Protein 1FAD (pdb70)

CATH classification: 1.10.533.10

InterPro domains:
  IPR000488 Death domain [PF00531] (101-179)
  IPR000488 Death domain [PS50017] (97-181)
  IPR000488 Death domain [SM00005] (87-181)
  IPR001875 Death effector domain [PF01335] (4-83)
  IPR001875 Death effector domain [PS50168] (3-81)
  IPR001875 Death effector domain [SM00031] (2-81)
  IPR011029 Death-like domain superfamily [G3DSA:1.10.533.10] (1-85)
  IPR011029 Death-like domain superfamily [G3DSA:1.10.533.10] (86-183)
  IPR011029 Death-like domain superfamily [SSF47986] (1-134)
  IPR016729 FAS-associated death domain protein [PTHR15077] (2-189)
  IPR049634 FADD, vertebrates [PIRSF018586] (1-183)

B-factor: mean 0.95, std 0.81, range [0.12, 4.77]

Organism: Mus musculus (NCBI:txid10090)

Secondary structure (DSSP, 8-state):
---TTHHHHHHHHHHHHHHHHHHHHHHHHHTT--HHHHHHHHHH-SS-HHHHHHHHHHHHHHHHGGGGSHHHHHHHHHHHT-HHHHHHHHHHH--

Solvent-accessible surface area: 6347 Å² total; per-residue (Å²): 147,34,6,140,47,66,77,124,2,106,106,8,20,85,71,1,11,105,72,12,1,140,42,3,10,126,27,4,179,116,90,185,14,52,154,77,93,18,76,35,16,60,128,145,47,108,210,42,50,51,51,11,0,146,36,1,15,132,39,20,14,63,74,17,136,187,73,7,55,20,65,13,13,31,136,53,0,118,96,96,194,5,70,109,0,3,60,22,5,89,113,60,61,147,152

Foldseek 3Di:
DFAPVVVQLVVLLVVLLVVPLCVLVVVLVVLVPPVVLQVVQCVVCVPDSCSNNVSSLRRSRRVDHVLVHVCNVLVVCVVVPNVPSNVVSCVVVVD

Nearest PDB structures (foldseek):
  1fad-assembly1_A  TM=9.837E-01  e=1.411E-12  Mus musculus
  3ezq-assembly1_B  TM=7.945E-01  e=1.497E-05  Homo sapiens
  1fad-assembly1_A  TM=9.925E-01  e=6.132E-12  Mus musculus
  6aci-assembly1_H  TM=7.762E-01  e=4.203E-06  Homo sapiens
  3ezq-assembly1_B  TM=7.729E-01  e=1.487E-05  Homo sapiens

Sequence (95 aa):
AAPPGEAYLQVAFDIVCDNVGRDWKRLARELKVSEAKMDGIEEKYPRSLSERVRESLKVWKNAEKKNASVAGLVKALRTCRLNLVADLVEEAQESAAPPGEAYLQVAFDIVCDNVGRDWKRLARELKVSEAKMDGIEEKYPRSLSERVRESLKVWKNAEKKNASVAGLVKALRTCRLNLVADLVEEAQESAAPPGEAYLQVAFDIVCDNVGRDWKRLARELKVSEAKMDGIEEKYPRSLSERVRESLKVWKNAEKKNASVAGLVKALRTCRLNLVADLVEEAQESAAPPGEAYLQVAFDIVCDNVGRDWKRLARELKVSEAKMDGIEEKYPRSLSERVRESLKVWKNAEKKNASVAGLVKALRTCRLNLVADLVEEAQESAAPPGEAYLQVAFDIVCDNVGRDWKRLARELKVSEAKMDGIEEKYPRSLSERVRESLKVWKNAEKKNASVAGLVKALRTCRLNLVADLVEEAQESAAPPGEAYLQVAFDIVCDNVGRDWKRLARELKVSEAKMDGIEEKYPRSLSERVRESLKVWKNAEKKNASVAGLVKALRTCRLNLVADLVEEAQESAAPPGEAYLQVAFDIVCDNVGRDWKRLARELKVSEAKMDGIEEKYPRSLSERVRESLKVWKNAEKKNASVAGLVKALRTCRLNLVADLVEEAQESAAPPGEAYLQVAFDIVCDNVGRDWKRLARELKVSEAKMDGIEEKYPRSLSERVRESLKVWKNAEKKNASVAGLVKALRTCRLNLVADLVEEAQESAAPPGEAYLQVAFDIVCDNVGRDWKRLARELKVSEAKMDGIEEKYPRSLSERVRESLKVWKNAEKKNASVAGLVKALRTCRLNLVADLVEEAQESAAPPGEAYLQVAFDIVCDNVGRDWKRLARELKVSEAKMDGIEEKYPRSLSERVRESLKVWKNAEKKNASVAGLVKALRTCRLNLVADLVEEAQESAAPPGEAYLQVAFDIVCDNVGRDWKRLARELKVSEAKMDGIEEKYPRSLSERVRESLKVWKNAEKKNASVAGLVKALRTCRLNLVADLVEEAQESAAPPGEAYLQVAFDIVCDNVGRDWKRLARELKVSEAKMDGIEEKYPRSLSERVRESLKVWKNAEKKNASVAGLVKALRTCRLNLVADLVEEAQESAAPPGEAYLQVAFDIVCDNVGRDWKRLARELKVSEAKMDGIEEKYPRSLSERVRESLKVWKNAEKKNASVAGLVKALRTCRLNLVADLVEEAQESAAPPGEAYLQVAFDIVCDNVGRDWKRLARELKVSEAKMDGIEEKYPRSLSERVRESLKVWKNAEKKNASVAGLVKALRTCRLNLVADLVEEAQESAAPPGEAYLQVAFDIVCDNVGRDWKRLARELKVSEAKMDGIEEKYPRSLSERVRESLKVWKNAEKKNASVAGLVKALRTCRLNLVADLVEEAQESAAPPGEAYLQVAFDIVCDNVGRDWKRLARELKVSEAKMDGIEEKYPRSLSERVRESLKVWKNAEKKNASVAGLVKALRTCRLNLVADLVEEAQESAAPPGEAYLQVAFDIVCDNVGRDWKRLARELKVSEAKMDGIEEKYPRSLSERVRESLKVWKNAEKKNASVAGLVKALRTCRLNLVADLVEEAQESAAPPGEAYLQVAFDIVCDNVGRDWKRLARELKVSEAKMDGIEEKYPRSLSERVRESLKVWKNAEKKNASVAGLVKALRTCRLNLVADLVEEAQESAAPPGEAYLQVAFDIVCDNVGRDWKRLARELKVSEAKMDGIEEKYPRSLSERVRESLKVWKNAEKKNASVAGLVKALRTCRLNLVADLVEEAQESAAPPGEAYLQVAFDIVCDNVGRDWKRLARELKVSEAKMDGIEEKYPRSLSERVRESLKVWKNAEKKNASVAGLVKALRTCRLNLVADLVEEAQESAAPPGEAYLQVAFDIVCDNVGRDWKRLARELKVSEAKMDGIEEKYPRSLSERVRESLKVWKNAEKKNASVAGLVKALRTCRLNLVADLVEEAQES

Structure (mmCIF, N/CA/C/O backbone):
data_1FAD
#
_entry.id   1FAD
#
_cell.length_a   1.000
_cell.length_b   1.000
_cell.length_c   1.000
_cell.angle_alpha   90.00
_cell.angle_beta   90.00
_cell.angle_gamma   90.00
#
_symmetry.space_group_name_H-M   'P 1'
#
loop_
_atom_site.group_PDB
_atom_site.id
_atom_site.type_symbol
_atom_site.label_atom_id
_atom_site.label_alt_id
_atom_site.label_comp_id
_atom_site.label_asym_id
_atom_site.label_entity_id
_atom_site.label_seq_id
_atom_site.pdbx_PDB_ins_code
_atom_site.Cartn_x
_atom_site.Cartn_y
_atom_site.Cartn_z
_atom_site.occupancy
_atom_site.B_iso_or_equiv
_atom_site.auth_seq_id
_atom_site.auth_comp_id
_atom_site.auth_asym_id
_atom_site.auth_atom_id
_atom_site.pdbx_PDB_model_num
ATOM 1 N N . ALA A 1 5 ? 10.119 9.876 12.704 1.00 1.92 89 ALA A N 1
ATOM 2 C CA . ALA A 1 5 ? 9.720 10.804 11.599 1.00 1.43 89 ALA A CA 1
ATOM 3 C C . ALA A 1 5 ? 8.515 10.232 10.861 1.00 1.08 89 ALA A C 1
ATOM 4 O O . ALA A 1 5 ? 7.495 10.879 10.717 1.00 1.13 89 ALA A O 1
ATOM 11 N N . ALA A 1 6 ? 8.626 9.013 10.412 1.00 0.96 90 ALA A N 1
ATOM 12 C CA . ALA A 1 6 ? 7.488 8.366 9.697 1.00 0.72 90 ALA A CA 1
ATOM 13 C C . ALA A 1 6 ? 6.345 8.168 10.689 1.00 0.58 90 ALA A C 1
ATOM 14 O O . ALA A 1 6 ? 6.469 8.568 11.832 1.00 1.23 90 ALA A O 1
ATOM 21 N N . PRO A 1 7 ? 5.258 7.571 10.250 1.00 0.79 91 PRO A N 1
ATOM 22 C CA . PRO A 1 7 ? 4.124 7.367 11.176 1.00 1.10 91 PRO A CA 1
ATOM 23 C C . PRO A 1 7 ? 4.554 6.415 12.299 1.00 0.60 91 PRO A C 1
ATOM 24 O O . PRO A 1 7 ? 4.811 5.254 12.051 1.00 0.91 91 PRO A O 1
ATOM 35 N N . PRO A 1 8 ? 4.641 6.935 13.507 1.00 0.59 92 PRO A N 1
ATOM 36 C CA . PRO A 1 8 ? 5.073 6.098 14.651 1.00 0.84 92 PRO A CA 1
ATOM 37 C C . PRO A 1 8 ? 4.134 4.901 14.836 1.00 0.71 92 PRO A C 1
ATOM 38 O O . PRO A 1 8 ? 4.530 3.879 15.363 1.00 0.83 92 PRO A O 1
ATOM 49 N N . GLY A 1 9 ? 2.906 5.002 14.374 1.00 0.65 93 GLY A N 1
ATOM 50 C CA . GLY A 1 9 ? 1.962 3.842 14.492 1.00 0.71 93 GLY A CA 1
ATOM 51 C C . GLY A 1 9 ? 2.099 2.891 13.287 1.00 0.58 93 GLY A C 1
ATOM 52 O O . GLY A 1 9 ? 1.125 2.322 12.829 1.00 0.58 93 GLY A O 1
ATOM 56 N N . GLU A 1 10 ? 3.291 2.716 12.770 1.00 0.56 94 GLU A N 1
ATOM 57 C CA . GLU A 1 10 ? 3.490 1.806 11.594 1.00 0.55 94 GLU A CA 1
ATOM 58 C C . GLU A 1 10 ? 3.123 0.362 11.949 1.00 0.49 94 GLU A C 1
ATOM 59 O O . GLU A 1 10 ? 2.815 -0.428 11.080 1.00 0.53 94 GLU A O 1
ATOM 71 N N . ALA A 1 11 ? 3.187 0.000 13.204 1.00 0.49 95 ALA A N 1
ATOM 72 C CA . ALA A 1 11 ? 2.871 -1.411 13.586 1.00 0.50 95 ALA A CA 1
ATOM 73 C C . ALA A 1 11 ? 1.459 -1.796 13.147 1.00 0.38 95 ALA A C 1
ATOM 74 O O . ALA A 1 11 ? 1.270 -2.789 12.468 1.00 0.36 95 ALA A O 1
ATOM 81 N N . TYR A 1 12 ? 0.469 -1.020 13.510 1.00 0.38 96 TYR A N 1
ATOM 82 C CA . TYR A 1 12 ? -0.925 -1.355 13.089 1.00 0.35 96 TYR A CA 1
ATOM 83 C C . TYR A 1 12 ? -1.023 -1.297 11.567 1.00 0.28 96 TYR A C 1
ATOM 84 O O . TYR A 1 12 ? -1.543 -2.191 10.923 1.00 0.29 96 TYR A O 1
ATOM 102 N N . LEU A 1 13 ? -0.519 -0.235 10.996 1.00 0.42 97 LEU A N 1
ATOM 103 C CA . LEU A 1 13 ? -0.564 -0.073 9.516 1.00 0.55 97 LEU A CA 1
ATOM 104 C C . LEU A 1 13 ? 0.184 -1.223 8.840 1.00 0.43 97 LEU A C 1
ATOM 105 O O . LEU A 1 13 ? -0.236 -1.726 7.816 1.00 0.35 97 LEU A O 1
ATOM 121 N N . GLN A 1 14 ? 1.295 -1.642 9.402 1.00 0.47 98 GLN A N 1
ATOM 122 C CA . GLN A 1 14 ? 2.068 -2.762 8.780 1.00 0.49 98 GLN A CA 1
ATOM 123 C C . GLN A 1 14 ? 1.199 -4.023 8.710 1.00 0.38 98 GLN A C 1
ATOM 124 O O . GLN A 1 14 ? 1.217 -4.737 7.724 1.00 0.39 98 GLN A O 1
ATOM 138 N N . VAL A 1 15 ? 0.422 -4.298 9.737 1.00 0.33 99 VAL A N 1
ATOM 139 C CA . VAL A 1 15 ? -0.458 -5.511 9.700 1.00 0.31 99 VAL A CA 1
ATOM 140 C C . VAL A 1 15 ? -1.426 -5.391 8.516 1.00 0.24 99 VAL A C 1
ATOM 141 O O . VAL A 1 15 ? -1.568 -6.305 7.722 1.00 0.30 99 VAL A O 1
ATOM 154 N N . ALA A 1 16 ? -2.074 -4.257 8.382 1.00 0.18 100 ALA A N 1
ATOM 155 C CA . ALA A 1 16 ? -3.010 -4.066 7.234 1.00 0.18 100 ALA A CA 1
ATOM 156 C C . ALA A 1 16 ? -2.220 -4.148 5.930 1.00 0.14 100 ALA A C 1
ATOM 157 O O . ALA A 1 16 ? -2.594 -4.847 5.016 1.00 0.14 100 ALA A O 1
ATOM 164 N N . PHE A 1 17 ? -1.107 -3.460 5.865 1.00 0.15 101 PHE A N 1
ATOM 165 C CA . PHE A 1 17 ? -0.244 -3.504 4.639 1.00 0.16 101 PHE A CA 1
ATOM 166 C C . PHE A 1 17 ? 0.165 -4.940 4.322 1.00 0.17 101 PHE A C 1
ATOM 167 O O . PHE A 1 17 ? 0.552 -5.234 3.222 1.00 0.20 101 PHE A O 1
ATOM 184 N N . ASP A 1 18 ? 0.099 -5.830 5.274 1.00 0.18 102 ASP A N 1
ATOM 185 C CA . ASP A 1 18 ? 0.508 -7.239 5.003 1.00 0.21 102 ASP A CA 1
ATOM 186 C C . ASP A 1 18 ? -0.609 -8.018 4.316 1.00 0.20 102 ASP A C 1
ATOM 187 O O . ASP A 1 18 ? -0.405 -8.601 3.267 1.00 0.22 102 ASP A O 1
ATOM 196 N N . ILE A 1 19 ? -1.786 -8.043 4.898 1.00 0.18 103 ILE A N 1
ATOM 197 C CA . ILE A 1 19 ? -2.901 -8.806 4.259 1.00 0.18 103 ILE A CA 1
ATOM 198 C C . ILE A 1 19 ? -3.252 -8.176 2.917 1.00 0.17 103 ILE A C 1
ATOM 199 O O . ILE A 1 19 ? -3.498 -8.855 1.932 1.00 0.18 103 ILE A O 1
ATOM 215 N N . VAL A 1 20 ? -3.276 -6.877 2.881 1.00 0.16 104 VAL A N 1
ATOM 216 C CA . VAL A 1 20 ? -3.625 -6.179 1.615 1.00 0.16 104 VAL A CA 1
ATOM 217 C C . VAL A 1 20 ? -2.520 -6.366 0.563 1.00 0.17 104 VAL A C 1
ATOM 218 O O . VAL A 1 20 ? -2.795 -6.531 -0.611 1.00 0.18 104 VAL A O 1
ATOM 231 N N . CYS A 1 21 ? -1.275 -6.340 0.975 1.00 0.18 105 CYS A N 1
ATOM 232 C CA . CYS A 1 21 ? -0.147 -6.512 -0.007 1.00 0.19 105 CYS A CA 1
ATOM 233 C C . CYS A 1 21 ? -0.251 -7.860 -0.704 1.00 0.20 105 CYS A C 1
ATOM 234 O O . CYS A 1 21 ? -0.169 -7.953 -1.913 1.00 0.21 105 CYS A O 1
ATOM 242 N N . ASP A 1 22 ? -0.419 -8.900 0.052 1.00 0.21 106 ASP A N 1
ATOM 243 C CA . ASP A 1 22 ? -0.524 -10.250 -0.566 1.00 0.24 106 ASP A CA 1
ATOM 244 C C . ASP A 1 22 ? -1.848 -10.381 -1.329 1.00 0.25 106 ASP A C 1
ATOM 245 O O . ASP A 1 22 ? -2.032 -11.308 -2.098 1.00 0.28 106 ASP A O 1
ATOM 254 N N . ASN A 1 23 ? -2.772 -9.464 -1.130 1.00 0.24 107 ASN A N 1
ATOM 255 C CA . ASN A 1 23 ? -4.070 -9.548 -1.850 1.00 0.26 107 ASN A CA 1
ATOM 256 C C . ASN A 1 23 ? -4.006 -8.721 -3.141 1.00 0.26 107 ASN A C 1
ATOM 257 O O . ASN A 1 23 ? -3.944 -9.266 -4.227 1.00 0.29 107 ASN A O 1
ATOM 268 N N . VAL A 1 24 ? -4.017 -7.414 -3.035 1.00 0.23 108 VAL A N 1
ATOM 269 C CA . VAL A 1 24 ? -3.953 -6.561 -4.255 1.00 0.24 108 VAL A CA 1
ATOM 270 C C . VAL A 1 24 ? -2.535 -6.010 -4.466 1.00 0.25 108 VAL A C 1
ATOM 271 O O . VAL A 1 24 ? -2.362 -4.967 -5.047 1.00 0.42 108 VAL A O 1
ATOM 284 N N . GLY A 1 25 ? -1.544 -6.688 -3.940 1.00 0.24 109 GLY A N 1
ATOM 285 C CA . GLY A 1 25 ? -0.110 -6.235 -4.024 1.00 0.22 109 GLY A CA 1
ATOM 286 C C . GLY A 1 25 ? 0.214 -5.365 -5.272 1.00 0.23 109 GLY A C 1
ATOM 287 O O . GLY A 1 25 ? 0.830 -4.323 -5.170 1.00 0.21 109 GLY A O 1
ATOM 291 N N . ARG A 1 26 ? -0.172 -5.805 -6.441 1.00 0.27 110 ARG A N 1
ATOM 292 C CA . ARG A 1 26 ? 0.140 -5.034 -7.700 1.00 0.28 110 ARG A CA 1
ATOM 293 C C . ARG A 1 26 ? -0.569 -3.659 -7.729 1.00 0.27 110 ARG A C 1
ATOM 294 O O . ARG A 1 26 ? -0.123 -2.718 -8.385 1.00 0.27 110 ARG A O 1
ATOM 315 N N . ASP A 1 27 ? -1.676 -3.535 -7.045 1.00 0.27 111 ASP A N 1
ATOM 316 C CA . ASP A 1 27 ? -2.429 -2.241 -7.059 1.00 0.30 111 ASP A CA 1
ATOM 317 C C . ASP A 1 27 ? -1.691 -1.157 -6.261 1.00 0.31 111 ASP A C 1
ATOM 318 O O . ASP A 1 27 ? -1.990 0.014 -6.392 1.00 0.39 111 ASP A O 1
ATOM 327 N N . TRP A 1 28 ? -0.715 -1.518 -5.462 1.00 0.27 112 TRP A N 1
ATOM 328 C CA . TRP A 1 28 ? 0.045 -0.465 -4.712 1.00 0.29 112 TRP A CA 1
ATOM 329 C C . TRP A 1 28 ? 0.911 0.281 -5.713 1.00 0.32 112 TRP A C 1
ATOM 330 O O . TRP A 1 28 ? 1.046 1.480 -5.647 1.00 0.31 112 TRP A O 1
ATOM 351 N N . LYS A 1 29 ? 1.458 -0.423 -6.681 1.00 0.37 113 LYS A N 1
ATOM 352 C CA . LYS A 1 29 ? 2.264 0.261 -7.739 1.00 0.40 113 LYS A CA 1
ATOM 353 C C . LYS A 1 29 ? 1.334 1.227 -8.468 1.00 0.34 113 LYS A C 1
ATOM 354 O O . LYS A 1 29 ? 1.689 2.352 -8.766 1.00 0.30 113 LYS A O 1
ATOM 373 N N . ARG A 1 30 ? 0.116 0.796 -8.705 1.00 0.35 114 ARG A N 1
ATOM 374 C CA . ARG A 1 30 ? -0.887 1.699 -9.361 1.00 0.33 114 ARG A CA 1
ATOM 375 C C . ARG A 1 30 ? -1.113 2.927 -8.460 1.00 0.28 114 ARG A C 1
ATOM 376 O O . ARG A 1 30 ? -1.096 4.063 -8.906 1.00 0.29 114 ARG A O 1
ATOM 397 N N . LEU A 1 31 ? -1.318 2.688 -7.190 1.00 0.26 115 LEU A N 1
ATOM 398 C CA . LEU A 1 31 ? -1.550 3.810 -6.227 1.00 0.25 115 LEU A CA 1
ATOM 399 C C . LEU A 1 31 ? -0.260 4.607 -6.026 1.00 0.25 115 LEU A C 1
ATOM 400 O O . LEU A 1 31 ? -0.287 5.798 -5.794 1.00 0.26 115 LEU A O 1
ATOM 416 N N . ALA A 1 32 ? 0.871 3.956 -6.119 1.00 0.26 116 ALA A N 1
ATOM 417 C CA . ALA A 1 32 ? 2.173 4.669 -5.937 1.00 0.28 116 ALA A CA 1
ATOM 418 C C . ALA A 1 32 ? 2.298 5.771 -6.989 1.00 0.26 116 ALA A C 1
ATOM 419 O O . ALA A 1 32 ? 2.608 6.913 -6.683 1.00 0.27 116 ALA A O 1
ATOM 426 N N . ARG A 1 33 ? 2.026 5.441 -8.227 1.00 0.27 117 ARG A N 1
ATOM 427 C CA . ARG A 1 33 ? 2.096 6.471 -9.304 1.00 0.30 117 ARG A CA 1
ATOM 428 C C . ARG A 1 33 ? 1.100 7.592 -8.984 1.00 0.32 117 ARG A C 1
ATOM 429 O O . ARG A 1 33 ? 1.387 8.762 -9.155 1.00 0.33 117 ARG A O 1
ATOM 450 N N . GLU A 1 34 ? -0.064 7.229 -8.496 1.00 0.34 118 GLU A N 1
ATOM 451 C CA . GLU A 1 34 ? -1.083 8.261 -8.133 1.00 0.39 118 GLU A CA 1
ATOM 452 C C . GLU A 1 34 ? -0.542 9.116 -6.984 1.00 0.39 118 GLU A C 1
ATOM 453 O O . GLU A 1 34 ? -0.709 10.321 -6.954 1.00 0.41 118 GLU A O 1
ATOM 465 N N . LEU A 1 35 ? 0.116 8.487 -6.043 1.00 0.37 119 LEU A N 1
ATOM 466 C CA . LEU A 1 35 ? 0.695 9.230 -4.885 1.00 0.38 119 LEU A CA 1
ATOM 467 C C . LEU A 1 35 ? 1.985 9.964 -5.279 1.00 0.36 119 LEU A C 1
ATOM 468 O O . LEU A 1 35 ? 2.588 10.633 -4.463 1.00 0.39 119 LEU A O 1
ATOM 484 N N . LYS A 1 36 ? 2.417 9.842 -6.519 1.00 0.34 120 LYS A N 1
ATOM 485 C CA . LYS A 1 36 ? 3.668 10.535 -6.968 1.00 0.35 120 LYS A CA 1
ATOM 486 C C . LYS A 1 36 ? 4.859 10.098 -6.120 1.00 0.30 120 LYS A C 1
ATOM 487 O O . LYS A 1 36 ? 5.599 10.914 -5.603 1.00 0.33 120 LYS A O 1
ATOM 506 N N . VAL A 1 37 ? 5.054 8.813 -5.990 1.00 0.29 121 VAL A N 1
ATOM 507 C CA . VAL A 1 37 ? 6.210 8.306 -5.192 1.00 0.33 121 VAL A CA 1
ATOM 508 C C . VAL A 1 37 ? 7.502 8.569 -5.965 1.00 0.37 121 VAL A C 1
ATOM 509 O O . VAL A 1 37 ? 7.476 8.822 -7.155 1.00 0.42 121 VAL A O 1
ATOM 522 N N . SER A 1 38 ? 8.632 8.531 -5.300 1.00 0.45 122 SER A N 1
ATOM 523 C CA . SER A 1 38 ? 9.935 8.798 -5.996 1.00 0.52 122 SER A CA 1
ATOM 524 C C . SER A 1 38 ? 10.062 7.957 -7.266 1.00 0.44 122 SER A C 1
ATOM 525 O O . SER A 1 38 ? 10.090 6.741 -7.226 1.00 0.35 122 SER A O 1
ATOM 533 N N . GLU A 1 39 ? 10.153 8.614 -8.392 1.00 0.55 123 GLU A N 1
ATOM 534 C CA . GLU A 1 39 ? 10.297 7.887 -9.687 1.00 0.58 123 GLU A CA 1
ATOM 535 C C . GLU A 1 39 ? 11.572 7.047 -9.647 1.00 0.52 123 GLU A C 1
ATOM 536 O O . GLU A 1 39 ? 11.615 5.933 -10.133 1.00 0.53 123 GLU A O 1
ATOM 548 N N . ALA A 1 40 ? 12.602 7.581 -9.045 1.00 0.50 124 ALA A N 1
ATOM 549 C CA . ALA A 1 40 ? 13.892 6.831 -8.938 1.00 0.50 124 ALA A CA 1
ATOM 550 C C . ALA A 1 40 ? 13.673 5.503 -8.206 1.00 0.39 124 ALA A C 1
ATOM 551 O O . ALA A 1 40 ? 14.154 4.467 -8.627 1.00 0.45 124 ALA A O 1
ATOM 558 N N . LYS A 1 41 ? 12.951 5.530 -7.113 1.00 0.31 125 LYS A N 1
ATOM 559 C CA . LYS A 1 41 ? 12.698 4.270 -6.343 1.00 0.34 125 LYS A CA 1
ATOM 560 C C . LYS A 1 41 ? 11.973 3.249 -7.219 1.00 0.34 125 LYS A C 1
ATOM 561 O O . LYS A 1 41 ? 12.354 2.097 -7.288 1.00 0.39 125 LYS A O 1
ATOM 580 N N . MET A 1 42 ? 10.935 3.668 -7.899 1.00 0.42 126 MET A N 1
ATOM 581 C CA . MET A 1 42 ? 10.184 2.721 -8.780 1.00 0.56 126 MET A CA 1
ATOM 582 C C . MET A 1 42 ? 11.126 2.164 -9.851 1.00 0.57 126 MET A C 1
ATOM 583 O O . MET A 1 42 ? 11.068 1.000 -10.198 1.00 0.66 126 MET A O 1
ATOM 597 N N . ASP A 1 43 ? 11.992 2.994 -10.373 1.00 0.55 127 ASP A N 1
ATOM 598 C CA . ASP A 1 43 ? 12.949 2.532 -11.428 1.00 0.62 127 ASP A CA 1
ATOM 599 C C . ASP A 1 43 ? 13.808 1.373 -10.910 1.00 0.54 127 ASP A C 1
ATOM 600 O O . ASP A 1 43 ? 14.044 0.410 -11.617 1.00 0.59 127 ASP A O 1
ATOM 609 N N . GLY A 1 44 ? 14.268 1.449 -9.681 1.00 0.46 128 GLY A N 1
ATOM 610 C CA . GLY A 1 44 ? 15.100 0.337 -9.134 1.00 0.46 128 GLY A CA 1
ATOM 611 C C . GLY A 1 44 ? 14.237 -0.854 -8.720 1.00 0.48 128 GLY A C 1
ATOM 612 O O . GLY A 1 44 ? 14.540 -1.985 -9.057 1.00 0.51 128 GLY A O 1
ATOM 616 N N . ILE A 1 45 ? 13.179 -0.626 -7.978 1.00 0.54 129 ILE A N 1
ATOM 617 C CA . ILE A 1 45 ? 12.328 -1.773 -7.536 1.00 0.68 129 ILE A CA 1
ATOM 618 C C . ILE A 1 45 ? 11.741 -2.504 -8.762 1.00 0.68 129 ILE A C 1
ATOM 619 O O . ILE A 1 45 ? 11.834 -3.712 -8.873 1.00 0.72 129 ILE A O 1
ATOM 635 N N . GLU A 1 46 ? 11.146 -1.778 -9.675 1.00 0.70 130 GLU A N 1
ATOM 636 C CA . GLU A 1 46 ? 10.554 -2.423 -10.891 1.00 0.77 130 GLU A CA 1
ATOM 637 C C . GLU A 1 46 ? 11.623 -3.156 -11.710 1.00 0.65 130 GLU A C 1
ATOM 638 O O . GLU A 1 46 ? 11.451 -4.302 -12.082 1.00 0.68 130 GLU A O 1
ATOM 650 N N . GLU A 1 47 ? 12.718 -2.499 -12.007 1.00 0.59 131 GLU A N 1
ATOM 651 C CA . GLU A 1 47 ? 13.789 -3.155 -12.822 1.00 0.55 131 GLU A CA 1
ATOM 652 C C . GLU A 1 47 ? 14.430 -4.313 -12.051 1.00 0.47 131 GLU A C 1
ATOM 653 O O . GLU A 1 47 ? 14.667 -5.374 -12.596 1.00 0.45 131 GLU A O 1
ATOM 665 N N . LYS A 1 48 ? 14.718 -4.109 -10.793 1.00 0.51 132 LYS A N 1
ATOM 666 C CA . LYS A 1 48 ? 15.354 -5.191 -9.977 1.00 0.53 132 LYS A CA 1
ATOM 667 C C . LYS A 1 48 ? 14.372 -6.337 -9.711 1.00 0.54 132 LYS A C 1
ATOM 668 O O . LYS A 1 48 ? 14.739 -7.497 -9.734 1.00 0.63 132 LYS A O 1
ATOM 687 N N . TYR A 1 49 ? 13.134 -6.017 -9.440 1.00 0.55 133 TYR A N 1
ATOM 688 C CA . TYR A 1 49 ? 12.121 -7.075 -9.152 1.00 0.65 133 TYR A CA 1
ATOM 689 C C . TYR A 1 49 ? 11.097 -7.150 -10.294 1.00 0.54 133 TYR A C 1
ATOM 690 O O . TYR A 1 49 ? 10.222 -6.311 -10.382 1.00 0.66 133 TYR A O 1
ATOM 708 N N . PRO A 1 50 ? 11.237 -8.141 -11.149 1.00 0.51 134 PRO A N 1
ATOM 709 C CA . PRO A 1 50 ? 10.307 -8.280 -12.287 1.00 0.53 134 PRO A CA 1
ATOM 710 C C . PRO A 1 50 ? 9.023 -9.021 -11.891 1.00 0.47 134 PRO A C 1
ATOM 711 O O . PRO A 1 50 ? 8.041 -8.967 -12.611 1.00 0.54 134 PRO A O 1
ATOM 722 N N . ARG A 1 51 ? 9.009 -9.725 -10.778 1.00 0.43 135 ARG A N 1
ATOM 723 C CA . ARG A 1 51 ? 7.761 -10.465 -10.404 1.00 0.48 135 ARG A CA 1
ATOM 724 C C . ARG A 1 51 ? 7.590 -10.609 -8.883 1.00 0.43 135 ARG A C 1
ATOM 725 O O . ARG A 1 51 ? 6.816 -11.430 -8.427 1.00 0.60 135 ARG A O 1
ATOM 746 N N . SER A 1 52 ? 8.276 -9.819 -8.094 1.00 0.51 136 SER A N 1
ATOM 747 C CA . SER A 1 52 ? 8.107 -9.924 -6.611 1.00 0.44 136 SER A CA 1
ATOM 748 C C . SER A 1 52 ? 7.088 -8.907 -6.137 1.00 0.33 136 SER A C 1
ATOM 749 O O . SER A 1 52 ? 7.324 -7.713 -6.145 1.00 0.30 136 SER A O 1
ATOM 757 N N . LEU A 1 53 ? 5.948 -9.386 -5.722 1.00 0.31 137 LEU A N 1
ATOM 758 C CA . LEU A 1 53 ? 4.882 -8.472 -5.233 1.00 0.24 137 LEU A CA 1
ATOM 759 C C . LEU A 1 53 ? 5.392 -7.738 -4.000 1.00 0.20 137 LEU A C 1
ATOM 760 O O . LEU A 1 53 ? 5.250 -6.544 -3.870 1.00 0.21 137 LEU A O 1
ATOM 776 N N . SER A 1 54 ? 5.994 -8.468 -3.106 1.00 0.24 138 SER A N 1
ATOM 777 C CA . SER A 1 54 ? 6.536 -7.861 -1.849 1.00 0.26 138 SER A CA 1
ATOM 778 C C . SER A 1 54 ? 7.651 -6.839 -2.120 1.00 0.20 138 SER A C 1
ATOM 779 O O . SER A 1 54 ? 7.707 -5.797 -1.495 1.00 0.22 138 SER A O 1
ATOM 787 N N . GLU A 1 55 ? 8.567 -7.151 -3.001 1.00 0.24 139 GLU A N 1
ATOM 788 C CA . GLU A 1 55 ? 9.716 -6.218 -3.259 1.00 0.25 139 GLU A CA 1
ATOM 789 C C . GLU A 1 55 ? 9.274 -4.889 -3.884 1.00 0.21 139 GLU A C 1
ATOM 790 O O . GLU A 1 55 ? 9.761 -3.838 -3.508 1.00 0.21 139 GLU A O 1
ATOM 802 N N . ARG A 1 56 ? 8.395 -4.922 -4.853 1.00 0.26 140 ARG A N 1
ATOM 803 C CA . ARG A 1 56 ? 7.975 -3.649 -5.520 1.00 0.33 140 ARG A CA 1
ATOM 804 C C . ARG A 1 56 ? 7.068 -2.789 -4.630 1.00 0.29 140 ARG A C 1
ATOM 805 O O . ARG A 1 56 ? 7.263 -1.594 -4.511 1.00 0.35 140 ARG A O 1
ATOM 826 N N . VAL A 1 57 ? 6.068 -3.377 -4.036 1.00 0.24 141 VAL A N 1
ATOM 827 C CA . VAL A 1 57 ? 5.122 -2.589 -3.178 1.00 0.27 141 VAL A CA 1
ATOM 828 C C . VAL A 1 57 ? 5.786 -2.026 -1.906 1.00 0.25 141 VAL A C 1
ATOM 829 O O . VAL A 1 57 ? 5.484 -0.930 -1.484 1.00 0.29 141 VAL A O 1
ATOM 842 N N . ARG A 1 58 ? 6.642 -2.780 -1.268 1.00 0.21 142 ARG A N 1
ATOM 843 C CA . ARG A 1 58 ? 7.271 -2.301 0.012 1.00 0.22 142 ARG A CA 1
ATOM 844 C C . ARG A 1 58 ? 7.989 -0.955 -0.146 1.00 0.24 142 ARG A C 1
ATOM 845 O O . ARG A 1 58 ? 7.775 -0.051 0.642 1.00 0.25 142 ARG A O 1
ATOM 866 N N . GLU A 1 59 ? 8.838 -0.804 -1.131 1.00 0.26 143 GLU A N 1
ATOM 867 C CA . GLU A 1 59 ? 9.552 0.504 -1.289 1.00 0.31 143 GLU A CA 1
ATOM 868 C C . GLU A 1 59 ? 8.544 1.612 -1.610 1.00 0.30 143 GLU A C 1
ATOM 869 O O . GLU A 1 59 ? 8.550 2.668 -1.002 1.00 0.31 143 GLU A O 1
ATOM 881 N N . SER A 1 60 ? 7.674 1.368 -2.553 1.00 0.29 144 SER A N 1
ATOM 882 C CA . SER A 1 60 ? 6.647 2.393 -2.920 1.00 0.29 144 SER A CA 1
ATOM 883 C C . SER A 1 60 ? 5.713 2.642 -1.731 1.00 0.28 144 SER A C 1
ATOM 884 O O . SER A 1 60 ? 5.325 3.764 -1.455 1.00 0.28 144 SER A O 1
ATOM 892 N N . LEU A 1 61 ? 5.361 1.602 -1.020 1.00 0.27 145 LEU A N 1
ATOM 893 C CA . LEU A 1 61 ? 4.465 1.766 0.165 1.00 0.28 145 LEU A CA 1
ATOM 894 C C . LEU A 1 61 ? 5.215 2.484 1.291 1.00 0.30 145 LEU A C 1
ATOM 895 O O . LEU A 1 61 ? 4.638 3.247 2.043 1.00 0.30 145 LEU A O 1
ATOM 911 N N . LYS A 1 62 ? 6.494 2.230 1.419 1.00 0.33 146 LYS A N 1
ATOM 912 C CA . LYS A 1 62 ? 7.285 2.882 2.511 1.00 0.35 146 LYS A CA 1
ATOM 913 C C . LYS A 1 62 ? 7.249 4.408 2.375 1.00 0.34 146 LYS A C 1
ATOM 914 O O . LYS A 1 62 ? 6.923 5.111 3.314 1.00 0.35 146 LYS A O 1
ATOM 933 N N . VAL A 1 63 ? 7.590 4.925 1.221 1.00 0.32 147 VAL A N 1
ATOM 934 C CA . VAL A 1 63 ? 7.582 6.410 1.038 1.00 0.33 147 VAL A CA 1
ATOM 935 C C . VAL A 1 63 ? 6.169 6.970 1.227 1.00 0.31 147 VAL A C 1
ATOM 936 O O . VAL A 1 63 ? 5.979 7.967 1.898 1.00 0.31 147 VAL A O 1
ATOM 949 N N . TRP A 1 64 ? 5.174 6.332 0.659 1.00 0.32 148 TRP A N 1
ATOM 950 C CA . TRP A 1 64 ? 3.769 6.830 0.827 1.00 0.33 148 TRP A CA 1
ATOM 951 C C . TRP A 1 64 ? 3.401 6.835 2.327 1.00 0.32 148 TRP A C 1
ATOM 952 O O . TRP A 1 64 ? 2.818 7.778 2.826 1.00 0.32 148 TRP A O 1
ATOM 973 N N . LYS A 1 65 ? 3.736 5.786 3.033 1.00 0.36 149 LYS A N 1
ATOM 974 C CA . LYS A 1 65 ? 3.404 5.717 4.492 1.00 0.38 149 LYS A CA 1
ATOM 975 C C . LYS A 1 65 ? 4.070 6.877 5.255 1.00 0.34 149 LYS A C 1
ATOM 976 O O . LYS A 1 65 ? 3.459 7.491 6.110 1.00 0.33 149 LYS A O 1
ATOM 995 N N . ASN A 1 66 ? 5.309 7.177 4.955 1.00 0.37 150 ASN A N 1
ATOM 996 C CA . ASN A 1 66 ? 6.009 8.298 5.667 1.00 0.41 150 ASN A CA 1
ATOM 997 C C . ASN A 1 66 ? 5.297 9.636 5.417 1.00 0.39 150 ASN A C 1
ATOM 998 O O . ASN A 1 66 ? 5.079 10.409 6.331 1.00 0.46 150 ASN A O 1
ATOM 1009 N N . ALA A 1 67 ? 4.949 9.915 4.188 1.00 0.38 151 ALA A N 1
ATOM 1010 C CA . ALA A 1 67 ? 4.268 11.212 3.871 1.00 0.49 151 ALA A CA 1
ATOM 1011 C C . ALA A 1 67 ? 2.839 11.244 4.432 1.00 0.53 151 ALA A C 1
ATOM 1012 O O . ALA A 1 67 ? 2.284 12.303 4.656 1.00 0.72 151 ALA A O 1
ATOM 1019 N N . GLU A 1 68 ? 2.236 10.101 4.645 1.00 0.40 152 GLU A N 1
ATOM 1020 C CA . GLU A 1 68 ? 0.833 10.074 5.175 1.00 0.50 152 GLU A CA 1
ATOM 1021 C C . GLU A 1 68 ? 0.732 10.678 6.583 1.00 0.60 152 GLU A C 1
ATOM 1022 O O . GLU A 1 68 ? -0.223 11.364 6.897 1.00 1.48 152 GLU A O 1
ATOM 1034 N N . LYS A 1 69 ? 1.689 10.412 7.443 1.00 0.76 153 LYS A N 1
ATOM 1035 C CA . LYS A 1 69 ? 1.628 10.952 8.847 1.00 0.67 153 LYS A CA 1
ATOM 1036 C C . LYS A 1 69 ? 0.284 10.531 9.504 1.00 0.64 153 LYS A C 1
ATOM 1037 O O . LYS A 1 69 ? 0.118 9.383 9.869 1.00 0.57 153 LYS A O 1
ATOM 1056 N N . LYS A 1 70 ? -0.682 11.425 9.634 1.00 0.73 154 LYS A N 1
ATOM 1057 C CA . LYS A 1 70 ? -2.001 11.033 10.238 1.00 0.77 154 LYS A CA 1
ATOM 1058 C C . LYS A 1 70 ? -2.717 10.050 9.306 1.00 0.62 154 LYS A C 1
ATOM 1059 O O . LYS A 1 70 ? -3.418 9.141 9.735 1.00 0.60 154 LYS A O 1
ATOM 1078 N N . ASN A 1 71 ? -2.516 10.213 8.025 1.00 0.57 155 ASN A N 1
ATOM 1079 C CA . ASN A 1 71 ? -3.162 9.301 7.037 1.00 0.47 155 ASN A CA 1
ATOM 1080 C C . ASN A 1 71 ? -2.467 7.931 7.029 1.00 0.37 155 ASN A C 1
ATOM 1081 O O . ASN A 1 71 ? -2.852 7.044 6.289 1.00 0.34 155 ASN A O 1
ATOM 1092 N N . ALA A 1 72 ? -1.463 7.734 7.867 1.00 0.37 156 ALA A N 1
ATOM 1093 C CA . ALA A 1 72 ? -0.779 6.411 7.919 1.00 0.33 156 ALA A CA 1
ATOM 1094 C C . ALA A 1 72 ? -1.727 5.359 8.497 1.00 0.28 156 ALA A C 1
ATOM 1095 O O . ALA A 1 72 ? -1.414 4.181 8.493 1.00 0.28 156 ALA A O 1
ATOM 1102 N N . SER A 1 73 ? -2.884 5.758 8.994 1.00 0.28 157 SER A N 1
ATOM 1103 C CA . SER A 1 73 ? -3.812 4.743 9.552 1.00 0.28 157 SER A CA 1
ATOM 1104 C C . SER A 1 73 ? -4.606 4.104 8.420 1.00 0.22 157 SER A C 1
ATOM 1105 O O . SER A 1 73 ? -4.692 4.627 7.308 1.00 0.21 157 SER A O 1
ATOM 1113 N N . VAL A 1 74 ? -5.175 2.963 8.687 1.00 0.23 158 VAL A N 1
ATOM 1114 C CA . VAL A 1 74 ? -5.954 2.262 7.636 1.00 0.22 158 VAL A CA 1
ATOM 1115 C C . VAL A 1 74 ? -7.105 3.144 7.173 1.00 0.18 158 VAL A C 1
ATOM 1116 O O . VAL A 1 74 ? -7.351 3.256 5.997 1.00 0.18 158 VAL A O 1
ATOM 1129 N N . ALA A 1 75 ? -7.790 3.797 8.094 1.00 0.15 159 ALA A N 1
ATOM 1130 C CA . ALA A 1 75 ? -8.928 4.705 7.715 1.00 0.13 159 ALA A CA 1
ATOM 1131 C C . ALA A 1 75 ? -8.521 5.602 6.550 1.00 0.13 159 ALA A C 1
ATOM 1132 O O . ALA A 1 75 ? -9.321 5.935 5.694 1.00 0.15 159 ALA A O 1
ATOM 1139 N N . GLY A 1 76 ? -7.262 5.950 6.497 1.00 0.13 160 GLY A N 1
ATOM 1140 C CA . GLY A 1 76 ? -6.774 6.783 5.370 1.00 0.15 160 GLY A CA 1
ATOM 1141 C C . GLY A 1 76 ? -6.771 5.939 4.102 1.00 0.16 160 GLY A C 1
ATOM 1142 O O . GLY A 1 76 ? -7.521 6.194 3.177 1.00 0.18 160 GLY A O 1
ATOM 1146 N N . LEU A 1 77 ? -5.919 4.946 4.044 1.00 0.16 161 LEU A N 1
ATOM 1147 C CA . LEU A 1 77 ? -5.857 4.094 2.816 1.00 0.18 161 LEU A CA 1
ATOM 1148 C C . LEU A 1 77 ? -7.192 3.372 2.526 1.00 0.20 161 LEU A C 1
ATOM 1149 O O . LEU A 1 77 ? -7.616 3.316 1.387 1.00 0.28 161 LEU A O 1
ATOM 1165 N N . VAL A 1 78 ? -7.838 2.781 3.516 1.00 0.22 162 VAL A N 1
ATOM 1166 C CA . VAL A 1 78 ? -9.109 2.035 3.223 1.00 0.26 162 VAL A CA 1
ATOM 1167 C C . VAL A 1 78 ? -10.143 2.971 2.621 1.00 0.29 162 VAL A C 1
ATOM 1168 O O . VAL A 1 78 ? -10.837 2.621 1.684 1.00 0.34 162 VAL A O 1
ATOM 1181 N N . LYS A 1 79 ? -10.228 4.163 3.128 1.00 0.29 163 LYS A N 1
ATOM 1182 C CA . LYS A 1 79 ? -11.195 5.144 2.563 1.00 0.34 163 LYS A CA 1
ATOM 1183 C C . LYS A 1 79 ? -10.849 5.413 1.097 1.00 0.36 163 LYS A C 1
ATOM 1184 O O . LYS A 1 79 ? -11.681 5.325 0.221 1.00 0.39 163 LYS A O 1
ATOM 1203 N N . ALA A 1 80 ? -9.610 5.740 0.841 1.00 0.36 164 ALA A N 1
ATOM 1204 C CA . ALA A 1 80 ? -9.168 6.033 -0.557 1.00 0.39 164 ALA A CA 1
ATOM 1205 C C . ALA A 1 80 ? -9.234 4.801 -1.470 1.00 0.39 164 ALA A C 1
ATOM 1206 O O . ALA A 1 80 ? -9.801 4.856 -2.545 1.00 0.33 164 ALA A O 1
ATOM 1213 N N . LEU A 1 81 ? -8.607 3.713 -1.083 1.00 0.50 165 LEU A N 1
ATOM 1214 C CA . LEU A 1 81 ? -8.580 2.511 -1.976 1.00 0.55 165 LEU A CA 1
ATOM 1215 C C . LEU A 1 81 ? -9.986 1.990 -2.325 1.00 0.45 165 LEU A C 1
ATOM 1216 O O . LEU A 1 81 ? -10.263 1.703 -3.475 1.00 0.42 165 LEU A O 1
ATOM 1232 N N . ARG A 1 82 ? -10.860 1.837 -1.366 1.00 0.47 166 ARG A N 1
ATOM 1233 C CA . ARG A 1 82 ? -12.226 1.296 -1.673 1.00 0.45 166 ARG A CA 1
ATOM 1234 C C . ARG A 1 82 ? -13.074 2.299 -2.464 1.00 0.41 166 ARG A C 1
ATOM 1235 O O . ARG A 1 82 ? -13.805 1.919 -3.362 1.00 0.52 166 ARG A O 1
ATOM 1256 N N . THR A 1 83 ? -12.999 3.562 -2.139 1.00 0.33 167 THR A N 1
ATOM 1257 C CA . THR A 1 83 ? -13.823 4.571 -2.877 1.00 0.36 167 THR A CA 1
ATOM 1258 C C . THR A 1 83 ? -13.468 4.565 -4.359 1.00 0.35 167 THR A C 1
ATOM 1259 O O . THR A 1 83 ? -14.330 4.675 -5.212 1.00 0.41 167 THR A O 1
ATOM 1270 N N . CYS A 1 84 ? -12.209 4.441 -4.668 1.00 0.32 168 CYS A N 1
ATOM 1271 C CA . CYS A 1 84 ? -11.793 4.440 -6.097 1.00 0.36 168 CYS A CA 1
ATOM 1272 C C . CYS A 1 84 ? -12.098 3.094 -6.761 1.00 0.31 168 CYS A C 1
ATOM 1273 O O . CYS A 1 84 ? -12.799 3.045 -7.754 1.00 0.34 168 CYS A O 1
ATOM 1281 N N . ARG A 1 85 ? -11.587 2.001 -6.227 1.00 0.30 169 ARG A N 1
ATOM 1282 C CA . ARG A 1 85 ? -11.865 0.652 -6.866 1.00 0.31 169 ARG A CA 1
ATOM 1283 C C . ARG A 1 85 ? -11.256 -0.538 -6.100 1.00 0.26 169 ARG A C 1
ATOM 1284 O O . ARG A 1 85 ? -11.543 -1.678 -6.415 1.00 0.34 169 ARG A O 1
ATOM 1305 N N . LEU A 1 86 ? -10.396 -0.306 -5.146 1.00 0.20 170 LEU A N 1
ATOM 1306 C CA . LEU A 1 86 ? -9.743 -1.447 -4.428 1.00 0.17 170 LEU A CA 1
ATOM 1307 C C . LEU A 1 86 ? -10.658 -2.055 -3.358 1.00 0.19 170 LEU A C 1
ATOM 1308 O O . LEU A 1 86 ? -10.286 -2.190 -2.208 1.00 0.23 170 LEU A O 1
ATOM 1324 N N . ASN A 1 87 ? -11.843 -2.451 -3.736 1.00 0.24 171 ASN A N 1
ATOM 1325 C CA . ASN A 1 87 ? -12.779 -3.079 -2.754 1.00 0.30 171 ASN A CA 1
ATOM 1326 C C . ASN A 1 87 ? -12.122 -4.313 -2.121 1.00 0.24 171 ASN A C 1
ATOM 1327 O O . ASN A 1 87 ? -12.434 -4.698 -1.011 1.00 0.25 171 ASN A O 1
ATOM 1338 N N . LEU A 1 88 ? -11.224 -4.940 -2.841 1.00 0.21 172 LEU A N 1
ATOM 1339 C CA . LEU A 1 88 ? -10.542 -6.168 -2.318 1.00 0.21 172 LEU A CA 1
ATOM 1340 C C . LEU A 1 88 ? -9.873 -5.908 -0.968 1.00 0.17 172 LEU A C 1
ATOM 1341 O O . LEU A 1 88 ? -10.234 -6.496 0.031 1.00 0.21 172 LEU A O 1
ATOM 1357 N N . VAL A 1 89 ? -8.901 -5.034 -0.939 1.00 0.16 173 VAL A N 1
ATOM 1358 C CA . VAL A 1 89 ? -8.189 -4.741 0.348 1.00 0.21 173 VAL A CA 1
ATOM 1359 C C . VAL A 1 89 ? -9.139 -4.134 1.367 1.00 0.22 173 VAL A C 1
ATOM 1360 O O . VAL A 1 89 ? -9.000 -4.359 2.555 1.00 0.25 173 VAL A O 1
ATOM 1373 N N . ALA A 1 90 ? -10.115 -3.383 0.926 1.00 0.27 174 ALA A N 1
ATOM 1374 C CA . ALA A 1 90 ? -11.087 -2.787 1.898 1.00 0.34 174 ALA A CA 1
ATOM 1375 C C . ALA A 1 90 ? -11.748 -3.908 2.701 1.00 0.29 174 ALA A C 1
ATOM 1376 O O . ALA A 1 90 ? -11.844 -3.857 3.911 1.00 0.32 174 ALA A O 1
ATOM 1383 N N . ASP A 1 91 ? -12.183 -4.931 2.021 1.00 0.24 175 ASP A N 1
ATOM 1384 C CA . ASP A 1 91 ? -12.818 -6.090 2.711 1.00 0.23 175 ASP A CA 1
ATOM 1385 C C . ASP A 1 91 ? -11.822 -6.712 3.694 1.00 0.17 175 ASP A C 1
ATOM 1386 O O . ASP A 1 91 ? -12.191 -7.156 4.761 1.00 0.20 175 ASP A O 1
ATOM 1395 N N . LEU A 1 92 ? -10.562 -6.763 3.326 1.00 0.14 176 LEU A N 1
ATOM 1396 C CA . LEU A 1 92 ? -9.537 -7.381 4.236 1.00 0.20 176 LEU A CA 1
ATOM 1397 C C . LEU A 1 92 ? -9.391 -6.586 5.531 1.00 0.25 176 LEU A C 1
ATOM 1398 O O . LEU A 1 92 ? -9.604 -7.098 6.614 1.00 0.27 176 LEU A O 1
ATOM 1414 N N . VAL A 1 93 ? -9.022 -5.339 5.424 1.00 0.33 177 VAL A N 1
ATOM 1415 C CA . VAL A 1 93 ? -8.850 -4.502 6.646 1.00 0.41 177 VAL A CA 1
ATOM 1416 C C . VAL A 1 93 ? -10.194 -4.357 7.360 1.00 0.37 177 VAL A C 1
ATOM 1417 O O . VAL A 1 93 ? -10.253 -4.244 8.570 1.00 0.39 177 VAL A O 1
ATOM 1430 N N . GLU A 1 94 ? -11.272 -4.374 6.618 1.00 0.36 178 GLU A N 1
ATOM 1431 C CA . GLU A 1 94 ? -12.622 -4.250 7.247 1.00 0.39 178 GLU A CA 1
ATOM 1432 C C . GLU A 1 94 ? -12.893 -5.432 8.195 1.00 0.31 178 GLU A C 1
ATOM 1433 O O . GLU A 1 94 ? -13.135 -5.247 9.375 1.00 0.34 178 GLU A O 1
ATOM 1445 N N . GLU A 1 95 ? -12.865 -6.637 7.682 1.00 0.25 179 GLU A N 1
ATOM 1446 C CA . GLU A 1 95 ? -13.144 -7.826 8.544 1.00 0.24 179 GLU A CA 1
ATOM 1447 C C . GLU A 1 95 ? -12.108 -7.926 9.666 1.00 0.25 179 GLU A C 1
ATOM 1448 O O . GLU A 1 95 ? -12.393 -8.420 10.741 1.00 0.39 179 GLU A O 1
ATOM 1460 N N . ALA A 1 96 ? -10.916 -7.453 9.424 1.00 0.26 180 ALA A N 1
ATOM 1461 C CA . ALA A 1 96 ? -9.861 -7.508 10.479 1.00 0.38 180 ALA A CA 1
ATOM 1462 C C . ALA A 1 96 ? -10.255 -6.618 11.662 1.00 0.44 180 ALA A C 1
ATOM 1463 O O . ALA A 1 96 ? -10.070 -6.980 12.809 1.00 0.60 180 ALA A O 1
ATOM 1470 N N . GLN A 1 97 ? -10.800 -5.457 11.389 1.00 0.48 181 GLN A N 1
ATOM 1471 C CA . GLN A 1 97 ? -11.212 -4.535 12.496 1.00 0.70 181 GLN A CA 1
ATOM 1472 C C . GLN A 1 97 ? -12.538 -4.966 13.135 1.00 0.71 181 GLN A C 1
ATOM 1473 O O . GLN A 1 97 ? -12.871 -4.511 14.208 1.00 1.08 181 GLN A O 1
ATOM 1487 N N . GLU A 1 98 ? -13.294 -5.827 12.480 1.00 0.74 182 GLU A N 1
ATOM 1488 C CA . GLU A 1 98 ? -14.623 -6.310 13.013 1.00 1.33 182 GLU A CA 1
ATOM 1489 C C . GLU A 1 98 ? -15.639 -5.161 13.103 1.00 2.14 182 GLU A C 1
ATOM 1490 O O . GLU A 1 98 ? -16.686 -5.203 12.486 1.00 2.63 182 GLU A O 1
ATOM 1502 N N . SER A 1 99 ? -15.341 -4.140 13.864 1.00 2.57 183 SER A N 1
ATOM 1503 C CA . SER A 1 99 ? -16.278 -2.976 14.006 1.00 3.70 183 SER A CA 1
ATOM 1504 C C . SER A 1 99 ? -17.683 -3.450 14.399 1.00 4.04 183 SER A C 1
ATOM 1505 O O . SER A 1 99 ? -17.790 -4.541 14.933 1.00 4.36 183 SER A O 1
ATOM 1514 N N . ALA A 1 5 ? 9.064 11.358 12.093 1.00 1.92 89 ALA A N 2
ATOM 1515 C CA . ALA A 1 5 ? 8.754 11.907 10.736 1.00 1.43 89 ALA A CA 2
ATOM 1516 C C . ALA A 1 5 ? 7.758 10.991 10.024 1.00 1.08 89 ALA A C 2
ATOM 1517 O O . ALA A 1 5 ? 6.598 11.323 9.866 1.00 1.13 89 ALA A O 2
ATOM 1524 N N . ALA A 1 6 ? 8.203 9.833 9.616 1.00 0.96 90 ALA A N 2
ATOM 1525 C CA . ALA A 1 6 ? 7.287 8.869 8.931 1.00 0.72 90 ALA A CA 2
ATOM 1526 C C . ALA A 1 6 ? 6.219 8.427 9.935 1.00 0.58 90 ALA A C 2
ATOM 1527 O O . ALA A 1 6 ? 6.207 8.923 11.045 1.00 1.23 90 ALA A O 2
ATOM 1534 N N . PRO A 1 7 ? 5.344 7.522 9.545 1.00 0.79 91 PRO A N 2
ATOM 1535 C CA . PRO A 1 7 ? 4.290 7.077 10.485 1.00 1.10 91 PRO A CA 2
ATOM 1536 C C . PRO A 1 7 ? 4.933 6.406 11.706 1.00 0.60 91 PRO A C 2
ATOM 1537 O O . PRO A 1 7 ? 5.482 5.328 11.592 1.00 0.91 91 PRO A O 2
ATOM 1548 N N . PRO A 1 8 ? 4.850 7.061 12.849 1.00 0.59 92 PRO A N 2
ATOM 1549 C CA . PRO A 1 8 ? 5.444 6.488 14.082 1.00 0.84 92 PRO A CA 2
ATOM 1550 C C . PRO A 1 8 ? 4.768 5.152 14.399 1.00 0.71 92 PRO A C 2
ATOM 1551 O O . PRO A 1 8 ? 5.427 4.141 14.556 1.00 0.83 92 PRO A O 2
ATOM 1562 N N . GLY A 1 9 ? 3.460 5.132 14.453 1.00 0.65 93 GLY A N 2
ATOM 1563 C CA . GLY A 1 9 ? 2.744 3.846 14.712 1.00 0.71 93 GLY A CA 2
ATOM 1564 C C . GLY A 1 9 ? 2.479 3.111 13.392 1.00 0.58 93 GLY A C 2
ATOM 1565 O O . GLY A 1 9 ? 1.372 2.677 13.133 1.00 0.58 93 GLY A O 2
ATOM 1569 N N . GLU A 1 10 ? 3.478 2.969 12.557 1.00 0.56 94 GLU A N 2
ATOM 1570 C CA . GLU A 1 10 ? 3.278 2.263 11.251 1.00 0.55 94 GLU A CA 2
ATOM 1571 C C . GLU A 1 10 ? 2.932 0.788 11.463 1.00 0.49 94 GLU A C 2
ATOM 1572 O O . GLU A 1 10 ? 2.495 0.120 10.548 1.00 0.53 94 GLU A O 2
ATOM 1584 N N . ALA A 1 11 ? 3.120 0.273 12.652 1.00 0.49 95 ALA A N 2
ATOM 1585 C CA . ALA A 1 11 ? 2.805 -1.165 12.897 1.00 0.50 95 ALA A CA 2
ATOM 1586 C C . ALA A 1 11 ? 1.343 -1.464 12.563 1.00 0.38 95 ALA A C 2
ATOM 1587 O O . ALA A 1 11 ? 1.029 -2.528 12.060 1.00 0.36 95 ALA A O 2
ATOM 1594 N N . TYR A 1 12 ? 0.446 -0.544 12.831 1.00 0.38 96 TYR A N 2
ATOM 1595 C CA . TYR A 1 12 ? -0.988 -0.809 12.511 1.00 0.35 96 TYR A CA 2
ATOM 1596 C C . TYR A 1 12 ? -1.183 -0.910 11.000 1.00 0.28 96 TYR A C 2
ATOM 1597 O O . TYR A 1 12 ? -1.571 -1.945 10.490 1.00 0.29 96 TYR A O 2
ATOM 1615 N N . LEU A 1 13 ? -0.911 0.151 10.276 1.00 0.42 97 LEU A N 2
ATOM 1616 C CA . LEU A 1 13 ? -1.079 0.094 8.793 1.00 0.55 97 LEU A CA 2
ATOM 1617 C C . LEU A 1 13 ? -0.115 -0.933 8.209 1.00 0.43 97 LEU A C 2
ATOM 1618 O O . LEU A 1 13 ? -0.402 -1.536 7.197 1.00 0.35 97 LEU A O 2
ATOM 1634 N N . GLN A 1 14 ? 1.019 -1.162 8.845 1.00 0.47 98 GLN A N 2
ATOM 1635 C CA . GLN A 1 14 ? 1.962 -2.192 8.305 1.00 0.49 98 GLN A CA 2
ATOM 1636 C C . GLN A 1 14 ? 1.277 -3.561 8.355 1.00 0.38 98 GLN A C 2
ATOM 1637 O O . GLN A 1 14 ? 1.381 -4.349 7.434 1.00 0.39 98 GLN A O 2
ATOM 1651 N N . VAL A 1 15 ? 0.545 -3.835 9.416 1.00 0.33 99 VAL A N 2
ATOM 1652 C CA . VAL A 1 15 ? -0.175 -5.144 9.507 1.00 0.31 99 VAL A CA 2
ATOM 1653 C C . VAL A 1 15 ? -1.188 -5.208 8.365 1.00 0.24 99 VAL A C 2
ATOM 1654 O O . VAL A 1 15 ? -1.286 -6.193 7.654 1.00 0.30 99 VAL A O 2
ATOM 1667 N N . ALA A 1 16 ? -1.915 -4.137 8.169 1.00 0.18 100 ALA A N 2
ATOM 1668 C CA . ALA A 1 16 ? -2.899 -4.095 7.054 1.00 0.18 100 ALA A CA 2
ATOM 1669 C C . ALA A 1 16 ? -2.140 -4.190 5.735 1.00 0.14 100 ALA A C 2
ATOM 1670 O O . ALA A 1 16 ? -2.481 -4.970 4.878 1.00 0.14 100 ALA A O 2
ATOM 1677 N N . PHE A 1 17 ? -1.086 -3.419 5.592 1.00 0.15 101 PHE A N 2
ATOM 1678 C CA . PHE A 1 17 ? -0.263 -3.469 4.339 1.00 0.16 101 PHE A CA 2
ATOM 1679 C C . PHE A 1 17 ? 0.226 -4.892 4.067 1.00 0.17 101 PHE A C 2
ATOM 1680 O O . PHE A 1 17 ? 0.584 -5.209 2.963 1.00 0.20 101 PHE A O 2
ATOM 1697 N N . ASP A 1 18 ? 0.254 -5.745 5.055 1.00 0.18 102 ASP A N 2
ATOM 1698 C CA . ASP A 1 18 ? 0.738 -7.138 4.818 1.00 0.21 102 ASP A CA 2
ATOM 1699 C C . ASP A 1 18 ? -0.376 -8.021 4.260 1.00 0.20 102 ASP A C 2
ATOM 1700 O O . ASP A 1 18 ? -0.211 -8.657 3.235 1.00 0.22 102 ASP A O 2
ATOM 1709 N N . ILE A 1 19 ? -1.507 -8.074 4.925 1.00 0.18 103 ILE A N 2
ATOM 1710 C CA . ILE A 1 19 ? -2.619 -8.933 4.417 1.00 0.18 103 ILE A CA 2
ATOM 1711 C C . ILE A 1 19 ? -3.073 -8.436 3.048 1.00 0.17 103 ILE A C 2
ATOM 1712 O O . ILE A 1 19 ? -3.327 -9.212 2.139 1.00 0.18 103 ILE A O 2
ATOM 1728 N N . VAL A 1 20 ? -3.166 -7.147 2.895 1.00 0.16 104 VAL A N 2
ATOM 1729 C CA . VAL A 1 20 ? -3.604 -6.588 1.586 1.00 0.16 104 VAL A CA 2
ATOM 1730 C C . VAL A 1 20 ? -2.533 -6.841 0.520 1.00 0.17 104 VAL A C 2
ATOM 1731 O O . VAL A 1 20 ? -2.834 -7.161 -0.614 1.00 0.18 104 VAL A O 2
ATOM 1744 N N . CYS A 1 21 ? -1.284 -6.696 0.886 1.00 0.18 105 CYS A N 2
ATOM 1745 C CA . CYS A 1 21 ? -0.177 -6.924 -0.094 1.00 0.19 105 CYS A CA 2
ATOM 1746 C C . CYS A 1 21 ? -0.209 -8.351 -0.597 1.00 0.20 105 CYS A C 2
ATOM 1747 O O . CYS A 1 21 ? -0.188 -8.598 -1.787 1.00 0.21 105 CYS A O 2
ATOM 1755 N N . ASP A 1 22 ? -0.284 -9.287 0.297 1.00 0.21 106 ASP A N 2
ATOM 1756 C CA . ASP A 1 22 ? -0.342 -10.709 -0.136 1.00 0.24 106 ASP A CA 2
ATOM 1757 C C . ASP A 1 22 ? -1.647 -10.954 -0.914 1.00 0.25 106 ASP A C 2
ATOM 1758 O O . ASP A 1 22 ? -1.790 -11.949 -1.597 1.00 0.28 106 ASP A O 2
ATOM 1767 N N . ASN A 1 23 ? -2.595 -10.041 -0.824 1.00 0.24 107 ASN A N 2
ATOM 1768 C CA . ASN A 1 23 ? -3.878 -10.208 -1.563 1.00 0.26 107 ASN A CA 2
ATOM 1769 C C . ASN A 1 23 ? -3.770 -9.584 -2.955 1.00 0.26 107 ASN A C 2
ATOM 1770 O O . ASN A 1 23 ? -4.239 -10.137 -3.933 1.00 0.29 107 ASN A O 2
ATOM 1781 N N . VAL A 1 24 ? -3.167 -8.427 -3.042 1.00 0.23 108 VAL A N 2
ATOM 1782 C CA . VAL A 1 24 ? -3.033 -7.743 -4.360 1.00 0.24 108 VAL A CA 2
ATOM 1783 C C . VAL A 1 24 ? -1.952 -6.658 -4.279 1.00 0.25 108 VAL A C 2
ATOM 1784 O O . VAL A 1 24 ? -2.152 -5.532 -4.680 1.00 0.42 108 VAL A O 2
ATOM 1797 N N . GLY A 1 25 ? -0.832 -7.000 -3.706 1.00 0.24 109 GLY A N 2
ATOM 1798 C CA . GLY A 1 25 ? 0.292 -6.031 -3.501 1.00 0.22 109 GLY A CA 2
ATOM 1799 C C . GLY A 1 25 ? 0.513 -5.147 -4.748 1.00 0.23 109 GLY A C 2
ATOM 1800 O O . GLY A 1 25 ? 0.731 -3.957 -4.639 1.00 0.21 109 GLY A O 2
ATOM 1804 N N . ARG A 1 26 ? 0.462 -5.721 -5.925 1.00 0.27 110 ARG A N 2
ATOM 1805 C CA . ARG A 1 26 ? 0.686 -4.919 -7.177 1.00 0.28 110 ARG A CA 2
ATOM 1806 C C . ARG A 1 26 ? -0.273 -3.718 -7.262 1.00 0.27 110 ARG A C 2
ATOM 1807 O O . ARG A 1 26 ? -0.025 -2.765 -7.994 1.00 0.27 110 ARG A O 2
ATOM 1828 N N . ASP A 1 27 ? -1.350 -3.733 -6.515 1.00 0.27 111 ASP A N 2
ATOM 1829 C CA . ASP A 1 27 ? -2.295 -2.578 -6.562 1.00 0.30 111 ASP A CA 2
ATOM 1830 C C . ASP A 1 27 ? -1.618 -1.347 -5.950 1.00 0.31 111 ASP A C 2
ATOM 1831 O O . ASP A 1 27 ? -1.973 -0.224 -6.252 1.00 0.39 111 ASP A O 2
ATOM 1840 N N . TRP A 1 28 ? -0.627 -1.546 -5.114 1.00 0.27 112 TRP A N 2
ATOM 1841 C CA . TRP A 1 28 ? 0.094 -0.379 -4.517 1.00 0.29 112 TRP A CA 2
ATOM 1842 C C . TRP A 1 28 ? 0.908 0.293 -5.612 1.00 0.32 112 TRP A C 2
ATOM 1843 O O . TRP A 1 28 ? 1.016 1.497 -5.654 1.00 0.31 112 TRP A O 2
ATOM 1864 N N . LYS A 1 29 ? 1.455 -0.480 -6.527 1.00 0.37 113 LYS A N 2
ATOM 1865 C CA . LYS A 1 29 ? 2.234 0.127 -7.653 1.00 0.40 113 LYS A CA 2
ATOM 1866 C C . LYS A 1 29 ? 1.298 1.053 -8.432 1.00 0.34 113 LYS A C 2
ATOM 1867 O O . LYS A 1 29 ? 1.661 2.144 -8.827 1.00 0.30 113 LYS A O 2
ATOM 1886 N N . ARG A 1 30 ? 0.073 0.621 -8.613 1.00 0.35 114 ARG A N 2
ATOM 1887 C CA . ARG A 1 30 ? -0.935 1.473 -9.326 1.00 0.33 114 ARG A CA 2
ATOM 1888 C C . ARG A 1 30 ? -1.148 2.770 -8.530 1.00 0.28 114 ARG A C 2
ATOM 1889 O O . ARG A 1 30 ? -1.081 3.865 -9.065 1.00 0.29 114 ARG A O 2
ATOM 1910 N N . LEU A 1 31 ? -1.390 2.645 -7.250 1.00 0.26 115 LEU A N 2
ATOM 1911 C CA . LEU A 1 31 ? -1.593 3.854 -6.399 1.00 0.25 115 LEU A CA 2
ATOM 1912 C C . LEU A 1 31 ? -0.270 4.607 -6.244 1.00 0.25 115 LEU A C 2
ATOM 1913 O O . LEU A 1 31 ? -0.257 5.801 -6.023 1.00 0.26 115 LEU A O 2
ATOM 1929 N N . ALA A 1 32 ? 0.846 3.924 -6.378 1.00 0.26 116 ALA A N 2
ATOM 1930 C CA . ALA A 1 32 ? 2.170 4.614 -6.259 1.00 0.28 116 ALA A CA 2
ATOM 1931 C C . ALA A 1 32 ? 2.249 5.698 -7.336 1.00 0.26 116 ALA A C 2
ATOM 1932 O O . ALA A 1 32 ? 2.583 6.846 -7.075 1.00 0.27 116 ALA A O 2
ATOM 1939 N N . ARG A 1 33 ? 1.894 5.340 -8.547 1.00 0.27 117 ARG A N 2
ATOM 1940 C CA . ARG A 1 33 ? 1.894 6.337 -9.654 1.00 0.30 117 ARG A CA 2
ATOM 1941 C C . ARG A 1 33 ? 0.900 7.450 -9.303 1.00 0.32 117 ARG A C 2
ATOM 1942 O O . ARG A 1 33 ? 1.161 8.622 -9.502 1.00 0.33 117 ARG A O 2
ATOM 1963 N N . GLU A 1 34 ? -0.228 7.078 -8.738 1.00 0.34 118 GLU A N 2
ATOM 1964 C CA . GLU A 1 34 ? -1.238 8.099 -8.320 1.00 0.39 118 GLU A CA 2
ATOM 1965 C C . GLU A 1 34 ? -0.644 8.946 -7.192 1.00 0.39 118 GLU A C 2
ATOM 1966 O O . GLU A 1 34 ? -0.862 10.140 -7.115 1.00 0.41 118 GLU A O 2
ATOM 1978 N N . LEU A 1 35 ? 0.146 8.333 -6.340 1.00 0.37 119 LEU A N 2
ATOM 1979 C CA . LEU A 1 35 ? 0.809 9.094 -5.232 1.00 0.38 119 LEU A CA 2
ATOM 1980 C C . LEU A 1 35 ? 1.941 9.966 -5.803 1.00 0.36 119 LEU A C 2
ATOM 1981 O O . LEU A 1 35 ? 2.534 10.757 -5.099 1.00 0.39 119 LEU A O 2
ATOM 1997 N N . LYS A 1 36 ? 2.237 9.824 -7.083 1.00 0.34 120 LYS A N 2
ATOM 1998 C CA . LYS A 1 36 ? 3.311 10.631 -7.740 1.00 0.35 120 LYS A CA 2
ATOM 1999 C C . LYS A 1 36 ? 4.660 10.382 -7.072 1.00 0.30 120 LYS A C 2
ATOM 2000 O O . LYS A 1 36 ? 5.402 11.304 -6.787 1.00 0.33 120 LYS A O 2
ATOM 2019 N N . VAL A 1 37 ? 4.995 9.137 -6.847 1.00 0.29 121 VAL A N 2
ATOM 2020 C CA . VAL A 1 37 ? 6.315 8.819 -6.228 1.00 0.33 121 VAL A CA 2
ATOM 2021 C C . VAL A 1 37 ? 7.403 8.983 -7.290 1.00 0.37 121 VAL A C 2
ATOM 2022 O O . VAL A 1 37 ? 7.157 8.800 -8.468 1.00 0.42 121 VAL A O 2
ATOM 2035 N N . SER A 1 38 ? 8.601 9.337 -6.891 1.00 0.45 122 SER A N 2
ATOM 2036 C CA . SER A 1 38 ? 9.705 9.526 -7.890 1.00 0.52 122 SER A CA 2
ATOM 2037 C C . SER A 1 38 ? 9.831 8.299 -8.795 1.00 0.44 122 SER A C 2
ATOM 2038 O O . SER A 1 38 ? 9.987 7.185 -8.333 1.00 0.35 122 SER A O 2
ATOM 2046 N N . GLU A 1 39 ? 9.769 8.507 -10.087 1.00 0.55 123 GLU A N 2
ATOM 2047 C CA . GLU A 1 39 ? 9.889 7.365 -11.048 1.00 0.58 123 GLU A CA 2
ATOM 2048 C C . GLU A 1 39 ? 11.200 6.619 -10.790 1.00 0.52 123 GLU A C 2
ATOM 2049 O O . GLU A 1 39 ? 11.316 5.436 -11.051 1.00 0.53 123 GLU A O 2
ATOM 2061 N N . ALA A 1 40 ? 12.186 7.311 -10.272 1.00 0.50 124 ALA A N 2
ATOM 2062 C CA . ALA A 1 40 ? 13.498 6.655 -9.983 1.00 0.50 124 ALA A CA 2
ATOM 2063 C C . ALA A 1 40 ? 13.297 5.490 -9.009 1.00 0.39 124 ALA A C 2
ATOM 2064 O O . ALA A 1 40 ? 13.781 4.396 -9.233 1.00 0.45 124 ALA A O 2
ATOM 2071 N N . LYS A 1 41 ? 12.574 5.713 -7.937 1.00 0.31 125 LYS A N 2
ATOM 2072 C CA . LYS A 1 41 ? 12.329 4.613 -6.951 1.00 0.34 125 LYS A CA 2
ATOM 2073 C C . LYS A 1 41 ? 11.605 3.449 -7.628 1.00 0.34 125 LYS A C 2
ATOM 2074 O O . LYS A 1 41 ? 12.017 2.309 -7.527 1.00 0.39 125 LYS A O 2
ATOM 2093 N N . MET A 1 42 ? 10.537 3.733 -8.328 1.00 0.42 126 MET A N 2
ATOM 2094 C CA . MET A 1 42 ? 9.786 2.650 -9.035 1.00 0.56 126 MET A CA 2
ATOM 2095 C C . MET A 1 42 ? 10.705 1.957 -10.043 1.00 0.57 126 MET A C 2
ATOM 2096 O O . MET A 1 42 ? 10.670 0.753 -10.210 1.00 0.66 126 MET A O 2
ATOM 2110 N N . ASP A 1 43 ? 11.524 2.722 -10.717 1.00 0.55 127 ASP A N 2
ATOM 2111 C CA . ASP A 1 43 ? 12.457 2.137 -11.728 1.00 0.62 127 ASP A CA 2
ATOM 2112 C C . ASP A 1 43 ? 13.368 1.089 -11.077 1.00 0.54 127 ASP A C 2
ATOM 2113 O O . ASP A 1 43 ? 13.671 0.072 -11.672 1.00 0.59 127 ASP A O 2
ATOM 2122 N N . GLY A 1 44 ? 13.800 1.323 -9.859 1.00 0.46 128 GLY A N 2
ATOM 2123 C CA . GLY A 1 44 ? 14.682 0.326 -9.181 1.00 0.46 128 GLY A CA 2
ATOM 2124 C C . GLY A 1 44 ? 13.887 -0.905 -8.736 1.00 0.48 128 GLY A C 2
ATOM 2125 O O . GLY A 1 44 ? 14.274 -2.025 -9.013 1.00 0.51 128 GLY A O 2
ATOM 2129 N N . ILE A 1 45 ? 12.791 -0.715 -8.041 1.00 0.54 129 ILE A N 2
ATOM 2130 C CA . ILE A 1 45 ? 11.991 -1.893 -7.573 1.00 0.68 129 ILE A CA 2
ATOM 2131 C C . ILE A 1 45 ? 11.506 -2.723 -8.779 1.00 0.68 129 ILE A C 2
ATOM 2132 O O . ILE A 1 45 ? 11.651 -3.930 -8.805 1.00 0.72 129 ILE A O 2
ATOM 2148 N N . GLU A 1 46 ? 10.919 -2.086 -9.759 1.00 0.70 130 GLU A N 2
ATOM 2149 C CA . GLU A 1 46 ? 10.406 -2.840 -10.947 1.00 0.77 130 GLU A CA 2
ATOM 2150 C C . GLU A 1 46 ? 11.539 -3.590 -11.662 1.00 0.65 130 GLU A C 2
ATOM 2151 O O . GLU A 1 46 ? 11.421 -4.764 -11.961 1.00 0.68 130 GLU A O 2
ATOM 2163 N N . GLU A 1 47 ? 12.622 -2.915 -11.959 1.00 0.59 131 GLU A N 2
ATOM 2164 C CA . GLU A 1 47 ? 13.756 -3.579 -12.681 1.00 0.55 131 GLU A CA 2
ATOM 2165 C C . GLU A 1 47 ? 14.422 -4.664 -11.826 1.00 0.47 131 GLU A C 2
ATOM 2166 O O . GLU A 1 47 ? 14.673 -5.761 -12.290 1.00 0.45 131 GLU A O 2
ATOM 2178 N N . LYS A 1 48 ? 14.738 -4.354 -10.597 1.00 0.51 132 LYS A N 2
ATOM 2179 C CA . LYS A 1 48 ? 15.426 -5.354 -9.721 1.00 0.53 132 LYS A CA 2
ATOM 2180 C C . LYS A 1 48 ? 14.495 -6.513 -9.360 1.00 0.54 132 LYS A C 2
ATOM 2181 O O . LYS A 1 48 ? 14.910 -7.657 -9.319 1.00 0.63 132 LYS A O 2
ATOM 2200 N N . TYR A 1 49 ? 13.248 -6.231 -9.091 1.00 0.55 133 TYR A N 2
ATOM 2201 C CA . TYR A 1 49 ? 12.295 -7.318 -8.722 1.00 0.65 133 TYR A CA 2
ATOM 2202 C C . TYR A 1 49 ? 11.305 -7.574 -9.870 1.00 0.54 133 TYR A C 2
ATOM 2203 O O . TYR A 1 49 ? 10.410 -6.785 -10.092 1.00 0.66 133 TYR A O 2
ATOM 2221 N N . PRO A 1 50 ? 11.504 -8.669 -10.581 1.00 0.51 134 PRO A N 2
ATOM 2222 C CA . PRO A 1 50 ? 10.614 -8.994 -11.718 1.00 0.53 134 PRO A CA 2
ATOM 2223 C C . PRO A 1 50 ? 9.312 -9.659 -11.255 1.00 0.47 134 PRO A C 2
ATOM 2224 O O . PRO A 1 50 ? 8.335 -9.666 -11.983 1.00 0.54 134 PRO A O 2
ATOM 2235 N N . ARG A 1 51 ? 9.280 -10.234 -10.072 1.00 0.43 135 ARG A N 2
ATOM 2236 C CA . ARG A 1 51 ? 8.018 -10.904 -9.622 1.00 0.48 135 ARG A CA 2
ATOM 2237 C C . ARG A 1 51 ? 7.860 -10.900 -8.094 1.00 0.43 135 ARG A C 2
ATOM 2238 O O . ARG A 1 51 ? 7.074 -11.659 -7.558 1.00 0.60 135 ARG A O 2
ATOM 2259 N N . SER A 1 52 ? 8.573 -10.061 -7.383 1.00 0.51 136 SER A N 2
ATOM 2260 C CA . SER A 1 52 ? 8.416 -10.044 -5.897 1.00 0.44 136 SER A CA 2
ATOM 2261 C C . SER A 1 52 ? 7.339 -9.049 -5.504 1.00 0.33 136 SER A C 2
ATOM 2262 O O . SER A 1 52 ? 7.515 -7.848 -5.582 1.00 0.30 136 SER A O 2
ATOM 2270 N N . LEU A 1 53 ? 6.219 -9.559 -5.070 1.00 0.31 137 LEU A N 2
ATOM 2271 C CA . LEU A 1 53 ? 5.096 -8.676 -4.648 1.00 0.24 137 LEU A CA 2
ATOM 2272 C C . LEU A 1 53 ? 5.562 -7.820 -3.469 1.00 0.20 137 LEU A C 2
ATOM 2273 O O . LEU A 1 53 ? 5.340 -6.628 -3.418 1.00 0.21 137 LEU A O 2
ATOM 2289 N N . SER A 1 54 ? 6.218 -8.446 -2.531 1.00 0.24 138 SER A N 2
ATOM 2290 C CA . SER A 1 54 ? 6.731 -7.718 -1.324 1.00 0.26 138 SER A CA 2
ATOM 2291 C C . SER A 1 54 ? 7.813 -6.686 -1.679 1.00 0.20 138 SER A C 2
ATOM 2292 O O . SER A 1 54 ? 7.821 -5.583 -1.166 1.00 0.22 138 SER A O 2
ATOM 2300 N N . GLU A 1 55 ? 8.748 -7.055 -2.518 1.00 0.24 139 GLU A N 2
ATOM 2301 C CA . GLU A 1 55 ? 9.866 -6.118 -2.875 1.00 0.25 139 GLU A CA 2
ATOM 2302 C C . GLU A 1 55 ? 9.371 -4.909 -3.669 1.00 0.21 139 GLU A C 2
ATOM 2303 O O . GLU A 1 55 ? 9.842 -3.802 -3.479 1.00 0.21 139 GLU A O 2
ATOM 2315 N N . ARG A 1 56 ? 8.455 -5.113 -4.578 1.00 0.26 140 ARG A N 2
ATOM 2316 C CA . ARG A 1 56 ? 7.965 -3.972 -5.412 1.00 0.33 140 ARG A CA 2
ATOM 2317 C C . ARG A 1 56 ? 7.146 -2.976 -4.586 1.00 0.29 140 ARG A C 2
ATOM 2318 O O . ARG A 1 56 ? 7.423 -1.791 -4.571 1.00 0.35 140 ARG A O 2
ATOM 2339 N N . VAL A 1 57 ? 6.126 -3.447 -3.931 1.00 0.24 141 VAL A N 2
ATOM 2340 C CA . VAL A 1 57 ? 5.244 -2.538 -3.126 1.00 0.27 141 VAL A CA 2
ATOM 2341 C C . VAL A 1 57 ? 5.944 -1.927 -1.905 1.00 0.25 141 VAL A C 2
ATOM 2342 O O . VAL A 1 57 ? 5.663 -0.807 -1.531 1.00 0.29 141 VAL A O 2
ATOM 2355 N N . ARG A 1 58 ? 6.808 -2.662 -1.252 1.00 0.21 142 ARG A N 2
ATOM 2356 C CA . ARG A 1 58 ? 7.477 -2.130 -0.014 1.00 0.22 142 ARG A CA 2
ATOM 2357 C C . ARG A 1 58 ? 8.067 -0.729 -0.235 1.00 0.24 142 ARG A C 2
ATOM 2358 O O . ARG A 1 58 ? 7.816 0.173 0.543 1.00 0.25 142 ARG A O 2
ATOM 2379 N N . GLU A 1 59 ? 8.832 -0.531 -1.280 1.00 0.26 143 GLU A N 2
ATOM 2380 C CA . GLU A 1 59 ? 9.409 0.829 -1.525 1.00 0.31 143 GLU A CA 2
ATOM 2381 C C . GLU A 1 59 ? 8.283 1.825 -1.817 1.00 0.30 143 GLU A C 2
ATOM 2382 O O . GLU A 1 59 ? 8.250 2.917 -1.281 1.00 0.31 143 GLU A O 2
ATOM 2394 N N . SER A 1 60 ? 7.359 1.443 -2.658 1.00 0.29 144 SER A N 2
ATOM 2395 C CA . SER A 1 60 ? 6.218 2.350 -2.995 1.00 0.29 144 SER A CA 2
ATOM 2396 C C . SER A 1 60 ? 5.400 2.649 -1.737 1.00 0.28 144 SER A C 2
ATOM 2397 O O . SER A 1 60 ? 4.944 3.757 -1.525 1.00 0.28 144 SER A O 2
ATOM 2405 N N . LEU A 1 61 ? 5.205 1.661 -0.909 1.00 0.27 145 LEU A N 2
ATOM 2406 C CA . LEU A 1 61 ? 4.417 1.866 0.343 1.00 0.28 145 LEU A CA 2
ATOM 2407 C C . LEU A 1 61 ? 5.199 2.740 1.330 1.00 0.30 145 LEU A C 2
ATOM 2408 O O . LEU A 1 61 ? 4.628 3.543 2.042 1.00 0.30 145 LEU A O 2
ATOM 2424 N N . LYS A 1 62 ? 6.500 2.576 1.386 1.00 0.33 146 LYS A N 2
ATOM 2425 C CA . LYS A 1 62 ? 7.324 3.385 2.343 1.00 0.35 146 LYS A CA 2
ATOM 2426 C C . LYS A 1 62 ? 7.178 4.881 2.054 1.00 0.34 146 LYS A C 2
ATOM 2427 O O . LYS A 1 62 ? 6.927 5.670 2.947 1.00 0.35 146 LYS A O 2
ATOM 2446 N N . VAL A 1 63 ? 7.341 5.284 0.822 1.00 0.32 147 VAL A N 2
ATOM 2447 C CA . VAL A 1 63 ? 7.206 6.737 0.496 1.00 0.33 147 VAL A CA 2
ATOM 2448 C C . VAL A 1 63 ? 5.769 7.208 0.741 1.00 0.31 147 VAL A C 2
ATOM 2449 O O . VAL A 1 63 ? 5.546 8.273 1.286 1.00 0.31 147 VAL A O 2
ATOM 2462 N N . TRP A 1 64 ? 4.796 6.424 0.350 1.00 0.32 148 TRP A N 2
ATOM 2463 C CA . TRP A 1 64 ? 3.372 6.830 0.569 1.00 0.33 148 TRP A CA 2
ATOM 2464 C C . TRP A 1 64 ? 3.081 6.934 2.078 1.00 0.32 148 TRP A C 2
ATOM 2465 O O . TRP A 1 64 ? 2.610 7.952 2.551 1.00 0.32 148 TRP A O 2
ATOM 2486 N N . LYS A 1 65 ? 3.341 5.889 2.830 1.00 0.36 149 LYS A N 2
ATOM 2487 C CA . LYS A 1 65 ? 3.054 5.941 4.295 1.00 0.38 149 LYS A CA 2
ATOM 2488 C C . LYS A 1 65 ? 3.856 7.068 4.970 1.00 0.34 149 LYS A C 2
ATOM 2489 O O . LYS A 1 65 ? 3.347 7.751 5.840 1.00 0.33 149 LYS A O 2
ATOM 2508 N N . ASN A 1 66 ? 5.097 7.274 4.579 1.00 0.37 150 ASN A N 2
ATOM 2509 C CA . ASN A 1 66 ? 5.908 8.365 5.215 1.00 0.41 150 ASN A CA 2
ATOM 2510 C C . ASN A 1 66 ? 5.278 9.729 4.931 1.00 0.39 150 ASN A C 2
ATOM 2511 O O . ASN A 1 66 ? 5.239 10.592 5.788 1.00 0.46 150 ASN A O 2
ATOM 2522 N N . ALA A 1 67 ? 4.789 9.930 3.733 1.00 0.38 151 ALA A N 2
ATOM 2523 C CA . ALA A 1 67 ? 4.165 11.244 3.391 1.00 0.49 151 ALA A CA 2
ATOM 2524 C C . ALA A 1 67 ? 2.855 11.428 4.161 1.00 0.53 151 ALA A C 2
ATOM 2525 O O . ALA A 1 67 ? 2.663 12.421 4.838 1.00 0.72 151 ALA A O 2
ATOM 2532 N N . GLU A 1 68 ? 1.955 10.480 4.064 1.00 0.40 152 GLU A N 2
ATOM 2533 C CA . GLU A 1 68 ? 0.658 10.602 4.793 1.00 0.50 152 GLU A CA 2
ATOM 2534 C C . GLU A 1 68 ? 0.854 10.352 6.289 1.00 0.60 152 GLU A C 2
ATOM 2535 O O . GLU A 1 68 ? 1.299 9.297 6.698 1.00 1.48 152 GLU A O 2
ATOM 2547 N N . LYS A 1 69 ? 0.507 11.313 7.105 1.00 0.76 153 LYS A N 2
ATOM 2548 C CA . LYS A 1 69 ? 0.645 11.144 8.582 1.00 0.67 153 LYS A CA 2
ATOM 2549 C C . LYS A 1 69 ? -0.645 10.525 9.127 1.00 0.64 153 LYS A C 2
ATOM 2550 O O . LYS A 1 69 ? -0.689 9.357 9.462 1.00 0.57 153 LYS A O 2
ATOM 2569 N N . LYS A 1 70 ? -1.703 11.292 9.182 1.00 0.73 154 LYS A N 2
ATOM 2570 C CA . LYS A 1 70 ? -3.009 10.742 9.657 1.00 0.77 154 LYS A CA 2
ATOM 2571 C C . LYS A 1 70 ? -3.510 9.712 8.640 1.00 0.62 154 LYS A C 2
ATOM 2572 O O . LYS A 1 70 ? -4.120 8.714 8.985 1.00 0.60 154 LYS A O 2
ATOM 2591 N N . ASN A 1 71 ? -3.238 9.953 7.382 1.00 0.57 155 ASN A N 2
ATOM 2592 C CA . ASN A 1 71 ? -3.684 9.008 6.315 1.00 0.47 155 ASN A CA 2
ATOM 2593 C C . ASN A 1 71 ? -2.815 7.746 6.316 1.00 0.37 155 ASN A C 2
ATOM 2594 O O . ASN A 1 71 ? -3.104 6.797 5.610 1.00 0.34 155 ASN A O 2
ATOM 2605 N N . ALA A 1 72 ? -1.769 7.710 7.114 1.00 0.37 156 ALA A N 2
ATOM 2606 C CA . ALA A 1 72 ? -0.919 6.486 7.153 1.00 0.33 156 ALA A CA 2
ATOM 2607 C C . ALA A 1 72 ? -1.700 5.342 7.808 1.00 0.28 156 ALA A C 2
ATOM 2608 O O . ALA A 1 72 ? -1.292 4.201 7.739 1.00 0.28 156 ALA A O 2
ATOM 2615 N N . SER A 1 73 ? -2.823 5.634 8.438 1.00 0.28 157 SER A N 2
ATOM 2616 C CA . SER A 1 73 ? -3.609 4.549 9.087 1.00 0.28 157 SER A CA 2
ATOM 2617 C C . SER A 1 73 ? -4.550 3.909 8.075 1.00 0.22 157 SER A C 2
ATOM 2618 O O . SER A 1 73 ? -4.745 4.410 6.978 1.00 0.21 157 SER A O 2
ATOM 2626 N N . VAL A 1 74 ? -5.114 2.791 8.433 1.00 0.23 158 VAL A N 2
ATOM 2627 C CA . VAL A 1 74 ? -6.027 2.086 7.494 1.00 0.22 158 VAL A CA 2
ATOM 2628 C C . VAL A 1 74 ? -7.226 2.961 7.122 1.00 0.18 158 VAL A C 2
ATOM 2629 O O . VAL A 1 74 ? -7.560 3.071 5.962 1.00 0.18 158 VAL A O 2
ATOM 2642 N N . ALA A 1 75 ? -7.869 3.594 8.084 1.00 0.15 159 ALA A N 2
ATOM 2643 C CA . ALA A 1 75 ? -9.052 4.469 7.770 1.00 0.13 159 ALA A CA 2
ATOM 2644 C C . ALA A 1 75 ? -8.720 5.424 6.631 1.00 0.13 159 ALA A C 2
ATOM 2645 O O . ALA A 1 75 ? -9.563 5.749 5.812 1.00 0.15 159 ALA A O 2
ATOM 2652 N N . GLY A 1 76 ? -7.488 5.843 6.556 1.00 0.13 160 GLY A N 2
ATOM 2653 C CA . GLY A 1 76 ? -7.087 6.747 5.448 1.00 0.15 160 GLY A CA 2
ATOM 2654 C C . GLY A 1 76 ? -7.113 5.961 4.146 1.00 0.16 160 GLY A C 2
ATOM 2655 O O . GLY A 1 76 ? -7.892 6.245 3.251 1.00 0.18 160 GLY A O 2
ATOM 2659 N N . LEU A 1 77 ? -6.258 4.976 4.029 1.00 0.16 161 LEU A N 2
ATOM 2660 C CA . LEU A 1 77 ? -6.223 4.177 2.778 1.00 0.18 161 LEU A CA 2
ATOM 2661 C C . LEU A 1 77 ? -7.564 3.493 2.508 1.00 0.20 161 LEU A C 2
ATOM 2662 O O . LEU A 1 77 ? -8.090 3.627 1.438 1.00 0.28 161 LEU A O 2
ATOM 2678 N N . VAL A 1 78 ? -8.114 2.741 3.446 1.00 0.22 162 VAL A N 2
ATOM 2679 C CA . VAL A 1 78 ? -9.403 2.021 3.153 1.00 0.26 162 VAL A CA 2
ATOM 2680 C C . VAL A 1 78 ? -10.458 2.986 2.624 1.00 0.29 162 VAL A C 2
ATOM 2681 O O . VAL A 1 78 ? -11.227 2.653 1.741 1.00 0.34 162 VAL A O 2
ATOM 2694 N N . LYS A 1 79 ? -10.477 4.181 3.135 1.00 0.29 163 LYS A N 2
ATOM 2695 C CA . LYS A 1 79 ? -11.462 5.183 2.634 1.00 0.34 163 LYS A CA 2
ATOM 2696 C C . LYS A 1 79 ? -11.247 5.420 1.131 1.00 0.36 163 LYS A C 2
ATOM 2697 O O . LYS A 1 79 ? -12.124 5.184 0.325 1.00 0.39 163 LYS A O 2
ATOM 2716 N N . ALA A 1 80 ? -10.075 5.863 0.755 1.00 0.36 164 ALA A N 2
ATOM 2717 C CA . ALA A 1 80 ? -9.787 6.105 -0.700 1.00 0.39 164 ALA A CA 2
ATOM 2718 C C . ALA A 1 80 ? -9.721 4.778 -1.468 1.00 0.39 164 ALA A C 2
ATOM 2719 O O . ALA A 1 80 ? -10.213 4.641 -2.571 1.00 0.33 164 ALA A O 2
ATOM 2726 N N . LEU A 1 81 ? -9.069 3.827 -0.877 1.00 0.50 165 LEU A N 2
ATOM 2727 C CA . LEU A 1 81 ? -8.865 2.478 -1.500 1.00 0.55 165 LEU A CA 2
ATOM 2728 C C . LEU A 1 81 ? -10.170 1.812 -1.956 1.00 0.45 165 LEU A C 2
ATOM 2729 O O . LEU A 1 81 ? -10.342 1.492 -3.117 1.00 0.42 165 LEU A O 2
ATOM 2745 N N . ARG A 1 82 ? -11.061 1.566 -1.040 1.00 0.47 166 ARG A N 2
ATOM 2746 C CA . ARG A 1 82 ? -12.342 0.874 -1.387 1.00 0.45 166 ARG A CA 2
ATOM 2747 C C . ARG A 1 82 ? -13.241 1.767 -2.231 1.00 0.41 166 ARG A C 2
ATOM 2748 O O . ARG A 1 82 ? -13.896 1.310 -3.150 1.00 0.52 166 ARG A O 2
ATOM 2769 N N . THR A 1 83 ? -13.287 3.028 -1.920 1.00 0.33 167 THR A N 2
ATOM 2770 C CA . THR A 1 83 ? -14.163 3.958 -2.699 1.00 0.36 167 THR A CA 2
ATOM 2771 C C . THR A 1 83 ? -13.759 3.981 -4.173 1.00 0.35 167 THR A C 2
ATOM 2772 O O . THR A 1 83 ? -14.601 4.037 -5.050 1.00 0.41 167 THR A O 2
ATOM 2783 N N . CYS A 1 84 ? -12.484 3.962 -4.449 1.00 0.32 168 CYS A N 2
ATOM 2784 C CA . CYS A 1 84 ? -12.033 4.013 -5.868 1.00 0.36 168 CYS A CA 2
ATOM 2785 C C . CYS A 1 84 ? -12.196 2.662 -6.568 1.00 0.31 168 CYS A C 2
ATOM 2786 O O . CYS A 1 84 ? -12.779 2.590 -7.634 1.00 0.34 168 CYS A O 2
ATOM 2794 N N . ARG A 1 85 ? -11.683 1.585 -6.001 1.00 0.30 169 ARG A N 2
ATOM 2795 C CA . ARG A 1 85 ? -11.820 0.239 -6.694 1.00 0.31 169 ARG A CA 2
ATOM 2796 C C . ARG A 1 85 ? -11.181 -0.916 -5.910 1.00 0.26 169 ARG A C 2
ATOM 2797 O O . ARG A 1 85 ? -11.483 -2.070 -6.153 1.00 0.34 169 ARG A O 2
ATOM 2818 N N . LEU A 1 86 ? -10.269 -0.630 -5.026 1.00 0.20 170 LEU A N 2
ATOM 2819 C CA . LEU A 1 86 ? -9.562 -1.722 -4.281 1.00 0.17 170 LEU A CA 2
ATOM 2820 C C . LEU A 1 86 ? -10.406 -2.277 -3.125 1.00 0.19 170 LEU A C 2
ATOM 2821 O O . LEU A 1 86 ? -9.973 -2.326 -1.986 1.00 0.23 170 LEU A O 2
ATOM 2837 N N . ASN A 1 87 ? -11.601 -2.705 -3.422 1.00 0.24 171 ASN A N 2
ATOM 2838 C CA . ASN A 1 87 ? -12.495 -3.275 -2.373 1.00 0.30 171 ASN A CA 2
ATOM 2839 C C . ASN A 1 87 ? -11.854 -4.517 -1.742 1.00 0.24 171 ASN A C 2
ATOM 2840 O O . ASN A 1 87 ? -12.073 -4.821 -0.585 1.00 0.25 171 ASN A O 2
ATOM 2851 N N . LEU A 1 88 ? -11.092 -5.255 -2.513 1.00 0.21 172 LEU A N 2
ATOM 2852 C CA . LEU A 1 88 ? -10.459 -6.510 -1.984 1.00 0.21 172 LEU A CA 2
ATOM 2853 C C . LEU A 1 88 ? -9.645 -6.242 -0.719 1.00 0.17 172 LEU A C 2
ATOM 2854 O O . LEU A 1 88 ? -9.960 -6.728 0.351 1.00 0.21 172 LEU A O 2
ATOM 2870 N N . VAL A 1 89 ? -8.599 -5.477 -0.841 1.00 0.16 173 VAL A N 2
ATOM 2871 C CA . VAL A 1 89 ? -7.742 -5.188 0.346 1.00 0.21 173 VAL A CA 2
ATOM 2872 C C . VAL A 1 89 ? -8.534 -4.454 1.422 1.00 0.22 173 VAL A C 2
ATOM 2873 O O . VAL A 1 89 ? -8.305 -4.647 2.602 1.00 0.25 173 VAL A O 2
ATOM 2886 N N . ALA A 1 90 ? -9.480 -3.636 1.037 1.00 0.27 174 ALA A N 2
ATOM 2887 C CA . ALA A 1 90 ? -10.303 -2.917 2.060 1.00 0.34 174 ALA A CA 2
ATOM 2888 C C . ALA A 1 90 ? -11.028 -3.945 2.940 1.00 0.29 174 ALA A C 2
ATOM 2889 O O . ALA A 1 90 ? -11.106 -3.809 4.146 1.00 0.32 174 ALA A O 2
ATOM 2896 N N . ASP A 1 91 ? -11.556 -4.973 2.329 1.00 0.24 175 ASP A N 2
ATOM 2897 C CA . ASP A 1 91 ? -12.273 -6.033 3.101 1.00 0.23 175 ASP A CA 2
ATOM 2898 C C . ASP A 1 91 ? -11.340 -6.725 4.100 1.00 0.17 175 ASP A C 2
ATOM 2899 O O . ASP A 1 91 ? -11.736 -7.029 5.210 1.00 0.20 175 ASP A O 2
ATOM 2908 N N . LEU A 1 92 ? -10.115 -7.002 3.712 1.00 0.14 176 LEU A N 2
ATOM 2909 C CA . LEU A 1 92 ? -9.182 -7.708 4.655 1.00 0.20 176 LEU A CA 2
ATOM 2910 C C . LEU A 1 92 ? -8.920 -6.845 5.886 1.00 0.25 176 LEU A C 2
ATOM 2911 O O . LEU A 1 92 ? -9.123 -7.272 7.007 1.00 0.27 176 LEU A O 2
ATOM 2927 N N . VAL A 1 93 ? -8.475 -5.631 5.682 1.00 0.33 177 VAL A N 2
ATOM 2928 C CA . VAL A 1 93 ? -8.204 -4.730 6.841 1.00 0.41 177 VAL A CA 2
ATOM 2929 C C . VAL A 1 93 ? -9.501 -4.499 7.617 1.00 0.37 177 VAL A C 2
ATOM 2930 O O . VAL A 1 93 ? -9.517 -4.529 8.834 1.00 0.39 177 VAL A O 2
ATOM 2943 N N . GLU A 1 94 ? -10.595 -4.310 6.920 1.00 0.36 178 GLU A N 2
ATOM 2944 C CA . GLU A 1 94 ? -11.904 -4.124 7.618 1.00 0.39 178 GLU A CA 2
ATOM 2945 C C . GLU A 1 94 ? -12.226 -5.377 8.443 1.00 0.31 178 GLU A C 2
ATOM 2946 O O . GLU A 1 94 ? -12.522 -5.302 9.621 1.00 0.34 178 GLU A O 2
ATOM 2958 N N . GLU A 1 95 ? -12.153 -6.526 7.821 1.00 0.25 179 GLU A N 2
ATOM 2959 C CA . GLU A 1 95 ? -12.447 -7.799 8.545 1.00 0.24 179 GLU A CA 2
ATOM 2960 C C . GLU A 1 95 ? -11.481 -7.970 9.716 1.00 0.25 179 GLU A C 2
ATOM 2961 O O . GLU A 1 95 ? -11.866 -8.389 10.792 1.00 0.39 179 GLU A O 2
ATOM 2973 N N . ALA A 1 96 ? -10.236 -7.628 9.518 1.00 0.26 180 ALA A N 2
ATOM 2974 C CA . ALA A 1 96 ? -9.245 -7.748 10.625 1.00 0.38 180 ALA A CA 2
ATOM 2975 C C . ALA A 1 96 ? -9.625 -6.786 11.755 1.00 0.44 180 ALA A C 2
ATOM 2976 O O . ALA A 1 96 ? -9.490 -7.101 12.922 1.00 0.60 180 ALA A O 2
ATOM 2983 N N . GLN A 1 97 ? -10.109 -5.617 11.411 1.00 0.48 181 GLN A N 2
ATOM 2984 C CA . GLN A 1 97 ? -10.515 -4.625 12.457 1.00 0.70 181 GLN A CA 2
ATOM 2985 C C . GLN A 1 97 ? -11.805 -5.058 13.162 1.00 0.71 181 GLN A C 2
ATOM 2986 O O . GLN A 1 97 ? -12.101 -4.603 14.251 1.00 1.08 181 GLN A O 2
ATOM 3000 N N . GLU A 1 98 ? -12.580 -5.930 12.554 1.00 0.74 182 GLU A N 2
ATOM 3001 C CA . GLU A 1 98 ? -13.859 -6.396 13.192 1.00 1.33 182 GLU A CA 2
ATOM 3002 C C . GLU A 1 98 ? -14.739 -5.199 13.581 1.00 2.14 182 GLU A C 2
ATOM 3003 O O . GLU A 1 98 ? -15.357 -5.186 14.628 1.00 2.63 182 GLU A O 2
ATOM 3015 N N . SER A 1 99 ? -14.795 -4.191 12.740 1.00 2.57 183 SER A N 2
ATOM 3016 C CA . SER A 1 99 ? -15.629 -2.979 13.042 1.00 3.70 183 SER A CA 2
ATOM 3017 C C . SER A 1 99 ? -15.266 -2.398 14.414 1.00 4.04 183 SER A C 2
ATOM 3018 O O . SER A 1 99 ? -14.327 -2.894 15.015 1.00 4.36 183 SER A O 2
ATOM 3027 N N . ALA A 1 5 ? 10.246 10.121 11.875 1.00 1.92 89 ALA A N 3
ATOM 3028 C CA . ALA A 1 5 ? 9.754 11.009 10.776 1.00 1.43 89 ALA A CA 3
ATOM 3029 C C . ALA A 1 5 ? 8.488 10.416 10.162 1.00 1.08 89 ALA A C 3
ATOM 3030 O O . ALA A 1 5 ? 7.439 11.033 10.150 1.00 1.13 89 ALA A O 3
ATOM 3037 N N . ALA A 1 6 ? 8.585 9.214 9.668 1.00 0.96 90 ALA A N 3
ATOM 3038 C CA . ALA A 1 6 ? 7.395 8.546 9.059 1.00 0.72 90 ALA A CA 3
ATOM 3039 C C . ALA A 1 6 ? 6.369 8.269 10.157 1.00 0.58 90 ALA A C 3
ATOM 3040 O O . ALA A 1 6 ? 6.604 8.615 11.299 1.00 1.23 90 ALA A O 3
ATOM 3047 N N . PRO A 1 7 ? 5.256 7.655 9.807 1.00 0.79 91 PRO A N 3
ATOM 3048 C CA . PRO A 1 7 ? 4.230 7.359 10.833 1.00 1.10 91 PRO A CA 3
ATOM 3049 C C . PRO A 1 7 ? 4.832 6.431 11.901 1.00 0.60 91 PRO A C 3
ATOM 3050 O O . PRO A 1 7 ? 5.115 5.282 11.623 1.00 0.91 91 PRO A O 3
ATOM 3061 N N . PRO A 1 8 ? 5.038 6.964 13.090 1.00 0.59 92 PRO A N 3
ATOM 3062 C CA . PRO A 1 8 ? 5.645 6.158 14.180 1.00 0.84 92 PRO A CA 3
ATOM 3063 C C . PRO A 1 8 ? 4.775 4.931 14.486 1.00 0.71 92 PRO A C 3
ATOM 3064 O O . PRO A 1 8 ? 5.275 3.888 14.867 1.00 0.83 92 PRO A O 3
ATOM 3075 N N . GLY A 1 9 ? 3.482 5.039 14.296 1.00 0.65 93 GLY A N 3
ATOM 3076 C CA . GLY A 1 9 ? 2.589 3.866 14.544 1.00 0.71 93 GLY A CA 3
ATOM 3077 C C . GLY A 1 9 ? 2.402 3.043 13.263 1.00 0.58 93 GLY A C 3
ATOM 3078 O O . GLY A 1 9 ? 1.318 2.560 12.991 1.00 0.58 93 GLY A O 3
ATOM 3082 N N . GLU A 1 10 ? 3.434 2.883 12.472 1.00 0.56 94 GLU A N 3
ATOM 3083 C CA . GLU A 1 10 ? 3.293 2.095 11.206 1.00 0.55 94 GLU A CA 3
ATOM 3084 C C . GLU A 1 10 ? 2.955 0.635 11.500 1.00 0.49 94 GLU A C 3
ATOM 3085 O O . GLU A 1 10 ? 2.477 -0.069 10.639 1.00 0.53 94 GLU A O 3
ATOM 3097 N N . ALA A 1 11 ? 3.196 0.173 12.699 1.00 0.49 95 ALA A N 3
ATOM 3098 C CA . ALA A 1 11 ? 2.890 -1.254 13.022 1.00 0.50 95 ALA A CA 3
ATOM 3099 C C . ALA A 1 11 ? 1.421 -1.573 12.727 1.00 0.38 95 ALA A C 3
ATOM 3100 O O . ALA A 1 11 ? 1.102 -2.661 12.282 1.00 0.36 95 ALA A O 3
ATOM 3107 N N . TYR A 1 12 ? 0.526 -0.642 12.956 1.00 0.38 96 TYR A N 3
ATOM 3108 C CA . TYR A 1 12 ? -0.912 -0.919 12.663 1.00 0.35 96 TYR A CA 3
ATOM 3109 C C . TYR A 1 12 ? -1.134 -1.044 11.154 1.00 0.28 96 TYR A C 3
ATOM 3110 O O . TYR A 1 12 ? -1.496 -2.098 10.663 1.00 0.29 96 TYR A O 3
ATOM 3128 N N . LEU A 1 13 ? -0.906 0.017 10.406 1.00 0.42 97 LEU A N 3
ATOM 3129 C CA . LEU A 1 13 ? -1.096 -0.071 8.925 1.00 0.55 97 LEU A CA 3
ATOM 3130 C C . LEU A 1 13 ? -0.137 -1.108 8.350 1.00 0.43 97 LEU A C 3
ATOM 3131 O O . LEU A 1 13 ? -0.402 -1.680 7.320 1.00 0.35 97 LEU A O 3
ATOM 3147 N N . GLN A 1 14 ? 0.968 -1.379 9.017 1.00 0.47 98 GLN A N 3
ATOM 3148 C CA . GLN A 1 14 ? 1.902 -2.425 8.491 1.00 0.49 98 GLN A CA 3
ATOM 3149 C C . GLN A 1 14 ? 1.170 -3.772 8.476 1.00 0.38 98 GLN A C 3
ATOM 3150 O O . GLN A 1 14 ? 1.266 -4.530 7.528 1.00 0.39 98 GLN A O 3
ATOM 3164 N N . VAL A 1 15 ? 0.409 -4.059 9.512 1.00 0.33 99 VAL A N 3
ATOM 3165 C CA . VAL A 1 15 ? -0.358 -5.343 9.542 1.00 0.31 99 VAL A CA 3
ATOM 3166 C C . VAL A 1 15 ? -1.363 -5.335 8.386 1.00 0.24 99 VAL A C 3
ATOM 3167 O O . VAL A 1 15 ? -1.441 -6.269 7.607 1.00 0.30 99 VAL A O 3
ATOM 3180 N N . ALA A 1 16 ? -2.107 -4.262 8.254 1.00 0.18 100 ALA A N 3
ATOM 3181 C CA . ALA A 1 16 ? -3.085 -4.158 7.127 1.00 0.18 100 ALA A CA 3
ATOM 3182 C C . ALA A 1 16 ? -2.313 -4.196 5.811 1.00 0.14 100 ALA A C 3
ATOM 3183 O O . ALA A 1 16 ? -2.660 -4.911 4.900 1.00 0.14 100 ALA A O 3
ATOM 3190 N N . PHE A 1 17 ? -1.235 -3.455 5.737 1.00 0.15 101 PHE A N 3
ATOM 3191 C CA . PHE A 1 17 ? -0.378 -3.450 4.507 1.00 0.16 101 PHE A CA 3
ATOM 3192 C C . PHE A 1 17 ? 0.079 -4.873 4.178 1.00 0.17 101 PHE A C 3
ATOM 3193 O O . PHE A 1 17 ? 0.456 -5.153 3.072 1.00 0.20 101 PHE A O 3
ATOM 3210 N N . ASP A 1 18 ? 0.061 -5.766 5.133 1.00 0.18 102 ASP A N 3
ATOM 3211 C CA . ASP A 1 18 ? 0.515 -7.164 4.862 1.00 0.21 102 ASP A CA 3
ATOM 3212 C C . ASP A 1 18 ? -0.593 -7.990 4.217 1.00 0.20 102 ASP A C 3
ATOM 3213 O O . ASP A 1 18 ? -0.395 -8.595 3.179 1.00 0.22 102 ASP A O 3
ATOM 3222 N N . ILE A 1 19 ? -1.756 -8.033 4.824 1.00 0.18 103 ILE A N 3
ATOM 3223 C CA . ILE A 1 19 ? -2.866 -8.840 4.233 1.00 0.18 103 ILE A CA 3
ATOM 3224 C C . ILE A 1 19 ? -3.244 -8.256 2.874 1.00 0.17 103 ILE A C 3
ATOM 3225 O O . ILE A 1 19 ? -3.478 -8.967 1.908 1.00 0.18 103 ILE A O 3
ATOM 3241 N N . VAL A 1 20 ? -3.306 -6.959 2.805 1.00 0.16 104 VAL A N 3
ATOM 3242 C CA . VAL A 1 20 ? -3.681 -6.299 1.527 1.00 0.16 104 VAL A CA 3
ATOM 3243 C C . VAL A 1 20 ? -2.580 -6.476 0.473 1.00 0.17 104 VAL A C 3
ATOM 3244 O O . VAL A 1 20 ? -2.858 -6.690 -0.692 1.00 0.18 104 VAL A O 3
ATOM 3257 N N . CYS A 1 21 ? -1.336 -6.392 0.875 1.00 0.18 105 CYS A N 3
ATOM 3258 C CA . CYS A 1 21 ? -0.209 -6.567 -0.105 1.00 0.19 105 CYS A CA 3
ATOM 3259 C C . CYS A 1 21 ? -0.290 -7.942 -0.743 1.00 0.20 105 CYS A C 3
ATOM 3260 O O . CYS A 1 21 ? -0.224 -8.085 -1.949 1.00 0.21 105 CYS A O 3
ATOM 3268 N N . ASP A 1 22 ? -0.452 -8.947 0.060 1.00 0.21 106 ASP A N 3
ATOM 3269 C CA . ASP A 1 22 ? -0.566 -10.321 -0.499 1.00 0.24 106 ASP A CA 3
ATOM 3270 C C . ASP A 1 22 ? -1.880 -10.436 -1.293 1.00 0.25 106 ASP A C 3
ATOM 3271 O O . ASP A 1 22 ? -2.070 -11.363 -2.057 1.00 0.28 106 ASP A O 3
ATOM 3280 N N . ASN A 1 23 ? -2.786 -9.493 -1.121 1.00 0.24 107 ASN A N 3
ATOM 3281 C CA . ASN A 1 23 ? -4.075 -9.535 -1.861 1.00 0.26 107 ASN A CA 3
ATOM 3282 C C . ASN A 1 23 ? -3.959 -8.741 -3.170 1.00 0.26 107 ASN A C 3
ATOM 3283 O O . ASN A 1 23 ? -3.819 -9.312 -4.235 1.00 0.29 107 ASN A O 3
ATOM 3294 N N . VAL A 1 24 ? -4.016 -7.433 -3.100 1.00 0.23 108 VAL A N 3
ATOM 3295 C CA . VAL A 1 24 ? -3.906 -6.603 -4.327 1.00 0.24 108 VAL A CA 3
ATOM 3296 C C . VAL A 1 24 ? -2.511 -5.969 -4.387 1.00 0.25 108 VAL A C 3
ATOM 3297 O O . VAL A 1 24 ? -2.340 -4.820 -4.730 1.00 0.42 108 VAL A O 3
ATOM 3310 N N . GLY A 1 25 ? -1.526 -6.719 -3.992 1.00 0.24 109 GLY A N 3
ATOM 3311 C CA . GLY A 1 25 ? -0.118 -6.226 -3.939 1.00 0.22 109 GLY A CA 3
ATOM 3312 C C . GLY A 1 25 ? 0.239 -5.325 -5.156 1.00 0.23 109 GLY A C 3
ATOM 3313 O O . GLY A 1 25 ? 0.646 -4.193 -4.995 1.00 0.21 109 GLY A O 3
ATOM 3317 N N . ARG A 1 26 ? 0.102 -5.829 -6.361 1.00 0.27 110 ARG A N 3
ATOM 3318 C CA . ARG A 1 26 ? 0.455 -5.017 -7.582 1.00 0.28 110 ARG A CA 3
ATOM 3319 C C . ARG A 1 26 ? -0.403 -3.743 -7.709 1.00 0.27 110 ARG A C 3
ATOM 3320 O O . ARG A 1 26 ? 0.009 -2.762 -8.326 1.00 0.27 110 ARG A O 3
ATOM 3341 N N . ASP A 1 27 ? -1.579 -3.732 -7.134 1.00 0.27 111 ASP A N 3
ATOM 3342 C CA . ASP A 1 27 ? -2.435 -2.511 -7.239 1.00 0.30 111 ASP A CA 3
ATOM 3343 C C . ASP A 1 27 ? -1.803 -1.364 -6.440 1.00 0.31 111 ASP A C 3
ATOM 3344 O O . ASP A 1 27 ? -2.159 -0.216 -6.618 1.00 0.39 111 ASP A O 3
ATOM 3353 N N . TRP A 1 28 ? -0.833 -1.652 -5.596 1.00 0.27 112 TRP A N 3
ATOM 3354 C CA . TRP A 1 28 ? -0.154 -0.549 -4.853 1.00 0.29 112 TRP A CA 3
ATOM 3355 C C . TRP A 1 28 ? 0.763 0.169 -5.833 1.00 0.32 112 TRP A C 3
ATOM 3356 O O . TRP A 1 28 ? 0.920 1.371 -5.783 1.00 0.31 112 TRP A O 3
ATOM 3377 N N . LYS A 1 29 ? 1.347 -0.567 -6.761 1.00 0.37 113 LYS A N 3
ATOM 3378 C CA . LYS A 1 29 ? 2.224 0.078 -7.786 1.00 0.40 113 LYS A CA 3
ATOM 3379 C C . LYS A 1 29 ? 1.366 1.071 -8.566 1.00 0.34 113 LYS A C 3
ATOM 3380 O O . LYS A 1 29 ? 1.773 2.178 -8.863 1.00 0.30 113 LYS A O 3
ATOM 3399 N N . ARG A 1 30 ? 0.148 0.677 -8.855 1.00 0.35 114 ARG A N 3
ATOM 3400 C CA . ARG A 1 30 ? -0.800 1.595 -9.572 1.00 0.33 114 ARG A CA 3
ATOM 3401 C C . ARG A 1 30 ? -1.009 2.848 -8.706 1.00 0.28 114 ARG A C 3
ATOM 3402 O O . ARG A 1 30 ? -0.951 3.974 -9.179 1.00 0.29 114 ARG A O 3
ATOM 3423 N N . LEU A 1 31 ? -1.228 2.646 -7.433 1.00 0.26 115 LEU A N 3
ATOM 3424 C CA . LEU A 1 31 ? -1.422 3.800 -6.511 1.00 0.25 115 LEU A CA 3
ATOM 3425 C C . LEU A 1 31 ? -0.093 4.534 -6.345 1.00 0.25 115 LEU A C 3
ATOM 3426 O O . LEU A 1 31 ? -0.060 5.721 -6.083 1.00 0.26 115 LEU A O 3
ATOM 3442 N N . ALA A 1 32 ? 1.009 3.838 -6.517 1.00 0.26 116 ALA A N 3
ATOM 3443 C CA . ALA A 1 32 ? 2.345 4.498 -6.393 1.00 0.28 116 ALA A CA 3
ATOM 3444 C C . ALA A 1 32 ? 2.425 5.634 -7.413 1.00 0.26 116 ALA A C 3
ATOM 3445 O O . ALA A 1 32 ? 2.793 6.755 -7.094 1.00 0.27 116 ALA A O 3
ATOM 3452 N N . ARG A 1 33 ? 2.033 5.360 -8.635 1.00 0.27 117 ARG A N 3
ATOM 3453 C CA . ARG A 1 33 ? 2.036 6.427 -9.677 1.00 0.30 117 ARG A CA 3
ATOM 3454 C C . ARG A 1 33 ? 1.092 7.546 -9.226 1.00 0.32 117 ARG A C 3
ATOM 3455 O O . ARG A 1 33 ? 1.390 8.717 -9.360 1.00 0.33 117 ARG A O 3
ATOM 3476 N N . GLU A 1 34 ? -0.032 7.178 -8.656 1.00 0.34 118 GLU A N 3
ATOM 3477 C CA . GLU A 1 34 ? -0.992 8.209 -8.152 1.00 0.39 118 GLU A CA 3
ATOM 3478 C C . GLU A 1 34 ? -0.334 8.991 -7.007 1.00 0.39 118 GLU A C 3
ATOM 3479 O O . GLU A 1 34 ? -0.495 10.190 -6.886 1.00 0.41 118 GLU A O 3
ATOM 3491 N N . LEU A 1 35 ? 0.424 8.311 -6.177 1.00 0.37 119 LEU A N 3
ATOM 3492 C CA . LEU A 1 35 ? 1.121 9.000 -5.043 1.00 0.38 119 LEU A CA 3
ATOM 3493 C C . LEU A 1 35 ? 2.308 9.825 -5.565 1.00 0.36 119 LEU A C 3
ATOM 3494 O O . LEU A 1 35 ? 2.934 10.557 -4.823 1.00 0.39 119 LEU A O 3
ATOM 3510 N N . LYS A 1 36 ? 2.623 9.721 -6.842 1.00 0.34 120 LYS A N 3
ATOM 3511 C CA . LYS A 1 36 ? 3.764 10.501 -7.427 1.00 0.35 120 LYS A CA 3
ATOM 3512 C C . LYS A 1 36 ? 5.087 10.076 -6.794 1.00 0.30 120 LYS A C 3
ATOM 3513 O O . LYS A 1 36 ? 5.889 10.901 -6.398 1.00 0.33 120 LYS A O 3
ATOM 3532 N N . VAL A 1 37 ? 5.327 8.793 -6.718 1.00 0.29 121 VAL A N 3
ATOM 3533 C CA . VAL A 1 37 ? 6.611 8.305 -6.133 1.00 0.33 121 VAL A CA 3
ATOM 3534 C C . VAL A 1 37 ? 7.746 8.562 -7.130 1.00 0.37 121 VAL A C 3
ATOM 3535 O O . VAL A 1 37 ? 7.545 8.539 -8.330 1.00 0.42 121 VAL A O 3
ATOM 3548 N N . SER A 1 38 ? 8.932 8.821 -6.641 1.00 0.45 122 SER A N 3
ATOM 3549 C CA . SER A 1 38 ? 10.088 9.099 -7.555 1.00 0.52 122 SER A CA 3
ATOM 3550 C C . SER A 1 38 ? 10.264 7.975 -8.577 1.00 0.44 122 SER A C 3
ATOM 3551 O O . SER A 1 38 ? 10.273 6.807 -8.237 1.00 0.35 122 SER A O 3
ATOM 3559 N N . GLU A 1 39 ? 10.423 8.331 -9.829 1.00 0.55 123 GLU A N 3
ATOM 3560 C CA . GLU A 1 39 ? 10.622 7.296 -10.889 1.00 0.58 123 GLU A CA 3
ATOM 3561 C C . GLU A 1 39 ? 11.852 6.452 -10.553 1.00 0.52 123 GLU A C 3
ATOM 3562 O O . GLU A 1 39 ? 11.940 5.295 -10.920 1.00 0.53 123 GLU A O 3
ATOM 3574 N N . ALA A 1 40 ? 12.796 7.025 -9.844 1.00 0.50 124 ALA A N 3
ATOM 3575 C CA . ALA A 1 40 ? 14.022 6.255 -9.466 1.00 0.50 124 ALA A CA 3
ATOM 3576 C C . ALA A 1 40 ? 13.626 5.019 -8.649 1.00 0.39 124 ALA A C 3
ATOM 3577 O O . ALA A 1 40 ? 14.057 3.916 -8.928 1.00 0.45 124 ALA A O 3
ATOM 3584 N N . LYS A 1 41 ? 12.797 5.199 -7.648 1.00 0.31 125 LYS A N 3
ATOM 3585 C CA . LYS A 1 41 ? 12.354 4.035 -6.817 1.00 0.34 125 LYS A CA 3
ATOM 3586 C C . LYS A 1 41 ? 11.564 3.050 -7.680 1.00 0.34 125 LYS A C 3
ATOM 3587 O O . LYS A 1 41 ? 11.806 1.859 -7.659 1.00 0.39 125 LYS A O 3
ATOM 3606 N N . MET A 1 42 ? 10.626 3.546 -8.447 1.00 0.42 126 MET A N 3
ATOM 3607 C CA . MET A 1 42 ? 9.823 2.650 -9.334 1.00 0.56 126 MET A CA 3
ATOM 3608 C C . MET A 1 42 ? 10.742 1.923 -10.317 1.00 0.57 126 MET A C 3
ATOM 3609 O O . MET A 1 42 ? 10.556 0.758 -10.608 1.00 0.66 126 MET A O 3
ATOM 3623 N N . ASP A 1 43 ? 11.727 2.613 -10.834 1.00 0.55 127 ASP A N 3
ATOM 3624 C CA . ASP A 1 43 ? 12.666 1.977 -11.809 1.00 0.62 127 ASP A CA 3
ATOM 3625 C C . ASP A 1 43 ? 13.384 0.779 -11.179 1.00 0.54 127 ASP A C 3
ATOM 3626 O O . ASP A 1 43 ? 13.566 -0.242 -11.817 1.00 0.59 127 ASP A O 3
ATOM 3635 N N . GLY A 1 44 ? 13.787 0.886 -9.933 1.00 0.46 128 GLY A N 3
ATOM 3636 C CA . GLY A 1 44 ? 14.489 -0.263 -9.283 1.00 0.46 128 GLY A CA 3
ATOM 3637 C C . GLY A 1 44 ? 13.505 -1.354 -8.869 1.00 0.48 128 GLY A C 3
ATOM 3638 O O . GLY A 1 44 ? 13.796 -2.527 -8.990 1.00 0.51 128 GLY A O 3
ATOM 3642 N N . ILE A 1 45 ? 12.353 -0.988 -8.369 1.00 0.54 129 ILE A N 3
ATOM 3643 C CA . ILE A 1 45 ? 11.367 -2.025 -7.931 1.00 0.68 129 ILE A CA 3
ATOM 3644 C C . ILE A 1 45 ? 10.979 -2.929 -9.120 1.00 0.68 129 ILE A C 3
ATOM 3645 O O . ILE A 1 45 ? 11.139 -4.134 -9.058 1.00 0.72 129 ILE A O 3
ATOM 3661 N N . GLU A 1 46 ? 10.472 -2.366 -10.186 1.00 0.70 130 GLU A N 3
ATOM 3662 C CA . GLU A 1 46 ? 10.080 -3.209 -11.360 1.00 0.77 130 GLU A CA 3
ATOM 3663 C C . GLU A 1 46 ? 11.301 -3.925 -11.974 1.00 0.65 130 GLU A C 3
ATOM 3664 O O . GLU A 1 46 ? 11.227 -5.085 -12.335 1.00 0.68 130 GLU A O 3
ATOM 3676 N N . GLU A 1 47 ? 12.410 -3.237 -12.117 1.00 0.59 131 GLU A N 3
ATOM 3677 C CA . GLU A 1 47 ? 13.626 -3.871 -12.735 1.00 0.55 131 GLU A CA 3
ATOM 3678 C C . GLU A 1 47 ? 14.256 -4.944 -11.836 1.00 0.47 131 GLU A C 3
ATOM 3679 O O . GLU A 1 47 ? 14.529 -6.045 -12.277 1.00 0.45 131 GLU A O 3
ATOM 3691 N N . LYS A 1 48 ? 14.513 -4.626 -10.594 1.00 0.51 132 LYS A N 3
ATOM 3692 C CA . LYS A 1 48 ? 15.160 -5.621 -9.678 1.00 0.53 132 LYS A CA 3
ATOM 3693 C C . LYS A 1 48 ? 14.202 -6.764 -9.336 1.00 0.54 132 LYS A C 3
ATOM 3694 O O . LYS A 1 48 ? 14.601 -7.911 -9.238 1.00 0.63 132 LYS A O 3
ATOM 3713 N N . TYR A 1 49 ? 12.950 -6.459 -9.133 1.00 0.55 133 TYR A N 3
ATOM 3714 C CA . TYR A 1 49 ? 11.964 -7.520 -8.771 1.00 0.65 133 TYR A CA 3
ATOM 3715 C C . TYR A 1 49 ? 11.028 -7.807 -9.956 1.00 0.54 133 TYR A C 3
ATOM 3716 O O . TYR A 1 49 ? 10.154 -7.015 -10.246 1.00 0.66 133 TYR A O 3
ATOM 3734 N N . PRO A 1 50 ? 11.238 -8.930 -10.614 1.00 0.51 134 PRO A N 3
ATOM 3735 C CA . PRO A 1 50 ? 10.390 -9.285 -11.769 1.00 0.53 134 PRO A CA 3
ATOM 3736 C C . PRO A 1 50 ? 9.107 -10.001 -11.325 1.00 0.47 134 PRO A C 3
ATOM 3737 O O . PRO A 1 50 ? 8.144 -10.058 -12.068 1.00 0.54 134 PRO A O 3
ATOM 3748 N N . ARG A 1 51 ? 9.084 -10.564 -10.136 1.00 0.43 135 ARG A N 3
ATOM 3749 C CA . ARG A 1 51 ? 7.850 -11.289 -9.687 1.00 0.48 135 ARG A CA 3
ATOM 3750 C C . ARG A 1 51 ? 7.648 -11.210 -8.163 1.00 0.43 135 ARG A C 3
ATOM 3751 O O . ARG A 1 51 ? 6.808 -11.901 -7.617 1.00 0.60 135 ARG A O 3
ATOM 3772 N N . SER A 1 52 ? 8.386 -10.376 -7.469 1.00 0.51 136 SER A N 3
ATOM 3773 C CA . SER A 1 52 ? 8.194 -10.279 -5.990 1.00 0.44 136 SER A CA 3
ATOM 3774 C C . SER A 1 52 ? 7.178 -9.199 -5.667 1.00 0.33 136 SER A C 3
ATOM 3775 O O . SER A 1 52 ? 7.447 -8.016 -5.763 1.00 0.30 136 SER A O 3
ATOM 3783 N N . LEU A 1 53 ? 6.004 -9.614 -5.280 1.00 0.31 137 LEU A N 3
ATOM 3784 C CA . LEU A 1 53 ? 4.936 -8.639 -4.934 1.00 0.24 137 LEU A CA 3
ATOM 3785 C C . LEU A 1 53 ? 5.383 -7.806 -3.736 1.00 0.20 137 LEU A C 3
ATOM 3786 O O . LEU A 1 53 ? 5.219 -6.604 -3.699 1.00 0.21 137 LEU A O 3
ATOM 3802 N N . SER A 1 54 ? 5.945 -8.458 -2.756 1.00 0.24 138 SER A N 3
ATOM 3803 C CA . SER A 1 54 ? 6.415 -7.743 -1.527 1.00 0.26 138 SER A CA 3
ATOM 3804 C C . SER A 1 54 ? 7.558 -6.758 -1.825 1.00 0.20 138 SER A C 3
ATOM 3805 O O . SER A 1 54 ? 7.593 -5.664 -1.296 1.00 0.22 138 SER A O 3
ATOM 3813 N N . GLU A 1 55 ? 8.510 -7.155 -2.631 1.00 0.24 139 GLU A N 3
ATOM 3814 C CA . GLU A 1 55 ? 9.679 -6.258 -2.923 1.00 0.25 139 GLU A CA 3
ATOM 3815 C C . GLU A 1 55 ? 9.266 -4.998 -3.685 1.00 0.21 139 GLU A C 3
ATOM 3816 O O . GLU A 1 55 ? 9.790 -3.925 -3.447 1.00 0.21 139 GLU A O 3
ATOM 3828 N N . ARG A 1 56 ? 8.372 -5.128 -4.627 1.00 0.26 140 ARG A N 3
ATOM 3829 C CA . ARG A 1 56 ? 7.967 -3.942 -5.441 1.00 0.33 140 ARG A CA 3
ATOM 3830 C C . ARG A 1 56 ? 7.073 -2.970 -4.660 1.00 0.29 140 ARG A C 3
ATOM 3831 O O . ARG A 1 56 ? 7.329 -1.782 -4.615 1.00 0.35 140 ARG A O 3
ATOM 3852 N N . VAL A 1 57 ? 6.014 -3.460 -4.081 1.00 0.24 141 VAL A N 3
ATOM 3853 C CA . VAL A 1 57 ? 5.068 -2.565 -3.334 1.00 0.27 141 VAL A CA 3
ATOM 3854 C C . VAL A 1 57 ? 5.703 -1.906 -2.101 1.00 0.25 141 VAL A C 3
ATOM 3855 O O . VAL A 1 57 ? 5.396 -0.776 -1.776 1.00 0.29 141 VAL A O 3
ATOM 3868 N N . ARG A 1 58 ? 6.552 -2.604 -1.394 1.00 0.21 142 ARG A N 3
ATOM 3869 C CA . ARG A 1 58 ? 7.165 -2.019 -0.155 1.00 0.22 142 ARG A CA 3
ATOM 3870 C C . ARG A 1 58 ? 7.793 -0.642 -0.413 1.00 0.24 142 ARG A C 3
ATOM 3871 O O . ARG A 1 58 ? 7.564 0.287 0.338 1.00 0.25 142 ARG A O 3
ATOM 3892 N N . GLU A 1 59 ? 8.575 -0.496 -1.454 1.00 0.26 143 GLU A N 3
ATOM 3893 C CA . GLU A 1 59 ? 9.205 0.836 -1.726 1.00 0.31 143 GLU A CA 3
ATOM 3894 C C . GLU A 1 59 ? 8.127 1.880 -2.019 1.00 0.30 143 GLU A C 3
ATOM 3895 O O . GLU A 1 59 ? 8.087 2.934 -1.409 1.00 0.31 143 GLU A O 3
ATOM 3907 N N . SER A 1 60 ? 7.251 1.590 -2.945 1.00 0.29 144 SER A N 3
ATOM 3908 C CA . SER A 1 60 ? 6.160 2.559 -3.284 1.00 0.29 144 SER A CA 3
ATOM 3909 C C . SER A 1 60 ? 5.275 2.803 -2.058 1.00 0.28 144 SER A C 3
ATOM 3910 O O . SER A 1 60 ? 4.854 3.918 -1.786 1.00 0.28 144 SER A O 3
ATOM 3918 N N . LEU A 1 61 ? 4.992 1.767 -1.314 1.00 0.27 145 LEU A N 3
ATOM 3919 C CA . LEU A 1 61 ? 4.144 1.931 -0.099 1.00 0.28 145 LEU A CA 3
ATOM 3920 C C . LEU A 1 61 ? 4.914 2.703 0.975 1.00 0.30 145 LEU A C 3
ATOM 3921 O O . LEU A 1 61 ? 4.350 3.501 1.699 1.00 0.30 145 LEU A O 3
ATOM 3937 N N . LYS A 1 62 ? 6.196 2.458 1.090 1.00 0.33 146 LYS A N 3
ATOM 3938 C CA . LYS A 1 62 ? 7.008 3.166 2.128 1.00 0.35 146 LYS A CA 3
ATOM 3939 C C . LYS A 1 62 ? 6.976 4.686 1.923 1.00 0.34 146 LYS A C 3
ATOM 3940 O O . LYS A 1 62 ? 6.721 5.432 2.851 1.00 0.35 146 LYS A O 3
ATOM 3959 N N . VAL A 1 63 ? 7.238 5.154 0.724 1.00 0.32 147 VAL A N 3
ATOM 3960 C CA . VAL A 1 63 ? 7.225 6.634 0.484 1.00 0.33 147 VAL A CA 3
ATOM 3961 C C . VAL A 1 63 ? 5.839 7.214 0.786 1.00 0.31 147 VAL A C 3
ATOM 3962 O O . VAL A 1 63 ? 5.723 8.240 1.431 1.00 0.31 147 VAL A O 3
ATOM 3975 N N . TRP A 1 64 ? 4.788 6.562 0.345 1.00 0.32 148 TRP A N 3
ATOM 3976 C CA . TRP A 1 64 ? 3.416 7.086 0.637 1.00 0.33 148 TRP A CA 3
ATOM 3977 C C . TRP A 1 64 ? 3.166 7.018 2.157 1.00 0.32 148 TRP A C 3
ATOM 3978 O O . TRP A 1 64 ? 2.613 7.929 2.745 1.00 0.32 148 TRP A O 3
ATOM 3999 N N . LYS A 1 65 ? 3.567 5.941 2.783 1.00 0.36 149 LYS A N 3
ATOM 4000 C CA . LYS A 1 65 ? 3.356 5.799 4.258 1.00 0.38 149 LYS A CA 3
ATOM 4001 C C . LYS A 1 65 ? 4.073 6.935 5.007 1.00 0.34 149 LYS A C 3
ATOM 4002 O O . LYS A 1 65 ? 3.539 7.497 5.943 1.00 0.33 149 LYS A O 3
ATOM 4021 N N . ASN A 1 66 ? 5.271 7.273 4.600 1.00 0.37 150 ASN A N 3
ATOM 4022 C CA . ASN A 1 66 ? 6.027 8.373 5.287 1.00 0.41 150 ASN A CA 3
ATOM 4023 C C . ASN A 1 66 ? 5.313 9.720 5.118 1.00 0.39 150 ASN A C 3
ATOM 4024 O O . ASN A 1 66 ? 5.274 10.527 6.029 1.00 0.46 150 ASN A O 3
ATOM 4035 N N . ALA A 1 67 ? 4.779 9.977 3.955 1.00 0.38 151 ALA A N 3
ATOM 4036 C CA . ALA A 1 67 ? 4.101 11.288 3.716 1.00 0.49 151 ALA A CA 3
ATOM 4037 C C . ALA A 1 67 ? 2.890 11.459 4.634 1.00 0.53 151 ALA A C 3
ATOM 4038 O O . ALA A 1 67 ? 2.735 12.479 5.280 1.00 0.72 151 ALA A O 3
ATOM 4045 N N . GLU A 1 68 ? 2.025 10.482 4.684 1.00 0.40 152 GLU A N 3
ATOM 4046 C CA . GLU A 1 68 ? 0.809 10.597 5.546 1.00 0.50 152 GLU A CA 3
ATOM 4047 C C . GLU A 1 68 ? 1.147 10.440 7.027 1.00 0.60 152 GLU A C 3
ATOM 4048 O O . GLU A 1 68 ? 1.762 9.470 7.431 1.00 1.48 152 GLU A O 3
ATOM 4060 N N . LYS A 1 69 ? 0.705 11.364 7.844 1.00 0.76 153 LYS A N 3
ATOM 4061 C CA . LYS A 1 69 ? 0.950 11.241 9.308 1.00 0.67 153 LYS A CA 3
ATOM 4062 C C . LYS A 1 69 ? -0.239 10.493 9.933 1.00 0.64 153 LYS A C 3
ATOM 4063 O O . LYS A 1 69 ? -0.185 9.300 10.143 1.00 0.57 153 LYS A O 3
ATOM 4082 N N . LYS A 1 70 ? -1.328 11.180 10.190 1.00 0.73 154 LYS A N 3
ATOM 4083 C CA . LYS A 1 70 ? -2.536 10.502 10.753 1.00 0.77 154 LYS A CA 3
ATOM 4084 C C . LYS A 1 70 ? -3.171 9.605 9.679 1.00 0.62 154 LYS A C 3
ATOM 4085 O O . LYS A 1 70 ? -3.720 8.553 9.965 1.00 0.60 154 LYS A O 3
ATOM 4104 N N . ASN A 1 71 ? -3.104 10.029 8.441 1.00 0.57 155 ASN A N 3
ATOM 4105 C CA . ASN A 1 71 ? -3.715 9.232 7.330 1.00 0.47 155 ASN A CA 3
ATOM 4106 C C . ASN A 1 71 ? -2.883 7.978 7.034 1.00 0.37 155 ASN A C 3
ATOM 4107 O O . ASN A 1 71 ? -3.300 7.126 6.270 1.00 0.34 155 ASN A O 3
ATOM 4118 N N . ALA A 1 72 ? -1.732 7.839 7.650 1.00 0.37 156 ALA A N 3
ATOM 4119 C CA . ALA A 1 72 ? -0.907 6.616 7.414 1.00 0.33 156 ALA A CA 3
ATOM 4120 C C . ALA A 1 72 ? -1.632 5.385 7.962 1.00 0.28 156 ALA A C 3
ATOM 4121 O O . ALA A 1 72 ? -1.243 4.265 7.685 1.00 0.28 156 ALA A O 3
ATOM 4128 N N . SER A 1 73 ? -2.682 5.574 8.733 1.00 0.28 157 SER A N 3
ATOM 4129 C CA . SER A 1 73 ? -3.407 4.401 9.286 1.00 0.28 157 SER A CA 3
ATOM 4130 C C . SER A 1 73 ? -4.370 3.847 8.243 1.00 0.22 157 SER A C 3
ATOM 4131 O O . SER A 1 73 ? -4.576 4.428 7.186 1.00 0.21 157 SER A O 3
ATOM 4139 N N . VAL A 1 74 ? -4.935 2.710 8.524 1.00 0.23 158 VAL A N 3
ATOM 4140 C CA . VAL A 1 74 ? -5.862 2.082 7.548 1.00 0.22 158 VAL A CA 3
ATOM 4141 C C . VAL A 1 74 ? -7.056 2.985 7.242 1.00 0.18 158 VAL A C 3
ATOM 4142 O O . VAL A 1 74 ? -7.377 3.182 6.095 1.00 0.18 158 VAL A O 3
ATOM 4155 N N . ALA A 1 75 ? -7.714 3.542 8.243 1.00 0.15 159 ALA A N 3
ATOM 4156 C CA . ALA A 1 75 ? -8.901 4.434 7.982 1.00 0.13 159 ALA A CA 3
ATOM 4157 C C . ALA A 1 75 ? -8.597 5.437 6.870 1.00 0.13 159 ALA A C 3
ATOM 4158 O O . ALA A 1 75 ? -9.448 5.758 6.056 1.00 0.15 159 ALA A O 3
ATOM 4165 N N . GLY A 1 76 ? -7.378 5.892 6.808 1.00 0.13 160 GLY A N 3
ATOM 4166 C CA . GLY A 1 76 ? -7.005 6.839 5.727 1.00 0.15 160 GLY A CA 3
ATOM 4167 C C . GLY A 1 76 ? -7.016 6.088 4.404 1.00 0.16 160 GLY A C 3
ATOM 4168 O O . GLY A 1 76 ? -7.791 6.390 3.509 1.00 0.18 160 GLY A O 3
ATOM 4172 N N . LEU A 1 77 ? -6.154 5.113 4.271 1.00 0.16 161 LEU A N 3
ATOM 4173 C CA . LEU A 1 77 ? -6.102 4.342 3.004 1.00 0.18 161 LEU A CA 3
ATOM 4174 C C . LEU A 1 77 ? -7.424 3.636 2.710 1.00 0.20 161 LEU A C 3
ATOM 4175 O O . LEU A 1 77 ? -7.947 3.789 1.643 1.00 0.28 161 LEU A O 3
ATOM 4191 N N . VAL A 1 78 ? -7.955 2.842 3.621 1.00 0.22 162 VAL A N 3
ATOM 4192 C CA . VAL A 1 78 ? -9.221 2.092 3.307 1.00 0.26 162 VAL A CA 3
ATOM 4193 C C . VAL A 1 78 ? -10.292 3.028 2.755 1.00 0.29 162 VAL A C 3
ATOM 4194 O O . VAL A 1 78 ? -11.012 2.678 1.837 1.00 0.34 162 VAL A O 3
ATOM 4207 N N . LYS A 1 79 ? -10.381 4.217 3.282 1.00 0.29 163 LYS A N 3
ATOM 4208 C CA . LYS A 1 79 ? -11.389 5.181 2.754 1.00 0.34 163 LYS A CA 3
ATOM 4209 C C . LYS A 1 79 ? -11.119 5.455 1.266 1.00 0.36 163 LYS A C 3
ATOM 4210 O O . LYS A 1 79 ? -11.943 5.183 0.414 1.00 0.39 163 LYS A O 3
ATOM 4229 N N . ALA A 1 80 ? -9.954 5.967 0.952 1.00 0.36 164 ALA A N 3
ATOM 4230 C CA . ALA A 1 80 ? -9.610 6.247 -0.484 1.00 0.39 164 ALA A CA 3
ATOM 4231 C C . ALA A 1 80 ? -9.480 4.939 -1.273 1.00 0.39 164 ALA A C 3
ATOM 4232 O O . ALA A 1 80 ? -9.821 4.849 -2.435 1.00 0.33 164 ALA A O 3
ATOM 4239 N N . LEU A 1 81 ? -8.939 3.949 -0.635 1.00 0.50 165 LEU A N 3
ATOM 4240 C CA . LEU A 1 81 ? -8.696 2.620 -1.278 1.00 0.55 165 LEU A CA 3
ATOM 4241 C C . LEU A 1 81 ? -9.945 2.046 -1.969 1.00 0.45 165 LEU A C 3
ATOM 4242 O O . LEU A 1 81 ? -9.995 1.959 -3.183 1.00 0.42 165 LEU A O 3
ATOM 4258 N N . ARG A 1 82 ? -10.933 1.620 -1.218 1.00 0.47 166 ARG A N 3
ATOM 4259 C CA . ARG A 1 82 ? -12.150 1.018 -1.853 1.00 0.45 166 ARG A CA 3
ATOM 4260 C C . ARG A 1 82 ? -12.987 2.065 -2.591 1.00 0.41 166 ARG A C 3
ATOM 4261 O O . ARG A 1 82 ? -13.643 1.756 -3.569 1.00 0.52 166 ARG A O 3
ATOM 4282 N N . THR A 1 83 ? -12.976 3.295 -2.138 1.00 0.33 167 THR A N 3
ATOM 4283 C CA . THR A 1 83 ? -13.787 4.346 -2.835 1.00 0.36 167 THR A CA 3
ATOM 4284 C C . THR A 1 83 ? -13.322 4.479 -4.284 1.00 0.35 167 THR A C 3
ATOM 4285 O O . THR A 1 83 ? -14.121 4.632 -5.190 1.00 0.41 167 THR A O 3
ATOM 4296 N N . CYS A 1 84 ? -12.038 4.417 -4.505 1.00 0.32 168 CYS A N 3
ATOM 4297 C CA . CYS A 1 84 ? -11.515 4.533 -5.893 1.00 0.36 168 CYS A CA 3
ATOM 4298 C C . CYS A 1 84 ? -11.691 3.207 -6.641 1.00 0.31 168 CYS A C 3
ATOM 4299 O O . CYS A 1 84 ? -12.289 3.164 -7.699 1.00 0.34 168 CYS A O 3
ATOM 4307 N N . ARG A 1 85 ? -11.180 2.122 -6.096 1.00 0.30 169 ARG A N 3
ATOM 4308 C CA . ARG A 1 85 ? -11.324 0.786 -6.792 1.00 0.31 169 ARG A CA 3
ATOM 4309 C C . ARG A 1 85 ? -10.765 -0.392 -5.975 1.00 0.26 169 ARG A C 3
ATOM 4310 O O . ARG A 1 85 ? -11.089 -1.534 -6.243 1.00 0.34 169 ARG A O 3
ATOM 4331 N N . LEU A 1 86 ? -9.901 -0.144 -5.027 1.00 0.20 170 LEU A N 3
ATOM 4332 C CA . LEU A 1 86 ? -9.285 -1.271 -4.250 1.00 0.17 170 LEU A CA 3
ATOM 4333 C C . LEU A 1 86 ? -10.199 -1.788 -3.123 1.00 0.19 170 LEU A C 3
ATOM 4334 O O . LEU A 1 86 ? -9.786 -1.927 -1.980 1.00 0.23 170 LEU A O 3
ATOM 4350 N N . ASN A 1 87 ? -11.428 -2.094 -3.444 1.00 0.24 171 ASN A N 3
ATOM 4351 C CA . ASN A 1 87 ? -12.380 -2.623 -2.422 1.00 0.30 171 ASN A CA 3
ATOM 4352 C C . ASN A 1 87 ? -11.862 -3.944 -1.833 1.00 0.24 171 ASN A C 3
ATOM 4353 O O . ASN A 1 87 ? -12.081 -4.248 -0.677 1.00 0.25 171 ASN A O 3
ATOM 4364 N N . LEU A 1 88 ? -11.208 -4.744 -2.642 1.00 0.21 172 LEU A N 3
ATOM 4365 C CA . LEU A 1 88 ? -10.699 -6.076 -2.167 1.00 0.21 172 LEU A CA 3
ATOM 4366 C C . LEU A 1 88 ? -9.890 -5.955 -0.868 1.00 0.17 172 LEU A C 3
ATOM 4367 O O . LEU A 1 88 ? -10.227 -6.538 0.153 1.00 0.21 172 LEU A O 3
ATOM 4383 N N . VAL A 1 89 ? -8.825 -5.208 -0.908 1.00 0.16 173 VAL A N 3
ATOM 4384 C CA . VAL A 1 89 ? -7.966 -5.048 0.309 1.00 0.21 173 VAL A CA 3
ATOM 4385 C C . VAL A 1 89 ? -8.714 -4.329 1.418 1.00 0.22 173 VAL A C 3
ATOM 4386 O O . VAL A 1 89 ? -8.549 -4.655 2.581 1.00 0.25 173 VAL A O 3
ATOM 4399 N N . ALA A 1 90 ? -9.547 -3.372 1.092 1.00 0.27 174 ALA A N 3
ATOM 4400 C CA . ALA A 1 90 ? -10.309 -2.669 2.174 1.00 0.34 174 ALA A CA 3
ATOM 4401 C C . ALA A 1 90 ? -11.129 -3.705 2.956 1.00 0.29 174 ALA A C 3
ATOM 4402 O O . ALA A 1 90 ? -11.204 -3.672 4.168 1.00 0.32 174 ALA A O 3
ATOM 4409 N N . ASP A 1 91 ? -11.718 -4.642 2.259 1.00 0.24 175 ASP A N 3
ATOM 4410 C CA . ASP A 1 91 ? -12.501 -5.713 2.945 1.00 0.23 175 ASP A CA 3
ATOM 4411 C C . ASP A 1 91 ? -11.603 -6.508 3.902 1.00 0.17 175 ASP A C 3
ATOM 4412 O O . ASP A 1 91 ? -12.015 -6.875 4.986 1.00 0.20 175 ASP A O 3
ATOM 4421 N N . LEU A 1 92 ? -10.385 -6.791 3.501 1.00 0.14 176 LEU A N 3
ATOM 4422 C CA . LEU A 1 92 ? -9.466 -7.585 4.389 1.00 0.20 176 LEU A CA 3
ATOM 4423 C C . LEU A 1 92 ? -9.198 -6.847 5.700 1.00 0.25 176 LEU A C 3
ATOM 4424 O O . LEU A 1 92 ? -9.452 -7.361 6.774 1.00 0.27 176 LEU A O 3
ATOM 4440 N N . VAL A 1 93 ? -8.684 -5.645 5.620 1.00 0.33 177 VAL A N 3
ATOM 4441 C CA . VAL A 1 93 ? -8.397 -4.868 6.864 1.00 0.41 177 VAL A CA 3
ATOM 4442 C C . VAL A 1 93 ? -9.701 -4.653 7.636 1.00 0.37 177 VAL A C 3
ATOM 4443 O O . VAL A 1 93 ? -9.743 -4.774 8.846 1.00 0.39 177 VAL A O 3
ATOM 4456 N N . GLU A 1 94 ? -10.773 -4.373 6.934 1.00 0.36 178 GLU A N 3
ATOM 4457 C CA . GLU A 1 94 ? -12.090 -4.194 7.616 1.00 0.39 178 GLU A CA 3
ATOM 4458 C C . GLU A 1 94 ? -12.488 -5.503 8.309 1.00 0.31 178 GLU A C 3
ATOM 4459 O O . GLU A 1 94 ? -12.828 -5.523 9.477 1.00 0.34 178 GLU A O 3
ATOM 4471 N N . GLU A 1 95 ? -12.434 -6.594 7.590 1.00 0.25 179 GLU A N 3
ATOM 4472 C CA . GLU A 1 95 ? -12.793 -7.913 8.190 1.00 0.24 179 GLU A CA 3
ATOM 4473 C C . GLU A 1 95 ? -11.834 -8.237 9.341 1.00 0.25 179 GLU A C 3
ATOM 4474 O O . GLU A 1 95 ? -12.229 -8.775 10.356 1.00 0.39 179 GLU A O 3
ATOM 4486 N N . ALA A 1 96 ? -10.578 -7.908 9.185 1.00 0.26 180 ALA A N 3
ATOM 4487 C CA . ALA A 1 96 ? -9.579 -8.184 10.268 1.00 0.38 180 ALA A CA 3
ATOM 4488 C C . ALA A 1 96 ? -9.824 -7.276 11.485 1.00 0.44 180 ALA A C 3
ATOM 4489 O O . ALA A 1 96 ? -9.375 -7.566 12.579 1.00 0.60 180 ALA A O 3
ATOM 4496 N N . GLN A 1 97 ? -10.516 -6.175 11.299 1.00 0.48 181 GLN A N 3
ATOM 4497 C CA . GLN A 1 97 ? -10.771 -5.243 12.444 1.00 0.70 181 GLN A CA 3
ATOM 4498 C C . GLN A 1 97 ? -11.925 -5.751 13.312 1.00 0.71 181 GLN A C 3
ATOM 4499 O O . GLN A 1 97 ? -11.722 -6.178 14.433 1.00 1.08 181 GLN A O 3
ATOM 4513 N N . GLU A 1 98 ? -13.133 -5.710 12.805 1.00 0.74 182 GLU A N 3
ATOM 4514 C CA . GLU A 1 98 ? -14.314 -6.189 13.601 1.00 1.33 182 GLU A CA 3
ATOM 4515 C C . GLU A 1 98 ? -14.345 -5.524 14.983 1.00 2.14 182 GLU A C 3
ATOM 4516 O O . GLU A 1 98 ? -14.644 -6.156 15.978 1.00 2.63 182 GLU A O 3
ATOM 4528 N N . SER A 1 99 ? -14.033 -4.250 15.047 1.00 2.57 183 SER A N 3
ATOM 4529 C CA . SER A 1 99 ? -14.034 -3.520 16.359 1.00 3.70 183 SER A CA 3
ATOM 4530 C C . SER A 1 99 ? -13.162 -4.251 17.388 1.00 4.04 183 SER A C 3
ATOM 4531 O O . SER A 1 99 ? -13.521 -4.246 18.554 1.00 4.36 183 SER A O 3
ATOM 4540 N N . ALA A 1 5 ? 8.466 11.216 12.005 1.00 1.92 89 ALA A N 4
ATOM 4541 C CA . ALA A 1 5 ? 8.235 11.703 10.609 1.00 1.43 89 ALA A CA 4
ATOM 4542 C C . ALA A 1 5 ? 7.494 10.634 9.807 1.00 1.08 89 ALA A C 4
ATOM 4543 O O . ALA A 1 5 ? 6.380 10.836 9.363 1.00 1.13 89 ALA A O 4
ATOM 4550 N N . ALA A 1 6 ? 8.102 9.492 9.642 1.00 0.96 90 ALA A N 4
ATOM 4551 C CA . ALA A 1 6 ? 7.441 8.381 8.891 1.00 0.72 90 ALA A CA 4
ATOM 4552 C C . ALA A 1 6 ? 6.255 7.877 9.718 1.00 0.58 90 ALA A C 4
ATOM 4553 O O . ALA A 1 6 ? 5.989 8.421 10.773 1.00 1.23 90 ALA A O 4
ATOM 4560 N N . PRO A 1 7 ? 5.562 6.863 9.241 1.00 0.79 91 PRO A N 4
ATOM 4561 C CA . PRO A 1 7 ? 4.401 6.341 10.003 1.00 1.10 91 PRO A CA 4
ATOM 4562 C C . PRO A 1 7 ? 4.844 5.866 11.393 1.00 0.60 91 PRO A C 4
ATOM 4563 O O . PRO A 1 7 ? 5.533 4.871 11.508 1.00 0.91 91 PRO A O 4
ATOM 4574 N N . PRO A 1 8 ? 4.433 6.588 12.419 1.00 0.59 92 PRO A N 4
ATOM 4575 C CA . PRO A 1 8 ? 4.807 6.201 13.801 1.00 0.84 92 PRO A CA 4
ATOM 4576 C C . PRO A 1 8 ? 4.228 4.818 14.108 1.00 0.71 92 PRO A C 4
ATOM 4577 O O . PRO A 1 8 ? 4.939 3.917 14.512 1.00 0.83 92 PRO A O 4
ATOM 4588 N N . GLY A 1 9 ? 2.952 4.631 13.878 1.00 0.65 93 GLY A N 4
ATOM 4589 C CA . GLY A 1 9 ? 2.343 3.286 14.108 1.00 0.71 93 GLY A CA 4
ATOM 4590 C C . GLY A 1 9 ? 2.494 2.422 12.852 1.00 0.58 93 GLY A C 4
ATOM 4591 O O . GLY A 1 9 ? 1.533 1.866 12.357 1.00 0.58 93 GLY A O 4
ATOM 4595 N N . GLU A 1 10 ? 3.690 2.307 12.337 1.00 0.56 94 GLU A N 4
ATOM 4596 C CA . GLU A 1 10 ? 3.910 1.481 11.109 1.00 0.55 94 GLU A CA 4
ATOM 4597 C C . GLU A 1 10 ? 3.545 0.027 11.386 1.00 0.49 94 GLU A C 4
ATOM 4598 O O . GLU A 1 10 ? 3.133 -0.693 10.498 1.00 0.53 94 GLU A O 4
ATOM 4610 N N . ALA A 1 11 ? 3.688 -0.414 12.611 1.00 0.49 95 ALA A N 4
ATOM 4611 C CA . ALA A 1 11 ? 3.344 -1.832 12.937 1.00 0.50 95 ALA A CA 4
ATOM 4612 C C . ALA A 1 11 ? 1.881 -2.110 12.590 1.00 0.38 95 ALA A C 4
ATOM 4613 O O . ALA A 1 11 ? 1.571 -3.097 11.947 1.00 0.36 95 ALA A O 4
ATOM 4620 N N . TYR A 1 12 ? 0.982 -1.240 12.983 1.00 0.38 96 TYR A N 4
ATOM 4621 C CA . TYR A 1 12 ? -0.453 -1.456 12.637 1.00 0.35 96 TYR A CA 4
ATOM 4622 C C . TYR A 1 12 ? -0.622 -1.394 11.120 1.00 0.28 96 TYR A C 4
ATOM 4623 O O . TYR A 1 12 ? -1.258 -2.237 10.516 1.00 0.29 96 TYR A O 4
ATOM 4641 N N . LEU A 1 13 ? -0.055 -0.385 10.508 1.00 0.42 97 LEU A N 4
ATOM 4642 C CA . LEU A 1 13 ? -0.172 -0.236 9.028 1.00 0.55 97 LEU A CA 4
ATOM 4643 C C . LEU A 1 13 ? 0.432 -1.456 8.333 1.00 0.43 97 LEU A C 4
ATOM 4644 O O . LEU A 1 13 ? -0.108 -1.960 7.365 1.00 0.35 97 LEU A O 4
ATOM 4660 N N . GLN A 1 14 ? 1.542 -1.943 8.831 1.00 0.47 98 GLN A N 4
ATOM 4661 C CA . GLN A 1 14 ? 2.175 -3.147 8.208 1.00 0.49 98 GLN A CA 4
ATOM 4662 C C . GLN A 1 14 ? 1.207 -4.332 8.266 1.00 0.38 98 GLN A C 4
ATOM 4663 O O . GLN A 1 14 ? 1.099 -5.099 7.328 1.00 0.39 98 GLN A O 4
ATOM 4677 N N . VAL A 1 15 ? 0.500 -4.484 9.361 1.00 0.33 99 VAL A N 4
ATOM 4678 C CA . VAL A 1 15 ? -0.469 -5.619 9.477 1.00 0.31 99 VAL A CA 4
ATOM 4679 C C . VAL A 1 15 ? -1.528 -5.513 8.371 1.00 0.24 99 VAL A C 4
ATOM 4680 O O . VAL A 1 15 ? -1.782 -6.465 7.655 1.00 0.30 99 VAL A O 4
ATOM 4693 N N . ALA A 1 16 ? -2.130 -4.358 8.214 1.00 0.18 100 ALA A N 4
ATOM 4694 C CA . ALA A 1 16 ? -3.153 -4.197 7.139 1.00 0.18 100 ALA A CA 4
ATOM 4695 C C . ALA A 1 16 ? -2.467 -4.308 5.782 1.00 0.14 100 ALA A C 4
ATOM 4696 O O . ALA A 1 16 ? -2.917 -5.022 4.914 1.00 0.14 100 ALA A O 4
ATOM 4703 N N . PHE A 1 17 ? -1.357 -3.632 5.612 1.00 0.15 101 PHE A N 4
ATOM 4704 C CA . PHE A 1 17 ? -0.602 -3.715 4.320 1.00 0.16 101 PHE A CA 4
ATOM 4705 C C . PHE A 1 17 ? -0.205 -5.161 4.028 1.00 0.17 101 PHE A C 4
ATOM 4706 O O . PHE A 1 17 ? 0.125 -5.486 2.920 1.00 0.20 101 PHE A O 4
ATOM 4723 N N . ASP A 1 18 ? -0.208 -6.025 5.010 1.00 0.18 102 ASP A N 4
ATOM 4724 C CA . ASP A 1 18 ? 0.202 -7.438 4.755 1.00 0.21 102 ASP A CA 4
ATOM 4725 C C . ASP A 1 18 ? -0.959 -8.258 4.211 1.00 0.20 102 ASP A C 4
ATOM 4726 O O . ASP A 1 18 ? -0.840 -8.904 3.186 1.00 0.22 102 ASP A O 4
ATOM 4735 N N . ILE A 1 19 ? -2.086 -8.246 4.887 1.00 0.18 103 ILE A N 4
ATOM 4736 C CA . ILE A 1 19 ? -3.247 -9.042 4.390 1.00 0.18 103 ILE A CA 4
ATOM 4737 C C . ILE A 1 19 ? -3.644 -8.553 3.002 1.00 0.17 103 ILE A C 4
ATOM 4738 O O . ILE A 1 19 ? -3.907 -9.333 2.105 1.00 0.18 103 ILE A O 4
ATOM 4754 N N . VAL A 1 20 ? -3.676 -7.266 2.825 1.00 0.16 104 VAL A N 4
ATOM 4755 C CA . VAL A 1 20 ? -4.064 -6.705 1.502 1.00 0.16 104 VAL A CA 4
ATOM 4756 C C . VAL A 1 20 ? -2.986 -6.965 0.442 1.00 0.17 104 VAL A C 4
ATOM 4757 O O . VAL A 1 20 ? -3.286 -7.259 -0.701 1.00 0.18 104 VAL A O 4
ATOM 4770 N N . CYS A 1 21 ? -1.735 -6.829 0.809 1.00 0.18 105 CYS A N 4
ATOM 4771 C CA . CYS A 1 21 ? -0.635 -7.035 -0.187 1.00 0.19 105 CYS A CA 4
ATOM 4772 C C . CYS A 1 21 ? -0.602 -8.474 -0.669 1.00 0.20 105 CYS A C 4
ATOM 4773 O O . CYS A 1 21 ? -0.600 -8.734 -1.855 1.00 0.21 105 CYS A O 4
ATOM 4781 N N . ASP A 1 22 ? -0.578 -9.405 0.238 1.00 0.21 106 ASP A N 4
ATOM 4782 C CA . ASP A 1 22 ? -0.538 -10.835 -0.178 1.00 0.24 106 ASP A CA 4
ATOM 4783 C C . ASP A 1 22 ? -1.816 -11.181 -0.955 1.00 0.25 106 ASP A C 4
ATOM 4784 O O . ASP A 1 22 ? -1.864 -12.161 -1.675 1.00 0.28 106 ASP A O 4
ATOM 4793 N N . ASN A 1 23 ? -2.844 -10.368 -0.834 1.00 0.24 107 ASN A N 4
ATOM 4794 C CA . ASN A 1 23 ? -4.104 -10.632 -1.585 1.00 0.26 107 ASN A CA 4
ATOM 4795 C C . ASN A 1 23 ? -4.015 -9.943 -2.943 1.00 0.26 107 ASN A C 4
ATOM 4796 O O . ASN A 1 23 ? -4.426 -10.470 -3.959 1.00 0.29 107 ASN A O 4
ATOM 4807 N N . VAL A 1 24 ? -3.476 -8.757 -2.946 1.00 0.23 108 VAL A N 4
ATOM 4808 C CA . VAL A 1 24 ? -3.336 -7.981 -4.204 1.00 0.24 108 VAL A CA 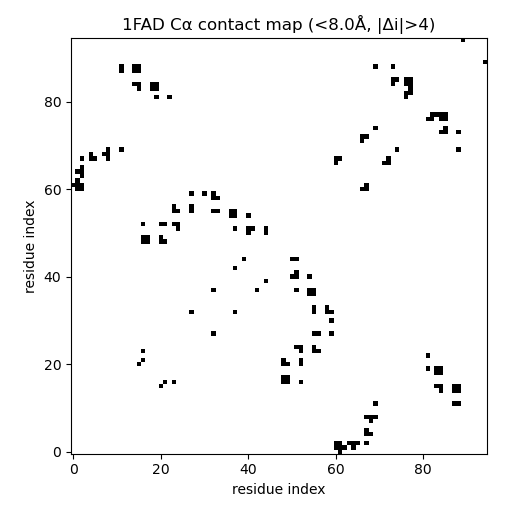4
ATOM 4809 C C . VAL A 1 24 ? -2.394 -6.801 -3.953 1.00 0.25 108 VAL A C 4
ATOM 4810 O O . VAL A 1 24 ? -2.807 -5.656 -3.918 1.00 0.42 108 VAL A O 4
ATOM 4823 N N . GLY A 1 25 ? -1.130 -7.073 -3.768 1.00 0.24 109 GLY A N 4
ATOM 4824 C CA . GLY A 1 25 ? -0.179 -5.964 -3.502 1.00 0.22 109 GLY A CA 4
ATOM 4825 C C . GLY A 1 25 ? 0.125 -5.147 -4.759 1.00 0.23 109 GLY A C 4
ATOM 4826 O O . GLY A 1 25 ? 0.524 -4.001 -4.670 1.00 0.21 109 GLY A O 4
ATOM 4830 N N . ARG A 1 26 ? -0.057 -5.714 -5.919 1.00 0.27 110 ARG A N 4
ATOM 4831 C CA . ARG A 1 26 ? 0.231 -4.954 -7.180 1.00 0.28 110 ARG A CA 4
ATOM 4832 C C . ARG A 1 26 ? -0.665 -3.701 -7.262 1.00 0.27 110 ARG A C 4
ATOM 4833 O O . ARG A 1 26 ? -0.366 -2.740 -7.969 1.00 0.27 110 ARG A O 4
ATOM 4854 N N . ASP A 1 27 ? -1.757 -3.695 -6.534 1.00 0.27 111 ASP A N 4
ATOM 4855 C CA . ASP A 1 27 ? -2.669 -2.515 -6.565 1.00 0.30 111 ASP A CA 4
ATOM 4856 C C . ASP A 1 27 ? -1.963 -1.314 -5.923 1.00 0.31 111 ASP A C 4
ATOM 4857 O O . ASP A 1 27 ? -2.298 -0.177 -6.192 1.00 0.39 111 ASP A O 4
ATOM 4866 N N . TRP A 1 28 ? -0.961 -1.558 -5.107 1.00 0.27 112 TRP A N 4
ATOM 4867 C CA . TRP A 1 28 ? -0.205 -0.428 -4.487 1.00 0.29 112 TRP A CA 4
ATOM 4868 C C . TRP A 1 28 ? 0.613 0.263 -5.567 1.00 0.32 112 TRP A C 4
ATOM 4869 O O . TRP A 1 28 ? 0.756 1.464 -5.559 1.00 0.31 112 TRP A O 4
ATOM 4890 N N . LYS A 1 29 ? 1.128 -0.482 -6.521 1.00 0.37 113 LYS A N 4
ATOM 4891 C CA . LYS A 1 29 ? 1.900 0.162 -7.627 1.00 0.40 113 LYS A CA 4
ATOM 4892 C C . LYS A 1 29 ? 0.972 1.115 -8.378 1.00 0.34 113 LYS A C 4
ATOM 4893 O O . LYS A 1 29 ? 1.352 2.214 -8.736 1.00 0.30 113 LYS A O 4
ATOM 4912 N N . ARG A 1 30 ? -0.260 0.712 -8.585 1.00 0.35 114 ARG A N 4
ATOM 4913 C CA . ARG A 1 30 ? -1.236 1.622 -9.277 1.00 0.33 114 ARG A CA 4
ATOM 4914 C C . ARG A 1 30 ? -1.416 2.902 -8.442 1.00 0.28 114 ARG A C 4
ATOM 4915 O O . ARG A 1 30 ? -1.313 4.015 -8.937 1.00 0.29 114 ARG A O 4
ATOM 4936 N N . LEU A 1 31 ? -1.674 2.735 -7.172 1.00 0.26 115 LEU A N 4
ATOM 4937 C CA . LEU A 1 31 ? -1.860 3.912 -6.272 1.00 0.25 115 LEU A CA 4
ATOM 4938 C C . LEU A 1 31 ? -0.518 4.621 -6.073 1.00 0.25 115 LEU A C 4
ATOM 4939 O O . LEU A 1 31 ? -0.463 5.814 -5.854 1.00 0.26 115 LEU A O 4
ATOM 4955 N N . ALA A 1 32 ? 0.568 3.892 -6.162 1.00 0.26 116 ALA A N 4
ATOM 4956 C CA . ALA A 1 32 ? 1.916 4.518 -5.990 1.00 0.28 116 ALA A CA 4
ATOM 4957 C C . ALA A 1 32 ? 2.090 5.604 -7.051 1.00 0.26 116 ALA A C 4
ATOM 4958 O O . ALA A 1 32 ? 2.483 6.725 -6.762 1.00 0.27 116 ALA A O 4
ATOM 4965 N N . ARG A 1 33 ? 1.752 5.288 -8.278 1.00 0.27 117 ARG A N 4
ATOM 4966 C CA . ARG A 1 33 ? 1.848 6.305 -9.364 1.00 0.30 117 ARG A CA 4
ATOM 4967 C C . ARG A 1 33 ? 0.934 7.486 -9.013 1.00 0.32 117 ARG A C 4
ATOM 4968 O O . ARG A 1 33 ? 1.286 8.636 -9.197 1.00 0.33 117 ARG A O 4
ATOM 4989 N N . GLU A 1 34 ? -0.235 7.196 -8.481 1.00 0.34 118 GLU A N 4
ATOM 4990 C CA . GLU A 1 34 ? -1.176 8.291 -8.082 1.00 0.39 118 GLU A CA 4
ATOM 4991 C C . GLU A 1 34 ? -0.538 9.115 -6.962 1.00 0.39 118 GLU A C 4
ATOM 4992 O O . GLU A 1 34 ? -0.623 10.328 -6.936 1.00 0.41 118 GLU A O 4
ATOM 5004 N N . LEU A 1 35 ? 0.117 8.448 -6.043 1.00 0.37 119 LEU A N 4
ATOM 5005 C CA . LEU A 1 35 ? 0.796 9.158 -4.917 1.00 0.38 119 LEU A CA 4
ATOM 5006 C C . LEU A 1 35 ? 2.065 9.874 -5.410 1.00 0.36 119 LEU A C 4
ATOM 5007 O O . LEU A 1 35 ? 2.713 10.576 -4.661 1.00 0.39 119 LEU A O 4
ATOM 5023 N N . LYS A 1 36 ? 2.416 9.705 -6.670 1.00 0.34 120 LYS A N 4
ATOM 5024 C CA . LYS A 1 36 ? 3.627 10.376 -7.240 1.00 0.35 120 LYS A CA 4
ATOM 5025 C C . LYS A 1 36 ? 4.889 9.944 -6.503 1.00 0.30 120 LYS A C 4
ATOM 5026 O O . LYS A 1 36 ? 5.694 10.760 -6.096 1.00 0.33 120 LYS A O 4
ATOM 5045 N N . VAL A 1 37 ? 5.074 8.659 -6.353 1.00 0.29 121 VAL A N 4
ATOM 5046 C CA . VAL A 1 37 ? 6.300 8.153 -5.668 1.00 0.33 121 VAL A CA 4
ATOM 5047 C C . VAL A 1 37 ? 7.509 8.381 -6.582 1.00 0.37 121 VAL A C 4
ATOM 5048 O O . VAL A 1 37 ? 7.370 8.472 -7.788 1.00 0.42 121 VAL A O 4
ATOM 5061 N N . SER A 1 38 ? 8.687 8.502 -6.022 1.00 0.45 122 SER A N 4
ATOM 5062 C CA . SER A 1 38 ? 9.903 8.756 -6.865 1.00 0.52 122 SER A CA 4
ATOM 5063 C C . SER A 1 38 ? 10.025 7.724 -7.986 1.00 0.44 122 SER A C 4
ATOM 5064 O O . SER A 1 38 ? 10.091 6.533 -7.750 1.00 0.35 122 SER A O 4
ATOM 5072 N N . GLU A 1 39 ? 10.075 8.190 -9.208 1.00 0.55 123 GLU A N 4
ATOM 5073 C CA . GLU A 1 39 ? 10.216 7.261 -10.369 1.00 0.58 123 GLU A CA 4
ATOM 5074 C C . GLU A 1 39 ? 11.516 6.470 -10.226 1.00 0.52 123 GLU A C 4
ATOM 5075 O O . GLU A 1 39 ? 11.606 5.324 -10.622 1.00 0.53 123 GLU A O 4
ATOM 5087 N N . ALA A 1 40 ? 12.524 7.085 -9.653 1.00 0.50 124 ALA A N 4
ATOM 5088 C CA . ALA A 1 40 ? 13.832 6.379 -9.469 1.00 0.50 124 ALA A CA 4
ATOM 5089 C C . ALA A 1 40 ? 13.634 5.104 -8.641 1.00 0.39 124 ALA A C 4
ATOM 5090 O O . ALA A 1 40 ? 14.008 4.023 -9.056 1.00 0.45 124 ALA A O 4
ATOM 5097 N N . LYS A 1 41 ? 13.038 5.224 -7.479 1.00 0.31 125 LYS A N 4
ATOM 5098 C CA . LYS A 1 41 ? 12.802 4.016 -6.628 1.00 0.34 125 LYS A CA 4
ATOM 5099 C C . LYS A 1 41 ? 11.927 3.004 -7.367 1.00 0.34 125 LYS A C 4
ATOM 5100 O O . LYS A 1 41 ? 12.215 1.822 -7.382 1.00 0.39 125 LYS A O 4
ATOM 5119 N N . MET A 1 42 ? 10.862 3.457 -7.983 1.00 0.42 126 MET A N 4
ATOM 5120 C CA . MET A 1 42 ? 9.971 2.514 -8.727 1.00 0.56 126 MET A CA 4
ATOM 5121 C C . MET A 1 42 ? 10.769 1.819 -9.836 1.00 0.57 126 MET A C 4
ATOM 5122 O O . MET A 1 42 ? 10.612 0.641 -10.081 1.00 0.66 126 MET A O 4
ATOM 5136 N N . ASP A 1 43 ? 11.622 2.554 -10.503 1.00 0.55 127 ASP A N 4
ATOM 5137 C CA . ASP A 1 43 ? 12.443 1.955 -11.602 1.00 0.62 127 ASP A CA 4
ATOM 5138 C C . ASP A 1 43 ? 13.323 0.818 -11.068 1.00 0.54 127 ASP A C 4
ATOM 5139 O O . ASP A 1 43 ? 13.458 -0.216 -11.697 1.00 0.59 127 ASP A O 4
ATOM 5148 N N . GLY A 1 44 ? 13.928 1.003 -9.920 1.00 0.46 128 GLY A N 4
ATOM 5149 C CA . GLY A 1 44 ? 14.807 -0.066 -9.358 1.00 0.46 128 GLY A CA 4
ATOM 5150 C C . GLY A 1 44 ? 13.994 -1.210 -8.756 1.00 0.48 128 GLY A C 4
ATOM 5151 O O . GLY A 1 44 ? 14.343 -2.365 -8.919 1.00 0.51 128 GLY A O 4
ATOM 5155 N N . ILE A 1 45 ? 12.931 -0.913 -8.048 1.00 0.54 129 ILE A N 4
ATOM 5156 C CA . ILE A 1 45 ? 12.133 -2.014 -7.430 1.00 0.68 129 ILE A CA 4
ATOM 5157 C C . ILE A 1 45 ? 11.565 -2.941 -8.522 1.00 0.68 129 ILE A C 4
ATOM 5158 O O . ILE A 1 45 ? 11.703 -4.147 -8.451 1.00 0.72 129 ILE A O 4
ATOM 5174 N N . GLU A 1 46 ? 10.937 -2.384 -9.528 1.00 0.70 130 GLU A N 4
ATOM 5175 C CA . GLU A 1 46 ? 10.369 -3.231 -10.623 1.00 0.77 130 GLU A CA 4
ATOM 5176 C C . GLU A 1 46 ? 11.481 -3.974 -11.385 1.00 0.65 130 GLU A C 4
ATOM 5177 O O . GLU A 1 46 ? 11.343 -5.135 -11.719 1.00 0.68 130 GLU A O 4
ATOM 5189 N N . GLU A 1 47 ? 12.570 -3.301 -11.679 1.00 0.59 131 GLU A N 4
ATOM 5190 C CA . GLU A 1 47 ? 13.682 -3.956 -12.442 1.00 0.55 131 GLU A CA 4
ATOM 5191 C C . GLU A 1 47 ? 14.351 -5.051 -11.606 1.00 0.47 131 GLU A C 4
ATOM 5192 O O . GLU A 1 47 ? 14.500 -6.175 -12.046 1.00 0.45 131 GLU A O 4
ATOM 5204 N N . LYS A 1 48 ? 14.755 -4.725 -10.407 1.00 0.51 132 LYS A N 4
ATOM 5205 C CA . LYS A 1 48 ? 15.422 -5.739 -9.533 1.00 0.53 132 LYS A CA 4
ATOM 5206 C C . LYS A 1 48 ? 14.411 -6.797 -9.085 1.00 0.54 132 LYS A C 4
ATOM 5207 O O . LYS A 1 48 ? 14.729 -7.966 -8.982 1.00 0.63 132 LYS A O 4
ATOM 5226 N N . TYR A 1 49 ? 13.201 -6.388 -8.809 1.00 0.55 133 TYR A N 4
ATOM 5227 C CA . TYR A 1 49 ? 12.160 -7.351 -8.356 1.00 0.65 133 TYR A CA 4
ATOM 5228 C C . TYR A 1 49 ? 10.884 -7.180 -9.198 1.00 0.54 133 TYR A C 4
ATOM 5229 O O . TYR A 1 49 ? 9.951 -6.536 -8.768 1.00 0.66 133 TYR A O 4
ATOM 5247 N N . PRO A 1 50 ? 10.883 -7.749 -10.384 1.00 0.51 134 PRO A N 4
ATOM 5248 C CA . PRO A 1 50 ? 9.706 -7.625 -11.271 1.00 0.53 134 PRO A CA 4
ATOM 5249 C C . PRO A 1 50 ? 8.641 -8.688 -10.959 1.00 0.47 134 PRO A C 4
ATOM 5250 O O . PRO A 1 50 ? 7.515 -8.583 -11.409 1.00 0.54 134 PRO A O 4
ATOM 5261 N N . ARG A 1 51 ? 8.983 -9.719 -10.220 1.00 0.43 135 ARG A N 4
ATOM 5262 C CA . ARG A 1 51 ? 7.975 -10.786 -9.919 1.00 0.48 135 ARG A CA 4
ATOM 5263 C C . ARG A 1 51 ? 7.670 -10.891 -8.413 1.00 0.43 135 ARG A C 4
ATOM 5264 O O . ARG A 1 51 ? 6.802 -11.644 -8.010 1.00 0.60 135 ARG A O 4
ATOM 5285 N N . SER A 1 52 ? 8.369 -10.158 -7.576 1.00 0.51 136 SER A N 4
ATOM 5286 C CA . SER A 1 52 ? 8.105 -10.245 -6.104 1.00 0.44 136 SER A CA 4
ATOM 5287 C C . SER A 1 52 ? 7.079 -9.210 -5.672 1.00 0.33 136 SER A C 4
ATOM 5288 O O . SER A 1 52 ? 7.320 -8.018 -5.705 1.00 0.30 136 SER A O 4
ATOM 5296 N N . LEU A 1 53 ? 5.933 -9.675 -5.250 1.00 0.31 137 LEU A N 4
ATOM 5297 C CA . LEU A 1 53 ? 4.863 -8.747 -4.785 1.00 0.24 137 LEU A CA 4
ATOM 5298 C C . LEU A 1 53 ? 5.386 -7.958 -3.585 1.00 0.20 137 LEU A C 4
ATOM 5299 O O . LEU A 1 53 ? 5.194 -6.767 -3.473 1.00 0.21 137 LEU A O 4
ATOM 5315 N N . SER A 1 54 ? 6.051 -8.641 -2.695 1.00 0.24 138 SER A N 4
ATOM 5316 C CA . SER A 1 54 ? 6.613 -7.976 -1.476 1.00 0.26 138 SER A CA 4
ATOM 5317 C C . SER A 1 54 ? 7.669 -6.919 -1.833 1.00 0.20 138 SER A C 4
ATOM 5318 O O . SER A 1 54 ? 7.651 -5.814 -1.324 1.00 0.22 138 SER A O 4
ATOM 5326 N N . GLU A 1 55 ? 8.610 -7.271 -2.670 1.00 0.24 139 GLU A N 4
ATOM 5327 C CA . GLU A 1 55 ? 9.709 -6.315 -3.035 1.00 0.25 139 GLU A CA 4
ATOM 5328 C C . GLU A 1 55 ? 9.184 -5.096 -3.797 1.00 0.21 139 GLU A C 4
ATOM 5329 O O . GLU A 1 55 ? 9.652 -3.991 -3.601 1.00 0.21 139 GLU A O 4
ATOM 5341 N N . ARG A 1 56 ? 8.250 -5.294 -4.689 1.00 0.26 140 ARG A N 4
ATOM 5342 C CA . ARG A 1 56 ? 7.736 -4.147 -5.502 1.00 0.33 140 ARG A CA 4
ATOM 5343 C C . ARG A 1 56 ? 6.915 -3.163 -4.663 1.00 0.29 140 ARG A C 4
ATOM 5344 O O . ARG A 1 56 ? 7.168 -1.972 -4.670 1.00 0.35 140 ARG A O 4
ATOM 5365 N N . VAL A 1 57 ? 5.921 -3.643 -3.978 1.00 0.24 141 VAL A N 4
ATOM 5366 C CA . VAL A 1 57 ? 5.048 -2.734 -3.167 1.00 0.27 141 VAL A CA 4
ATOM 5367 C C . VAL A 1 57 ? 5.768 -2.067 -1.983 1.00 0.25 141 VAL A C 4
ATOM 5368 O O . VAL A 1 57 ? 5.512 -0.921 -1.686 1.00 0.29 141 VAL A O 4
ATOM 5381 N N . ARG A 1 58 ? 6.623 -2.766 -1.277 1.00 0.21 142 ARG A N 4
ATOM 5382 C CA . ARG A 1 58 ? 7.287 -2.143 -0.082 1.00 0.22 142 ARG A CA 4
ATOM 5383 C C . ARG A 1 58 ? 7.983 -0.823 -0.427 1.00 0.24 142 ARG A C 4
ATOM 5384 O O . ARG A 1 58 ? 7.861 0.145 0.303 1.00 0.25 142 ARG A O 4
ATOM 5405 N N . GLU A 1 59 ? 8.703 -0.759 -1.518 1.00 0.26 143 GLU A N 4
ATOM 5406 C CA . GLU A 1 59 ? 9.387 0.524 -1.875 1.00 0.31 143 GLU A CA 4
ATOM 5407 C C . GLU A 1 59 ? 8.343 1.621 -2.115 1.00 0.30 143 GLU A C 4
ATOM 5408 O O . GLU A 1 59 ? 8.421 2.706 -1.562 1.00 0.31 143 GLU A O 4
ATOM 5420 N N . SER A 1 60 ? 7.359 1.330 -2.923 1.00 0.29 144 SER A N 4
ATOM 5421 C CA . SER A 1 60 ? 6.284 2.333 -3.207 1.00 0.29 144 SER A CA 4
ATOM 5422 C C . SER A 1 60 ? 5.457 2.592 -1.943 1.00 0.28 144 SER A C 4
ATOM 5423 O O . SER A 1 60 ? 5.033 3.702 -1.682 1.00 0.28 144 SER A O 4
ATOM 5431 N N . LEU A 1 61 ? 5.232 1.570 -1.159 1.00 0.27 145 LEU A N 4
ATOM 5432 C CA . LEU A 1 61 ? 4.442 1.737 0.099 1.00 0.28 145 LEU A CA 4
ATOM 5433 C C . LEU A 1 61 ? 5.242 2.544 1.118 1.00 0.30 145 LEU A C 4
ATOM 5434 O O . LEU A 1 61 ? 4.697 3.353 1.840 1.00 0.30 145 LEU A O 4
ATOM 5450 N N . LYS A 1 62 ? 6.528 2.310 1.189 1.00 0.33 146 LYS A N 4
ATOM 5451 C CA . LYS A 1 62 ? 7.377 3.042 2.180 1.00 0.35 146 LYS A CA 4
ATOM 5452 C C . LYS A 1 62 ? 7.316 4.552 1.936 1.00 0.34 146 LYS A C 4
ATOM 5453 O O . LYS A 1 62 ? 7.144 5.327 2.859 1.00 0.35 146 LYS A O 4
ATOM 5472 N N . VAL A 1 63 ? 7.464 4.983 0.710 1.00 0.32 147 VAL A N 4
ATOM 5473 C CA . VAL A 1 63 ? 7.410 6.453 0.437 1.00 0.33 147 VAL A CA 4
ATOM 5474 C C . VAL A 1 63 ? 6.003 7.013 0.686 1.00 0.31 147 VAL A C 4
ATOM 5475 O O . VAL A 1 63 ? 5.852 8.068 1.274 1.00 0.31 147 VAL A O 4
ATOM 5488 N N . TRP A 1 64 ? 4.975 6.321 0.257 1.00 0.32 148 TRP A N 4
ATOM 5489 C CA . TRP A 1 64 ? 3.584 6.828 0.488 1.00 0.33 148 TRP A CA 4
ATOM 5490 C C . TRP A 1 64 ? 3.290 6.869 2.001 1.00 0.32 148 TRP A C 4
ATOM 5491 O O . TRP A 1 64 ? 2.848 7.877 2.520 1.00 0.32 148 TRP A O 4
ATOM 5512 N N . LYS A 1 65 ? 3.520 5.783 2.703 1.00 0.36 149 LYS A N 4
ATOM 5513 C CA . LYS A 1 65 ? 3.235 5.775 4.170 1.00 0.38 149 LYS A CA 4
ATOM 5514 C C . LYS A 1 65 ? 4.074 6.851 4.883 1.00 0.34 149 LYS A C 4
ATOM 5515 O O . LYS A 1 65 ? 3.620 7.477 5.822 1.00 0.33 149 LYS A O 4
ATOM 5534 N N . ASN A 1 66 ? 5.293 7.068 4.440 1.00 0.37 150 ASN A N 4
ATOM 5535 C CA . ASN A 1 66 ? 6.157 8.105 5.092 1.00 0.41 150 ASN A CA 4
ATOM 5536 C C . ASN A 1 66 ? 5.512 9.486 4.960 1.00 0.39 150 ASN A C 4
ATOM 5537 O O . ASN A 1 66 ? 5.528 10.276 5.886 1.00 0.46 150 ASN A O 4
ATOM 5548 N N . ALA A 1 67 ? 4.945 9.781 3.817 1.00 0.38 151 ALA A N 4
ATOM 5549 C CA . ALA A 1 67 ? 4.298 11.115 3.628 1.00 0.49 151 ALA A CA 4
ATOM 5550 C C . ALA A 1 67 ? 3.090 11.232 4.555 1.00 0.53 151 ALA A C 4
ATOM 5551 O O . ALA A 1 67 ? 2.965 12.180 5.308 1.00 0.72 151 ALA A O 4
ATOM 5558 N N . GLU A 1 68 ? 2.209 10.266 4.515 1.00 0.40 152 GLU A N 4
ATOM 5559 C CA . GLU A 1 68 ? 1.015 10.304 5.405 1.00 0.50 152 GLU A CA 4
ATOM 5560 C C . GLU A 1 68 ? 1.405 9.942 6.842 1.00 0.60 152 GLU A C 4
ATOM 5561 O O . GLU A 1 68 ? 1.793 8.823 7.121 1.00 1.48 152 GLU A O 4
ATOM 5573 N N . LYS A 1 69 ? 1.271 10.868 7.758 1.00 0.76 153 LYS A N 4
ATOM 5574 C CA . LYS A 1 69 ? 1.596 10.569 9.186 1.00 0.67 153 LYS A CA 4
ATOM 5575 C C . LYS A 1 69 ? 0.339 10.008 9.852 1.00 0.64 153 LYS A C 4
ATOM 5576 O O . LYS A 1 69 ? 0.221 8.818 10.065 1.00 0.57 153 LYS A O 4
ATOM 5595 N N . LYS A 1 70 ? -0.623 10.848 10.135 1.00 0.73 154 LYS A N 4
ATOM 5596 C CA . LYS A 1 70 ? -1.901 10.347 10.726 1.00 0.77 154 LYS A CA 4
ATOM 5597 C C . LYS A 1 70 ? -2.635 9.525 9.660 1.00 0.62 154 LYS A C 4
ATOM 5598 O O . LYS A 1 70 ? -3.312 8.551 9.950 1.00 0.60 154 LYS A O 4
ATOM 5617 N N . ASN A 1 71 ? -2.482 9.913 8.417 1.00 0.57 155 ASN A N 4
ATOM 5618 C CA . ASN A 1 71 ? -3.151 9.179 7.305 1.00 0.47 155 ASN A CA 4
ATOM 5619 C C . ASN A 1 71 ? -2.436 7.852 7.026 1.00 0.37 155 ASN A C 4
ATOM 5620 O O . ASN A 1 71 ? -2.884 7.071 6.208 1.00 0.34 155 ASN A O 4
ATOM 5631 N N . ALA A 1 72 ? -1.346 7.567 7.715 1.00 0.37 156 ALA A N 4
ATOM 5632 C CA . ALA A 1 72 ? -0.651 6.267 7.489 1.00 0.33 156 ALA A CA 4
ATOM 5633 C C . ALA A 1 72 ? -1.487 5.122 8.069 1.00 0.28 156 ALA A C 4
ATOM 5634 O O . ALA A 1 72 ? -1.151 3.968 7.894 1.00 0.28 156 ALA A O 4
ATOM 5641 N N . SER A 1 73 ? -2.574 5.419 8.757 1.00 0.28 157 SER A N 4
ATOM 5642 C CA . SER A 1 73 ? -3.399 4.320 9.325 1.00 0.28 157 SER A CA 4
ATOM 5643 C C . SER A 1 73 ? -4.354 3.796 8.259 1.00 0.22 157 SER A C 4
ATOM 5644 O O . SER A 1 73 ? -4.509 4.381 7.191 1.00 0.21 157 SER A O 4
ATOM 5652 N N . VAL A 1 74 ? -4.983 2.686 8.530 1.00 0.23 158 VAL A N 4
ATOM 5653 C CA . VAL A 1 74 ? -5.914 2.102 7.530 1.00 0.22 158 VAL A CA 4
ATOM 5654 C C . VAL A 1 74 ? -7.043 3.077 7.211 1.00 0.18 158 VAL A C 4
ATOM 5655 O O . VAL A 1 74 ? -7.364 3.276 6.064 1.00 0.18 158 VAL A O 4
ATOM 5668 N N . ALA A 1 75 ? -7.630 3.705 8.211 1.00 0.15 159 ALA A N 4
ATOM 5669 C CA . ALA A 1 75 ? -8.742 4.689 7.958 1.00 0.13 159 ALA A CA 4
ATOM 5670 C C . ALA A 1 75 ? -8.359 5.648 6.835 1.00 0.13 159 ALA A C 4
ATOM 5671 O O . ALA A 1 75 ? -9.189 6.062 6.044 1.00 0.15 159 ALA A O 4
ATOM 5678 N N . GLY A 1 76 ? -7.097 5.963 6.740 1.00 0.13 160 GLY A N 4
ATOM 5679 C CA . GLY A 1 76 ? -6.647 6.857 5.646 1.00 0.15 160 GLY A CA 4
ATOM 5680 C C . GLY A 1 76 ? -6.764 6.105 4.329 1.00 0.16 160 GLY A C 4
ATOM 5681 O O . GLY A 1 76 ? -7.563 6.454 3.474 1.00 0.18 160 GLY A O 4
ATOM 5685 N N . LEU A 1 77 ? -5.968 5.078 4.151 1.00 0.16 161 LEU A N 4
ATOM 5686 C CA . LEU A 1 77 ? -6.034 4.316 2.876 1.00 0.18 161 LEU A CA 4
ATOM 5687 C C . LEU A 1 77 ? -7.424 3.716 2.647 1.00 0.20 161 LEU A C 4
ATOM 5688 O O . LEU A 1 77 ? -7.976 3.897 1.598 1.00 0.28 161 LEU A O 4
ATOM 5704 N N . VAL A 1 78 ? -7.986 2.981 3.591 1.00 0.22 162 VAL A N 4
ATOM 5705 C CA . VAL A 1 78 ? -9.323 2.341 3.329 1.00 0.26 162 VAL A CA 4
ATOM 5706 C C . VAL A 1 78 ? -10.338 3.367 2.851 1.00 0.29 162 VAL A C 4
ATOM 5707 O O . VAL A 1 78 ? -11.144 3.089 1.981 1.00 0.34 162 VAL A O 4
ATOM 5720 N N . LYS A 1 79 ? -10.289 4.553 3.382 1.00 0.29 163 LYS A N 4
ATOM 5721 C CA . LYS A 1 79 ? -11.239 5.603 2.918 1.00 0.34 163 LYS A CA 4
ATOM 5722 C C . LYS A 1 79 ? -11.037 5.855 1.415 1.00 0.36 163 LYS A C 4
ATOM 5723 O O . LYS A 1 79 ? -11.934 5.666 0.619 1.00 0.39 163 LYS A O 4
ATOM 5742 N N . ALA A 1 80 ? -9.850 6.253 1.026 1.00 0.36 164 ALA A N 4
ATOM 5743 C CA . ALA A 1 80 ? -9.575 6.505 -0.431 1.00 0.39 164 ALA A CA 4
ATOM 5744 C C . ALA A 1 80 ? -9.601 5.195 -1.228 1.00 0.39 164 ALA A C 4
ATOM 5745 O O . ALA A 1 80 ? -10.064 5.129 -2.349 1.00 0.33 164 ALA A O 4
ATOM 5752 N N . LEU A 1 81 ? -9.056 4.173 -0.646 1.00 0.50 165 LEU A N 4
ATOM 5753 C CA . LEU A 1 81 ? -8.954 2.833 -1.308 1.00 0.55 165 LEU A CA 4
ATOM 5754 C C . LEU A 1 81 ? -10.296 2.331 -1.858 1.00 0.45 165 LEU A C 4
ATOM 5755 O O . LEU A 1 81 ? -10.448 2.134 -3.049 1.00 0.42 165 LEU A O 4
ATOM 5771 N N . ARG A 1 82 ? -11.256 2.097 -1.001 1.00 0.47 166 ARG A N 4
ATOM 5772 C CA . ARG A 1 82 ? -12.575 1.578 -1.476 1.00 0.45 166 ARG A CA 4
ATOM 5773 C C . ARG A 1 82 ? -13.344 2.646 -2.251 1.00 0.41 166 ARG A C 4
ATOM 5774 O O . ARG A 1 82 ? -14.111 2.336 -3.144 1.00 0.52 166 ARG A O 4
ATOM 5795 N N . THR A 1 83 ? -13.144 3.897 -1.928 1.00 0.33 167 THR A N 4
ATOM 5796 C CA . THR A 1 83 ? -13.868 4.981 -2.664 1.00 0.36 167 THR A CA 4
ATOM 5797 C C . THR A 1 83 ? -13.503 4.945 -4.144 1.00 0.35 167 THR A C 4
ATOM 5798 O O . THR A 1 83 ? -14.341 5.150 -5.004 1.00 0.41 167 THR A O 4
ATOM 5809 N N . CYS A 1 84 ? -12.259 4.703 -4.443 1.00 0.32 168 CYS A N 4
ATOM 5810 C CA . CYS A 1 84 ? -11.834 4.672 -5.866 1.00 0.36 168 CYS A CA 4
ATOM 5811 C C . CYS A 1 84 ? -12.208 3.342 -6.520 1.00 0.31 168 CYS A C 4
ATOM 5812 O O . CYS A 1 84 ? -12.909 3.319 -7.512 1.00 0.34 168 CYS A O 4
ATOM 5820 N N . ARG A 1 85 ? -11.752 2.234 -5.972 1.00 0.30 169 ARG A N 4
ATOM 5821 C CA . ARG A 1 85 ? -12.092 0.890 -6.593 1.00 0.31 169 ARG A CA 4
ATOM 5822 C C . ARG A 1 85 ? -11.511 -0.310 -5.825 1.00 0.26 169 ARG A C 4
ATOM 5823 O O . ARG A 1 85 ? -11.859 -1.443 -6.105 1.00 0.34 169 ARG A O 4
ATOM 5844 N N . LEU A 1 86 ? -10.596 -0.094 -4.921 1.00 0.20 170 LEU A N 4
ATOM 5845 C CA . LEU A 1 86 ? -9.953 -1.243 -4.208 1.00 0.17 170 LEU A CA 4
ATOM 5846 C C . LEU A 1 86 ? -10.803 -1.758 -3.037 1.00 0.19 170 LEU A C 4
ATOM 5847 O O . LEU A 1 86 ? -10.339 -1.868 -1.916 1.00 0.23 170 LEU A O 4
ATOM 5863 N N . ASN A 1 87 ? -12.036 -2.086 -3.299 1.00 0.24 171 ASN A N 4
ATOM 5864 C CA . ASN A 1 87 ? -12.932 -2.614 -2.226 1.00 0.30 171 ASN A CA 4
ATOM 5865 C C . ASN A 1 87 ? -12.358 -3.913 -1.634 1.00 0.24 171 ASN A C 4
ATOM 5866 O O . ASN A 1 87 ? -12.540 -4.207 -0.468 1.00 0.25 171 ASN A O 4
ATOM 5877 N N . LEU A 1 88 ? -11.698 -4.707 -2.445 1.00 0.21 172 LEU A N 4
ATOM 5878 C CA . LEU A 1 88 ? -11.140 -6.017 -1.954 1.00 0.21 172 LEU A CA 4
ATOM 5879 C C . LEU A 1 88 ? -10.268 -5.839 -0.709 1.00 0.17 172 LEU A C 4
ATOM 5880 O O . LEU A 1 88 ? -10.553 -6.375 0.350 1.00 0.21 172 LEU A O 4
ATOM 5896 N N . VAL A 1 89 ? -9.204 -5.099 -0.837 1.00 0.16 173 VAL A N 4
ATOM 5897 C CA . VAL A 1 89 ? -8.290 -4.891 0.326 1.00 0.21 173 VAL A CA 4
ATOM 5898 C C . VAL A 1 89 ? -8.999 -4.126 1.437 1.00 0.22 173 VAL A C 4
ATOM 5899 O O . VAL A 1 89 ? -8.746 -4.350 2.606 1.00 0.25 173 VAL A O 4
ATOM 5912 N N . ALA A 1 90 ? -9.904 -3.245 1.091 1.00 0.27 174 ALA A N 4
ATOM 5913 C CA . ALA A 1 90 ? -10.648 -2.490 2.147 1.00 0.34 174 ALA A CA 4
ATOM 5914 C C . ALA A 1 90 ? -11.397 -3.488 3.041 1.00 0.29 174 ALA A C 4
ATOM 5915 O O . ALA A 1 90 ? -11.402 -3.379 4.253 1.00 0.32 174 ALA A O 4
ATOM 5922 N N . ASP A 1 91 ? -12.022 -4.465 2.437 1.00 0.24 175 ASP A N 4
ATOM 5923 C CA . ASP A 1 91 ? -12.765 -5.494 3.226 1.00 0.23 175 ASP A CA 4
ATOM 5924 C C . ASP A 1 91 ? -11.829 -6.271 4.159 1.00 0.17 175 ASP A C 4
ATOM 5925 O O . ASP A 1 91 ? -12.182 -6.561 5.287 1.00 0.20 175 ASP A O 4
ATOM 5934 N N . LEU A 1 92 ? -10.653 -6.637 3.697 1.00 0.14 176 LEU A N 4
ATOM 5935 C CA . LEU A 1 92 ? -9.725 -7.428 4.574 1.00 0.20 176 LEU A CA 4
ATOM 5936 C C . LEU A 1 92 ? -9.331 -6.622 5.810 1.00 0.25 176 LEU A C 4
ATOM 5937 O O . LEU A 1 92 ? -9.498 -7.073 6.928 1.00 0.27 176 LEU A O 4
ATOM 5953 N N . VAL A 1 93 ? -8.818 -5.430 5.622 1.00 0.33 177 VAL A N 4
ATOM 5954 C CA . VAL A 1 93 ? -8.424 -4.597 6.798 1.00 0.41 177 VAL A CA 4
ATOM 5955 C C . VAL A 1 93 ? -9.663 -4.306 7.641 1.00 0.37 177 VAL A C 4
ATOM 5956 O O . VAL A 1 93 ? -9.626 -4.367 8.856 1.00 0.39 177 VAL A O 4
ATOM 5969 N N . GLU A 1 94 ? -10.774 -4.032 7.000 1.00 0.36 178 GLU A N 4
ATOM 5970 C CA . GLU A 1 94 ? -12.036 -3.784 7.761 1.00 0.39 178 GLU A CA 4
ATOM 5971 C C . GLU A 1 94 ? -12.384 -5.042 8.569 1.00 0.31 178 GLU A C 4
ATOM 5972 O O . GLU A 1 94 ? -12.579 -4.995 9.769 1.00 0.34 178 GLU A O 4
ATOM 5984 N N . GLU A 1 95 ? -12.430 -6.168 7.905 1.00 0.25 179 GLU A N 4
ATOM 5985 C CA . GLU A 1 95 ? -12.737 -7.453 8.602 1.00 0.24 179 GLU A CA 4
ATOM 5986 C C . GLU A 1 95 ? -11.678 -7.720 9.671 1.00 0.25 179 GLU A C 4
ATOM 5987 O O . GLU A 1 95 ? -11.979 -8.181 10.755 1.00 0.39 179 GLU A O 4
ATOM 5999 N N . ALA A 1 96 ? -10.441 -7.410 9.373 1.00 0.26 180 ALA A N 4
ATOM 6000 C CA . ALA A 1 96 ? -9.352 -7.619 10.375 1.00 0.38 180 ALA A CA 4
ATOM 6001 C C . ALA A 1 96 ? -9.624 -6.747 11.604 1.00 0.44 180 ALA A C 4
ATOM 6002 O O . ALA A 1 96 ? -9.437 -7.167 12.730 1.00 0.60 180 ALA A O 4
ATOM 6009 N N . GLN A 1 97 ? -10.082 -5.540 11.387 1.00 0.48 181 GLN A N 4
ATOM 6010 C CA . GLN A 1 97 ? -10.394 -4.630 12.532 1.00 0.70 181 GLN A CA 4
ATOM 6011 C C . GLN A 1 97 ? -11.673 -5.079 13.251 1.00 0.71 181 GLN A C 4
ATOM 6012 O O . GLN A 1 97 ? -11.937 -4.667 14.364 1.00 1.08 181 GLN A O 4
ATOM 6026 N N . GLU A 1 98 ? -12.474 -5.915 12.624 1.00 0.74 182 GLU A N 4
ATOM 6027 C CA . GLU A 1 98 ? -13.744 -6.391 13.266 1.00 1.33 182 GLU A CA 4
ATOM 6028 C C . GLU A 1 98 ? -14.610 -5.199 13.688 1.00 2.14 182 GLU A C 4
ATOM 6029 O O . GLU A 1 98 ? -15.219 -5.201 14.740 1.00 2.63 182 GLU A O 4
ATOM 6041 N N . SER A 1 99 ? -14.666 -4.177 12.865 1.00 2.57 183 SER A N 4
ATOM 6042 C CA . SER A 1 99 ? -15.488 -2.966 13.194 1.00 3.70 183 SER A CA 4
ATOM 6043 C C . SER A 1 99 ? -15.142 -2.433 14.591 1.00 4.04 183 SER A C 4
ATOM 6044 O O . SER A 1 99 ? -14.255 -1.600 14.682 1.00 4.36 183 SER A O 4
ATOM 6053 N N . ALA A 1 5 ? 9.620 10.786 11.932 1.00 1.92 89 ALA A N 5
ATOM 6054 C CA . ALA A 1 5 ? 9.367 11.291 10.546 1.00 1.43 89 ALA A CA 5
ATOM 6055 C C . ALA A 1 5 ? 8.352 10.388 9.847 1.00 1.08 89 ALA A C 5
ATOM 6056 O O . ALA A 1 5 ? 7.211 10.760 9.643 1.00 1.13 89 ALA A O 5
ATOM 6063 N N . ALA A 1 6 ? 8.758 9.196 9.502 1.00 0.96 90 ALA A N 5
ATOM 6064 C CA . ALA A 1 6 ? 7.820 8.242 8.836 1.00 0.72 90 ALA A CA 5
ATOM 6065 C C . ALA A 1 6 ? 6.727 7.867 9.835 1.00 0.58 90 ALA A C 5
ATOM 6066 O O . ALA A 1 6 ? 6.742 8.357 10.945 1.00 1.23 90 ALA A O 5
ATOM 6073 N N . PRO A 1 7 ? 5.804 7.016 9.438 1.00 0.79 91 PRO A N 5
ATOM 6074 C CA . PRO A 1 7 ? 4.722 6.627 10.372 1.00 1.10 91 PRO A CA 5
ATOM 6075 C C . PRO A 1 7 ? 5.328 5.899 11.581 1.00 0.60 91 PRO A C 5
ATOM 6076 O O . PRO A 1 7 ? 5.811 4.791 11.449 1.00 0.91 91 PRO A O 5
ATOM 6087 N N . PRO A 1 8 ? 5.302 6.545 12.730 1.00 0.59 92 PRO A N 5
ATOM 6088 C CA . PRO A 1 8 ? 5.882 5.925 13.947 1.00 0.84 92 PRO A CA 5
ATOM 6089 C C . PRO A 1 8 ? 5.131 4.626 14.279 1.00 0.71 92 PRO A C 5
ATOM 6090 O O . PRO A 1 8 ? 5.732 3.624 14.626 1.00 0.83 92 PRO A O 5
ATOM 6101 N N . GLY A 1 9 ? 3.825 4.632 14.156 1.00 0.65 93 GLY A N 5
ATOM 6102 C CA . GLY A 1 9 ? 3.041 3.386 14.437 1.00 0.71 93 GLY A CA 5
ATOM 6103 C C . GLY A 1 9 ? 2.909 2.523 13.178 1.00 0.58 93 GLY A C 5
ATOM 6104 O O . GLY A 1 9 ? 1.820 2.130 12.802 1.00 0.58 93 GLY A O 5
ATOM 6108 N N . GLU A 1 10 ? 4.000 2.229 12.524 1.00 0.56 94 GLU A N 5
ATOM 6109 C CA . GLU A 1 10 ? 3.933 1.387 11.284 1.00 0.55 94 GLU A CA 5
ATOM 6110 C C . GLU A 1 10 ? 3.506 -0.044 11.614 1.00 0.49 94 GLU A C 5
ATOM 6111 O O . GLU A 1 10 ? 3.153 -0.801 10.729 1.00 0.53 94 GLU A O 5
ATOM 6123 N N . ALA A 1 11 ? 3.519 -0.428 12.871 1.00 0.49 95 ALA A N 5
ATOM 6124 C CA . ALA A 1 11 ? 3.095 -1.817 13.221 1.00 0.50 95 ALA A CA 5
ATOM 6125 C C . ALA A 1 11 ? 1.661 -2.035 12.737 1.00 0.38 95 ALA A C 5
ATOM 6126 O O . ALA A 1 11 ? 1.344 -3.060 12.163 1.00 0.36 95 ALA A O 5
ATOM 6133 N N . TYR A 1 12 ? 0.804 -1.061 12.924 1.00 0.38 96 TYR A N 5
ATOM 6134 C CA . TYR A 1 12 ? -0.588 -1.203 12.422 1.00 0.35 96 TYR A CA 5
ATOM 6135 C C . TYR A 1 12 ? -0.564 -1.206 10.887 1.00 0.28 96 TYR A C 5
ATOM 6136 O O . TYR A 1 12 ? -1.256 -1.973 10.246 1.00 0.29 96 TYR A O 5
ATOM 6154 N N . LEU A 1 13 ? 0.252 -0.358 10.297 1.00 0.42 97 LEU A N 5
ATOM 6155 C CA . LEU A 1 13 ? 0.353 -0.306 8.800 1.00 0.55 97 LEU A CA 5
ATOM 6156 C C . LEU A 1 13 ? 0.808 -1.648 8.243 1.00 0.43 97 LEU A C 5
ATOM 6157 O O . LEU A 1 13 ? 0.259 -2.148 7.282 1.00 0.35 97 LEU A O 5
ATOM 6173 N N . GLN A 1 14 ? 1.814 -2.228 8.833 1.00 0.47 98 GLN A N 5
ATOM 6174 C CA . GLN A 1 14 ? 2.317 -3.543 8.326 1.00 0.49 98 GLN A CA 5
ATOM 6175 C C . GLN A 1 14 ? 1.224 -4.599 8.428 1.00 0.38 98 GLN A C 5
ATOM 6176 O O . GLN A 1 14 ? 1.086 -5.436 7.560 1.00 0.39 98 GLN A O 5
ATOM 6190 N N . VAL A 1 15 ? 0.445 -4.573 9.479 1.00 0.33 99 VAL A N 5
ATOM 6191 C CA . VAL A 1 15 ? -0.639 -5.590 9.619 1.00 0.31 99 VAL A CA 5
ATOM 6192 C C . VAL A 1 15 ? -1.618 -5.450 8.452 1.00 0.24 99 VAL A C 5
ATOM 6193 O O . VAL A 1 15 ? -1.927 -6.418 7.779 1.00 0.30 99 VAL A O 5
ATOM 6206 N N . ALA A 1 16 ? -2.080 -4.255 8.185 1.00 0.18 100 ALA A N 5
ATOM 6207 C CA . ALA A 1 16 ? -3.009 -4.066 7.039 1.00 0.18 100 ALA A CA 5
ATOM 6208 C C . ALA A 1 16 ? -2.224 -4.235 5.744 1.00 0.14 100 ALA A C 5
ATOM 6209 O O . ALA A 1 16 ? -2.596 -5.005 4.891 1.00 0.14 100 ALA A O 5
ATOM 6216 N N . PHE A 1 17 ? -1.123 -3.533 5.609 1.00 0.15 101 PHE A N 5
ATOM 6217 C CA . PHE A 1 17 ? -0.288 -3.653 4.373 1.00 0.16 101 PHE A CA 5
ATOM 6218 C C . PHE A 1 17 ? 0.113 -5.108 4.127 1.00 0.17 101 PHE A C 5
ATOM 6219 O O . PHE A 1 17 ? 0.467 -5.457 3.033 1.00 0.20 101 PHE A O 5
ATOM 6236 N N . ASP A 1 18 ? 0.076 -5.956 5.124 1.00 0.18 102 ASP A N 5
ATOM 6237 C CA . ASP A 1 18 ? 0.485 -7.378 4.899 1.00 0.21 102 ASP A CA 5
ATOM 6238 C C . ASP A 1 18 ? -0.671 -8.211 4.351 1.00 0.20 102 ASP A C 5
ATOM 6239 O O . ASP A 1 18 ? -0.525 -8.887 3.349 1.00 0.22 102 ASP A O 5
ATOM 6248 N N . ILE A 1 19 ? -1.817 -8.181 4.994 1.00 0.18 103 ILE A N 5
ATOM 6249 C CA . ILE A 1 19 ? -2.959 -8.993 4.483 1.00 0.18 103 ILE A CA 5
ATOM 6250 C C . ILE A 1 19 ? -3.341 -8.512 3.089 1.00 0.17 103 ILE A C 5
ATOM 6251 O O . ILE A 1 19 ? -3.584 -9.295 2.186 1.00 0.18 103 ILE A O 5
ATOM 6267 N N . VAL A 1 20 ? -3.384 -7.226 2.914 1.00 0.16 104 VAL A N 5
ATOM 6268 C CA . VAL A 1 20 ? -3.760 -6.666 1.594 1.00 0.16 104 VAL A CA 5
ATOM 6269 C C . VAL A 1 20 ? -2.665 -6.924 0.552 1.00 0.17 104 VAL A C 5
ATOM 6270 O O . VAL A 1 20 ? -2.949 -7.188 -0.602 1.00 0.18 104 VAL A O 5
ATOM 6283 N N . CYS A 1 21 ? -1.420 -6.838 0.949 1.00 0.18 105 CYS A N 5
ATOM 6284 C CA . CYS A 1 21 ? -0.300 -7.065 -0.024 1.00 0.19 105 CYS A CA 5
ATOM 6285 C C . CYS A 1 21 ? -0.367 -8.467 -0.590 1.00 0.20 105 CYS A C 5
ATOM 6286 O O . CYS A 1 21 ? -0.370 -8.656 -1.788 1.00 0.21 105 CYS A O 5
ATOM 6294 N N . ASP A 1 22 ? -0.441 -9.444 0.256 1.00 0.21 106 ASP A N 5
ATOM 6295 C CA . ASP A 1 22 ? -0.524 -10.839 -0.253 1.00 0.24 106 ASP A CA 5
ATOM 6296 C C . ASP A 1 22 ? -1.858 -11.023 -1.002 1.00 0.25 106 ASP A C 5
ATOM 6297 O O . ASP A 1 22 ? -2.044 -11.989 -1.720 1.00 0.28 106 ASP A O 5
ATOM 6306 N N . ASN A 1 23 ? -2.784 -10.093 -0.849 1.00 0.24 107 ASN A N 5
ATOM 6307 C CA . ASN A 1 23 ? -4.092 -10.202 -1.557 1.00 0.26 107 ASN A CA 5
ATOM 6308 C C . ASN A 1 23 ? -4.001 -9.532 -2.929 1.00 0.26 107 ASN A C 5
ATOM 6309 O O . ASN A 1 23 ? -4.509 -10.039 -3.910 1.00 0.29 107 ASN A O 5
ATOM 6320 N N . VAL A 1 24 ? -3.367 -8.389 -2.997 1.00 0.23 108 VAL A N 5
ATOM 6321 C CA . VAL A 1 24 ? -3.250 -7.674 -4.298 1.00 0.24 108 VAL A CA 5
ATOM 6322 C C . VAL A 1 24 ? -2.144 -6.618 -4.230 1.00 0.25 108 VAL A C 5
ATOM 6323 O O . VAL A 1 24 ? -2.292 -5.519 -4.719 1.00 0.42 108 VAL A O 5
ATOM 6336 N N . GLY A 1 25 ? -1.062 -6.961 -3.579 1.00 0.24 109 GLY A N 5
ATOM 6337 C CA . GLY A 1 25 ? 0.103 -6.037 -3.379 1.00 0.22 109 GLY A CA 5
ATOM 6338 C C . GLY A 1 25 ? 0.325 -5.108 -4.590 1.00 0.23 109 GLY A C 5
ATOM 6339 O O . GLY A 1 25 ? 0.622 -3.939 -4.435 1.00 0.21 109 GLY A O 5
ATOM 6343 N N . ARG A 1 26 ? 0.177 -5.617 -5.790 1.00 0.27 110 ARG A N 5
ATOM 6344 C CA . ARG A 1 26 ? 0.383 -4.763 -7.009 1.00 0.28 110 ARG A CA 5
ATOM 6345 C C . ARG A 1 26 ? -0.518 -3.515 -6.982 1.00 0.27 110 ARG A C 5
ATOM 6346 O O . ARG A 1 26 ? -0.287 -2.563 -7.709 1.00 0.27 110 ARG A O 5
ATOM 6367 N N . ASP A 1 27 ? -1.531 -3.503 -6.153 1.00 0.27 111 ASP A N 5
ATOM 6368 C CA . ASP A 1 27 ? -2.429 -2.313 -6.080 1.00 0.30 111 ASP A CA 5
ATOM 6369 C C . ASP A 1 27 ? -1.698 -1.132 -5.411 1.00 0.31 111 ASP A C 5
ATOM 6370 O O . ASP A 1 27 ? -2.124 0.004 -5.515 1.00 0.39 111 ASP A O 5
ATOM 6379 N N . TRP A 1 28 ? -0.606 -1.386 -4.727 1.00 0.27 112 TRP A N 5
ATOM 6380 C CA . TRP A 1 28 ? 0.141 -0.268 -4.055 1.00 0.29 112 TRP A CA 5
ATOM 6381 C C . TRP A 1 28 ? 1.062 0.416 -5.053 1.00 0.32 112 TRP A C 5
ATOM 6382 O O . TRP A 1 28 ? 1.000 1.613 -5.233 1.00 0.31 112 TRP A O 5
ATOM 6403 N N . LYS A 1 29 ? 1.909 -0.331 -5.716 1.00 0.37 113 LYS A N 5
ATOM 6404 C CA . LYS A 1 29 ? 2.830 0.291 -6.725 1.00 0.40 113 LYS A CA 5
ATOM 6405 C C . LYS A 1 29 ? 2.013 1.082 -7.761 1.00 0.34 113 LYS A C 5
ATOM 6406 O O . LYS A 1 29 ? 2.396 2.174 -8.140 1.00 0.30 113 LYS A O 5
ATOM 6425 N N . ARG A 1 30 ? 0.876 0.568 -8.197 1.00 0.35 114 ARG A N 5
ATOM 6426 C CA . ARG A 1 30 ? 0.048 1.358 -9.173 1.00 0.33 114 ARG A CA 5
ATOM 6427 C C . ARG A 1 30 ? -0.466 2.624 -8.469 1.00 0.28 114 ARG A C 5
ATOM 6428 O O . ARG A 1 30 ? -0.471 3.709 -9.037 1.00 0.29 114 ARG A O 5
ATOM 6449 N N . LEU A 1 31 ? -0.846 2.510 -7.215 1.00 0.26 115 LEU A N 5
ATOM 6450 C CA . LEU A 1 31 ? -1.297 3.716 -6.466 1.00 0.25 115 LEU A CA 5
ATOM 6451 C C . LEU A 1 31 ? -0.079 4.594 -6.181 1.00 0.25 115 LEU A C 5
ATOM 6452 O O . LEU A 1 31 ? -0.186 5.795 -6.053 1.00 0.26 115 LEU A O 5
ATOM 6468 N N . ALA A 1 32 ? 1.092 3.998 -6.113 1.00 0.26 116 ALA A N 5
ATOM 6469 C CA . ALA A 1 32 ? 2.331 4.793 -5.870 1.00 0.28 116 ALA A CA 5
ATOM 6470 C C . ALA A 1 32 ? 2.474 5.805 -7.009 1.00 0.26 116 ALA A C 5
ATOM 6471 O O . ALA A 1 32 ? 2.774 6.971 -6.801 1.00 0.27 116 ALA A O 5
ATOM 6478 N N . ARG A 1 33 ? 2.198 5.367 -8.215 1.00 0.27 117 ARG A N 5
ATOM 6479 C CA . ARG A 1 33 ? 2.252 6.292 -9.386 1.00 0.30 117 ARG A CA 5
ATOM 6480 C C . ARG A 1 33 ? 1.240 7.417 -9.146 1.00 0.32 117 ARG A C 5
ATOM 6481 O O . ARG A 1 33 ? 1.510 8.578 -9.386 1.00 0.33 117 ARG A O 5
ATOM 6502 N N . GLU A 1 34 ? 0.079 7.064 -8.638 1.00 0.34 118 GLU A N 5
ATOM 6503 C CA . GLU A 1 34 ? -0.958 8.099 -8.334 1.00 0.39 118 GLU A CA 5
ATOM 6504 C C . GLU A 1 34 ? -0.462 9.004 -7.196 1.00 0.39 118 GLU A C 5
ATOM 6505 O O . GLU A 1 34 ? -0.715 10.193 -7.179 1.00 0.41 118 GLU A O 5
ATOM 6517 N N . LEU A 1 35 ? 0.255 8.441 -6.250 1.00 0.37 119 LEU A N 5
ATOM 6518 C CA . LEU A 1 35 ? 0.790 9.255 -5.109 1.00 0.38 119 LEU A CA 5
ATOM 6519 C C . LEU A 1 35 ? 1.971 10.124 -5.570 1.00 0.36 119 LEU A C 5
ATOM 6520 O O . LEU A 1 35 ? 2.472 10.939 -4.823 1.00 0.39 119 LEU A O 5
ATOM 6536 N N . LYS A 1 36 ? 2.415 9.963 -6.802 1.00 0.34 120 LYS A N 5
ATOM 6537 C CA . LYS A 1 36 ? 3.558 10.782 -7.338 1.00 0.35 120 LYS A CA 5
ATOM 6538 C C . LYS A 1 36 ? 4.855 10.441 -6.604 1.00 0.30 120 LYS A C 5
ATOM 6539 O O . LYS A 1 36 ? 5.585 11.315 -6.174 1.00 0.33 120 LYS A O 5
ATOM 6558 N N . VAL A 1 37 ? 5.149 9.176 -6.477 1.00 0.29 121 VAL A N 5
ATOM 6559 C CA . VAL A 1 37 ? 6.410 8.758 -5.786 1.00 0.33 121 VAL A CA 5
ATOM 6560 C C . VAL A 1 37 ? 7.620 9.048 -6.686 1.00 0.37 121 VAL A C 5
ATOM 6561 O O . VAL A 1 37 ? 7.494 9.185 -7.888 1.00 0.42 121 VAL A O 5
ATOM 6574 N N . SER A 1 38 ? 8.787 9.164 -6.104 1.00 0.45 122 SER A N 5
ATOM 6575 C CA . SER A 1 38 ? 10.017 9.474 -6.909 1.00 0.52 122 SER A CA 5
ATOM 6576 C C . SER A 1 38 ? 10.231 8.465 -8.037 1.00 0.44 122 SER A C 5
ATOM 6577 O O . SER A 1 38 ? 10.234 7.267 -7.833 1.00 0.35 122 SER A O 5
ATOM 6585 N N . GLU A 1 39 ? 10.443 8.965 -9.226 1.00 0.55 123 GLU A N 5
ATOM 6586 C CA . GLU A 1 39 ? 10.700 8.076 -10.398 1.00 0.58 123 GLU A CA 5
ATOM 6587 C C . GLU A 1 39 ? 11.954 7.224 -10.146 1.00 0.52 123 GLU A C 5
ATOM 6588 O O . GLU A 1 39 ? 12.085 6.133 -10.667 1.00 0.53 123 GLU A O 5
ATOM 6600 N N . ALA A 1 40 ? 12.886 7.729 -9.369 1.00 0.50 124 ALA A N 5
ATOM 6601 C CA . ALA A 1 40 ? 14.148 6.956 -9.099 1.00 0.50 124 ALA A CA 5
ATOM 6602 C C . ALA A 1 40 ? 13.821 5.581 -8.504 1.00 0.39 124 ALA A C 5
ATOM 6603 O O . ALA A 1 40 ? 14.249 4.555 -9.009 1.00 0.45 124 ALA A O 5
ATOM 6610 N N . LYS A 1 41 ? 13.048 5.556 -7.448 1.00 0.31 125 LYS A N 5
ATOM 6611 C CA . LYS A 1 41 ? 12.667 4.251 -6.825 1.00 0.34 125 LYS A CA 5
ATOM 6612 C C . LYS A 1 41 ? 11.911 3.392 -7.839 1.00 0.34 125 LYS A C 5
ATOM 6613 O O . LYS A 1 41 ? 12.123 2.200 -7.936 1.00 0.39 125 LYS A O 5
ATOM 6632 N N . MET A 1 42 ? 11.051 4.002 -8.615 1.00 0.42 126 MET A N 5
ATOM 6633 C CA . MET A 1 42 ? 10.289 3.234 -9.644 1.00 0.56 126 MET A CA 5
ATOM 6634 C C . MET A 1 42 ? 11.271 2.576 -10.628 1.00 0.57 126 MET A C 5
ATOM 6635 O O . MET A 1 42 ? 11.056 1.470 -11.090 1.00 0.66 126 MET A O 5
ATOM 6649 N N . ASP A 1 43 ? 12.345 3.244 -10.948 1.00 0.55 127 ASP A N 5
ATOM 6650 C CA . ASP A 1 43 ? 13.350 2.647 -11.883 1.00 0.62 127 ASP A CA 5
ATOM 6651 C C . ASP A 1 43 ? 13.966 1.363 -11.285 1.00 0.54 127 ASP A C 5
ATOM 6652 O O . ASP A 1 43 ? 14.101 0.353 -11.960 1.00 0.59 127 ASP A O 5
ATOM 6661 N N . GLY A 1 44 ? 14.350 1.397 -10.023 1.00 0.46 128 GLY A N 5
ATOM 6662 C CA . GLY A 1 44 ? 14.973 0.187 -9.389 1.00 0.46 128 GLY A CA 5
ATOM 6663 C C . GLY A 1 44 ? 13.946 -0.894 -9.053 1.00 0.48 128 GLY A C 5
ATOM 6664 O O . GLY A 1 44 ? 14.207 -2.067 -9.235 1.00 0.51 128 GLY A O 5
ATOM 6668 N N . ILE A 1 45 ? 12.791 -0.527 -8.558 1.00 0.54 129 ILE A N 5
ATOM 6669 C CA . ILE A 1 45 ? 11.771 -1.569 -8.209 1.00 0.68 129 ILE A CA 5
ATOM 6670 C C . ILE A 1 45 ? 11.392 -2.367 -9.463 1.00 0.68 129 ILE A C 5
ATOM 6671 O O . ILE A 1 45 ? 11.298 -3.580 -9.431 1.00 0.72 129 ILE A O 5
ATOM 6687 N N . GLU A 1 46 ? 11.185 -1.692 -10.564 1.00 0.70 130 GLU A N 5
ATOM 6688 C CA . GLU A 1 46 ? 10.822 -2.409 -11.820 1.00 0.77 130 GLU A CA 5
ATOM 6689 C C . GLU A 1 46 ? 11.954 -3.339 -12.264 1.00 0.65 130 GLU A C 5
ATOM 6690 O O . GLU A 1 46 ? 11.744 -4.513 -12.501 1.00 0.68 130 GLU A O 5
ATOM 6702 N N . GLU A 1 47 ? 13.152 -2.819 -12.392 1.00 0.59 131 GLU A N 5
ATOM 6703 C CA . GLU A 1 47 ? 14.301 -3.672 -12.839 1.00 0.55 131 GLU A CA 5
ATOM 6704 C C . GLU A 1 47 ? 14.699 -4.692 -11.765 1.00 0.47 131 GLU A C 5
ATOM 6705 O O . GLU A 1 47 ? 14.863 -5.864 -12.038 1.00 0.45 131 GLU A O 5
ATOM 6717 N N . LYS A 1 48 ? 14.878 -4.238 -10.553 1.00 0.51 132 LYS A N 5
ATOM 6718 C CA . LYS A 1 48 ? 15.294 -5.159 -9.448 1.00 0.53 132 LYS A CA 5
ATOM 6719 C C . LYS A 1 48 ? 14.178 -6.136 -9.064 1.00 0.54 132 LYS A C 5
ATOM 6720 O O . LYS A 1 48 ? 14.431 -7.291 -8.773 1.00 0.63 132 LYS A O 5
ATOM 6739 N N . TYR A 1 49 ? 12.954 -5.678 -9.027 1.00 0.55 133 TYR A N 5
ATOM 6740 C CA . TYR A 1 49 ? 11.828 -6.571 -8.618 1.00 0.65 133 TYR A CA 5
ATOM 6741 C C . TYR A 1 49 ? 10.785 -6.692 -9.740 1.00 0.54 133 TYR A C 5
ATOM 6742 O O . TYR A 1 49 ? 9.839 -5.932 -9.780 1.00 0.66 133 TYR A O 5
ATOM 6760 N N . PRO A 1 50 ? 10.994 -7.641 -10.628 1.00 0.51 134 PRO A N 5
ATOM 6761 C CA . PRO A 1 50 ? 10.059 -7.835 -11.754 1.00 0.53 134 PRO A CA 5
ATOM 6762 C C . PRO A 1 50 ? 8.897 -8.769 -11.381 1.00 0.47 134 PRO A C 5
ATOM 6763 O O . PRO A 1 50 ? 7.897 -8.813 -12.076 1.00 0.54 134 PRO A O 5
ATOM 6774 N N . ARG A 1 51 ? 9.016 -9.532 -10.315 1.00 0.43 135 ARG A N 5
ATOM 6775 C CA . ARG A 1 51 ? 7.899 -10.469 -9.956 1.00 0.48 135 ARG A CA 5
ATOM 6776 C C . ARG A 1 51 ? 7.742 -10.637 -8.434 1.00 0.43 135 ARG A C 5
ATOM 6777 O O . ARG A 1 51 ? 7.045 -11.527 -7.982 1.00 0.60 135 ARG A O 5
ATOM 6798 N N . SER A 1 52 ? 8.362 -9.798 -7.641 1.00 0.51 136 SER A N 5
ATOM 6799 C CA . SER A 1 52 ? 8.216 -9.930 -6.156 1.00 0.44 136 SER A CA 5
ATOM 6800 C C . SER A 1 52 ? 7.133 -8.986 -5.654 1.00 0.33 136 SER A C 5
ATOM 6801 O O . SER A 1 52 ? 7.295 -7.782 -5.641 1.00 0.30 136 SER A O 5
ATOM 6809 N N . LEU A 1 53 ? 6.025 -9.541 -5.226 1.00 0.31 137 LEU A N 5
ATOM 6810 C CA . LEU A 1 53 ? 4.914 -8.697 -4.705 1.00 0.24 137 LEU A CA 5
ATOM 6811 C C . LEU A 1 53 ? 5.420 -7.935 -3.478 1.00 0.20 137 LEU A C 5
ATOM 6812 O O . LEU A 1 53 ? 5.187 -6.755 -3.315 1.00 0.21 137 LEU A O 5
ATOM 6828 N N . SER A 1 54 ? 6.120 -8.627 -2.624 1.00 0.24 138 SER A N 5
ATOM 6829 C CA . SER A 1 54 ? 6.669 -7.996 -1.384 1.00 0.26 138 SER A CA 5
ATOM 6830 C C . SER A 1 54 ? 7.708 -6.891 -1.684 1.00 0.20 138 SER A C 5
ATOM 6831 O O . SER A 1 54 ? 7.665 -5.825 -1.101 1.00 0.22 138 SER A O 5
ATOM 6839 N N . GLU A 1 55 ? 8.661 -7.150 -2.554 1.00 0.24 139 GLU A N 5
ATOM 6840 C CA . GLU A 1 55 ? 9.728 -6.122 -2.851 1.00 0.25 139 GLU A CA 5
ATOM 6841 C C . GLU A 1 55 ? 9.154 -4.894 -3.552 1.00 0.21 139 GLU A C 5
ATOM 6842 O O . GLU A 1 55 ? 9.583 -3.778 -3.321 1.00 0.21 139 GLU A O 5
ATOM 6854 N N . ARG A 1 56 ? 8.236 -5.101 -4.452 1.00 0.26 140 ARG A N 5
ATOM 6855 C CA . ARG A 1 56 ? 7.675 -3.957 -5.225 1.00 0.33 140 ARG A CA 5
ATOM 6856 C C . ARG A 1 56 ? 6.812 -3.056 -4.349 1.00 0.29 140 ARG A C 5
ATOM 6857 O O . ARG A 1 56 ? 7.025 -1.861 -4.272 1.00 0.35 140 ARG A O 5
ATOM 6878 N N . VAL A 1 57 ? 5.833 -3.610 -3.710 1.00 0.24 141 VAL A N 5
ATOM 6879 C CA . VAL A 1 57 ? 4.936 -2.779 -2.859 1.00 0.27 141 VAL A CA 5
ATOM 6880 C C . VAL A 1 57 ? 5.686 -2.102 -1.708 1.00 0.25 141 VAL A C 5
ATOM 6881 O O . VAL A 1 57 ? 5.396 -0.981 -1.372 1.00 0.29 141 VAL A O 5
ATOM 6894 N N . ARG A 1 58 ? 6.611 -2.781 -1.075 1.00 0.21 142 ARG A N 5
ATOM 6895 C CA . ARG A 1 58 ? 7.331 -2.167 0.091 1.00 0.22 142 ARG A CA 5
ATOM 6896 C C . ARG A 1 58 ? 7.987 -0.829 -0.273 1.00 0.24 142 ARG A C 5
ATOM 6897 O O . ARG A 1 58 ? 7.809 0.152 0.428 1.00 0.25 142 ARG A O 5
ATOM 6918 N N . GLU A 1 59 ? 8.735 -0.767 -1.345 1.00 0.26 143 GLU A N 5
ATOM 6919 C CA . GLU A 1 59 ? 9.387 0.531 -1.720 1.00 0.31 143 GLU A CA 5
ATOM 6920 C C . GLU A 1 59 ? 8.318 1.576 -2.040 1.00 0.30 143 GLU A C 5
ATOM 6921 O O . GLU A 1 59 ? 8.352 2.689 -1.545 1.00 0.31 143 GLU A O 5
ATOM 6933 N N . SER A 1 60 ? 7.366 1.212 -2.857 1.00 0.29 144 SER A N 5
ATOM 6934 C CA . SER A 1 60 ? 6.274 2.167 -3.216 1.00 0.29 144 SER A CA 5
ATOM 6935 C C . SER A 1 60 ? 5.456 2.509 -1.967 1.00 0.28 144 SER A C 5
ATOM 6936 O O . SER A 1 60 ? 5.076 3.643 -1.747 1.00 0.28 144 SER A O 5
ATOM 6944 N N . LEU A 1 61 ? 5.198 1.529 -1.146 1.00 0.27 145 LEU A N 5
ATOM 6945 C CA . LEU A 1 61 ? 4.428 1.765 0.109 1.00 0.28 145 LEU A CA 5
ATOM 6946 C C . LEU A 1 61 ? 5.263 2.573 1.102 1.00 0.30 145 LEU A C 5
ATOM 6947 O O . LEU A 1 61 ? 4.740 3.362 1.861 1.00 0.30 145 LEU A O 5
ATOM 6963 N N . LYS A 1 62 ? 6.560 2.366 1.110 1.00 0.33 146 LYS A N 5
ATOM 6964 C CA . LYS A 1 62 ? 7.440 3.107 2.073 1.00 0.35 146 LYS A CA 5
ATOM 6965 C C . LYS A 1 62 ? 7.327 4.614 1.842 1.00 0.34 146 LYS A C 5
ATOM 6966 O O . LYS A 1 62 ? 7.105 5.371 2.769 1.00 0.35 146 LYS A O 5
ATOM 6985 N N . VAL A 1 63 ? 7.464 5.057 0.621 1.00 0.32 147 VAL A N 5
ATOM 6986 C CA . VAL A 1 63 ? 7.342 6.519 0.356 1.00 0.33 147 VAL A CA 5
ATOM 6987 C C . VAL A 1 63 ? 5.914 6.982 0.650 1.00 0.31 147 VAL A C 5
ATOM 6988 O O . VAL A 1 63 ? 5.699 8.039 1.214 1.00 0.31 147 VAL A O 5
ATOM 7001 N N . TRP A 1 64 ? 4.941 6.189 0.284 1.00 0.32 148 TRP A N 5
ATOM 7002 C CA . TRP A 1 64 ? 3.518 6.569 0.549 1.00 0.33 148 TRP A CA 5
ATOM 7003 C C . TRP A 1 64 ? 3.281 6.680 2.065 1.00 0.32 148 TRP A C 5
ATOM 7004 O O . TRP A 1 64 ? 2.853 7.710 2.553 1.00 0.32 148 TRP A O 5
ATOM 7025 N N . LYS A 1 65 ? 3.544 5.629 2.806 1.00 0.36 149 LYS A N 5
ATOM 7026 C CA . LYS A 1 65 ? 3.313 5.686 4.280 1.00 0.38 149 LYS A CA 5
ATOM 7027 C C . LYS A 1 65 ? 4.196 6.776 4.915 1.00 0.34 149 LYS A C 5
ATOM 7028 O O . LYS A 1 65 ? 3.758 7.499 5.790 1.00 0.33 149 LYS A O 5
ATOM 7047 N N . ASN A 1 66 ? 5.428 6.910 4.470 1.00 0.37 150 ASN A N 5
ATOM 7048 C CA . ASN A 1 66 ? 6.323 7.966 5.048 1.00 0.41 150 ASN A CA 5
ATOM 7049 C C . ASN A 1 66 ? 5.712 9.350 4.817 1.00 0.39 150 ASN A C 5
ATOM 7050 O O . ASN A 1 66 ? 5.685 10.180 5.706 1.00 0.46 150 ASN A O 5
ATOM 7061 N N . ALA A 1 67 ? 5.221 9.600 3.629 1.00 0.38 151 ALA A N 5
ATOM 7062 C CA . ALA A 1 67 ? 4.609 10.929 3.343 1.00 0.49 151 ALA A CA 5
ATOM 7063 C C . ALA A 1 67 ? 3.322 11.081 4.148 1.00 0.53 151 ALA A C 5
ATOM 7064 O O . ALA A 1 67 ? 3.079 12.105 4.757 1.00 0.72 151 ALA A O 5
ATOM 7071 N N . GLU A 1 68 ? 2.497 10.062 4.157 1.00 0.40 152 GLU A N 5
ATOM 7072 C CA . GLU A 1 68 ? 1.224 10.141 4.926 1.00 0.50 152 GLU A CA 5
ATOM 7073 C C . GLU A 1 68 ? 1.493 9.986 6.422 1.00 0.60 152 GLU A C 5
ATOM 7074 O O . GLU A 1 68 ? 1.978 8.963 6.868 1.00 1.48 152 GLU A O 5
ATOM 7086 N N . LYS A 1 69 ? 1.155 10.979 7.202 1.00 0.76 153 LYS A N 5
ATOM 7087 C CA . LYS A 1 69 ? 1.358 10.873 8.675 1.00 0.67 153 LYS A CA 5
ATOM 7088 C C . LYS A 1 69 ? 0.089 10.271 9.287 1.00 0.64 153 LYS A C 5
ATOM 7089 O O . LYS A 1 69 ? 0.030 9.090 9.572 1.00 0.57 153 LYS A O 5
ATOM 7108 N N . LYS A 1 70 ? -0.935 11.068 9.464 1.00 0.73 154 LYS A N 5
ATOM 7109 C CA . LYS A 1 70 ? -2.216 10.537 10.022 1.00 0.77 154 LYS A CA 5
ATOM 7110 C C . LYS A 1 70 ? -2.858 9.589 8.997 1.00 0.62 154 LYS A C 5
ATOM 7111 O O . LYS A 1 70 ? -3.507 8.614 9.342 1.00 0.60 154 LYS A O 5
ATOM 7130 N N . ASN A 1 71 ? -2.671 9.878 7.730 1.00 0.57 155 ASN A N 5
ATOM 7131 C CA . ASN A 1 71 ? -3.269 9.020 6.655 1.00 0.47 155 ASN A CA 5
ATOM 7132 C C . ASN A 1 71 ? -2.514 7.692 6.535 1.00 0.37 155 ASN A C 5
ATOM 7133 O O . ASN A 1 71 ? -2.968 6.777 5.872 1.00 0.34 155 ASN A O 5
ATOM 7144 N N . ALA A 1 72 ? -1.382 7.564 7.190 1.00 0.37 156 ALA A N 5
ATOM 7145 C CA . ALA A 1 72 ? -0.621 6.280 7.123 1.00 0.33 156 ALA A CA 5
ATOM 7146 C C . ALA A 1 72 ? -1.447 5.153 7.748 1.00 0.28 156 ALA A C 5
ATOM 7147 O O . ALA A 1 72 ? -1.122 3.990 7.595 1.00 0.28 156 ALA A O 5
ATOM 7154 N N . SER A 1 73 ? -2.509 5.479 8.454 1.00 0.28 157 SER A N 5
ATOM 7155 C CA . SER A 1 73 ? -3.323 4.408 9.085 1.00 0.28 157 SER A CA 5
ATOM 7156 C C . SER A 1 73 ? -4.297 3.819 8.070 1.00 0.22 157 SER A C 5
ATOM 7157 O O . SER A 1 73 ? -4.479 4.335 6.975 1.00 0.21 157 SER A O 5
ATOM 7165 N N . VAL A 1 74 ? -4.904 2.724 8.425 1.00 0.23 158 VAL A N 5
ATOM 7166 C CA . VAL A 1 74 ? -5.851 2.061 7.491 1.00 0.22 158 VAL A CA 5
ATOM 7167 C C . VAL A 1 74 ? -7.006 2.988 7.121 1.00 0.18 158 VAL A C 5
ATOM 7168 O O . VAL A 1 74 ? -7.376 3.062 5.972 1.00 0.18 158 VAL A O 5
ATOM 7181 N N . ALA A 1 75 ? -7.573 3.702 8.071 1.00 0.15 159 ALA A N 5
ATOM 7182 C CA . ALA A 1 75 ? -8.713 4.632 7.751 1.00 0.13 159 ALA A CA 5
ATOM 7183 C C . ALA A 1 75 ? -8.359 5.514 6.553 1.00 0.13 159 ALA A C 5
ATOM 7184 O O . ALA A 1 75 ? -9.206 5.848 5.738 1.00 0.15 159 ALA A O 5
ATOM 7191 N N . GLY A 1 76 ? -7.105 5.853 6.425 1.00 0.13 160 GLY A N 5
ATOM 7192 C CA . GLY A 1 76 ? -6.684 6.677 5.263 1.00 0.15 160 GLY A CA 5
ATOM 7193 C C . GLY A 1 76 ? -6.751 5.831 4.000 1.00 0.16 160 GLY A C 5
ATOM 7194 O O . GLY A 1 76 ? -7.473 6.146 3.073 1.00 0.18 160 GLY A O 5
ATOM 7198 N N . LEU A 1 77 ? -5.994 4.764 3.950 1.00 0.16 161 LEU A N 5
ATOM 7199 C CA . LEU A 1 77 ? -6.005 3.899 2.731 1.00 0.18 161 LEU A CA 5
ATOM 7200 C C . LEU A 1 77 ? -7.377 3.244 2.490 1.00 0.20 161 LEU A C 5
ATOM 7201 O O . LEU A 1 77 ? -7.837 3.185 1.366 1.00 0.28 161 LEU A O 5
ATOM 7217 N N . VAL A 1 78 ? -8.019 2.714 3.513 1.00 0.22 162 VAL A N 5
ATOM 7218 C CA . VAL A 1 78 ? -9.335 2.025 3.290 1.00 0.26 162 VAL A CA 5
ATOM 7219 C C . VAL A 1 78 ? -10.322 2.986 2.647 1.00 0.29 162 VAL A C 5
ATOM 7220 O O . VAL A 1 78 ? -11.022 2.638 1.718 1.00 0.34 162 VAL A O 5
ATOM 7233 N N . LYS A 1 79 ? -10.360 4.195 3.123 1.00 0.29 163 LYS A N 5
ATOM 7234 C CA . LYS A 1 79 ? -11.285 5.196 2.524 1.00 0.34 163 LYS A CA 5
ATOM 7235 C C . LYS A 1 79 ? -10.920 5.423 1.050 1.00 0.36 163 LYS A C 5
ATOM 7236 O O . LYS A 1 79 ? -11.753 5.327 0.170 1.00 0.39 163 LYS A O 5
ATOM 7255 N N . ALA A 1 80 ? -9.673 5.723 0.788 1.00 0.36 164 ALA A N 5
ATOM 7256 C CA . ALA A 1 80 ? -9.219 5.966 -0.620 1.00 0.39 164 ALA A CA 5
ATOM 7257 C C . ALA A 1 80 ? -9.309 4.702 -1.492 1.00 0.39 164 ALA A C 5
ATOM 7258 O O . ALA A 1 80 ? -9.844 4.733 -2.583 1.00 0.33 164 ALA A O 5
ATOM 7265 N N . LEU A 1 81 ? -8.739 3.608 -1.044 1.00 0.50 165 LEU A N 5
ATOM 7266 C CA . LEU A 1 81 ? -8.744 2.361 -1.873 1.00 0.55 165 LEU A CA 5
ATOM 7267 C C . LEU A 1 81 ? -10.168 1.863 -2.209 1.00 0.45 165 LEU A C 5
ATOM 7268 O O . LEU A 1 81 ? -10.430 1.478 -3.335 1.00 0.42 165 LEU A O 5
ATOM 7284 N N . ARG A 1 82 ? -11.082 1.837 -1.267 1.00 0.47 166 ARG A N 5
ATOM 7285 C CA . ARG A 1 82 ? -12.460 1.327 -1.583 1.00 0.45 166 ARG A CA 5
ATOM 7286 C C . ARG A 1 82 ? -13.254 2.321 -2.441 1.00 0.41 166 ARG A C 5
ATOM 7287 O O . ARG A 1 82 ? -13.978 1.932 -3.339 1.00 0.52 166 ARG A O 5
ATOM 7308 N N . THR A 1 83 ? -13.128 3.594 -2.169 1.00 0.33 167 THR A N 5
ATOM 7309 C CA . THR A 1 83 ? -13.884 4.608 -2.967 1.00 0.36 167 THR A CA 5
ATOM 7310 C C . THR A 1 83 ? -13.486 4.525 -4.436 1.00 0.35 167 THR A C 5
ATOM 7311 O O . THR A 1 83 ? -14.312 4.649 -5.323 1.00 0.41 167 THR A O 5
ATOM 7322 N N . CYS A 1 84 ? -12.227 4.323 -4.693 1.00 0.32 168 CYS A N 5
ATOM 7323 C CA . CYS A 1 84 ? -11.763 4.245 -6.102 1.00 0.36 168 CYS A CA 5
ATOM 7324 C C . CYS A 1 84 ? -12.136 2.896 -6.718 1.00 0.31 168 CYS A C 5
ATOM 7325 O O . CYS A 1 84 ? -12.857 2.843 -7.696 1.00 0.34 168 CYS A O 5
ATOM 7333 N N . ARG A 1 85 ? -11.666 1.804 -6.151 1.00 0.30 169 ARG A N 5
ATOM 7334 C CA . ARG A 1 85 ? -12.011 0.440 -6.729 1.00 0.31 169 ARG A CA 5
ATOM 7335 C C . ARG A 1 85 ? -11.386 -0.736 -5.955 1.00 0.26 169 ARG A C 5
ATOM 7336 O O . ARG A 1 85 ? -11.693 -1.881 -6.232 1.00 0.34 169 ARG A O 5
ATOM 7357 N N . LEU A 1 86 ? -10.484 -0.486 -5.045 1.00 0.20 170 LEU A N 5
ATOM 7358 C CA . LEU A 1 86 ? -9.804 -1.610 -4.322 1.00 0.17 170 LEU A CA 5
ATOM 7359 C C . LEU A 1 86 ? -10.682 -2.206 -3.211 1.00 0.19 170 LEU A C 5
ATOM 7360 O O . LEU A 1 86 ? -10.278 -2.314 -2.071 1.00 0.23 170 LEU A O 5
ATOM 7376 N N . ASN A 1 87 ? -11.875 -2.616 -3.541 1.00 0.24 171 ASN A N 5
ATOM 7377 C CA . ASN A 1 87 ? -12.781 -3.221 -2.515 1.00 0.30 171 ASN A CA 5
ATOM 7378 C C . ASN A 1 87 ? -12.116 -4.438 -1.853 1.00 0.24 171 ASN A C 5
ATOM 7379 O O . ASN A 1 87 ? -12.395 -4.765 -0.714 1.00 0.25 171 ASN A O 5
ATOM 7390 N N . LEU A 1 88 ? -11.267 -5.127 -2.574 1.00 0.21 172 LEU A N 5
ATOM 7391 C CA . LEU A 1 88 ? -10.603 -6.351 -2.006 1.00 0.21 172 LEU A CA 5
ATOM 7392 C C . LEU A 1 88 ? -9.850 -6.051 -0.711 1.00 0.17 172 LEU A C 5
ATOM 7393 O O . LEU A 1 88 ? -10.160 -6.585 0.336 1.00 0.21 172 LEU A O 5
ATOM 7409 N N . VAL A 1 89 ? -8.857 -5.211 -0.778 1.00 0.16 173 VAL A N 5
ATOM 7410 C CA . VAL A 1 89 ? -8.060 -4.890 0.444 1.00 0.21 173 VAL A CA 5
ATOM 7411 C C . VAL A 1 89 ? -8.932 -4.203 1.490 1.00 0.22 173 VAL A C 5
ATOM 7412 O O . VAL A 1 89 ? -8.770 -4.427 2.676 1.00 0.25 173 VAL A O 5
ATOM 7425 N N . ALA A 1 90 ? -9.871 -3.393 1.072 1.00 0.27 174 ALA A N 5
ATOM 7426 C CA . ALA A 1 90 ? -10.770 -2.726 2.064 1.00 0.34 174 ALA A CA 5
ATOM 7427 C C . ALA A 1 90 ? -11.516 -3.797 2.878 1.00 0.29 174 ALA A C 5
ATOM 7428 O O . ALA A 1 90 ? -11.646 -3.704 4.080 1.00 0.32 174 ALA A O 5
ATOM 7435 N N . ASP A 1 91 ? -12.008 -4.810 2.216 1.00 0.24 175 ASP A N 5
ATOM 7436 C CA . ASP A 1 91 ? -12.744 -5.901 2.931 1.00 0.23 175 ASP A CA 5
ATOM 7437 C C . ASP A 1 91 ? -11.857 -6.602 3.970 1.00 0.17 175 ASP A C 5
ATOM 7438 O O . ASP A 1 91 ? -12.310 -6.916 5.053 1.00 0.20 175 ASP A O 5
ATOM 7447 N N . LEU A 1 92 ? -10.614 -6.881 3.645 1.00 0.14 176 LEU A N 5
ATOM 7448 C CA . LEU A 1 92 ? -9.727 -7.599 4.627 1.00 0.20 176 LEU A CA 5
ATOM 7449 C C . LEU A 1 92 ? -9.518 -6.756 5.888 1.00 0.25 176 LEU A C 5
ATOM 7450 O O . LEU A 1 92 ? -9.777 -7.200 6.992 1.00 0.27 176 LEU A O 5
ATOM 7466 N N . VAL A 1 93 ? -9.053 -5.548 5.729 1.00 0.33 177 VAL A N 5
ATOM 7467 C CA . VAL A 1 93 ? -8.828 -4.669 6.915 1.00 0.41 177 VAL A CA 5
ATOM 7468 C C . VAL A 1 93 ? -10.164 -4.389 7.617 1.00 0.37 177 VAL A C 5
ATOM 7469 O O . VAL A 1 93 ? -10.227 -4.262 8.826 1.00 0.39 177 VAL A O 5
ATOM 7482 N N . GLU A 1 94 ? -11.228 -4.290 6.859 1.00 0.36 178 GLU A N 5
ATOM 7483 C CA . GLU A 1 94 ? -12.573 -4.018 7.464 1.00 0.39 178 GLU A CA 5
ATOM 7484 C C . GLU A 1 94 ? -12.983 -5.132 8.435 1.00 0.31 178 GLU A C 5
ATOM 7485 O O . GLU A 1 94 ? -13.275 -4.886 9.591 1.00 0.34 178 GLU A O 5
ATOM 7497 N N . GLU A 1 95 ? -13.026 -6.348 7.960 1.00 0.25 179 GLU A N 5
ATOM 7498 C CA . GLU A 1 95 ? -13.447 -7.480 8.834 1.00 0.24 179 GLU A CA 5
ATOM 7499 C C . GLU A 1 95 ? -12.458 -7.645 9.988 1.00 0.25 179 GLU A C 5
ATOM 7500 O O . GLU A 1 95 ? -12.816 -8.087 11.058 1.00 0.39 179 GLU A O 5
ATOM 7512 N N . ALA A 1 96 ? -11.220 -7.287 9.774 1.00 0.26 180 ALA A N 5
ATOM 7513 C CA . ALA A 1 96 ? -10.203 -7.405 10.859 1.00 0.38 180 ALA A CA 5
ATOM 7514 C C . ALA A 1 96 ? -10.446 -6.346 11.949 1.00 0.44 180 ALA A C 5
ATOM 7515 O O . ALA A 1 96 ? -10.173 -6.575 13.112 1.00 0.60 180 ALA A O 5
ATOM 7522 N N . GLN A 1 97 ? -10.936 -5.183 11.579 1.00 0.48 181 GLN A N 5
ATOM 7523 C CA . GLN A 1 97 ? -11.168 -4.100 12.597 1.00 0.70 181 GLN A CA 5
ATOM 7524 C C . GLN A 1 97 ? -12.316 -4.450 13.552 1.00 0.71 181 GLN A C 5
ATOM 7525 O O . GLN A 1 97 ? -12.232 -4.220 14.743 1.00 1.08 181 GLN A O 5
ATOM 7539 N N . GLU A 1 98 ? -13.390 -4.999 13.039 1.00 0.74 182 GLU A N 5
ATOM 7540 C CA . GLU A 1 98 ? -14.561 -5.359 13.912 1.00 1.33 182 GLU A CA 5
ATOM 7541 C C . GLU A 1 98 ? -14.981 -4.164 14.785 1.00 2.14 182 GLU A C 5
ATOM 7542 O O . GLU A 1 98 ? -15.292 -4.315 15.951 1.00 2.63 182 GLU A O 5
ATOM 7554 N N . SER A 1 99 ? -14.987 -2.977 14.224 1.00 2.57 183 SER A N 5
ATOM 7555 C CA . SER A 1 99 ? -15.380 -1.756 15.005 1.00 3.70 183 SER A CA 5
ATOM 7556 C C . SER A 1 99 ? -14.535 -1.635 16.278 1.00 4.04 183 SER A C 5
ATOM 7557 O O . SER A 1 99 ? -14.840 -0.776 17.090 1.00 4.36 183 SER A O 5
ATOM 7566 N N . ALA A 1 5 ? 10.664 10.122 12.154 1.00 1.92 89 ALA A N 6
ATOM 7567 C CA . ALA A 1 5 ? 10.454 10.946 10.926 1.00 1.43 89 ALA A CA 6
ATOM 7568 C C . ALA A 1 5 ? 9.207 10.459 10.189 1.00 1.08 89 ALA A C 6
ATOM 7569 O O . ALA A 1 5 ? 8.223 11.164 10.074 1.00 1.13 89 ALA A O 6
ATOM 7576 N N . ALA A 1 6 ? 9.246 9.248 9.709 1.00 0.96 90 ALA A N 6
ATOM 7577 C CA . ALA A 1 6 ? 8.066 8.676 8.992 1.00 0.72 90 ALA A CA 6
ATOM 7578 C C . ALA A 1 6 ? 6.940 8.444 10.003 1.00 0.58 90 ALA A C 6
ATOM 7579 O O . ALA A 1 6 ? 7.095 8.790 11.159 1.00 1.23 90 ALA A O 6
ATOM 7586 N N . PRO A 1 7 ? 5.831 7.878 9.566 1.00 0.79 91 PRO A N 6
ATOM 7587 C CA . PRO A 1 7 ? 4.713 7.644 10.509 1.00 1.10 91 PRO A CA 6
ATOM 7588 C C . PRO A 1 7 ? 5.165 6.688 11.623 1.00 0.60 91 PRO A C 6
ATOM 7589 O O . PRO A 1 7 ? 5.442 5.536 11.366 1.00 0.91 91 PRO A O 6
ATOM 7600 N N . PRO A 1 8 ? 5.247 7.200 12.833 1.00 0.59 92 PRO A N 6
ATOM 7601 C CA . PRO A 1 8 ? 5.694 6.362 13.971 1.00 0.84 92 PRO A CA 6
ATOM 7602 C C . PRO A 1 8 ? 4.738 5.180 14.198 1.00 0.71 92 PRO A C 6
ATOM 7603 O O . PRO A 1 8 ? 5.131 4.158 14.727 1.00 0.83 92 PRO A O 6
ATOM 7614 N N . GLY A 1 9 ? 3.494 5.298 13.791 1.00 0.65 93 GLY A N 6
ATOM 7615 C CA . GLY A 1 9 ? 2.531 4.161 13.979 1.00 0.71 93 GLY A CA 6
ATOM 7616 C C . GLY A 1 9 ? 2.563 3.185 12.792 1.00 0.58 93 GLY A C 6
ATOM 7617 O O . GLY A 1 9 ? 1.533 2.695 12.368 1.00 0.58 93 GLY A O 6
ATOM 7621 N N . GLU A 1 10 ? 3.721 2.894 12.260 1.00 0.56 94 GLU A N 6
ATOM 7622 C CA . GLU A 1 10 ? 3.806 1.945 11.102 1.00 0.55 94 GLU A CA 6
ATOM 7623 C C . GLU A 1 10 ? 3.467 0.513 11.504 1.00 0.49 94 GLU A C 6
ATOM 7624 O O . GLU A 1 10 ? 3.143 -0.301 10.659 1.00 0.53 94 GLU A O 6
ATOM 7636 N N . ALA A 1 11 ? 3.543 0.186 12.767 1.00 0.49 95 ALA A N 6
ATOM 7637 C CA . ALA A 1 11 ? 3.229 -1.215 13.185 1.00 0.50 95 ALA A CA 6
ATOM 7638 C C . ALA A 1 11 ? 1.796 -1.582 12.797 1.00 0.38 95 ALA A C 6
ATOM 7639 O O . ALA A 1 11 ? 1.564 -2.593 12.159 1.00 0.36 95 ALA A O 6
ATOM 7646 N N . TYR A 1 12 ? 0.835 -0.767 13.154 1.00 0.38 96 TYR A N 6
ATOM 7647 C CA . TYR A 1 12 ? -0.578 -1.080 12.772 1.00 0.35 96 TYR A CA 6
ATOM 7648 C C . TYR A 1 12 ? -0.711 -1.037 11.248 1.00 0.28 96 TYR A C 6
ATOM 7649 O O . TYR A 1 12 ? -1.262 -1.929 10.632 1.00 0.29 96 TYR A O 6
ATOM 7667 N N . LEU A 1 13 ? -0.197 0.002 10.642 1.00 0.42 97 LEU A N 6
ATOM 7668 C CA . LEU A 1 13 ? -0.274 0.133 9.155 1.00 0.55 97 LEU A CA 6
ATOM 7669 C C . LEU A 1 13 ? 0.426 -1.045 8.471 1.00 0.43 97 LEU A C 6
ATOM 7670 O O . LEU A 1 13 ? -0.040 -1.550 7.465 1.00 0.35 97 LEU A O 6
ATOM 7686 N N . GLN A 1 14 ? 1.550 -1.470 8.993 1.00 0.47 98 GLN A N 6
ATOM 7687 C CA . GLN A 1 14 ? 2.287 -2.602 8.357 1.00 0.49 98 GLN A CA 6
ATOM 7688 C C . GLN A 1 14 ? 1.424 -3.865 8.376 1.00 0.38 98 GLN A C 6
ATOM 7689 O O . GLN A 1 14 ? 1.394 -4.615 7.418 1.00 0.39 98 GLN A O 6
ATOM 7703 N N . VAL A 1 15 ? 0.717 -4.103 9.456 1.00 0.33 99 VAL A N 6
ATOM 7704 C CA . VAL A 1 15 ? -0.150 -5.321 9.528 1.00 0.31 99 VAL A CA 6
ATOM 7705 C C . VAL A 1 15 ? -1.205 -5.265 8.416 1.00 0.24 99 VAL A C 6
ATOM 7706 O O . VAL A 1 15 ? -1.386 -6.217 7.676 1.00 0.30 99 VAL A O 6
ATOM 7719 N N . ALA A 1 16 ? -1.884 -4.149 8.277 1.00 0.18 100 ALA A N 6
ATOM 7720 C CA . ALA A 1 16 ? -2.905 -4.034 7.192 1.00 0.18 100 ALA A CA 6
ATOM 7721 C C . ALA A 1 16 ? -2.202 -4.124 5.838 1.00 0.14 100 ALA A C 6
ATOM 7722 O O . ALA A 1 16 ? -2.621 -4.850 4.966 1.00 0.14 100 ALA A O 6
ATOM 7729 N N . PHE A 1 17 ? -1.112 -3.413 5.682 1.00 0.15 101 PHE A N 6
ATOM 7730 C CA . PHE A 1 17 ? -0.336 -3.463 4.399 1.00 0.16 101 PHE A CA 6
ATOM 7731 C C . PHE A 1 17 ? 0.071 -4.898 4.071 1.00 0.17 101 PHE A C 6
ATOM 7732 O O . PHE A 1 17 ? 0.380 -5.197 2.947 1.00 0.20 101 PHE A O 6
ATOM 7749 N N . ASP A 1 18 ? 0.093 -5.781 5.034 1.00 0.18 102 ASP A N 6
ATOM 7750 C CA . ASP A 1 18 ? 0.506 -7.186 4.742 1.00 0.21 102 ASP A CA 6
ATOM 7751 C C . ASP A 1 18 ? -0.663 -8.000 4.204 1.00 0.20 102 ASP A C 6
ATOM 7752 O O . ASP A 1 18 ? -0.559 -8.624 3.163 1.00 0.22 102 ASP A O 6
ATOM 7761 N N . ILE A 1 19 ? -1.777 -8.009 4.900 1.00 0.18 103 ILE A N 6
ATOM 7762 C CA . ILE A 1 19 ? -2.942 -8.801 4.405 1.00 0.18 103 ILE A CA 6
ATOM 7763 C C . ILE A 1 19 ? -3.387 -8.269 3.049 1.00 0.17 103 ILE A C 6
ATOM 7764 O O . ILE A 1 19 ? -3.691 -9.019 2.136 1.00 0.18 103 ILE A O 6
ATOM 7780 N N . VAL A 1 20 ? -3.422 -6.976 2.916 1.00 0.16 104 VAL A N 6
ATOM 7781 C CA . VAL A 1 20 ? -3.858 -6.370 1.628 1.00 0.16 104 VAL A CA 6
ATOM 7782 C C . VAL A 1 20 ? -2.815 -6.620 0.530 1.00 0.17 104 VAL A C 6
ATOM 7783 O O . VAL A 1 20 ? -3.150 -6.893 -0.608 1.00 0.18 104 VAL A O 6
ATOM 7796 N N . CYS A 1 21 ? -1.555 -6.522 0.869 1.00 0.18 105 CYS A N 6
ATOM 7797 C CA . CYS A 1 21 ? -0.478 -6.748 -0.147 1.00 0.19 105 CYS A CA 6
ATOM 7798 C C . CYS A 1 21 ? -0.551 -8.158 -0.699 1.00 0.20 105 CYS A C 6
ATOM 7799 O O . CYS A 1 21 ? -0.556 -8.359 -1.895 1.00 0.21 105 CYS A O 6
ATOM 7807 N N . ASP A 1 22 ? -0.620 -9.131 0.156 1.00 0.21 106 ASP A N 6
ATOM 7808 C CA . ASP A 1 22 ? -0.704 -10.529 -0.344 1.00 0.24 106 ASP A CA 6
ATOM 7809 C C . ASP A 1 22 ? -2.051 -10.735 -1.060 1.00 0.25 106 ASP A C 6
ATOM 7810 O O . ASP A 1 22 ? -2.243 -11.713 -1.756 1.00 0.28 106 ASP A O 6
ATOM 7819 N N . ASN A 1 23 ? -2.983 -9.813 -0.901 1.00 0.24 107 ASN A N 6
ATOM 7820 C CA . ASN A 1 23 ? -4.306 -9.950 -1.576 1.00 0.26 107 ASN A CA 6
ATOM 7821 C C . ASN A 1 23 ? -4.276 -9.301 -2.959 1.00 0.26 107 ASN A C 6
ATOM 7822 O O . ASN A 1 23 ? -4.823 -9.822 -3.914 1.00 0.29 107 ASN A O 6
ATOM 7833 N N . VAL A 1 24 ? -3.653 -8.158 -3.065 1.00 0.23 108 VAL A N 6
ATOM 7834 C CA . VAL A 1 24 ? -3.600 -7.453 -4.375 1.00 0.24 108 VAL A CA 6
ATOM 7835 C C . VAL A 1 24 ? -2.454 -6.435 -4.386 1.00 0.25 108 VAL A C 6
ATOM 7836 O O . VAL A 1 24 ? -2.565 -5.371 -4.952 1.00 0.42 108 VAL A O 6
ATOM 7849 N N . GLY A 1 25 ? -1.382 -6.760 -3.708 1.00 0.24 109 GLY A N 6
ATOM 7850 C CA . GLY A 1 25 ? -0.192 -5.850 -3.576 1.00 0.22 109 GLY A CA 6
ATOM 7851 C C . GLY A 1 25 ? 0.048 -4.991 -4.841 1.00 0.23 109 GLY A C 6
ATOM 7852 O O . GLY A 1 25 ? 0.343 -3.815 -4.751 1.00 0.21 109 GLY A O 6
ATOM 7856 N N . ARG A 1 26 ? -0.076 -5.574 -6.010 1.00 0.27 110 ARG A N 6
ATOM 7857 C CA . ARG A 1 26 ? 0.158 -4.803 -7.278 1.00 0.28 110 ARG A CA 6
ATOM 7858 C C . ARG A 1 26 ? -0.764 -3.576 -7.370 1.00 0.27 110 ARG A C 6
ATOM 7859 O O . ARG A 1 26 ? -0.497 -2.636 -8.116 1.00 0.27 110 ARG A O 6
ATOM 7880 N N . ASP A 1 27 ? -1.832 -3.556 -6.614 1.00 0.27 111 ASP A N 6
ATOM 7881 C CA . ASP A 1 27 ? -2.742 -2.380 -6.665 1.00 0.30 111 ASP A CA 6
ATOM 7882 C C . ASP A 1 27 ? -2.023 -1.176 -6.053 1.00 0.31 111 ASP A C 6
ATOM 7883 O O . ASP A 1 27 ? -2.337 -0.042 -6.357 1.00 0.39 111 ASP A O 6
ATOM 7892 N N . TRP A 1 28 ? -1.031 -1.410 -5.223 1.00 0.27 112 TRP A N 6
ATOM 7893 C CA . TRP A 1 28 ? -0.271 -0.268 -4.635 1.00 0.29 112 TRP A CA 6
ATOM 7894 C C . TRP A 1 28 ? 0.547 0.374 -5.745 1.00 0.32 112 TRP A C 6
ATOM 7895 O O . TRP A 1 28 ? 0.733 1.569 -5.765 1.00 0.31 112 TRP A O 6
ATOM 7916 N N . LYS A 1 29 ? 1.008 -0.410 -6.697 1.00 0.37 113 LYS A N 6
ATOM 7917 C CA . LYS A 1 29 ? 1.778 0.181 -7.835 1.00 0.40 113 LYS A CA 6
ATOM 7918 C C . LYS A 1 29 ? 0.853 1.157 -8.572 1.00 0.34 113 LYS A C 6
ATOM 7919 O O . LYS A 1 29 ? 1.248 2.245 -8.947 1.00 0.30 113 LYS A O 6
ATOM 7938 N N . ARG A 1 30 ? -0.398 0.781 -8.733 1.00 0.35 114 ARG A N 6
ATOM 7939 C CA . ARG A 1 30 ? -1.385 1.702 -9.395 1.00 0.33 114 ARG A CA 6
ATOM 7940 C C . ARG A 1 30 ? -1.493 2.994 -8.571 1.00 0.28 114 ARG A C 6
ATOM 7941 O O . ARG A 1 30 ? -1.403 4.092 -9.095 1.00 0.29 114 ARG A O 6
ATOM 7962 N N . LEU A 1 31 ? -1.678 2.860 -7.282 1.00 0.26 115 LEU A N 6
ATOM 7963 C CA . LEU A 1 31 ? -1.786 4.065 -6.408 1.00 0.25 115 LEU A CA 6
ATOM 7964 C C . LEU A 1 31 ? -0.414 4.739 -6.289 1.00 0.25 115 LEU A C 6
ATOM 7965 O O . LEU A 1 31 ? -0.319 5.926 -6.056 1.00 0.26 115 LEU A O 6
ATOM 7981 N N . ALA A 1 32 ? 0.651 3.990 -6.465 1.00 0.26 116 ALA A N 6
ATOM 7982 C CA . ALA A 1 32 ? 2.024 4.584 -6.379 1.00 0.28 116 ALA A CA 6
ATOM 7983 C C . ALA A 1 32 ? 2.163 5.674 -7.438 1.00 0.26 116 ALA A C 6
ATOM 7984 O O . ALA A 1 32 ? 2.525 6.806 -7.152 1.00 0.27 116 ALA A O 6
ATOM 7991 N N . ARG A 1 33 ? 1.836 5.344 -8.661 1.00 0.27 117 ARG A N 6
ATOM 7992 C CA . ARG A 1 33 ? 1.907 6.358 -9.753 1.00 0.30 117 ARG A CA 6
ATOM 7993 C C . ARG A 1 33 ? 0.952 7.511 -9.408 1.00 0.32 117 ARG A C 6
ATOM 7994 O O . ARG A 1 33 ? 1.272 8.671 -9.576 1.00 0.33 117 ARG A O 6
ATOM 8015 N N . GLU A 1 34 ? -0.204 7.181 -8.881 1.00 0.34 118 GLU A N 6
ATOM 8016 C CA . GLU A 1 34 ? -1.184 8.235 -8.468 1.00 0.39 118 GLU A CA 6
ATOM 8017 C C . GLU A 1 34 ? -0.565 9.077 -7.349 1.00 0.39 118 GLU A C 6
ATOM 8018 O O . GLU A 1 34 ? -0.700 10.285 -7.312 1.00 0.41 118 GLU A O 6
ATOM 8030 N N . LEU A 1 35 ? 0.135 8.434 -6.448 1.00 0.37 119 LEU A N 6
ATOM 8031 C CA . LEU A 1 35 ? 0.801 9.169 -5.327 1.00 0.38 119 LEU A CA 6
ATOM 8032 C C . LEU A 1 35 ? 2.036 9.927 -5.846 1.00 0.36 119 LEU A C 6
ATOM 8033 O O . LEU A 1 35 ? 2.663 10.667 -5.115 1.00 0.39 119 LEU A O 6
ATOM 8049 N N . LYS A 1 36 ? 2.382 9.753 -7.109 1.00 0.34 120 LYS A N 6
ATOM 8050 C CA . LYS A 1 36 ? 3.558 10.464 -7.703 1.00 0.35 120 LYS A CA 6
ATOM 8051 C C . LYS A 1 36 ? 4.843 10.114 -6.963 1.00 0.30 120 LYS A C 6
ATOM 8052 O O . LYS A 1 36 ? 5.626 10.979 -6.615 1.00 0.33 120 LYS A O 6
ATOM 8071 N N . VAL A 1 37 ? 5.077 8.847 -6.747 1.00 0.29 121 VAL A N 6
ATOM 8072 C CA . VAL A 1 37 ? 6.333 8.428 -6.057 1.00 0.33 121 VAL A CA 6
ATOM 8073 C C . VAL A 1 37 ? 7.503 8.576 -7.033 1.00 0.37 121 VAL A C 6
ATOM 8074 O O . VAL A 1 37 ? 7.330 8.471 -8.232 1.00 0.42 121 VAL A O 6
ATOM 8087 N N . SER A 1 38 ? 8.687 8.844 -6.535 1.00 0.45 122 SER A N 6
ATOM 8088 C CA . SER A 1 38 ? 9.868 9.027 -7.443 1.00 0.52 122 SER A CA 6
ATOM 8089 C C . SER A 1 38 ? 9.990 7.863 -8.428 1.00 0.44 122 SER A C 6
ATOM 8090 O O . SER A 1 38 ? 10.135 6.719 -8.042 1.00 0.35 122 SER A O 6
ATOM 8098 N N . GLU A 1 39 ? 9.940 8.161 -9.702 1.00 0.55 123 GLU A N 6
ATOM 8099 C CA . GLU A 1 39 ? 10.058 7.089 -10.735 1.00 0.58 123 GLU A CA 6
ATOM 8100 C C . GLU A 1 39 ? 11.398 6.371 -10.578 1.00 0.52 123 GLU A C 6
ATOM 8101 O O . GLU A 1 39 ? 11.530 5.205 -10.902 1.00 0.53 123 GLU A O 6
ATOM 8113 N N . ALA A 1 40 ? 12.394 7.059 -10.068 1.00 0.50 124 ALA A N 6
ATOM 8114 C CA . ALA A 1 40 ? 13.730 6.412 -9.870 1.00 0.50 124 ALA A CA 6
ATOM 8115 C C . ALA A 1 40 ? 13.584 5.163 -8.989 1.00 0.39 124 ALA A C 6
ATOM 8116 O O . ALA A 1 40 ? 14.017 4.087 -9.355 1.00 0.45 124 ALA A O 6
ATOM 8123 N N . LYS A 1 41 ? 12.960 5.294 -7.842 1.00 0.31 125 LYS A N 6
ATOM 8124 C CA . LYS A 1 41 ? 12.769 4.104 -6.954 1.00 0.34 125 LYS A CA 6
ATOM 8125 C C . LYS A 1 41 ? 11.886 3.064 -7.642 1.00 0.34 125 LYS A C 6
ATOM 8126 O O . LYS A 1 41 ? 12.192 1.886 -7.639 1.00 0.39 125 LYS A O 6
ATOM 8145 N N . MET A 1 42 ? 10.804 3.488 -8.252 1.00 0.42 126 MET A N 6
ATOM 8146 C CA . MET A 1 42 ? 9.917 2.511 -8.961 1.00 0.56 126 MET A CA 6
ATOM 8147 C C . MET A 1 42 ? 10.722 1.814 -10.062 1.00 0.57 126 MET A C 6
ATOM 8148 O O . MET A 1 42 ? 10.609 0.623 -10.275 1.00 0.66 126 MET A O 6
ATOM 8162 N N . ASP A 1 43 ? 11.551 2.551 -10.750 1.00 0.55 127 ASP A N 6
ATOM 8163 C CA . ASP A 1 43 ? 12.386 1.935 -11.828 1.00 0.62 127 ASP A CA 6
ATOM 8164 C C . ASP A 1 43 ? 13.293 0.833 -11.248 1.00 0.54 127 ASP A C 6
ATOM 8165 O O . ASP A 1 43 ? 13.475 -0.204 -11.856 1.00 0.59 127 ASP A O 6
ATOM 8174 N N . GLY A 1 44 ? 13.866 1.048 -10.082 1.00 0.46 128 GLY A N 6
ATOM 8175 C CA . GLY A 1 44 ? 14.761 0.007 -9.481 1.00 0.46 128 GLY A CA 6
ATOM 8176 C C . GLY A 1 44 ? 13.966 -1.155 -8.884 1.00 0.48 128 GLY A C 6
ATOM 8177 O O . GLY A 1 44 ? 14.341 -2.303 -9.047 1.00 0.51 128 GLY A O 6
ATOM 8181 N N . ILE A 1 45 ? 12.888 -0.886 -8.184 1.00 0.54 129 ILE A N 6
ATOM 8182 C CA . ILE A 1 45 ? 12.108 -2.011 -7.577 1.00 0.68 129 ILE A CA 6
ATOM 8183 C C . ILE A 1 45 ? 11.601 -2.952 -8.686 1.00 0.68 129 ILE A C 6
ATOM 8184 O O . ILE A 1 45 ? 11.748 -4.156 -8.600 1.00 0.72 129 ILE A O 6
ATOM 8200 N N . GLU A 1 46 ? 11.020 -2.407 -9.723 1.00 0.70 130 GLU A N 6
ATOM 8201 C CA . GLU A 1 46 ? 10.516 -3.265 -10.841 1.00 0.77 130 GLU A CA 6
ATOM 8202 C C . GLU A 1 46 ? 11.664 -4.054 -11.488 1.00 0.65 130 GLU A C 6
ATOM 8203 O O . GLU A 1 46 ? 11.574 -5.252 -11.676 1.00 0.68 130 GLU A O 6
ATOM 8215 N N . GLU A 1 47 ? 12.735 -3.384 -11.843 1.00 0.59 131 GLU A N 6
ATOM 8216 C CA . GLU A 1 47 ? 13.886 -4.091 -12.493 1.00 0.55 131 GLU A CA 6
ATOM 8217 C C . GLU A 1 47 ? 14.504 -5.117 -11.543 1.00 0.47 131 GLU A C 6
ATOM 8218 O O . GLU A 1 47 ? 14.770 -6.242 -11.922 1.00 0.45 131 GLU A O 6
ATOM 8230 N N . LYS A 1 48 ? 14.738 -4.735 -10.315 1.00 0.51 132 LYS A N 6
ATOM 8231 C CA . LYS A 1 48 ? 15.345 -5.688 -9.336 1.00 0.53 132 LYS A CA 6
ATOM 8232 C C . LYS A 1 48 ? 14.344 -6.787 -8.972 1.00 0.54 132 LYS A C 6
ATOM 8233 O O . LYS A 1 48 ? 14.717 -7.911 -8.694 1.00 0.63 132 LYS A O 6
ATOM 8252 N N . TYR A 1 49 ? 13.079 -6.461 -8.953 1.00 0.55 133 TYR A N 6
ATOM 8253 C CA . TYR A 1 49 ? 12.039 -7.466 -8.586 1.00 0.65 133 TYR A CA 6
ATOM 8254 C C . TYR A 1 49 ? 10.987 -7.567 -9.701 1.00 0.54 133 TYR A C 6
ATOM 8255 O O . TYR A 1 49 ? 9.988 -6.878 -9.663 1.00 0.66 133 TYR A O 6
ATOM 8273 N N . PRO A 1 50 ? 11.254 -8.403 -10.680 1.00 0.51 134 PRO A N 6
ATOM 8274 C CA . PRO A 1 50 ? 10.314 -8.549 -11.819 1.00 0.53 134 PRO A CA 6
ATOM 8275 C C . PRO A 1 50 ? 9.056 -9.349 -11.446 1.00 0.47 134 PRO A C 6
ATOM 8276 O O . PRO A 1 50 ? 8.120 -9.405 -12.223 1.00 0.54 134 PRO A O 6
ATOM 8287 N N . ARG A 1 51 ? 9.013 -9.984 -10.292 1.00 0.43 135 ARG A N 6
ATOM 8288 C CA . ARG A 1 51 ? 7.789 -10.780 -9.948 1.00 0.48 135 ARG A CA 6
ATOM 8289 C C . ARG A 1 51 ? 7.536 -10.864 -8.435 1.00 0.43 135 ARG A C 6
ATOM 8290 O O . ARG A 1 51 ? 6.738 -11.669 -7.990 1.00 0.60 135 ARG A O 6
ATOM 8311 N N . SER A 1 52 ? 8.183 -10.048 -7.640 1.00 0.51 136 SER A N 6
ATOM 8312 C CA . SER A 1 52 ? 7.940 -10.104 -6.163 1.00 0.44 136 SER A CA 6
ATOM 8313 C C . SER A 1 52 ? 6.905 -9.063 -5.764 1.00 0.33 136 SER A C 6
ATOM 8314 O O . SER A 1 52 ? 7.154 -7.872 -5.795 1.00 0.30 136 SER A O 6
ATOM 8322 N N . LEU A 1 53 ? 5.741 -9.516 -5.376 1.00 0.31 137 LEU A N 6
ATOM 8323 C CA . LEU A 1 53 ? 4.665 -8.573 -4.956 1.00 0.24 137 LEU A CA 6
ATOM 8324 C C . LEU A 1 53 ? 5.150 -7.778 -3.747 1.00 0.20 137 LEU A C 6
ATOM 8325 O O . LEU A 1 53 ? 4.973 -6.579 -3.656 1.00 0.21 137 LEU A O 6
ATOM 8341 N N . SER A 1 54 ? 5.766 -8.461 -2.825 1.00 0.24 138 SER A N 6
ATOM 8342 C CA . SER A 1 54 ? 6.289 -7.790 -1.593 1.00 0.26 138 SER A CA 6
ATOM 8343 C C . SER A 1 54 ? 7.362 -6.740 -1.923 1.00 0.20 138 SER A C 6
ATOM 8344 O O . SER A 1 54 ? 7.359 -5.652 -1.385 1.00 0.22 138 SER A O 6
ATOM 8352 N N . GLU A 1 55 ? 8.300 -7.078 -2.773 1.00 0.24 139 GLU A N 6
ATOM 8353 C CA . GLU A 1 55 ? 9.407 -6.122 -3.106 1.00 0.25 139 GLU A CA 6
ATOM 8354 C C . GLU A 1 55 ? 8.909 -4.909 -3.898 1.00 0.21 139 GLU A C 6
ATOM 8355 O O . GLU A 1 55 ? 9.370 -3.804 -3.689 1.00 0.21 139 GLU A O 6
ATOM 8367 N N . ARG A 1 56 ? 8.008 -5.104 -4.829 1.00 0.26 140 ARG A N 6
ATOM 8368 C CA . ARG A 1 56 ? 7.535 -3.948 -5.654 1.00 0.33 140 ARG A CA 6
ATOM 8369 C C . ARG A 1 56 ? 6.746 -2.951 -4.809 1.00 0.29 140 ARG A C 6
ATOM 8370 O O . ARG A 1 56 ? 7.024 -1.768 -4.808 1.00 0.35 140 ARG A O 6
ATOM 8391 N N . VAL A 1 57 ? 5.753 -3.422 -4.114 1.00 0.24 141 VAL A N 6
ATOM 8392 C CA . VAL A 1 57 ? 4.907 -2.515 -3.277 1.00 0.27 141 VAL A CA 6
ATOM 8393 C C . VAL A 1 57 ? 5.660 -1.909 -2.086 1.00 0.25 141 VAL A C 6
ATOM 8394 O O . VAL A 1 57 ? 5.443 -0.768 -1.750 1.00 0.29 141 VAL A O 6
ATOM 8407 N N . ARG A 1 58 ? 6.503 -2.654 -1.414 1.00 0.21 142 ARG A N 6
ATOM 8408 C CA . ARG A 1 58 ? 7.203 -2.087 -0.213 1.00 0.22 142 ARG A CA 6
ATOM 8409 C C . ARG A 1 58 ? 7.926 -0.778 -0.545 1.00 0.24 142 ARG A C 6
ATOM 8410 O O . ARG A 1 58 ? 7.868 0.168 0.219 1.00 0.25 142 ARG A O 6
ATOM 8431 N N . GLU A 1 59 ? 8.591 -0.705 -1.670 1.00 0.26 143 GLU A N 6
ATOM 8432 C CA . GLU A 1 59 ? 9.301 0.565 -2.031 1.00 0.31 143 GLU A CA 6
ATOM 8433 C C . GLU A 1 59 ? 8.284 1.692 -2.215 1.00 0.30 143 GLU A C 6
ATOM 8434 O O . GLU A 1 59 ? 8.400 2.757 -1.632 1.00 0.31 143 GLU A O 6
ATOM 8446 N N . SER A 1 60 ? 7.282 1.450 -3.013 1.00 0.29 144 SER A N 6
ATOM 8447 C CA . SER A 1 60 ? 6.227 2.485 -3.247 1.00 0.29 144 SER A CA 6
ATOM 8448 C C . SER A 1 60 ? 5.425 2.729 -1.966 1.00 0.28 144 SER A C 6
ATOM 8449 O O . SER A 1 60 ? 4.992 3.833 -1.692 1.00 0.28 144 SER A O 6
ATOM 8457 N N . LEU A 1 61 ? 5.216 1.702 -1.189 1.00 0.27 145 LEU A N 6
ATOM 8458 C CA . LEU A 1 61 ? 4.438 1.858 0.072 1.00 0.28 145 LEU A CA 6
ATOM 8459 C C . LEU A 1 61 ? 5.243 2.674 1.087 1.00 0.30 145 LEU A C 6
ATOM 8460 O O . LEU A 1 61 ? 4.702 3.500 1.799 1.00 0.30 145 LEU A O 6
ATOM 8476 N N . LYS A 1 62 ? 6.529 2.439 1.161 1.00 0.33 146 LYS A N 6
ATOM 8477 C CA . LYS A 1 62 ? 7.378 3.189 2.138 1.00 0.35 146 LYS A CA 6
ATOM 8478 C C . LYS A 1 62 ? 7.352 4.694 1.845 1.00 0.34 146 LYS A C 6
ATOM 8479 O O . LYS A 1 62 ? 7.116 5.496 2.729 1.00 0.35 146 LYS A O 6
ATOM 8498 N N . VAL A 1 63 ? 7.604 5.084 0.617 1.00 0.32 147 VAL A N 6
ATOM 8499 C CA . VAL A 1 63 ? 7.604 6.546 0.285 1.00 0.33 147 VAL A CA 6
ATOM 8500 C C . VAL A 1 63 ? 6.228 7.169 0.560 1.00 0.31 147 VAL A C 6
ATOM 8501 O O . VAL A 1 63 ? 6.135 8.216 1.174 1.00 0.31 147 VAL A O 6
ATOM 8514 N N . TRP A 1 64 ? 5.162 6.531 0.137 1.00 0.32 148 TRP A N 6
ATOM 8515 C CA . TRP A 1 64 ? 3.798 7.090 0.411 1.00 0.33 148 TRP A CA 6
ATOM 8516 C C . TRP A 1 64 ? 3.549 7.037 1.926 1.00 0.32 148 TRP A C 6
ATOM 8517 O O . TRP A 1 64 ? 3.037 7.967 2.516 1.00 0.32 148 TRP A O 6
ATOM 8538 N N . LYS A 1 65 ? 3.918 5.949 2.546 1.00 0.36 149 LYS A N 6
ATOM 8539 C CA . LYS A 1 65 ? 3.721 5.812 4.020 1.00 0.38 149 LYS A CA 6
ATOM 8540 C C . LYS A 1 65 ? 4.481 6.921 4.761 1.00 0.34 149 LYS A C 6
ATOM 8541 O O . LYS A 1 65 ? 3.964 7.527 5.681 1.00 0.33 149 LYS A O 6
ATOM 8560 N N . ASN A 1 66 ? 5.693 7.206 4.353 1.00 0.37 150 ASN A N 6
ATOM 8561 C CA . ASN A 1 66 ? 6.475 8.294 5.020 1.00 0.41 150 ASN A CA 6
ATOM 8562 C C . ASN A 1 66 ? 5.796 9.647 4.766 1.00 0.39 150 ASN A C 6
ATOM 8563 O O . ASN A 1 66 ? 5.775 10.510 5.626 1.00 0.46 150 ASN A O 6
ATOM 8574 N N . ALA A 1 67 ? 5.253 9.837 3.592 1.00 0.38 151 ALA A N 6
ATOM 8575 C CA . ALA A 1 67 ? 4.584 11.136 3.276 1.00 0.49 151 ALA A CA 6
ATOM 8576 C C . ALA A 1 67 ? 3.318 11.312 4.119 1.00 0.53 151 ALA A C 6
ATOM 8577 O O . ALA A 1 67 ? 3.046 12.388 4.618 1.00 0.72 151 ALA A O 6
ATOM 8584 N N . GLU A 1 68 ? 2.536 10.271 4.272 1.00 0.40 152 GLU A N 6
ATOM 8585 C CA . GLU A 1 68 ? 1.281 10.390 5.074 1.00 0.50 152 GLU A CA 6
ATOM 8586 C C . GLU A 1 68 ? 1.589 10.438 6.573 1.00 0.60 152 GLU A C 6
ATOM 8587 O O . GLU A 1 68 ? 2.190 9.529 7.114 1.00 1.48 152 GLU A O 6
ATOM 8599 N N . LYS A 1 69 ? 1.142 11.464 7.255 1.00 0.76 153 LYS A N 6
ATOM 8600 C CA . LYS A 1 69 ? 1.359 11.531 8.732 1.00 0.67 153 LYS A CA 6
ATOM 8601 C C . LYS A 1 69 ? 0.163 10.856 9.418 1.00 0.64 153 LYS A C 6
ATOM 8602 O O . LYS A 1 69 ? 0.223 9.701 9.792 1.00 0.57 153 LYS A O 6
ATOM 8621 N N . LYS A 1 70 ? -0.939 11.556 9.546 1.00 0.73 154 LYS A N 6
ATOM 8622 C CA . LYS A 1 70 ? -2.158 10.938 10.149 1.00 0.77 154 LYS A CA 6
ATOM 8623 C C . LYS A 1 70 ? -2.735 9.894 9.176 1.00 0.62 154 LYS A C 6
ATOM 8624 O O . LYS A 1 70 ? -3.329 8.907 9.577 1.00 0.60 154 LYS A O 6
ATOM 8643 N N . ASN A 1 71 ? -2.565 10.119 7.892 1.00 0.57 155 ASN A N 6
ATOM 8644 C CA . ASN A 1 71 ? -3.111 9.169 6.872 1.00 0.47 155 ASN A CA 6
ATOM 8645 C C . ASN A 1 71 ? -2.297 7.871 6.836 1.00 0.37 155 ASN A C 6
ATOM 8646 O O . ASN A 1 71 ? -2.672 6.926 6.166 1.00 0.34 155 ASN A O 6
ATOM 8657 N N . ALA A 1 72 ? -1.205 7.797 7.568 1.00 0.37 156 ALA A N 6
ATOM 8658 C CA . ALA A 1 72 ? -0.405 6.535 7.580 1.00 0.33 156 ALA A CA 6
ATOM 8659 C C . ALA A 1 72 ? -1.223 5.415 8.229 1.00 0.28 156 ALA A C 6
ATOM 8660 O O . ALA A 1 72 ? -0.861 4.259 8.144 1.00 0.28 156 ALA A O 6
ATOM 8667 N N . SER A 1 73 ? -2.329 5.735 8.865 1.00 0.28 157 SER A N 6
ATOM 8668 C CA . SER A 1 73 ? -3.138 4.661 9.489 1.00 0.28 157 SER A CA 6
ATOM 8669 C C . SER A 1 73 ? -4.040 4.031 8.435 1.00 0.22 157 SER A C 6
ATOM 8670 O O . SER A 1 73 ? -4.198 4.543 7.329 1.00 0.21 157 SER A O 6
ATOM 8678 N N . VAL A 1 74 ? -4.616 2.908 8.758 1.00 0.23 158 VAL A N 6
ATOM 8679 C CA . VAL A 1 74 ? -5.494 2.223 7.777 1.00 0.22 158 VAL A CA 6
ATOM 8680 C C . VAL A 1 74 ? -6.658 3.131 7.391 1.00 0.18 158 VAL A C 6
ATOM 8681 O O . VAL A 1 74 ? -6.975 3.255 6.233 1.00 0.18 158 VAL A O 6
ATOM 8694 N N . ALA A 1 75 ? -7.276 3.792 8.354 1.00 0.15 159 ALA A N 6
ATOM 8695 C CA . ALA A 1 75 ? -8.421 4.719 8.042 1.00 0.13 159 ALA A CA 6
ATOM 8696 C C . ALA A 1 75 ? -8.066 5.618 6.859 1.00 0.13 159 ALA A C 6
ATOM 8697 O O . ALA A 1 75 ? -8.910 5.972 6.056 1.00 0.15 159 ALA A O 6
ATOM 8704 N N . GLY A 1 76 ? -6.809 5.944 6.732 1.00 0.13 160 GLY A N 6
ATOM 8705 C CA . GLY A 1 76 ? -6.375 6.778 5.583 1.00 0.15 160 GLY A CA 6
ATOM 8706 C C . GLY A 1 76 ? -6.461 5.945 4.309 1.00 0.16 160 GLY A C 6
ATOM 8707 O O . GLY A 1 76 ? -7.253 6.226 3.429 1.00 0.18 160 GLY A O 6
ATOM 8711 N N . LEU A 1 77 ? -5.640 4.930 4.198 1.00 0.16 161 LEU A N 6
ATOM 8712 C CA . LEU A 1 77 ? -5.664 4.083 2.963 1.00 0.18 161 LEU A CA 6
ATOM 8713 C C . LEU A 1 77 ? -7.026 3.384 2.752 1.00 0.20 161 LEU A C 6
ATOM 8714 O O . LEU A 1 77 ? -7.519 3.343 1.640 1.00 0.28 161 LEU A O 6
ATOM 8730 N N . VAL A 1 78 ? -7.630 2.804 3.777 1.00 0.22 162 VAL A N 6
ATOM 8731 C CA . VAL A 1 78 ? -8.934 2.090 3.553 1.00 0.26 162 VAL A CA 6
ATOM 8732 C C . VAL A 1 78 ? -9.963 3.050 2.976 1.00 0.29 162 VAL A C 6
ATOM 8733 O O . VAL A 1 78 ? -10.693 2.713 2.062 1.00 0.34 162 VAL A O 6
ATOM 8746 N N . LYS A 1 79 ? -10.004 4.250 3.479 1.00 0.29 163 LYS A N 6
ATOM 8747 C CA . LYS A 1 79 ? -10.967 5.251 2.933 1.00 0.34 163 LYS A CA 6
ATOM 8748 C C . LYS A 1 79 ? -10.667 5.508 1.451 1.00 0.36 163 LYS A C 6
ATOM 8749 O O . LYS A 1 79 ? -11.537 5.447 0.607 1.00 0.39 163 LYS A O 6
ATOM 8768 N N . ALA A 1 80 ? -9.429 5.795 1.142 1.00 0.36 164 ALA A N 6
ATOM 8769 C CA . ALA A 1 80 ? -9.037 6.066 -0.278 1.00 0.39 164 ALA A CA 6
ATOM 8770 C C . ALA A 1 80 ? -9.197 4.831 -1.176 1.00 0.39 164 ALA A C 6
ATOM 8771 O O . ALA A 1 80 ? -9.816 4.899 -2.220 1.00 0.33 164 ALA A O 6
ATOM 8778 N N . LEU A 1 81 ? -8.597 3.720 -0.808 1.00 0.50 165 LEU A N 6
ATOM 8779 C CA . LEU A 1 81 ? -8.667 2.507 -1.684 1.00 0.55 165 LEU A CA 6
ATOM 8780 C C . LEU A 1 81 ? -10.112 2.027 -1.938 1.00 0.45 165 LEU A C 6
ATOM 8781 O O . LEU A 1 81 ? -10.465 1.722 -3.063 1.00 0.42 165 LEU A O 6
ATOM 8797 N N . ARG A 1 82 ? -10.941 1.930 -0.929 1.00 0.47 166 ARG A N 6
ATOM 8798 C CA . ARG A 1 82 ? -12.341 1.434 -1.158 1.00 0.45 166 ARG A CA 6
ATOM 8799 C C . ARG A 1 82 ? -13.190 2.453 -1.928 1.00 0.41 166 ARG A C 6
ATOM 8800 O O . ARG A 1 82 ? -13.973 2.086 -2.785 1.00 0.52 166 ARG A O 6
ATOM 8821 N N . THR A 1 83 ? -13.055 3.716 -1.629 1.00 0.33 167 THR A N 6
ATOM 8822 C CA . THR A 1 83 ? -13.871 4.747 -2.346 1.00 0.36 167 THR A CA 6
ATOM 8823 C C . THR A 1 83 ? -13.584 4.705 -3.843 1.00 0.35 167 THR A C 6
ATOM 8824 O O . THR A 1 83 ? -14.476 4.848 -4.658 1.00 0.41 167 THR A O 6
ATOM 8835 N N . CYS A 1 84 ? -12.343 4.526 -4.204 1.00 0.32 168 CYS A N 6
ATOM 8836 C CA . CYS A 1 84 ? -11.985 4.496 -5.649 1.00 0.36 168 CYS A CA 6
ATOM 8837 C C . CYS A 1 84 ? -12.376 3.161 -6.290 1.00 0.31 168 CYS A C 6
ATOM 8838 O O . CYS A 1 84 ? -13.129 3.135 -7.245 1.00 0.34 168 CYS A O 6
ATOM 8846 N N . ARG A 1 85 ? -11.881 2.054 -5.773 1.00 0.30 169 ARG A N 6
ATOM 8847 C CA . ARG A 1 85 ? -12.241 0.706 -6.378 1.00 0.31 169 ARG A CA 6
ATOM 8848 C C . ARG A 1 85 ? -11.591 -0.490 -5.659 1.00 0.26 169 ARG A C 6
ATOM 8849 O O . ARG A 1 85 ? -11.901 -1.627 -5.965 1.00 0.34 169 ARG A O 6
ATOM 8870 N N . LEU A 1 86 ? -10.673 -0.267 -4.759 1.00 0.20 170 LEU A N 6
ATOM 8871 C CA . LEU A 1 86 ? -9.984 -1.411 -4.087 1.00 0.17 170 LEU A CA 6
ATOM 8872 C C . LEU A 1 86 ? -10.855 -2.025 -2.983 1.00 0.19 170 LEU A C 6
ATOM 8873 O O . LEU A 1 86 ? -10.464 -2.105 -1.837 1.00 0.23 170 LEU A O 6
ATOM 8889 N N . ASN A 1 87 ? -12.030 -2.472 -3.329 1.00 0.24 171 ASN A N 6
ATOM 8890 C CA . ASN A 1 87 ? -12.934 -3.098 -2.317 1.00 0.30 171 ASN A CA 6
ATOM 8891 C C . ASN A 1 87 ? -12.256 -4.307 -1.661 1.00 0.24 171 ASN A C 6
ATOM 8892 O O . ASN A 1 87 ? -12.513 -4.627 -0.515 1.00 0.25 171 ASN A O 6
ATOM 8903 N N . LEU A 1 88 ? -11.417 -4.998 -2.395 1.00 0.21 172 LEU A N 6
ATOM 8904 C CA . LEU A 1 88 ? -10.742 -6.214 -1.831 1.00 0.21 172 LEU A CA 6
ATOM 8905 C C . LEU A 1 88 ? -9.978 -5.895 -0.548 1.00 0.17 172 LEU A C 6
ATOM 8906 O O . LEU A 1 88 ? -10.312 -6.378 0.514 1.00 0.21 172 LEU A O 6
ATOM 8922 N N . VAL A 1 89 ? -8.955 -5.087 -0.641 1.00 0.16 173 VAL A N 6
ATOM 8923 C CA . VAL A 1 89 ? -8.151 -4.753 0.573 1.00 0.21 173 VAL A CA 6
ATOM 8924 C C . VAL A 1 89 ? -9.021 -4.076 1.624 1.00 0.22 173 VAL A C 6
ATOM 8925 O O . VAL A 1 89 ? -8.799 -4.230 2.811 1.00 0.25 173 VAL A O 6
ATOM 8938 N N . ALA A 1 90 ? -10.026 -3.354 1.206 1.00 0.27 174 ALA A N 6
ATOM 8939 C CA . ALA A 1 90 ? -10.933 -2.694 2.200 1.00 0.34 174 ALA A CA 6
ATOM 8940 C C . ALA A 1 90 ? -11.577 -3.770 3.089 1.00 0.29 174 ALA A C 6
ATOM 8941 O O . ALA A 1 90 ? -11.679 -3.628 4.293 1.00 0.32 174 ALA A O 6
ATOM 8948 N N . ASP A 1 91 ? -12.007 -4.850 2.491 1.00 0.24 175 ASP A N 6
ATOM 8949 C CA . ASP A 1 91 ? -12.629 -5.961 3.277 1.00 0.23 175 ASP A CA 6
ATOM 8950 C C . ASP A 1 91 ? -11.623 -6.600 4.250 1.00 0.17 175 ASP A C 6
ATOM 8951 O O . ASP A 1 91 ? -11.967 -6.926 5.371 1.00 0.20 175 ASP A O 6
ATOM 8960 N N . LEU A 1 92 ? -10.395 -6.811 3.826 1.00 0.14 176 LEU A N 6
ATOM 8961 C CA . LEU A 1 92 ? -9.393 -7.465 4.738 1.00 0.20 176 LEU A CA 6
ATOM 8962 C C . LEU A 1 92 ? -9.166 -6.615 5.986 1.00 0.25 176 LEU A C 6
ATOM 8963 O O . LEU A 1 92 ? -9.241 -7.103 7.095 1.00 0.27 176 LEU A O 6
ATOM 8979 N N . VAL A 1 93 ? -8.881 -5.349 5.812 1.00 0.33 177 VAL A N 6
ATOM 8980 C CA . VAL A 1 93 ? -8.646 -4.465 6.995 1.00 0.41 177 VAL A CA 6
ATOM 8981 C C . VAL A 1 93 ? -9.917 -4.407 7.845 1.00 0.37 177 VAL A C 6
ATOM 8982 O O . VAL A 1 93 ? -9.864 -4.474 9.058 1.00 0.39 177 VAL A O 6
ATOM 8995 N N . GLU A 1 94 ? -11.061 -4.317 7.210 1.00 0.36 178 GLU A N 6
ATOM 8996 C CA . GLU A 1 94 ? -12.348 -4.296 7.975 1.00 0.39 178 GLU A CA 6
ATOM 8997 C C . GLU A 1 94 ? -12.501 -5.609 8.754 1.00 0.31 178 GLU A C 6
ATOM 8998 O O . GLU A 1 94 ? -12.703 -5.620 9.954 1.00 0.34 178 GLU A O 6
ATOM 9010 N N . GLU A 1 95 ? -12.390 -6.712 8.064 1.00 0.25 179 GLU A N 6
ATOM 9011 C CA . GLU A 1 95 ? -12.514 -8.043 8.729 1.00 0.24 179 GLU A CA 6
ATOM 9012 C C . GLU A 1 95 ? -11.357 -8.255 9.707 1.00 0.25 179 GLU A C 6
ATOM 9013 O O . GLU A 1 95 ? -11.497 -8.926 10.712 1.00 0.39 179 GLU A O 6
ATOM 9025 N N . ALA A 1 96 ? -10.215 -7.693 9.413 1.00 0.26 180 ALA A N 6
ATOM 9026 C CA . ALA A 1 96 ? -9.036 -7.855 10.319 1.00 0.38 180 ALA A CA 6
ATOM 9027 C C . ALA A 1 96 ? -9.270 -7.127 11.649 1.00 0.44 180 ALA A C 6
ATOM 9028 O O . ALA A 1 96 ? -8.716 -7.496 12.667 1.00 0.60 180 ALA A O 6
ATOM 9035 N N . GLN A 1 97 ? -10.082 -6.093 11.648 1.00 0.48 181 GLN A N 6
ATOM 9036 C CA . GLN A 1 97 ? -10.338 -5.341 12.918 1.00 0.70 181 GLN A CA 6
ATOM 9037 C C . GLN A 1 97 ? -11.366 -6.075 13.783 1.00 0.71 181 GLN A C 6
ATOM 9038 O O . GLN A 1 97 ? -11.035 -6.620 14.818 1.00 1.08 181 GLN A O 6
ATOM 9052 N N . GLU A 1 98 ? -12.608 -6.103 13.363 1.00 0.74 182 GLU A N 6
ATOM 9053 C CA . GLU A 1 98 ? -13.670 -6.813 14.154 1.00 1.33 182 GLU A CA 6
ATOM 9054 C C . GLU A 1 98 ? -13.643 -6.402 15.634 1.00 2.14 182 GLU A C 6
ATOM 9055 O O . GLU A 1 98 ? -13.716 -7.236 16.516 1.00 2.63 182 GLU A O 6
ATOM 9067 N N . SER A 1 99 ? -13.538 -5.123 15.912 1.00 2.57 183 SER A N 6
ATOM 9068 C CA . SER A 1 99 ? -13.506 -4.648 17.338 1.00 3.70 183 SER A CA 6
ATOM 9069 C C . SER A 1 99 ? -12.421 -5.386 18.135 1.00 4.04 183 SER A C 6
ATOM 9070 O O . SER A 1 99 ? -11.393 -5.694 17.555 1.00 4.36 183 SER A O 6
ATOM 9079 N N . ALA A 1 5 ? 9.389 10.909 12.557 1.00 1.92 89 ALA A N 7
ATOM 9080 C CA . ALA A 1 5 ? 9.110 11.588 11.254 1.00 1.43 89 ALA A CA 7
ATOM 9081 C C . ALA A 1 5 ? 8.048 10.807 10.481 1.00 1.08 89 ALA A C 7
ATOM 9082 O O . ALA A 1 5 ? 6.922 11.244 10.337 1.00 1.13 89 ALA A O 7
ATOM 9089 N N . ALA A 1 6 ? 8.401 9.645 10.004 1.00 0.96 90 ALA A N 7
ATOM 9090 C CA . ALA A 1 6 ? 7.417 8.804 9.253 1.00 0.72 90 ALA A CA 7
ATOM 9091 C C . ALA A 1 6 ? 6.315 8.373 10.221 1.00 0.58 90 ALA A C 7
ATOM 9092 O O . ALA A 1 6 ? 6.352 8.755 11.375 1.00 1.23 90 ALA A O 7
ATOM 9099 N N . PRO A 1 7 ? 5.359 7.599 9.751 1.00 0.79 91 PRO A N 7
ATOM 9100 C CA . PRO A 1 7 ? 4.267 7.161 10.652 1.00 1.10 91 PRO A CA 7
ATOM 9101 C C . PRO A 1 7 ? 4.854 6.332 11.805 1.00 0.60 91 PRO A C 7
ATOM 9102 O O . PRO A 1 7 ? 5.323 5.233 11.591 1.00 0.91 91 PRO A O 7
ATOM 9113 N N . PRO A 1 8 ? 4.830 6.893 12.999 1.00 0.59 92 PRO A N 7
ATOM 9114 C CA . PRO A 1 8 ? 5.396 6.182 14.172 1.00 0.84 92 PRO A CA 7
ATOM 9115 C C . PRO A 1 8 ? 4.655 4.864 14.411 1.00 0.71 92 PRO A C 7
ATOM 9116 O O . PRO A 1 8 ? 5.258 3.867 14.761 1.00 0.83 92 PRO A O 7
ATOM 9127 N N . GLY A 1 9 ? 3.362 4.840 14.201 1.00 0.65 93 GLY A N 7
ATOM 9128 C CA . GLY A 1 9 ? 2.598 3.567 14.392 1.00 0.71 93 GLY A CA 7
ATOM 9129 C C . GLY A 1 9 ? 2.611 2.723 13.111 1.00 0.58 93 GLY A C 7
ATOM 9130 O O . GLY A 1 9 ? 1.586 2.217 12.692 1.00 0.58 93 GLY A O 7
ATOM 9134 N N . GLU A 1 10 ? 3.754 2.560 12.490 1.00 0.56 94 GLU A N 7
ATOM 9135 C CA . GLU A 1 10 ? 3.818 1.740 11.239 1.00 0.55 94 GLU A CA 7
ATOM 9136 C C . GLU A 1 10 ? 3.486 0.278 11.540 1.00 0.49 94 GLU A C 7
ATOM 9137 O O . GLU A 1 10 ? 3.141 -0.473 10.649 1.00 0.53 94 GLU A O 7
ATOM 9149 N N . ALA A 1 11 ? 3.579 -0.137 12.784 1.00 0.49 95 ALA A N 7
ATOM 9150 C CA . ALA A 1 11 ? 3.256 -1.559 13.118 1.00 0.50 95 ALA A CA 7
ATOM 9151 C C . ALA A 1 11 ? 1.809 -1.862 12.724 1.00 0.38 95 ALA A C 7
ATOM 9152 O O . ALA A 1 11 ? 1.534 -2.838 12.052 1.00 0.36 95 ALA A O 7
ATOM 9159 N N . TYR A 1 12 ? 0.887 -1.011 13.107 1.00 0.38 96 TYR A N 7
ATOM 9160 C CA . TYR A 1 12 ? -0.540 -1.231 12.718 1.00 0.35 96 TYR A CA 7
ATOM 9161 C C . TYR A 1 12 ? -0.650 -1.127 11.199 1.00 0.28 96 TYR A C 7
ATOM 9162 O O . TYR A 1 12 ? -1.329 -1.896 10.546 1.00 0.29 96 TYR A O 7
ATOM 9180 N N . LEU A 1 13 ? 0.040 -0.169 10.646 1.00 0.42 97 LEU A N 7
ATOM 9181 C CA . LEU A 1 13 ? 0.033 0.036 9.167 1.00 0.55 97 LEU A CA 7
ATOM 9182 C C . LEU A 1 13 ? 0.557 -1.208 8.454 1.00 0.43 97 LEU A C 7
ATOM 9183 O O . LEU A 1 13 ? -0.031 -1.680 7.498 1.00 0.35 97 LEU A O 7
ATOM 9199 N N . GLN A 1 14 ? 1.665 -1.730 8.905 1.00 0.47 98 GLN A N 7
ATOM 9200 C CA . GLN A 1 14 ? 2.247 -2.937 8.246 1.00 0.49 98 GLN A CA 7
ATOM 9201 C C . GLN A 1 14 ? 1.259 -4.106 8.306 1.00 0.38 98 GLN A C 7
ATOM 9202 O O . GLN A 1 14 ? 1.137 -4.870 7.366 1.00 0.39 98 GLN A O 7
ATOM 9216 N N . VAL A 1 15 ? 0.560 -4.258 9.406 1.00 0.33 99 VAL A N 7
ATOM 9217 C CA . VAL A 1 15 ? -0.412 -5.390 9.526 1.00 0.31 99 VAL A CA 7
ATOM 9218 C C . VAL A 1 15 ? -1.484 -5.287 8.432 1.00 0.24 99 VAL A C 7
ATOM 9219 O O . VAL A 1 15 ? -1.745 -6.248 7.725 1.00 0.30 99 VAL A O 7
ATOM 9232 N N . ALA A 1 16 ? -2.096 -4.135 8.271 1.00 0.18 100 ALA A N 7
ATOM 9233 C CA . ALA A 1 16 ? -3.132 -4.003 7.203 1.00 0.18 100 ALA A CA 7
ATOM 9234 C C . ALA A 1 16 ? -2.442 -4.057 5.846 1.00 0.14 100 ALA A C 7
ATOM 9235 O O . ALA A 1 16 ? -2.896 -4.712 4.936 1.00 0.14 100 ALA A O 7
ATOM 9242 N N . PHE A 1 17 ? -1.323 -3.396 5.733 1.00 0.15 101 PHE A N 7
ATOM 9243 C CA . PHE A 1 17 ? -0.545 -3.414 4.456 1.00 0.16 101 PHE A CA 7
ATOM 9244 C C . PHE A 1 17 ? -0.111 -4.843 4.133 1.00 0.17 101 PHE A C 7
ATOM 9245 O O . PHE A 1 17 ? 0.249 -5.131 3.024 1.00 0.20 101 PHE A O 7
ATOM 9262 N N . ASP A 1 18 ? -0.128 -5.737 5.090 1.00 0.18 102 ASP A N 7
ATOM 9263 C CA . ASP A 1 18 ? 0.305 -7.138 4.810 1.00 0.21 102 ASP A CA 7
ATOM 9264 C C . ASP A 1 18 ? -0.835 -7.956 4.217 1.00 0.20 102 ASP A C 7
ATOM 9265 O O . ASP A 1 18 ? -0.686 -8.567 3.174 1.00 0.22 102 ASP A O 7
ATOM 9274 N N . ILE A 1 19 ? -1.974 -7.982 4.869 1.00 0.18 103 ILE A N 7
ATOM 9275 C CA . ILE A 1 19 ? -3.114 -8.777 4.324 1.00 0.18 103 ILE A CA 7
ATOM 9276 C C . ILE A 1 19 ? -3.509 -8.237 2.950 1.00 0.17 103 ILE A C 7
ATOM 9277 O O . ILE A 1 19 ? -3.758 -8.986 2.017 1.00 0.18 103 ILE A O 7
ATOM 9293 N N . VAL A 1 20 ? -3.552 -6.942 2.819 1.00 0.16 104 VAL A N 7
ATOM 9294 C CA . VAL A 1 20 ? -3.929 -6.342 1.507 1.00 0.16 104 VAL A CA 7
ATOM 9295 C C . VAL A 1 20 ? -2.834 -6.586 0.462 1.00 0.17 104 VAL A C 7
ATOM 9296 O O . VAL A 1 20 ? -3.112 -6.858 -0.691 1.00 0.18 104 VAL A O 7
ATOM 9309 N N . CYS A 1 21 ? -1.591 -6.477 0.861 1.00 0.18 105 CYS A N 7
ATOM 9310 C CA . CYS A 1 21 ? -0.465 -6.687 -0.106 1.00 0.19 105 CYS A CA 7
ATOM 9311 C C . CYS A 1 21 ? -0.495 -8.095 -0.663 1.00 0.20 105 CYS A C 7
ATOM 9312 O O . CYS A 1 21 ? -0.443 -8.295 -1.861 1.00 0.21 105 CYS A O 7
ATOM 9320 N N . ASP A 1 22 ? -0.591 -9.067 0.190 1.00 0.21 106 ASP A N 7
ATOM 9321 C CA . ASP A 1 22 ? -0.638 -10.468 -0.306 1.00 0.24 106 ASP A CA 7
ATOM 9322 C C . ASP A 1 22 ? -1.931 -10.677 -1.114 1.00 0.25 106 ASP A C 7
ATOM 9323 O O . ASP A 1 22 ? -2.064 -11.645 -1.840 1.00 0.28 106 ASP A O 7
ATOM 9332 N N . ASN A 1 23 ? -2.883 -9.770 -0.997 1.00 0.24 107 ASN A N 7
ATOM 9333 C CA . ASN A 1 23 ? -4.157 -9.910 -1.759 1.00 0.26 107 ASN A CA 7
ATOM 9334 C C . ASN A 1 23 ? -4.049 -9.228 -3.126 1.00 0.26 107 ASN A C 7
ATOM 9335 O O . ASN A 1 23 ? -4.537 -9.734 -4.120 1.00 0.29 107 ASN A O 7
ATOM 9346 N N . VAL A 1 24 ? -3.431 -8.074 -3.178 1.00 0.23 108 VAL A N 7
ATOM 9347 C CA . VAL A 1 24 ? -3.312 -7.346 -4.476 1.00 0.24 108 VAL A CA 7
ATOM 9348 C C . VAL A 1 24 ? -2.185 -6.311 -4.407 1.00 0.25 108 VAL A C 7
ATOM 9349 O O . VAL A 1 24 ? -2.301 -5.219 -4.923 1.00 0.42 108 VAL A O 7
ATOM 9362 N N . GLY A 1 25 ? -1.123 -6.653 -3.726 1.00 0.24 109 GLY A N 7
ATOM 9363 C CA . GLY A 1 25 ? 0.044 -5.731 -3.526 1.00 0.22 109 GLY A CA 7
ATOM 9364 C C . GLY A 1 25 ? 0.305 -4.836 -4.763 1.00 0.23 109 GLY A C 7
ATOM 9365 O O . GLY A 1 25 ? 0.570 -3.657 -4.636 1.00 0.21 109 GLY A O 7
ATOM 9369 N N . ARG A 1 26 ? 0.235 -5.393 -5.949 1.00 0.27 110 ARG A N 7
ATOM 9370 C CA . ARG A 1 26 ? 0.495 -4.584 -7.190 1.00 0.28 110 ARG A CA 7
ATOM 9371 C C . ARG A 1 26 ? -0.426 -3.355 -7.271 1.00 0.27 110 ARG A C 7
ATOM 9372 O O . ARG A 1 26 ? -0.140 -2.399 -7.987 1.00 0.27 110 ARG A O 7
ATOM 9393 N N . ASP A 1 27 ? -1.512 -3.349 -6.539 1.00 0.27 111 ASP A N 7
ATOM 9394 C CA . ASP A 1 27 ? -2.417 -2.164 -6.581 1.00 0.30 111 ASP A CA 7
ATOM 9395 C C . ASP A 1 27 ? -1.694 -0.970 -5.944 1.00 0.31 111 ASP A C 7
ATOM 9396 O O . ASP A 1 27 ? -2.013 0.172 -6.214 1.00 0.39 111 ASP A O 7
ATOM 9405 N N . TRP A 1 28 ? -0.696 -1.229 -5.128 1.00 0.27 112 TRP A N 7
ATOM 9406 C CA . TRP A 1 28 ? 0.079 -0.115 -4.506 1.00 0.29 112 TRP A CA 7
ATOM 9407 C C . TRP A 1 28 ? 0.930 0.551 -5.580 1.00 0.32 112 TRP A C 7
ATOM 9408 O O . TRP A 1 28 ? 1.172 1.735 -5.527 1.00 0.31 112 TRP A O 7
ATOM 9429 N N . LYS A 1 29 ? 1.357 -0.193 -6.577 1.00 0.37 113 LYS A N 7
ATOM 9430 C CA . LYS A 1 29 ? 2.153 0.433 -7.676 1.00 0.40 113 LYS A CA 7
ATOM 9431 C C . LYS A 1 29 ? 1.229 1.392 -8.424 1.00 0.34 113 LYS A C 7
ATOM 9432 O O . LYS A 1 29 ? 1.607 2.492 -8.781 1.00 0.30 113 LYS A O 7
ATOM 9451 N N . ARG A 1 30 ? -0.003 0.986 -8.623 1.00 0.35 114 ARG A N 7
ATOM 9452 C CA . ARG A 1 30 ? -0.994 1.884 -9.305 1.00 0.33 114 ARG A CA 7
ATOM 9453 C C . ARG A 1 30 ? -1.174 3.154 -8.462 1.00 0.28 114 ARG A C 7
ATOM 9454 O O . ARG A 1 30 ? -1.114 4.268 -8.957 1.00 0.29 114 ARG A O 7
ATOM 9475 N N . LEU A 1 31 ? -1.391 2.978 -7.186 1.00 0.26 115 LEU A N 7
ATOM 9476 C CA . LEU A 1 31 ? -1.580 4.147 -6.279 1.00 0.25 115 LEU A CA 7
ATOM 9477 C C . LEU A 1 31 ? -0.240 4.857 -6.066 1.00 0.25 115 LEU A C 7
ATOM 9478 O O . LEU A 1 31 ? -0.194 6.045 -5.815 1.00 0.26 115 LEU A O 7
ATOM 9494 N N . ALA A 1 32 ? 0.853 4.137 -6.177 1.00 0.26 116 ALA A N 7
ATOM 9495 C CA . ALA A 1 32 ? 2.199 4.767 -5.999 1.00 0.28 116 ALA A CA 7
ATOM 9496 C C . ALA A 1 32 ? 2.370 5.871 -7.044 1.00 0.26 116 ALA A C 7
ATOM 9497 O O . ALA A 1 32 ? 2.704 7.006 -6.732 1.00 0.27 116 ALA A O 7
ATOM 9504 N N . ARG A 1 33 ? 2.096 5.551 -8.287 1.00 0.27 117 ARG A N 7
ATOM 9505 C CA . ARG A 1 33 ? 2.194 6.578 -9.366 1.00 0.30 117 ARG A CA 7
ATOM 9506 C C . ARG A 1 33 ? 1.221 7.715 -9.037 1.00 0.32 117 ARG A C 7
ATOM 9507 O O . ARG A 1 33 ? 1.531 8.881 -9.191 1.00 0.33 117 ARG A O 7
ATOM 9528 N N . GLU A 1 34 ? 0.052 7.368 -8.548 1.00 0.34 118 GLU A N 7
ATOM 9529 C CA . GLU A 1 34 ? -0.944 8.413 -8.161 1.00 0.39 118 GLU A CA 7
ATOM 9530 C C . GLU A 1 34 ? -0.387 9.224 -6.986 1.00 0.39 118 GLU A C 7
ATOM 9531 O O . GLU A 1 34 ? -0.566 10.424 -6.903 1.00 0.41 118 GLU A O 7
ATOM 9543 N N . LEU A 1 35 ? 0.305 8.567 -6.086 1.00 0.37 119 LEU A N 7
ATOM 9544 C CA . LEU A 1 35 ? 0.905 9.277 -4.911 1.00 0.38 119 LEU A CA 7
ATOM 9545 C C . LEU A 1 35 ? 2.135 10.092 -5.345 1.00 0.36 119 LEU A C 7
ATOM 9546 O O . LEU A 1 35 ? 2.724 10.793 -4.547 1.00 0.39 119 LEU A O 7
ATOM 9562 N N . LYS A 1 36 ? 2.535 9.994 -6.599 1.00 0.34 120 LYS A N 7
ATOM 9563 C CA . LYS A 1 36 ? 3.731 10.752 -7.093 1.00 0.35 120 LYS A CA 7
ATOM 9564 C C . LYS A 1 36 ? 4.973 10.348 -6.307 1.00 0.30 120 LYS A C 7
ATOM 9565 O O . LYS A 1 36 ? 5.725 11.181 -5.836 1.00 0.33 120 LYS A O 7
ATOM 9584 N N . VAL A 1 37 ? 5.197 9.067 -6.179 1.00 0.29 121 VAL A N 7
ATOM 9585 C CA . VAL A 1 37 ? 6.401 8.581 -5.441 1.00 0.33 121 VAL A CA 7
ATOM 9586 C C . VAL A 1 37 ? 7.646 8.795 -6.305 1.00 0.37 121 VAL A C 7
ATOM 9587 O O . VAL A 1 37 ? 7.554 8.934 -7.510 1.00 0.42 121 VAL A O 7
ATOM 9600 N N . SER A 1 38 ? 8.807 8.836 -5.700 1.00 0.45 122 SER A N 7
ATOM 9601 C CA . SER A 1 38 ? 10.062 9.057 -6.490 1.00 0.52 122 SER A CA 7
ATOM 9602 C C . SER A 1 38 ? 10.190 8.019 -7.606 1.00 0.44 122 SER A C 7
ATOM 9603 O O . SER A 1 38 ? 10.199 6.826 -7.366 1.00 0.35 122 SER A O 7
ATOM 9611 N N . GLU A 1 39 ? 10.302 8.478 -8.826 1.00 0.55 123 GLU A N 7
ATOM 9612 C CA . GLU A 1 39 ? 10.447 7.542 -9.982 1.00 0.58 123 GLU A CA 7
ATOM 9613 C C . GLU A 1 39 ? 11.707 6.697 -9.796 1.00 0.52 123 GLU A C 7
ATOM 9614 O O . GLU A 1 39 ? 11.777 5.563 -10.232 1.00 0.53 123 GLU A O 7
ATOM 9626 N N . ALA A 1 40 ? 12.706 7.250 -9.153 1.00 0.50 124 ALA A N 7
ATOM 9627 C CA . ALA A 1 40 ? 13.978 6.490 -8.934 1.00 0.50 124 ALA A CA 7
ATOM 9628 C C . ALA A 1 40 ? 13.688 5.166 -8.220 1.00 0.39 124 ALA A C 7
ATOM 9629 O O . ALA A 1 40 ? 14.144 4.117 -8.634 1.00 0.45 124 ALA A O 7
ATOM 9636 N N . LYS A 1 41 ? 12.923 5.208 -7.158 1.00 0.31 125 LYS A N 7
ATOM 9637 C CA . LYS A 1 41 ? 12.589 3.949 -6.422 1.00 0.34 125 LYS A CA 7
ATOM 9638 C C . LYS A 1 41 ? 11.835 2.981 -7.334 1.00 0.34 125 LYS A C 7
ATOM 9639 O O . LYS A 1 41 ? 12.152 1.808 -7.401 1.00 0.39 125 LYS A O 7
ATOM 9658 N N . MET A 1 42 ? 10.840 3.462 -8.042 1.00 0.42 126 MET A N 7
ATOM 9659 C CA . MET A 1 42 ? 10.067 2.560 -8.951 1.00 0.56 126 MET A CA 7
ATOM 9660 C C . MET A 1 42 ? 10.999 1.954 -10.001 1.00 0.57 126 MET A C 7
ATOM 9661 O O . MET A 1 42 ? 10.904 0.786 -10.328 1.00 0.66 126 MET A O 7
ATOM 9675 N N . ASP A 1 43 ? 11.905 2.741 -10.522 1.00 0.55 127 ASP A N 7
ATOM 9676 C CA . ASP A 1 43 ? 12.860 2.213 -11.545 1.00 0.62 127 ASP A CA 7
ATOM 9677 C C . ASP A 1 43 ? 13.691 1.064 -10.965 1.00 0.54 127 ASP A C 7
ATOM 9678 O O . ASP A 1 43 ? 13.925 0.065 -11.623 1.00 0.59 127 ASP A O 7
ATOM 9687 N N . GLY A 1 44 ? 14.130 1.192 -9.734 1.00 0.46 128 GLY A N 7
ATOM 9688 C CA . GLY A 1 44 ? 14.941 0.101 -9.115 1.00 0.46 128 GLY A CA 7
ATOM 9689 C C . GLY A 1 44 ? 14.062 -1.045 -8.625 1.00 0.48 128 GLY A C 7
ATOM 9690 O O . GLY A 1 44 ? 14.391 -2.202 -8.816 1.00 0.51 128 GLY A O 7
ATOM 9694 N N . ILE A 1 45 ? 12.956 -0.751 -7.986 1.00 0.54 129 ILE A N 7
ATOM 9695 C CA . ILE A 1 45 ? 12.083 -1.853 -7.480 1.00 0.68 129 ILE A CA 7
ATOM 9696 C C . ILE A 1 45 ? 11.613 -2.728 -8.660 1.00 0.68 129 ILE A C 7
ATOM 9697 O O . ILE A 1 45 ? 11.682 -3.939 -8.609 1.00 0.72 129 ILE A O 7
ATOM 9713 N N . GLU A 1 46 ? 11.143 -2.113 -9.714 1.00 0.70 130 GLU A N 7
ATOM 9714 C CA . GLU A 1 46 ? 10.669 -2.894 -10.899 1.00 0.77 130 GLU A CA 7
ATOM 9715 C C . GLU A 1 46 ? 11.805 -3.714 -11.533 1.00 0.65 130 GLU A C 7
ATOM 9716 O O . GLU A 1 46 ? 11.663 -4.899 -11.770 1.00 0.68 130 GLU A O 7
ATOM 9728 N N . GLU A 1 47 ? 12.917 -3.084 -11.838 1.00 0.59 131 GLU A N 7
ATOM 9729 C CA . GLU A 1 47 ? 14.046 -3.824 -12.495 1.00 0.55 131 GLU A CA 7
ATOM 9730 C C . GLU A 1 47 ? 14.575 -4.950 -11.601 1.00 0.47 131 GLU A C 7
ATOM 9731 O O . GLU A 1 47 ? 14.738 -6.075 -12.036 1.00 0.45 131 GLU A O 7
ATOM 9743 N N . LYS A 1 48 ? 14.862 -4.647 -10.366 1.00 0.51 132 LYS A N 7
ATOM 9744 C CA . LYS A 1 48 ? 15.404 -5.686 -9.436 1.00 0.53 132 LYS A CA 7
ATOM 9745 C C . LYS A 1 48 ? 14.333 -6.716 -9.062 1.00 0.54 132 LYS A C 7
ATOM 9746 O O . LYS A 1 48 ? 14.641 -7.855 -8.763 1.00 0.63 132 LYS A O 7
ATOM 9765 N N . TYR A 1 49 ? 13.085 -6.322 -9.046 1.00 0.55 133 TYR A N 7
ATOM 9766 C CA . TYR A 1 49 ? 12.000 -7.273 -8.656 1.00 0.65 133 TYR A CA 7
ATOM 9767 C C . TYR A 1 49 ? 10.895 -7.302 -9.722 1.00 0.54 133 TYR A C 7
ATOM 9768 O O . TYR A 1 49 ? 9.916 -6.593 -9.604 1.00 0.66 133 TYR A O 7
ATOM 9786 N N . PRO A 1 50 ? 11.085 -8.110 -10.742 1.00 0.51 134 PRO A N 7
ATOM 9787 C CA . PRO A 1 50 ? 10.079 -8.195 -11.824 1.00 0.53 134 PRO A CA 7
ATOM 9788 C C . PRO A 1 50 ? 8.877 -9.065 -11.419 1.00 0.47 134 PRO A C 7
ATOM 9789 O O . PRO A 1 50 ? 7.899 -9.131 -12.142 1.00 0.54 134 PRO A O 7
ATOM 9800 N N . ARG A 1 51 ? 8.933 -9.748 -10.292 1.00 0.43 135 ARG A N 7
ATOM 9801 C CA . ARG A 1 51 ? 7.772 -10.616 -9.902 1.00 0.48 135 ARG A CA 7
ATOM 9802 C C . ARG A 1 51 ? 7.561 -10.693 -8.375 1.00 0.43 135 ARG A C 7
ATOM 9803 O O . ARG A 1 51 ? 6.711 -11.431 -7.913 1.00 0.60 135 ARG A O 7
ATOM 9824 N N . SER A 1 52 ? 8.303 -9.954 -7.584 1.00 0.51 136 SER A N 7
ATOM 9825 C CA . SER A 1 52 ? 8.105 -10.031 -6.100 1.00 0.44 136 SER A CA 7
ATOM 9826 C C . SER A 1 52 ? 7.071 -9.014 -5.641 1.00 0.33 136 SER A C 7
ATOM 9827 O O . SER A 1 52 ? 7.306 -7.821 -5.643 1.00 0.30 136 SER A O 7
ATOM 9835 N N . LEU A 1 53 ? 5.924 -9.495 -5.232 1.00 0.31 137 LEU A N 7
ATOM 9836 C CA . LEU A 1 53 ? 4.850 -8.581 -4.747 1.00 0.24 137 LEU A CA 7
ATOM 9837 C C . LEU A 1 53 ? 5.372 -7.815 -3.534 1.00 0.20 137 LEU A C 7
ATOM 9838 O O . LEU A 1 53 ? 5.191 -6.623 -3.407 1.00 0.21 137 LEU A O 7
ATOM 9854 N N . SER A 1 54 ? 6.031 -8.514 -2.651 1.00 0.24 138 SER A N 7
ATOM 9855 C CA . SER A 1 54 ? 6.595 -7.868 -1.424 1.00 0.26 138 SER A CA 7
ATOM 9856 C C . SER A 1 54 ? 7.660 -6.816 -1.772 1.00 0.20 138 SER A C 7
ATOM 9857 O O . SER A 1 54 ? 7.652 -5.718 -1.251 1.00 0.22 138 SER A O 7
ATOM 9865 N N . GLU A 1 55 ? 8.593 -7.163 -2.622 1.00 0.24 139 GLU A N 7
ATOM 9866 C CA . GLU A 1 55 ? 9.692 -6.206 -2.982 1.00 0.25 139 GLU A CA 7
ATOM 9867 C C . GLU A 1 55 ? 9.165 -4.996 -3.753 1.00 0.21 139 GLU A C 7
ATOM 9868 O O . GLU A 1 55 ? 9.627 -3.886 -3.566 1.00 0.21 139 GLU A O 7
ATOM 9880 N N . ARG A 1 56 ? 8.237 -5.207 -4.646 1.00 0.26 140 ARG A N 7
ATOM 9881 C CA . ARG A 1 56 ? 7.716 -4.072 -5.470 1.00 0.33 140 ARG A CA 7
ATOM 9882 C C . ARG A 1 56 ? 6.961 -3.051 -4.615 1.00 0.29 140 ARG A C 7
ATOM 9883 O O . ARG A 1 56 ? 7.273 -1.876 -4.613 1.00 0.35 140 ARG A O 7
ATOM 9904 N N . VAL A 1 57 ? 5.956 -3.491 -3.922 1.00 0.24 141 VAL A N 7
ATOM 9905 C CA . VAL A 1 57 ? 5.133 -2.558 -3.085 1.00 0.27 141 VAL A CA 7
ATOM 9906 C C . VAL A 1 57 ? 5.887 -1.966 -1.884 1.00 0.25 141 VAL A C 7
ATOM 9907 O O . VAL A 1 57 ? 5.660 -0.834 -1.521 1.00 0.29 141 VAL A O 7
ATOM 9920 N N . ARG A 1 58 ? 6.731 -2.726 -1.231 1.00 0.21 142 ARG A N 7
ATOM 9921 C CA . ARG A 1 58 ? 7.435 -2.202 -0.008 1.00 0.22 142 ARG A CA 7
ATOM 9922 C C . ARG A 1 58 ? 8.061 -0.817 -0.225 1.00 0.24 142 ARG A C 7
ATOM 9923 O O . ARG A 1 58 ? 7.787 0.104 0.523 1.00 0.25 142 ARG A O 7
ATOM 9944 N N . GLU A 1 59 ? 8.896 -0.653 -1.220 1.00 0.26 143 GLU A N 7
ATOM 9945 C CA . GLU A 1 59 ? 9.523 0.689 -1.444 1.00 0.31 143 GLU A CA 7
ATOM 9946 C C . GLU A 1 59 ? 8.440 1.727 -1.753 1.00 0.30 143 GLU A C 7
ATOM 9947 O O . GLU A 1 59 ? 8.428 2.813 -1.203 1.00 0.31 143 GLU A O 7
ATOM 9959 N N . SER A 1 60 ? 7.521 1.383 -2.614 1.00 0.29 144 SER A N 7
ATOM 9960 C CA . SER A 1 60 ? 6.410 2.324 -2.960 1.00 0.29 144 SER A CA 7
ATOM 9961 C C . SER A 1 60 ? 5.578 2.629 -1.707 1.00 0.28 144 SER A C 7
ATOM 9962 O O . SER A 1 60 ? 5.149 3.745 -1.485 1.00 0.28 144 SER A O 7
ATOM 9970 N N . LEU A 1 61 ? 5.348 1.635 -0.892 1.00 0.27 145 LEU A N 7
ATOM 9971 C CA . LEU A 1 61 ? 4.551 1.837 0.359 1.00 0.28 145 LEU A CA 7
ATOM 9972 C C . LEU A 1 61 ? 5.333 2.674 1.376 1.00 0.30 145 LEU A C 7
ATOM 9973 O O . LEU A 1 61 ? 4.768 3.489 2.081 1.00 0.30 145 LEU A O 7
ATOM 9989 N N . LYS A 1 62 ? 6.623 2.464 1.472 1.00 0.33 146 LYS A N 7
ATOM 9990 C CA . LYS A 1 62 ? 7.439 3.232 2.466 1.00 0.35 146 LYS A CA 7
ATOM 9991 C C . LYS A 1 62 ? 7.344 4.734 2.182 1.00 0.34 146 LYS A C 7
ATOM 9992 O O . LYS A 1 62 ? 7.149 5.528 3.083 1.00 0.35 146 LYS A O 7
ATOM 10011 N N . VAL A 1 63 ? 7.475 5.133 0.944 1.00 0.32 147 VAL A N 7
ATOM 10012 C CA . VAL A 1 63 ? 7.372 6.590 0.621 1.00 0.33 147 VAL A CA 7
ATOM 10013 C C . VAL A 1 63 ? 5.933 7.091 0.819 1.00 0.31 147 VAL A C 7
ATOM 10014 O O . VAL A 1 63 ? 5.714 8.166 1.346 1.00 0.31 147 VAL A O 7
ATOM 10027 N N . TRP A 1 64 ? 4.954 6.323 0.406 1.00 0.32 148 TRP A N 7
ATOM 10028 C CA . TRP A 1 64 ? 3.529 6.759 0.578 1.00 0.33 148 TRP A CA 7
ATOM 10029 C C . TRP A 1 64 ? 3.188 6.874 2.076 1.00 0.32 148 TRP A C 7
ATOM 10030 O O . TRP A 1 64 ? 2.718 7.900 2.531 1.00 0.32 148 TRP A O 7
ATOM 10051 N N . LYS A 1 65 ? 3.399 5.824 2.832 1.00 0.36 149 LYS A N 7
ATOM 10052 C CA . LYS A 1 65 ? 3.062 5.873 4.288 1.00 0.38 149 LYS A CA 7
ATOM 10053 C C . LYS A 1 65 ? 3.861 6.982 4.996 1.00 0.34 149 LYS A C 7
ATOM 10054 O O . LYS A 1 65 ? 3.383 7.584 5.940 1.00 0.33 149 LYS A O 7
ATOM 10073 N N . ASN A 1 66 ? 5.061 7.267 4.543 1.00 0.37 150 ASN A N 7
ATOM 10074 C CA . ASN A 1 66 ? 5.871 8.351 5.191 1.00 0.41 150 ASN A CA 7
ATOM 10075 C C . ASN A 1 66 ? 5.193 9.713 4.974 1.00 0.39 150 ASN A C 7
ATOM 10076 O O . ASN A 1 66 ? 5.158 10.542 5.864 1.00 0.46 150 ASN A O 7
ATOM 10087 N N . ALA A 1 67 ? 4.663 9.948 3.801 1.00 0.38 151 ALA A N 7
ATOM 10088 C CA . ALA A 1 67 ? 3.996 11.258 3.530 1.00 0.49 151 ALA A CA 7
ATOM 10089 C C . ALA A 1 67 ? 2.706 11.389 4.348 1.00 0.53 151 ALA A C 7
ATOM 10090 O O . ALA A 1 67 ? 2.476 12.395 4.993 1.00 0.72 151 ALA A O 7
ATOM 10097 N N . GLU A 1 68 ? 1.864 10.384 4.325 1.00 0.40 152 GLU A N 7
ATOM 10098 C CA . GLU A 1 68 ? 0.587 10.457 5.101 1.00 0.50 152 GLU A CA 7
ATOM 10099 C C . GLU A 1 68 ? 0.839 10.285 6.601 1.00 0.60 152 GLU A C 7
ATOM 10100 O O . GLU A 1 68 ? 1.427 9.313 7.036 1.00 1.48 152 GLU A O 7
ATOM 10112 N N . LYS A 1 69 ? 0.373 11.217 7.389 1.00 0.76 153 LYS A N 7
ATOM 10113 C CA . LYS A 1 69 ? 0.547 11.120 8.868 1.00 0.67 153 LYS A CA 7
ATOM 10114 C C . LYS A 1 69 ? -0.654 10.375 9.467 1.00 0.64 153 LYS A C 7
ATOM 10115 O O . LYS A 1 69 ? -0.577 9.197 9.757 1.00 0.57 153 LYS A O 7
ATOM 10134 N N . LYS A 1 70 ? -1.769 11.046 9.628 1.00 0.73 154 LYS A N 7
ATOM 10135 C CA . LYS A 1 70 ? -2.987 10.370 10.179 1.00 0.77 154 LYS A CA 7
ATOM 10136 C C . LYS A 1 70 ? -3.488 9.332 9.169 1.00 0.62 154 LYS A C 7
ATOM 10137 O O . LYS A 1 70 ? -4.007 8.286 9.528 1.00 0.60 154 LYS A O 7
ATOM 10156 N N . ASN A 1 71 ? -3.313 9.612 7.901 1.00 0.57 155 ASN A N 7
ATOM 10157 C CA . ASN A 1 71 ? -3.765 8.656 6.848 1.00 0.47 155 ASN A CA 7
ATOM 10158 C C . ASN A 1 71 ? -2.819 7.454 6.759 1.00 0.37 155 ASN A C 7
ATOM 10159 O O . ASN A 1 71 ? -3.056 6.542 5.988 1.00 0.34 155 ASN A O 7
ATOM 10170 N N . ALA A 1 72 ? -1.772 7.416 7.559 1.00 0.37 156 ALA A N 7
ATOM 10171 C CA . ALA A 1 72 ? -0.861 6.235 7.517 1.00 0.33 156 ALA A CA 7
ATOM 10172 C C . ALA A 1 72 ? -1.626 5.002 8.005 1.00 0.28 156 ALA A C 7
ATOM 10173 O O . ALA A 1 72 ? -1.207 3.881 7.787 1.00 0.28 156 ALA A O 7
ATOM 10180 N N . SER A 1 73 ? -2.753 5.201 8.660 1.00 0.28 157 SER A N 7
ATOM 10181 C CA . SER A 1 73 ? -3.537 4.041 9.150 1.00 0.28 157 SER A CA 7
ATOM 10182 C C . SER A 1 73 ? -4.512 3.578 8.070 1.00 0.22 157 SER A C 7
ATOM 10183 O O . SER A 1 73 ? -4.618 4.168 6.997 1.00 0.21 157 SER A O 7
ATOM 10191 N N . VAL A 1 74 ? -5.205 2.510 8.337 1.00 0.23 158 VAL A N 7
ATOM 10192 C CA . VAL A 1 74 ? -6.157 1.973 7.332 1.00 0.22 158 VAL A CA 7
ATOM 10193 C C . VAL A 1 74 ? -7.231 3.000 6.971 1.00 0.18 158 VAL A C 7
ATOM 10194 O O . VAL A 1 74 ? -7.469 3.229 5.810 1.00 0.18 158 VAL A O 7
ATOM 10207 N N . ALA A 1 75 ? -7.870 3.627 7.942 1.00 0.15 159 ALA A N 7
ATOM 10208 C CA . ALA A 1 75 ? -8.945 4.645 7.638 1.00 0.13 159 ALA A CA 7
ATOM 10209 C C . ALA A 1 75 ? -8.535 5.562 6.488 1.00 0.13 159 ALA A C 7
ATOM 10210 O O . ALA A 1 75 ? -9.343 5.916 5.644 1.00 0.15 159 ALA A O 7
ATOM 10217 N N . GLY A 1 76 ? -7.280 5.905 6.426 1.00 0.13 160 GLY A N 7
ATOM 10218 C CA . GLY A 1 76 ? -6.811 6.760 5.307 1.00 0.15 160 GLY A CA 7
ATOM 10219 C C . GLY A 1 76 ? -6.875 5.952 4.018 1.00 0.16 160 GLY A C 7
ATOM 10220 O O . GLY A 1 76 ? -7.629 6.267 3.109 1.00 0.18 160 GLY A O 7
ATOM 10224 N N . LEU A 1 77 ? -6.082 4.913 3.925 1.00 0.16 161 LEU A N 7
ATOM 10225 C CA . LEU A 1 77 ? -6.091 4.095 2.681 1.00 0.18 161 LEU A CA 7
ATOM 10226 C C . LEU A 1 77 ? -7.472 3.467 2.417 1.00 0.20 161 LEU A C 7
ATOM 10227 O O . LEU A 1 77 ? -8.011 3.621 1.343 1.00 0.28 161 LEU A O 7
ATOM 10243 N N . VAL A 1 78 ? -8.040 2.742 3.369 1.00 0.22 162 VAL A N 7
ATOM 10244 C CA . VAL A 1 78 ? -9.361 2.062 3.116 1.00 0.26 162 VAL A CA 7
ATOM 10245 C C . VAL A 1 78 ? -10.379 3.020 2.522 1.00 0.29 162 VAL A C 7
ATOM 10246 O O . VAL A 1 78 ? -11.110 2.663 1.614 1.00 0.34 162 VAL A O 7
ATOM 10259 N N . LYS A 1 79 ? -10.409 4.239 2.984 1.00 0.29 163 LYS A N 7
ATOM 10260 C CA . LYS A 1 79 ? -11.361 5.218 2.386 1.00 0.34 163 LYS A CA 7
ATOM 10261 C C . LYS A 1 79 ? -11.034 5.361 0.897 1.00 0.36 163 LYS A C 7
ATOM 10262 O O . LYS A 1 79 ? -11.883 5.218 0.045 1.00 0.39 163 LYS A O 7
ATOM 10281 N N . ALA A 1 80 ? -9.790 5.609 0.594 1.00 0.36 164 ALA A N 7
ATOM 10282 C CA . ALA A 1 80 ? -9.368 5.741 -0.835 1.00 0.39 164 ALA A CA 7
ATOM 10283 C C . ALA A 1 80 ? -9.557 4.426 -1.614 1.00 0.39 164 ALA A C 7
ATOM 10284 O O . ALA A 1 80 ? -9.903 4.441 -2.781 1.00 0.33 164 ALA A O 7
ATOM 10291 N N . LEU A 1 81 ? -9.281 3.295 -1.000 1.00 0.50 165 LEU A N 7
ATOM 10292 C CA . LEU A 1 81 ? -9.391 1.989 -1.744 1.00 0.55 165 LEU A CA 7
ATOM 10293 C C . LEU A 1 81 ? -10.777 1.741 -2.304 1.00 0.45 165 LEU A C 7
ATOM 10294 O O . LEU A 1 81 ? -10.970 1.645 -3.500 1.00 0.42 165 LEU A O 7
ATOM 10310 N N . ARG A 1 82 ? -11.731 1.589 -1.436 1.00 0.47 166 ARG A N 7
ATOM 10311 C CA . ARG A 1 82 ? -13.109 1.278 -1.899 1.00 0.45 166 ARG A CA 7
ATOM 10312 C C . ARG A 1 82 ? -13.722 2.474 -2.614 1.00 0.41 166 ARG A C 7
ATOM 10313 O O . ARG A 1 82 ? -14.625 2.317 -3.416 1.00 0.52 166 ARG A O 7
ATOM 10334 N N . THR A 1 83 ? -13.231 3.662 -2.361 1.00 0.33 167 THR A N 7
ATOM 10335 C CA . THR A 1 83 ? -13.800 4.844 -3.078 1.00 0.36 167 THR A CA 7
ATOM 10336 C C . THR A 1 83 ? -13.531 4.704 -4.577 1.00 0.35 167 THR A C 7
ATOM 10337 O O . THR A 1 83 ? -14.410 4.907 -5.395 1.00 0.41 167 THR A O 7
ATOM 10348 N N . CYS A 1 84 ? -12.328 4.351 -4.936 1.00 0.32 168 CYS A N 7
ATOM 10349 C CA . CYS A 1 84 ? -12.002 4.186 -6.376 1.00 0.36 168 CYS A CA 7
ATOM 10350 C C . CYS A 1 84 ? -12.434 2.802 -6.867 1.00 0.31 168 CYS A C 7
ATOM 10351 O O . CYS A 1 84 ? -13.237 2.683 -7.769 1.00 0.34 168 CYS A O 7
ATOM 10359 N N . ARG A 1 85 ? -11.905 1.749 -6.275 1.00 0.30 169 ARG A N 7
ATOM 10360 C CA . ARG A 1 85 ? -12.288 0.341 -6.711 1.00 0.31 169 ARG A CA 7
ATOM 10361 C C . ARG A 1 85 ? -11.473 -0.762 -6.001 1.00 0.26 169 ARG A C 7
ATOM 10362 O O . ARG A 1 85 ? -11.485 -1.901 -6.430 1.00 0.34 169 ARG A O 7
ATOM 10383 N N . LEU A 1 86 ? -10.754 -0.449 -4.958 1.00 0.20 170 LEU A N 7
ATOM 10384 C CA . LEU A 1 86 ? -9.933 -1.489 -4.266 1.00 0.17 170 LEU A CA 7
ATOM 10385 C C . LEU A 1 86 ? -10.710 -2.135 -3.113 1.00 0.19 170 LEU A C 7
ATOM 10386 O O . LEU A 1 86 ? -10.199 -2.300 -2.020 1.00 0.23 170 LEU A O 7
ATOM 10402 N N . ASN A 1 87 ? -11.943 -2.502 -3.352 1.00 0.24 171 ASN A N 7
ATOM 10403 C CA . ASN A 1 87 ? -12.773 -3.144 -2.283 1.00 0.30 171 ASN A CA 7
ATOM 10404 C C . ASN A 1 87 ? -12.054 -4.373 -1.710 1.00 0.24 171 ASN A C 7
ATOM 10405 O O . ASN A 1 87 ? -12.255 -4.749 -0.571 1.00 0.25 171 ASN A O 7
ATOM 10416 N N . LEU A 1 88 ? -11.233 -5.009 -2.509 1.00 0.21 172 LEU A N 7
ATOM 10417 C CA . LEU A 1 88 ? -10.506 -6.236 -2.040 1.00 0.21 172 LEU A CA 7
ATOM 10418 C C . LEU A 1 88 ? -9.718 -5.956 -0.758 1.00 0.17 172 LEU A C 7
ATOM 10419 O O . LEU A 1 88 ? -9.943 -6.568 0.269 1.00 0.21 172 LEU A O 7
ATOM 10435 N N . VAL A 1 89 ? -8.799 -5.034 -0.815 1.00 0.16 173 VAL A N 7
ATOM 10436 C CA . VAL A 1 89 ? -7.985 -4.709 0.393 1.00 0.21 173 VAL A CA 7
ATOM 10437 C C . VAL A 1 89 ? -8.874 -4.125 1.488 1.00 0.22 173 VAL A C 7
ATOM 10438 O O . VAL A 1 89 ? -8.681 -4.386 2.660 1.00 0.25 173 VAL A O 7
ATOM 10451 N N . ALA A 1 90 ? -9.849 -3.343 1.113 1.00 0.27 174 ALA A N 7
ATOM 10452 C CA . ALA A 1 90 ? -10.767 -2.738 2.129 1.00 0.34 174 ALA A CA 7
ATOM 10453 C C . ALA A 1 90 ? -11.470 -3.840 2.934 1.00 0.29 174 ALA A C 7
ATOM 10454 O O . ALA A 1 90 ? -11.550 -3.784 4.145 1.00 0.32 174 ALA A O 7
ATOM 10461 N N . ASP A 1 91 ? -11.988 -4.835 2.264 1.00 0.24 175 ASP A N 7
ATOM 10462 C CA . ASP A 1 91 ? -12.688 -5.945 2.983 1.00 0.23 175 ASP A CA 7
ATOM 10463 C C . ASP A 1 91 ? -11.746 -6.668 3.951 1.00 0.17 175 ASP A C 7
ATOM 10464 O O . ASP A 1 91 ? -12.138 -7.031 5.045 1.00 0.20 175 ASP A O 7
ATOM 10473 N N . LEU A 1 92 ? -10.518 -6.903 3.555 1.00 0.14 176 LEU A N 7
ATOM 10474 C CA . LEU A 1 92 ? -9.570 -7.634 4.461 1.00 0.20 176 LEU A CA 7
ATOM 10475 C C . LEU A 1 92 ? -9.302 -6.825 5.726 1.00 0.25 176 LEU A C 7
ATOM 10476 O O . LEU A 1 92 ? -9.476 -7.309 6.829 1.00 0.27 176 LEU A O 7
ATOM 10492 N N . VAL A 1 93 ? -8.885 -5.592 5.576 1.00 0.33 177 VAL A N 7
ATOM 10493 C CA . VAL A 1 93 ? -8.612 -4.744 6.775 1.00 0.41 177 VAL A CA 7
ATOM 10494 C C . VAL A 1 93 ? -9.901 -4.593 7.582 1.00 0.37 177 VAL A C 7
ATOM 10495 O O . VAL A 1 93 ? -9.895 -4.653 8.797 1.00 0.39 177 VAL A O 7
ATOM 10508 N N . GLU A 1 94 ? -11.015 -4.438 6.906 1.00 0.36 178 GLU A N 7
ATOM 10509 C CA . GLU A 1 94 ? -12.323 -4.332 7.624 1.00 0.39 178 GLU A CA 7
ATOM 10510 C C . GLU A 1 94 ? -12.560 -5.607 8.439 1.00 0.31 178 GLU A C 7
ATOM 10511 O O . GLU A 1 94 ? -12.853 -5.565 9.619 1.00 0.34 178 GLU A O 7
ATOM 10523 N N . GLU A 1 95 ? -12.410 -6.741 7.804 1.00 0.25 179 GLU A N 7
ATOM 10524 C CA . GLU A 1 95 ? -12.605 -8.042 8.511 1.00 0.24 179 GLU A CA 7
ATOM 10525 C C . GLU A 1 95 ? -11.608 -8.159 9.664 1.00 0.25 179 GLU A C 7
ATOM 10526 O O . GLU A 1 95 ? -11.921 -8.685 10.715 1.00 0.39 179 GLU A O 7
ATOM 10538 N N . ALA A 1 96 ? -10.414 -7.662 9.473 1.00 0.26 180 ALA A N 7
ATOM 10539 C CA . ALA A 1 96 ? -9.389 -7.727 10.557 1.00 0.38 180 ALA A CA 7
ATOM 10540 C C . ALA A 1 96 ? -9.829 -6.864 11.745 1.00 0.44 180 ALA A C 7
ATOM 10541 O O . ALA A 1 96 ? -9.611 -7.213 12.889 1.00 0.60 180 ALA A O 7
ATOM 10548 N N . GLN A 1 97 ? -10.448 -5.740 11.477 1.00 0.48 181 GLN A N 7
ATOM 10549 C CA . GLN A 1 97 ? -10.909 -4.846 12.588 1.00 0.70 181 GLN A CA 7
ATOM 10550 C C . GLN A 1 97 ? -12.091 -5.470 13.341 1.00 0.71 181 GLN A C 7
ATOM 10551 O O . GLN A 1 97 ? -12.379 -5.098 14.462 1.00 1.08 181 GLN A O 7
ATOM 10565 N N . GLU A 1 98 ? -12.783 -6.409 12.734 1.00 0.74 182 GLU A N 7
ATOM 10566 C CA . GLU A 1 98 ? -13.956 -7.059 13.412 1.00 1.33 182 GLU A CA 7
ATOM 10567 C C . GLU A 1 98 ? -14.960 -6.001 13.889 1.00 2.14 182 GLU A C 7
ATOM 10568 O O . GLU A 1 98 ? -15.445 -6.050 15.002 1.00 2.63 182 GLU A O 7
ATOM 10580 N N . SER A 1 99 ? -15.272 -5.044 13.047 1.00 2.57 183 SER A N 7
ATOM 10581 C CA . SER A 1 99 ? -16.245 -3.967 13.428 1.00 3.70 183 SER A CA 7
ATOM 10582 C C . SER A 1 99 ? -15.823 -3.295 14.745 1.00 4.04 183 SER A C 7
ATOM 10583 O O . SER A 1 99 ? -14.925 -2.470 14.701 1.00 4.36 183 SER A O 7
ATOM 10592 N N . ALA A 1 5 ? 9.815 10.370 12.569 1.00 1.92 89 ALA A N 8
ATOM 10593 C CA . ALA A 1 5 ? 9.416 11.233 11.414 1.00 1.43 89 ALA A CA 8
ATOM 10594 C C . ALA A 1 5 ? 8.342 10.526 10.591 1.00 1.08 89 ALA A C 8
ATOM 10595 O O . ALA A 1 5 ? 7.250 11.032 10.409 1.00 1.13 89 ALA A O 8
ATOM 10602 N N . ALA A 1 6 ? 8.640 9.347 10.118 1.00 0.96 90 ALA A N 8
ATOM 10603 C CA . ALA A 1 6 ? 7.636 8.572 9.326 1.00 0.72 90 ALA A CA 8
ATOM 10604 C C . ALA A 1 6 ? 6.470 8.222 10.254 1.00 0.58 90 ALA A C 8
ATOM 10605 O O . ALA A 1 6 ? 6.498 8.595 11.411 1.00 1.23 90 ALA A O 8
ATOM 10612 N N . PRO A 1 7 ? 5.472 7.529 9.750 1.00 0.79 91 PRO A N 8
ATOM 10613 C CA . PRO A 1 7 ? 4.319 7.173 10.608 1.00 1.10 91 PRO A CA 8
ATOM 10614 C C . PRO A 1 7 ? 4.784 6.303 11.780 1.00 0.60 91 PRO A C 8
ATOM 10615 O O . PRO A 1 7 ? 5.163 5.166 11.584 1.00 0.91 91 PRO A O 8
ATOM 10626 N N . PRO A 1 8 ? 4.750 6.862 12.972 1.00 0.59 92 PRO A N 8
ATOM 10627 C CA . PRO A 1 8 ? 5.188 6.099 14.163 1.00 0.84 92 PRO A CA 8
ATOM 10628 C C . PRO A 1 8 ? 4.305 4.859 14.353 1.00 0.71 92 PRO A C 8
ATOM 10629 O O . PRO A 1 8 ? 4.742 3.862 14.896 1.00 0.83 92 PRO A O 8
ATOM 10640 N N . GLY A 1 9 ? 3.078 4.901 13.882 1.00 0.65 93 GLY A N 8
ATOM 10641 C CA . GLY A 1 9 ? 2.185 3.705 14.007 1.00 0.71 93 GLY A CA 8
ATOM 10642 C C . GLY A 1 9 ? 2.367 2.757 12.811 1.00 0.58 93 GLY A C 8
ATOM 10643 O O . GLY A 1 9 ? 1.403 2.281 12.242 1.00 0.58 93 GLY A O 8
ATOM 10647 N N . GLU A 1 10 ? 3.587 2.480 12.427 1.00 0.56 94 GLU A N 8
ATOM 10648 C CA . GLU A 1 10 ? 3.829 1.561 11.269 1.00 0.55 94 GLU A CA 8
ATOM 10649 C C . GLU A 1 10 ? 3.350 0.144 11.589 1.00 0.49 94 GLU A C 8
ATOM 10650 O O . GLU A 1 10 ? 3.070 -0.633 10.696 1.00 0.53 94 GLU A O 8
ATOM 10662 N N . ALA A 1 11 ? 3.260 -0.206 12.849 1.00 0.49 95 ALA A N 8
ATOM 10663 C CA . ALA A 1 11 ? 2.807 -1.586 13.205 1.00 0.50 95 ALA A CA 8
ATOM 10664 C C . ALA A 1 11 ? 1.414 -1.847 12.634 1.00 0.38 95 ALA A C 8
ATOM 10665 O O . ALA A 1 11 ? 1.189 -2.848 11.979 1.00 0.36 95 ALA A O 8
ATOM 10672 N N . TYR A 1 12 ? 0.486 -0.947 12.846 1.00 0.38 96 TYR A N 8
ATOM 10673 C CA . TYR A 1 12 ? -0.877 -1.146 12.274 1.00 0.35 96 TYR A CA 8
ATOM 10674 C C . TYR A 1 12 ? -0.787 -1.087 10.754 1.00 0.28 96 TYR A C 8
ATOM 10675 O O . TYR A 1 12 ? -1.425 -1.842 10.045 1.00 0.29 96 TYR A O 8
ATOM 10693 N N . LEU A 1 13 ? 0.016 -0.186 10.262 1.00 0.42 97 LEU A N 8
ATOM 10694 C CA . LEU A 1 13 ? 0.192 -0.040 8.787 1.00 0.55 97 LEU A CA 8
ATOM 10695 C C . LEU A 1 13 ? 0.726 -1.342 8.189 1.00 0.43 97 LEU A C 8
ATOM 10696 O O . LEU A 1 13 ? 0.193 -1.845 7.216 1.00 0.35 97 LEU A O 8
ATOM 10712 N N . GLN A 1 14 ? 1.770 -1.887 8.756 1.00 0.47 98 GLN A N 8
ATOM 10713 C CA . GLN A 1 14 ? 2.329 -3.157 8.203 1.00 0.49 98 GLN A CA 8
ATOM 10714 C C . GLN A 1 14 ? 1.291 -4.273 8.289 1.00 0.38 98 GLN A C 8
ATOM 10715 O O . GLN A 1 14 ? 1.169 -5.081 7.388 1.00 0.39 98 GLN A O 8
ATOM 10729 N N . VAL A 1 15 ? 0.542 -4.328 9.363 1.00 0.33 99 VAL A N 8
ATOM 10730 C CA . VAL A 1 15 ? -0.490 -5.402 9.497 1.00 0.31 99 VAL A CA 8
ATOM 10731 C C . VAL A 1 15 ? -1.500 -5.295 8.348 1.00 0.24 99 VAL A C 8
ATOM 10732 O O . VAL A 1 15 ? -1.779 -6.271 7.672 1.00 0.30 99 VAL A O 8
ATOM 10745 N N . ALA A 1 16 ? -2.033 -4.122 8.107 1.00 0.18 100 ALA A N 8
ATOM 10746 C CA . ALA A 1 16 ? -3.003 -3.975 6.983 1.00 0.18 100 ALA A CA 8
ATOM 10747 C C . ALA A 1 16 ? -2.254 -4.084 5.659 1.00 0.14 100 ALA A C 8
ATOM 10748 O O . ALA A 1 16 ? -2.669 -4.785 4.766 1.00 0.14 100 ALA A O 8
ATOM 10755 N N . PHE A 1 17 ? -1.140 -3.407 5.542 1.00 0.15 101 PHE A N 8
ATOM 10756 C CA . PHE A 1 17 ? -0.334 -3.473 4.282 1.00 0.16 101 PHE A CA 8
ATOM 10757 C C . PHE A 1 17 ? 0.095 -4.911 4.002 1.00 0.17 101 PHE A C 8
ATOM 10758 O O . PHE A 1 17 ? 0.447 -5.232 2.899 1.00 0.20 101 PHE A O 8
ATOM 10775 N N . ASP A 1 18 ? 0.090 -5.774 4.986 1.00 0.18 102 ASP A N 8
ATOM 10776 C CA . ASP A 1 18 ? 0.529 -7.179 4.735 1.00 0.21 102 ASP A CA 8
ATOM 10777 C C . ASP A 1 18 ? -0.617 -8.025 4.191 1.00 0.20 102 ASP A C 8
ATOM 10778 O O . ASP A 1 18 ? -0.470 -8.694 3.184 1.00 0.22 102 ASP A O 8
ATOM 10787 N N . ILE A 1 19 ? -1.756 -8.011 4.843 1.00 0.18 103 ILE A N 8
ATOM 10788 C CA . ILE A 1 19 ? -2.895 -8.832 4.342 1.00 0.18 103 ILE A CA 8
ATOM 10789 C C . ILE A 1 19 ? -3.307 -8.330 2.960 1.00 0.17 103 ILE A C 8
ATOM 10790 O O . ILE A 1 19 ? -3.564 -9.101 2.052 1.00 0.18 103 ILE A O 8
ATOM 10806 N N . VAL A 1 20 ? -3.355 -7.037 2.802 1.00 0.16 104 VAL A N 8
ATOM 10807 C CA . VAL A 1 20 ? -3.750 -6.462 1.486 1.00 0.16 104 VAL A CA 8
ATOM 10808 C C . VAL A 1 20 ? -2.670 -6.713 0.431 1.00 0.17 104 VAL A C 8
ATOM 10809 O O . VAL A 1 20 ? -2.967 -7.007 -0.711 1.00 0.18 104 VAL A O 8
ATOM 10822 N N . CYS A 1 21 ? -1.420 -6.591 0.804 1.00 0.18 105 CYS A N 8
ATOM 10823 C CA . CYS A 1 21 ? -0.318 -6.815 -0.184 1.00 0.19 105 CYS A CA 8
ATOM 10824 C C . CYS A 1 21 ? -0.378 -8.229 -0.715 1.00 0.20 105 CYS A C 8
ATOM 10825 O O . CYS A 1 21 ? -0.378 -8.449 -1.908 1.00 0.21 105 CYS A O 8
ATOM 10833 N N . ASP A 1 22 ? -0.461 -9.184 0.160 1.00 0.21 106 ASP A N 8
ATOM 10834 C CA . ASP A 1 22 ? -0.550 -10.593 -0.306 1.00 0.24 106 ASP A CA 8
ATOM 10835 C C . ASP A 1 22 ? -1.881 -10.797 -1.052 1.00 0.25 106 ASP A C 8
ATOM 10836 O O . ASP A 1 22 ? -2.062 -11.778 -1.749 1.00 0.28 106 ASP A O 8
ATOM 10845 N N . ASN A 1 23 ? -2.808 -9.865 -0.926 1.00 0.24 107 ASN A N 8
ATOM 10846 C CA . ASN A 1 23 ? -4.111 -9.989 -1.641 1.00 0.26 107 ASN A CA 8
ATOM 10847 C C . ASN A 1 23 ? -3.992 -9.348 -3.024 1.00 0.26 107 ASN A C 8
ATOM 10848 O O . ASN A 1 23 ? -4.435 -9.894 -4.017 1.00 0.29 107 ASN A O 8
ATOM 10859 N N . VAL A 1 24 ? -3.396 -8.187 -3.084 1.00 0.23 108 VAL A N 8
ATOM 10860 C CA . VAL A 1 24 ? -3.233 -7.481 -4.385 1.00 0.24 108 VAL A CA 8
ATOM 10861 C C . VAL A 1 24 ? -2.149 -6.403 -4.248 1.00 0.25 108 VAL A C 8
ATOM 10862 O O . VAL A 1 24 ? -2.364 -5.235 -4.501 1.00 0.42 108 VAL A O 8
ATOM 10875 N N . GLY A 1 25 ? -0.992 -6.804 -3.804 1.00 0.24 109 GLY A N 8
ATOM 10876 C CA . GLY A 1 25 ? 0.135 -5.850 -3.572 1.00 0.22 109 GLY A CA 8
ATOM 10877 C C . GLY A 1 25 ? 0.340 -4.944 -4.800 1.00 0.23 109 GLY A C 8
ATOM 10878 O O . GLY A 1 25 ? 0.616 -3.767 -4.670 1.00 0.21 109 GLY A O 8
ATOM 10882 N N . ARG A 1 26 ? 0.208 -5.486 -5.985 1.00 0.27 110 ARG A N 8
ATOM 10883 C CA . ARG A 1 26 ? 0.408 -4.665 -7.226 1.00 0.28 110 ARG A CA 8
ATOM 10884 C C . ARG A 1 26 ? -0.516 -3.435 -7.246 1.00 0.27 110 ARG A C 8
ATOM 10885 O O . ARG A 1 26 ? -0.267 -2.472 -7.966 1.00 0.27 110 ARG A O 8
ATOM 10906 N N . ASP A 1 27 ? -1.564 -3.438 -6.456 1.00 0.27 111 ASP A N 8
ATOM 10907 C CA . ASP A 1 27 ? -2.474 -2.254 -6.434 1.00 0.30 111 ASP A CA 8
ATOM 10908 C C . ASP A 1 27 ? -1.757 -1.068 -5.774 1.00 0.31 111 ASP A C 8
ATOM 10909 O O . ASP A 1 27 ? -2.190 0.062 -5.881 1.00 0.39 111 ASP A O 8
ATOM 10918 N N . TRP A 1 28 ? -0.646 -1.309 -5.117 1.00 0.27 112 TRP A N 8
ATOM 10919 C CA . TRP A 1 28 ? 0.114 -0.186 -4.494 1.00 0.29 112 TRP A CA 8
ATOM 10920 C C . TRP A 1 28 ? 1.031 0.413 -5.555 1.00 0.32 112 TRP A C 8
ATOM 10921 O O . TRP A 1 28 ? 1.320 1.586 -5.536 1.00 0.31 112 TRP A O 8
ATOM 10942 N N . LYS A 1 29 ? 1.471 -0.391 -6.501 1.00 0.37 113 LYS A N 8
ATOM 10943 C CA . LYS A 1 29 ? 2.342 0.143 -7.590 1.00 0.40 113 LYS A CA 8
ATOM 10944 C C . LYS A 1 29 ? 1.551 1.181 -8.386 1.00 0.34 113 LYS A C 8
ATOM 10945 O O . LYS A 1 29 ? 2.024 2.276 -8.636 1.00 0.30 113 LYS A O 8
ATOM 10964 N N . ARG A 1 30 ? 0.334 0.852 -8.761 1.00 0.35 114 ARG A N 8
ATOM 10965 C CA . ARG A 1 30 ? -0.498 1.849 -9.518 1.00 0.33 114 ARG A CA 8
ATOM 10966 C C . ARG A 1 30 ? -0.832 3.036 -8.600 1.00 0.28 114 ARG A C 8
ATOM 10967 O O . ARG A 1 30 ? -0.811 4.184 -9.018 1.00 0.29 114 ARG A O 8
ATOM 10988 N N . LEU A 1 31 ? -1.101 2.774 -7.341 1.00 0.26 115 LEU A N 8
ATOM 10989 C CA . LEU A 1 31 ? -1.396 3.885 -6.390 1.00 0.25 115 LEU A CA 8
ATOM 10990 C C . LEU A 1 31 ? -0.108 4.666 -6.120 1.00 0.25 115 LEU A C 8
ATOM 10991 O O . LEU A 1 31 ? -0.132 5.853 -5.869 1.00 0.26 115 LEU A O 8
ATOM 11007 N N . ALA A 1 32 ? 1.022 4.004 -6.186 1.00 0.26 116 ALA A N 8
ATOM 11008 C CA . ALA A 1 32 ? 2.324 4.704 -5.951 1.00 0.28 116 ALA A CA 8
ATOM 11009 C C . ALA A 1 32 ? 2.481 5.818 -6.985 1.00 0.26 116 ALA A C 8
ATOM 11010 O O . ALA A 1 32 ? 2.826 6.945 -6.666 1.00 0.27 116 ALA A O 8
ATOM 11017 N N . ARG A 1 33 ? 2.193 5.512 -8.226 1.00 0.27 117 ARG A N 8
ATOM 11018 C CA . ARG A 1 33 ? 2.287 6.549 -9.295 1.00 0.30 117 ARG A CA 8
ATOM 11019 C C . ARG A 1 33 ? 1.328 7.695 -8.950 1.00 0.32 117 ARG A C 8
ATOM 11020 O O . ARG A 1 33 ? 1.649 8.857 -9.107 1.00 0.33 117 ARG A O 8
ATOM 11041 N N . GLU A 1 34 ? 0.156 7.360 -8.455 1.00 0.34 118 GLU A N 8
ATOM 11042 C CA . GLU A 1 34 ? -0.825 8.421 -8.064 1.00 0.39 118 GLU A CA 8
ATOM 11043 C C . GLU A 1 34 ? -0.238 9.246 -6.914 1.00 0.39 118 GLU A C 8
ATOM 11044 O O . GLU A 1 34 ? -0.364 10.455 -6.871 1.00 0.41 118 GLU A O 8
ATOM 11056 N N . LEU A 1 35 ? 0.418 8.587 -5.990 1.00 0.37 119 LEU A N 8
ATOM 11057 C CA . LEU A 1 35 ? 1.041 9.305 -4.836 1.00 0.38 119 LEU A CA 8
ATOM 11058 C C . LEU A 1 35 ? 2.321 10.037 -5.267 1.00 0.36 119 LEU A C 8
ATOM 11059 O O . LEU A 1 35 ? 2.934 10.727 -4.477 1.00 0.39 119 LEU A O 8
ATOM 11075 N N . LYS A 1 36 ? 2.728 9.892 -6.513 1.00 0.34 120 LYS A N 8
ATOM 11076 C CA . LYS A 1 36 ? 3.962 10.585 -7.012 1.00 0.35 120 LYS A CA 8
ATOM 11077 C C . LYS A 1 36 ? 5.187 10.158 -6.208 1.00 0.30 120 LYS A C 8
ATOM 11078 O O . LYS A 1 36 ? 5.958 10.981 -5.750 1.00 0.33 120 LYS A O 8
ATOM 11097 N N . VAL A 1 37 ? 5.380 8.875 -6.050 1.00 0.29 121 VAL A N 8
ATOM 11098 C CA . VAL A 1 37 ? 6.571 8.383 -5.291 1.00 0.33 121 VAL A CA 8
ATOM 11099 C C . VAL A 1 37 ? 7.829 8.583 -6.142 1.00 0.37 121 VAL A C 8
ATOM 11100 O O . VAL A 1 37 ? 7.747 8.773 -7.341 1.00 0.42 121 VAL A O 8
ATOM 11113 N N . SER A 1 38 ? 8.991 8.557 -5.534 1.00 0.45 122 SER A N 8
ATOM 11114 C CA . SER A 1 38 ? 10.259 8.764 -6.313 1.00 0.52 122 SER A CA 8
ATOM 11115 C C . SER A 1 38 ? 10.320 7.822 -7.517 1.00 0.44 122 SER A C 8
ATOM 11116 O O . SER A 1 38 ? 10.326 6.614 -7.375 1.00 0.35 122 SER A O 8
ATOM 11124 N N . GLU A 1 39 ? 10.376 8.378 -8.701 1.00 0.55 123 GLU A N 8
ATOM 11125 C CA . GLU A 1 39 ? 10.450 7.534 -9.930 1.00 0.58 123 GLU A CA 8
ATOM 11126 C C . GLU A 1 39 ? 11.704 6.665 -9.880 1.00 0.52 123 GLU A C 8
ATOM 11127 O O . GLU A 1 39 ? 11.724 5.553 -10.375 1.00 0.53 123 GLU A O 8
ATOM 11139 N N . ALA A 1 40 ? 12.751 7.171 -9.280 1.00 0.50 124 ALA A N 8
ATOM 11140 C CA . ALA A 1 40 ? 14.020 6.384 -9.185 1.00 0.50 124 ALA A CA 8
ATOM 11141 C C . ALA A 1 40 ? 13.765 5.053 -8.472 1.00 0.39 124 ALA A C 8
ATOM 11142 O O . ALA A 1 40 ? 14.070 3.994 -8.990 1.00 0.45 124 ALA A O 8
ATOM 11149 N N . LYS A 1 41 ? 13.204 5.102 -7.291 1.00 0.31 125 LYS A N 8
ATOM 11150 C CA . LYS A 1 41 ? 12.921 3.840 -6.542 1.00 0.34 125 LYS A CA 8
ATOM 11151 C C . LYS A 1 41 ? 11.931 2.977 -7.327 1.00 0.34 125 LYS A C 8
ATOM 11152 O O . LYS A 1 41 ? 12.130 1.789 -7.502 1.00 0.39 125 LYS A O 8
ATOM 11171 N N . MET A 1 42 ? 10.869 3.575 -7.808 1.00 0.42 126 MET A N 8
ATOM 11172 C CA . MET A 1 42 ? 9.856 2.805 -8.597 1.00 0.56 126 MET A CA 8
ATOM 11173 C C . MET A 1 42 ? 10.531 2.204 -9.834 1.00 0.57 126 MET A C 8
ATOM 11174 O O . MET A 1 42 ? 10.299 1.065 -10.193 1.00 0.66 126 MET A O 8
ATOM 11188 N N . ASP A 1 43 ? 11.374 2.967 -10.479 1.00 0.55 127 ASP A N 8
ATOM 11189 C CA . ASP A 1 43 ? 12.086 2.454 -11.689 1.00 0.62 127 ASP A CA 8
ATOM 11190 C C . ASP A 1 43 ? 12.941 1.228 -11.334 1.00 0.54 127 ASP A C 8
ATOM 11191 O O . ASP A 1 43 ? 12.962 0.250 -12.058 1.00 0.59 127 ASP A O 8
ATOM 11200 N N . GLY A 1 44 ? 13.652 1.277 -10.229 1.00 0.46 128 GLY A N 8
ATOM 11201 C CA . GLY A 1 44 ? 14.512 0.117 -9.839 1.00 0.46 128 GLY A CA 8
ATOM 11202 C C . GLY A 1 44 ? 13.706 -1.017 -9.207 1.00 0.48 128 GLY A C 8
ATOM 11203 O O . GLY A 1 44 ? 13.992 -2.178 -9.441 1.00 0.51 128 GLY A O 8
ATOM 11207 N N . ILE A 1 45 ? 12.716 -0.714 -8.400 1.00 0.54 129 ILE A N 8
ATOM 11208 C CA . ILE A 1 45 ? 11.927 -1.812 -7.759 1.00 0.68 129 ILE A CA 8
ATOM 11209 C C . ILE A 1 45 ? 11.272 -2.682 -8.849 1.00 0.68 129 ILE A C 8
ATOM 11210 O O . ILE A 1 45 ? 11.379 -3.893 -8.834 1.00 0.72 129 ILE A O 8
ATOM 11226 N N . GLU A 1 46 ? 10.617 -2.065 -9.799 1.00 0.70 130 GLU A N 8
ATOM 11227 C CA . GLU A 1 46 ? 9.974 -2.840 -10.905 1.00 0.77 130 GLU A CA 8
ATOM 11228 C C . GLU A 1 46 ? 11.030 -3.581 -11.738 1.00 0.65 130 GLU A C 8
ATOM 11229 O O . GLU A 1 46 ? 10.909 -4.760 -12.010 1.00 0.68 130 GLU A O 8
ATOM 11241 N N . GLU A 1 47 ? 12.054 -2.879 -12.161 1.00 0.59 131 GLU A N 8
ATOM 11242 C CA . GLU A 1 47 ? 13.121 -3.513 -13.003 1.00 0.55 131 GLU A CA 8
ATOM 11243 C C . GLU A 1 47 ? 13.852 -4.624 -12.241 1.00 0.47 131 GLU A C 8
ATOM 11244 O O . GLU A 1 47 ? 14.026 -5.720 -12.741 1.00 0.45 131 GLU A O 8
ATOM 11256 N N . LYS A 1 48 ? 14.292 -4.342 -11.044 1.00 0.51 132 LYS A N 8
ATOM 11257 C CA . LYS A 1 48 ? 15.030 -5.370 -10.244 1.00 0.53 132 LYS A CA 8
ATOM 11258 C C . LYS A 1 48 ? 14.096 -6.495 -9.793 1.00 0.54 132 LYS A C 8
ATOM 11259 O O . LYS A 1 48 ? 14.471 -7.652 -9.771 1.00 0.63 132 LYS A O 8
ATOM 11278 N N . TYR A 1 49 ? 12.892 -6.160 -9.415 1.00 0.55 133 TYR A N 8
ATOM 11279 C CA . TYR A 1 49 ? 11.932 -7.198 -8.942 1.00 0.65 133 TYR A CA 8
ATOM 11280 C C . TYR A 1 49 ? 10.717 -7.243 -9.880 1.00 0.54 133 TYR A C 8
ATOM 11281 O O . TYR A 1 49 ? 9.677 -6.694 -9.570 1.00 0.66 133 TYR A O 8
ATOM 11299 N N . PRO A 1 50 ? 10.893 -7.884 -11.016 1.00 0.51 134 PRO A N 8
ATOM 11300 C CA . PRO A 1 50 ? 9.798 -7.973 -12.012 1.00 0.53 134 PRO A CA 8
ATOM 11301 C C . PRO A 1 50 ? 8.713 -8.976 -11.595 1.00 0.47 134 PRO A C 8
ATOM 11302 O O . PRO A 1 50 ? 7.723 -9.125 -12.288 1.00 0.54 134 PRO A O 8
ATOM 11313 N N . ARG A 1 51 ? 8.879 -9.680 -10.494 1.00 0.43 135 ARG A N 8
ATOM 11314 C CA . ARG A 1 51 ? 7.826 -10.672 -10.102 1.00 0.48 135 ARG A CA 8
ATOM 11315 C C . ARG A 1 51 ? 7.660 -10.791 -8.577 1.00 0.43 135 ARG A C 8
ATOM 11316 O O . ARG A 1 51 ? 6.954 -11.662 -8.103 1.00 0.60 135 ARG A O 8
ATOM 11337 N N . SER A 1 52 ? 8.275 -9.929 -7.806 1.00 0.51 136 SER A N 8
ATOM 11338 C CA . SER A 1 52 ? 8.110 -10.009 -6.321 1.00 0.44 136 SER A CA 8
ATOM 11339 C C . SER A 1 52 ? 7.065 -9.007 -5.863 1.00 0.33 136 SER A C 8
ATOM 11340 O O . SER A 1 52 ? 7.267 -7.809 -5.915 1.00 0.30 136 SER A O 8
ATOM 11348 N N . LEU A 1 53 ? 5.946 -9.501 -5.405 1.00 0.31 137 LEU A N 8
ATOM 11349 C CA . LEU A 1 53 ? 4.864 -8.598 -4.922 1.00 0.24 137 LEU A CA 8
ATOM 11350 C C . LEU A 1 53 ? 5.402 -7.783 -3.747 1.00 0.20 137 LEU A C 8
ATOM 11351 O O . LEU A 1 53 ? 5.209 -6.590 -3.656 1.00 0.21 137 LEU A O 8
ATOM 11367 N N . SER A 1 54 ? 6.087 -8.447 -2.858 1.00 0.24 138 SER A N 8
ATOM 11368 C CA . SER A 1 54 ? 6.672 -7.761 -1.661 1.00 0.26 138 SER A CA 8
ATOM 11369 C C . SER A 1 54 ? 7.757 -6.739 -2.042 1.00 0.20 138 SER A C 8
ATOM 11370 O O . SER A 1 54 ? 7.760 -5.621 -1.564 1.00 0.22 138 SER A O 8
ATOM 11378 N N . GLU A 1 55 ? 8.696 -7.129 -2.868 1.00 0.24 139 GLU A N 8
ATOM 11379 C CA . GLU A 1 55 ? 9.813 -6.198 -3.247 1.00 0.25 139 GLU A CA 8
ATOM 11380 C C . GLU A 1 55 ? 9.298 -4.964 -3.986 1.00 0.21 139 GLU A C 8
ATOM 11381 O O . GLU A 1 55 ? 9.792 -3.869 -3.791 1.00 0.21 139 GLU A O 8
ATOM 11393 N N . ARG A 1 56 ? 8.343 -5.137 -4.857 1.00 0.26 140 ARG A N 8
ATOM 11394 C CA . ARG A 1 56 ? 7.831 -3.974 -5.644 1.00 0.33 140 ARG A CA 8
ATOM 11395 C C . ARG A 1 56 ? 7.069 -2.983 -4.758 1.00 0.29 140 ARG A C 8
ATOM 11396 O O . ARG A 1 56 ? 7.388 -1.810 -4.712 1.00 0.35 140 ARG A O 8
ATOM 11417 N N . VAL A 1 57 ? 6.053 -3.440 -4.087 1.00 0.24 141 VAL A N 8
ATOM 11418 C CA . VAL A 1 57 ? 5.234 -2.525 -3.224 1.00 0.27 141 VAL A CA 8
ATOM 11419 C C . VAL A 1 57 ? 5.988 -2.003 -1.988 1.00 0.25 141 VAL A C 8
ATOM 11420 O O . VAL A 1 57 ? 5.804 -0.875 -1.587 1.00 0.29 141 VAL A O 8
ATOM 11433 N N . ARG A 1 58 ? 6.787 -2.822 -1.350 1.00 0.21 142 ARG A N 8
ATOM 11434 C CA . ARG A 1 58 ? 7.489 -2.378 -0.094 1.00 0.22 142 ARG A CA 8
ATOM 11435 C C . ARG A 1 58 ? 8.183 -1.015 -0.239 1.00 0.24 142 ARG A C 8
ATOM 11436 O O . ARG A 1 58 ? 7.922 -0.113 0.538 1.00 0.25 142 ARG A O 8
ATOM 11457 N N . GLU A 1 59 ? 9.056 -0.843 -1.200 1.00 0.26 143 GLU A N 8
ATOM 11458 C CA . GLU A 1 59 ? 9.738 0.485 -1.343 1.00 0.31 143 GLU A CA 8
ATOM 11459 C C . GLU A 1 59 ? 8.698 1.573 -1.637 1.00 0.30 143 GLU A C 8
ATOM 11460 O O . GLU A 1 59 ? 8.713 2.643 -1.055 1.00 0.31 143 GLU A O 8
ATOM 11472 N N . SER A 1 60 ? 7.786 1.288 -2.528 1.00 0.29 144 SER A N 8
ATOM 11473 C CA . SER A 1 60 ? 6.717 2.277 -2.873 1.00 0.29 144 SER A CA 8
ATOM 11474 C C . SER A 1 60 ? 5.861 2.586 -1.638 1.00 0.28 144 SER A C 8
ATOM 11475 O O . SER A 1 60 ? 5.466 3.713 -1.409 1.00 0.28 144 SER A O 8
ATOM 11483 N N . LEU A 1 61 ? 5.565 1.586 -0.849 1.00 0.27 145 LEU A N 8
ATOM 11484 C CA . LEU A 1 61 ? 4.732 1.805 0.372 1.00 0.28 145 LEU A CA 8
ATOM 11485 C C . LEU A 1 61 ? 5.508 2.608 1.414 1.00 0.30 145 LEU A C 8
ATOM 11486 O O . LEU A 1 61 ? 4.948 3.428 2.114 1.00 0.30 145 LEU A O 8
ATOM 11502 N N . LYS A 1 62 ? 6.789 2.365 1.532 1.00 0.33 146 LYS A N 8
ATOM 11503 C CA . LYS A 1 62 ? 7.604 3.101 2.548 1.00 0.35 146 LYS A CA 8
ATOM 11504 C C . LYS A 1 62 ? 7.561 4.611 2.288 1.00 0.34 146 LYS A C 8
ATOM 11505 O O . LYS A 1 62 ? 7.339 5.393 3.195 1.00 0.35 146 LYS A O 8
ATOM 11524 N N . VAL A 1 63 ? 7.779 5.034 1.068 1.00 0.32 147 VAL A N 8
ATOM 11525 C CA . VAL A 1 63 ? 7.745 6.503 0.779 1.00 0.33 147 VAL A CA 8
ATOM 11526 C C . VAL A 1 63 ? 6.328 7.075 0.956 1.00 0.31 147 VAL A C 8
ATOM 11527 O O . VAL A 1 63 ? 6.153 8.125 1.549 1.00 0.31 147 VAL A O 8
ATOM 11540 N N . TRP A 1 64 ? 5.317 6.402 0.455 1.00 0.32 148 TRP A N 8
ATOM 11541 C CA . TRP A 1 64 ? 3.919 6.926 0.608 1.00 0.33 148 TRP A CA 8
ATOM 11542 C C . TRP A 1 64 ? 3.556 7.038 2.100 1.00 0.32 148 TRP A C 8
ATOM 11543 O O . TRP A 1 64 ? 3.101 8.072 2.553 1.00 0.32 148 TRP A O 8
ATOM 11564 N N . LYS A 1 65 ? 3.726 5.978 2.854 1.00 0.36 149 LYS A N 8
ATOM 11565 C CA . LYS A 1 65 ? 3.353 6.031 4.297 1.00 0.38 149 LYS A CA 8
ATOM 11566 C C . LYS A 1 65 ? 4.153 7.115 5.041 1.00 0.34 149 LYS A C 8
ATOM 11567 O O . LYS A 1 65 ? 3.629 7.771 5.922 1.00 0.33 149 LYS A O 8
ATOM 11586 N N . ASN A 1 66 ? 5.410 7.314 4.698 1.00 0.37 150 ASN A N 8
ATOM 11587 C CA . ASN A 1 66 ? 6.216 8.363 5.405 1.00 0.41 150 ASN A CA 8
ATOM 11588 C C . ASN A 1 66 ? 5.586 9.739 5.195 1.00 0.39 150 ASN A C 8
ATOM 11589 O O . ASN A 1 66 ? 5.529 10.547 6.104 1.00 0.46 150 ASN A O 8
ATOM 11600 N N . ALA A 1 67 ? 5.108 10.009 4.007 1.00 0.38 151 ALA A N 8
ATOM 11601 C CA . ALA A 1 67 ? 4.474 11.335 3.741 1.00 0.49 151 ALA A CA 8
ATOM 11602 C C . ALA A 1 67 ? 3.138 11.440 4.480 1.00 0.53 151 ALA A C 8
ATOM 11603 O O . ALA A 1 67 ? 2.803 12.475 5.026 1.00 0.72 151 ALA A O 8
ATOM 11610 N N . GLU A 1 68 ? 2.370 10.378 4.494 1.00 0.40 152 GLU A N 8
ATOM 11611 C CA . GLU A 1 68 ? 1.049 10.417 5.190 1.00 0.50 152 GLU A CA 8
ATOM 11612 C C . GLU A 1 68 ? 1.229 10.387 6.707 1.00 0.60 152 GLU A C 8
ATOM 11613 O O . GLU A 1 68 ? 1.795 9.457 7.251 1.00 1.48 152 GLU A O 8
ATOM 11625 N N . LYS A 1 69 ? 0.714 11.370 7.396 1.00 0.76 153 LYS A N 8
ATOM 11626 C CA . LYS A 1 69 ? 0.809 11.371 8.883 1.00 0.67 153 LYS A CA 8
ATOM 11627 C C . LYS A 1 69 ? -0.426 10.652 9.441 1.00 0.64 153 LYS A C 8
ATOM 11628 O O . LYS A 1 69 ? -0.371 9.489 9.788 1.00 0.57 153 LYS A O 8
ATOM 11647 N N . LYS A 1 70 ? -1.545 11.329 9.501 1.00 0.73 154 LYS A N 8
ATOM 11648 C CA . LYS A 1 70 ? -2.797 10.680 10.001 1.00 0.77 154 LYS A CA 8
ATOM 11649 C C . LYS A 1 70 ? -3.282 9.643 8.978 1.00 0.62 154 LYS A C 8
ATOM 11650 O O . LYS A 1 70 ? -3.851 8.620 9.322 1.00 0.60 154 LYS A O 8
ATOM 11669 N N . ASN A 1 71 ? -3.060 9.914 7.716 1.00 0.57 155 ASN A N 8
ATOM 11670 C CA . ASN A 1 71 ? -3.518 8.975 6.644 1.00 0.47 155 ASN A CA 8
ATOM 11671 C C . ASN A 1 71 ? -2.642 7.719 6.589 1.00 0.37 155 ASN A C 8
ATOM 11672 O O . ASN A 1 71 ? -2.951 6.786 5.870 1.00 0.34 155 ASN A O 8
ATOM 11683 N N . ALA A 1 72 ? -1.573 7.664 7.351 1.00 0.37 156 ALA A N 8
ATOM 11684 C CA . ALA A 1 72 ? -0.723 6.434 7.334 1.00 0.33 156 ALA A CA 8
ATOM 11685 C C . ALA A 1 72 ? -1.517 5.255 7.902 1.00 0.28 156 ALA A C 8
ATOM 11686 O O . ALA A 1 72 ? -1.127 4.112 7.745 1.00 0.28 156 ALA A O 8
ATOM 11693 N N . SER A 1 73 ? -2.629 5.514 8.558 1.00 0.28 157 SER A N 8
ATOM 11694 C CA . SER A 1 73 ? -3.426 4.395 9.120 1.00 0.28 157 SER A CA 8
ATOM 11695 C C . SER A 1 73 ? -4.374 3.860 8.055 1.00 0.22 157 SER A C 8
ATOM 11696 O O . SER A 1 73 ? -4.518 4.430 6.975 1.00 0.21 157 SER A O 8
ATOM 11704 N N . VAL A 1 74 ? -5.006 2.758 8.339 1.00 0.23 158 VAL A N 8
ATOM 11705 C CA . VAL A 1 74 ? -5.929 2.159 7.343 1.00 0.22 158 VAL A CA 8
ATOM 11706 C C . VAL A 1 74 ? -7.049 3.131 6.990 1.00 0.18 158 VAL A C 8
ATOM 11707 O O . VAL A 1 74 ? -7.338 3.314 5.836 1.00 0.18 158 VAL A O 8
ATOM 11720 N N . ALA A 1 75 ? -7.664 3.772 7.966 1.00 0.15 159 ALA A N 8
ATOM 11721 C CA . ALA A 1 75 ? -8.774 4.749 7.672 1.00 0.13 159 ALA A CA 8
ATOM 11722 C C . ALA A 1 75 ? -8.390 5.676 6.522 1.00 0.13 159 ALA A C 8
ATOM 11723 O O . ALA A 1 75 ? -9.220 6.061 5.716 1.00 0.15 159 ALA A O 8
ATOM 11730 N N . GLY A 1 76 ? -7.129 5.997 6.420 1.00 0.13 160 GLY A N 8
ATOM 11731 C CA . GLY A 1 76 ? -6.678 6.864 5.301 1.00 0.15 160 GLY A CA 8
ATOM 11732 C C . GLY A 1 76 ? -6.748 6.072 4.002 1.00 0.16 160 GLY A C 8
ATOM 11733 O O . GLY A 1 76 ? -7.538 6.371 3.125 1.00 0.18 160 GLY A O 8
ATOM 11737 N N . LEU A 1 77 ? -5.912 5.075 3.864 1.00 0.16 161 LEU A N 8
ATOM 11738 C CA . LEU A 1 77 ? -5.914 4.270 2.606 1.00 0.18 161 LEU A CA 8
ATOM 11739 C C . LEU A 1 77 ? -7.266 3.569 2.357 1.00 0.20 161 LEU A C 8
ATOM 11740 O O . LEU A 1 77 ? -7.737 3.539 1.235 1.00 0.28 161 LEU A O 8
ATOM 11756 N N . VAL A 1 78 ? -7.879 2.971 3.364 1.00 0.22 162 VAL A N 8
ATOM 11757 C CA . VAL A 1 78 ? -9.170 2.242 3.116 1.00 0.26 162 VAL A CA 8
ATOM 11758 C C . VAL A 1 78 ? -10.214 3.199 2.570 1.00 0.29 162 VAL A C 8
ATOM 11759 O O . VAL A 1 78 ? -10.963 2.866 1.670 1.00 0.34 162 VAL A O 8
ATOM 11772 N N . LYS A 1 79 ? -10.253 4.391 3.089 1.00 0.29 163 LYS A N 8
ATOM 11773 C CA . LYS A 1 79 ? -11.237 5.389 2.581 1.00 0.34 163 LYS A CA 8
ATOM 11774 C C . LYS A 1 79 ? -10.986 5.643 1.092 1.00 0.36 163 LYS A C 8
ATOM 11775 O O . LYS A 1 79 ? -11.871 5.530 0.270 1.00 0.39 163 LYS A O 8
ATOM 11794 N N . ALA A 1 80 ? -9.771 5.981 0.751 1.00 0.36 164 ALA A N 8
ATOM 11795 C CA . ALA A 1 80 ? -9.428 6.253 -0.678 1.00 0.39 164 ALA A CA 8
ATOM 11796 C C . ALA A 1 80 ? -9.504 4.991 -1.553 1.00 0.39 164 ALA A C 8
ATOM 11797 O O . ALA A 1 80 ? -10.124 4.998 -2.600 1.00 0.33 164 ALA A O 8
ATOM 11804 N N . LEU A 1 81 ? -8.834 3.929 -1.162 1.00 0.50 165 LEU A N 8
ATOM 11805 C CA . LEU A 1 81 ? -8.822 2.695 -2.016 1.00 0.55 165 LEU A CA 8
ATOM 11806 C C . LEU A 1 81 ? -10.230 2.123 -2.270 1.00 0.45 165 LEU A C 8
ATOM 11807 O O . LEU A 1 81 ? -10.555 1.791 -3.396 1.00 0.42 165 LEU A O 8
ATOM 11823 N N . ARG A 1 82 ? -11.056 1.979 -1.264 1.00 0.47 166 ARG A N 8
ATOM 11824 C CA . ARG A 1 82 ? -12.420 1.396 -1.498 1.00 0.45 166 ARG A CA 8
ATOM 11825 C C . ARG A 1 82 ? -13.326 2.357 -2.274 1.00 0.41 166 ARG A C 8
ATOM 11826 O O . ARG A 1 82 ? -14.079 1.941 -3.136 1.00 0.52 166 ARG A O 8
ATOM 11847 N N . THR A 1 83 ? -13.274 3.627 -1.971 1.00 0.33 167 THR A N 8
ATOM 11848 C CA . THR A 1 83 ? -14.153 4.602 -2.688 1.00 0.36 167 THR A CA 8
ATOM 11849 C C . THR A 1 83 ? -13.858 4.589 -4.184 1.00 0.35 167 THR A C 8
ATOM 11850 O O . THR A 1 83 ? -14.754 4.683 -5.003 1.00 0.41 167 THR A O 8
ATOM 11861 N N . CYS A 1 84 ? -12.608 4.495 -4.540 1.00 0.32 168 CYS A N 8
ATOM 11862 C CA . CYS A 1 84 ? -12.244 4.505 -5.982 1.00 0.36 168 CYS A CA 8
ATOM 11863 C C . CYS A 1 84 ? -12.520 3.150 -6.637 1.00 0.31 168 CYS A C 8
ATOM 11864 O O . CYS A 1 84 ? -13.226 3.080 -7.624 1.00 0.34 168 CYS A O 8
ATOM 11872 N N . ARG A 1 85 ? -11.977 2.072 -6.102 1.00 0.30 169 ARG A N 8
ATOM 11873 C CA . ARG A 1 85 ? -12.225 0.716 -6.737 1.00 0.31 169 ARG A CA 8
ATOM 11874 C C . ARG A 1 85 ? -11.576 -0.452 -5.970 1.00 0.26 169 ARG A C 8
ATOM 11875 O O . ARG A 1 85 ? -11.878 -1.601 -6.234 1.00 0.34 169 ARG A O 8
ATOM 11896 N N . LEU A 1 86 ? -10.662 -0.190 -5.071 1.00 0.20 170 LEU A N 8
ATOM 11897 C CA . LEU A 1 86 ? -9.962 -1.303 -4.346 1.00 0.17 170 LEU A CA 8
ATOM 11898 C C . LEU A 1 86 ? -10.805 -1.883 -3.193 1.00 0.19 170 LEU A C 8
ATOM 11899 O O . LEU A 1 86 ? -10.321 -2.080 -2.094 1.00 0.23 170 LEU A O 8
ATOM 11915 N N . ASN A 1 87 ? -12.054 -2.183 -3.440 1.00 0.24 171 ASN A N 8
ATOM 11916 C CA . ASN A 1 87 ? -12.923 -2.771 -2.372 1.00 0.30 171 ASN A CA 8
ATOM 11917 C C . ASN A 1 87 ? -12.291 -4.055 -1.815 1.00 0.24 171 ASN A C 8
ATOM 11918 O O . ASN A 1 87 ? -12.529 -4.439 -0.686 1.00 0.25 171 ASN A O 8
ATOM 11929 N N . LEU A 1 88 ? -11.512 -4.731 -2.621 1.00 0.21 172 LEU A N 8
ATOM 11930 C CA . LEU A 1 88 ? -10.879 -6.017 -2.174 1.00 0.21 172 LEU A CA 8
ATOM 11931 C C . LEU A 1 88 ? -10.056 -5.829 -0.897 1.00 0.17 172 LEU A C 8
ATOM 11932 O O . LEU A 1 88 ? -10.330 -6.442 0.124 1.00 0.21 172 LEU A O 8
ATOM 11948 N N . VAL A 1 89 ? -9.053 -4.990 -0.943 1.00 0.16 173 VAL A N 8
ATOM 11949 C CA . VAL A 1 89 ? -8.210 -4.777 0.273 1.00 0.21 173 VAL A CA 8
ATOM 11950 C C . VAL A 1 89 ? -9.043 -4.145 1.385 1.00 0.22 173 VAL A C 8
ATOM 11951 O O . VAL A 1 89 ? -8.838 -4.425 2.552 1.00 0.25 173 VAL A O 8
ATOM 11964 N N . ALA A 1 90 ? -9.995 -3.315 1.039 1.00 0.27 174 ALA A N 8
ATOM 11965 C CA . ALA A 1 90 ? -10.861 -2.688 2.092 1.00 0.34 174 ALA A CA 8
ATOM 11966 C C . ALA A 1 90 ? -11.593 -3.783 2.877 1.00 0.29 174 ALA A C 8
ATOM 11967 O O . ALA A 1 90 ? -11.697 -3.737 4.086 1.00 0.32 174 ALA A O 8
ATOM 11974 N N . ASP A 1 91 ? -12.087 -4.773 2.187 1.00 0.24 175 ASP A N 8
ATOM 11975 C CA . ASP A 1 91 ? -12.792 -5.900 2.868 1.00 0.23 175 ASP A CA 8
ATOM 11976 C C . ASP A 1 91 ? -11.844 -6.595 3.848 1.00 0.17 175 ASP A C 8
ATOM 11977 O O . ASP A 1 91 ? -12.248 -7.045 4.903 1.00 0.20 175 ASP A O 8
ATOM 11986 N N . LEU A 1 92 ? -10.590 -6.709 3.486 1.00 0.14 176 LEU A N 8
ATOM 11987 C CA . LEU A 1 92 ? -9.610 -7.412 4.390 1.00 0.20 176 LEU A CA 8
ATOM 11988 C C . LEU A 1 92 ? -9.450 -6.655 5.708 1.00 0.25 176 LEU A C 8
ATOM 11989 O O . LEU A 1 92 ? -9.716 -7.182 6.772 1.00 0.27 176 LEU A O 8
ATOM 12005 N N . VAL A 1 93 ? -9.008 -5.424 5.642 1.00 0.33 177 VAL A N 8
ATOM 12006 C CA . VAL A 1 93 ? -8.820 -4.626 6.890 1.00 0.41 177 VAL A CA 8
ATOM 12007 C C . VAL A 1 93 ? -10.165 -4.444 7.588 1.00 0.37 177 VAL A C 8
ATOM 12008 O O . VAL A 1 93 ? -10.238 -4.360 8.800 1.00 0.39 177 VAL A O 8
ATOM 12021 N N . GLU A 1 94 ? -11.233 -4.399 6.833 1.00 0.36 178 GLU A N 8
ATOM 12022 C CA . GLU A 1 94 ? -12.582 -4.241 7.453 1.00 0.39 178 GLU A CA 8
ATOM 12023 C C . GLU A 1 94 ? -12.878 -5.429 8.381 1.00 0.31 178 GLU A C 8
ATOM 12024 O O . GLU A 1 94 ? -13.126 -5.261 9.563 1.00 0.34 178 GLU A O 8
ATOM 12036 N N . GLU A 1 95 ? -12.854 -6.624 7.847 1.00 0.25 179 GLU A N 8
ATOM 12037 C CA . GLU A 1 95 ? -13.146 -7.824 8.684 1.00 0.24 179 GLU A CA 8
ATOM 12038 C C . GLU A 1 95 ? -12.101 -7.970 9.795 1.00 0.25 179 GLU A C 8
ATOM 12039 O O . GLU A 1 95 ? -12.359 -8.576 10.819 1.00 0.39 179 GLU A O 8
ATOM 12051 N N . ALA A 1 96 ? -10.932 -7.409 9.608 1.00 0.26 180 ALA A N 8
ATOM 12052 C CA . ALA A 1 96 ? -9.883 -7.504 10.665 1.00 0.38 180 ALA A CA 8
ATOM 12053 C C . ALA A 1 96 ? -10.336 -6.729 11.904 1.00 0.44 180 ALA A C 8
ATOM 12054 O O . ALA A 1 96 ? -10.213 -7.197 13.020 1.00 0.60 180 ALA A O 8
ATOM 12061 N N . GLN A 1 97 ? -10.873 -5.549 11.708 1.00 0.48 181 GLN A N 8
ATOM 12062 C CA . GLN A 1 97 ? -11.354 -4.738 12.871 1.00 0.70 181 GLN A CA 8
ATOM 12063 C C . GLN A 1 97 ? -12.739 -5.219 13.346 1.00 0.71 181 GLN A C 8
ATOM 12064 O O . GLN A 1 97 ? -13.211 -4.805 14.384 1.00 1.08 181 GLN A O 8
ATOM 12078 N N . GLU A 1 98 ? -13.384 -6.091 12.589 1.00 0.74 182 GLU A N 8
ATOM 12079 C CA . GLU A 1 98 ? -14.742 -6.643 12.951 1.00 1.33 182 GLU A CA 8
ATOM 12080 C C . GLU A 1 98 ? -15.824 -5.558 12.921 1.00 2.14 182 GLU A C 8
ATOM 12081 O O . GLU A 1 98 ? -16.796 -5.667 12.199 1.00 2.63 182 GLU A O 8
ATOM 12093 N N . SER A 1 99 ? -15.671 -4.518 13.698 1.00 2.57 183 SER A N 8
ATOM 12094 C CA . SER A 1 99 ? -16.696 -3.418 13.726 1.00 3.70 183 SER A CA 8
ATOM 12095 C C . SER A 1 99 ? -18.098 -3.987 13.980 1.00 4.04 183 SER A C 8
ATOM 12096 O O . SER A 1 99 ? -18.186 -5.136 14.380 1.00 4.36 183 SER A O 8
ATOM 12105 N N . ALA A 1 5 ? 9.310 10.828 12.331 1.00 1.92 89 ALA A N 9
ATOM 12106 C CA . ALA A 1 5 ? 9.097 11.462 10.995 1.00 1.43 89 ALA A CA 9
ATOM 12107 C C . ALA A 1 5 ? 8.115 10.627 10.174 1.00 1.08 89 ALA A C 9
ATOM 12108 O O . ALA A 1 5 ? 7.019 11.058 9.870 1.00 1.13 89 ALA A O 9
ATOM 12115 N N . ALA A 1 6 ? 8.500 9.427 9.833 1.00 0.96 90 ALA A N 9
ATOM 12116 C CA . ALA A 1 6 ? 7.593 8.535 9.046 1.00 0.72 90 ALA A CA 9
ATOM 12117 C C . ALA A 1 6 ? 6.369 8.214 9.907 1.00 0.58 90 ALA A C 9
ATOM 12118 O O . ALA A 1 6 ? 6.284 8.690 11.023 1.00 1.23 90 ALA A O 9
ATOM 12125 N N . PRO A 1 7 ? 5.449 7.422 9.396 1.00 0.79 91 PRO A N 9
ATOM 12126 C CA . PRO A 1 7 ? 4.246 7.083 10.195 1.00 1.10 91 PRO A CA 9
ATOM 12127 C C . PRO A 1 7 ? 4.658 6.391 11.503 1.00 0.60 91 PRO A C 9
ATOM 12128 O O . PRO A 1 7 ? 5.123 5.268 11.482 1.00 0.91 91 PRO A O 9
ATOM 12139 N N . PRO A 1 8 ? 4.481 7.086 12.613 1.00 0.59 92 PRO A N 9
ATOM 12140 C CA . PRO A 1 8 ? 4.855 6.510 13.929 1.00 0.84 92 PRO A CA 9
ATOM 12141 C C . PRO A 1 8 ? 4.038 5.246 14.199 1.00 0.71 92 PRO A C 9
ATOM 12142 O O . PRO A 1 8 ? 4.552 4.270 14.711 1.00 0.83 92 PRO A O 9
ATOM 12153 N N . GLY A 1 9 ? 2.781 5.241 13.824 1.00 0.65 93 GLY A N 9
ATOM 12154 C CA . GLY A 1 9 ? 1.944 4.016 14.024 1.00 0.71 93 GLY A CA 9
ATOM 12155 C C . GLY A 1 9 ? 2.107 3.062 12.833 1.00 0.58 93 GLY A C 9
ATOM 12156 O O . GLY A 1 9 ? 1.135 2.598 12.267 1.00 0.58 93 GLY A O 9
ATOM 12160 N N . GLU A 1 10 ? 3.324 2.770 12.454 1.00 0.56 94 GLU A N 9
ATOM 12161 C CA . GLU A 1 10 ? 3.562 1.848 11.301 1.00 0.55 94 GLU A CA 9
ATOM 12162 C C . GLU A 1 10 ? 3.098 0.432 11.641 1.00 0.49 94 GLU A C 9
ATOM 12163 O O . GLU A 1 10 ? 2.822 -0.360 10.760 1.00 0.53 94 GLU A O 9
ATOM 12175 N N . ALA A 1 11 ? 3.005 0.100 12.908 1.00 0.49 95 ALA A N 9
ATOM 12176 C CA . ALA A 1 11 ? 2.555 -1.275 13.283 1.00 0.50 95 ALA A CA 9
ATOM 12177 C C . ALA A 1 11 ? 1.156 -1.539 12.727 1.00 0.38 95 ALA A C 9
ATOM 12178 O O . ALA A 1 11 ? 0.911 -2.571 12.128 1.00 0.36 95 ALA A O 9
ATOM 12185 N N . TYR A 1 12 ? 0.244 -0.609 12.888 1.00 0.38 96 TYR A N 9
ATOM 12186 C CA . TYR A 1 12 ? -1.122 -0.818 12.325 1.00 0.35 96 TYR A CA 9
ATOM 12187 C C . TYR A 1 12 ? -1.036 -0.806 10.802 1.00 0.28 96 TYR A C 9
ATOM 12188 O O . TYR A 1 12 ? -1.665 -1.594 10.120 1.00 0.29 96 TYR A O 9
ATOM 12206 N N . LEU A 1 13 ? -0.242 0.084 10.273 1.00 0.42 97 LEU A N 9
ATOM 12207 C CA . LEU A 1 13 ? -0.066 0.172 8.793 1.00 0.55 97 LEU A CA 9
ATOM 12208 C C . LEU A 1 13 ? 0.480 -1.148 8.246 1.00 0.43 97 LEU A C 9
ATOM 12209 O O . LEU A 1 13 ? -0.042 -1.693 7.291 1.00 0.35 97 LEU A O 9
ATOM 12225 N N . GLN A 1 14 ? 1.528 -1.661 8.840 1.00 0.47 98 GLN A N 9
ATOM 12226 C CA . GLN A 1 14 ? 2.105 -2.947 8.343 1.00 0.49 98 GLN A CA 9
ATOM 12227 C C . GLN A 1 14 ? 1.072 -4.066 8.448 1.00 0.38 98 GLN A C 9
ATOM 12228 O O . GLN A 1 14 ? 0.967 -4.898 7.568 1.00 0.39 98 GLN A O 9
ATOM 12242 N N . VAL A 1 15 ? 0.308 -4.097 9.512 1.00 0.33 99 VAL A N 9
ATOM 12243 C CA . VAL A 1 15 ? -0.714 -5.179 9.661 1.00 0.31 99 VAL A CA 9
ATOM 12244 C C . VAL A 1 15 ? -1.708 -5.120 8.497 1.00 0.24 99 VAL A C 9
ATOM 12245 O O . VAL A 1 15 ? -1.965 -6.121 7.848 1.00 0.30 99 VAL A O 9
ATOM 12258 N N . ALA A 1 16 ? -2.248 -3.962 8.211 1.00 0.18 100 ALA A N 9
ATOM 12259 C CA . ALA A 1 16 ? -3.201 -3.861 7.070 1.00 0.18 100 ALA A CA 9
ATOM 12260 C C . ALA A 1 16 ? -2.434 -4.038 5.766 1.00 0.14 100 ALA A C 9
ATOM 12261 O O . ALA A 1 16 ? -2.829 -4.795 4.911 1.00 0.14 100 ALA A O 9
ATOM 12268 N N . PHE A 1 17 ? -1.322 -3.361 5.626 1.00 0.15 101 PHE A N 9
ATOM 12269 C CA . PHE A 1 17 ? -0.499 -3.497 4.385 1.00 0.16 101 PHE A CA 9
ATOM 12270 C C . PHE A 1 17 ? -0.059 -4.949 4.191 1.00 0.17 101 PHE A C 9
ATOM 12271 O O . PHE A 1 17 ? 0.330 -5.324 3.119 1.00 0.20 101 PHE A O 9
ATOM 12288 N N . ASP A 1 18 ? -0.100 -5.767 5.215 1.00 0.18 102 ASP A N 9
ATOM 12289 C CA . ASP A 1 18 ? 0.344 -7.185 5.047 1.00 0.21 102 ASP A CA 9
ATOM 12290 C C . ASP A 1 18 ? -0.778 -8.049 4.491 1.00 0.20 102 ASP A C 9
ATOM 12291 O O . ASP A 1 18 ? -0.600 -8.740 3.505 1.00 0.22 102 ASP A O 9
ATOM 12300 N N . ILE A 1 19 ? -1.933 -8.031 5.117 1.00 0.18 103 ILE A N 9
ATOM 12301 C CA . ILE A 1 19 ? -3.049 -8.878 4.605 1.00 0.18 103 ILE A CA 9
ATOM 12302 C C . ILE A 1 19 ? -3.415 -8.453 3.189 1.00 0.17 103 ILE A C 9
ATOM 12303 O O . ILE A 1 19 ? -3.638 -9.274 2.316 1.00 0.18 103 ILE A O 9
ATOM 12319 N N . VAL A 1 20 ? -3.469 -7.176 2.961 1.00 0.16 104 VAL A N 9
ATOM 12320 C CA . VAL A 1 20 ? -3.829 -6.675 1.607 1.00 0.16 104 VAL A CA 9
ATOM 12321 C C . VAL A 1 20 ? -2.713 -6.953 0.593 1.00 0.17 104 VAL A C 9
ATOM 12322 O O . VAL A 1 20 ? -2.970 -7.296 -0.546 1.00 0.18 104 VAL A O 9
ATOM 12335 N N . CYS A 1 21 ? -1.477 -6.788 0.997 1.00 0.18 105 CYS A N 9
ATOM 12336 C CA . CYS A 1 21 ? -0.342 -7.025 0.048 1.00 0.19 105 CYS A CA 9
ATOM 12337 C C . CYS A 1 21 ? -0.343 -8.458 -0.434 1.00 0.20 105 CYS A C 9
ATOM 12338 O O . CYS A 1 21 ? -0.316 -8.716 -1.618 1.00 0.21 105 CYS A O 9
ATOM 12346 N N . ASP A 1 22 ? -0.405 -9.387 0.471 1.00 0.21 106 ASP A N 9
ATOM 12347 C CA . ASP A 1 22 ? -0.431 -10.813 0.049 1.00 0.24 106 ASP A CA 9
ATOM 12348 C C . ASP A 1 22 ? -1.726 -11.083 -0.740 1.00 0.25 106 ASP A C 9
ATOM 12349 O O . ASP A 1 22 ? -1.844 -12.080 -1.426 1.00 0.28 106 ASP A O 9
ATOM 12358 N N . ASN A 1 23 ? -2.697 -10.190 -0.652 1.00 0.24 107 ASN A N 9
ATOM 12359 C CA . ASN A 1 23 ? -3.975 -10.382 -1.399 1.00 0.26 107 ASN A CA 9
ATOM 12360 C C . ASN A 1 23 ? -3.876 -9.762 -2.792 1.00 0.26 107 ASN A C 9
ATOM 12361 O O . ASN A 1 23 ? -4.270 -10.358 -3.778 1.00 0.29 107 ASN A O 9
ATOM 12372 N N . VAL A 1 24 ? -3.361 -8.563 -2.876 1.00 0.23 108 VAL A N 9
ATOM 12373 C CA . VAL A 1 24 ? -3.245 -7.886 -4.198 1.00 0.24 108 VAL A CA 9
ATOM 12374 C C . VAL A 1 24 ? -2.195 -6.778 -4.131 1.00 0.25 108 VAL A C 9
ATOM 12375 O O . VAL A 1 24 ? -2.417 -5.664 -4.558 1.00 0.42 108 VAL A O 9
ATOM 12388 N N . GLY A 1 25 ? -1.071 -7.089 -3.548 1.00 0.24 109 GLY A N 9
ATOM 12389 C CA . GLY A 1 25 ? 0.034 -6.100 -3.361 1.00 0.22 109 GLY A CA 9
ATOM 12390 C C . GLY A 1 25 ? 0.235 -5.243 -4.631 1.00 0.23 109 GLY A C 9
ATOM 12391 O O . GLY A 1 25 ? 0.586 -4.082 -4.555 1.00 0.21 109 GLY A O 9
ATOM 12395 N N . ARG A 1 26 ? 0.004 -5.808 -5.791 1.00 0.27 110 ARG A N 9
ATOM 12396 C CA . ARG A 1 26 ? 0.189 -5.035 -7.066 1.00 0.28 110 ARG A CA 9
ATOM 12397 C C . ARG A 1 26 ? -0.696 -3.779 -7.083 1.00 0.27 110 ARG A C 9
ATOM 12398 O O . ARG A 1 26 ? -0.451 -2.839 -7.833 1.00 0.27 110 ARG A O 9
ATOM 12419 N N . ASP A 1 27 ? -1.716 -3.749 -6.261 1.00 0.27 111 ASP A N 9
ATOM 12420 C CA . ASP A 1 27 ? -2.613 -2.557 -6.230 1.00 0.30 111 ASP A CA 9
ATOM 12421 C C . ASP A 1 27 ? -1.846 -1.350 -5.667 1.00 0.31 111 ASP A C 9
ATOM 12422 O O . ASP A 1 27 ? -2.248 -0.213 -5.840 1.00 0.39 111 ASP A O 9
ATOM 12431 N N . TRP A 1 28 ? -0.732 -1.587 -5.015 1.00 0.27 112 TRP A N 9
ATOM 12432 C CA . TRP A 1 28 ? 0.078 -0.457 -4.463 1.00 0.29 112 TRP A CA 9
ATOM 12433 C C . TRP A 1 28 ? 0.983 0.087 -5.563 1.00 0.32 112 TRP A C 9
ATOM 12434 O O . TRP A 1 28 ? 1.289 1.259 -5.593 1.00 0.31 112 TRP A O 9
ATOM 12455 N N . LYS A 1 29 ? 1.404 -0.755 -6.478 1.00 0.37 113 LYS A N 9
ATOM 12456 C CA . LYS A 1 29 ? 2.272 -0.268 -7.591 1.00 0.40 113 LYS A CA 9
ATOM 12457 C C . LYS A 1 29 ? 1.491 0.734 -8.438 1.00 0.34 113 LYS A C 9
ATOM 12458 O O . LYS A 1 29 ? 1.974 1.813 -8.734 1.00 0.30 113 LYS A O 9
ATOM 12477 N N . ARG A 1 30 ? 0.274 0.400 -8.807 1.00 0.35 114 ARG A N 9
ATOM 12478 C CA . ARG A 1 30 ? -0.534 1.370 -9.614 1.00 0.33 114 ARG A CA 9
ATOM 12479 C C . ARG A 1 30 ? -0.849 2.603 -8.753 1.00 0.28 114 ARG A C 9
ATOM 12480 O O . ARG A 1 30 ? -0.828 3.728 -9.230 1.00 0.29 114 ARG A O 9
ATOM 12501 N N . LEU A 1 31 ? -1.100 2.407 -7.479 1.00 0.26 115 LEU A N 9
ATOM 12502 C CA . LEU A 1 31 ? -1.374 3.567 -6.581 1.00 0.25 115 LEU A CA 9
ATOM 12503 C C . LEU A 1 31 ? -0.073 4.332 -6.323 1.00 0.25 115 LEU A C 9
ATOM 12504 O O . LEU A 1 31 ? -0.082 5.526 -6.086 1.00 0.26 115 LEU A O 9
ATOM 12520 N N . ALA A 1 32 ? 1.049 3.651 -6.378 1.00 0.26 116 ALA A N 9
ATOM 12521 C CA . ALA A 1 32 ? 2.362 4.332 -6.150 1.00 0.28 116 ALA A CA 9
ATOM 12522 C C . ALA A 1 32 ? 2.540 5.431 -7.198 1.00 0.26 116 ALA A C 9
ATOM 12523 O O . ALA A 1 32 ? 2.848 6.571 -6.883 1.00 0.27 116 ALA A O 9
ATOM 12530 N N . ARG A 1 33 ? 2.312 5.101 -8.449 1.00 0.27 117 ARG A N 9
ATOM 12531 C CA . ARG A 1 33 ? 2.430 6.130 -9.526 1.00 0.30 117 ARG A CA 9
ATOM 12532 C C . ARG A 1 33 ? 1.430 7.256 -9.238 1.00 0.32 117 ARG A C 9
ATOM 12533 O O . ARG A 1 33 ? 1.734 8.426 -9.371 1.00 0.33 117 ARG A O 9
ATOM 12554 N N . GLU A 1 34 ? 0.243 6.893 -8.809 1.00 0.34 118 GLU A N 9
ATOM 12555 C CA . GLU A 1 34 ? -0.784 7.923 -8.465 1.00 0.39 118 GLU A CA 9
ATOM 12556 C C . GLU A 1 34 ? -0.287 8.754 -7.278 1.00 0.39 118 GLU A C 9
ATOM 12557 O O . GLU A 1 34 ? -0.470 9.955 -7.224 1.00 0.41 118 GLU A O 9
ATOM 12569 N N . LEU A 1 35 ? 0.356 8.111 -6.334 1.00 0.37 119 LEU A N 9
ATOM 12570 C CA . LEU A 1 35 ? 0.897 8.844 -5.145 1.00 0.38 119 LEU A CA 9
ATOM 12571 C C . LEU A 1 35 ? 2.159 9.636 -5.525 1.00 0.36 119 LEU A C 9
ATOM 12572 O O . LEU A 1 35 ? 2.706 10.357 -4.715 1.00 0.39 119 LEU A O 9
ATOM 12588 N N . LYS A 1 36 ? 2.620 9.514 -6.756 1.00 0.34 120 LYS A N 9
ATOM 12589 C CA . LYS A 1 36 ? 3.834 10.265 -7.209 1.00 0.35 120 LYS A CA 9
ATOM 12590 C C . LYS A 1 36 ? 5.043 9.906 -6.354 1.00 0.30 120 LYS A C 9
ATOM 12591 O O . LYS A 1 36 ? 5.739 10.768 -5.847 1.00 0.33 120 LYS A O 9
ATOM 12610 N N . VAL A 1 37 ? 5.305 8.637 -6.207 1.00 0.29 121 VAL A N 9
ATOM 12611 C CA . VAL A 1 37 ? 6.485 8.202 -5.401 1.00 0.33 121 VAL A CA 9
ATOM 12612 C C . VAL A 1 37 ? 7.770 8.532 -6.167 1.00 0.37 121 VAL A C 9
ATOM 12613 O O . VAL A 1 37 ? 7.758 8.668 -7.377 1.00 0.42 121 VAL A O 9
ATOM 12626 N N . SER A 1 38 ? 8.873 8.682 -5.474 1.00 0.45 122 SER A N 9
ATOM 12627 C CA . SER A 1 38 ? 10.161 9.029 -6.162 1.00 0.52 122 SER A CA 9
ATOM 12628 C C . SER A 1 38 ? 10.463 8.037 -7.288 1.00 0.44 122 SER A C 9
ATOM 12629 O O . SER A 1 38 ? 10.562 6.844 -7.072 1.00 0.35 122 SER A O 9
ATOM 12637 N N . GLU A 1 39 ? 10.612 8.536 -8.490 1.00 0.55 123 GLU A N 9
ATOM 12638 C CA . GLU A 1 39 ? 10.913 7.642 -9.649 1.00 0.58 123 GLU A CA 9
ATOM 12639 C C . GLU A 1 39 ? 12.228 6.895 -9.410 1.00 0.52 123 GLU A C 9
ATOM 12640 O O . GLU A 1 39 ? 12.442 5.822 -9.942 1.00 0.53 123 GLU A O 9
ATOM 12652 N N . ALA A 1 40 ? 13.107 7.450 -8.608 1.00 0.50 124 ALA A N 9
ATOM 12653 C CA . ALA A 1 40 ? 14.409 6.759 -8.329 1.00 0.50 124 ALA A CA 9
ATOM 12654 C C . ALA A 1 40 ? 14.149 5.375 -7.724 1.00 0.39 124 ALA A C 9
ATOM 12655 O O . ALA A 1 40 ? 14.525 4.357 -8.280 1.00 0.45 124 ALA A O 9
ATOM 12662 N N . LYS A 1 41 ? 13.485 5.338 -6.599 1.00 0.31 125 LYS A N 9
ATOM 12663 C CA . LYS A 1 41 ? 13.166 4.031 -5.947 1.00 0.34 125 LYS A CA 9
ATOM 12664 C C . LYS A 1 41 ? 12.268 3.210 -6.870 1.00 0.34 125 LYS A C 9
ATOM 12665 O O . LYS A 1 41 ? 12.422 2.012 -7.008 1.00 0.39 125 LYS A O 9
ATOM 12684 N N . MET A 1 42 ? 11.333 3.864 -7.511 1.00 0.42 126 MET A N 9
ATOM 12685 C CA . MET A 1 42 ? 10.412 3.153 -8.448 1.00 0.56 126 MET A CA 9
ATOM 12686 C C . MET A 1 42 ? 11.238 2.504 -9.565 1.00 0.57 126 MET A C 9
ATOM 12687 O O . MET A 1 42 ? 10.961 1.401 -10.001 1.00 0.66 126 MET A O 9
ATOM 12701 N N . ASP A 1 43 ? 12.256 3.184 -10.024 1.00 0.55 127 ASP A N 9
ATOM 12702 C CA . ASP A 1 43 ? 13.124 2.611 -11.099 1.00 0.62 127 ASP A CA 9
ATOM 12703 C C . ASP A 1 43 ? 13.809 1.320 -10.615 1.00 0.54 127 ASP A C 9
ATOM 12704 O O . ASP A 1 43 ? 13.925 0.361 -11.355 1.00 0.59 127 ASP A O 9
ATOM 12713 N N . GLY A 1 44 ? 14.271 1.295 -9.383 1.00 0.46 128 GLY A N 9
ATOM 12714 C CA . GLY A 1 44 ? 14.962 0.069 -8.861 1.00 0.46 128 GLY A CA 9
ATOM 12715 C C . GLY A 1 44 ? 13.974 -1.063 -8.569 1.00 0.48 128 GLY A C 9
ATOM 12716 O O . GLY A 1 44 ? 14.197 -2.193 -8.953 1.00 0.51 128 GLY A O 9
ATOM 12720 N N . ILE A 1 45 ? 12.893 -0.777 -7.892 1.00 0.54 129 ILE A N 9
ATOM 12721 C CA . ILE A 1 45 ? 11.898 -1.856 -7.570 1.00 0.68 129 ILE A CA 9
ATOM 12722 C C . ILE A 1 45 ? 11.362 -2.474 -8.866 1.00 0.68 129 ILE A C 9
ATOM 12723 O O . ILE A 1 45 ? 11.229 -3.674 -8.977 1.00 0.72 129 ILE A O 9
ATOM 12739 N N . GLU A 1 46 ? 11.051 -1.664 -9.838 1.00 0.70 130 GLU A N 9
ATOM 12740 C CA . GLU A 1 46 ? 10.512 -2.201 -11.128 1.00 0.77 130 GLU A CA 9
ATOM 12741 C C . GLU A 1 46 ? 11.528 -3.102 -11.855 1.00 0.65 130 GLU A C 9
ATOM 12742 O O . GLU A 1 46 ? 11.218 -4.218 -12.226 1.00 0.68 130 GLU A O 9
ATOM 12754 N N . GLU A 1 47 ? 12.725 -2.615 -12.091 1.00 0.59 131 GLU A N 9
ATOM 12755 C CA . GLU A 1 47 ? 13.743 -3.435 -12.834 1.00 0.55 131 GLU A CA 9
ATOM 12756 C C . GLU A 1 47 ? 14.260 -4.639 -12.032 1.00 0.47 131 GLU A C 9
ATOM 12757 O O . GLU A 1 47 ? 14.443 -5.711 -12.579 1.00 0.45 131 GLU A O 9
ATOM 12769 N N . LYS A 1 48 ? 14.527 -4.471 -10.765 1.00 0.51 132 LYS A N 9
ATOM 12770 C CA . LYS A 1 48 ? 15.073 -5.611 -9.957 1.00 0.53 132 LYS A CA 9
ATOM 12771 C C . LYS A 1 48 ? 13.997 -6.632 -9.574 1.00 0.54 132 LYS A C 9
ATOM 12772 O O . LYS A 1 48 ? 14.314 -7.705 -9.092 1.00 0.63 132 LYS A O 9
ATOM 12791 N N . TYR A 1 49 ? 12.739 -6.313 -9.744 1.00 0.55 133 TYR A N 9
ATOM 12792 C CA . TYR A 1 49 ? 11.672 -7.275 -9.342 1.00 0.65 133 TYR A CA 9
ATOM 12793 C C . TYR A 1 49 ? 10.653 -7.496 -10.467 1.00 0.54 133 TYR A C 9
ATOM 12794 O O . TYR A 1 49 ? 9.666 -6.790 -10.542 1.00 0.66 133 TYR A O 9
ATOM 12812 N N . PRO A 1 50 ? 10.910 -8.476 -11.306 1.00 0.51 134 PRO A N 9
ATOM 12813 C CA . PRO A 1 50 ? 9.975 -8.768 -12.415 1.00 0.53 134 PRO A CA 9
ATOM 12814 C C . PRO A 1 50 ? 8.718 -9.469 -11.884 1.00 0.47 134 PRO A C 9
ATOM 12815 O O . PRO A 1 50 ? 7.634 -9.281 -12.406 1.00 0.54 134 PRO A O 9
ATOM 12826 N N . ARG A 1 51 ? 8.850 -10.281 -10.857 1.00 0.43 135 ARG A N 9
ATOM 12827 C CA . ARG A 1 51 ? 7.648 -10.990 -10.314 1.00 0.48 135 ARG A CA 9
ATOM 12828 C C . ARG A 1 51 ? 7.793 -11.281 -8.810 1.00 0.43 135 ARG A C 9
ATOM 12829 O O . ARG A 1 51 ? 8.034 -12.404 -8.407 1.00 0.60 135 ARG A O 9
ATOM 12850 N N . SER A 1 52 ? 7.621 -10.282 -7.983 1.00 0.51 136 SER A N 9
ATOM 12851 C CA . SER A 1 52 ? 7.712 -10.487 -6.502 1.00 0.44 136 SER A CA 9
ATOM 12852 C C . SER A 1 52 ? 6.855 -9.445 -5.791 1.00 0.33 136 SER A C 9
ATOM 12853 O O . SER A 1 52 ? 7.206 -8.285 -5.698 1.00 0.30 136 SER A O 9
ATOM 12861 N N . LEU A 1 53 ? 5.722 -9.865 -5.308 1.00 0.31 137 LEU A N 9
ATOM 12862 C CA . LEU A 1 53 ? 4.789 -8.929 -4.612 1.00 0.24 137 LEU A CA 9
ATOM 12863 C C . LEU A 1 53 ? 5.448 -8.331 -3.363 1.00 0.20 137 LEU A C 9
ATOM 12864 O O . LEU A 1 53 ? 5.276 -7.166 -3.057 1.00 0.21 137 LEU A O 9
ATOM 12880 N N . SER A 1 54 ? 6.182 -9.129 -2.636 1.00 0.24 138 SER A N 9
ATOM 12881 C CA . SER A 1 54 ? 6.839 -8.630 -1.378 1.00 0.26 138 SER A CA 9
ATOM 12882 C C . SER A 1 54 ? 7.800 -7.452 -1.637 1.00 0.20 138 SER A C 9
ATOM 12883 O O . SER A 1 54 ? 7.533 -6.329 -1.251 1.00 0.22 138 SER A O 9
ATOM 12891 N N . GLU A 1 55 ? 8.925 -7.706 -2.257 1.00 0.24 139 GLU A N 9
ATOM 12892 C CA . GLU A 1 55 ? 9.927 -6.607 -2.510 1.00 0.25 139 GLU A CA 9
ATOM 12893 C C . GLU A 1 55 ? 9.379 -5.498 -3.403 1.00 0.21 139 GLU A C 9
ATOM 12894 O O . GLU A 1 55 ? 9.873 -4.385 -3.366 1.00 0.21 139 GLU A O 9
ATOM 12906 N N . ARG A 1 56 ? 8.401 -5.776 -4.224 1.00 0.26 140 ARG A N 9
ATOM 12907 C CA . ARG A 1 56 ? 7.892 -4.703 -5.127 1.00 0.33 140 ARG A CA 9
ATOM 12908 C C . ARG A 1 56 ? 7.104 -3.634 -4.364 1.00 0.29 140 ARG A C 9
ATOM 12909 O O . ARG A 1 56 ? 7.470 -2.475 -4.352 1.00 0.35 140 ARG A O 9
ATOM 12930 N N . VAL A 1 57 ? 6.021 -4.009 -3.753 1.00 0.24 141 VAL A N 9
ATOM 12931 C CA . VAL A 1 57 ? 5.185 -3.011 -3.011 1.00 0.27 141 VAL A CA 9
ATOM 12932 C C . VAL A 1 57 ? 5.879 -2.459 -1.762 1.00 0.25 141 VAL A C 9
ATOM 12933 O O . VAL A 1 57 ? 5.638 -1.335 -1.366 1.00 0.29 141 VAL A O 9
ATOM 12946 N N . ARG A 1 58 ? 6.701 -3.242 -1.117 1.00 0.21 142 ARG A N 9
ATOM 12947 C CA . ARG A 1 58 ? 7.371 -2.766 0.141 1.00 0.22 142 ARG A CA 9
ATOM 12948 C C . ARG A 1 58 ? 8.038 -1.398 -0.049 1.00 0.24 142 ARG A C 9
ATOM 12949 O O . ARG A 1 58 ? 7.813 -0.487 0.727 1.00 0.25 142 ARG A O 9
ATOM 12970 N N . GLU A 1 59 ? 8.847 -1.243 -1.064 1.00 0.26 143 GLU A N 9
ATOM 12971 C CA . GLU A 1 59 ? 9.518 0.077 -1.290 1.00 0.31 143 GLU A CA 9
ATOM 12972 C C . GLU A 1 59 ? 8.478 1.146 -1.648 1.00 0.30 143 GLU A C 9
ATOM 12973 O O . GLU A 1 59 ? 8.493 2.249 -1.127 1.00 0.31 143 GLU A O 9
ATOM 12985 N N . SER A 1 60 ? 7.571 0.816 -2.528 1.00 0.29 144 SER A N 9
ATOM 12986 C CA . SER A 1 60 ? 6.509 1.789 -2.936 1.00 0.29 144 SER A CA 9
ATOM 12987 C C . SER A 1 60 ? 5.649 2.175 -1.730 1.00 0.28 144 SER A C 9
ATOM 12988 O O . SER A 1 60 ? 5.255 3.317 -1.575 1.00 0.28 144 SER A O 9
ATOM 12996 N N . LEU A 1 61 ? 5.343 1.224 -0.889 1.00 0.27 145 LEU A N 9
ATOM 12997 C CA . LEU A 1 61 ? 4.496 1.516 0.306 1.00 0.28 145 LEU A CA 9
ATOM 12998 C C . LEU A 1 61 ? 5.271 2.374 1.309 1.00 0.30 145 LEU A C 9
ATOM 12999 O O . LEU A 1 61 ? 4.709 3.231 1.959 1.00 0.30 145 LEU A O 9
ATOM 13015 N N . LYS A 1 62 ? 6.556 2.142 1.443 1.00 0.33 146 LYS A N 9
ATOM 13016 C CA . LYS A 1 62 ? 7.373 2.937 2.418 1.00 0.35 146 LYS A CA 9
ATOM 13017 C C . LYS A 1 62 ? 7.325 4.431 2.074 1.00 0.34 146 LYS A C 9
ATOM 13018 O O . LYS A 1 62 ? 7.082 5.262 2.930 1.00 0.35 146 LYS A O 9
ATOM 13037 N N . VAL A 1 63 ? 7.575 4.782 0.842 1.00 0.32 147 VAL A N 9
ATOM 13038 C CA . VAL A 1 63 ? 7.547 6.229 0.466 1.00 0.33 147 VAL A CA 9
ATOM 13039 C C . VAL A 1 63 ? 6.136 6.811 0.625 1.00 0.31 147 VAL A C 9
ATOM 13040 O O . VAL A 1 63 ? 5.970 7.906 1.131 1.00 0.31 147 VAL A O 9
ATOM 13053 N N . TRP A 1 64 ? 5.122 6.094 0.208 1.00 0.32 148 TRP A N 9
ATOM 13054 C CA . TRP A 1 64 ? 3.726 6.620 0.353 1.00 0.33 148 TRP A CA 9
ATOM 13055 C C . TRP A 1 64 ? 3.386 6.801 1.846 1.00 0.32 148 TRP A C 9
ATOM 13056 O O . TRP A 1 64 ? 2.942 7.857 2.257 1.00 0.32 148 TRP A O 9
ATOM 13077 N N . LYS A 1 65 ? 3.571 5.779 2.652 1.00 0.36 149 LYS A N 9
ATOM 13078 C CA . LYS A 1 65 ? 3.230 5.908 4.101 1.00 0.38 149 LYS A CA 9
ATOM 13079 C C . LYS A 1 65 ? 4.053 7.032 4.754 1.00 0.34 149 LYS A C 9
ATOM 13080 O O . LYS A 1 65 ? 3.569 7.733 5.623 1.00 0.33 149 LYS A O 9
ATOM 13099 N N . ASN A 1 66 ? 5.288 7.212 4.340 1.00 0.37 150 ASN A N 9
ATOM 13100 C CA . ASN A 1 66 ? 6.128 8.299 4.940 1.00 0.41 150 ASN A CA 9
ATOM 13101 C C . ASN A 1 66 ? 5.515 9.671 4.657 1.00 0.39 150 ASN A C 9
ATOM 13102 O O . ASN A 1 66 ? 5.510 10.544 5.506 1.00 0.46 150 ASN A O 9
ATOM 13113 N N . ALA A 1 67 ? 5.005 9.868 3.469 1.00 0.38 151 ALA A N 9
ATOM 13114 C CA . ALA A 1 67 ? 4.398 11.189 3.123 1.00 0.49 151 ALA A CA 9
ATOM 13115 C C . ALA A 1 67 ? 3.106 11.410 3.915 1.00 0.53 151 ALA A C 9
ATOM 13116 O O . ALA A 1 67 ? 2.941 12.422 4.569 1.00 0.72 151 ALA A O 9
ATOM 13123 N N . GLU A 1 68 ? 2.191 10.473 3.860 1.00 0.40 152 GLU A N 9
ATOM 13124 C CA . GLU A 1 68 ? 0.911 10.633 4.612 1.00 0.50 152 GLU A CA 9
ATOM 13125 C C . GLU A 1 68 ? 1.131 10.445 6.116 1.00 0.60 152 GLU A C 9
ATOM 13126 O O . GLU A 1 68 ? 1.550 9.394 6.564 1.00 1.48 152 GLU A O 9
ATOM 13138 N N . LYS A 1 69 ? 0.823 11.450 6.895 1.00 0.76 153 LYS A N 9
ATOM 13139 C CA . LYS A 1 69 ? 0.980 11.336 8.375 1.00 0.67 153 LYS A CA 9
ATOM 13140 C C . LYS A 1 69 ? -0.306 10.739 8.959 1.00 0.64 153 LYS A C 9
ATOM 13141 O O . LYS A 1 69 ? -0.347 9.580 9.324 1.00 0.57 153 LYS A O 9
ATOM 13160 N N . LYS A 1 70 ? -1.361 11.510 9.014 1.00 0.73 154 LYS A N 9
ATOM 13161 C CA . LYS A 1 70 ? -2.658 10.976 9.531 1.00 0.77 154 LYS A CA 9
ATOM 13162 C C . LYS A 1 70 ? -3.215 9.962 8.528 1.00 0.62 154 LYS A C 9
ATOM 13163 O O . LYS A 1 70 ? -3.854 8.986 8.888 1.00 0.60 154 LYS A O 9
ATOM 13182 N N . ASN A 1 71 ? -2.965 10.194 7.264 1.00 0.57 155 ASN A N 9
ATOM 13183 C CA . ASN A 1 71 ? -3.473 9.268 6.209 1.00 0.47 155 ASN A CA 9
ATOM 13184 C C . ASN A 1 71 ? -2.667 7.965 6.193 1.00 0.37 155 ASN A C 9
ATOM 13185 O O . ASN A 1 71 ? -3.002 7.044 5.470 1.00 0.34 155 ASN A O 9
ATOM 13196 N N . ALA A 1 72 ? -1.624 7.862 6.989 1.00 0.37 156 ALA A N 9
ATOM 13197 C CA . ALA A 1 72 ? -0.834 6.595 7.006 1.00 0.33 156 ALA A CA 9
ATOM 13198 C C . ALA A 1 72 ? -1.673 5.477 7.628 1.00 0.28 156 ALA A C 9
ATOM 13199 O O . ALA A 1 72 ? -1.331 4.312 7.523 1.00 0.28 156 ALA A O 9
ATOM 13206 N N . SER A 1 73 ? -2.769 5.813 8.276 1.00 0.28 157 SER A N 9
ATOM 13207 C CA . SER A 1 73 ? -3.603 4.752 8.895 1.00 0.28 157 SER A CA 9
ATOM 13208 C C . SER A 1 73 ? -4.554 4.175 7.860 1.00 0.22 157 SER A C 9
ATOM 13209 O O . SER A 1 73 ? -4.711 4.705 6.766 1.00 0.21 157 SER A O 9
ATOM 13217 N N . VAL A 1 74 ? -5.176 3.080 8.191 1.00 0.23 158 VAL A N 9
ATOM 13218 C CA . VAL A 1 74 ? -6.108 2.442 7.229 1.00 0.22 158 VAL A CA 9
ATOM 13219 C C . VAL A 1 74 ? -7.245 3.394 6.869 1.00 0.18 158 VAL A C 9
ATOM 13220 O O . VAL A 1 74 ? -7.552 3.554 5.713 1.00 0.18 158 VAL A O 9
ATOM 13233 N N . ALA A 1 75 ? -7.852 4.048 7.841 1.00 0.15 159 ALA A N 9
ATOM 13234 C CA . ALA A 1 75 ? -8.973 5.008 7.543 1.00 0.13 159 ALA A CA 9
ATOM 13235 C C . ALA A 1 75 ? -8.592 5.939 6.396 1.00 0.13 159 ALA A C 9
ATOM 13236 O O . ALA A 1 75 ? -9.422 6.311 5.583 1.00 0.15 159 ALA A O 9
ATOM 13243 N N . GLY A 1 76 ? -7.334 6.278 6.303 1.00 0.13 160 GLY A N 9
ATOM 13244 C CA . GLY A 1 76 ? -6.890 7.146 5.183 1.00 0.15 160 GLY A CA 9
ATOM 13245 C C . GLY A 1 76 ? -6.980 6.348 3.892 1.00 0.16 160 GLY A C 9
ATOM 13246 O O . GLY A 1 76 ? -7.774 6.649 3.014 1.00 0.18 160 GLY A O 9
ATOM 13250 N N . LEU A 1 77 ? -6.165 5.331 3.765 1.00 0.16 161 LEU A N 9
ATOM 13251 C CA . LEU A 1 77 ? -6.194 4.517 2.525 1.00 0.18 161 LEU A CA 9
ATOM 13252 C C . LEU A 1 77 ? -7.568 3.877 2.304 1.00 0.20 161 LEU A C 9
ATOM 13253 O O . LEU A 1 77 ? -8.128 4.038 1.257 1.00 0.28 161 LEU A O 9
ATOM 13269 N N . VAL A 1 78 ? -8.115 3.141 3.258 1.00 0.22 162 VAL A N 9
ATOM 13270 C CA . VAL A 1 78 ? -9.442 2.470 3.009 1.00 0.26 162 VAL A CA 9
ATOM 13271 C C . VAL A 1 78 ? -10.476 3.469 2.498 1.00 0.29 162 VAL A C 9
ATOM 13272 O O . VAL A 1 78 ? -11.285 3.148 1.647 1.00 0.34 162 VAL A O 9
ATOM 13285 N N . LYS A 1 79 ? -10.437 4.680 2.982 1.00 0.29 163 LYS A N 9
ATOM 13286 C CA . LYS A 1 79 ? -11.404 5.702 2.484 1.00 0.34 163 LYS A CA 9
ATOM 13287 C C . LYS A 1 79 ? -11.218 5.896 0.971 1.00 0.36 163 LYS A C 9
ATOM 13288 O O . LYS A 1 79 ? -12.120 5.667 0.193 1.00 0.39 163 LYS A O 9
ATOM 13307 N N . ALA A 1 80 ? -10.042 6.295 0.556 1.00 0.36 164 ALA A N 9
ATOM 13308 C CA . ALA A 1 80 ? -9.789 6.487 -0.912 1.00 0.39 164 ALA A CA 9
ATOM 13309 C C . ALA A 1 80 ? -9.796 5.136 -1.636 1.00 0.39 164 ALA A C 9
ATOM 13310 O O . ALA A 1 80 ? -10.355 4.970 -2.701 1.00 0.33 164 ALA A O 9
ATOM 13317 N N . LEU A 1 81 ? -9.126 4.195 -1.047 1.00 0.50 165 LEU A N 9
ATOM 13318 C CA . LEU A 1 81 ? -8.978 2.820 -1.625 1.00 0.55 165 LEU A CA 9
ATOM 13319 C C . LEU A 1 81 ? -10.314 2.175 -2.014 1.00 0.45 165 LEU A C 9
ATOM 13320 O O . LEU A 1 81 ? -10.535 1.841 -3.164 1.00 0.42 165 LEU A O 9
ATOM 13336 N N . ARG A 1 82 ? -11.185 1.970 -1.066 1.00 0.47 166 ARG A N 9
ATOM 13337 C CA . ARG A 1 82 ? -12.494 1.310 -1.373 1.00 0.45 166 ARG A CA 9
ATOM 13338 C C . ARG A 1 82 ? -13.384 2.218 -2.211 1.00 0.41 166 ARG A C 9
ATOM 13339 O O . ARG A 1 82 ? -14.066 1.771 -3.116 1.00 0.52 166 ARG A O 9
ATOM 13360 N N . THR A 1 83 ? -13.391 3.484 -1.909 1.00 0.33 167 THR A N 9
ATOM 13361 C CA . THR A 1 83 ? -14.249 4.433 -2.683 1.00 0.36 167 THR A CA 9
ATOM 13362 C C . THR A 1 83 ? -13.853 4.430 -4.156 1.00 0.35 167 THR A C 9
ATOM 13363 O O . THR A 1 83 ? -14.693 4.497 -5.034 1.00 0.41 167 THR A O 9
ATOM 13374 N N . CYS A 1 84 ? -12.579 4.371 -4.426 1.00 0.32 168 CYS A N 9
ATOM 13375 C CA . CYS A 1 84 ? -12.119 4.391 -5.840 1.00 0.36 168 CYS A CA 9
ATOM 13376 C C . CYS A 1 84 ? -12.380 3.047 -6.526 1.00 0.31 168 CYS A C 9
ATOM 13377 O O . CYS A 1 84 ? -13.016 2.999 -7.560 1.00 0.34 168 CYS A O 9
ATOM 13385 N N . ARG A 1 85 ? -11.897 1.955 -5.965 1.00 0.30 169 ARG A N 9
ATOM 13386 C CA . ARG A 1 85 ? -12.125 0.605 -6.620 1.00 0.31 169 ARG A CA 9
ATOM 13387 C C . ARG A 1 85 ? -11.523 -0.561 -5.818 1.00 0.26 169 ARG A C 9
ATOM 13388 O O . ARG A 1 85 ? -11.886 -1.705 -6.018 1.00 0.34 169 ARG A O 9
ATOM 13409 N N . LEU A 1 86 ? -10.569 -0.293 -4.973 1.00 0.20 170 LEU A N 9
ATOM 13410 C CA . LEU A 1 86 ? -9.884 -1.393 -4.219 1.00 0.17 170 LEU A CA 9
ATOM 13411 C C . LEU A 1 86 ? -10.705 -1.887 -3.016 1.00 0.19 170 LEU A C 9
ATOM 13412 O O . LEU A 1 86 ? -10.223 -1.939 -1.895 1.00 0.23 170 LEU A O 9
ATOM 13428 N N . ASN A 1 87 ? -11.931 -2.265 -3.250 1.00 0.24 171 ASN A N 9
ATOM 13429 C CA . ASN A 1 87 ? -12.801 -2.777 -2.148 1.00 0.30 171 ASN A CA 9
ATOM 13430 C C . ASN A 1 87 ? -12.187 -4.028 -1.498 1.00 0.24 171 ASN A C 9
ATOM 13431 O O . ASN A 1 87 ? -12.340 -4.259 -0.314 1.00 0.25 171 ASN A O 9
ATOM 13442 N N . LEU A 1 88 ? -11.529 -4.855 -2.278 1.00 0.21 172 LEU A N 9
ATOM 13443 C CA . LEU A 1 88 ? -10.942 -6.127 -1.725 1.00 0.21 172 LEU A CA 9
ATOM 13444 C C . LEU A 1 88 ? -10.058 -5.865 -0.509 1.00 0.17 172 LEU A C 9
ATOM 13445 O O . LEU A 1 88 ? -10.327 -6.332 0.583 1.00 0.21 172 LEU A O 9
ATOM 13461 N N . VAL A 1 89 ? -9.004 -5.123 -0.694 1.00 0.16 173 VAL A N 9
ATOM 13462 C CA . VAL A 1 89 ? -8.082 -4.831 0.446 1.00 0.21 173 VAL A CA 9
ATOM 13463 C C . VAL A 1 89 ? -8.825 -4.086 1.549 1.00 0.22 173 VAL A C 9
ATOM 13464 O O . VAL A 1 89 ? -8.575 -4.296 2.722 1.00 0.25 173 VAL A O 9
ATOM 13477 N N . ALA A 1 90 ? -9.751 -3.238 1.188 1.00 0.27 174 ALA A N 9
ATOM 13478 C CA . ALA A 1 90 ? -10.530 -2.498 2.227 1.00 0.34 174 ALA A CA 9
ATOM 13479 C C . ALA A 1 90 ? -11.275 -3.492 3.128 1.00 0.29 174 ALA A C 9
ATOM 13480 O O . ALA A 1 90 ? -11.317 -3.350 4.335 1.00 0.32 174 ALA A O 9
ATOM 13487 N N . ASP A 1 91 ? -11.870 -4.493 2.535 1.00 0.24 175 ASP A N 9
ATOM 13488 C CA . ASP A 1 91 ? -12.620 -5.513 3.333 1.00 0.23 175 ASP A CA 9
ATOM 13489 C C . ASP A 1 91 ? -11.703 -6.246 4.319 1.00 0.17 175 ASP A C 9
ATOM 13490 O O . ASP A 1 91 ? -12.084 -6.511 5.444 1.00 0.20 175 ASP A O 9
ATOM 13499 N N . LEU A 1 92 ? -10.513 -6.604 3.900 1.00 0.14 176 LEU A N 9
ATOM 13500 C CA . LEU A 1 92 ? -9.593 -7.356 4.818 1.00 0.20 176 LEU A CA 9
ATOM 13501 C C . LEU A 1 92 ? -9.238 -6.510 6.041 1.00 0.25 176 LEU A C 9
ATOM 13502 O O . LEU A 1 92 ? -9.375 -6.953 7.166 1.00 0.27 176 LEU A O 9
ATOM 13518 N N . VAL A 1 93 ? -8.792 -5.295 5.833 1.00 0.33 177 VAL A N 9
ATOM 13519 C CA . VAL A 1 93 ? -8.442 -4.425 6.997 1.00 0.41 177 VAL A CA 9
ATOM 13520 C C . VAL A 1 93 ? -9.699 -4.164 7.827 1.00 0.37 177 VAL A C 9
ATOM 13521 O O . VAL A 1 93 ? -9.665 -4.194 9.043 1.00 0.39 177 VAL A O 9
ATOM 13534 N N . GLU A 1 94 ? -10.815 -3.944 7.175 1.00 0.36 178 GLU A N 9
ATOM 13535 C CA . GLU A 1 94 ? -12.090 -3.721 7.923 1.00 0.39 178 GLU A CA 9
ATOM 13536 C C . GLU A 1 94 ? -12.430 -4.978 8.732 1.00 0.31 178 GLU A C 9
ATOM 13537 O O . GLU A 1 94 ? -12.610 -4.932 9.935 1.00 0.34 178 GLU A O 9
ATOM 13549 N N . GLU A 1 95 ? -12.500 -6.100 8.066 1.00 0.25 179 GLU A N 9
ATOM 13550 C CA . GLU A 1 95 ? -12.817 -7.382 8.764 1.00 0.24 179 GLU A CA 9
ATOM 13551 C C . GLU A 1 95 ? -11.754 -7.674 9.821 1.00 0.25 179 GLU A C 9
ATOM 13552 O O . GLU A 1 95 ? -12.049 -8.176 10.890 1.00 0.39 179 GLU A O 9
ATOM 13564 N N . ALA A 1 96 ? -10.522 -7.351 9.529 1.00 0.26 180 ALA A N 9
ATOM 13565 C CA . ALA A 1 96 ? -9.428 -7.592 10.514 1.00 0.38 180 ALA A CA 9
ATOM 13566 C C . ALA A 1 96 ? -9.670 -6.750 11.770 1.00 0.44 180 ALA A C 9
ATOM 13567 O O . ALA A 1 96 ? -9.455 -7.200 12.880 1.00 0.60 180 ALA A O 9
ATOM 13574 N N . GLN A 1 97 ? -10.127 -5.534 11.601 1.00 0.48 181 GLN A N 9
ATOM 13575 C CA . GLN A 1 97 ? -10.400 -4.658 12.784 1.00 0.70 181 GLN A CA 9
ATOM 13576 C C . GLN A 1 97 ? -11.617 -5.166 13.568 1.00 0.71 181 GLN A C 9
ATOM 13577 O O . GLN A 1 97 ? -11.773 -4.875 14.739 1.00 1.08 181 GLN A O 9
ATOM 13591 N N . GLU A 1 98 ? -12.477 -5.932 12.936 1.00 0.74 182 GLU A N 9
ATOM 13592 C CA . GLU A 1 98 ? -13.686 -6.480 13.641 1.00 1.33 182 GLU A CA 9
ATOM 13593 C C . GLU A 1 98 ? -14.480 -5.363 14.333 1.00 2.14 182 GLU A C 9
ATOM 13594 O O . GLU A 1 98 ? -14.973 -5.534 15.431 1.00 2.63 182 GLU A O 9
ATOM 13606 N N . SER A 1 99 ? -14.611 -4.224 13.694 1.00 2.57 183 SER A N 9
ATOM 13607 C CA . SER A 1 99 ? -15.379 -3.085 14.302 1.00 3.70 183 SER A CA 9
ATOM 13608 C C . SER A 1 99 ? -14.915 -2.809 15.739 1.00 4.04 183 SER A C 9
ATOM 13609 O O . SER A 1 99 ? -13.856 -3.294 16.102 1.00 4.36 183 SER A O 9
ATOM 13618 N N . ALA A 1 5 ? 10.005 10.815 11.991 1.00 1.92 89 ALA A N 10
ATOM 13619 C CA . ALA A 1 5 ? 9.690 11.478 10.688 1.00 1.43 89 ALA A CA 10
ATOM 13620 C C . ALA A 1 5 ? 8.566 10.723 9.983 1.00 1.08 89 ALA A C 10
ATOM 13621 O O . ALA A 1 5 ? 7.464 11.218 9.843 1.00 1.13 89 ALA A O 10
ATOM 13628 N N . ALA A 1 6 ? 8.836 9.517 9.560 1.00 0.96 90 ALA A N 10
ATOM 13629 C CA . ALA A 1 6 ? 7.782 8.702 8.882 1.00 0.72 90 ALA A CA 10
ATOM 13630 C C . ALA A 1 6 ? 6.686 8.399 9.904 1.00 0.58 90 ALA A C 10
ATOM 13631 O O . ALA A 1 6 ? 6.784 8.845 11.030 1.00 1.23 90 ALA A O 10
ATOM 13638 N N . PRO A 1 7 ? 5.668 7.663 9.509 1.00 0.79 91 PRO A N 10
ATOM 13639 C CA . PRO A 1 7 ? 4.580 7.353 10.464 1.00 1.10 91 PRO A CA 10
ATOM 13640 C C . PRO A 1 7 ? 5.142 6.540 11.638 1.00 0.60 91 PRO A C 10
ATOM 13641 O O . PRO A 1 7 ? 5.517 5.396 11.466 1.00 0.91 91 PRO A O 10
ATOM 13652 N N . PRO A 1 8 ? 5.203 7.157 12.802 1.00 0.59 92 PRO A N 10
ATOM 13653 C CA . PRO A 1 8 ? 5.748 6.459 13.990 1.00 0.84 92 PRO A CA 10
ATOM 13654 C C . PRO A 1 8 ? 4.899 5.230 14.321 1.00 0.71 92 PRO A C 10
ATOM 13655 O O . PRO A 1 8 ? 5.424 4.192 14.682 1.00 0.83 92 PRO A O 10
ATOM 13666 N N . GLY A 1 9 ? 3.598 5.324 14.171 1.00 0.65 93 GLY A N 10
ATOM 13667 C CA . GLY A 1 9 ? 2.728 4.137 14.446 1.00 0.71 93 GLY A CA 10
ATOM 13668 C C . GLY A 1 9 ? 2.635 3.236 13.209 1.00 0.58 93 GLY A C 10
ATOM 13669 O O . GLY A 1 9 ? 1.554 2.868 12.786 1.00 0.58 93 GLY A O 10
ATOM 13673 N N . GLU A 1 10 ? 3.752 2.876 12.628 1.00 0.56 94 GLU A N 10
ATOM 13674 C CA . GLU A 1 10 ? 3.724 1.994 11.419 1.00 0.55 94 GLU A CA 10
ATOM 13675 C C . GLU A 1 10 ? 3.259 0.582 11.772 1.00 0.49 94 GLU A C 10
ATOM 13676 O O . GLU A 1 10 ? 3.026 -0.224 10.891 1.00 0.53 94 GLU A O 10
ATOM 13688 N N . ALA A 1 11 ? 3.132 0.259 13.039 1.00 0.49 95 ALA A N 10
ATOM 13689 C CA . ALA A 1 11 ? 2.692 -1.122 13.404 1.00 0.50 95 ALA A CA 10
ATOM 13690 C C . ALA A 1 11 ? 1.337 -1.418 12.771 1.00 0.38 95 ALA A C 10
ATOM 13691 O O . ALA A 1 11 ? 1.145 -2.461 12.174 1.00 0.36 95 ALA A O 10
ATOM 13698 N N . TYR A 1 12 ? 0.408 -0.498 12.859 1.00 0.38 96 TYR A N 10
ATOM 13699 C CA . TYR A 1 12 ? -0.915 -0.733 12.217 1.00 0.35 96 TYR A CA 10
ATOM 13700 C C . TYR A 1 12 ? -0.716 -0.783 10.705 1.00 0.28 96 TYR A C 10
ATOM 13701 O O . TYR A 1 12 ? -1.262 -1.625 10.018 1.00 0.29 96 TYR A O 10
ATOM 13719 N N . LEU A 1 13 ? 0.079 0.119 10.193 1.00 0.42 97 LEU A N 10
ATOM 13720 C CA . LEU A 1 13 ? 0.341 0.154 8.724 1.00 0.55 97 LEU A CA 10
ATOM 13721 C C . LEU A 1 13 ? 0.964 -1.141 8.240 1.00 0.43 97 LEU A C 10
ATOM 13722 O O . LEU A 1 13 ? 0.532 -1.706 7.258 1.00 0.35 97 LEU A O 10
ATOM 13738 N N . GLN A 1 14 ? 1.995 -1.598 8.896 1.00 0.47 98 GLN A N 10
ATOM 13739 C CA . GLN A 1 14 ? 2.661 -2.849 8.431 1.00 0.49 98 GLN A CA 10
ATOM 13740 C C . GLN A 1 14 ? 1.690 -4.030 8.510 1.00 0.38 98 GLN A C 10
ATOM 13741 O O . GLN A 1 14 ? 1.655 -4.862 7.620 1.00 0.39 98 GLN A O 10
ATOM 13755 N N . VAL A 1 15 ? 0.890 -4.108 9.550 1.00 0.33 99 VAL A N 10
ATOM 13756 C CA . VAL A 1 15 ? -0.081 -5.240 9.648 1.00 0.31 99 VAL A CA 10
ATOM 13757 C C . VAL A 1 15 ? -1.088 -5.139 8.499 1.00 0.24 99 VAL A C 10
ATOM 13758 O O . VAL A 1 15 ? -1.348 -6.110 7.809 1.00 0.30 99 VAL A O 10
ATOM 13771 N N . ALA A 1 16 ? -1.640 -3.969 8.272 1.00 0.18 100 ALA A N 10
ATOM 13772 C CA . ALA A 1 16 ? -2.608 -3.820 7.149 1.00 0.18 100 ALA A CA 10
ATOM 13773 C C . ALA A 1 16 ? -1.857 -3.966 5.833 1.00 0.14 100 ALA A C 10
ATOM 13774 O O . ALA A 1 16 ? -2.227 -4.752 4.994 1.00 0.14 100 ALA A O 10
ATOM 13781 N N . PHE A 1 17 ? -0.782 -3.233 5.668 1.00 0.15 101 PHE A N 10
ATOM 13782 C CA . PHE A 1 17 ? 0.030 -3.334 4.412 1.00 0.16 101 PHE A CA 10
ATOM 13783 C C . PHE A 1 17 ? 0.446 -4.782 4.147 1.00 0.17 101 PHE A C 10
ATOM 13784 O O . PHE A 1 17 ? 0.789 -5.120 3.045 1.00 0.20 101 PHE A O 10
ATOM 13801 N N . ASP A 1 18 ? 0.437 -5.634 5.139 1.00 0.18 102 ASP A N 10
ATOM 13802 C CA . ASP A 1 18 ? 0.859 -7.047 4.901 1.00 0.21 102 ASP A CA 10
ATOM 13803 C C . ASP A 1 18 ? -0.290 -7.890 4.358 1.00 0.20 102 ASP A C 10
ATOM 13804 O O . ASP A 1 18 ? -0.148 -8.557 3.349 1.00 0.22 102 ASP A O 10
ATOM 13813 N N . ILE A 1 19 ? -1.424 -7.877 5.018 1.00 0.18 103 ILE A N 10
ATOM 13814 C CA . ILE A 1 19 ? -2.567 -8.697 4.524 1.00 0.18 103 ILE A CA 10
ATOM 13815 C C . ILE A 1 19 ? -3.011 -8.178 3.162 1.00 0.17 103 ILE A C 10
ATOM 13816 O O . ILE A 1 19 ? -3.296 -8.937 2.250 1.00 0.18 103 ILE A O 10
ATOM 13832 N N . VAL A 1 20 ? -3.062 -6.886 3.023 1.00 0.16 104 VAL A N 10
ATOM 13833 C CA . VAL A 1 20 ? -3.493 -6.292 1.730 1.00 0.16 104 VAL A CA 10
ATOM 13834 C C . VAL A 1 20 ? -2.447 -6.550 0.635 1.00 0.17 104 VAL A C 10
ATOM 13835 O O . VAL A 1 20 ? -2.783 -6.831 -0.500 1.00 0.18 104 VAL A O 10
ATOM 13848 N N . CYS A 1 21 ? -1.184 -6.454 0.973 1.00 0.18 105 CYS A N 10
ATOM 13849 C CA . CYS A 1 21 ? -0.104 -6.688 -0.045 1.00 0.19 105 CYS A CA 10
ATOM 13850 C C . CYS A 1 21 ? -0.206 -8.093 -0.603 1.00 0.20 105 CYS A C 10
ATOM 13851 O O . CYS A 1 21 ? -0.212 -8.294 -1.803 1.00 0.21 105 CYS A O 10
ATOM 13859 N N . ASP A 1 22 ? -0.310 -9.057 0.256 1.00 0.21 106 ASP A N 10
ATOM 13860 C CA . ASP A 1 22 ? -0.438 -10.456 -0.230 1.00 0.24 106 ASP A CA 10
ATOM 13861 C C . ASP A 1 22 ? -1.792 -10.628 -0.939 1.00 0.25 106 ASP A C 10
ATOM 13862 O O . ASP A 1 22 ? -2.020 -11.609 -1.622 1.00 0.28 106 ASP A O 10
ATOM 13871 N N . ASN A 1 23 ? -2.692 -9.676 -0.785 1.00 0.24 107 ASN A N 10
ATOM 13872 C CA . ASN A 1 23 ? -4.024 -9.774 -1.448 1.00 0.26 107 ASN A CA 10
ATOM 13873 C C . ASN A 1 23 ? -3.973 -9.134 -2.838 1.00 0.26 107 ASN A C 10
ATOM 13874 O O . ASN A 1 23 ? -4.567 -9.626 -3.779 1.00 0.29 107 ASN A O 10
ATOM 13885 N N . VAL A 1 24 ? -3.285 -8.026 -2.964 1.00 0.23 108 VAL A N 10
ATOM 13886 C CA . VAL A 1 24 ? -3.211 -7.331 -4.283 1.00 0.24 108 VAL A CA 10
ATOM 13887 C C . VAL A 1 24 ? -2.073 -6.301 -4.275 1.00 0.25 108 VAL A C 10
ATOM 13888 O O . VAL A 1 24 ? -2.226 -5.186 -4.725 1.00 0.42 108 VAL A O 10
ATOM 13901 N N . GLY A 1 25 ? -0.961 -6.674 -3.706 1.00 0.24 109 GLY A N 10
ATOM 13902 C CA . GLY A 1 25 ? 0.220 -5.763 -3.563 1.00 0.22 109 GLY A CA 10
ATOM 13903 C C . GLY A 1 25 ? 0.432 -4.854 -4.804 1.00 0.23 109 GLY A C 10
ATOM 13904 O O . GLY A 1 25 ? 0.581 -3.656 -4.677 1.00 0.21 109 GLY A O 10
ATOM 13908 N N . ARG A 1 26 ? 0.475 -5.419 -5.990 1.00 0.27 110 ARG A N 10
ATOM 13909 C CA . ARG A 1 26 ? 0.721 -4.596 -7.233 1.00 0.28 110 ARG A CA 10
ATOM 13910 C C . ARG A 1 26 ? -0.231 -3.393 -7.333 1.00 0.27 110 ARG A C 10
ATOM 13911 O O . ARG A 1 26 ? 0.049 -2.423 -8.037 1.00 0.27 110 ARG A O 10
ATOM 13932 N N . ASP A 1 27 ? -1.335 -3.418 -6.636 1.00 0.27 111 ASP A N 10
ATOM 13933 C CA . ASP A 1 27 ? -2.261 -2.256 -6.707 1.00 0.30 111 ASP A CA 10
ATOM 13934 C C . ASP A 1 27 ? -1.617 -1.055 -6.000 1.00 0.31 111 ASP A C 10
ATOM 13935 O O . ASP A 1 27 ? -1.995 0.077 -6.233 1.00 0.39 111 ASP A O 10
ATOM 13944 N N . TRP A 1 28 ? -0.619 -1.283 -5.170 1.00 0.27 112 TRP A N 10
ATOM 13945 C CA . TRP A 1 28 ? 0.070 -0.135 -4.508 1.00 0.29 112 TRP A CA 10
ATOM 13946 C C . TRP A 1 28 ? 0.866 0.610 -5.572 1.00 0.32 112 TRP A C 10
ATOM 13947 O O . TRP A 1 28 ? 0.973 1.812 -5.537 1.00 0.31 112 TRP A O 10
ATOM 13968 N N . LYS A 1 29 ? 1.393 -0.102 -6.549 1.00 0.37 113 LYS A N 10
ATOM 13969 C CA . LYS A 1 29 ? 2.138 0.578 -7.655 1.00 0.40 113 LYS A CA 10
ATOM 13970 C C . LYS A 1 29 ? 1.165 1.499 -8.384 1.00 0.34 113 LYS A C 10
ATOM 13971 O O . LYS A 1 29 ? 1.495 2.612 -8.748 1.00 0.30 113 LYS A O 10
ATOM 13990 N N . ARG A 1 30 ? -0.051 1.040 -8.575 1.00 0.35 114 ARG A N 10
ATOM 13991 C CA . ARG A 1 30 ? -1.079 1.900 -9.254 1.00 0.33 114 ARG A CA 10
ATOM 13992 C C . ARG A 1 30 ? -1.279 3.184 -8.433 1.00 0.28 114 ARG A C 10
ATOM 13993 O O . ARG A 1 30 ? -1.217 4.287 -8.949 1.00 0.29 114 ARG A O 10
ATOM 14014 N N . LEU A 1 31 ? -1.495 3.038 -7.150 1.00 0.26 115 LEU A N 10
ATOM 14015 C CA . LEU A 1 31 ? -1.675 4.235 -6.275 1.00 0.25 115 LEU A CA 10
ATOM 14016 C C . LEU A 1 31 ? -0.332 4.960 -6.125 1.00 0.25 115 LEU A C 10
ATOM 14017 O O . LEU A 1 31 ? -0.278 6.163 -5.959 1.00 0.26 115 LEU A O 10
ATOM 14033 N N . ALA A 1 32 ? 0.756 4.228 -6.193 1.00 0.26 116 ALA A N 10
ATOM 14034 C CA . ALA A 1 32 ? 2.109 4.854 -6.066 1.00 0.28 116 ALA A CA 10
ATOM 14035 C C . ALA A 1 32 ? 2.289 5.882 -7.185 1.00 0.26 116 ALA A C 10
ATOM 14036 O O . ALA A 1 32 ? 2.694 7.012 -6.954 1.00 0.27 116 ALA A O 10
ATOM 14043 N N . ARG A 1 33 ? 1.949 5.506 -8.396 1.00 0.27 117 ARG A N 10
ATOM 14044 C CA . ARG A 1 33 ? 2.054 6.466 -9.537 1.00 0.30 117 ARG A CA 10
ATOM 14045 C C . ARG A 1 33 ? 1.143 7.662 -9.240 1.00 0.32 117 ARG A C 10
ATOM 14046 O O . ARG A 1 33 ? 1.500 8.804 -9.455 1.00 0.33 117 ARG A O 10
ATOM 14067 N N . GLU A 1 34 ? -0.024 7.390 -8.702 1.00 0.34 118 GLU A N 10
ATOM 14068 C CA . GLU A 1 34 ? -0.967 8.490 -8.333 1.00 0.39 118 GLU A CA 10
ATOM 14069 C C . GLU A 1 34 ? -0.335 9.336 -7.225 1.00 0.39 118 GLU A C 10
ATOM 14070 O O . GLU A 1 34 ? -0.432 10.548 -7.219 1.00 0.41 118 GLU A O 10
ATOM 14082 N N . LEU A 1 35 ? 0.333 8.692 -6.298 1.00 0.37 119 LEU A N 10
ATOM 14083 C CA . LEU A 1 35 ? 1.005 9.436 -5.186 1.00 0.38 119 LEU A CA 10
ATOM 14084 C C . LEU A 1 35 ? 2.281 10.133 -5.694 1.00 0.36 119 LEU A C 10
ATOM 14085 O O . LEU A 1 35 ? 2.925 10.858 -4.962 1.00 0.39 119 LEU A O 10
ATOM 14101 N N . LYS A 1 36 ? 2.644 9.923 -6.945 1.00 0.34 120 LYS A N 10
ATOM 14102 C CA . LYS A 1 36 ? 3.864 10.575 -7.523 1.00 0.35 120 LYS A CA 10
ATOM 14103 C C . LYS A 1 36 ? 5.117 10.184 -6.743 1.00 0.30 120 LYS A C 10
ATOM 14104 O O . LYS A 1 36 ? 5.884 11.026 -6.315 1.00 0.33 120 LYS A O 10
ATOM 14123 N N . VAL A 1 37 ? 5.333 8.907 -6.573 1.00 0.29 121 VAL A N 10
ATOM 14124 C CA . VAL A 1 37 ? 6.548 8.437 -5.836 1.00 0.33 121 VAL A CA 10
ATOM 14125 C C . VAL A 1 37 ? 7.799 8.672 -6.695 1.00 0.37 121 VAL A C 10
ATOM 14126 O O . VAL A 1 37 ? 7.712 8.841 -7.896 1.00 0.42 121 VAL A O 10
ATOM 14139 N N . SER A 1 38 ? 8.958 8.701 -6.082 1.00 0.45 122 SER A N 10
ATOM 14140 C CA . SER A 1 38 ? 10.224 8.947 -6.853 1.00 0.52 122 SER A CA 10
ATOM 14141 C C . SER A 1 38 ? 10.382 7.955 -8.003 1.00 0.44 122 SER A C 10
ATOM 14142 O O . SER A 1 38 ? 10.340 6.753 -7.820 1.00 0.35 122 SER A O 10
ATOM 14150 N N . GLU A 1 39 ? 10.590 8.467 -9.187 1.00 0.55 123 GLU A N 10
ATOM 14151 C CA . GLU A 1 39 ? 10.785 7.586 -10.376 1.00 0.58 123 GLU A CA 10
ATOM 14152 C C . GLU A 1 39 ? 12.003 6.687 -10.160 1.00 0.52 123 GLU A C 10
ATOM 14153 O O . GLU A 1 39 ? 12.040 5.558 -10.609 1.00 0.53 123 GLU A O 10
ATOM 14165 N N . ALA A 1 40 ? 13.004 7.190 -9.480 1.00 0.50 124 ALA A N 10
ATOM 14166 C CA . ALA A 1 40 ? 14.238 6.371 -9.239 1.00 0.50 124 ALA A CA 10
ATOM 14167 C C . ALA A 1 40 ? 13.896 5.054 -8.530 1.00 0.39 124 ALA A C 10
ATOM 14168 O O . ALA A 1 40 ? 14.143 3.979 -9.045 1.00 0.45 124 ALA A O 10
ATOM 14175 N N . LYS A 1 41 ? 13.332 5.137 -7.353 1.00 0.31 125 LYS A N 10
ATOM 14176 C CA . LYS A 1 41 ? 12.972 3.897 -6.594 1.00 0.34 125 LYS A CA 10
ATOM 14177 C C . LYS A 1 41 ? 11.935 3.064 -7.343 1.00 0.34 125 LYS A C 10
ATOM 14178 O O . LYS A 1 41 ? 12.064 1.860 -7.461 1.00 0.39 125 LYS A O 10
ATOM 14197 N N . MET A 1 42 ? 10.904 3.694 -7.839 1.00 0.42 126 MET A N 10
ATOM 14198 C CA . MET A 1 42 ? 9.840 2.939 -8.570 1.00 0.56 126 MET A CA 10
ATOM 14199 C C . MET A 1 42 ? 10.451 2.232 -9.782 1.00 0.57 126 MET A C 10
ATOM 14200 O O . MET A 1 42 ? 10.210 1.063 -10.016 1.00 0.66 126 MET A O 10
ATOM 14214 N N . ASP A 1 43 ? 11.252 2.933 -10.539 1.00 0.55 127 ASP A N 10
ATOM 14215 C CA . ASP A 1 43 ? 11.902 2.306 -11.731 1.00 0.62 127 ASP A CA 10
ATOM 14216 C C . ASP A 1 43 ? 12.796 1.132 -11.309 1.00 0.54 127 ASP A C 10
ATOM 14217 O O . ASP A 1 43 ? 12.830 0.107 -11.963 1.00 0.59 127 ASP A O 10
ATOM 14226 N N . GLY A 1 44 ? 13.514 1.271 -10.217 1.00 0.46 128 GLY A N 10
ATOM 14227 C CA . GLY A 1 44 ? 14.405 0.160 -9.758 1.00 0.46 128 GLY A CA 10
ATOM 14228 C C . GLY A 1 44 ? 13.604 -1.010 -9.173 1.00 0.48 128 GLY A C 10
ATOM 14229 O O . GLY A 1 44 ? 13.902 -2.158 -9.453 1.00 0.51 128 GLY A O 10
ATOM 14233 N N . ILE A 1 45 ? 12.609 -0.749 -8.355 1.00 0.54 129 ILE A N 10
ATOM 14234 C CA . ILE A 1 45 ? 11.831 -1.881 -7.758 1.00 0.68 129 ILE A CA 10
ATOM 14235 C C . ILE A 1 45 ? 11.167 -2.713 -8.872 1.00 0.68 129 ILE A C 10
ATOM 14236 O O . ILE A 1 45 ? 11.236 -3.928 -8.873 1.00 0.72 129 ILE A O 10
ATOM 14252 N N . GLU A 1 46 ? 10.530 -2.063 -9.810 1.00 0.70 130 GLU A N 10
ATOM 14253 C CA . GLU A 1 46 ? 9.860 -2.806 -10.922 1.00 0.77 130 GLU A CA 10
ATOM 14254 C C . GLU A 1 46 ? 10.875 -3.641 -11.713 1.00 0.65 130 GLU A C 10
ATOM 14255 O O . GLU A 1 46 ? 10.665 -4.814 -11.959 1.00 0.68 130 GLU A O 10
ATOM 14267 N N . GLU A 1 47 ? 11.965 -3.040 -12.125 1.00 0.59 131 GLU A N 10
ATOM 14268 C CA . GLU A 1 47 ? 12.985 -3.798 -12.917 1.00 0.55 131 GLU A CA 10
ATOM 14269 C C . GLU A 1 47 ? 13.608 -4.914 -12.073 1.00 0.47 131 GLU A C 10
ATOM 14270 O O . GLU A 1 47 ? 13.711 -6.047 -12.506 1.00 0.45 131 GLU A O 10
ATOM 14282 N N . LYS A 1 48 ? 14.028 -4.597 -10.877 1.00 0.51 132 LYS A N 10
ATOM 14283 C CA . LYS A 1 48 ? 14.659 -5.628 -9.995 1.00 0.53 132 LYS A CA 10
ATOM 14284 C C . LYS A 1 48 ? 13.630 -6.653 -9.508 1.00 0.54 132 LYS A C 10
ATOM 14285 O O . LYS A 1 48 ? 13.969 -7.787 -9.225 1.00 0.63 132 LYS A O 10
ATOM 14304 N N . TYR A 1 49 ? 12.387 -6.261 -9.375 1.00 0.55 133 TYR A N 10
ATOM 14305 C CA . TYR A 1 49 ? 11.356 -7.214 -8.867 1.00 0.65 133 TYR A CA 10
ATOM 14306 C C . TYR A 1 49 ? 10.162 -7.298 -9.831 1.00 0.54 133 TYR A C 10
ATOM 14307 O O . TYR A 1 49 ? 9.125 -6.713 -9.577 1.00 0.66 133 TYR A O 10
ATOM 14325 N N . PRO A 1 50 ? 10.332 -8.035 -10.906 1.00 0.51 134 PRO A N 10
ATOM 14326 C CA . PRO A 1 50 ? 9.233 -8.188 -11.883 1.00 0.53 134 PRO A CA 10
ATOM 14327 C C . PRO A 1 50 ? 8.209 -9.225 -11.394 1.00 0.47 134 PRO A C 10
ATOM 14328 O O . PRO A 1 50 ? 7.124 -9.326 -11.935 1.00 0.54 134 PRO A O 10
ATOM 14339 N N . ARG A 1 51 ? 8.546 -10.006 -10.388 1.00 0.43 135 ARG A N 10
ATOM 14340 C CA . ARG A 1 51 ? 7.582 -11.040 -9.896 1.00 0.48 135 ARG A CA 10
ATOM 14341 C C . ARG A 1 51 ? 7.457 -11.031 -8.360 1.00 0.43 135 ARG A C 10
ATOM 14342 O O . ARG A 1 51 ? 6.615 -11.717 -7.810 1.00 0.60 135 ARG A O 10
ATOM 14363 N N . SER A 1 52 ? 8.263 -10.267 -7.656 1.00 0.51 136 SER A N 10
ATOM 14364 C CA . SER A 1 52 ? 8.147 -10.245 -6.166 1.00 0.44 136 SER A CA 10
ATOM 14365 C C . SER A 1 52 ? 7.145 -9.185 -5.741 1.00 0.33 136 SER A C 10
ATOM 14366 O O . SER A 1 52 ? 7.394 -7.997 -5.819 1.00 0.30 136 SER A O 10
ATOM 14374 N N . LEU A 1 53 ? 6.009 -9.630 -5.284 1.00 0.31 137 LEU A N 10
ATOM 14375 C CA . LEU A 1 53 ? 4.949 -8.687 -4.831 1.00 0.24 137 LEU A CA 10
ATOM 14376 C C . LEU A 1 53 ? 5.479 -7.874 -3.650 1.00 0.20 137 LEU A C 10
ATOM 14377 O O . LEU A 1 53 ? 5.299 -6.677 -3.569 1.00 0.21 137 LEU A O 10
ATOM 14393 N N . SER A 1 54 ? 6.133 -8.539 -2.739 1.00 0.24 138 SER A N 10
ATOM 14394 C CA . SER A 1 54 ? 6.696 -7.853 -1.528 1.00 0.26 138 SER A CA 10
ATOM 14395 C C . SER A 1 54 ? 7.790 -6.825 -1.872 1.00 0.20 138 SER A C 10
ATOM 14396 O O . SER A 1 54 ? 7.798 -5.723 -1.357 1.00 0.22 138 SER A O 10
ATOM 14404 N N . GLU A 1 55 ? 8.732 -7.196 -2.702 1.00 0.24 139 GLU A N 10
ATOM 14405 C CA . GLU A 1 55 ? 9.863 -6.265 -3.045 1.00 0.25 139 GLU A CA 10
ATOM 14406 C C . GLU A 1 55 ? 9.377 -5.044 -3.822 1.00 0.21 139 GLU A C 10
ATOM 14407 O O . GLU A 1 55 ? 9.888 -3.950 -3.670 1.00 0.21 139 GLU A O 10
ATOM 14419 N N . ARG A 1 56 ? 8.441 -5.247 -4.697 1.00 0.26 140 ARG A N 10
ATOM 14420 C CA . ARG A 1 56 ? 7.945 -4.132 -5.559 1.00 0.33 140 ARG A CA 10
ATOM 14421 C C . ARG A 1 56 ? 7.134 -3.104 -4.759 1.00 0.29 140 ARG A C 10
ATOM 14422 O O . ARG A 1 56 ? 7.433 -1.926 -4.761 1.00 0.35 140 ARG A O 10
ATOM 14443 N N . VAL A 1 57 ? 6.096 -3.542 -4.112 1.00 0.24 141 VAL A N 10
ATOM 14444 C CA . VAL A 1 57 ? 5.219 -2.603 -3.335 1.00 0.27 141 VAL A CA 10
ATOM 14445 C C . VAL A 1 57 ? 5.907 -1.958 -2.122 1.00 0.25 141 VAL A C 10
ATOM 14446 O O . VAL A 1 57 ? 5.660 -0.811 -1.823 1.00 0.29 141 VAL A O 10
ATOM 14459 N N . ARG A 1 58 ? 6.726 -2.678 -1.394 1.00 0.21 142 ARG A N 10
ATOM 14460 C CA . ARG A 1 58 ? 7.363 -2.078 -0.171 1.00 0.22 142 ARG A CA 10
ATOM 14461 C C . ARG A 1 58 ? 8.060 -0.749 -0.482 1.00 0.24 142 ARG A C 10
ATOM 14462 O O . ARG A 1 58 ? 7.915 0.208 0.253 1.00 0.25 142 ARG A O 10
ATOM 14483 N N . GLU A 1 59 ? 8.804 -0.668 -1.553 1.00 0.26 143 GLU A N 10
ATOM 14484 C CA . GLU A 1 59 ? 9.491 0.623 -1.877 1.00 0.31 143 GLU A CA 10
ATOM 14485 C C . GLU A 1 59 ? 8.449 1.721 -2.128 1.00 0.30 143 GLU A C 10
ATOM 14486 O O . GLU A 1 59 ? 8.515 2.802 -1.567 1.00 0.31 143 GLU A O 10
ATOM 14498 N N . SER A 1 60 ? 7.484 1.436 -2.961 1.00 0.29 144 SER A N 10
ATOM 14499 C CA . SER A 1 60 ? 6.414 2.438 -3.261 1.00 0.29 144 SER A CA 10
ATOM 14500 C C . SER A 1 60 ? 5.565 2.682 -2.011 1.00 0.28 144 SER A C 10
ATOM 14501 O O . SER A 1 60 ? 5.079 3.775 -1.777 1.00 0.28 144 SER A O 10
ATOM 14509 N N . LEU A 1 61 ? 5.383 1.665 -1.210 1.00 0.27 145 LEU A N 10
ATOM 14510 C CA . LEU A 1 61 ? 4.569 1.819 0.031 1.00 0.28 145 LEU A CA 10
ATOM 14511 C C . LEU A 1 61 ? 5.309 2.688 1.047 1.00 0.30 145 LEU A C 10
ATOM 14512 O O . LEU A 1 61 ? 4.720 3.530 1.691 1.00 0.30 145 LEU A O 10
ATOM 14528 N N . LYS A 1 62 ? 6.592 2.484 1.198 1.00 0.33 146 LYS A N 10
ATOM 14529 C CA . LYS A 1 62 ? 7.371 3.298 2.181 1.00 0.35 146 LYS A CA 10
ATOM 14530 C C . LYS A 1 62 ? 7.305 4.790 1.845 1.00 0.34 146 LYS A C 10
ATOM 14531 O O . LYS A 1 62 ? 7.031 5.604 2.707 1.00 0.35 146 LYS A O 10
ATOM 14550 N N . VAL A 1 63 ? 7.551 5.166 0.610 1.00 0.32 147 VAL A N 10
ATOM 14551 C CA . VAL A 1 63 ? 7.490 6.624 0.262 1.00 0.33 147 VAL A CA 10
ATOM 14552 C C . VAL A 1 63 ? 6.087 7.182 0.542 1.00 0.31 147 VAL A C 10
ATOM 14553 O O . VAL A 1 63 ? 5.949 8.221 1.163 1.00 0.31 147 VAL A O 10
ATOM 14566 N N . TRP A 1 64 ? 5.047 6.494 0.129 1.00 0.32 148 TRP A N 10
ATOM 14567 C CA . TRP A 1 64 ? 3.665 6.991 0.424 1.00 0.33 148 TRP A CA 10
ATOM 14568 C C . TRP A 1 64 ? 3.438 6.899 1.944 1.00 0.32 148 TRP A C 10
ATOM 14569 O O . TRP A 1 64 ? 2.883 7.787 2.560 1.00 0.32 148 TRP A O 10
ATOM 14590 N N . LYS A 1 65 ? 3.874 5.820 2.535 1.00 0.36 149 LYS A N 10
ATOM 14591 C CA . LYS A 1 65 ? 3.706 5.631 4.008 1.00 0.38 149 LYS A CA 10
ATOM 14592 C C . LYS A 1 65 ? 4.418 6.756 4.772 1.00 0.34 149 LYS A C 10
ATOM 14593 O O . LYS A 1 65 ? 3.866 7.334 5.687 1.00 0.33 149 LYS A O 10
ATOM 14612 N N . ASN A 1 66 ? 5.632 7.072 4.395 1.00 0.37 150 ASN A N 10
ATOM 14613 C CA . ASN A 1 66 ? 6.387 8.166 5.090 1.00 0.41 150 ASN A CA 10
ATOM 14614 C C . ASN A 1 66 ? 5.678 9.516 4.925 1.00 0.39 150 ASN A C 10
ATOM 14615 O O . ASN A 1 66 ? 5.637 10.316 5.842 1.00 0.46 150 ASN A O 10
ATOM 14626 N N . ALA A 1 67 ? 5.150 9.785 3.760 1.00 0.38 151 ALA A N 10
ATOM 14627 C CA . ALA A 1 67 ? 4.472 11.099 3.529 1.00 0.49 151 ALA A CA 10
ATOM 14628 C C . ALA A 1 67 ? 3.224 11.223 4.404 1.00 0.53 151 ALA A C 10
ATOM 14629 O O . ALA A 1 67 ? 2.941 12.275 4.946 1.00 0.72 151 ALA A O 10
ATOM 14636 N N . GLU A 1 68 ? 2.479 10.159 4.544 1.00 0.40 152 GLU A N 10
ATOM 14637 C CA . GLU A 1 68 ? 1.244 10.212 5.383 1.00 0.50 152 GLU A CA 10
ATOM 14638 C C . GLU A 1 68 ? 1.604 10.377 6.860 1.00 0.60 152 GLU A C 10
ATOM 14639 O O . GLU A 1 68 ? 2.532 9.764 7.354 1.00 1.48 152 GLU A O 10
ATOM 14651 N N . LYS A 1 69 ? 0.853 11.176 7.571 1.00 0.76 153 LYS A N 10
ATOM 14652 C CA . LYS A 1 69 ? 1.122 11.356 9.035 1.00 0.67 153 LYS A CA 10
ATOM 14653 C C . LYS A 1 69 ? 0.010 10.628 9.814 1.00 0.64 153 LYS A C 10
ATOM 14654 O O . LYS A 1 69 ? 0.055 9.419 9.950 1.00 0.57 153 LYS A O 10
ATOM 14673 N N . LYS A 1 70 ? -1.008 11.320 10.283 1.00 0.73 154 LYS A N 10
ATOM 14674 C CA . LYS A 1 70 ? -2.121 10.618 10.991 1.00 0.77 154 LYS A CA 10
ATOM 14675 C C . LYS A 1 70 ? -2.911 9.792 9.967 1.00 0.62 154 LYS A C 10
ATOM 14676 O O . LYS A 1 70 ? -3.472 8.752 10.274 1.00 0.60 154 LYS A O 10
ATOM 14695 N N . ASN A 1 71 ? -2.934 10.249 8.737 1.00 0.57 155 ASN A N 10
ATOM 14696 C CA . ASN A 1 71 ? -3.666 9.514 7.665 1.00 0.47 155 ASN A CA 10
ATOM 14697 C C . ASN A 1 71 ? -2.885 8.267 7.237 1.00 0.37 155 ASN A C 10
ATOM 14698 O O . ASN A 1 71 ? -3.371 7.467 6.457 1.00 0.34 155 ASN A O 10
ATOM 14709 N N . ALA A 1 72 ? -1.694 8.075 7.759 1.00 0.37 156 ALA A N 10
ATOM 14710 C CA . ALA A 1 72 ? -0.913 6.863 7.398 1.00 0.33 156 ALA A CA 10
ATOM 14711 C C . ALA A 1 72 ? -1.572 5.624 8.006 1.00 0.28 156 ALA A C 10
ATOM 14712 O O . ALA A 1 72 ? -1.174 4.520 7.710 1.00 0.28 156 ALA A O 10
ATOM 14719 N N . SER A 1 73 ? -2.578 5.785 8.845 1.00 0.28 157 SER A N 10
ATOM 14720 C CA . SER A 1 73 ? -3.218 4.586 9.454 1.00 0.28 157 SER A CA 10
ATOM 14721 C C . SER A 1 73 ? -4.112 3.899 8.433 1.00 0.22 157 SER A C 10
ATOM 14722 O O . SER A 1 73 ? -4.332 4.393 7.332 1.00 0.21 157 SER A O 10
ATOM 14730 N N . VAL A 1 74 ? -4.599 2.742 8.779 1.00 0.23 158 VAL A N 10
ATOM 14731 C CA . VAL A 1 74 ? -5.446 1.978 7.828 1.00 0.22 158 VAL A CA 10
ATOM 14732 C C . VAL A 1 74 ? -6.688 2.778 7.447 1.00 0.18 158 VAL A C 10
ATOM 14733 O O . VAL A 1 74 ? -7.020 2.860 6.288 1.00 0.18 158 VAL A O 10
ATOM 14746 N N . ALA A 1 75 ? -7.357 3.392 8.404 1.00 0.15 159 ALA A N 10
ATOM 14747 C CA . ALA A 1 75 ? -8.581 4.209 8.085 1.00 0.13 159 ALA A CA 10
ATOM 14748 C C . ALA A 1 75 ? -8.304 5.143 6.911 1.00 0.13 159 ALA A C 10
ATOM 14749 O O . ALA A 1 75 ? -9.175 5.422 6.104 1.00 0.15 159 ALA A O 10
ATOM 14756 N N . GLY A 1 76 ? -7.083 5.590 6.795 1.00 0.13 160 GLY A N 10
ATOM 14757 C CA . GLY A 1 76 ? -6.727 6.473 5.654 1.00 0.15 160 GLY A CA 10
ATOM 14758 C C . GLY A 1 76 ? -6.717 5.650 4.373 1.00 0.16 160 GLY A C 10
ATOM 14759 O O . GLY A 1 76 ? -7.536 5.845 3.494 1.00 0.18 160 GLY A O 10
ATOM 14763 N N . LEU A 1 77 ? -5.782 4.742 4.252 1.00 0.16 161 LEU A N 10
ATOM 14764 C CA . LEU A 1 77 ? -5.706 3.918 3.010 1.00 0.18 161 LEU A CA 10
ATOM 14765 C C . LEU A 1 77 ? -6.992 3.099 2.770 1.00 0.20 161 LEU A C 10
ATOM 14766 O O . LEU A 1 77 ? -7.450 3.009 1.647 1.00 0.28 161 LEU A O 10
ATOM 14782 N N . VAL A 1 78 ? -7.554 2.466 3.783 1.00 0.22 162 VAL A N 10
ATOM 14783 C CA . VAL A 1 78 ? -8.775 1.624 3.536 1.00 0.26 162 VAL A CA 10
ATOM 14784 C C . VAL A 1 78 ? -9.897 2.478 2.971 1.00 0.29 162 VAL A C 10
ATOM 14785 O O . VAL A 1 78 ? -10.578 2.086 2.042 1.00 0.34 162 VAL A O 10
ATOM 14798 N N . LYS A 1 79 ? -10.075 3.647 3.504 1.00 0.29 163 LYS A N 10
ATOM 14799 C CA . LYS A 1 79 ? -11.138 4.548 2.979 1.00 0.34 163 LYS A CA 10
ATOM 14800 C C . LYS A 1 79 ? -10.852 4.886 1.512 1.00 0.36 163 LYS A C 10
ATOM 14801 O O . LYS A 1 79 ? -11.696 4.743 0.650 1.00 0.39 163 LYS A O 10
ATOM 14820 N N . ALA A 1 80 ? -9.655 5.335 1.236 1.00 0.36 164 ALA A N 10
ATOM 14821 C CA . ALA A 1 80 ? -9.280 5.705 -0.165 1.00 0.39 164 ALA A CA 10
ATOM 14822 C C . ALA A 1 80 ? -9.284 4.504 -1.121 1.00 0.39 164 ALA A C 10
ATOM 14823 O O . ALA A 1 80 ? -9.879 4.559 -2.184 1.00 0.33 164 ALA A O 10
ATOM 14830 N N . LEU A 1 81 ? -8.580 3.446 -0.787 1.00 0.50 165 LEU A N 10
ATOM 14831 C CA . LEU A 1 81 ? -8.497 2.283 -1.726 1.00 0.55 165 LEU A CA 10
ATOM 14832 C C . LEU A 1 81 ? -9.872 1.688 -2.065 1.00 0.45 165 LEU A C 10
ATOM 14833 O O . LEU A 1 81 ? -10.142 1.400 -3.218 1.00 0.42 165 LEU A O 10
ATOM 14849 N N . ARG A 1 82 ? -10.731 1.475 -1.103 1.00 0.47 166 ARG A N 10
ATOM 14850 C CA . ARG A 1 82 ? -12.060 0.862 -1.425 1.00 0.45 166 ARG A CA 10
ATOM 14851 C C . ARG A 1 82 ? -12.962 1.834 -2.194 1.00 0.41 166 ARG A C 10
ATOM 14852 O O . ARG A 1 82 ? -13.720 1.426 -3.056 1.00 0.52 166 ARG A O 10
ATOM 14873 N N . THR A 1 83 ? -12.891 3.105 -1.896 1.00 0.33 167 THR A N 10
ATOM 14874 C CA . THR A 1 83 ? -13.752 4.091 -2.618 1.00 0.36 167 THR A CA 10
ATOM 14875 C C . THR A 1 83 ? -13.429 4.092 -4.108 1.00 0.35 167 THR A C 10
ATOM 14876 O O . THR A 1 83 ? -14.312 4.196 -4.941 1.00 0.41 167 THR A O 10
ATOM 14887 N N . CYS A 1 84 ? -12.171 4.002 -4.447 1.00 0.32 168 CYS A N 10
ATOM 14888 C CA . CYS A 1 84 ? -11.790 4.026 -5.885 1.00 0.36 168 CYS A CA 10
ATOM 14889 C C . CYS A 1 84 ? -12.035 2.672 -6.554 1.00 0.31 168 CYS A C 10
ATOM 14890 O O . CYS A 1 84 ? -12.738 2.594 -7.543 1.00 0.34 168 CYS A O 10
ATOM 14898 N N . ARG A 1 85 ? -11.469 1.603 -6.027 1.00 0.30 169 ARG A N 10
ATOM 14899 C CA . ARG A 1 85 ? -11.685 0.244 -6.672 1.00 0.31 169 ARG A CA 10
ATOM 14900 C C . ARG A 1 85 ? -11.015 -0.922 -5.919 1.00 0.26 169 ARG A C 10
ATOM 14901 O O . ARG A 1 85 ? -11.202 -2.069 -6.281 1.00 0.34 169 ARG A O 10
ATOM 14922 N N . LEU A 1 86 ? -10.213 -0.658 -4.924 1.00 0.20 170 LEU A N 10
ATOM 14923 C CA . LEU A 1 86 ? -9.506 -1.766 -4.212 1.00 0.17 170 LEU A CA 10
ATOM 14924 C C . LEU A 1 86 ? -10.400 -2.428 -3.160 1.00 0.19 170 LEU A C 10
ATOM 14925 O O . LEU A 1 86 ? -10.066 -2.496 -1.993 1.00 0.23 170 LEU A O 10
ATOM 14941 N N . ASN A 1 87 ? -11.530 -2.927 -3.573 1.00 0.24 171 ASN A N 10
ATOM 14942 C CA . ASN A 1 87 ? -12.459 -3.603 -2.618 1.00 0.30 171 ASN A CA 10
ATOM 14943 C C . ASN A 1 87 ? -11.767 -4.802 -1.948 1.00 0.24 171 ASN A C 10
ATOM 14944 O O . ASN A 1 87 ? -12.039 -5.129 -0.810 1.00 0.25 171 ASN A O 10
ATOM 14955 N N . LEU A 1 88 ? -10.897 -5.471 -2.664 1.00 0.21 172 LEU A N 10
ATOM 14956 C CA . LEU A 1 88 ? -10.199 -6.677 -2.101 1.00 0.21 172 LEU A CA 10
ATOM 14957 C C . LEU A 1 88 ? -9.496 -6.373 -0.774 1.00 0.17 172 LEU A C 10
ATOM 14958 O O . LEU A 1 88 ? -9.791 -6.968 0.255 1.00 0.21 172 LEU A O 10
ATOM 14974 N N . VAL A 1 89 ? -8.569 -5.458 -0.791 1.00 0.16 173 VAL A N 10
ATOM 14975 C CA . VAL A 1 89 ? -7.837 -5.118 0.464 1.00 0.21 173 VAL A CA 10
ATOM 14976 C C . VAL A 1 89 ? -8.804 -4.507 1.474 1.00 0.22 173 VAL A C 10
ATOM 14977 O O . VAL A 1 89 ? -8.655 -4.677 2.669 1.00 0.25 173 VAL A O 10
ATOM 14990 N N . ALA A 1 90 ? -9.811 -3.824 0.999 1.00 0.27 174 ALA A N 10
ATOM 14991 C CA . ALA A 1 90 ? -10.824 -3.225 1.925 1.00 0.34 174 ALA A CA 10
ATOM 14992 C C . ALA A 1 90 ? -11.486 -4.337 2.736 1.00 0.29 174 ALA A C 10
ATOM 14993 O O . ALA A 1 90 ? -11.681 -4.229 3.932 1.00 0.32 174 ALA A O 10
ATOM 15000 N N . ASP A 1 91 ? -11.817 -5.415 2.075 1.00 0.24 175 ASP A N 10
ATOM 15001 C CA . ASP A 1 91 ? -12.460 -6.569 2.769 1.00 0.23 175 ASP A CA 10
ATOM 15002 C C . ASP A 1 91 ? -11.541 -7.102 3.865 1.00 0.17 175 ASP A C 10
ATOM 15003 O O . ASP A 1 91 ? -11.991 -7.461 4.935 1.00 0.20 175 ASP A O 10
ATOM 15012 N N . LEU A 1 92 ? -10.260 -7.164 3.602 1.00 0.14 176 LEU A N 10
ATOM 15013 C CA . LEU A 1 92 ? -9.307 -7.697 4.636 1.00 0.20 176 LEU A CA 10
ATOM 15014 C C . LEU A 1 92 ? -9.344 -6.833 5.897 1.00 0.25 176 LEU A C 10
ATOM 15015 O O . LEU A 1 92 ? -9.607 -7.312 6.984 1.00 0.27 176 LEU A O 10
ATOM 15031 N N . VAL A 1 93 ? -9.071 -5.565 5.755 1.00 0.33 177 VAL A N 10
ATOM 15032 C CA . VAL A 1 93 ? -9.081 -4.656 6.938 1.00 0.41 177 VAL A CA 10
ATOM 15033 C C . VAL A 1 93 ? -10.483 -4.622 7.554 1.00 0.37 177 VAL A C 10
ATOM 15034 O O . VAL A 1 93 ? -10.641 -4.499 8.753 1.00 0.39 177 VAL A O 10
ATOM 15047 N N . GLU A 1 94 ? -11.496 -4.737 6.736 1.00 0.36 178 GLU A N 10
ATOM 15048 C CA . GLU A 1 94 ? -12.899 -4.720 7.258 1.00 0.39 178 GLU A CA 10
ATOM 15049 C C . GLU A 1 94 ? -13.161 -5.919 8.187 1.00 0.31 178 GLU A C 10
ATOM 15050 O O . GLU A 1 94 ? -13.524 -5.755 9.338 1.00 0.34 178 GLU A O 10
ATOM 15062 N N . GLU A 1 95 ? -12.998 -7.118 7.686 1.00 0.25 179 GLU A N 10
ATOM 15063 C CA . GLU A 1 95 ? -13.262 -8.329 8.525 1.00 0.24 179 GLU A CA 10
ATOM 15064 C C . GLU A 1 95 ? -12.306 -8.372 9.718 1.00 0.25 179 GLU A C 10
ATOM 15065 O O . GLU A 1 95 ? -12.666 -8.812 10.794 1.00 0.39 179 GLU A O 10
ATOM 15077 N N . ALA A 1 96 ? -11.100 -7.904 9.538 1.00 0.26 180 ALA A N 10
ATOM 15078 C CA . ALA A 1 96 ? -10.125 -7.899 10.667 1.00 0.38 180 ALA A CA 10
ATOM 15079 C C . ALA A 1 96 ? -10.620 -6.938 11.751 1.00 0.44 180 ALA A C 10
ATOM 15080 O O . ALA A 1 96 ? -10.433 -7.165 12.930 1.00 0.60 180 ALA A O 10
ATOM 15087 N N . GLN A 1 97 ? -11.256 -5.867 11.348 1.00 0.48 181 GLN A N 10
ATOM 15088 C CA . GLN A 1 97 ? -11.781 -4.876 12.339 1.00 0.70 181 GLN A CA 10
ATOM 15089 C C . GLN A 1 97 ? -12.973 -5.457 13.108 1.00 0.71 181 GLN A C 10
ATOM 15090 O O . GLN A 1 97 ? -13.253 -5.058 14.222 1.00 1.08 181 GLN A O 10
ATOM 15104 N N . GLU A 1 98 ? -13.687 -6.388 12.516 1.00 0.74 182 GLU A N 10
ATOM 15105 C CA . GLU A 1 98 ? -14.877 -6.998 13.201 1.00 1.33 182 GLU A CA 10
ATOM 15106 C C . GLU A 1 98 ? -15.857 -5.909 13.662 1.00 2.14 182 GLU A C 10
ATOM 15107 O O . GLU A 1 98 ? -16.382 -5.959 14.758 1.00 2.63 182 GLU A O 10
ATOM 15119 N N . SER A 1 99 ? -16.105 -4.926 12.828 1.00 2.57 183 SER A N 10
ATOM 15120 C CA . SER A 1 99 ? -17.051 -3.820 13.198 1.00 3.70 183 SER A CA 10
ATOM 15121 C C . SER A 1 99 ? -16.657 -3.190 14.539 1.00 4.04 183 SER A C 10
ATOM 15122 O O . SER A 1 99 ? -15.580 -3.497 15.023 1.00 4.36 183 SER A O 10
ATOM 15131 N N . ALA A 1 5 ? 9.941 10.388 12.669 1.00 1.92 89 ALA A N 11
ATOM 15132 C CA . ALA A 1 5 ? 9.760 11.079 11.355 1.00 1.43 89 ALA A CA 11
ATOM 15133 C C . ALA A 1 5 ? 8.671 10.375 10.547 1.00 1.08 89 ALA A C 11
ATOM 15134 O O . ALA A 1 5 ? 7.616 10.926 10.296 1.00 1.13 89 ALA A O 11
ATOM 15141 N N . ALA A 1 6 ? 8.917 9.154 10.159 1.00 0.96 90 ALA A N 11
ATOM 15142 C CA . ALA A 1 6 ? 7.896 8.386 9.384 1.00 0.72 90 ALA A CA 11
ATOM 15143 C C . ALA A 1 6 ? 6.694 8.128 10.293 1.00 0.58 90 ALA A C 11
ATOM 15144 O O . ALA A 1 6 ? 6.704 8.555 11.432 1.00 1.23 90 ALA A O 11
ATOM 15151 N N . PRO A 1 7 ? 5.685 7.447 9.792 1.00 0.79 91 PRO A N 11
ATOM 15152 C CA . PRO A 1 7 ? 4.495 7.175 10.631 1.00 1.10 91 PRO A CA 11
ATOM 15153 C C . PRO A 1 7 ? 4.902 6.367 11.872 1.00 0.60 91 PRO A C 11
ATOM 15154 O O . PRO A 1 7 ? 5.279 5.218 11.757 1.00 0.91 91 PRO A O 11
ATOM 15165 N N . PRO A 1 8 ? 4.822 6.993 13.031 1.00 0.59 92 PRO A N 11
ATOM 15166 C CA . PRO A 1 8 ? 5.202 6.298 14.285 1.00 0.84 92 PRO A CA 11
ATOM 15167 C C . PRO A 1 8 ? 4.314 5.066 14.485 1.00 0.71 92 PRO A C 11
ATOM 15168 O O . PRO A 1 8 ? 4.750 4.059 15.011 1.00 0.83 92 PRO A O 11
ATOM 15179 N N . GLY A 1 9 ? 3.082 5.125 14.035 1.00 0.65 93 GLY A N 11
ATOM 15180 C CA . GLY A 1 9 ? 2.176 3.940 14.161 1.00 0.71 93 GLY A CA 11
ATOM 15181 C C . GLY A 1 9 ? 2.269 3.042 12.915 1.00 0.58 93 GLY A C 11
ATOM 15182 O O . GLY A 1 9 ? 1.315 2.378 12.556 1.00 0.58 93 GLY A O 11
ATOM 15186 N N . GLU A 1 10 ? 3.397 3.025 12.250 1.00 0.56 94 GLU A N 11
ATOM 15187 C CA . GLU A 1 10 ? 3.542 2.182 11.019 1.00 0.55 94 GLU A CA 11
ATOM 15188 C C . GLU A 1 10 ? 3.309 0.708 11.343 1.00 0.49 94 GLU A C 11
ATOM 15189 O O . GLU A 1 10 ? 2.958 -0.065 10.476 1.00 0.53 94 GLU A O 11
ATOM 15201 N N . ALA A 1 11 ? 3.509 0.308 12.574 1.00 0.49 95 ALA A N 11
ATOM 15202 C CA . ALA A 1 11 ? 3.303 -1.131 12.931 1.00 0.50 95 ALA A CA 11
ATOM 15203 C C . ALA A 1 11 ? 1.866 -1.556 12.615 1.00 0.38 95 ALA A C 11
ATOM 15204 O O . ALA A 1 11 ? 1.632 -2.611 12.047 1.00 0.36 95 ALA A O 11
ATOM 15211 N N . TYR A 1 12 ? 0.902 -0.740 12.946 1.00 0.38 96 TYR A N 11
ATOM 15212 C CA . TYR A 1 12 ? -0.501 -1.106 12.613 1.00 0.35 96 TYR A CA 11
ATOM 15213 C C . TYR A 1 12 ? -0.675 -1.042 11.095 1.00 0.28 96 TYR A C 11
ATOM 15214 O O . TYR A 1 12 ? -1.257 -1.916 10.478 1.00 0.29 96 TYR A O 11
ATOM 15232 N N . LEU A 1 13 ? -0.171 0.009 10.499 1.00 0.42 97 LEU A N 11
ATOM 15233 C CA . LEU A 1 13 ? -0.292 0.178 9.023 1.00 0.55 97 LEU A CA 11
ATOM 15234 C C . LEU A 1 13 ? 0.408 -0.965 8.278 1.00 0.43 97 LEU A C 11
ATOM 15235 O O . LEU A 1 13 ? -0.110 -1.466 7.295 1.00 0.35 97 LEU A O 11
ATOM 15251 N N . GLN A 1 14 ? 1.580 -1.380 8.717 1.00 0.47 98 GLN A N 11
ATOM 15252 C CA . GLN A 1 14 ? 2.278 -2.484 7.989 1.00 0.49 98 GLN A CA 11
ATOM 15253 C C . GLN A 1 14 ? 1.451 -3.771 8.094 1.00 0.38 98 GLN A C 11
ATOM 15254 O O . GLN A 1 14 ? 1.425 -4.567 7.173 1.00 0.39 98 GLN A O 11
ATOM 15268 N N . VAL A 1 15 ? 0.736 -3.966 9.187 1.00 0.33 99 VAL A N 11
ATOM 15269 C CA . VAL A 1 15 ? -0.124 -5.190 9.301 1.00 0.31 99 VAL A CA 11
ATOM 15270 C C . VAL A 1 15 ? -1.161 -5.162 8.174 1.00 0.24 99 VAL A C 11
ATOM 15271 O O . VAL A 1 15 ? -1.323 -6.124 7.447 1.00 0.30 99 VAL A O 11
ATOM 15284 N N . ALA A 1 16 ? -1.841 -4.053 8.011 1.00 0.18 100 ALA A N 11
ATOM 15285 C CA . ALA A 1 16 ? -2.840 -3.955 6.909 1.00 0.18 100 ALA A CA 11
ATOM 15286 C C . ALA A 1 16 ? -2.107 -4.061 5.574 1.00 0.14 100 ALA A C 11
ATOM 15287 O O . ALA A 1 16 ? -2.485 -4.827 4.718 1.00 0.14 100 ALA A O 11
ATOM 15294 N N . PHE A 1 17 ? -1.034 -3.319 5.418 1.00 0.15 101 PHE A N 11
ATOM 15295 C CA . PHE A 1 17 ? -0.229 -3.387 4.155 1.00 0.16 101 PHE A CA 11
ATOM 15296 C C . PHE A 1 17 ? 0.259 -4.812 3.907 1.00 0.17 101 PHE A C 11
ATOM 15297 O O . PHE A 1 17 ? 0.630 -5.141 2.815 1.00 0.20 101 PHE A O 11
ATOM 15314 N N . ASP A 1 18 ? 0.286 -5.650 4.909 1.00 0.18 102 ASP A N 11
ATOM 15315 C CA . ASP A 1 18 ? 0.785 -7.045 4.701 1.00 0.21 102 ASP A CA 11
ATOM 15316 C C . ASP A 1 18 ? -0.310 -7.946 4.143 1.00 0.20 102 ASP A C 11
ATOM 15317 O O . ASP A 1 18 ? -0.134 -8.593 3.128 1.00 0.22 102 ASP A O 11
ATOM 15326 N N . ILE A 1 19 ? -1.440 -7.996 4.802 1.00 0.18 103 ILE A N 11
ATOM 15327 C CA . ILE A 1 19 ? -2.551 -8.865 4.311 1.00 0.18 103 ILE A CA 11
ATOM 15328 C C . ILE A 1 19 ? -2.999 -8.370 2.948 1.00 0.17 103 ILE A C 11
ATOM 15329 O O . ILE A 1 19 ? -3.206 -9.139 2.030 1.00 0.18 103 ILE A O 11
ATOM 15345 N N . VAL A 1 20 ? -3.139 -7.081 2.820 1.00 0.16 104 VAL A N 11
ATOM 15346 C CA . VAL A 1 20 ? -3.577 -6.507 1.519 1.00 0.16 104 VAL A CA 11
ATOM 15347 C C . VAL A 1 20 ? -2.507 -6.744 0.443 1.00 0.17 104 VAL A C 11
ATOM 15348 O O . VAL A 1 20 ? -2.814 -7.057 -0.692 1.00 0.18 104 VAL A O 11
ATOM 15361 N N . CYS A 1 21 ? -1.253 -6.600 0.800 1.00 0.18 105 CYS A N 11
ATOM 15362 C CA . CYS A 1 21 ? -0.155 -6.821 -0.197 1.00 0.19 105 CYS A CA 11
ATOM 15363 C C . CYS A 1 21 ? -0.195 -8.250 -0.700 1.00 0.20 105 CYS A C 11
ATOM 15364 O O . CYS A 1 21 ? -0.204 -8.494 -1.888 1.00 0.21 105 CYS A O 11
ATOM 15372 N N . ASP A 1 22 ? -0.250 -9.192 0.191 1.00 0.21 106 ASP A N 11
ATOM 15373 C CA . ASP A 1 22 ? -0.321 -10.610 -0.255 1.00 0.24 106 ASP A CA 11
ATOM 15374 C C . ASP A 1 22 ? -1.657 -10.843 -0.982 1.00 0.25 106 ASP A C 11
ATOM 15375 O O . ASP A 1 22 ? -1.832 -11.834 -1.666 1.00 0.28 106 ASP A O 11
ATOM 15384 N N . ASN A 1 23 ? -2.596 -9.925 -0.850 1.00 0.24 107 ASN A N 11
ATOM 15385 C CA . ASN A 1 23 ? -3.909 -10.080 -1.542 1.00 0.26 107 ASN A CA 11
ATOM 15386 C C . ASN A 1 23 ? -3.832 -9.474 -2.947 1.00 0.26 107 ASN A C 11
ATOM 15387 O O . ASN A 1 23 ? -4.340 -10.033 -3.902 1.00 0.29 107 ASN A O 11
ATOM 15398 N N . VAL A 1 24 ? -3.208 -8.329 -3.073 1.00 0.23 108 VAL A N 11
ATOM 15399 C CA . VAL A 1 24 ? -3.105 -7.673 -4.410 1.00 0.24 108 VAL A CA 11
ATOM 15400 C C . VAL A 1 24 ? -2.016 -6.593 -4.391 1.00 0.25 108 VAL A C 11
ATOM 15401 O O . VAL A 1 24 ? -2.189 -5.509 -4.905 1.00 0.42 108 VAL A O 11
ATOM 15414 N N . GLY A 1 25 ? -0.921 -6.892 -3.746 1.00 0.24 109 GLY A N 11
ATOM 15415 C CA . GLY A 1 25 ? 0.220 -5.931 -3.584 1.00 0.22 109 GLY A CA 11
ATOM 15416 C C . GLY A 1 25 ? 0.442 -5.058 -4.840 1.00 0.23 109 GLY A C 11
ATOM 15417 O O . GLY A 1 25 ? 0.686 -3.870 -4.738 1.00 0.21 109 GLY A O 11
ATOM 15421 N N . ARG A 1 26 ? 0.375 -5.639 -6.012 1.00 0.27 110 ARG A N 11
ATOM 15422 C CA . ARG A 1 26 ? 0.607 -4.847 -7.268 1.00 0.28 110 ARG A CA 11
ATOM 15423 C C . ARG A 1 26 ? -0.359 -3.656 -7.370 1.00 0.27 110 ARG A C 11
ATOM 15424 O O . ARG A 1 26 ? -0.111 -2.695 -8.098 1.00 0.27 110 ARG A O 11
ATOM 15445 N N . ASP A 1 27 ? -1.443 -3.687 -6.639 1.00 0.27 111 ASP A N 11
ATOM 15446 C CA . ASP A 1 27 ? -2.394 -2.543 -6.699 1.00 0.30 111 ASP A CA 11
ATOM 15447 C C . ASP A 1 27 ? -1.734 -1.315 -6.068 1.00 0.31 111 ASP A C 11
ATOM 15448 O O . ASP A 1 27 ? -2.110 -0.193 -6.345 1.00 0.39 111 ASP A O 11
ATOM 15457 N N . TRP A 1 28 ? -0.734 -1.515 -5.240 1.00 0.27 112 TRP A N 11
ATOM 15458 C CA . TRP A 1 28 ? -0.031 -0.352 -4.624 1.00 0.29 112 TRP A CA 11
ATOM 15459 C C . TRP A 1 28 ? 0.808 0.327 -5.692 1.00 0.32 112 TRP A C 11
ATOM 15460 O O . TRP A 1 28 ? 0.953 1.526 -5.689 1.00 0.31 112 TRP A O 11
ATOM 15481 N N . LYS A 1 29 ? 1.330 -0.424 -6.640 1.00 0.37 113 LYS A N 11
ATOM 15482 C CA . LYS A 1 29 ? 2.115 0.218 -7.741 1.00 0.40 113 LYS A CA 11
ATOM 15483 C C . LYS A 1 29 ? 1.190 1.191 -8.470 1.00 0.34 113 LYS A C 11
ATOM 15484 O O . LYS A 1 29 ? 1.565 2.299 -8.801 1.00 0.30 113 LYS A O 11
ATOM 15503 N N . ARG A 1 30 ? -0.044 0.788 -8.669 1.00 0.35 114 ARG A N 11
ATOM 15504 C CA . ARG A 1 30 ? -1.037 1.702 -9.326 1.00 0.33 114 ARG A CA 11
ATOM 15505 C C . ARG A 1 30 ? -1.208 2.963 -8.460 1.00 0.28 114 ARG A C 11
ATOM 15506 O O . ARG A 1 30 ? -1.160 4.084 -8.941 1.00 0.29 114 ARG A O 11
ATOM 15527 N N . LEU A 1 31 ? -1.411 2.773 -7.181 1.00 0.26 115 LEU A N 11
ATOM 15528 C CA . LEU A 1 31 ? -1.596 3.934 -6.260 1.00 0.25 115 LEU A CA 11
ATOM 15529 C C . LEU A 1 31 ? -0.272 4.680 -6.082 1.00 0.25 115 LEU A C 11
ATOM 15530 O O . LEU A 1 31 ? -0.252 5.873 -5.858 1.00 0.26 115 LEU A O 11
ATOM 15546 N N . ALA A 1 32 ? 0.839 3.991 -6.194 1.00 0.26 116 ALA A N 11
ATOM 15547 C CA . ALA A 1 32 ? 2.167 4.669 -6.040 1.00 0.28 116 ALA A CA 11
ATOM 15548 C C . ALA A 1 32 ? 2.264 5.788 -7.074 1.00 0.26 116 ALA A C 11
ATOM 15549 O O . ALA A 1 32 ? 2.600 6.919 -6.766 1.00 0.27 116 ALA A O 11
ATOM 15556 N N . ARG A 1 33 ? 1.915 5.480 -8.296 1.00 0.27 117 ARG A N 11
ATOM 15557 C CA . ARG A 1 33 ? 1.926 6.521 -9.362 1.00 0.30 117 ARG A CA 11
ATOM 15558 C C . ARG A 1 33 ? 0.936 7.629 -8.977 1.00 0.32 117 ARG A C 11
ATOM 15559 O O . ARG A 1 33 ? 1.208 8.804 -9.142 1.00 0.33 117 ARG A O 11
ATOM 15580 N N . GLU A 1 34 ? -0.203 7.252 -8.437 1.00 0.34 118 GLU A N 11
ATOM 15581 C CA . GLU A 1 34 ? -1.208 8.275 -8.007 1.00 0.39 118 GLU A CA 11
ATOM 15582 C C . GLU A 1 34 ? -0.624 9.106 -6.862 1.00 0.39 118 GLU A C 11
ATOM 15583 O O . GLU A 1 34 ? -0.785 10.309 -6.804 1.00 0.41 118 GLU A O 11
ATOM 15595 N N . LEU A 1 35 ? 0.075 8.459 -5.963 1.00 0.37 119 LEU A N 11
ATOM 15596 C CA . LEU A 1 35 ? 0.706 9.182 -4.818 1.00 0.38 119 LEU A CA 11
ATOM 15597 C C . LEU A 1 35 ? 1.947 9.958 -5.286 1.00 0.36 119 LEU A C 11
ATOM 15598 O O . LEU A 1 35 ? 2.551 10.687 -4.525 1.00 0.39 119 LEU A O 11
ATOM 15614 N N . LYS A 1 36 ? 2.328 9.812 -6.540 1.00 0.34 120 LYS A N 11
ATOM 15615 C CA . LYS A 1 36 ? 3.519 10.542 -7.077 1.00 0.35 120 LYS A CA 11
ATOM 15616 C C . LYS A 1 36 ? 4.770 10.155 -6.293 1.00 0.30 120 LYS A C 11
ATOM 15617 O O . LYS A 1 36 ? 5.510 10.999 -5.823 1.00 0.33 120 LYS A O 11
ATOM 15636 N N . VAL A 1 37 ? 5.009 8.878 -6.163 1.00 0.29 121 VAL A N 11
ATOM 15637 C CA . VAL A 1 37 ? 6.219 8.410 -5.423 1.00 0.33 121 VAL A CA 11
ATOM 15638 C C . VAL A 1 37 ? 7.468 8.688 -6.264 1.00 0.37 121 VAL A C 11
ATOM 15639 O O . VAL A 1 37 ? 7.386 8.864 -7.465 1.00 0.42 121 VAL A O 11
ATOM 15652 N N . SER A 1 38 ? 8.621 8.742 -5.644 1.00 0.45 122 SER A N 11
ATOM 15653 C CA . SER A 1 38 ? 9.881 9.026 -6.408 1.00 0.52 122 SER A CA 11
ATOM 15654 C C . SER A 1 38 ? 10.047 8.042 -7.566 1.00 0.44 122 SER A C 11
ATOM 15655 O O . SER A 1 38 ? 10.083 6.841 -7.378 1.00 0.35 122 SER A O 11
ATOM 15663 N N . GLU A 1 39 ? 10.162 8.557 -8.765 1.00 0.55 123 GLU A N 11
ATOM 15664 C CA . GLU A 1 39 ? 10.343 7.673 -9.955 1.00 0.58 123 GLU A CA 11
ATOM 15665 C C . GLU A 1 39 ? 11.621 6.851 -9.792 1.00 0.52 123 GLU A C 11
ATOM 15666 O O . GLU A 1 39 ? 11.704 5.719 -10.229 1.00 0.53 123 GLU A O 11
ATOM 15678 N N . ALA A 1 40 ? 12.618 7.420 -9.159 1.00 0.50 124 ALA A N 11
ATOM 15679 C CA . ALA A 1 40 ? 13.904 6.675 -8.954 1.00 0.50 124 ALA A CA 11
ATOM 15680 C C . ALA A 1 40 ? 13.643 5.384 -8.173 1.00 0.39 124 ALA A C 11
ATOM 15681 O O . ALA A 1 40 ? 14.028 4.306 -8.586 1.00 0.45 124 ALA A O 11
ATOM 15688 N N . LYS A 1 41 ? 12.976 5.493 -7.053 1.00 0.31 125 LYS A N 11
ATOM 15689 C CA . LYS A 1 41 ? 12.666 4.280 -6.236 1.00 0.34 125 LYS A CA 11
ATOM 15690 C C . LYS A 1 41 ? 11.788 3.326 -7.044 1.00 0.34 125 LYS A C 11
ATOM 15691 O O . LYS A 1 41 ? 11.979 2.125 -7.033 1.00 0.39 125 LYS A O 11
ATOM 15710 N N . MET A 1 42 ? 10.833 3.865 -7.757 1.00 0.42 126 MET A N 11
ATOM 15711 C CA . MET A 1 42 ? 9.933 3.010 -8.593 1.00 0.56 126 MET A CA 11
ATOM 15712 C C . MET A 1 42 ? 10.771 2.247 -9.625 1.00 0.57 126 MET A C 11
ATOM 15713 O O . MET A 1 42 ? 10.554 1.077 -9.883 1.00 0.66 126 MET A O 11
ATOM 15727 N N . ASP A 1 43 ? 11.735 2.914 -10.205 1.00 0.55 127 ASP A N 11
ATOM 15728 C CA . ASP A 1 43 ? 12.619 2.256 -11.218 1.00 0.62 127 ASP A CA 11
ATOM 15729 C C . ASP A 1 43 ? 13.361 1.063 -10.606 1.00 0.54 127 ASP A C 11
ATOM 15730 O O . ASP A 1 43 ? 13.516 0.033 -11.235 1.00 0.59 127 ASP A O 11
ATOM 15739 N N . GLY A 1 44 ? 13.818 1.195 -9.385 1.00 0.46 128 GLY A N 11
ATOM 15740 C CA . GLY A 1 44 ? 14.551 0.070 -8.728 1.00 0.46 128 GLY A CA 11
ATOM 15741 C C . GLY A 1 44 ? 13.595 -1.082 -8.428 1.00 0.48 128 GLY A C 11
ATOM 15742 O O . GLY A 1 44 ? 13.948 -2.237 -8.563 1.00 0.51 128 GLY A O 11
ATOM 15746 N N . ILE A 1 45 ? 12.387 -0.780 -8.026 1.00 0.54 129 ILE A N 11
ATOM 15747 C CA . ILE A 1 45 ? 11.400 -1.865 -7.715 1.00 0.68 129 ILE A CA 11
ATOM 15748 C C . ILE A 1 45 ? 11.194 -2.769 -8.947 1.00 0.68 129 ILE A C 11
ATOM 15749 O O . ILE A 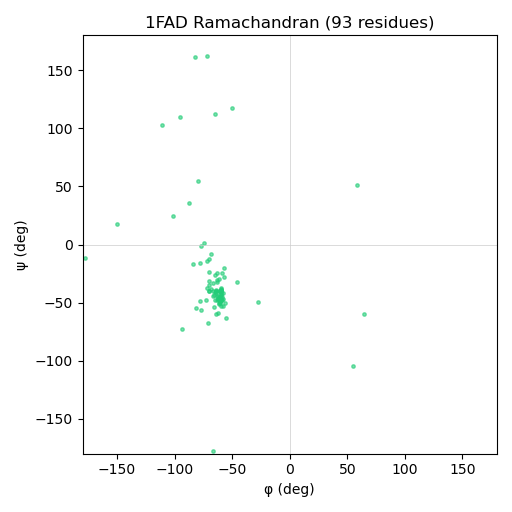1 45 ? 11.427 -3.962 -8.891 1.00 0.72 129 ILE A O 11
ATOM 15765 N N . GLU A 1 46 ? 10.742 -2.211 -10.040 1.00 0.70 130 GLU A N 11
ATOM 15766 C CA . GLU A 1 46 ? 10.499 -3.043 -11.261 1.00 0.77 130 GLU A CA 11
ATOM 15767 C C . GLU A 1 46 ? 11.788 -3.722 -11.734 1.00 0.65 130 GLU A C 11
ATOM 15768 O O . GLU A 1 46 ? 11.800 -4.902 -12.034 1.00 0.68 130 GLU A O 11
ATOM 15780 N N . GLU A 1 47 ? 12.866 -2.986 -11.817 1.00 0.59 131 GLU A N 11
ATOM 15781 C CA . GLU A 1 47 ? 14.156 -3.587 -12.289 1.00 0.55 131 GLU A CA 11
ATOM 15782 C C . GLU A 1 47 ? 14.711 -4.596 -11.276 1.00 0.47 131 GLU A C 11
ATOM 15783 O O . GLU A 1 47 ? 15.019 -5.724 -11.615 1.00 0.45 131 GLU A O 11
ATOM 15795 N N . LYS A 1 48 ? 14.855 -4.190 -10.043 1.00 0.51 132 LYS A N 11
ATOM 15796 C CA . LYS A 1 48 ? 15.414 -5.109 -8.999 1.00 0.53 132 LYS A CA 11
ATOM 15797 C C . LYS A 1 48 ? 14.427 -6.231 -8.658 1.00 0.54 132 LYS A C 11
ATOM 15798 O O . LYS A 1 48 ? 14.819 -7.363 -8.442 1.00 0.63 132 LYS A O 11
ATOM 15817 N N . TYR A 1 49 ? 13.159 -5.920 -8.576 1.00 0.55 133 TYR A N 11
ATOM 15818 C CA . TYR A 1 49 ? 12.150 -6.959 -8.211 1.00 0.65 133 TYR A CA 11
ATOM 15819 C C . TYR A 1 49 ? 11.091 -7.110 -9.314 1.00 0.54 133 TYR A C 11
ATOM 15820 O O . TYR A 1 49 ? 10.042 -6.500 -9.242 1.00 0.66 133 TYR A O 11
ATOM 15838 N N . PRO A 1 50 ? 11.395 -7.914 -10.308 1.00 0.51 134 PRO A N 11
ATOM 15839 C CA . PRO A 1 50 ? 10.443 -8.120 -11.419 1.00 0.53 134 PRO A CA 11
ATOM 15840 C C . PRO A 1 50 ? 9.369 -9.160 -11.061 1.00 0.47 134 PRO A C 11
ATOM 15841 O O . PRO A 1 50 ? 8.427 -9.350 -11.810 1.00 0.54 134 PRO A O 11
ATOM 15852 N N . ARG A 1 51 ? 9.503 -9.856 -9.950 1.00 0.43 135 ARG A N 11
ATOM 15853 C CA . ARG A 1 51 ? 8.477 -10.895 -9.608 1.00 0.48 135 ARG A CA 11
ATOM 15854 C C . ARG A 1 51 ? 8.152 -10.945 -8.101 1.00 0.43 135 ARG A C 11
ATOM 15855 O O . ARG A 1 51 ? 7.314 -11.724 -7.687 1.00 0.60 135 ARG A O 11
ATOM 15876 N N . SER A 1 52 ? 8.792 -10.144 -7.276 1.00 0.51 136 SER A N 11
ATOM 15877 C CA . SER A 1 52 ? 8.486 -10.191 -5.812 1.00 0.44 136 SER A CA 11
ATOM 15878 C C . SER A 1 52 ? 7.450 -9.139 -5.443 1.00 0.33 136 SER A C 11
ATOM 15879 O O . SER A 1 52 ? 7.712 -7.951 -5.469 1.00 0.30 136 SER A O 11
ATOM 15887 N N . LEU A 1 53 ? 6.271 -9.579 -5.087 1.00 0.31 137 LEU A N 11
ATOM 15888 C CA . LEU A 1 53 ? 5.197 -8.623 -4.696 1.00 0.24 137 LEU A CA 11
ATOM 15889 C C . LEU A 1 53 ? 5.646 -7.859 -3.448 1.00 0.20 137 LEU A C 11
ATOM 15890 O O . LEU A 1 53 ? 5.448 -6.667 -3.326 1.00 0.21 137 LEU A O 11
ATOM 15906 N N . SER A 1 54 ? 6.256 -8.557 -2.527 1.00 0.24 138 SER A N 11
ATOM 15907 C CA . SER A 1 54 ? 6.739 -7.906 -1.265 1.00 0.26 138 SER A CA 11
ATOM 15908 C C . SER A 1 54 ? 7.775 -6.800 -1.543 1.00 0.20 138 SER A C 11
ATOM 15909 O O . SER A 1 54 ? 7.672 -5.703 -1.032 1.00 0.22 138 SER A O 11
ATOM 15917 N N . GLU A 1 55 ? 8.786 -7.095 -2.324 1.00 0.24 139 GLU A N 11
ATOM 15918 C CA . GLU A 1 55 ? 9.861 -6.080 -2.608 1.00 0.25 139 GLU A CA 11
ATOM 15919 C C . GLU A 1 55 ? 9.344 -4.930 -3.475 1.00 0.21 139 GLU A C 11
ATOM 15920 O O . GLU A 1 55 ? 9.741 -3.791 -3.314 1.00 0.21 139 GLU A O 11
ATOM 15932 N N . ARG A 1 56 ? 8.504 -5.235 -4.424 1.00 0.26 140 ARG A N 11
ATOM 15933 C CA . ARG A 1 56 ? 7.996 -4.183 -5.355 1.00 0.33 140 ARG A CA 11
ATOM 15934 C C . ARG A 1 56 ? 7.192 -3.126 -4.594 1.00 0.29 140 ARG A C 11
ATOM 15935 O O . ARG A 1 56 ? 7.517 -1.953 -4.610 1.00 0.35 140 ARG A O 11
ATOM 15956 N N . VAL A 1 57 ? 6.144 -3.534 -3.945 1.00 0.24 141 VAL A N 11
ATOM 15957 C CA . VAL A 1 57 ? 5.286 -2.565 -3.190 1.00 0.27 141 VAL A CA 11
ATOM 15958 C C . VAL A 1 57 ? 5.971 -1.981 -1.940 1.00 0.25 141 VAL A C 11
ATOM 15959 O O . VAL A 1 57 ? 5.776 -0.829 -1.617 1.00 0.29 141 VAL A O 11
ATOM 15972 N N . ARG A 1 58 ? 6.727 -2.762 -1.210 1.00 0.21 142 ARG A N 11
ATOM 15973 C CA . ARG A 1 58 ? 7.363 -2.239 0.050 1.00 0.22 142 ARG A CA 11
ATOM 15974 C C . ARG A 1 58 ? 8.107 -0.913 -0.163 1.00 0.24 142 ARG A C 11
ATOM 15975 O O . ARG A 1 58 ? 7.866 0.044 0.550 1.00 0.25 142 ARG A O 11
ATOM 15996 N N . GLU A 1 59 ? 9.003 -0.836 -1.116 1.00 0.26 143 GLU A N 11
ATOM 15997 C CA . GLU A 1 59 ? 9.743 0.450 -1.330 1.00 0.31 143 GLU A CA 11
ATOM 15998 C C . GLU A 1 59 ? 8.764 1.570 -1.704 1.00 0.30 143 GLU A C 11
ATOM 15999 O O . GLU A 1 59 ? 8.768 2.632 -1.105 1.00 0.31 143 GLU A O 11
ATOM 16011 N N . SER A 1 60 ? 7.909 1.333 -2.667 1.00 0.29 144 SER A N 11
ATOM 16012 C CA . SER A 1 60 ? 6.906 2.377 -3.054 1.00 0.29 144 SER A CA 11
ATOM 16013 C C . SER A 1 60 ? 6.003 2.692 -1.857 1.00 0.28 144 SER A C 11
ATOM 16014 O O . SER A 1 60 ? 5.658 3.832 -1.604 1.00 0.28 144 SER A O 11
ATOM 16022 N N . LEU A 1 61 ? 5.631 1.683 -1.115 1.00 0.27 145 LEU A N 11
ATOM 16023 C CA . LEU A 1 61 ? 4.761 1.898 0.080 1.00 0.28 145 LEU A CA 11
ATOM 16024 C C . LEU A 1 61 ? 5.542 2.626 1.170 1.00 0.30 145 LEU A C 11
ATOM 16025 O O . LEU A 1 61 ? 4.986 3.392 1.930 1.00 0.30 145 LEU A O 11
ATOM 16041 N N . LYS A 1 62 ? 6.825 2.377 1.258 1.00 0.33 146 LYS A N 11
ATOM 16042 C CA . LYS A 1 62 ? 7.653 3.040 2.313 1.00 0.35 146 LYS A CA 11
ATOM 16043 C C . LYS A 1 62 ? 7.600 4.563 2.151 1.00 0.34 146 LYS A C 11
ATOM 16044 O O . LYS A 1 62 ? 7.359 5.286 3.100 1.00 0.35 146 LYS A O 11
ATOM 16063 N N . VAL A 1 63 ? 7.827 5.059 0.960 1.00 0.32 147 VAL A N 11
ATOM 16064 C CA . VAL A 1 63 ? 7.780 6.540 0.757 1.00 0.33 147 VAL A CA 11
ATOM 16065 C C . VAL A 1 63 ? 6.357 7.076 0.964 1.00 0.31 147 VAL A C 11
ATOM 16066 O O . VAL A 1 63 ? 6.167 8.115 1.569 1.00 0.31 147 VAL A O 11
ATOM 16079 N N . TRP A 1 64 ? 5.357 6.378 0.480 1.00 0.32 148 TRP A N 11
ATOM 16080 C CA . TRP A 1 64 ? 3.950 6.859 0.667 1.00 0.33 148 TRP A CA 11
ATOM 16081 C C . TRP A 1 64 ? 3.617 6.925 2.171 1.00 0.32 148 TRP A C 11
ATOM 16082 O O . TRP A 1 64 ? 3.156 7.939 2.661 1.00 0.32 148 TRP A O 11
ATOM 16103 N N . LYS A 1 65 ? 3.834 5.854 2.896 1.00 0.36 149 LYS A N 11
ATOM 16104 C CA . LYS A 1 65 ? 3.511 5.865 4.356 1.00 0.38 149 LYS A CA 11
ATOM 16105 C C . LYS A 1 65 ? 4.324 6.953 5.087 1.00 0.34 149 LYS A C 11
ATOM 16106 O O . LYS A 1 65 ? 3.828 7.595 5.992 1.00 0.33 149 LYS A O 11
ATOM 16125 N N . ASN A 1 66 ? 5.563 7.162 4.701 1.00 0.37 150 ASN A N 11
ATOM 16126 C CA . ASN A 1 66 ? 6.406 8.207 5.377 1.00 0.41 150 ASN A CA 11
ATOM 16127 C C . ASN A 1 66 ? 5.799 9.607 5.223 1.00 0.39 150 ASN A C 11
ATOM 16128 O O . ASN A 1 66 ? 5.726 10.360 6.176 1.00 0.46 150 ASN A O 11
ATOM 16139 N N . ALA A 1 67 ? 5.385 9.967 4.036 1.00 0.38 151 ALA A N 11
ATOM 16140 C CA . ALA A 1 67 ? 4.809 11.332 3.832 1.00 0.49 151 ALA A CA 11
ATOM 16141 C C . ALA A 1 67 ? 3.510 11.481 4.626 1.00 0.53 151 ALA A C 11
ATOM 16142 O O . ALA A 1 67 ? 3.270 12.499 5.248 1.00 0.72 151 ALA A O 11
ATOM 16149 N N . GLU A 1 68 ? 2.678 10.474 4.612 1.00 0.40 152 GLU A N 11
ATOM 16150 C CA . GLU A 1 68 ? 1.394 10.549 5.371 1.00 0.50 152 GLU A CA 11
ATOM 16151 C C . GLU A 1 68 ? 1.641 10.433 6.880 1.00 0.60 152 GLU A C 11
ATOM 16152 O O . GLU A 1 68 ? 2.420 9.616 7.333 1.00 1.48 152 GLU A O 11
ATOM 16164 N N . LYS A 1 69 ? 0.947 11.223 7.656 1.00 0.76 153 LYS A N 11
ATOM 16165 C CA . LYS A 1 69 ? 1.087 11.147 9.150 1.00 0.67 153 LYS A CA 11
ATOM 16166 C C . LYS A 1 69 ? -0.210 10.558 9.718 1.00 0.64 153 LYS A C 11
ATOM 16167 O O . LYS A 1 69 ? -0.328 9.356 9.871 1.00 0.57 153 LYS A O 11
ATOM 16186 N N . LYS A 1 70 ? -1.202 11.376 9.990 1.00 0.73 154 LYS A N 11
ATOM 16187 C CA . LYS A 1 70 ? -2.503 10.833 10.494 1.00 0.77 154 LYS A CA 11
ATOM 16188 C C . LYS A 1 70 ? -3.100 9.935 9.405 1.00 0.62 154 LYS A C 11
ATOM 16189 O O . LYS A 1 70 ? -3.708 8.910 9.671 1.00 0.60 154 LYS A O 11
ATOM 16208 N N . ASN A 1 71 ? -2.890 10.311 8.167 1.00 0.57 155 ASN A N 11
ATOM 16209 C CA . ASN A 1 71 ? -3.408 9.502 7.026 1.00 0.47 155 ASN A CA 11
ATOM 16210 C C . ASN A 1 71 ? -2.575 8.223 6.854 1.00 0.37 155 ASN A C 11
ATOM 16211 O O . ASN A 1 71 ? -2.897 7.380 6.037 1.00 0.34 155 ASN A O 11
ATOM 16222 N N . ALA A 1 72 ? -1.520 8.055 7.629 1.00 0.37 156 ALA A N 11
ATOM 16223 C CA . ALA A 1 72 ? -0.699 6.814 7.512 1.00 0.33 156 ALA A CA 11
ATOM 16224 C C . ALA A 1 72 ? -1.472 5.616 8.065 1.00 0.28 156 ALA A C 11
ATOM 16225 O O . ALA A 1 72 ? -1.012 4.494 7.974 1.00 0.28 156 ALA A O 11
ATOM 16232 N N . SER A 1 73 ? -2.633 5.830 8.648 1.00 0.28 157 SER A N 11
ATOM 16233 C CA . SER A 1 73 ? -3.392 4.679 9.202 1.00 0.28 157 SER A CA 11
ATOM 16234 C C . SER A 1 73 ? -4.238 4.027 8.113 1.00 0.22 157 SER A C 11
ATOM 16235 O O . SER A 1 73 ? -4.398 4.548 7.008 1.00 0.21 157 SER A O 11
ATOM 16243 N N . VAL A 1 74 ? -4.776 2.877 8.415 1.00 0.23 158 VAL A N 11
ATOM 16244 C CA . VAL A 1 74 ? -5.607 2.165 7.414 1.00 0.22 158 VAL A CA 11
ATOM 16245 C C . VAL A 1 74 ? -6.798 3.029 7.017 1.00 0.18 158 VAL A C 11
ATOM 16246 O O . VAL A 1 74 ? -7.097 3.149 5.854 1.00 0.18 158 VAL A O 11
ATOM 16259 N N . ALA A 1 75 ? -7.459 3.659 7.972 1.00 0.15 159 ALA A N 11
ATOM 16260 C CA . ALA A 1 75 ? -8.634 4.545 7.647 1.00 0.13 159 ALA A CA 11
ATOM 16261 C C . ALA A 1 75 ? -8.310 5.438 6.451 1.00 0.13 159 ALA A C 11
ATOM 16262 O O . ALA A 1 75 ? -9.162 5.738 5.633 1.00 0.15 159 ALA A O 11
ATOM 16269 N N . GLY A 1 76 ? -7.065 5.812 6.327 1.00 0.13 160 GLY A N 11
ATOM 16270 C CA . GLY A 1 76 ? -6.656 6.638 5.166 1.00 0.15 160 GLY A CA 11
ATOM 16271 C C . GLY A 1 76 ? -6.714 5.779 3.909 1.00 0.16 160 GLY A C 11
ATOM 16272 O O . GLY A 1 76 ? -7.515 6.015 3.024 1.00 0.18 160 GLY A O 11
ATOM 16276 N N . LEU A 1 77 ? -5.856 4.790 3.814 1.00 0.16 161 LEU A N 11
ATOM 16277 C CA . LEU A 1 77 ? -5.856 3.924 2.593 1.00 0.18 161 LEU A CA 11
ATOM 16278 C C . LEU A 1 77 ? -7.182 3.153 2.411 1.00 0.20 161 LEU A C 11
ATOM 16279 O O . LEU A 1 77 ? -7.700 3.087 1.312 1.00 0.28 161 LEU A O 11
ATOM 16295 N N . VAL A 1 78 ? -7.717 2.532 3.447 1.00 0.22 162 VAL A N 11
ATOM 16296 C CA . VAL A 1 78 ? -8.978 1.732 3.263 1.00 0.26 162 VAL A CA 11
ATOM 16297 C C . VAL A 1 78 ? -10.085 2.607 2.697 1.00 0.29 162 VAL A C 11
ATOM 16298 O O . VAL A 1 78 ? -10.824 2.196 1.821 1.00 0.34 162 VAL A O 11
ATOM 16311 N N . LYS A 1 79 ? -10.185 3.812 3.168 1.00 0.29 163 LYS A N 11
ATOM 16312 C CA . LYS A 1 79 ? -11.227 4.732 2.635 1.00 0.34 163 LYS A CA 11
ATOM 16313 C C . LYS A 1 79 ? -10.975 4.988 1.144 1.00 0.36 163 LYS A C 11
ATOM 16314 O O . LYS A 1 79 ? -11.846 4.821 0.314 1.00 0.39 163 LYS A O 11
ATOM 16333 N N . ALA A 1 80 ? -9.779 5.400 0.814 1.00 0.36 164 ALA A N 11
ATOM 16334 C CA . ALA A 1 80 ? -9.432 5.690 -0.613 1.00 0.39 164 ALA A CA 11
ATOM 16335 C C . ALA A 1 80 ? -9.454 4.435 -1.500 1.00 0.39 164 ALA A C 11
ATOM 16336 O O . ALA A 1 80 ? -10.040 4.441 -2.567 1.00 0.33 164 ALA A O 11
ATOM 16343 N N . LEU A 1 81 ? -8.775 3.381 -1.103 1.00 0.50 165 LEU A N 11
ATOM 16344 C CA . LEU A 1 81 ? -8.713 2.160 -1.973 1.00 0.55 165 LEU A CA 11
ATOM 16345 C C . LEU A 1 81 ? -10.103 1.570 -2.271 1.00 0.45 165 LEU A C 11
ATOM 16346 O O . LEU A 1 81 ? -10.392 1.230 -3.404 1.00 0.42 165 LEU A O 11
ATOM 16362 N N . ARG A 1 82 ? -10.958 1.426 -1.294 1.00 0.47 166 ARG A N 11
ATOM 16363 C CA . ARG A 1 82 ? -12.310 0.835 -1.565 1.00 0.45 166 ARG A CA 11
ATOM 16364 C C . ARG A 1 82 ? -13.190 1.787 -2.380 1.00 0.41 166 ARG A C 11
ATOM 16365 O O . ARG A 1 82 ? -13.932 1.362 -3.248 1.00 0.52 166 ARG A O 11
ATOM 16386 N N . THR A 1 83 ? -13.133 3.061 -2.096 1.00 0.33 167 THR A N 11
ATOM 16387 C CA . THR A 1 83 ? -13.991 4.035 -2.842 1.00 0.36 167 THR A CA 11
ATOM 16388 C C . THR A 1 83 ? -13.669 3.990 -4.332 1.00 0.35 167 THR A C 11
ATOM 16389 O O . THR A 1 83 ? -14.550 4.075 -5.169 1.00 0.41 167 THR A O 11
ATOM 16400 N N . CYS A 1 84 ? -12.415 3.877 -4.664 1.00 0.32 168 CYS A N 11
ATOM 16401 C CA . CYS A 1 84 ? -12.026 3.849 -6.099 1.00 0.36 168 CYS A CA 11
ATOM 16402 C C . CYS A 1 84 ? -12.302 2.477 -6.725 1.00 0.31 168 CYS A C 11
ATOM 16403 O O . CYS A 1 84 ? -13.001 2.381 -7.716 1.00 0.34 168 CYS A O 11
ATOM 16411 N N . ARG A 1 85 ? -11.763 1.410 -6.165 1.00 0.30 169 ARG A N 11
ATOM 16412 C CA . ARG A 1 85 ? -12.011 0.033 -6.767 1.00 0.31 169 ARG A CA 11
ATOM 16413 C C . ARG A 1 85 ? -11.311 -1.114 -6.011 1.00 0.26 169 ARG A C 11
ATOM 16414 O O . ARG A 1 85 ? -11.541 -2.272 -6.309 1.00 0.34 169 ARG A O 11
ATOM 16435 N N . LEU A 1 86 ? -10.438 -0.821 -5.088 1.00 0.20 170 LEU A N 11
ATOM 16436 C CA . LEU A 1 86 ? -9.696 -1.908 -4.378 1.00 0.17 170 LEU A CA 11
ATOM 16437 C C . LEU A 1 86 ? -10.549 -2.562 -3.283 1.00 0.19 170 LEU A C 11
ATOM 16438 O O . LEU A 1 86 ? -10.184 -2.587 -2.125 1.00 0.23 170 LEU A O 11
ATOM 16454 N N . ASN A 1 87 ? -11.677 -3.100 -3.652 1.00 0.24 171 ASN A N 11
ATOM 16455 C CA . ASN A 1 87 ? -12.567 -3.766 -2.652 1.00 0.30 171 ASN A CA 11
ATOM 16456 C C . ASN A 1 87 ? -11.834 -4.920 -1.951 1.00 0.24 171 ASN A C 11
ATOM 16457 O O . ASN A 1 87 ? -12.076 -5.202 -0.792 1.00 0.25 171 ASN A O 11
ATOM 16468 N N . LEU A 1 88 ? -10.962 -5.609 -2.653 1.00 0.21 172 LEU A N 11
ATOM 16469 C CA . LEU A 1 88 ? -10.237 -6.772 -2.033 1.00 0.21 172 LEU A CA 11
ATOM 16470 C C . LEU A 1 88 ? -9.549 -6.380 -0.729 1.00 0.17 172 LEU A C 11
ATOM 16471 O O . LEU A 1 88 ? -9.884 -6.869 0.331 1.00 0.21 172 LEU A O 11
ATOM 16487 N N . VAL A 1 89 ? -8.590 -5.500 -0.808 1.00 0.16 173 VAL A N 11
ATOM 16488 C CA . VAL A 1 89 ? -7.859 -5.078 0.420 1.00 0.21 173 VAL A CA 11
ATOM 16489 C C . VAL A 1 89 ? -8.816 -4.397 1.392 1.00 0.22 173 VAL A C 11
ATOM 16490 O O . VAL A 1 89 ? -8.638 -4.458 2.594 1.00 0.25 173 VAL A O 11
ATOM 16503 N N . ALA A 1 90 ? -9.849 -3.780 0.882 1.00 0.27 174 ALA A N 11
ATOM 16504 C CA . ALA A 1 90 ? -10.853 -3.124 1.776 1.00 0.34 174 ALA A CA 11
ATOM 16505 C C . ALA A 1 90 ? -11.460 -4.184 2.704 1.00 0.29 174 ALA A C 11
ATOM 16506 O O . ALA A 1 90 ? -11.598 -3.984 3.895 1.00 0.32 174 ALA A O 11
ATOM 16513 N N . ASP A 1 91 ? -11.802 -5.321 2.158 1.00 0.24 175 ASP A N 11
ATOM 16514 C CA . ASP A 1 91 ? -12.367 -6.420 2.998 1.00 0.23 175 ASP A CA 11
ATOM 16515 C C . ASP A 1 91 ? -11.333 -6.867 4.041 1.00 0.17 175 ASP A C 11
ATOM 16516 O O . ASP A 1 91 ? -11.664 -7.143 5.178 1.00 0.20 175 ASP A O 11
ATOM 16525 N N . LEU A 1 92 ? -10.082 -6.944 3.650 1.00 0.14 176 LEU A N 11
ATOM 16526 C CA . LEU A 1 92 ? -9.011 -7.385 4.606 1.00 0.20 176 LEU A CA 11
ATOM 16527 C C . LEU A 1 92 ? -8.910 -6.429 5.789 1.00 0.25 176 LEU A C 11
ATOM 16528 O O . LEU A 1 92 ? -9.059 -6.819 6.932 1.00 0.27 176 LEU A O 11
ATOM 16544 N N . VAL A 1 93 ? -8.652 -5.179 5.515 1.00 0.33 177 VAL A N 11
ATOM 16545 C CA . VAL A 1 93 ? -8.535 -4.177 6.613 1.00 0.41 177 VAL A CA 11
ATOM 16546 C C . VAL A 1 93 ? -9.865 -4.085 7.365 1.00 0.37 177 VAL A C 11
ATOM 16547 O O . VAL A 1 93 ? -9.899 -3.985 8.575 1.00 0.39 177 VAL A O 11
ATOM 16560 N N . GLU A 1 94 ? -10.960 -4.134 6.650 1.00 0.36 178 GLU A N 11
ATOM 16561 C CA . GLU A 1 94 ? -12.299 -4.069 7.312 1.00 0.39 178 GLU A CA 11
ATOM 16562 C C . GLU A 1 94 ? -12.489 -5.263 8.260 1.00 0.31 178 GLU A C 11
ATOM 16563 O O . GLU A 1 94 ? -12.753 -5.102 9.438 1.00 0.34 178 GLU A O 11
ATOM 16575 N N . GLU A 1 95 ? -12.363 -6.453 7.741 1.00 0.25 179 GLU A N 11
ATOM 16576 C CA . GLU A 1 95 ? -12.554 -7.673 8.583 1.00 0.24 179 GLU A CA 11
ATOM 16577 C C . GLU A 1 95 ? -11.553 -7.695 9.736 1.00 0.25 179 GLU A C 11
ATOM 16578 O O . GLU A 1 95 ? -11.885 -8.067 10.847 1.00 0.39 179 GLU A O 11
ATOM 16590 N N . ALA A 1 96 ? -10.336 -7.304 9.482 1.00 0.26 180 ALA A N 11
ATOM 16591 C CA . ALA A 1 96 ? -9.306 -7.299 10.565 1.00 0.38 180 ALA A CA 11
ATOM 16592 C C . ALA A 1 96 ? -9.654 -6.264 11.646 1.00 0.44 180 ALA A C 11
ATOM 16593 O O . ALA A 1 96 ? -9.396 -6.474 12.817 1.00 0.60 180 ALA A O 11
ATOM 16600 N N . GLN A 1 97 ? -10.230 -5.149 11.265 1.00 0.48 181 GLN A N 11
ATOM 16601 C CA . GLN A 1 97 ? -10.590 -4.099 12.276 1.00 0.70 181 GLN A CA 11
ATOM 16602 C C . GLN A 1 97 ? -11.766 -4.533 13.158 1.00 0.71 181 GLN A C 11
ATOM 16603 O O . GLN A 1 97 ? -11.866 -4.137 14.304 1.00 1.08 181 GLN A O 11
ATOM 16617 N N . GLU A 1 98 ? -12.670 -5.325 12.632 1.00 0.74 182 GLU A N 11
ATOM 16618 C CA . GLU A 1 98 ? -13.861 -5.770 13.435 1.00 1.33 182 GLU A CA 11
ATOM 16619 C C . GLU A 1 98 ? -14.580 -4.561 14.051 1.00 2.14 182 GLU A C 11
ATOM 16620 O O . GLU A 1 98 ? -15.025 -4.601 15.182 1.00 2.63 182 GLU A O 11
ATOM 16632 N N . SER A 1 99 ? -14.695 -3.485 13.308 1.00 2.57 183 SER A N 11
ATOM 16633 C CA . SER A 1 99 ? -15.384 -2.257 13.826 1.00 3.70 183 SER A CA 11
ATOM 16634 C C . SER A 1 99 ? -14.800 -1.831 15.180 1.00 4.04 183 SER A C 11
ATOM 16635 O O . SER A 1 99 ? -13.900 -1.007 15.181 1.00 4.36 183 SER A O 11
ATOM 16644 N N . ALA A 1 5 ? 10.147 10.187 11.885 1.00 1.92 89 ALA A N 12
ATOM 16645 C CA . ALA A 1 5 ? 9.816 11.052 10.713 1.00 1.43 89 ALA A CA 12
ATOM 16646 C C . ALA A 1 5 ? 8.571 10.514 10.011 1.00 1.08 89 ALA A C 12
ATOM 16647 O O . ALA A 1 5 ? 7.552 11.175 9.934 1.00 1.13 89 ALA A O 12
ATOM 16654 N N . ALA A 1 6 ? 8.646 9.309 9.519 1.00 0.96 90 ALA A N 12
ATOM 16655 C CA . ALA A 1 6 ? 7.468 8.695 8.836 1.00 0.72 90 ALA A CA 12
ATOM 16656 C C . ALA A 1 6 ? 6.371 8.459 9.874 1.00 0.58 90 ALA A C 12
ATOM 16657 O O . ALA A 1 6 ? 6.549 8.819 11.022 1.00 1.23 90 ALA A O 12
ATOM 16664 N N . PRO A 1 7 ? 5.264 7.869 9.468 1.00 0.79 91 PRO A N 12
ATOM 16665 C CA . PRO A 1 7 ? 4.175 7.626 10.442 1.00 1.10 91 PRO A CA 12
ATOM 16666 C C . PRO A 1 7 ? 4.676 6.669 11.536 1.00 0.60 91 PRO A C 12
ATOM 16667 O O . PRO A 1 7 ? 4.955 5.518 11.261 1.00 0.91 91 PRO A O 12
ATOM 16678 N N . PRO A 1 8 ? 4.807 7.182 12.746 1.00 0.59 92 PRO A N 12
ATOM 16679 C CA . PRO A 1 8 ? 5.316 6.350 13.865 1.00 0.84 92 PRO A CA 12
ATOM 16680 C C . PRO A 1 8 ? 4.427 5.117 14.089 1.00 0.71 92 PRO A C 12
ATOM 16681 O O . PRO A 1 8 ? 4.871 4.124 14.638 1.00 0.83 92 PRO A O 12
ATOM 16692 N N . GLY A 1 9 ? 3.192 5.146 13.638 1.00 0.65 93 GLY A N 12
ATOM 16693 C CA . GLY A 1 9 ? 2.312 3.941 13.797 1.00 0.71 93 GLY A CA 12
ATOM 16694 C C . GLY A 1 9 ? 2.472 2.988 12.602 1.00 0.58 93 GLY A C 12
ATOM 16695 O O . GLY A 1 9 ? 1.503 2.495 12.063 1.00 0.58 93 GLY A O 12
ATOM 16699 N N . GLU A 1 10 ? 3.682 2.740 12.183 1.00 0.56 94 GLU A N 12
ATOM 16700 C CA . GLU A 1 10 ? 3.924 1.833 11.017 1.00 0.55 94 GLU A CA 12
ATOM 16701 C C . GLU A 1 10 ? 3.482 0.408 11.326 1.00 0.49 94 GLU A C 12
ATOM 16702 O O . GLU A 1 10 ? 3.013 -0.296 10.454 1.00 0.53 94 GLU A O 12
ATOM 16714 N N . ALA A 1 11 ? 3.628 -0.027 12.547 1.00 0.49 95 ALA A N 12
ATOM 16715 C CA . ALA A 1 11 ? 3.213 -1.420 12.892 1.00 0.50 95 ALA A CA 12
ATOM 16716 C C . ALA A 1 11 ? 1.725 -1.624 12.584 1.00 0.38 95 ALA A C 12
ATOM 16717 O O . ALA A 1 11 ? 1.321 -2.682 12.129 1.00 0.36 95 ALA A O 12
ATOM 16724 N N . TYR A 1 12 ? 0.908 -0.626 12.827 1.00 0.38 96 TYR A N 12
ATOM 16725 C CA . TYR A 1 12 ? -0.551 -0.779 12.535 1.00 0.35 96 TYR A CA 12
ATOM 16726 C C . TYR A 1 12 ? -0.799 -0.907 11.027 1.00 0.28 96 TYR A C 12
ATOM 16727 O O . TYR A 1 12 ? -1.321 -1.910 10.569 1.00 0.29 96 TYR A O 12
ATOM 16745 N N . LEU A 1 13 ? -0.424 0.086 10.249 1.00 0.42 97 LEU A N 12
ATOM 16746 C CA . LEU A 1 13 ? -0.650 -0.013 8.777 1.00 0.55 97 LEU A CA 12
ATOM 16747 C C . LEU A 1 13 ? 0.151 -1.182 8.197 1.00 0.43 97 LEU A C 12
ATOM 16748 O O . LEU A 1 13 ? -0.255 -1.771 7.221 1.00 0.35 97 LEU A O 12
ATOM 16764 N N . GLN A 1 14 ? 1.280 -1.536 8.785 1.00 0.47 98 GLN A N 12
ATOM 16765 C CA . GLN A 1 14 ? 2.054 -2.694 8.233 1.00 0.49 98 GLN A CA 12
ATOM 16766 C C . GLN A 1 14 ? 1.223 -3.967 8.355 1.00 0.38 98 GLN A C 12
ATOM 16767 O O . GLN A 1 14 ? 1.197 -4.784 7.453 1.00 0.39 98 GLN A O 12
ATOM 16781 N N . VAL A 1 15 ? 0.522 -4.136 9.456 1.00 0.33 99 VAL A N 12
ATOM 16782 C CA . VAL A 1 15 ? -0.333 -5.354 9.610 1.00 0.31 99 VAL A CA 12
ATOM 16783 C C . VAL A 1 15 ? -1.395 -5.336 8.505 1.00 0.24 99 VAL A C 12
ATOM 16784 O O . VAL A 1 15 ? -1.639 -6.328 7.840 1.00 0.30 99 VAL A O 12
ATOM 16797 N N . ALA A 1 16 ? -1.993 -4.193 8.285 1.00 0.18 100 ALA A N 12
ATOM 16798 C CA . ALA A 1 16 ? -3.008 -4.073 7.200 1.00 0.18 100 ALA A CA 12
ATOM 16799 C C . ALA A 1 16 ? -2.307 -4.237 5.855 1.00 0.14 100 ALA A C 12
ATOM 16800 O O . ALA A 1 16 ? -2.723 -5.013 5.025 1.00 0.14 100 ALA A O 12
ATOM 16807 N N . PHE A 1 17 ? -1.219 -3.532 5.656 1.00 0.15 101 PHE A N 12
ATOM 16808 C CA . PHE A 1 17 ? -0.449 -3.655 4.376 1.00 0.16 101 PHE A CA 12
ATOM 16809 C C . PHE A 1 17 ? -0.044 -5.110 4.134 1.00 0.17 101 PHE A C 12
ATOM 16810 O O . PHE A 1 17 ? 0.272 -5.474 3.035 1.00 0.20 101 PHE A O 12
ATOM 16827 N N . ASP A 1 18 ? -0.032 -5.936 5.149 1.00 0.18 102 ASP A N 12
ATOM 16828 C CA . ASP A 1 18 ? 0.381 -7.358 4.950 1.00 0.21 102 ASP A CA 12
ATOM 16829 C C . ASP A 1 18 ? -0.771 -8.201 4.420 1.00 0.20 102 ASP A C 12
ATOM 16830 O O . ASP A 1 18 ? -0.638 -8.872 3.412 1.00 0.22 102 ASP A O 12
ATOM 16839 N N . ILE A 1 19 ? -1.900 -8.188 5.091 1.00 0.18 103 ILE A N 12
ATOM 16840 C CA . ILE A 1 19 ? -3.047 -9.014 4.609 1.00 0.18 103 ILE A CA 12
ATOM 16841 C C . ILE A 1 19 ? -3.463 -8.554 3.216 1.00 0.17 103 ILE A C 12
ATOM 16842 O O . ILE A 1 19 ? -3.734 -9.351 2.330 1.00 0.18 103 ILE A O 12
ATOM 16858 N N . VAL A 1 20 ? -3.506 -7.272 3.024 1.00 0.16 104 VAL A N 12
ATOM 16859 C CA . VAL A 1 20 ? -3.912 -6.729 1.700 1.00 0.16 104 VAL A CA 12
ATOM 16860 C C . VAL A 1 20 ? -2.842 -7.004 0.635 1.00 0.17 104 VAL A C 12
ATOM 16861 O O . VAL A 1 20 ? -3.151 -7.317 -0.501 1.00 0.18 104 VAL A O 12
ATOM 16874 N N . CYS A 1 21 ? -1.589 -6.876 0.993 1.00 0.18 105 CYS A N 12
ATOM 16875 C CA . CYS A 1 21 ? -0.495 -7.111 -0.002 1.00 0.19 105 CYS A CA 12
ATOM 16876 C C . CYS A 1 21 ? -0.554 -8.528 -0.541 1.00 0.20 105 CYS A C 12
ATOM 16877 O O . CYS A 1 21 ? -0.549 -8.740 -1.738 1.00 0.21 105 CYS A O 12
ATOM 16885 N N . ASP A 1 22 ? -0.633 -9.492 0.323 1.00 0.21 106 ASP A N 12
ATOM 16886 C CA . ASP A 1 22 ? -0.717 -10.894 -0.165 1.00 0.24 106 ASP A CA 12
ATOM 16887 C C . ASP A 1 22 ? -2.059 -11.093 -0.892 1.00 0.25 106 ASP A C 12
ATOM 16888 O O . ASP A 1 22 ? -2.248 -12.061 -1.603 1.00 0.28 106 ASP A O 12
ATOM 16897 N N . ASN A 1 23 ? -2.989 -10.169 -0.731 1.00 0.24 107 ASN A N 12
ATOM 16898 C CA . ASN A 1 23 ? -4.303 -10.291 -1.421 1.00 0.26 107 ASN A CA 12
ATOM 16899 C C . ASN A 1 23 ? -4.224 -9.628 -2.799 1.00 0.26 107 ASN A C 12
ATOM 16900 O O . ASN A 1 23 ? -4.723 -10.148 -3.780 1.00 0.29 107 ASN A O 12
ATOM 16911 N N . VAL A 1 24 ? -3.604 -8.477 -2.871 1.00 0.23 108 VAL A N 12
ATOM 16912 C CA . VAL A 1 24 ? -3.495 -7.760 -4.175 1.00 0.24 108 VAL A CA 12
ATOM 16913 C C . VAL A 1 24 ? -2.407 -6.682 -4.094 1.00 0.25 108 VAL A C 12
ATOM 16914 O O . VAL A 1 24 ? -2.582 -5.556 -4.520 1.00 0.42 108 VAL A O 12
ATOM 16927 N N . GLY A 1 25 ? -1.303 -7.032 -3.493 1.00 0.24 109 GLY A N 12
ATOM 16928 C CA . GLY A 1 25 ? -0.166 -6.084 -3.283 1.00 0.22 109 GLY A CA 12
ATOM 16929 C C . GLY A 1 25 ? 0.092 -5.229 -4.539 1.00 0.23 109 GLY A C 12
ATOM 16930 O O . GLY A 1 25 ? 0.505 -4.090 -4.446 1.00 0.21 109 GLY A O 12
ATOM 16934 N N . ARG A 1 26 ? -0.153 -5.773 -5.704 1.00 0.27 110 ARG A N 12
ATOM 16935 C CA . ARG A 1 26 ? 0.084 -4.997 -6.961 1.00 0.28 110 ARG A CA 12
ATOM 16936 C C . ARG A 1 26 ? -0.780 -3.723 -6.981 1.00 0.27 110 ARG A C 12
ATOM 16937 O O . ARG A 1 26 ? -0.509 -2.790 -7.723 1.00 0.27 110 ARG A O 12
ATOM 16958 N N . ASP A 1 27 ? -1.810 -3.667 -6.166 1.00 0.27 111 ASP A N 12
ATOM 16959 C CA . ASP A 1 27 ? -2.676 -2.449 -6.140 1.00 0.30 111 ASP A CA 12
ATOM 16960 C C . ASP A 1 27 ? -1.916 -1.273 -5.516 1.00 0.31 111 ASP A C 12
ATOM 16961 O O . ASP A 1 27 ? -2.315 -0.131 -5.649 1.00 0.39 111 ASP A O 12
ATOM 16970 N N . TRP A 1 28 ? -0.820 -1.536 -4.845 1.00 0.27 112 TRP A N 12
ATOM 16971 C CA . TRP A 1 28 ? -0.031 -0.420 -4.237 1.00 0.29 112 TRP A CA 12
ATOM 16972 C C . TRP A 1 28 ? 0.880 0.153 -5.311 1.00 0.32 112 TRP A C 12
ATOM 16973 O O . TRP A 1 28 ? 1.117 1.339 -5.369 1.00 0.31 112 TRP A O 12
ATOM 16994 N N . LYS A 1 29 ? 1.375 -0.695 -6.179 1.00 0.37 113 LYS A N 12
ATOM 16995 C CA . LYS A 1 29 ? 2.259 -0.215 -7.282 1.00 0.40 113 LYS A CA 12
ATOM 16996 C C . LYS A 1 29 ? 1.475 0.766 -8.156 1.00 0.34 113 LYS A C 12
ATOM 16997 O O . LYS A 1 29 ? 1.924 1.864 -8.434 1.00 0.30 113 LYS A O 12
ATOM 17016 N N . ARG A 1 30 ? 0.291 0.378 -8.571 1.00 0.35 114 ARG A N 12
ATOM 17017 C CA . ARG A 1 30 ? -0.542 1.299 -9.408 1.00 0.33 114 ARG A CA 12
ATOM 17018 C C . ARG A 1 30 ? -0.904 2.542 -8.586 1.00 0.28 114 ARG A C 12
ATOM 17019 O O . ARG A 1 30 ? -0.929 3.649 -9.099 1.00 0.29 114 ARG A O 12
ATOM 17040 N N . LEU A 1 31 ? -1.154 2.374 -7.309 1.00 0.26 115 LEU A N 12
ATOM 17041 C CA . LEU A 1 31 ? -1.479 3.548 -6.450 1.00 0.25 115 LEU A CA 12
ATOM 17042 C C . LEU A 1 31 ? -0.211 4.372 -6.214 1.00 0.25 115 LEU A C 12
ATOM 17043 O O . LEU A 1 31 ? -0.268 5.572 -6.037 1.00 0.26 115 LEU A O 12
ATOM 17059 N N . ALA A 1 32 ? 0.941 3.735 -6.236 1.00 0.26 116 ALA A N 12
ATOM 17060 C CA . ALA A 1 32 ? 2.222 4.484 -6.031 1.00 0.28 116 ALA A CA 12
ATOM 17061 C C . ALA A 1 32 ? 2.364 5.541 -7.126 1.00 0.26 116 ALA A C 12
ATOM 17062 O O . ALA A 1 32 ? 2.626 6.706 -6.863 1.00 0.27 116 ALA A O 12
ATOM 17069 N N . ARG A 1 33 ? 2.159 5.143 -8.357 1.00 0.27 117 ARG A N 12
ATOM 17070 C CA . ARG A 1 33 ? 2.246 6.116 -9.485 1.00 0.30 117 ARG A CA 12
ATOM 17071 C C . ARG A 1 33 ? 1.202 7.216 -9.259 1.00 0.32 117 ARG A C 12
ATOM 17072 O O . ARG A 1 33 ? 1.462 8.389 -9.455 1.00 0.33 117 ARG A O 12
ATOM 17093 N N . GLU A 1 34 ? 0.031 6.833 -8.805 1.00 0.34 118 GLU A N 12
ATOM 17094 C CA . GLU A 1 34 ? -1.034 7.841 -8.513 1.00 0.39 118 GLU A CA 12
ATOM 17095 C C . GLU A 1 34 ? -0.552 8.750 -7.378 1.00 0.39 118 GLU A C 12
ATOM 17096 O O . GLU A 1 34 ? -0.802 9.941 -7.370 1.00 0.41 118 GLU A O 12
ATOM 17108 N N . LEU A 1 35 ? 0.166 8.190 -6.434 1.00 0.37 119 LEU A N 12
ATOM 17109 C CA . LEU A 1 35 ? 0.708 9.007 -5.303 1.00 0.38 119 LEU A CA 12
ATOM 17110 C C . LEU A 1 35 ? 1.901 9.856 -5.779 1.00 0.36 119 LEU A C 12
ATOM 17111 O O . LEU A 1 35 ? 2.409 10.682 -5.049 1.00 0.39 119 LEU A O 12
ATOM 17127 N N . LYS A 1 36 ? 2.337 9.670 -7.011 1.00 0.34 120 LYS A N 12
ATOM 17128 C CA . LYS A 1 36 ? 3.479 10.465 -7.579 1.00 0.35 120 LYS A CA 12
ATOM 17129 C C . LYS A 1 36 ? 4.795 10.127 -6.880 1.00 0.30 120 LYS A C 12
ATOM 17130 O O . LYS A 1 36 ? 5.554 11.004 -6.509 1.00 0.33 120 LYS A O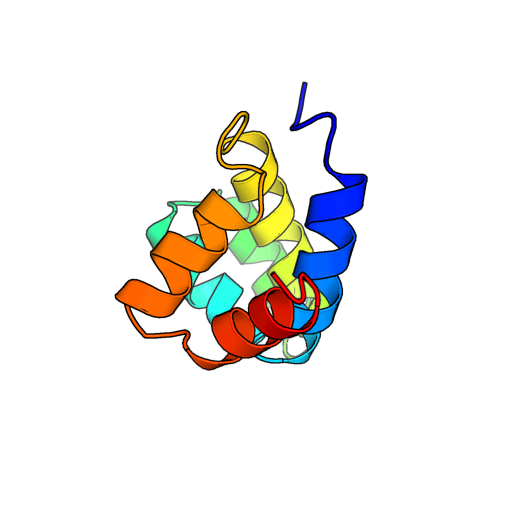 12
ATOM 17149 N N . VAL A 1 37 ? 5.084 8.861 -6.729 1.00 0.29 121 VAL A N 12
ATOM 17150 C CA . VAL A 1 37 ? 6.373 8.459 -6.085 1.00 0.33 121 VAL A CA 12
ATOM 17151 C C . VAL A 1 37 ? 7.527 8.744 -7.057 1.00 0.37 121 VAL A C 12
ATOM 17152 O O . VAL A 1 37 ? 7.332 8.834 -8.255 1.00 0.42 121 VAL A O 12
ATOM 17165 N N . SER A 1 38 ? 8.724 8.892 -6.545 1.00 0.45 122 SER A N 12
ATOM 17166 C CA . SER A 1 38 ? 9.899 9.181 -7.429 1.00 0.52 122 SER A CA 12
ATOM 17167 C C . SER A 1 38 ? 10.043 8.111 -8.508 1.00 0.44 122 SER A C 12
ATOM 17168 O O . SER A 1 38 ? 10.016 6.926 -8.237 1.00 0.35 122 SER A O 12
ATOM 17176 N N . GLU A 1 39 ? 10.209 8.535 -9.734 1.00 0.55 123 GLU A N 12
ATOM 17177 C CA . GLU A 1 39 ? 10.370 7.567 -10.859 1.00 0.58 123 GLU A CA 12
ATOM 17178 C C . GLU A 1 39 ? 11.600 6.694 -10.595 1.00 0.52 123 GLU A C 12
ATOM 17179 O O . GLU A 1 39 ? 11.655 5.540 -10.980 1.00 0.53 123 GLU A O 12
ATOM 17191 N N . ALA A 1 40 ? 12.586 7.249 -9.930 1.00 0.50 124 ALA A N 12
ATOM 17192 C CA . ALA A 1 40 ? 13.823 6.464 -9.617 1.00 0.50 124 ALA A CA 12
ATOM 17193 C C . ALA A 1 40 ? 13.486 5.227 -8.770 1.00 0.39 124 ALA A C 12
ATOM 17194 O O . ALA A 1 40 ? 13.975 4.142 -9.025 1.00 0.45 124 ALA A O 12
ATOM 17201 N N . LYS A 1 41 ? 12.670 5.389 -7.755 1.00 0.31 125 LYS A N 12
ATOM 17202 C CA . LYS A 1 41 ? 12.313 4.229 -6.876 1.00 0.34 125 LYS A CA 12
ATOM 17203 C C . LYS A 1 41 ? 11.642 3.121 -7.686 1.00 0.34 125 LYS A C 12
ATOM 17204 O O . LYS A 1 41 ? 12.012 1.965 -7.594 1.00 0.39 125 LYS A O 12
ATOM 17223 N N . MET A 1 42 ? 10.664 3.465 -8.484 1.00 0.42 126 MET A N 12
ATOM 17224 C CA . MET A 1 42 ? 9.969 2.426 -9.305 1.00 0.56 126 MET A CA 12
ATOM 17225 C C . MET A 1 42 ? 10.977 1.747 -10.236 1.00 0.57 126 MET A C 12
ATOM 17226 O O . MET A 1 42 ? 10.926 0.551 -10.456 1.00 0.66 126 MET A O 12
ATOM 17240 N N . ASP A 1 43 ? 11.892 2.508 -10.780 1.00 0.55 127 ASP A N 12
ATOM 17241 C CA . ASP A 1 43 ? 12.912 1.924 -11.704 1.00 0.62 127 ASP A CA 12
ATOM 17242 C C . ASP A 1 43 ? 13.738 0.843 -10.994 1.00 0.54 127 ASP A C 12
ATOM 17243 O O . ASP A 1 43 ? 14.024 -0.195 -11.565 1.00 0.59 127 ASP A O 12
ATOM 17252 N N . GLY A 1 44 ? 14.125 1.067 -9.760 1.00 0.46 128 GLY A N 12
ATOM 17253 C CA . GLY A 1 44 ? 14.934 0.036 -9.039 1.00 0.46 128 GLY A CA 12
ATOM 17254 C C . GLY A 1 44 ? 14.064 -1.132 -8.580 1.00 0.48 128 GLY A C 12
ATOM 17255 O O . GLY A 1 44 ? 14.449 -2.279 -8.709 1.00 0.51 128 GLY A O 12
ATOM 17259 N N . ILE A 1 45 ? 12.908 -0.858 -8.032 1.00 0.54 129 ILE A N 12
ATOM 17260 C CA . ILE A 1 45 ? 12.032 -1.969 -7.552 1.00 0.68 129 ILE A CA 12
ATOM 17261 C C . ILE A 1 45 ? 11.612 -2.868 -8.735 1.00 0.68 129 ILE A C 12
ATOM 17262 O O . ILE A 1 45 ? 11.697 -4.079 -8.664 1.00 0.72 129 ILE A O 12
ATOM 17278 N N . GLU A 1 46 ? 11.163 -2.277 -9.813 1.00 0.70 130 GLU A N 12
ATOM 17279 C CA . GLU A 1 46 ? 10.734 -3.082 -11.003 1.00 0.77 130 GLU A CA 12
ATOM 17280 C C . GLU A 1 46 ? 11.894 -3.917 -11.564 1.00 0.65 130 GLU A C 12
ATOM 17281 O O . GLU A 1 46 ? 11.736 -5.085 -11.867 1.00 0.68 130 GLU A O 12
ATOM 17293 N N . GLU A 1 47 ? 13.049 -3.318 -11.731 1.00 0.59 131 GLU A N 12
ATOM 17294 C CA . GLU A 1 47 ? 14.216 -4.068 -12.304 1.00 0.55 131 GLU A CA 12
ATOM 17295 C C . GLU A 1 47 ? 14.682 -5.192 -11.369 1.00 0.47 131 GLU A C 12
ATOM 17296 O O . GLU A 1 47 ? 14.807 -6.333 -11.770 1.00 0.45 131 GLU A O 12
ATOM 17308 N N . LYS A 1 48 ? 14.954 -4.866 -10.137 1.00 0.51 132 LYS A N 12
ATOM 17309 C CA . LYS A 1 48 ? 15.434 -5.896 -9.164 1.00 0.53 132 LYS A CA 12
ATOM 17310 C C . LYS A 1 48 ? 14.319 -6.882 -8.801 1.00 0.54 132 LYS A C 12
ATOM 17311 O O . LYS A 1 48 ? 14.570 -8.042 -8.530 1.00 0.63 132 LYS A O 12
ATOM 17330 N N . TYR A 1 49 ? 13.096 -6.421 -8.762 1.00 0.55 133 TYR A N 12
ATOM 17331 C CA . TYR A 1 49 ? 11.964 -7.314 -8.380 1.00 0.65 133 TYR A CA 12
ATOM 17332 C C . TYR A 1 49 ? 10.867 -7.291 -9.457 1.00 0.54 133 TYR A C 12
ATOM 17333 O O . TYR A 1 49 ? 9.883 -6.594 -9.316 1.00 0.66 133 TYR A O 12
ATOM 17351 N N . PRO A 1 50 ? 11.074 -8.049 -10.512 1.00 0.51 134 PRO A N 12
ATOM 17352 C CA . PRO A 1 50 ? 10.084 -8.091 -11.613 1.00 0.53 134 PRO A CA 12
ATOM 17353 C C . PRO A 1 50 ? 8.885 -8.993 -11.274 1.00 0.47 134 PRO A C 12
ATOM 17354 O O . PRO A 1 50 ? 7.918 -9.030 -12.014 1.00 0.54 134 PRO A O 12
ATOM 17365 N N . ARG A 1 51 ? 8.934 -9.734 -10.186 1.00 0.43 135 ARG A N 12
ATOM 17366 C CA . ARG A 1 51 ? 7.780 -10.635 -9.860 1.00 0.48 135 ARG A CA 12
ATOM 17367 C C . ARG A 1 51 ? 7.546 -10.768 -8.346 1.00 0.43 135 ARG A C 12
ATOM 17368 O O . ARG A 1 51 ? 6.770 -11.604 -7.917 1.00 0.60 135 ARG A O 12
ATOM 17389 N N . SER A 1 52 ? 8.189 -9.964 -7.533 1.00 0.51 136 SER A N 12
ATOM 17390 C CA . SER A 1 52 ? 7.969 -10.070 -6.058 1.00 0.44 136 SER A CA 12
ATOM 17391 C C . SER A 1 52 ? 6.888 -9.097 -5.621 1.00 0.33 136 SER A C 12
ATOM 17392 O O . SER A 1 52 ? 7.070 -7.894 -5.637 1.00 0.30 136 SER A O 12
ATOM 17400 N N . LEU A 1 53 ? 5.757 -9.621 -5.221 1.00 0.31 137 LEU A N 12
ATOM 17401 C CA . LEU A 1 53 ? 4.643 -8.744 -4.758 1.00 0.24 137 LEU A CA 12
ATOM 17402 C C . LEU A 1 53 ? 5.129 -7.941 -3.552 1.00 0.20 137 LEU A C 12
ATOM 17403 O O . LEU A 1 53 ? 4.908 -6.752 -3.442 1.00 0.21 137 LEU A O 12
ATOM 17419 N N . SER A 1 54 ? 5.797 -8.612 -2.654 1.00 0.24 138 SER A N 12
ATOM 17420 C CA . SER A 1 54 ? 6.330 -7.942 -1.423 1.00 0.26 138 SER A CA 12
ATOM 17421 C C . SER A 1 54 ? 7.421 -6.900 -1.733 1.00 0.20 138 SER A C 12
ATOM 17422 O O . SER A 1 54 ? 7.399 -5.802 -1.215 1.00 0.22 138 SER A O 12
ATOM 17430 N N . GLU A 1 55 ? 8.397 -7.249 -2.538 1.00 0.24 139 GLU A N 12
ATOM 17431 C CA . GLU A 1 55 ? 9.520 -6.295 -2.833 1.00 0.25 139 GLU A CA 12
ATOM 17432 C C . GLU A 1 55 ? 9.044 -5.060 -3.599 1.00 0.21 139 GLU A C 12
ATOM 17433 O O . GLU A 1 55 ? 9.522 -3.961 -3.377 1.00 0.21 139 GLU A O 12
ATOM 17445 N N . ARG A 1 56 ? 8.156 -5.243 -4.537 1.00 0.26 140 ARG A N 12
ATOM 17446 C CA . ARG A 1 56 ? 7.693 -4.089 -5.365 1.00 0.33 140 ARG A CA 12
ATOM 17447 C C . ARG A 1 56 ? 6.831 -3.124 -4.550 1.00 0.29 140 ARG A C 12
ATOM 17448 O O . ARG A 1 56 ? 7.050 -1.926 -4.555 1.00 0.35 140 ARG A O 12
ATOM 17469 N N . VAL A 1 57 ? 5.846 -3.634 -3.874 1.00 0.24 141 VAL A N 12
ATOM 17470 C CA . VAL A 1 57 ? 4.941 -2.755 -3.070 1.00 0.27 141 VAL A CA 12
ATOM 17471 C C . VAL A 1 57 ? 5.660 -2.083 -1.889 1.00 0.25 141 VAL A C 12
ATOM 17472 O O . VAL A 1 57 ? 5.380 -0.954 -1.559 1.00 0.29 141 VAL A O 12
ATOM 17485 N N . ARG A 1 58 ? 6.539 -2.784 -1.220 1.00 0.21 142 ARG A N 12
ATOM 17486 C CA . ARG A 1 58 ? 7.228 -2.205 -0.015 1.00 0.22 142 ARG A CA 12
ATOM 17487 C C . ARG A 1 58 ? 7.834 -0.818 -0.273 1.00 0.24 142 ARG A C 12
ATOM 17488 O O . ARG A 1 58 ? 7.532 0.122 0.441 1.00 0.25 142 ARG A O 12
ATOM 17509 N N . GLU A 1 59 ? 8.688 -0.672 -1.259 1.00 0.26 143 GLU A N 12
ATOM 17510 C CA . GLU A 1 59 ? 9.301 0.675 -1.508 1.00 0.31 143 GLU A CA 12
ATOM 17511 C C . GLU A 1 59 ? 8.214 1.694 -1.855 1.00 0.30 143 GLU A C 12
ATOM 17512 O O . GLU A 1 59 ? 8.151 2.768 -1.286 1.00 0.31 143 GLU A O 12
ATOM 17524 N N . SER A 1 60 ? 7.357 1.357 -2.777 1.00 0.29 144 SER A N 12
ATOM 17525 C CA . SER A 1 60 ? 6.251 2.290 -3.168 1.00 0.29 144 SER A CA 12
ATOM 17526 C C . SER A 1 60 ? 5.350 2.550 -1.958 1.00 0.28 144 SER A C 12
ATOM 17527 O O . SER A 1 60 ? 4.845 3.642 -1.753 1.00 0.28 144 SER A O 12
ATOM 17535 N N . LEU A 1 61 ? 5.152 1.545 -1.155 1.00 0.27 145 LEU A N 12
ATOM 17536 C CA . LEU A 1 61 ? 4.301 1.702 0.057 1.00 0.28 145 LEU A CA 12
ATOM 17537 C C . LEU A 1 61 ? 5.013 2.595 1.083 1.00 0.30 145 LEU A C 12
ATOM 17538 O O . LEU A 1 61 ? 4.395 3.418 1.732 1.00 0.30 145 LEU A O 12
ATOM 17554 N N . LYS A 1 62 ? 6.307 2.429 1.238 1.00 0.33 146 LYS A N 12
ATOM 17555 C CA . LYS A 1 62 ? 7.065 3.259 2.232 1.00 0.35 146 LYS A CA 12
ATOM 17556 C C . LYS A 1 62 ? 6.978 4.755 1.899 1.00 0.34 146 LYS A C 12
ATOM 17557 O O . LYS A 1 62 ? 6.682 5.569 2.755 1.00 0.35 146 LYS A O 12
ATOM 17576 N N . VAL A 1 63 ? 7.257 5.126 0.672 1.00 0.32 147 VAL A N 12
ATOM 17577 C CA . VAL A 1 63 ? 7.206 6.577 0.299 1.00 0.33 147 VAL A CA 12
ATOM 17578 C C . VAL A 1 63 ? 5.800 7.138 0.530 1.00 0.31 147 VAL A C 12
ATOM 17579 O O . VAL A 1 63 ? 5.645 8.201 1.102 1.00 0.31 147 VAL A O 12
ATOM 17592 N N . TRP A 1 64 ? 4.775 6.431 0.118 1.00 0.32 148 TRP A N 12
ATOM 17593 C CA . TRP A 1 64 ? 3.387 6.935 0.357 1.00 0.33 148 TRP A CA 12
ATOM 17594 C C . TRP A 1 64 ? 3.120 6.950 1.875 1.00 0.32 148 TRP A C 12
ATOM 17595 O O . TRP A 1 64 ? 2.596 7.907 2.410 1.00 0.32 148 TRP A O 12
ATOM 17616 N N . LYS A 1 65 ? 3.476 5.889 2.560 1.00 0.36 149 LYS A N 12
ATOM 17617 C CA . LYS A 1 65 ? 3.246 5.827 4.037 1.00 0.38 149 LYS A CA 12
ATOM 17618 C C . LYS A 1 65 ? 3.997 6.970 4.740 1.00 0.34 149 LYS A C 12
ATOM 17619 O O . LYS A 1 65 ? 3.473 7.598 5.641 1.00 0.33 149 LYS A O 12
ATOM 17638 N N . ASN A 1 66 ? 5.212 7.245 4.334 1.00 0.37 150 ASN A N 12
ATOM 17639 C CA . ASN A 1 66 ? 5.984 8.354 4.979 1.00 0.41 150 ASN A CA 12
ATOM 17640 C C . ASN A 1 66 ? 5.325 9.702 4.665 1.00 0.39 150 ASN A C 12
ATOM 17641 O O . ASN A 1 66 ? 5.318 10.602 5.483 1.00 0.46 150 ASN A O 12
ATOM 17652 N N . ALA A 1 67 ? 4.786 9.848 3.480 1.00 0.38 151 ALA A N 12
ATOM 17653 C CA . ALA A 1 67 ? 4.141 11.145 3.103 1.00 0.49 151 ALA A CA 12
ATOM 17654 C C . ALA A 1 67 ? 2.906 11.403 3.973 1.00 0.53 151 ALA A C 12
ATOM 17655 O O . ALA A 1 67 ? 2.829 12.401 4.666 1.00 0.72 151 ALA A O 12
ATOM 17662 N N . GLU A 1 68 ? 1.942 10.515 3.944 1.00 0.40 152 GLU A N 12
ATOM 17663 C CA . GLU A 1 68 ? 0.718 10.715 4.774 1.00 0.50 152 GLU A CA 12
ATOM 17664 C C . GLU A 1 68 ? 1.037 10.476 6.258 1.00 0.60 152 GLU A C 12
ATOM 17665 O O . GLU A 1 68 ? 1.615 9.470 6.625 1.00 1.48 152 GLU A O 12
ATOM 17677 N N . LYS A 1 69 ? 0.672 11.402 7.107 1.00 0.76 153 LYS A N 12
ATOM 17678 C CA . LYS A 1 69 ? 0.944 11.240 8.567 1.00 0.67 153 LYS A CA 12
ATOM 17679 C C . LYS A 1 69 ? -0.235 10.527 9.240 1.00 0.64 153 LYS A C 12
ATOM 17680 O O . LYS A 1 69 ? -0.183 9.341 9.498 1.00 0.57 153 LYS A O 12
ATOM 17699 N N . LYS A 1 70 ? -1.300 11.239 9.518 1.00 0.73 154 LYS A N 12
ATOM 17700 C CA . LYS A 1 70 ? -2.491 10.602 10.163 1.00 0.77 154 LYS A CA 12
ATOM 17701 C C . LYS A 1 70 ? -3.132 9.605 9.192 1.00 0.62 154 LYS A C 12
ATOM 17702 O O . LYS A 1 70 ? -3.636 8.562 9.581 1.00 0.60 154 LYS A O 12
ATOM 17721 N N . ASN A 1 71 ? -3.094 9.914 7.918 1.00 0.57 155 ASN A N 12
ATOM 17722 C CA . ASN A 1 71 ? -3.689 8.996 6.900 1.00 0.47 155 ASN A CA 12
ATOM 17723 C C . ASN A 1 71 ? -2.804 7.759 6.702 1.00 0.37 155 ASN A C 12
ATOM 17724 O O . ASN A 1 71 ? -3.162 6.857 5.966 1.00 0.34 155 ASN A O 12
ATOM 17735 N N . ALA A 1 72 ? -1.668 7.689 7.367 1.00 0.37 156 ALA A N 12
ATOM 17736 C CA . ALA A 1 72 ? -0.797 6.486 7.222 1.00 0.33 156 ALA A CA 12
ATOM 17737 C C . ALA A 1 72 ? -1.525 5.266 7.781 1.00 0.28 156 ALA A C 12
ATOM 17738 O O . ALA A 1 72 ? -1.140 4.141 7.524 1.00 0.28 156 ALA A O 12
ATOM 17745 N N . SER A 1 73 ? -2.582 5.473 8.537 1.00 0.28 157 SER A N 12
ATOM 17746 C CA . SER A 1 73 ? -3.320 4.314 9.098 1.00 0.28 157 SER A CA 12
ATOM 17747 C C . SER A 1 73 ? -4.309 3.792 8.069 1.00 0.22 157 SER A C 12
ATOM 17748 O O . SER A 1 73 ? -4.504 4.377 7.006 1.00 0.21 157 SER A O 12
ATOM 17756 N N . VAL A 1 74 ? -4.926 2.685 8.366 1.00 0.23 158 VAL A N 12
ATOM 17757 C CA . VAL A 1 74 ? -5.890 2.101 7.401 1.00 0.22 158 VAL A CA 12
ATOM 17758 C C . VAL A 1 74 ? -7.031 3.075 7.110 1.00 0.18 158 VAL A C 12
ATOM 17759 O O . VAL A 1 74 ? -7.362 3.282 5.970 1.00 0.18 158 VAL A O 12
ATOM 17772 N N . ALA A 1 75 ? -7.620 3.690 8.119 1.00 0.15 159 ALA A N 12
ATOM 17773 C CA . ALA A 1 75 ? -8.748 4.664 7.881 1.00 0.13 159 ALA A CA 12
ATOM 17774 C C . ALA A 1 75 ? -8.421 5.606 6.723 1.00 0.13 159 ALA A C 12
ATOM 17775 O O . ALA A 1 75 ? -9.285 5.979 5.948 1.00 0.15 159 ALA A O 12
ATOM 17782 N N . GLY A 1 76 ? -7.172 5.948 6.577 1.00 0.13 160 GLY A N 12
ATOM 17783 C CA . GLY A 1 76 ? -6.781 6.825 5.443 1.00 0.15 160 GLY A CA 12
ATOM 17784 C C . GLY A 1 76 ? -6.881 6.030 4.148 1.00 0.16 160 GLY A C 12
ATOM 17785 O O . GLY A 1 76 ? -7.655 6.356 3.268 1.00 0.18 160 GLY A O 12
ATOM 17789 N N . LEU A 1 77 ? -6.090 4.994 4.020 1.00 0.16 161 LEU A N 12
ATOM 17790 C CA . LEU A 1 77 ? -6.124 4.180 2.769 1.00 0.18 161 LEU A CA 12
ATOM 17791 C C . LEU A 1 77 ? -7.487 3.496 2.546 1.00 0.20 161 LEU A C 12
ATOM 17792 O O . LEU A 1 77 ? -8.007 3.515 1.447 1.00 0.28 161 LEU A O 12
ATOM 17808 N N . VAL A 1 78 ? -8.058 2.859 3.554 1.00 0.22 162 VAL A N 12
ATOM 17809 C CA . VAL A 1 78 ? -9.362 2.145 3.340 1.00 0.26 162 VAL A CA 12
ATOM 17810 C C . VAL A 1 78 ? -10.410 3.106 2.805 1.00 0.29 162 VAL A C 12
ATOM 17811 O O . VAL A 1 78 ? -11.179 2.767 1.923 1.00 0.34 162 VAL A O 12
ATOM 17824 N N . LYS A 1 79 ? -10.433 4.303 3.313 1.00 0.29 163 LYS A N 12
ATOM 17825 C CA . LYS A 1 79 ? -11.423 5.300 2.806 1.00 0.34 163 LYS A CA 12
ATOM 17826 C C . LYS A 1 79 ? -11.184 5.550 1.311 1.00 0.36 163 LYS A C 12
ATOM 17827 O O . LYS A 1 79 ? -12.076 5.427 0.493 1.00 0.39 163 LYS A O 12
ATOM 17846 N N . ALA A 1 80 ? -9.970 5.894 0.962 1.00 0.36 164 ALA A N 12
ATOM 17847 C CA . ALA A 1 80 ? -9.630 6.158 -0.473 1.00 0.39 164 ALA A CA 12
ATOM 17848 C C . ALA A 1 80 ? -9.693 4.887 -1.340 1.00 0.39 164 ALA A C 12
ATOM 17849 O O . ALA A 1 80 ? -10.310 4.880 -2.390 1.00 0.33 164 ALA A O 12
ATOM 17856 N N . LEU A 1 81 ? -9.016 3.832 -0.939 1.00 0.50 165 LEU A N 12
ATOM 17857 C CA . LEU A 1 81 ? -8.994 2.589 -1.779 1.00 0.55 165 LEU A CA 12
ATOM 17858 C C . LEU A 1 81 ? -10.400 2.011 -2.031 1.00 0.45 165 LEU A C 12
ATOM 17859 O O . LEU A 1 81 ? -10.714 1.633 -3.146 1.00 0.42 165 LEU A O 12
ATOM 17875 N N . ARG A 1 82 ? -11.235 1.911 -1.026 1.00 0.47 166 ARG A N 12
ATOM 17876 C CA . ARG A 1 82 ? -12.598 1.324 -1.246 1.00 0.45 166 ARG A CA 12
ATOM 17877 C C . ARG A 1 82 ? -13.501 2.261 -2.056 1.00 0.41 166 ARG A C 12
ATOM 17878 O O . ARG A 1 82 ? -14.257 1.816 -2.900 1.00 0.52 166 ARG A O 12
ATOM 17899 N N . THR A 1 83 ? -13.448 3.542 -1.799 1.00 0.33 167 THR A N 12
ATOM 17900 C CA . THR A 1 83 ? -14.329 4.491 -2.552 1.00 0.36 167 THR A CA 12
ATOM 17901 C C . THR A 1 83 ? -14.041 4.414 -4.047 1.00 0.35 167 THR A C 12
ATOM 17902 O O . THR A 1 83 ? -14.939 4.468 -4.867 1.00 0.41 167 THR A O 12
ATOM 17913 N N . CYS A 1 84 ? -12.792 4.307 -4.402 1.00 0.32 168 CYS A N 12
ATOM 17914 C CA . CYS A 1 84 ? -12.430 4.248 -5.844 1.00 0.36 168 CYS A CA 12
ATOM 17915 C C . CYS A 1 84 ? -12.724 2.867 -6.441 1.00 0.31 168 CYS A C 12
ATOM 17916 O O . CYS A 1 84 ? -13.453 2.759 -7.407 1.00 0.34 168 CYS A O 12
ATOM 17924 N N . ARG A 1 85 ? -12.167 1.813 -5.879 1.00 0.30 169 ARG A N 12
ATOM 17925 C CA . ARG A 1 85 ? -12.426 0.429 -6.448 1.00 0.31 169 ARG A CA 12
ATOM 17926 C C . ARG A 1 85 ? -11.735 -0.699 -5.656 1.00 0.26 169 ARG A C 12
ATOM 17927 O O . ARG A 1 85 ? -12.021 -1.862 -5.873 1.00 0.34 169 ARG A O 12
ATOM 17948 N N . LEU A 1 86 ? -10.806 -0.389 -4.792 1.00 0.20 170 LEU A N 12
ATOM 17949 C CA . LEU A 1 86 ? -10.070 -1.467 -4.053 1.00 0.17 170 LEU A CA 12
ATOM 17950 C C . LEU A 1 86 ? -10.876 -2.036 -2.868 1.00 0.19 170 LEU A C 12
ATOM 17951 O O . LEU A 1 86 ? -10.357 -2.214 -1.784 1.00 0.23 170 LEU A O 12
ATOM 17967 N N . ASN A 1 87 ? -12.130 -2.351 -3.066 1.00 0.24 171 ASN A N 12
ATOM 17968 C CA . ASN A 1 87 ? -12.954 -2.929 -1.957 1.00 0.30 171 ASN A CA 12
ATOM 17969 C C . ASN A 1 87 ? -12.278 -4.185 -1.386 1.00 0.24 171 ASN A C 12
ATOM 17970 O O . ASN A 1 87 ? -12.486 -4.552 -0.244 1.00 0.25 171 ASN A O 12
ATOM 17981 N N . LEU A 1 88 ? -11.492 -4.857 -2.191 1.00 0.21 172 LEU A N 12
ATOM 17982 C CA . LEU A 1 88 ? -10.816 -6.113 -1.726 1.00 0.21 172 LEU A CA 12
ATOM 17983 C C . LEU A 1 88 ? -9.974 -5.870 -0.473 1.00 0.17 172 LEU A C 12
ATOM 17984 O O . LEU A 1 88 ? -10.250 -6.409 0.581 1.00 0.21 172 LEU A O 12
ATOM 18000 N N . VAL A 1 89 ? -8.947 -5.064 -0.581 1.00 0.16 173 VAL A N 12
ATOM 18001 C CA . VAL A 1 89 ? -8.077 -4.802 0.605 1.00 0.21 173 VAL A CA 12
ATOM 18002 C C . VAL A 1 89 ? -8.884 -4.139 1.711 1.00 0.22 173 VAL A C 12
ATOM 18003 O O . VAL A 1 89 ? -8.667 -4.397 2.881 1.00 0.25 173 VAL A O 12
ATOM 18016 N N . ALA A 1 90 ? -9.828 -3.306 1.357 1.00 0.27 174 ALA A N 12
ATOM 18017 C CA . ALA A 1 90 ? -10.669 -2.650 2.408 1.00 0.34 174 ALA A CA 12
ATOM 18018 C C . ALA A 1 90 ? -11.394 -3.728 3.232 1.00 0.29 174 ALA A C 12
ATOM 18019 O O . ALA A 1 90 ? -11.458 -3.662 4.445 1.00 0.32 174 ALA A O 12
ATOM 18026 N N . ASP A 1 91 ? -11.938 -4.721 2.576 1.00 0.24 175 ASP A N 12
ATOM 18027 C CA . ASP A 1 91 ? -12.651 -5.817 3.310 1.00 0.23 175 ASP A CA 12
ATOM 18028 C C . ASP A 1 91 ? -11.719 -6.561 4.278 1.00 0.17 175 ASP A C 12
ATOM 18029 O O . ASP A 1 91 ? -12.116 -6.914 5.374 1.00 0.20 175 ASP A O 12
ATOM 18038 N N . LEU A 1 92 ? -10.496 -6.824 3.879 1.00 0.14 176 LEU A N 12
ATOM 18039 C CA . LEU A 1 92 ? -9.562 -7.574 4.782 1.00 0.20 176 LEU A CA 12
ATOM 18040 C C . LEU A 1 92 ? -9.296 -6.780 6.059 1.00 0.25 176 LEU A C 12
ATOM 18041 O O . LEU A 1 92 ? -9.477 -7.277 7.154 1.00 0.27 176 LEU A O 12
ATOM 18057 N N . VAL A 1 93 ? -8.876 -5.545 5.926 1.00 0.33 177 VAL A N 12
ATOM 18058 C CA . VAL A 1 93 ? -8.611 -4.711 7.138 1.00 0.41 177 VAL A CA 12
ATOM 18059 C C . VAL A 1 93 ? -9.906 -4.555 7.934 1.00 0.37 177 VAL A C 12
ATOM 18060 O O . VAL A 1 93 ? -9.907 -4.631 9.147 1.00 0.39 177 VAL A O 12
ATOM 18073 N N . GLU A 1 94 ? -11.015 -4.367 7.257 1.00 0.36 178 GLU A N 12
ATOM 18074 C CA . GLU A 1 94 ? -12.322 -4.248 7.978 1.00 0.39 178 GLU A CA 12
ATOM 18075 C C . GLU A 1 94 ? -12.576 -5.537 8.770 1.00 0.31 178 GLU A C 12
ATOM 18076 O O . GLU A 1 94 ? -12.855 -5.514 9.953 1.00 0.34 178 GLU A O 12
ATOM 18088 N N . GLU A 1 95 ? -12.452 -6.655 8.110 1.00 0.25 179 GLU A N 12
ATOM 18089 C CA . GLU A 1 95 ? -12.652 -7.968 8.789 1.00 0.24 179 GLU A CA 12
ATOM 18090 C C . GLU A 1 95 ? -11.511 -8.233 9.778 1.00 0.25 179 GLU A C 12
ATOM 18091 O O . GLU A 1 95 ? -11.666 -8.964 10.737 1.00 0.39 179 GLU A O 12
ATOM 18103 N N . ALA A 1 96 ? -10.364 -7.641 9.546 1.00 0.26 180 ALA A N 12
ATOM 18104 C CA . ALA A 1 96 ? -9.199 -7.849 10.463 1.00 0.38 180 ALA A CA 12
ATOM 18105 C C . ALA A 1 96 ? -9.459 -7.219 11.837 1.00 0.44 180 ALA A C 12
ATOM 18106 O O . ALA A 1 96 ? -8.801 -7.550 12.806 1.00 0.60 180 ALA A O 12
ATOM 18113 N N . GLN A 1 97 ? -10.404 -6.314 11.932 1.00 0.48 181 GLN A N 12
ATOM 18114 C CA . GLN A 1 97 ? -10.687 -5.669 13.249 1.00 0.70 181 GLN A CA 12
ATOM 18115 C C . GLN A 1 97 ? -12.153 -5.220 13.332 1.00 0.71 181 GLN A C 12
ATOM 18116 O O . GLN A 1 97 ? -12.483 -4.323 14.079 1.00 1.08 181 GLN A O 12
ATOM 18130 N N . GLU A 1 98 ? -13.025 -5.854 12.573 1.00 0.74 182 GLU A N 12
ATOM 18131 C CA . GLU A 1 98 ? -14.497 -5.519 12.570 1.00 1.33 182 GLU A CA 12
ATOM 18132 C C . GLU A 1 98 ? -14.758 -4.107 12.026 1.00 2.14 182 GLU A C 12
ATOM 18133 O O . GLU A 1 98 ? -15.494 -3.932 11.074 1.00 2.63 182 GLU A O 12
ATOM 18145 N N . SER A 1 99 ? -14.171 -3.101 12.623 1.00 2.57 183 SER A N 12
ATOM 18146 C CA . SER A 1 99 ? -14.382 -1.690 12.154 1.00 3.70 183 SER A CA 12
ATOM 18147 C C . SER A 1 99 ? -15.878 -1.358 12.094 1.00 4.04 183 SER A C 12
ATOM 18148 O O . SER A 1 99 ? -16.209 -0.285 11.617 1.00 4.36 183 SER A O 12
ATOM 18157 N N . ALA A 1 5 ? 9.958 10.563 12.044 1.00 1.92 89 ALA A N 13
ATOM 18158 C CA . ALA A 1 5 ? 9.612 11.306 10.794 1.00 1.43 89 ALA A CA 13
ATOM 18159 C C . ALA A 1 5 ? 8.491 10.575 10.058 1.00 1.08 89 ALA A C 13
ATOM 18160 O O . ALA A 1 5 ? 7.406 11.095 9.882 1.00 1.13 89 ALA A O 13
ATOM 18167 N N . ALA A 1 6 ? 8.747 9.363 9.651 1.00 0.96 90 ALA A N 13
ATOM 18168 C CA . ALA A 1 6 ? 7.699 8.564 8.947 1.00 0.72 90 ALA A CA 13
ATOM 18169 C C . ALA A 1 6 ? 6.571 8.274 9.938 1.00 0.58 90 ALA A C 13
ATOM 18170 O O . ALA A 1 6 ? 6.636 8.730 11.064 1.00 1.23 90 ALA A O 13
ATOM 18177 N N . PRO A 1 7 ? 5.564 7.538 9.520 1.00 0.79 91 PRO A N 13
ATOM 18178 C CA . PRO A 1 7 ? 4.449 7.238 10.445 1.00 1.10 91 PRO A CA 13
ATOM 18179 C C . PRO A 1 7 ? 4.975 6.410 11.625 1.00 0.60 91 PRO A C 13
ATOM 18180 O O . PRO A 1 7 ? 5.358 5.271 11.449 1.00 0.91 91 PRO A O 13
ATOM 18191 N N . PRO A 1 8 ? 4.997 7.010 12.798 1.00 0.59 92 PRO A N 13
ATOM 18192 C CA . PRO A 1 8 ? 5.508 6.295 13.994 1.00 0.84 92 PRO A CA 13
ATOM 18193 C C . PRO A 1 8 ? 4.677 5.037 14.261 1.00 0.71 92 PRO A C 13
ATOM 18194 O O . PRO A 1 8 ? 5.180 4.057 14.779 1.00 0.83 92 PRO A O 13
ATOM 18205 N N . GLY A 1 9 ? 3.419 5.039 13.884 1.00 0.65 93 GLY A N 13
ATOM 18206 C CA . GLY A 1 9 ? 2.575 3.819 14.086 1.00 0.71 93 GLY A CA 13
ATOM 18207 C C . GLY A 1 9 ? 2.689 2.877 12.881 1.00 0.58 93 GLY A C 13
ATOM 18208 O O . GLY A 1 9 ? 1.697 2.364 12.395 1.00 0.58 93 GLY A O 13
ATOM 18212 N N . GLU A 1 10 ? 3.881 2.643 12.396 1.00 0.56 94 GLU A N 13
ATOM 18213 C CA . GLU A 1 10 ? 4.058 1.732 11.222 1.00 0.55 94 GLU A CA 13
ATOM 18214 C C . GLU A 1 10 ? 3.632 0.307 11.579 1.00 0.49 94 GLU A C 13
ATOM 18215 O O . GLU A 1 10 ? 3.309 -0.481 10.712 1.00 0.53 94 GLU A O 13
ATOM 18227 N N . ALA A 1 11 ? 3.632 -0.036 12.845 1.00 0.49 95 ALA A N 13
ATOM 18228 C CA . ALA A 1 11 ? 3.230 -1.421 13.242 1.00 0.50 95 ALA A CA 13
ATOM 18229 C C . ALA A 1 11 ? 1.804 -1.719 12.776 1.00 0.38 95 ALA A C 13
ATOM 18230 O O . ALA A 1 11 ? 1.556 -2.729 12.142 1.00 0.36 95 ALA A O 13
ATOM 18237 N N . TYR A 1 12 ? 0.871 -0.846 13.062 1.00 0.38 96 TYR A N 13
ATOM 18238 C CA . TYR A 1 12 ? -0.529 -1.084 12.604 1.00 0.35 96 TYR A CA 13
ATOM 18239 C C . TYR A 1 12 ? -0.562 -1.026 11.080 1.00 0.28 96 TYR A C 13
ATOM 18240 O O . TYR A 1 12 ? -1.230 -1.800 10.422 1.00 0.29 96 TYR A O 13
ATOM 18258 N N . LEU A 1 13 ? 0.173 -0.100 10.527 1.00 0.42 97 LEU A N 13
ATOM 18259 C CA . LEU A 1 13 ? 0.228 0.052 9.043 1.00 0.55 97 LEU A CA 13
ATOM 18260 C C . LEU A 1 13 ? 0.751 -1.235 8.401 1.00 0.43 97 LEU A C 13
ATOM 18261 O O . LEU A 1 13 ? 0.185 -1.730 7.443 1.00 0.35 97 LEU A O 13
ATOM 18277 N N . GLN A 1 14 ? 1.824 -1.779 8.916 1.00 0.47 98 GLN A N 13
ATOM 18278 C CA . GLN A 1 14 ? 2.376 -3.037 8.324 1.00 0.49 98 GLN A CA 13
ATOM 18279 C C . GLN A 1 14 ? 1.351 -4.169 8.428 1.00 0.38 98 GLN A C 13
ATOM 18280 O O . GLN A 1 14 ? 1.229 -4.982 7.532 1.00 0.39 98 GLN A O 13
ATOM 18294 N N . VAL A 1 15 ? 0.622 -4.236 9.516 1.00 0.33 99 VAL A N 13
ATOM 18295 C CA . VAL A 1 15 ? -0.385 -5.332 9.673 1.00 0.31 99 VAL A CA 13
ATOM 18296 C C . VAL A 1 15 ? -1.424 -5.262 8.548 1.00 0.24 99 VAL A C 13
ATOM 18297 O O . VAL A 1 15 ? -1.694 -6.254 7.891 1.00 0.30 99 VAL A O 13
ATOM 18310 N N . ALA A 1 16 ? -1.997 -4.106 8.306 1.00 0.18 100 ALA A N 13
ATOM 18311 C CA . ALA A 1 16 ? -3.000 -4.007 7.206 1.00 0.18 100 ALA A CA 13
ATOM 18312 C C . ALA A 1 16 ? -2.283 -4.158 5.871 1.00 0.14 100 ALA A C 13
ATOM 18313 O O . ALA A 1 16 ? -2.708 -4.904 5.019 1.00 0.14 100 ALA A O 13
ATOM 18320 N N . PHE A 1 17 ? -1.176 -3.481 5.707 1.00 0.15 101 PHE A N 13
ATOM 18321 C CA . PHE A 1 17 ? -0.392 -3.601 4.439 1.00 0.16 101 PHE A CA 13
ATOM 18322 C C . PHE A 1 17 ? 0.052 -5.048 4.223 1.00 0.17 101 PHE A C 13
ATOM 18323 O O . PHE A 1 17 ? 0.424 -5.410 3.141 1.00 0.20 101 PHE A O 13
ATOM 18340 N N . ASP A 1 18 ? 0.034 -5.874 5.240 1.00 0.18 102 ASP A N 13
ATOM 18341 C CA . ASP A 1 18 ? 0.483 -7.287 5.054 1.00 0.21 102 ASP A CA 13
ATOM 18342 C C . ASP A 1 18 ? -0.645 -8.161 4.518 1.00 0.20 102 ASP A C 13
ATOM 18343 O O . ASP A 1 18 ? -0.479 -8.847 3.525 1.00 0.22 102 ASP A O 13
ATOM 18352 N N . ILE A 1 19 ? -1.789 -8.156 5.164 1.00 0.18 103 ILE A N 13
ATOM 18353 C CA . ILE A 1 19 ? -2.910 -9.009 4.670 1.00 0.18 103 ILE A CA 13
ATOM 18354 C C . ILE A 1 19 ? -3.306 -8.570 3.266 1.00 0.17 103 ILE A C 13
ATOM 18355 O O . ILE A 1 19 ? -3.543 -9.380 2.383 1.00 0.18 103 ILE A O 13
ATOM 18371 N N . VAL A 1 20 ? -3.374 -7.291 3.061 1.00 0.16 104 VAL A N 13
ATOM 18372 C CA . VAL A 1 20 ? -3.766 -6.772 1.727 1.00 0.16 104 VAL A CA 13
ATOM 18373 C C . VAL A 1 20 ? -2.670 -7.026 0.685 1.00 0.17 104 VAL A C 13
ATOM 18374 O O . VAL A 1 20 ? -2.951 -7.352 -0.453 1.00 0.18 104 VAL A O 13
ATOM 18387 N N . CYS A 1 21 ? -1.426 -6.861 1.062 1.00 0.18 105 CYS A N 13
ATOM 18388 C CA . CYS A 1 21 ? -0.308 -7.075 0.084 1.00 0.19 105 CYS A CA 13
ATOM 18389 C C . CYS A 1 21 ? -0.327 -8.496 -0.438 1.00 0.20 105 CYS A C 13
ATOM 18390 O O . CYS A 1 21 ? -0.307 -8.728 -1.634 1.00 0.21 105 CYS A O 13
ATOM 18398 N N . ASP A 1 22 ? -0.383 -9.443 0.445 1.00 0.21 106 ASP A N 13
ATOM 18399 C CA . ASP A 1 22 ? -0.418 -10.858 -0.005 1.00 0.24 106 ASP A CA 13
ATOM 18400 C C . ASP A 1 22 ? -1.734 -11.114 -0.763 1.00 0.25 106 ASP A C 13
ATOM 18401 O O . ASP A 1 22 ? -1.875 -12.103 -1.456 1.00 0.28 106 ASP A O 13
ATOM 18410 N N . ASN A 1 23 ? -2.697 -10.215 -0.644 1.00 0.24 107 ASN A N 13
ATOM 18411 C CA . ASN A 1 23 ? -3.992 -10.394 -1.362 1.00 0.26 107 ASN A CA 13
ATOM 18412 C C . ASN A 1 23 ? -3.910 -9.766 -2.754 1.00 0.26 107 ASN A C 13
ATOM 18413 O O . ASN A 1 23 ? -4.398 -10.317 -3.723 1.00 0.29 107 ASN A O 13
ATOM 18424 N N . VAL A 1 24 ? -3.306 -8.609 -2.855 1.00 0.23 108 VAL A N 13
ATOM 18425 C CA . VAL A 1 24 ? -3.200 -7.927 -4.178 1.00 0.24 108 VAL A CA 13
ATOM 18426 C C . VAL A 1 24 ? -2.149 -6.812 -4.115 1.00 0.25 108 VAL A C 13
ATOM 18427 O O . VAL A 1 24 ? -2.376 -5.704 -4.557 1.00 0.42 108 VAL A O 13
ATOM 18440 N N . GLY A 1 25 ? -1.032 -7.103 -3.509 1.00 0.24 109 GLY A N 13
ATOM 18441 C CA . GLY A 1 25 ? 0.062 -6.099 -3.314 1.00 0.22 109 GLY A CA 13
ATOM 18442 C C . GLY A 1 25 ? 0.256 -5.209 -4.562 1.00 0.23 109 GLY A C 13
ATOM 18443 O O . GLY A 1 25 ? 0.427 -4.011 -4.452 1.00 0.21 109 GLY A O 13
ATOM 18447 N N . ARG A 1 26 ? 0.236 -5.785 -5.740 1.00 0.27 110 ARG A N 13
ATOM 18448 C CA . ARG A 1 26 ? 0.441 -4.974 -6.990 1.00 0.28 110 ARG A CA 13
ATOM 18449 C C . ARG A 1 26 ? -0.520 -3.775 -7.062 1.00 0.27 110 ARG A C 13
ATOM 18450 O O . ARG A 1 26 ? -0.269 -2.809 -7.777 1.00 0.27 110 ARG A O 13
ATOM 18471 N N . ASP A 1 27 ? -1.600 -3.810 -6.328 1.00 0.27 111 ASP A N 13
ATOM 18472 C CA . ASP A 1 27 ? -2.551 -2.662 -6.363 1.00 0.30 111 ASP A CA 13
ATOM 18473 C C . ASP A 1 27 ? -1.884 -1.431 -5.738 1.00 0.31 111 ASP A C 13
ATOM 18474 O O . ASP A 1 27 ? -2.247 -0.308 -6.032 1.00 0.39 111 ASP A O 13
ATOM 18483 N N . TRP A 1 28 ? -0.894 -1.633 -4.901 1.00 0.27 112 TRP A N 13
ATOM 18484 C CA . TRP A 1 28 ? -0.180 -0.471 -4.284 1.00 0.29 112 TRP A CA 13
ATOM 18485 C C . TRP A 1 28 ? 0.669 0.205 -5.350 1.00 0.32 112 TRP A C 13
ATOM 18486 O O . TRP A 1 28 ? 0.789 1.409 -5.375 1.00 0.31 112 TRP A O 13
ATOM 18507 N N . LYS A 1 29 ? 1.239 -0.561 -6.255 1.00 0.37 113 LYS A N 13
ATOM 18508 C CA . LYS A 1 29 ? 2.051 0.055 -7.351 1.00 0.40 113 LYS A CA 13
ATOM 18509 C C . LYS A 1 29 ? 1.149 0.984 -8.160 1.00 0.34 113 LYS A C 13
ATOM 18510 O O . LYS A 1 29 ? 1.534 2.076 -8.533 1.00 0.30 113 LYS A O 13
ATOM 18529 N N . ARG A 1 30 ? -0.070 0.563 -8.394 1.00 0.35 114 ARG A N 13
ATOM 18530 C CA . ARG A 1 30 ? -1.039 1.432 -9.140 1.00 0.33 114 ARG A CA 13
ATOM 18531 C C . ARG A 1 30 ? -1.233 2.738 -8.355 1.00 0.28 114 ARG A C 13
ATOM 18532 O O . ARG A 1 30 ? -1.147 3.832 -8.891 1.00 0.29 114 ARG A O 13
ATOM 18553 N N . LEU A 1 31 ? -1.476 2.613 -7.079 1.00 0.26 115 LEU A N 13
ATOM 18554 C CA . LEU A 1 31 ? -1.667 3.815 -6.216 1.00 0.25 115 LEU A CA 13
ATOM 18555 C C . LEU A 1 31 ? -0.329 4.544 -6.059 1.00 0.25 115 LEU A C 13
ATOM 18556 O O . LEU A 1 31 ? -0.283 5.746 -5.888 1.00 0.26 115 LEU A O 13
ATOM 18572 N N . ALA A 1 32 ? 0.764 3.819 -6.122 1.00 0.26 116 ALA A N 13
ATOM 18573 C CA . ALA A 1 32 ? 2.110 4.457 -5.982 1.00 0.28 116 ALA A CA 13
ATOM 18574 C C . ALA A 1 32 ? 2.291 5.501 -7.088 1.00 0.26 116 ALA A C 13
ATOM 18575 O O . ALA A 1 32 ? 2.655 6.642 -6.836 1.00 0.27 116 ALA A O 13
ATOM 18582 N N . ARG A 1 33 ? 2.001 5.127 -8.313 1.00 0.27 117 ARG A N 13
ATOM 18583 C CA . ARG A 1 33 ? 2.113 6.100 -9.441 1.00 0.30 117 ARG A CA 13
ATOM 18584 C C . ARG A 1 33 ? 1.169 7.274 -9.162 1.00 0.32 117 ARG A C 13
ATOM 18585 O O . ARG A 1 33 ? 1.504 8.424 -9.371 1.00 0.33 117 ARG A O 13
ATOM 18606 N N . GLU A 1 34 ? -0.003 6.976 -8.650 1.00 0.34 118 GLU A N 13
ATOM 18607 C CA . GLU A 1 34 ? -0.977 8.057 -8.303 1.00 0.39 118 GLU A CA 13
ATOM 18608 C C . GLU A 1 34 ? -0.415 8.901 -7.154 1.00 0.39 118 GLU A C 13
ATOM 18609 O O . GLU A 1 34 ? -0.576 10.106 -7.118 1.00 0.41 118 GLU A O 13
ATOM 18621 N N . LEU A 1 35 ? 0.255 8.269 -6.219 1.00 0.37 119 LEU A N 13
ATOM 18622 C CA . LEU A 1 35 ? 0.850 9.022 -5.067 1.00 0.38 119 LEU A CA 13
ATOM 18623 C C . LEU A 1 35 ? 2.081 9.819 -5.522 1.00 0.36 119 LEU A C 13
ATOM 18624 O O . LEU A 1 35 ? 2.640 10.590 -4.766 1.00 0.39 119 LEU A O 13
ATOM 18640 N N . LYS A 1 36 ? 2.505 9.650 -6.759 1.00 0.34 120 LYS A N 13
ATOM 18641 C CA . LYS A 1 36 ? 3.691 10.402 -7.283 1.00 0.35 120 LYS A CA 13
ATOM 18642 C C . LYS A 1 36 ? 4.959 10.001 -6.535 1.00 0.30 120 LYS A C 13
ATOM 18643 O O . LYS A 1 36 ? 5.719 10.838 -6.085 1.00 0.33 120 LYS A O 13
ATOM 18662 N N . VAL A 1 37 ? 5.201 8.722 -6.422 1.00 0.29 121 VAL A N 13
ATOM 18663 C CA . VAL A 1 37 ? 6.438 8.251 -5.725 1.00 0.33 121 VAL A CA 13
ATOM 18664 C C . VAL A 1 37 ? 7.658 8.554 -6.603 1.00 0.37 121 VAL A C 13
ATOM 18665 O O . VAL A 1 37 ? 7.536 8.743 -7.799 1.00 0.42 121 VAL A O 13
ATOM 18678 N N . SER A 1 38 ? 8.829 8.630 -6.018 1.00 0.45 122 SER A N 13
ATOM 18679 C CA . SER A 1 38 ? 10.061 8.955 -6.815 1.00 0.52 122 SER A CA 13
ATOM 18680 C C . SER A 1 38 ? 10.200 8.036 -8.031 1.00 0.44 122 SER A C 13
ATOM 18681 O O . SER A 1 38 ? 10.179 6.826 -7.921 1.00 0.35 122 SER A O 13
ATOM 18689 N N . GLU A 1 39 ? 10.357 8.623 -9.190 1.00 0.55 123 GLU A N 13
ATOM 18690 C CA . GLU A 1 39 ? 10.518 7.820 -10.438 1.00 0.58 123 GLU A CA 13
ATOM 18691 C C . GLU A 1 39 ? 11.756 6.932 -10.318 1.00 0.52 123 GLU A C 13
ATOM 18692 O O . GLU A 1 39 ? 11.810 5.846 -10.862 1.00 0.53 123 GLU A O 13
ATOM 18704 N N . ALA A 1 40 ? 12.752 7.396 -9.601 1.00 0.50 124 ALA A N 13
ATOM 18705 C CA . ALA A 1 40 ? 14.002 6.585 -9.432 1.00 0.50 124 ALA A CA 13
ATOM 18706 C C . ALA A 1 40 ? 13.657 5.225 -8.820 1.00 0.39 124 ALA A C 13
ATOM 18707 O O . ALA A 1 40 ? 14.076 4.189 -9.302 1.00 0.45 124 ALA A O 13
ATOM 18714 N N . LYS A 1 41 ? 12.878 5.231 -7.770 1.00 0.31 125 LYS A N 13
ATOM 18715 C CA . LYS A 1 41 ? 12.474 3.947 -7.120 1.00 0.34 125 LYS A CA 13
ATOM 18716 C C . LYS A 1 41 ? 11.704 3.078 -8.116 1.00 0.34 125 LYS A C 13
ATOM 18717 O O . LYS A 1 41 ? 11.887 1.877 -8.180 1.00 0.39 125 LYS A O 13
ATOM 18736 N N . MET A 1 42 ? 10.849 3.687 -8.897 1.00 0.42 126 MET A N 13
ATOM 18737 C CA . MET A 1 42 ? 10.061 2.915 -9.906 1.00 0.56 126 MET A CA 13
ATOM 18738 C C . MET A 1 42 ? 11.014 2.222 -10.890 1.00 0.57 126 MET A C 13
ATOM 18739 O O . MET A 1 42 ? 10.790 1.099 -11.298 1.00 0.66 126 MET A O 13
ATOM 18753 N N . ASP A 1 43 ? 12.072 2.887 -11.270 1.00 0.55 127 ASP A N 13
ATOM 18754 C CA . ASP A 1 43 ? 13.053 2.266 -12.216 1.00 0.62 127 ASP A CA 13
ATOM 18755 C C . ASP A 1 43 ? 13.719 1.034 -11.583 1.00 0.54 127 ASP A C 13
ATOM 18756 O O . ASP A 1 43 ? 13.939 0.031 -12.242 1.00 0.59 127 ASP A O 13
ATOM 18765 N N . GLY A 1 44 ? 14.048 1.102 -10.313 1.00 0.46 128 GLY A N 13
ATOM 18766 C CA . GLY A 1 44 ? 14.708 -0.065 -9.646 1.00 0.46 128 GLY A CA 13
ATOM 18767 C C . GLY A 1 44 ? 13.710 -1.173 -9.307 1.00 0.48 128 GLY A C 13
ATOM 18768 O O . GLY A 1 44 ? 13.994 -2.339 -9.505 1.00 0.51 128 GLY A O 13
ATOM 18772 N N . ILE A 1 45 ? 12.554 -0.836 -8.789 1.00 0.54 129 ILE A N 13
ATOM 18773 C CA . ILE A 1 45 ? 11.565 -1.903 -8.429 1.00 0.68 129 ILE A CA 13
ATOM 18774 C C . ILE A 1 45 ? 11.181 -2.713 -9.673 1.00 0.68 129 ILE A C 13
ATOM 18775 O O . ILE A 1 45 ? 11.137 -3.929 -9.635 1.00 0.72 129 ILE A O 13
ATOM 18791 N N . GLU A 1 46 ? 10.912 -2.054 -10.769 1.00 0.70 130 GLU A N 13
ATOM 18792 C CA . GLU A 1 46 ? 10.540 -2.795 -12.012 1.00 0.77 130 GLU A CA 13
ATOM 18793 C C . GLU A 1 46 ? 11.717 -3.654 -12.507 1.00 0.65 130 GLU A C 13
ATOM 18794 O O . GLU A 1 46 ? 11.542 -4.807 -12.856 1.00 0.68 130 GLU A O 13
ATOM 18806 N N . GLU A 1 47 ? 12.910 -3.104 -12.544 1.00 0.59 131 GLU A N 13
ATOM 18807 C CA . GLU A 1 47 ? 14.093 -3.893 -13.021 1.00 0.55 131 GLU A CA 13
ATOM 18808 C C . GLU A 1 47 ? 14.512 -4.966 -12.008 1.00 0.47 131 GLU A C 13
ATOM 18809 O O . GLU A 1 47 ? 14.599 -6.136 -12.330 1.00 0.45 131 GLU A O 13
ATOM 18821 N N . LYS A 1 48 ? 14.804 -4.566 -10.798 1.00 0.51 132 LYS A N 13
ATOM 18822 C CA . LYS A 1 48 ? 15.261 -5.546 -9.759 1.00 0.53 132 LYS A CA 13
ATOM 18823 C C . LYS A 1 48 ? 14.129 -6.478 -9.314 1.00 0.54 132 LYS A C 13
ATOM 18824 O O . LYS A 1 48 ? 14.344 -7.654 -9.085 1.00 0.63 132 LYS A O 13
ATOM 18843 N N . TYR A 1 49 ? 12.940 -5.960 -9.159 1.00 0.55 133 TYR A N 13
ATOM 18844 C CA . TYR A 1 49 ? 11.805 -6.810 -8.692 1.00 0.65 133 TYR A CA 13
ATOM 18845 C C . TYR A 1 49 ? 10.716 -6.898 -9.772 1.00 0.54 133 TYR A C 13
ATOM 18846 O O . TYR A 1 49 ? 9.770 -6.136 -9.751 1.00 0.66 133 TYR A O 13
ATOM 18864 N N . PRO A 1 50 ? 10.886 -7.822 -10.694 1.00 0.51 134 PRO A N 13
ATOM 18865 C CA . PRO A 1 50 ? 9.900 -7.981 -11.784 1.00 0.53 134 PRO A CA 13
ATOM 18866 C C . PRO A 1 50 ? 8.707 -8.845 -11.349 1.00 0.47 134 PRO A C 13
ATOM 18867 O O . PRO A 1 50 ? 7.676 -8.840 -11.997 1.00 0.54 134 PRO A O 13
ATOM 18878 N N . ARG A 1 51 ? 8.833 -9.601 -10.279 1.00 0.43 135 ARG A N 13
ATOM 18879 C CA . ARG A 1 51 ? 7.688 -10.469 -9.854 1.00 0.48 135 ARG A CA 13
ATOM 18880 C C . ARG A 1 51 ? 7.616 -10.632 -8.327 1.00 0.43 135 ARG A C 13
ATOM 18881 O O . ARG A 1 51 ? 6.942 -11.517 -7.834 1.00 0.60 135 ARG A O 13
ATOM 18902 N N . SER A 1 52 ? 8.288 -9.794 -7.575 1.00 0.51 136 SER A N 13
ATOM 18903 C CA . SER A 1 52 ? 8.233 -9.918 -6.085 1.00 0.44 136 SER A CA 13
ATOM 18904 C C . SER A 1 52 ? 7.137 -9.023 -5.522 1.00 0.33 136 SER A C 13
ATOM 18905 O O . SER A 1 52 ? 7.261 -7.815 -5.484 1.00 0.30 136 SER A O 13
ATOM 18913 N N . LEU A 1 53 ? 6.070 -9.622 -5.057 1.00 0.31 137 LEU A N 13
ATOM 18914 C CA . LEU A 1 53 ? 4.954 -8.829 -4.460 1.00 0.24 137 LEU A CA 13
ATOM 18915 C C . LEU A 1 53 ? 5.495 -8.047 -3.265 1.00 0.20 137 LEU A C 13
ATOM 18916 O O . LEU A 1 53 ? 5.250 -6.870 -3.107 1.00 0.21 137 LEU A O 13
ATOM 18932 N N . SER A 1 54 ? 6.234 -8.719 -2.433 1.00 0.24 138 SER A N 13
ATOM 18933 C CA . SER A 1 54 ? 6.820 -8.065 -1.223 1.00 0.26 138 SER A CA 13
ATOM 18934 C C . SER A 1 54 ? 7.835 -6.966 -1.590 1.00 0.20 138 SER A C 13
ATOM 18935 O O . SER A 1 54 ? 7.800 -5.878 -1.049 1.00 0.22 138 SER A O 13
ATOM 18943 N N . GLU A 1 55 ? 8.754 -7.253 -2.480 1.00 0.24 139 GLU A N 13
ATOM 18944 C CA . GLU A 1 55 ? 9.797 -6.237 -2.856 1.00 0.25 139 GLU A CA 13
ATOM 18945 C C . GLU A 1 55 ? 9.177 -5.055 -3.590 1.00 0.21 139 GLU A C 13
ATOM 18946 O O . GLU A 1 55 ? 9.633 -3.931 -3.478 1.00 0.21 139 GLU A O 13
ATOM 18958 N N . ARG A 1 56 ? 8.186 -5.318 -4.391 1.00 0.26 140 ARG A N 13
ATOM 18959 C CA . ARG A 1 56 ? 7.572 -4.230 -5.206 1.00 0.33 140 ARG A CA 13
ATOM 18960 C C . ARG A 1 56 ? 6.785 -3.242 -4.341 1.00 0.29 140 ARG A C 13
ATOM 18961 O O . ARG A 1 56 ? 7.074 -2.060 -4.305 1.00 0.35 140 ARG A O 13
ATOM 18982 N N . VAL A 1 57 ? 5.790 -3.710 -3.665 1.00 0.24 141 VAL A N 13
ATOM 18983 C CA . VAL A 1 57 ? 4.954 -2.798 -2.823 1.00 0.27 141 VAL A CA 13
ATOM 18984 C C . VAL A 1 57 ? 5.711 -2.193 -1.638 1.00 0.25 141 VAL A C 13
ATOM 18985 O O . VAL A 1 57 ? 5.491 -1.054 -1.295 1.00 0.29 141 VAL A O 13
ATOM 18998 N N . ARG A 1 58 ? 6.568 -2.935 -0.985 1.00 0.21 142 ARG A N 13
ATOM 18999 C CA . ARG A 1 58 ? 7.282 -2.370 0.207 1.00 0.22 142 ARG A CA 13
ATOM 19000 C C . ARG A 1 58 ? 8.007 -1.060 -0.130 1.00 0.24 142 ARG A C 13
ATOM 19001 O O . ARG A 1 58 ? 7.862 -0.084 0.578 1.00 0.25 142 ARG A O 13
ATOM 19022 N N . GLU A 1 59 ? 8.769 -1.013 -1.195 1.00 0.26 143 GLU A N 13
ATOM 19023 C CA . GLU A 1 59 ? 9.477 0.265 -1.539 1.00 0.31 143 GLU A CA 13
ATOM 19024 C C . GLU A 1 59 ? 8.447 1.374 -1.792 1.00 0.30 143 GLU A C 13
ATOM 19025 O O . GLU A 1 59 ? 8.512 2.453 -1.222 1.00 0.31 143 GLU A O 13
ATOM 19037 N N . SER A 1 60 ? 7.485 1.094 -2.628 1.00 0.29 144 SER A N 13
ATOM 19038 C CA . SER A 1 60 ? 6.417 2.097 -2.929 1.00 0.29 144 SER A CA 13
ATOM 19039 C C . SER A 1 60 ? 5.635 2.435 -1.653 1.00 0.28 144 SER A C 13
ATOM 19040 O O . SER A 1 60 ? 5.241 3.565 -1.435 1.00 0.28 144 SER A O 13
ATOM 19048 N N . LEU A 1 61 ? 5.399 1.455 -0.819 1.00 0.27 145 LEU A N 13
ATOM 19049 C CA . LEU A 1 61 ? 4.632 1.699 0.443 1.00 0.28 145 LEU A CA 13
ATOM 19050 C C . LEU A 1 61 ? 5.426 2.585 1.401 1.00 0.30 145 LEU A C 13
ATOM 19051 O O . LEU A 1 61 ? 4.871 3.450 2.044 1.00 0.30 145 LEU A O 13
ATOM 19067 N N . LYS A 1 62 ? 6.715 2.372 1.504 1.00 0.33 146 LYS A N 13
ATOM 19068 C CA . LYS A 1 62 ? 7.540 3.200 2.440 1.00 0.35 146 LYS A CA 13
ATOM 19069 C C . LYS A 1 62 ? 7.461 4.679 2.067 1.00 0.34 146 LYS A C 13
ATOM 19070 O O . LYS A 1 62 ? 7.264 5.525 2.922 1.00 0.35 146 LYS A O 13
ATOM 19089 N N . VAL A 1 63 ? 7.610 5.006 0.810 1.00 0.32 147 VAL A N 13
ATOM 19090 C CA . VAL A 1 63 ? 7.527 6.447 0.416 1.00 0.33 147 VAL A CA 13
ATOM 19091 C C . VAL A 1 63 ? 6.104 6.986 0.613 1.00 0.31 147 VAL A C 13
ATOM 19092 O O . VAL A 1 63 ? 5.916 8.091 1.091 1.00 0.31 147 VAL A O 13
ATOM 19105 N N . TRP A 1 64 ? 5.103 6.216 0.264 1.00 0.32 148 TRP A N 13
ATOM 19106 C CA . TRP A 1 64 ? 3.692 6.689 0.445 1.00 0.33 148 TRP A CA 13
ATOM 19107 C C . TRP A 1 64 ? 3.380 6.832 1.945 1.00 0.32 148 TRP A C 13
ATOM 19108 O O . TRP A 1 64 ? 2.967 7.882 2.398 1.00 0.32 148 TRP A O 13
ATOM 19129 N N . LYS A 1 65 ? 3.557 5.782 2.708 1.00 0.36 149 LYS A N 13
ATOM 19130 C CA . LYS A 1 65 ? 3.245 5.863 4.166 1.00 0.38 149 LYS A CA 13
ATOM 19131 C C . LYS A 1 65 ? 4.100 6.942 4.849 1.00 0.34 149 LYS A C 13
ATOM 19132 O O . LYS A 1 65 ? 3.641 7.602 5.762 1.00 0.33 149 LYS A O 13
ATOM 19151 N N . ASN A 1 66 ? 5.325 7.143 4.411 1.00 0.37 150 ASN A N 13
ATOM 19152 C CA . ASN A 1 66 ? 6.181 8.200 5.045 1.00 0.41 150 ASN A CA 13
ATOM 19153 C C . ASN A 1 66 ? 5.552 9.583 4.855 1.00 0.39 150 ASN A C 13
ATOM 19154 O O . ASN A 1 66 ? 5.550 10.399 5.758 1.00 0.46 150 ASN A O 13
ATOM 19165 N N . ALA A 1 67 ? 5.028 9.855 3.686 1.00 0.38 151 ALA A N 13
ATOM 19166 C CA . ALA A 1 67 ? 4.410 11.193 3.437 1.00 0.49 151 ALA A CA 13
ATOM 19167 C C . ALA A 1 67 ? 3.128 11.355 4.261 1.00 0.53 151 ALA A C 13
ATOM 19168 O O . ALA A 1 67 ? 2.904 12.383 4.873 1.00 0.72 151 ALA A O 13
ATOM 19175 N N . GLU A 1 68 ? 2.287 10.351 4.279 1.00 0.40 152 GLU A N 13
ATOM 19176 C CA . GLU A 1 68 ? 1.018 10.446 5.062 1.00 0.50 152 GLU A CA 13
ATOM 19177 C C . GLU A 1 68 ? 1.279 10.268 6.562 1.00 0.60 152 GLU A C 13
ATOM 19178 O O . GLU A 1 68 ? 1.801 9.257 6.993 1.00 1.48 152 GLU A O 13
ATOM 19190 N N . LYS A 1 69 ? 0.891 11.233 7.360 1.00 0.76 153 LYS A N 13
ATOM 19191 C CA . LYS A 1 69 ? 1.081 11.114 8.838 1.00 0.67 153 LYS A CA 13
ATOM 19192 C C . LYS A 1 69 ? -0.159 10.451 9.454 1.00 0.64 153 LYS A C 13
ATOM 19193 O O . LYS A 1 69 ? -0.168 9.262 9.712 1.00 0.57 153 LYS A O 13
ATOM 19212 N N . LYS A 1 70 ? -1.216 11.202 9.661 1.00 0.73 154 LYS A N 13
ATOM 19213 C CA . LYS A 1 70 ? -2.467 10.605 10.223 1.00 0.77 154 LYS A CA 13
ATOM 19214 C C . LYS A 1 70 ? -3.088 9.676 9.176 1.00 0.62 154 LYS A C 13
ATOM 19215 O O . LYS A 1 70 ? -3.725 8.684 9.493 1.00 0.60 154 LYS A O 13
ATOM 19234 N N . ASN A 1 71 ? -2.879 9.986 7.920 1.00 0.57 155 ASN A N 13
ATOM 19235 C CA . ASN A 1 71 ? -3.433 9.138 6.827 1.00 0.47 155 ASN A CA 13
ATOM 19236 C C . ASN A 1 71 ? -2.620 7.839 6.698 1.00 0.37 155 ASN A C 13
ATOM 19237 O O . ASN A 1 71 ? -2.963 6.965 5.924 1.00 0.34 155 ASN A O 13
ATOM 19248 N N . ALA A 1 72 ? -1.565 7.682 7.476 1.00 0.37 156 ALA A N 13
ATOM 19249 C CA . ALA A 1 72 ? -0.775 6.419 7.406 1.00 0.33 156 ALA A CA 13
ATOM 19250 C C . ALA A 1 72 ? -1.614 5.258 7.954 1.00 0.28 156 ALA A C 13
ATOM 19251 O O . ALA A 1 72 ? -1.244 4.109 7.815 1.00 0.28 156 ALA A O 13
ATOM 19258 N N . SER A 1 73 ? -2.741 5.541 8.582 1.00 0.28 157 SER A N 13
ATOM 19259 C CA . SER A 1 73 ? -3.571 4.434 9.129 1.00 0.28 157 SER A CA 13
ATOM 19260 C C . SER A 1 73 ? -4.515 3.897 8.057 1.00 0.22 157 SER A C 13
ATOM 19261 O O . SER A 1 73 ? -4.684 4.480 6.989 1.00 0.21 157 SER A O 13
ATOM 19269 N N . VAL A 1 74 ? -5.118 2.775 8.334 1.00 0.23 158 VAL A N 13
ATOM 19270 C CA . VAL A 1 74 ? -6.040 2.164 7.343 1.00 0.22 158 VAL A CA 13
ATOM 19271 C C . VAL A 1 74 ? -7.197 3.106 7.020 1.00 0.18 158 VAL A C 13
ATOM 19272 O O . VAL A 1 74 ? -7.499 3.309 5.871 1.00 0.18 158 VAL A O 13
ATOM 19285 N N . ALA A 1 75 ? -7.834 3.698 8.014 1.00 0.15 159 ALA A N 13
ATOM 19286 C CA . ALA A 1 75 ? -8.983 4.640 7.746 1.00 0.13 159 ALA A CA 13
ATOM 19287 C C . ALA A 1 75 ? -8.651 5.590 6.599 1.00 0.13 159 ALA A C 13
ATOM 19288 O O . ALA A 1 75 ? -9.504 5.944 5.802 1.00 0.15 159 ALA A O 13
ATOM 19295 N N . GLY A 1 76 ? -7.405 5.957 6.484 1.00 0.13 160 GLY A N 13
ATOM 19296 C CA . GLY A 1 76 ? -7.002 6.840 5.362 1.00 0.15 160 GLY A CA 13
ATOM 19297 C C . GLY A 1 76 ? -7.060 6.040 4.068 1.00 0.16 160 GLY A C 13
ATOM 19298 O O . GLY A 1 76 ? -7.886 6.298 3.204 1.00 0.18 160 GLY A O 13
ATOM 19302 N N . LEU A 1 77 ? -6.185 5.075 3.918 1.00 0.16 161 LEU A N 13
ATOM 19303 C CA . LEU A 1 77 ? -6.192 4.272 2.666 1.00 0.18 161 LEU A CA 13
ATOM 19304 C C . LEU A 1 77 ? -7.529 3.556 2.461 1.00 0.20 161 LEU A C 13
ATOM 19305 O O . LEU A 1 77 ? -8.081 3.633 1.397 1.00 0.28 161 LEU A O 13
ATOM 19321 N N . VAL A 1 78 ? -8.048 2.841 3.443 1.00 0.22 162 VAL A N 13
ATOM 19322 C CA . VAL A 1 78 ? -9.330 2.094 3.211 1.00 0.26 162 VAL A CA 13
ATOM 19323 C C . VAL A 1 78 ? -10.412 3.029 2.693 1.00 0.29 162 VAL A C 13
ATOM 19324 O O . VAL A 1 78 ? -11.194 2.658 1.840 1.00 0.34 162 VAL A O 13
ATOM 19337 N N . LYS A 1 79 ? -10.445 4.242 3.169 1.00 0.29 163 LYS A N 13
ATOM 19338 C CA . LYS A 1 79 ? -11.467 5.203 2.658 1.00 0.34 163 LYS A CA 13
ATOM 19339 C C . LYS A 1 79 ? -11.292 5.382 1.141 1.00 0.36 163 LYS A C 13
ATOM 19340 O O . LYS A 1 79 ? -12.178 5.087 0.363 1.00 0.39 163 LYS A O 13
ATOM 19359 N N . ALA A 1 80 ? -10.138 5.839 0.725 1.00 0.36 164 ALA A N 13
ATOM 19360 C CA . ALA A 1 80 ? -9.883 6.028 -0.744 1.00 0.39 164 ALA A CA 13
ATOM 19361 C C . ALA A 1 80 ? -9.848 4.675 -1.468 1.00 0.39 164 ALA A C 13
ATOM 19362 O O . ALA A 1 80 ? -10.313 4.523 -2.580 1.00 0.33 164 ALA A O 13
ATOM 19369 N N . LEU A 1 81 ? -9.249 3.716 -0.834 1.00 0.50 165 LEU A N 13
ATOM 19370 C CA . LEU A 1 81 ? -9.085 2.347 -1.420 1.00 0.55 165 LEU A CA 13
ATOM 19371 C C . LEU A 1 81 ? -10.398 1.754 -1.959 1.00 0.45 165 LEU A C 13
ATOM 19372 O O . LEU A 1 81 ? -10.531 1.502 -3.142 1.00 0.42 165 LEU A O 13
ATOM 19388 N N . ARG A 1 82 ? -11.346 1.493 -1.097 1.00 0.47 166 ARG A N 13
ATOM 19389 C CA . ARG A 1 82 ? -12.632 0.872 -1.549 1.00 0.45 166 ARG A CA 13
ATOM 19390 C C . ARG A 1 82 ? -13.480 1.851 -2.362 1.00 0.41 166 ARG A C 13
ATOM 19391 O O . ARG A 1 82 ? -14.203 1.455 -3.257 1.00 0.52 166 ARG A O 13
ATOM 19412 N N . THR A 1 83 ? -13.405 3.119 -2.055 1.00 0.33 167 THR A N 13
ATOM 19413 C CA . THR A 1 83 ? -14.222 4.116 -2.817 1.00 0.36 167 THR A CA 13
ATOM 19414 C C . THR A 1 83 ? -13.858 4.085 -4.298 1.00 0.35 167 THR A C 13
ATOM 19415 O O . THR A 1 83 ? -14.715 4.188 -5.157 1.00 0.41 167 THR A O 13
ATOM 19426 N N . CYS A 1 84 ? -12.598 3.953 -4.600 1.00 0.32 168 CYS A N 13
ATOM 19427 C CA . CYS A 1 84 ? -12.180 3.927 -6.026 1.00 0.36 168 CYS A CA 13
ATOM 19428 C C . CYS A 1 84 ? -12.421 2.547 -6.638 1.00 0.31 168 CYS A C 13
ATOM 19429 O O . CYS A 1 84 ? -13.111 2.423 -7.630 1.00 0.34 168 CYS A O 13
ATOM 19437 N N . ARG A 1 85 ? -11.862 1.508 -6.053 1.00 0.30 169 ARG A N 13
ATOM 19438 C CA . ARG A 1 85 ? -12.065 0.117 -6.625 1.00 0.31 169 ARG A CA 13
ATOM 19439 C C . ARG A 1 85 ? -11.385 -0.995 -5.808 1.00 0.26 169 ARG A C 13
ATOM 19440 O O . ARG A 1 85 ? -11.614 -2.165 -6.056 1.00 0.34 169 ARG A O 13
ATOM 19461 N N . LEU A 1 86 ? -10.518 -0.661 -4.894 1.00 0.20 170 LEU A N 13
ATOM 19462 C CA . LEU A 1 86 ? -9.782 -1.715 -4.126 1.00 0.17 170 LEU A CA 13
ATOM 19463 C C . LEU A 1 86 ? -10.614 -2.296 -2.971 1.00 0.19 170 LEU A C 13
ATOM 19464 O O . LEU A 1 86 ? -10.181 -2.339 -1.832 1.00 0.23 170 LEU A O 13
ATOM 19480 N N . ASN A 1 87 ? -11.799 -2.754 -3.270 1.00 0.24 171 ASN A N 13
ATOM 19481 C CA . ASN A 1 87 ? -12.683 -3.351 -2.224 1.00 0.30 171 ASN A CA 13
ATOM 19482 C C . ASN A 1 87 ? -12.042 -4.596 -1.591 1.00 0.24 171 ASN A C 13
ATOM 19483 O O . ASN A 1 87 ? -12.215 -4.858 -0.416 1.00 0.25 171 ASN A O 13
ATOM 19494 N N . LEU A 1 88 ? -11.338 -5.388 -2.370 1.00 0.21 172 LEU A N 13
ATOM 19495 C CA . LEU A 1 88 ? -10.726 -6.650 -1.820 1.00 0.21 172 LEU A CA 13
ATOM 19496 C C . LEU A 1 88 ? -9.924 -6.391 -0.547 1.00 0.17 172 LEU A C 13
ATOM 19497 O O . LEU A 1 88 ? -10.279 -6.844 0.524 1.00 0.21 172 LEU A O 13
ATOM 19513 N N . VAL A 1 89 ? -8.847 -5.669 -0.660 1.00 0.16 173 VAL A N 13
ATOM 19514 C CA . VAL A 1 89 ? -8.007 -5.390 0.539 1.00 0.21 173 VAL A CA 13
ATOM 19515 C C . VAL A 1 89 ? -8.799 -4.591 1.569 1.00 0.22 173 VAL A C 13
ATOM 19516 O O . VAL A 1 89 ? -8.616 -4.760 2.761 1.00 0.25 173 VAL A O 13
ATOM 19529 N N . ALA A 1 90 ? -9.698 -3.746 1.130 1.00 0.27 174 ALA A N 13
ATOM 19530 C CA . ALA A 1 90 ? -10.527 -2.965 2.103 1.00 0.34 174 ALA A CA 13
ATOM 19531 C C . ALA A 1 90 ? -11.297 -3.946 2.997 1.00 0.29 174 ALA A C 13
ATOM 19532 O O . ALA A 1 90 ? -11.372 -3.785 4.200 1.00 0.32 174 ALA A O 13
ATOM 19539 N N . ASP A 1 91 ? -11.854 -4.973 2.404 1.00 0.24 175 ASP A N 13
ATOM 19540 C CA . ASP A 1 91 ? -12.600 -5.993 3.200 1.00 0.23 175 ASP A CA 13
ATOM 19541 C C . ASP A 1 91 ? -11.685 -6.659 4.232 1.00 0.17 175 ASP A C 13
ATOM 19542 O O . ASP A 1 91 ? -12.080 -6.883 5.361 1.00 0.20 175 ASP A O 13
ATOM 19551 N N . LEU A 1 92 ? -10.474 -6.995 3.851 1.00 0.14 176 LEU A N 13
ATOM 19552 C CA . LEU A 1 92 ? -9.550 -7.669 4.820 1.00 0.20 176 LEU A CA 13
ATOM 19553 C C . LEU A 1 92 ? -9.253 -6.746 6.000 1.00 0.25 176 LEU A C 13
ATOM 19554 O O . LEU A 1 92 ? -9.446 -7.112 7.145 1.00 0.27 176 LEU A O 13
ATOM 19570 N N . VAL A 1 93 ? -8.793 -5.550 5.730 1.00 0.33 177 VAL A N 13
ATOM 19571 C CA . VAL A 1 93 ? -8.493 -4.602 6.843 1.00 0.41 177 VAL A CA 13
ATOM 19572 C C . VAL A 1 93 ? -9.791 -4.269 7.583 1.00 0.37 177 VAL A C 13
ATOM 19573 O O . VAL A 1 93 ? -9.827 -4.216 8.798 1.00 0.39 177 VAL A O 13
ATOM 19586 N N . GLU A 1 94 ? -10.863 -4.076 6.854 1.00 0.36 178 GLU A N 13
ATOM 19587 C CA . GLU A 1 94 ? -12.175 -3.783 7.508 1.00 0.39 178 GLU A CA 13
ATOM 19588 C C . GLU A 1 94 ? -12.585 -4.956 8.410 1.00 0.31 178 GLU A C 13
ATOM 19589 O O . GLU A 1 94 ? -12.917 -4.778 9.567 1.00 0.34 178 GLU A O 13
ATOM 19601 N N . GLU A 1 95 ? -12.549 -6.153 7.885 1.00 0.25 179 GLU A N 13
ATOM 19602 C CA . GLU A 1 95 ? -12.929 -7.346 8.701 1.00 0.24 179 GLU A CA 13
ATOM 19603 C C . GLU A 1 95 ? -12.005 -7.457 9.914 1.00 0.25 179 GLU A C 13
ATOM 19604 O O . GLU A 1 95 ? -12.410 -7.885 10.978 1.00 0.39 179 GLU A O 13
ATOM 19616 N N . ALA A 1 96 ? -10.770 -7.064 9.754 1.00 0.26 180 ALA A N 13
ATOM 19617 C CA . ALA A 1 96 ? -9.806 -7.129 10.892 1.00 0.38 180 ALA A CA 13
ATOM 19618 C C . ALA A 1 96 ? -10.191 -6.132 11.992 1.00 0.44 180 ALA A C 13
ATOM 19619 O O . ALA A 1 96 ? -10.085 -6.432 13.167 1.00 0.60 180 ALA A O 13
ATOM 19626 N N . GLN A 1 97 ? -10.625 -4.947 11.627 1.00 0.48 181 GLN A N 13
ATOM 19627 C CA . GLN A 1 97 ? -11.000 -3.937 12.672 1.00 0.70 181 GLN A CA 13
ATOM 19628 C C . GLN A 1 97 ? -12.388 -4.230 13.257 1.00 0.71 181 GLN A C 13
ATOM 19629 O O . GLN A 1 97 ? -12.749 -3.705 14.294 1.00 1.08 181 GLN A O 13
ATOM 19643 N N . GLU A 1 98 ? -13.169 -5.069 12.614 1.00 0.74 182 GLU A N 13
ATOM 19644 C CA . GLU A 1 98 ? -14.535 -5.405 13.143 1.00 1.33 182 GLU A CA 13
ATOM 19645 C C . GLU A 1 98 ? -15.336 -4.135 13.470 1.00 2.14 182 GLU A C 13
ATOM 19646 O O . GLU A 1 98 ? -16.029 -4.070 14.467 1.00 2.63 182 GLU A O 13
ATOM 19658 N N . SER A 1 99 ? -15.247 -3.125 12.635 1.00 2.57 183 SER A N 13
ATOM 19659 C CA . SER A 1 99 ? -16.000 -1.849 12.886 1.00 3.70 183 SER A CA 13
ATOM 19660 C C . SER A 1 99 ? -15.697 -1.306 14.290 1.00 4.04 183 SER A C 13
ATOM 19661 O O . SER A 1 99 ? -14.551 -1.390 14.700 1.00 4.36 183 SER A O 13
ATOM 19670 N N . ALA A 1 5 ? 9.783 10.412 12.647 1.00 1.92 89 ALA A N 14
ATOM 19671 C CA . ALA A 1 5 ? 9.373 11.369 11.570 1.00 1.43 89 ALA A CA 14
ATOM 19672 C C . ALA A 1 5 ? 8.209 10.781 10.776 1.00 1.08 89 ALA A C 14
ATOM 19673 O O . ALA A 1 5 ? 7.132 11.345 10.723 1.00 1.13 89 ALA A O 14
ATOM 19680 N N . ALA A 1 6 ? 8.416 9.637 10.183 1.00 0.96 90 ALA A N 14
ATOM 19681 C CA . ALA A 1 6 ? 7.320 8.979 9.409 1.00 0.72 90 ALA A CA 14
ATOM 19682 C C . ALA A 1 6 ? 6.221 8.571 10.391 1.00 0.58 90 ALA A C 14
ATOM 19683 O O . ALA A 1 6 ? 6.351 8.826 11.573 1.00 1.23 90 ALA A O 14
ATOM 19690 N N . PRO A 1 7 ? 5.165 7.955 9.904 1.00 0.79 91 PRO A N 14
ATOM 19691 C CA . PRO A 1 7 ? 4.073 7.547 10.816 1.00 1.10 91 PRO A CA 14
ATOM 19692 C C . PRO A 1 7 ? 4.606 6.513 11.816 1.00 0.60 91 PRO A C 14
ATOM 19693 O O . PRO A 1 7 ? 4.927 5.405 11.437 1.00 0.91 91 PRO A O 14
ATOM 19704 N N . PRO A 1 8 ? 4.707 6.909 13.067 1.00 0.59 92 PRO A N 14
ATOM 19705 C CA . PRO A 1 8 ? 5.236 5.987 14.100 1.00 0.84 92 PRO A CA 14
ATOM 19706 C C . PRO A 1 8 ? 4.368 4.726 14.210 1.00 0.71 92 PRO A C 14
ATOM 19707 O O . PRO A 1 8 ? 4.818 3.705 14.696 1.00 0.83 92 PRO A O 14
ATOM 19718 N N . GLY A 1 9 ? 3.139 4.771 13.741 1.00 0.65 93 GLY A N 14
ATOM 19719 C CA . GLY A 1 9 ? 2.273 3.551 13.800 1.00 0.71 93 GLY A CA 14
ATOM 19720 C C . GLY A 1 9 ? 2.457 2.676 12.548 1.00 0.58 93 GLY A C 14
ATOM 19721 O O . GLY A 1 9 ? 1.522 2.045 12.093 1.00 0.58 93 GLY A O 14
ATOM 19725 N N . GLU A 1 10 ? 3.640 2.630 11.988 1.00 0.56 94 GLU A N 14
ATOM 19726 C CA . GLU A 1 10 ? 3.869 1.791 10.768 1.00 0.55 94 GLU A CA 14
ATOM 19727 C C . GLU A 1 10 ? 3.586 0.321 11.073 1.00 0.49 94 GLU A C 14
ATOM 19728 O O . GLU A 1 10 ? 3.152 -0.419 10.213 1.00 0.53 94 GLU A O 14
ATOM 19740 N N . ALA A 1 11 ? 3.838 -0.112 12.280 1.00 0.49 95 ALA A N 14
ATOM 19741 C CA . ALA A 1 11 ? 3.589 -1.547 12.622 1.00 0.50 95 ALA A CA 14
ATOM 19742 C C . ALA A 1 11 ? 2.118 -1.903 12.384 1.00 0.38 95 ALA A C 14
ATOM 19743 O O . ALA A 1 11 ? 1.810 -2.931 11.808 1.00 0.36 95 ALA A O 14
ATOM 19750 N N . TYR A 1 12 ? 1.212 -1.057 12.805 1.00 0.38 96 TYR A N 14
ATOM 19751 C CA . TYR A 1 12 ? -0.237 -1.346 12.578 1.00 0.35 96 TYR A CA 14
ATOM 19752 C C . TYR A 1 12 ? -0.521 -1.339 11.076 1.00 0.28 96 TYR A C 14
ATOM 19753 O O . TYR A 1 12 ? -1.119 -2.250 10.525 1.00 0.29 96 TYR A O 14
ATOM 19771 N N . LEU A 1 13 ? -0.082 -0.299 10.418 1.00 0.42 97 LEU A N 14
ATOM 19772 C CA . LEU A 1 13 ? -0.291 -0.177 8.945 1.00 0.55 97 LEU A CA 14
ATOM 19773 C C . LEU A 1 13 ? 0.377 -1.353 8.233 1.00 0.43 97 LEU A C 14
ATOM 19774 O O . LEU A 1 13 ? -0.152 -1.902 7.284 1.00 0.35 97 LEU A O 14
ATOM 19790 N N . GLN A 1 14 ? 1.538 -1.741 8.693 1.00 0.47 98 GLN A N 14
ATOM 19791 C CA . GLN A 1 14 ? 2.258 -2.889 8.060 1.00 0.49 98 GLN A CA 14
ATOM 19792 C C . GLN A 1 14 ? 1.397 -4.152 8.145 1.00 0.38 98 GLN A C 14
ATOM 19793 O O . GLN A 1 14 ? 1.337 -4.929 7.211 1.00 0.39 98 GLN A O 14
ATOM 19807 N N . VAL A 1 15 ? 0.721 -4.361 9.250 1.00 0.33 99 VAL A N 14
ATOM 19808 C CA . VAL A 1 15 ? -0.142 -5.580 9.376 1.00 0.31 99 VAL A CA 14
ATOM 19809 C C . VAL A 1 15 ? -1.215 -5.561 8.278 1.00 0.24 99 VAL A C 14
ATOM 19810 O O . VAL A 1 15 ? -1.390 -6.530 7.552 1.00 0.30 99 VAL A O 14
ATOM 19823 N N . ALA A 1 16 ? -1.914 -4.460 8.131 1.00 0.18 100 ALA A N 14
ATOM 19824 C CA . ALA A 1 16 ? -2.950 -4.382 7.057 1.00 0.18 100 ALA A CA 14
ATOM 19825 C C . ALA A 1 16 ? -2.250 -4.475 5.704 1.00 0.14 100 ALA A C 14
ATOM 19826 O O . ALA A 1 16 ? -2.684 -5.178 4.821 1.00 0.14 100 ALA A O 14
ATOM 19833 N N . PHE A 1 17 ? -1.139 -3.795 5.567 1.00 0.15 101 PHE A N 14
ATOM 19834 C CA . PHE A 1 17 ? -0.351 -3.854 4.295 1.00 0.16 101 PHE A CA 14
ATOM 19835 C C . PHE A 1 17 ? 0.049 -5.292 3.983 1.00 0.17 101 PHE A C 14
ATOM 19836 O O . PHE A 1 17 ? 0.374 -5.602 2.872 1.00 0.20 101 PHE A O 14
ATOM 19853 N N . ASP A 1 18 ? 0.054 -6.163 4.955 1.00 0.18 102 ASP A N 14
ATOM 19854 C CA . ASP A 1 18 ? 0.471 -7.569 4.684 1.00 0.21 102 ASP A CA 14
ATOM 19855 C C . ASP A 1 18 ? -0.677 -8.381 4.107 1.00 0.20 102 ASP A C 14
ATOM 19856 O O . ASP A 1 18 ? -0.536 -9.010 3.073 1.00 0.22 102 ASP A O 14
ATOM 19865 N N . ILE A 1 19 ? -1.813 -8.385 4.763 1.00 0.18 103 ILE A N 14
ATOM 19866 C CA . ILE A 1 19 ? -2.959 -9.177 4.232 1.00 0.18 103 ILE A CA 14
ATOM 19867 C C . ILE A 1 19 ? -3.343 -8.655 2.849 1.00 0.17 103 ILE A C 14
ATOM 19868 O O . ILE A 1 19 ? -3.587 -9.413 1.924 1.00 0.18 103 ILE A O 14
ATOM 19884 N N . VAL A 1 20 ? -3.388 -7.364 2.709 1.00 0.16 104 VAL A N 14
ATOM 19885 C CA . VAL A 1 20 ? -3.764 -6.768 1.397 1.00 0.16 104 VAL A CA 14
ATOM 19886 C C . VAL A 1 20 ? -2.673 -6.982 0.341 1.00 0.17 104 VAL A C 14
ATOM 19887 O O . VAL A 1 20 ? -2.961 -7.244 -0.812 1.00 0.18 104 VAL A O 14
ATOM 19900 N N . CYS A 1 21 ? -1.425 -6.851 0.723 1.00 0.18 105 CYS A N 14
ATOM 19901 C CA . CYS A 1 21 ? -0.314 -7.022 -0.270 1.00 0.19 105 CYS A CA 14
ATOM 19902 C C . CYS A 1 21 ? -0.337 -8.420 -0.846 1.00 0.20 105 CYS A C 14
ATOM 19903 O O . CYS A 1 21 ? -0.315 -8.605 -2.046 1.00 0.21 105 CYS A O 14
ATOM 19911 N N . ASP A 1 22 ? -0.402 -9.401 -0.002 1.00 0.21 106 ASP A N 14
ATOM 19912 C CA . ASP A 1 22 ? -0.446 -10.796 -0.509 1.00 0.24 106 ASP A CA 14
ATOM 19913 C C . ASP A 1 22 ? -1.763 -11.019 -1.271 1.00 0.25 106 ASP A C 14
ATOM 19914 O O . ASP A 1 22 ? -1.905 -11.977 -2.007 1.00 0.28 106 ASP A O 14
ATOM 19923 N N . ASN A 1 23 ? -2.724 -10.127 -1.115 1.00 0.24 107 ASN A N 14
ATOM 19924 C CA . ASN A 1 23 ? -4.018 -10.276 -1.843 1.00 0.26 107 ASN A CA 14
ATOM 19925 C C . ASN A 1 23 ? -3.930 -9.580 -3.201 1.00 0.26 107 ASN A C 14
ATOM 19926 O O . ASN A 1 23 ? -4.382 -10.095 -4.206 1.00 0.29 107 ASN A O 14
ATOM 19937 N N . VAL A 1 24 ? -3.355 -8.406 -3.229 1.00 0.23 108 VAL A N 14
ATOM 19938 C CA . VAL A 1 24 ? -3.235 -7.653 -4.509 1.00 0.24 108 VAL A CA 14
ATOM 19939 C C . VAL A 1 24 ? -2.184 -6.549 -4.369 1.00 0.25 108 VAL A C 14
ATOM 19940 O O . VAL A 1 24 ? -2.415 -5.400 -4.688 1.00 0.42 108 VAL A O 14
ATOM 19953 N N . GLY A 1 25 ? -1.051 -6.902 -3.839 1.00 0.24 109 GLY A N 14
ATOM 19954 C CA . GLY A 1 25 ? 0.044 -5.920 -3.590 1.00 0.22 109 GLY A CA 14
ATOM 19955 C C . GLY A 1 25 ? 0.274 -5.030 -4.828 1.00 0.23 109 GLY A C 14
ATOM 19956 O O . GLY A 1 25 ? 0.626 -3.873 -4.714 1.00 0.21 109 GLY A O 14
ATOM 19960 N N . ARG A 1 26 ? 0.077 -5.570 -6.005 1.00 0.27 110 ARG A N 14
ATOM 19961 C CA . ARG A 1 26 ? 0.296 -4.771 -7.256 1.00 0.28 110 ARG A CA 14
ATOM 19962 C C . ARG A 1 26 ? -0.630 -3.543 -7.293 1.00 0.27 110 ARG A C 14
ATOM 19963 O O . ARG A 1 26 ? -0.381 -2.584 -8.017 1.00 0.27 110 ARG A O 14
ATOM 19984 N N . ASP A 1 27 ? -1.682 -3.546 -6.511 1.00 0.27 111 ASP A N 14
ATOM 19985 C CA . ASP A 1 27 ? -2.601 -2.370 -6.507 1.00 0.30 111 ASP A CA 14
ATOM 19986 C C . ASP A 1 27 ? -1.876 -1.170 -5.891 1.00 0.31 111 ASP A C 14
ATOM 19987 O O . ASP A 1 27 ? -2.218 -0.032 -6.150 1.00 0.39 111 ASP A O 14
ATOM 19996 N N . TRP A 1 28 ? -0.859 -1.414 -5.101 1.00 0.27 112 TRP A N 14
ATOM 19997 C CA . TRP A 1 28 ? -0.085 -0.288 -4.500 1.00 0.29 112 TRP A CA 14
ATOM 19998 C C . TRP A 1 28 ? 0.706 0.398 -5.606 1.00 0.32 112 TRP A C 14
ATOM 19999 O O . TRP A 1 28 ? 0.846 1.599 -5.611 1.00 0.31 112 TRP A O 14
ATOM 20020 N N . LYS A 1 29 ? 1.194 -0.354 -6.569 1.00 0.37 113 LYS A N 14
ATOM 20021 C CA . LYS A 1 29 ? 1.935 0.279 -7.707 1.00 0.40 113 LYS A CA 14
ATOM 20022 C C . LYS A 1 29 ? 0.979 1.235 -8.423 1.00 0.34 113 LYS A C 14
ATOM 20023 O O . LYS A 1 29 ? 1.339 2.336 -8.795 1.00 0.30 113 LYS A O 14
ATOM 20042 N N . ARG A 1 30 ? -0.259 0.823 -8.572 1.00 0.35 114 ARG A N 14
ATOM 20043 C CA . ARG A 1 30 ? -1.278 1.715 -9.219 1.00 0.33 114 ARG A CA 14
ATOM 20044 C C . ARG A 1 30 ? -1.449 2.982 -8.371 1.00 0.28 114 ARG A C 14
ATOM 20045 O O . ARG A 1 30 ? -1.392 4.093 -8.867 1.00 0.29 114 ARG A O 14
ATOM 20066 N N . LEU A 1 31 ? -1.653 2.811 -7.089 1.00 0.26 115 LEU A N 14
ATOM 20067 C CA . LEU A 1 31 ? -1.834 3.990 -6.188 1.00 0.25 115 LEU A CA 14
ATOM 20068 C C . LEU A 1 31 ? -0.511 4.748 -6.035 1.00 0.25 115 LEU A C 14
ATOM 20069 O O . LEU A 1 31 ? -0.497 5.948 -5.843 1.00 0.26 115 LEU A O 14
ATOM 20085 N N . ALA A 1 32 ? 0.599 4.057 -6.122 1.00 0.26 116 ALA A N 14
ATOM 20086 C CA . ALA A 1 32 ? 1.926 4.737 -5.979 1.00 0.28 116 ALA A CA 14
ATOM 20087 C C . ALA A 1 32 ? 2.071 5.804 -7.067 1.00 0.26 116 ALA A C 14
ATOM 20088 O O . ALA A 1 32 ? 2.374 6.955 -6.790 1.00 0.27 116 ALA A O 14
ATOM 20095 N N . ARG A 1 33 ? 1.816 5.440 -8.302 1.00 0.27 117 ARG A N 14
ATOM 20096 C CA . ARG A 1 33 ? 1.896 6.443 -9.408 1.00 0.30 117 ARG A CA 14
ATOM 20097 C C . ARG A 1 33 ? 0.882 7.560 -9.127 1.00 0.32 117 ARG A C 14
ATOM 20098 O O . ARG A 1 33 ? 1.155 8.730 -9.313 1.00 0.33 117 ARG A O 14
ATOM 20119 N N . GLU A 1 34 ? -0.283 7.189 -8.647 1.00 0.34 118 GLU A N 14
ATOM 20120 C CA . GLU A 1 34 ? -1.323 8.207 -8.306 1.00 0.39 118 GLU A CA 14
ATOM 20121 C C . GLU A 1 34 ? -0.801 9.090 -7.172 1.00 0.39 118 GLU A C 14
ATOM 20122 O O . GLU A 1 34 ? -0.989 10.291 -7.166 1.00 0.41 118 GLU A O 14
ATOM 20134 N N . LEU A 1 35 ? -0.126 8.492 -6.220 1.00 0.37 119 LEU A N 14
ATOM 20135 C CA . LEU A 1 35 ? 0.443 9.275 -5.079 1.00 0.38 119 LEU A CA 14
ATOM 20136 C C . LEU A 1 35 ? 1.685 10.063 -5.530 1.00 0.36 119 LEU A C 14
ATOM 20137 O O . LEU A 1 35 ? 2.246 10.826 -4.768 1.00 0.39 119 LEU A O 14
ATOM 20153 N N . LYS A 1 36 ? 2.112 9.891 -6.767 1.00 0.34 120 LYS A N 14
ATOM 20154 C CA . LYS A 1 36 ? 3.303 10.636 -7.289 1.00 0.35 120 LYS A CA 14
ATOM 20155 C C . LYS A 1 36 ? 4.545 10.339 -6.453 1.00 0.30 120 LYS A C 14
ATOM 20156 O O . LYS A 1 36 ? 5.254 11.237 -6.037 1.00 0.33 120 LYS A O 14
ATOM 20175 N N . VAL A 1 37 ? 4.820 9.083 -6.224 1.00 0.29 121 VAL A N 14
ATOM 20176 C CA . VAL A 1 37 ? 6.033 8.712 -5.431 1.00 0.33 121 VAL A CA 14
ATOM 20177 C C . VAL A 1 37 ? 7.286 8.913 -6.289 1.00 0.37 121 VAL A C 14
ATOM 20178 O O . VAL A 1 37 ? 7.209 8.982 -7.501 1.00 0.42 121 VAL A O 14
ATOM 20191 N N . SER A 1 38 ? 8.437 9.028 -5.672 1.00 0.45 122 SER A N 14
ATOM 20192 C CA . SER A 1 38 ? 9.700 9.248 -6.454 1.00 0.52 122 SER A CA 14
ATOM 20193 C C . SER A 1 38 ? 9.865 8.184 -7.543 1.00 0.44 122 SER A C 14
ATOM 20194 O O . SER A 1 38 ? 9.904 6.998 -7.275 1.00 0.35 122 SER A O 14
ATOM 20202 N N . GLU A 1 39 ? 9.971 8.618 -8.773 1.00 0.55 123 GLU A N 14
ATOM 20203 C CA . GLU A 1 39 ? 10.148 7.662 -9.908 1.00 0.58 123 GLU A CA 14
ATOM 20204 C C . GLU A 1 39 ? 11.427 6.850 -9.713 1.00 0.52 123 GLU A C 14
ATOM 20205 O O . GLU A 1 39 ? 11.532 5.723 -10.160 1.00 0.53 123 GLU A O 14
ATOM 20217 N N . ALA A 1 40 ? 12.404 7.420 -9.052 1.00 0.50 124 ALA A N 14
ATOM 20218 C CA . ALA A 1 40 ? 13.691 6.687 -8.828 1.00 0.50 124 ALA A CA 14
ATOM 20219 C C . ALA A 1 40 ? 13.431 5.349 -8.126 1.00 0.39 124 ALA A C 14
ATOM 20220 O O . ALA A 1 40 ? 13.914 4.314 -8.549 1.00 0.45 124 ALA A O 14
ATOM 20227 N N . LYS A 1 41 ? 12.672 5.365 -7.060 1.00 0.31 125 LYS A N 14
ATOM 20228 C CA . LYS A 1 41 ? 12.374 4.094 -6.329 1.00 0.34 125 LYS A CA 14
ATOM 20229 C C . LYS A 1 41 ? 11.644 3.110 -7.240 1.00 0.34 125 LYS A C 14
ATOM 20230 O O . LYS A 1 41 ? 11.993 1.947 -7.312 1.00 0.39 125 LYS A O 14
ATOM 20249 N N . MET A 1 42 ? 10.631 3.566 -7.937 1.00 0.42 126 MET A N 14
ATOM 20250 C CA . MET A 1 42 ? 9.876 2.651 -8.848 1.00 0.56 126 MET A CA 14
ATOM 20251 C C . MET A 1 42 ? 10.822 2.081 -9.909 1.00 0.57 126 MET A C 14
ATOM 20252 O O . MET A 1 42 ? 10.781 0.908 -10.231 1.00 0.66 126 MET A O 14
ATOM 20266 N N . ASP A 1 43 ? 11.676 2.913 -10.446 1.00 0.55 127 ASP A N 14
ATOM 20267 C CA . ASP A 1 43 ? 12.640 2.443 -11.487 1.00 0.62 127 ASP A CA 14
ATOM 20268 C C . ASP A 1 43 ? 13.541 1.341 -10.921 1.00 0.54 127 ASP A C 14
ATOM 20269 O O . ASP A 1 43 ? 13.799 0.345 -11.576 1.00 0.59 127 ASP A O 14
ATOM 20278 N N . GLY A 1 44 ? 14.019 1.507 -9.711 1.00 0.46 128 GLY A N 14
ATOM 20279 C CA . GLY A 1 44 ? 14.899 0.463 -9.111 1.00 0.46 128 GLY A CA 14
ATOM 20280 C C . GLY A 1 44 ? 14.090 -0.737 -8.625 1.00 0.48 128 GLY A C 14
ATOM 20281 O O . GLY A 1 44 ? 14.478 -1.871 -8.838 1.00 0.51 128 GLY A O 14
ATOM 20285 N N . ILE A 1 45 ? 12.981 -0.511 -7.962 1.00 0.54 129 ILE A N 14
ATOM 20286 C CA . ILE A 1 45 ? 12.179 -1.665 -7.456 1.00 0.68 129 ILE A CA 14
ATOM 20287 C C . ILE A 1 45 ? 11.712 -2.546 -8.633 1.00 0.68 129 ILE A C 14
ATOM 20288 O O . ILE A 1 45 ? 11.864 -3.752 -8.611 1.00 0.72 129 ILE A O 14
ATOM 20304 N N . GLU A 1 46 ? 11.145 -1.948 -9.649 1.00 0.70 130 GLU A N 14
ATOM 20305 C CA . GLU A 1 46 ? 10.660 -2.739 -10.827 1.00 0.77 130 GLU A CA 14
ATOM 20306 C C . GLU A 1 46 ? 11.809 -3.475 -11.542 1.00 0.65 130 GLU A C 14
ATOM 20307 O O . GLU A 1 46 ? 11.712 -4.654 -11.827 1.00 0.68 130 GLU A O 14
ATOM 20319 N N . GLU A 1 47 ? 12.879 -2.783 -11.860 1.00 0.59 131 GLU A N 14
ATOM 20320 C CA . GLU A 1 47 ? 14.015 -3.440 -12.590 1.00 0.55 131 GLU A CA 14
ATOM 20321 C C . GLU A 1 47 ? 14.655 -4.553 -11.759 1.00 0.47 131 GLU A C 14
ATOM 20322 O O . GLU A 1 47 ? 14.901 -5.639 -12.251 1.00 0.45 131 GLU A O 14
ATOM 20334 N N . LYS A 1 48 ? 14.937 -4.289 -10.513 1.00 0.51 132 LYS A N 14
ATOM 20335 C CA . LYS A 1 48 ? 15.579 -5.329 -9.653 1.00 0.53 132 LYS A CA 14
ATOM 20336 C C . LYS A 1 48 ? 14.592 -6.461 -9.353 1.00 0.54 132 LYS A C 14
ATOM 20337 O O . LYS A 1 48 ? 14.974 -7.609 -9.223 1.00 0.63 132 LYS A O 14
ATOM 20356 N N . TYR A 1 49 ? 13.333 -6.140 -9.223 1.00 0.55 133 TYR A N 14
ATOM 20357 C CA . TYR A 1 49 ? 12.309 -7.180 -8.908 1.00 0.65 133 TYR A CA 14
ATOM 20358 C C . TYR A 1 49 ? 11.271 -7.269 -10.040 1.00 0.54 133 TYR A C 14
ATOM 20359 O O . TYR A 1 49 ? 10.356 -6.471 -10.092 1.00 0.66 133 TYR A O 14
ATOM 20377 N N . PRO A 1 50 ? 11.451 -8.224 -10.928 1.00 0.51 134 PRO A N 14
ATOM 20378 C CA . PRO A 1 50 ? 10.515 -8.370 -12.067 1.00 0.53 134 PRO A CA 14
ATOM 20379 C C . PRO A 1 50 ? 9.215 -9.083 -11.665 1.00 0.47 134 PRO A C 14
ATOM 20380 O O . PRO A 1 50 ? 8.241 -9.028 -12.394 1.00 0.54 134 PRO A O 14
ATOM 20391 N N . ARG A 1 51 ? 9.181 -9.763 -10.538 1.00 0.43 135 ARG A N 14
ATOM 20392 C CA . ARG A 1 51 ? 7.916 -10.476 -10.157 1.00 0.48 135 ARG A CA 14
ATOM 20393 C C . ARG A 1 51 ? 7.729 -10.595 -8.636 1.00 0.43 135 ARG A C 14
ATOM 20394 O O . ARG A 1 51 ? 6.914 -11.377 -8.181 1.00 0.60 135 ARG A O 14
ATOM 20415 N N . SER A 1 52 ? 8.446 -9.836 -7.844 1.00 0.51 136 SER A N 14
ATOM 20416 C CA . SER A 1 52 ? 8.259 -9.937 -6.363 1.00 0.44 136 SER A CA 14
ATOM 20417 C C . SER A 1 52 ? 7.222 -8.929 -5.902 1.00 0.33 136 SER A C 14
ATOM 20418 O O . SER A 1 52 ? 7.450 -7.734 -5.897 1.00 0.30 136 SER A O 14
ATOM 20426 N N . LEU A 1 53 ? 6.080 -9.419 -5.503 1.00 0.31 137 LEU A N 14
ATOM 20427 C CA . LEU A 1 53 ? 4.999 -8.519 -5.021 1.00 0.24 137 LEU A CA 14
ATOM 20428 C C . LEU A 1 53 ? 5.500 -7.769 -3.790 1.00 0.20 137 LEU A C 14
ATOM 20429 O O . LEU A 1 53 ? 5.312 -6.581 -3.651 1.00 0.21 137 LEU A O 14
ATOM 20445 N N . SER A 1 54 ? 6.147 -8.478 -2.907 1.00 0.24 138 SER A N 14
ATOM 20446 C CA . SER A 1 54 ? 6.689 -7.846 -1.663 1.00 0.26 138 SER A CA 14
ATOM 20447 C C . SER A 1 54 ? 7.759 -6.790 -1.977 1.00 0.20 138 SER A C 14
ATOM 20448 O O . SER A 1 54 ? 7.759 -5.711 -1.421 1.00 0.22 138 SER A O 14
ATOM 20456 N N . GLU A 1 55 ? 8.687 -7.113 -2.839 1.00 0.24 139 GLU A N 14
ATOM 20457 C CA . GLU A 1 55 ? 9.792 -6.152 -3.168 1.00 0.25 139 GLU A CA 14
ATOM 20458 C C . GLU A 1 55 ? 9.272 -4.910 -3.893 1.00 0.21 139 GLU A C 14
ATOM 20459 O O . GLU A 1 55 ? 9.742 -3.811 -3.666 1.00 0.21 139 GLU A O 14
ATOM 20471 N N . ARG A 1 56 ? 8.341 -5.083 -4.792 1.00 0.26 140 ARG A N 14
ATOM 20472 C CA . ARG A 1 56 ? 7.824 -3.916 -5.571 1.00 0.33 140 ARG A CA 14
ATOM 20473 C C . ARG A 1 56 ? 7.013 -2.956 -4.696 1.00 0.29 140 ARG A C 14
ATOM 20474 O O . ARG A 1 56 ? 7.283 -1.771 -4.647 1.00 0.35 140 ARG A O 14
ATOM 20495 N N . VAL A 1 57 ? 6.007 -3.454 -4.043 1.00 0.24 141 VAL A N 14
ATOM 20496 C CA . VAL A 1 57 ? 5.136 -2.576 -3.196 1.00 0.27 141 VAL A CA 14
ATOM 20497 C C . VAL A 1 57 ? 5.852 -2.002 -1.963 1.00 0.25 141 VAL A C 14
ATOM 20498 O O . VAL A 1 57 ? 5.591 -0.890 -1.569 1.00 0.29 141 VAL A O 14
ATOM 20511 N N . ARG A 1 58 ? 6.706 -2.757 -1.322 1.00 0.21 142 ARG A N 14
ATOM 20512 C CA . ARG A 1 58 ? 7.379 -2.250 -0.075 1.00 0.22 142 ARG A CA 14
ATOM 20513 C C . ARG A 1 58 ? 8.005 -0.859 -0.261 1.00 0.24 142 ARG A C 14
ATOM 20514 O O . ARG A 1 58 ? 7.715 0.051 0.495 1.00 0.25 142 ARG A O 14
ATOM 20535 N N . GLU A 1 59 ? 8.855 -0.678 -1.240 1.00 0.26 143 GLU A N 14
ATOM 20536 C CA . GLU A 1 59 ? 9.480 0.670 -1.438 1.00 0.31 143 GLU A CA 14
ATOM 20537 C C . GLU A 1 59 ? 8.397 1.711 -1.746 1.00 0.30 143 GLU A C 14
ATOM 20538 O O . GLU A 1 59 ? 8.356 2.777 -1.158 1.00 0.31 143 GLU A O 14
ATOM 20550 N N . SER A 1 60 ? 7.521 1.398 -2.661 1.00 0.29 144 SER A N 14
ATOM 20551 C CA . SER A 1 60 ? 6.419 2.345 -3.029 1.00 0.29 144 SER A CA 14
ATOM 20552 C C . SER A 1 60 ? 5.510 2.603 -1.822 1.00 0.28 144 SER A C 14
ATOM 20553 O O . SER A 1 60 ? 5.051 3.709 -1.596 1.00 0.28 144 SER A O 14
ATOM 20561 N N . LEU A 1 61 ? 5.243 1.583 -1.054 1.00 0.27 145 LEU A N 14
ATOM 20562 C CA . LEU A 1 61 ? 4.364 1.745 0.140 1.00 0.28 145 LEU A CA 14
ATOM 20563 C C . LEU A 1 61 ? 5.065 2.606 1.195 1.00 0.30 145 LEU A C 14
ATOM 20564 O O . LEU A 1 61 ? 4.445 3.415 1.859 1.00 0.30 145 LEU A O 14
ATOM 20580 N N . LYS A 1 62 ? 6.350 2.425 1.359 1.00 0.33 146 LYS A N 14
ATOM 20581 C CA . LYS A 1 62 ? 7.100 3.218 2.383 1.00 0.35 146 LYS A CA 14
ATOM 20582 C C . LYS A 1 62 ? 7.009 4.724 2.101 1.00 0.34 146 LYS A C 14
ATOM 20583 O O . LYS A 1 62 ? 6.686 5.504 2.980 1.00 0.35 146 LYS A O 14
ATOM 20602 N N . VAL A 1 63 ? 7.303 5.142 0.893 1.00 0.32 147 VAL A N 14
ATOM 20603 C CA . VAL A 1 63 ? 7.245 6.606 0.575 1.00 0.33 147 VAL A CA 14
ATOM 20604 C C . VAL A 1 63 ? 5.825 7.160 0.751 1.00 0.31 147 VAL A C 14
ATOM 20605 O O . VAL A 1 63 ? 5.640 8.194 1.367 1.00 0.31 147 VAL A O 14
ATOM 20618 N N . TRP A 1 64 ? 4.820 6.486 0.240 1.00 0.32 148 TRP A N 14
ATOM 20619 C CA . TRP A 1 64 ? 3.420 6.995 0.416 1.00 0.33 148 TRP A CA 14
ATOM 20620 C C . TRP A 1 64 ? 3.081 7.014 1.919 1.00 0.32 148 TRP A C 14
ATOM 20621 O O . TRP A 1 64 ? 2.462 7.935 2.414 1.00 0.32 148 TRP A O 14
ATOM 20642 N N . LYS A 1 65 ? 3.485 5.997 2.632 1.00 0.36 149 LYS A N 14
ATOM 20643 C CA . LYS A 1 65 ? 3.192 5.936 4.096 1.00 0.38 149 LYS A CA 14
ATOM 20644 C C . LYS A 1 65 ? 3.809 7.136 4.839 1.00 0.34 149 LYS A C 14
ATOM 20645 O O . LYS A 1 65 ? 3.150 7.770 5.643 1.00 0.33 149 LYS A O 14
ATOM 20664 N N . ASN A 1 66 ? 5.060 7.447 4.588 1.00 0.37 150 ASN A N 14
ATOM 20665 C CA . ASN A 1 66 ? 5.701 8.602 5.298 1.00 0.41 150 ASN A CA 14
ATOM 20666 C C . ASN A 1 66 ? 4.980 9.909 4.954 1.00 0.39 150 ASN A C 14
ATOM 20667 O O . ASN A 1 66 ? 4.785 10.759 5.803 1.00 0.46 150 ASN A O 14
ATOM 20678 N N . ALA A 1 67 ? 4.596 10.078 3.718 1.00 0.38 151 ALA A N 14
ATOM 20679 C CA . ALA A 1 67 ? 3.896 11.334 3.316 1.00 0.49 151 ALA A CA 14
ATOM 20680 C C . ALA A 1 67 ? 2.500 11.396 3.944 1.00 0.53 151 ALA A C 14
ATOM 20681 O O . ALA A 1 67 ? 2.019 12.457 4.296 1.00 0.72 151 ALA A O 14
ATOM 20688 N N . GLU A 1 68 ? 1.843 10.270 4.078 1.00 0.40 152 GLU A N 14
ATOM 20689 C CA . GLU A 1 68 ? 0.470 10.269 4.674 1.00 0.50 152 GLU A CA 14
ATOM 20690 C C . GLU A 1 68 ? 0.494 10.704 6.140 1.00 0.60 152 GLU A C 14
ATOM 20691 O O . GLU A 1 68 ? -0.386 11.412 6.590 1.00 1.48 152 GLU A O 14
ATOM 20703 N N . LYS A 1 69 ? 1.477 10.272 6.898 1.00 0.76 153 LYS A N 14
ATOM 20704 C CA . LYS A 1 69 ? 1.537 10.642 8.353 1.00 0.67 153 LYS A CA 14
ATOM 20705 C C . LYS A 1 69 ? 0.212 10.245 9.041 1.00 0.64 153 LYS A C 14
ATOM 20706 O O . LYS A 1 69 ? 0.061 9.120 9.479 1.00 0.57 153 LYS A O 14
ATOM 20725 N N . LYS A 1 70 ? -0.756 11.134 9.115 1.00 0.73 154 LYS A N 14
ATOM 20726 C CA . LYS A 1 70 ? -2.062 10.765 9.744 1.00 0.77 154 LYS A CA 14
ATOM 20727 C C . LYS A 1 70 ? -2.761 9.705 8.884 1.00 0.62 154 LYS A C 14
ATOM 20728 O O . LYS A 1 70 ? -3.335 8.749 9.383 1.00 0.60 154 LYS A O 14
ATOM 20747 N N . ASN A 1 71 ? -2.687 9.856 7.584 1.00 0.57 155 ASN A N 14
ATOM 20748 C CA . ASN A 1 71 ? -3.331 8.861 6.674 1.00 0.47 155 ASN A CA 14
ATOM 20749 C C . ASN A 1 71 ? -2.522 7.559 6.635 1.00 0.37 155 ASN A C 14
ATOM 20750 O O . ASN A 1 71 ? -2.919 6.604 5.993 1.00 0.34 155 ASN A O 14
ATOM 20761 N N . ALA A 1 72 ? -1.413 7.491 7.342 1.00 0.37 156 ALA A N 14
ATOM 20762 C CA . ALA A 1 72 ? -0.626 6.227 7.359 1.00 0.33 156 ALA A CA 14
ATOM 20763 C C . ALA A 1 72 ? -1.446 5.127 8.037 1.00 0.28 156 ALA A C 14
ATOM 20764 O O . ALA A 1 72 ? -1.101 3.963 7.961 1.00 0.28 156 ALA A O 14
ATOM 20771 N N . SER A 1 73 ? -2.538 5.472 8.692 1.00 0.28 157 SER A N 14
ATOM 20772 C CA . SER A 1 73 ? -3.358 4.419 9.346 1.00 0.28 157 SER A CA 14
ATOM 20773 C C . SER A 1 73 ? -4.296 3.805 8.313 1.00 0.22 157 SER A C 14
ATOM 20774 O O . SER A 1 73 ? -4.493 4.338 7.224 1.00 0.21 157 SER A O 14
ATOM 20782 N N . VAL A 1 74 ? -4.863 2.678 8.637 1.00 0.23 158 VAL A N 14
ATOM 20783 C CA . VAL A 1 74 ? -5.772 2.004 7.673 1.00 0.22 158 VAL A CA 14
ATOM 20784 C C . VAL A 1 74 ? -6.952 2.904 7.327 1.00 0.18 158 VAL A C 14
ATOM 20785 O O . VAL A 1 74 ? -7.333 2.995 6.184 1.00 0.18 158 VAL A O 14
ATOM 20798 N N . ALA A 1 75 ? -7.524 3.581 8.300 1.00 0.15 159 ALA A N 14
ATOM 20799 C CA . ALA A 1 75 ? -8.686 4.495 8.021 1.00 0.13 159 ALA A CA 14
ATOM 20800 C C . ALA A 1 75 ? -8.371 5.403 6.836 1.00 0.13 159 ALA A C 14
ATOM 20801 O O . ALA A 1 75 ? -9.236 5.737 6.045 1.00 0.15 159 ALA A O 14
ATOM 20808 N N . GLY A 1 76 ? -7.126 5.766 6.692 1.00 0.13 160 GLY A N 14
ATOM 20809 C CA . GLY A 1 76 ? -6.739 6.620 5.540 1.00 0.15 160 GLY A CA 14
ATOM 20810 C C . GLY A 1 76 ? -6.820 5.793 4.266 1.00 0.16 160 GLY A C 14
ATOM 20811 O O . GLY A 1 76 ? -7.631 6.056 3.398 1.00 0.18 160 GLY A O 14
ATOM 20815 N N . LEU A 1 77 ? -5.971 4.805 4.137 1.00 0.16 161 LEU A N 14
ATOM 20816 C CA . LEU A 1 77 ? -5.988 3.971 2.899 1.00 0.18 161 LEU A CA 14
ATOM 20817 C C . LEU A 1 77 ? -7.345 3.266 2.683 1.00 0.20 161 LEU A C 14
ATOM 20818 O O . LEU A 1 77 ? -7.831 3.215 1.570 1.00 0.28 161 LEU A O 14
ATOM 20834 N N . VAL A 1 78 ? -7.948 2.693 3.711 1.00 0.22 162 VAL A N 14
ATOM 20835 C CA . VAL A 1 78 ? -9.248 1.967 3.500 1.00 0.26 162 VAL A CA 14
ATOM 20836 C C . VAL A 1 78 ? -10.280 2.915 2.917 1.00 0.29 162 VAL A C 14
ATOM 20837 O O . VAL A 1 78 ? -11.010 2.573 2.008 1.00 0.34 162 VAL A O 14
ATOM 20850 N N . LYS A 1 79 ? -10.321 4.106 3.423 1.00 0.29 163 LYS A N 14
ATOM 20851 C CA . LYS A 1 79 ? -11.286 5.107 2.889 1.00 0.34 163 LYS A CA 14
ATOM 20852 C C . LYS A 1 79 ? -10.995 5.382 1.408 1.00 0.36 163 LYS A C 14
ATOM 20853 O O . LYS A 1 79 ? -11.862 5.291 0.561 1.00 0.39 163 LYS A O 14
ATOM 20872 N N . ALA A 1 80 ? -9.771 5.724 1.108 1.00 0.36 164 ALA A N 14
ATOM 20873 C CA . ALA A 1 80 ? -9.381 6.032 -0.304 1.00 0.39 164 ALA A CA 14
ATOM 20874 C C . ALA A 1 80 ? -9.461 4.807 -1.222 1.00 0.39 164 ALA A C 14
ATOM 20875 O O . ALA A 1 80 ? -10.038 4.865 -2.296 1.00 0.33 164 ALA A O 14
ATOM 20882 N N . LEU A 1 81 ? -8.839 3.719 -0.839 1.00 0.50 165 LEU A N 14
ATOM 20883 C CA . LEU A 1 81 ? -8.824 2.519 -1.726 1.00 0.55 165 LEU A CA 14
ATOM 20884 C C . LEU A 1 81 ? -10.235 2.030 -2.086 1.00 0.45 165 LEU A C 14
ATOM 20885 O O . LEU A 1 81 ? -10.488 1.694 -3.230 1.00 0.42 165 LEU A O 14
ATOM 20901 N N . ARG A 1 82 ? -11.148 1.962 -1.153 1.00 0.47 166 ARG A N 14
ATOM 20902 C CA . ARG A 1 82 ? -12.512 1.458 -1.504 1.00 0.45 166 ARG A CA 14
ATOM 20903 C C . ARG A 1 82 ? -13.272 2.490 -2.340 1.00 0.41 166 ARG A C 14
ATOM 20904 O O . ARG A 1 82 ? -14.081 2.137 -3.179 1.00 0.52 166 ARG A O 14
ATOM 20925 N N . THR A 1 83 ? -13.028 3.758 -2.116 1.00 0.33 167 THR A N 14
ATOM 20926 C CA . THR A 1 83 ? -13.749 4.804 -2.905 1.00 0.36 167 THR A CA 14
ATOM 20927 C C . THR A 1 83 ? -13.454 4.641 -4.388 1.00 0.35 167 THR A C 14
ATOM 20928 O O . THR A 1 83 ? -14.326 4.794 -5.225 1.00 0.41 167 THR A O 14
ATOM 20939 N N . CYS A 1 84 ? -12.232 4.338 -4.716 1.00 0.32 168 CYS A N 14
ATOM 20940 C CA . CYS A 1 84 ? -11.881 4.172 -6.146 1.00 0.36 168 CYS A CA 14
ATOM 20941 C C . CYS A 1 84 ? -12.308 2.792 -6.640 1.00 0.31 168 CYS A C 14
ATOM 20942 O O . CYS A 1 84 ? -13.151 2.678 -7.508 1.00 0.34 168 CYS A O 14
ATOM 20950 N N . ARG A 1 85 ? -11.741 1.743 -6.084 1.00 0.30 169 ARG A N 14
ATOM 20951 C CA . ARG A 1 85 ? -12.122 0.341 -6.531 1.00 0.31 169 ARG A CA 14
ATOM 20952 C C . ARG A 1 85 ? -11.350 -0.764 -5.779 1.00 0.26 169 ARG A C 14
ATOM 20953 O O . ARG A 1 85 ? -11.363 -1.908 -6.196 1.00 0.34 169 ARG A O 14
ATOM 20974 N N . LEU A 1 86 ? -10.650 -0.452 -4.720 1.00 0.20 170 LEU A N 14
ATOM 20975 C CA . LEU A 1 86 ? -9.859 -1.502 -4.011 1.00 0.17 170 LEU A CA 14
ATOM 20976 C C . LEU A 1 86 ? -10.646 -2.136 -2.861 1.00 0.19 170 LEU A C 14
ATOM 20977 O O . LEU A 1 86 ? -10.101 -2.438 -1.817 1.00 0.23 170 LEU A O 14
ATOM 20993 N N . ASN A 1 87 ? -11.921 -2.347 -3.050 1.00 0.24 171 ASN A N 14
ATOM 20994 C CA . ASN A 1 87 ? -12.767 -2.966 -1.976 1.00 0.30 171 ASN A CA 14
ATOM 20995 C C . ASN A 1 87 ? -12.122 -4.257 -1.448 1.00 0.24 171 ASN A C 14
ATOM 20996 O O . ASN A 1 87 ? -12.311 -4.634 -0.306 1.00 0.25 171 ASN A O 14
ATOM 21007 N N . LEU A 1 88 ? -11.380 -4.940 -2.283 1.00 0.21 172 LEU A N 14
ATOM 21008 C CA . LEU A 1 88 ? -10.735 -6.221 -1.847 1.00 0.21 172 LEU A CA 14
ATOM 21009 C C . LEU A 1 88 ? -9.835 -6.001 -0.633 1.00 0.17 172 LEU A C 14
ATOM 21010 O O . LEU A 1 88 ? -10.034 -6.588 0.413 1.00 0.21 172 LEU A O 14
ATOM 21026 N N . VAL A 1 89 ? -8.848 -5.160 -0.765 1.00 0.16 173 VAL A N 14
ATOM 21027 C CA . VAL A 1 89 ? -7.928 -4.910 0.384 1.00 0.21 173 VAL A CA 14
ATOM 21028 C C . VAL A 1 89 ? -8.695 -4.273 1.545 1.00 0.22 173 VAL A C 14
ATOM 21029 O O . VAL A 1 89 ? -8.424 -4.549 2.698 1.00 0.25 173 VAL A O 14
ATOM 21042 N N . ALA A 1 90 ? -9.656 -3.439 1.250 1.00 0.27 174 ALA A N 14
ATOM 21043 C CA . ALA A 1 90 ? -10.460 -2.793 2.337 1.00 0.34 174 ALA A CA 14
ATOM 21044 C C . ALA A 1 90 ? -11.166 -3.865 3.180 1.00 0.29 174 ALA A C 14
ATOM 21045 O O . ALA A 1 90 ? -11.172 -3.813 4.395 1.00 0.32 174 ALA A O 14
ATOM 21052 N N . ASP A 1 91 ? -11.777 -4.827 2.534 1.00 0.24 175 ASP A N 14
ATOM 21053 C CA . ASP A 1 91 ? -12.490 -5.907 3.284 1.00 0.23 175 ASP A CA 14
ATOM 21054 C C . ASP A 1 91 ? -11.531 -6.673 4.195 1.00 0.17 175 ASP A C 14
ATOM 21055 O O . ASP A 1 91 ? -11.873 -7.017 5.311 1.00 0.20 175 ASP A O 14
ATOM 21064 N N . LEU A 1 92 ? -10.345 -6.968 3.722 1.00 0.14 176 LEU A N 14
ATOM 21065 C CA . LEU A 1 92 ? -9.383 -7.743 4.569 1.00 0.20 176 LEU A CA 14
ATOM 21066 C C . LEU A 1 92 ? -8.997 -6.939 5.809 1.00 0.25 176 LEU A C 14
ATOM 21067 O O . LEU A 1 92 ? -9.108 -7.416 6.923 1.00 0.27 176 LEU A O 14
ATOM 21083 N N . VAL A 1 93 ? -8.551 -5.721 5.626 1.00 0.33 177 VAL A N 14
ATOM 21084 C CA . VAL A 1 93 ? -8.168 -4.886 6.802 1.00 0.41 177 VAL A CA 14
ATOM 21085 C C . VAL A 1 93 ? -9.399 -4.652 7.678 1.00 0.37 177 VAL A C 14
ATOM 21086 O O . VAL A 1 93 ? -9.323 -4.706 8.888 1.00 0.39 177 VAL A O 14
ATOM 21099 N N . GLU A 1 94 ? -10.539 -4.421 7.073 1.00 0.36 178 GLU A N 14
ATOM 21100 C CA . GLU A 1 94 ? -11.788 -4.219 7.875 1.00 0.39 178 GLU A CA 14
ATOM 21101 C C . GLU A 1 94 ? -12.067 -5.475 8.713 1.00 0.31 178 GLU A C 14
ATOM 21102 O O . GLU A 1 94 ? -12.248 -5.413 9.915 1.00 0.34 178 GLU A O 14
ATOM 21114 N N . GLU A 1 95 ? -12.086 -6.608 8.070 1.00 0.25 179 GLU A N 14
ATOM 21115 C CA . GLU A 1 95 ? -12.336 -7.891 8.789 1.00 0.24 179 GLU A CA 14
ATOM 21116 C C . GLU A 1 95 ? -11.148 -8.233 9.695 1.00 0.25 179 GLU A C 14
ATOM 21117 O O . GLU A 1 95 ? -11.291 -8.923 10.687 1.00 0.39 179 GLU A O 14
ATOM 21129 N N . ALA A 1 96 ? -9.976 -7.760 9.352 1.00 0.26 180 ALA A N 14
ATOM 21130 C CA . ALA A 1 96 ? -8.763 -8.060 10.177 1.00 0.38 180 ALA A CA 14
ATOM 21131 C C . ALA A 1 96 ? -8.833 -7.381 11.552 1.00 0.44 180 ALA A C 14
ATOM 21132 O O . ALA A 1 96 ? -8.076 -7.719 12.444 1.00 0.60 180 ALA A O 14
ATOM 21139 N N . GLN A 1 97 ? -9.717 -6.428 11.736 1.00 0.48 181 GLN A N 14
ATOM 21140 C CA . GLN A 1 97 ? -9.798 -5.741 13.063 1.00 0.70 181 GLN A CA 14
ATOM 21141 C C . GLN A 1 97 ? -11.191 -5.136 13.285 1.00 0.71 181 GLN A C 14
ATOM 21142 O O . GLN A 1 97 ? -11.347 -4.167 14.002 1.00 1.08 181 GLN A O 14
ATOM 21156 N N . GLU A 1 98 ? -12.206 -5.711 12.682 1.00 0.74 182 GLU A N 14
ATOM 21157 C CA . GLU A 1 98 ? -13.601 -5.187 12.860 1.00 1.33 182 GLU A CA 14
ATOM 21158 C C . GLU A 1 98 ? -13.667 -3.680 12.572 1.00 2.14 182 GLU A C 14
ATOM 21159 O O . GLU A 1 98 ? -14.144 -2.906 13.379 1.00 2.63 182 GLU A O 14
ATOM 21171 N N . SER A 1 99 ? -13.187 -3.261 11.424 1.00 2.57 183 SER A N 14
ATOM 21172 C CA . SER A 1 99 ? -13.211 -1.804 11.064 1.00 3.70 183 SER A CA 14
ATOM 21173 C C . SER A 1 99 ? -12.514 -0.970 12.145 1.00 4.04 183 SER A C 14
ATOM 21174 O O . SER A 1 99 ? -11.324 -0.736 12.009 1.00 4.36 183 SER A O 14
ATOM 21183 N N . ALA A 1 5 ? 9.353 11.069 12.046 1.00 1.92 89 ALA A N 15
ATOM 21184 C CA . ALA A 1 5 ? 9.132 11.641 10.682 1.00 1.43 89 ALA A CA 15
ATOM 21185 C C . ALA A 1 5 ? 8.113 10.789 9.925 1.00 1.08 89 ALA A C 15
ATOM 21186 O O . ALA A 1 5 ? 6.969 11.170 9.762 1.00 1.13 89 ALA A O 15
ATOM 21193 N N . ALA A 1 6 ? 8.518 9.627 9.486 1.00 0.96 90 ALA A N 15
ATOM 21194 C CA . ALA A 1 6 ? 7.576 8.721 8.760 1.00 0.72 90 ALA A CA 15
ATOM 21195 C C . ALA A 1 6 ? 6.502 8.264 9.746 1.00 0.58 90 ALA A C 15
ATOM 21196 O O . ALA A 1 6 ? 6.510 8.708 10.875 1.00 1.23 90 ALA A O 15
ATOM 21203 N N . PRO A 1 7 ? 5.603 7.400 9.320 1.00 0.79 91 PRO A N 15
ATOM 21204 C CA . PRO A 1 7 ? 4.543 6.938 10.247 1.00 1.10 91 PRO A CA 15
ATOM 21205 C C . PRO A 1 7 ? 5.186 6.170 11.412 1.00 0.60 91 PRO A C 15
ATOM 21206 O O . PRO A 1 7 ? 5.702 5.089 11.219 1.00 0.91 91 PRO A O 15
ATOM 21217 N N . PRO A 1 8 ? 5.156 6.758 12.591 1.00 0.59 92 PRO A N 15
ATOM 21218 C CA . PRO A 1 8 ? 5.771 6.099 13.769 1.00 0.84 92 PRO A CA 15
ATOM 21219 C C . PRO A 1 8 ? 5.046 4.788 14.088 1.00 0.71 92 PRO A C 15
ATOM 21220 O O . PRO A 1 8 ? 5.666 3.803 14.445 1.00 0.83 92 PRO A O 15
ATOM 21231 N N . GLY A 1 9 ? 3.744 4.764 13.949 1.00 0.65 93 GLY A N 15
ATOM 21232 C CA . GLY A 1 9 ? 2.987 3.506 14.230 1.00 0.71 93 GLY A CA 15
ATOM 21233 C C . GLY A 1 9 ? 2.969 2.589 13.004 1.00 0.58 93 GLY A C 15
ATOM 21234 O O . GLY A 1 9 ? 1.919 2.163 12.561 1.00 0.58 93 GLY A O 15
ATOM 21238 N N . GLU A 1 10 ? 4.116 2.266 12.466 1.00 0.56 94 GLU A N 15
ATOM 21239 C CA . GLU A 1 10 ? 4.156 1.354 11.280 1.00 0.55 94 GLU A CA 15
ATOM 21240 C C . GLU A 1 10 ? 3.639 -0.034 11.656 1.00 0.49 94 GLU A C 15
ATOM 21241 O O . GLU A 1 10 ? 3.265 -0.806 10.801 1.00 0.53 94 GLU A O 15
ATOM 21253 N N . ALA A 1 11 ? 3.626 -0.368 12.922 1.00 0.49 95 ALA A N 15
ATOM 21254 C CA . ALA A 1 11 ? 3.147 -1.725 13.323 1.00 0.50 95 ALA A CA 15
ATOM 21255 C C . ALA A 1 11 ? 1.697 -1.949 12.889 1.00 0.38 95 ALA A C 15
ATOM 21256 O O . ALA A 1 11 ? 1.391 -2.936 12.246 1.00 0.36 95 ALA A O 15
ATOM 21263 N N . TYR A 1 12 ? 0.804 -1.047 13.218 1.00 0.38 96 TYR A N 15
ATOM 21264 C CA . TYR A 1 12 ? -0.619 -1.231 12.798 1.00 0.35 96 TYR A CA 15
ATOM 21265 C C . TYR A 1 12 ? -0.705 -1.217 11.276 1.00 0.28 96 TYR A C 15
ATOM 21266 O O . TYR A 1 12 ? -1.287 -2.092 10.661 1.00 0.29 96 TYR A O 15
ATOM 21284 N N . LEU A 1 13 ? -0.115 -0.223 10.671 1.00 0.42 97 LEU A N 15
ATOM 21285 C CA . LEU A 1 13 ? -0.133 -0.125 9.186 1.00 0.55 97 LEU A CA 15
ATOM 21286 C C . LEU A 1 13 ? 0.533 -1.348 8.551 1.00 0.43 97 LEU A C 15
ATOM 21287 O O . LEU A 1 13 ? 0.069 -1.858 7.549 1.00 0.35 97 LEU A O 15
ATOM 21303 N N . GLN A 1 14 ? 1.617 -1.823 9.119 1.00 0.47 98 GLN A N 15
ATOM 21304 C CA . GLN A 1 14 ? 2.306 -3.014 8.530 1.00 0.49 98 GLN A CA 15
ATOM 21305 C C . GLN A 1 14 ? 1.361 -4.210 8.507 1.00 0.38 98 GLN A C 15
ATOM 21306 O O . GLN A 1 14 ? 1.326 -4.951 7.542 1.00 0.39 98 GLN A O 15
ATOM 21320 N N . VAL A 1 15 ? 0.575 -4.398 9.541 1.00 0.33 99 VAL A N 15
ATOM 21321 C CA . VAL A 1 15 ? -0.382 -5.546 9.536 1.00 0.31 99 VAL A CA 15
ATOM 21322 C C . VAL A 1 15 ? -1.361 -5.360 8.373 1.00 0.24 99 VAL A C 15
ATOM 21323 O O . VAL A 1 15 ? -1.680 -6.295 7.662 1.00 0.30 99 VAL A O 15
ATOM 21336 N N . ALA A 1 16 ? -1.806 -4.148 8.160 1.00 0.18 100 ALA A N 15
ATOM 21337 C CA . ALA A 1 16 ? -2.730 -3.885 7.021 1.00 0.18 100 ALA A CA 15
ATOM 21338 C C . ALA A 1 16 ? -1.956 -4.025 5.714 1.00 0.14 100 ALA A C 15
ATOM 21339 O O . ALA A 1 16 ? -2.280 -4.851 4.890 1.00 0.14 100 ALA A O 15
ATOM 21346 N N . PHE A 1 17 ? -0.911 -3.242 5.531 1.00 0.15 101 PHE A N 15
ATOM 21347 C CA . PHE A 1 17 ? -0.093 -3.350 4.275 1.00 0.16 101 PHE A CA 15
ATOM 21348 C C . PHE A 1 17 ? 0.316 -4.797 3.986 1.00 0.17 101 PHE A C 15
ATOM 21349 O O . PHE A 1 17 ? 0.662 -5.109 2.878 1.00 0.20 101 PHE A O 15
ATOM 21366 N N . ASP A 1 18 ? 0.300 -5.677 4.954 1.00 0.18 102 ASP A N 15
ATOM 21367 C CA . ASP A 1 18 ? 0.717 -7.081 4.667 1.00 0.21 102 ASP A CA 15
ATOM 21368 C C . ASP A 1 18 ? -0.446 -7.892 4.110 1.00 0.20 102 ASP A C 15
ATOM 21369 O O . ASP A 1 18 ? -0.324 -8.524 3.076 1.00 0.22 102 ASP A O 15
ATOM 21378 N N . ILE A 1 19 ? -1.573 -7.888 4.783 1.00 0.18 103 ILE A N 15
ATOM 21379 C CA . ILE A 1 19 ? -2.730 -8.675 4.272 1.00 0.18 103 ILE A CA 15
ATOM 21380 C C . ILE A 1 19 ? -3.172 -8.122 2.925 1.00 0.17 103 ILE A C 15
ATOM 21381 O O . ILE A 1 19 ? -3.474 -8.860 2.002 1.00 0.18 103 ILE A O 15
ATOM 21397 N N . VAL A 1 20 ? -3.208 -6.827 2.809 1.00 0.16 104 VAL A N 15
ATOM 21398 C CA . VAL A 1 20 ? -3.644 -6.211 1.528 1.00 0.16 104 VAL A CA 15
ATOM 21399 C C . VAL A 1 20 ? -2.597 -6.439 0.431 1.00 0.17 104 VAL A C 15
ATOM 21400 O O . VAL A 1 20 ? -2.930 -6.718 -0.705 1.00 0.18 104 VAL A O 15
ATOM 21413 N N . CYS A 1 21 ? -1.335 -6.318 0.767 1.00 0.18 105 CYS A N 15
ATOM 21414 C CA . CYS A 1 21 ? -0.263 -6.525 -0.259 1.00 0.19 105 CYS A CA 15
ATOM 21415 C C . CYS A 1 21 ? -0.308 -7.951 -0.775 1.00 0.20 105 CYS A C 15
ATOM 21416 O O . CYS A 1 21 ? -0.317 -8.187 -1.963 1.00 0.21 105 CYS A O 15
ATOM 21424 N N . ASP A 1 22 ? -0.349 -8.899 0.112 1.00 0.21 106 ASP A N 15
ATOM 21425 C CA . ASP A 1 22 ? -0.402 -10.320 -0.334 1.00 0.24 106 ASP A CA 15
ATOM 21426 C C . ASP A 1 22 ? -1.717 -10.577 -1.089 1.00 0.25 106 ASP A C 15
ATOM 21427 O O . ASP A 1 22 ? -1.861 -11.576 -1.768 1.00 0.28 106 ASP A O 15
ATOM 21436 N N . ASN A 1 23 ? -2.675 -9.678 -0.982 1.00 0.24 107 ASN A N 15
ATOM 21437 C CA . ASN A 1 23 ? -3.970 -9.866 -1.698 1.00 0.26 107 ASN A CA 15
ATOM 21438 C C . ASN A 1 23 ? -3.917 -9.223 -3.086 1.00 0.26 107 ASN A C 15
ATOM 21439 O O . ASN A 1 23 ? -4.442 -9.757 -4.045 1.00 0.29 107 ASN A O 15
ATOM 21450 N N . VAL A 1 24 ? -3.308 -8.068 -3.193 1.00 0.23 108 VAL A N 15
ATOM 21451 C CA . VAL A 1 24 ? -3.247 -7.374 -4.513 1.00 0.24 108 VAL A CA 15
ATOM 21452 C C . VAL A 1 24 ? -2.128 -6.325 -4.524 1.00 0.25 108 VAL A C 15
ATOM 21453 O O . VAL A 1 24 ? -2.255 -5.282 -5.124 1.00 0.42 108 VAL A O 15
ATOM 21466 N N . GLY A 1 25 ? -1.065 -6.600 -3.816 1.00 0.24 109 GLY A N 15
ATOM 21467 C CA . GLY A 1 25 ? 0.098 -5.656 -3.682 1.00 0.22 109 GLY A CA 15
ATOM 21468 C C . GLY A 1 25 ? 0.332 -4.792 -4.946 1.00 0.23 109 GLY A C 15
ATOM 21469 O O . GLY A 1 25 ? 0.628 -3.617 -4.850 1.00 0.21 109 GLY A O 15
ATOM 21473 N N . ARG A 1 26 ? 0.220 -5.372 -6.116 1.00 0.27 110 ARG A N 15
ATOM 21474 C CA . ARG A 1 26 ? 0.460 -4.597 -7.383 1.00 0.28 110 ARG A CA 15
ATOM 21475 C C . ARG A 1 26 ? -0.518 -3.412 -7.517 1.00 0.27 110 ARG A C 15
ATOM 21476 O O . ARG A 1 26 ? -0.251 -2.430 -8.217 1.00 0.27 110 ARG A O 15
ATOM 21497 N N . ASP A 1 27 ? -1.629 -3.468 -6.831 1.00 0.27 111 ASP A N 15
ATOM 21498 C CA . ASP A 1 27 ? -2.594 -2.335 -6.909 1.00 0.30 111 ASP A CA 15
ATOM 21499 C C . ASP A 1 27 ? -1.949 -1.102 -6.270 1.00 0.31 111 ASP A C 15
ATOM 21500 O O . ASP A 1 27 ? -2.316 0.019 -6.564 1.00 0.39 111 ASP A O 15
ATOM 21509 N N . TRP A 1 28 ? -0.951 -1.298 -5.436 1.00 0.27 112 TRP A N 15
ATOM 21510 C CA . TRP A 1 28 ? -0.246 -0.134 -4.833 1.00 0.29 112 TRP A CA 15
ATOM 21511 C C . TRP A 1 28 ? 0.556 0.560 -5.923 1.00 0.32 112 TRP A C 15
ATOM 21512 O O . TRP A 1 28 ? 0.787 1.743 -5.854 1.00 0.31 112 TRP A O 15
ATOM 21533 N N . LYS A 1 29 ? 0.967 -0.162 -6.948 1.00 0.37 113 LYS A N 15
ATOM 21534 C CA . LYS A 1 29 ? 1.725 0.496 -8.055 1.00 0.40 113 LYS A CA 15
ATOM 21535 C C . LYS A 1 29 ? 0.786 1.492 -8.717 1.00 0.34 113 LYS A C 15
ATOM 21536 O O . LYS A 1 29 ? 1.161 2.601 -9.047 1.00 0.30 113 LYS A O 15
ATOM 21555 N N . ARG A 1 30 ? -0.457 1.102 -8.870 1.00 0.35 114 ARG A N 15
ATOM 21556 C CA . ARG A 1 30 ? -1.466 2.037 -9.470 1.00 0.33 114 ARG A CA 15
ATOM 21557 C C . ARG A 1 30 ? -1.573 3.291 -8.588 1.00 0.28 114 ARG A C 15
ATOM 21558 O O . ARG A 1 30 ? -1.504 4.414 -9.058 1.00 0.29 114 ARG A O 15
ATOM 21579 N N . LEU A 1 31 ? -1.725 3.090 -7.305 1.00 0.26 115 LEU A N 15
ATOM 21580 C CA . LEU A 1 31 ? -1.826 4.243 -6.362 1.00 0.25 115 LEU A CA 15
ATOM 21581 C C . LEU A 1 31 ? -0.459 4.915 -6.217 1.00 0.25 115 LEU A C 15
ATOM 21582 O O . LEU A 1 31 ? -0.367 6.095 -5.947 1.00 0.26 115 LEU A O 15
ATOM 21598 N N . ALA A 1 32 ? 0.604 4.168 -6.399 1.00 0.26 116 ALA A N 15
ATOM 21599 C CA . ALA A 1 32 ? 1.976 4.753 -6.282 1.00 0.28 116 ALA A CA 15
ATOM 21600 C C . ALA A 1 32 ? 2.128 5.868 -7.313 1.00 0.26 116 ALA A C 15
ATOM 21601 O O . ALA A 1 32 ? 2.518 6.982 -6.999 1.00 0.27 116 ALA A O 15
ATOM 21608 N N . ARG A 1 33 ? 1.783 5.581 -8.544 1.00 0.27 117 ARG A N 15
ATOM 21609 C CA . ARG A 1 33 ? 1.865 6.621 -9.609 1.00 0.30 117 ARG A CA 15
ATOM 21610 C C . ARG A 1 33 ? 0.951 7.787 -9.214 1.00 0.32 117 ARG A C 15
ATOM 21611 O O . ARG A 1 33 ? 1.292 8.945 -9.365 1.00 0.33 117 ARG A O 15
ATOM 21632 N N . GLU A 1 34 ? -0.202 7.469 -8.673 1.00 0.34 118 GLU A N 15
ATOM 21633 C CA . GLU A 1 34 ? -1.149 8.534 -8.219 1.00 0.39 118 GLU A CA 15
ATOM 21634 C C . GLU A 1 34 ? -0.515 9.301 -7.051 1.00 0.39 118 GLU A C 15
ATOM 21635 O O . GLU A 1 34 ? -0.633 10.506 -6.944 1.00 0.41 118 GLU A O 15
ATOM 21647 N N . LEU A 1 35 ? 0.173 8.596 -6.185 1.00 0.37 119 LEU A N 15
ATOM 21648 C CA . LEU A 1 35 ? 0.848 9.254 -5.019 1.00 0.38 119 LEU A CA 15
ATOM 21649 C C . LEU A 1 35 ? 2.099 10.015 -5.485 1.00 0.36 119 LEU A C 15
ATOM 21650 O O . LEU A 1 35 ? 2.739 10.697 -4.708 1.00 0.39 119 LEU A O 15
ATOM 21666 N N . LYS A 1 36 ? 2.455 9.911 -6.753 1.00 0.34 120 LYS A N 15
ATOM 21667 C CA . LYS A 1 36 ? 3.658 10.627 -7.277 1.00 0.35 120 LYS A CA 15
ATOM 21668 C C . LYS A 1 36 ? 4.907 10.170 -6.529 1.00 0.30 120 LYS A C 15
ATOM 21669 O O . LYS A 1 36 ? 5.688 10.968 -6.047 1.00 0.33 120 LYS A O 15
ATOM 21688 N N . VAL A 1 37 ? 5.096 8.880 -6.441 1.00 0.29 121 VAL A N 15
ATOM 21689 C CA . VAL A 1 37 ? 6.296 8.336 -5.735 1.00 0.33 121 VAL A CA 15
ATOM 21690 C C . VAL A 1 37 ? 7.545 8.528 -6.602 1.00 0.37 121 VAL A C 15
ATOM 21691 O O . VAL A 1 37 ? 7.452 8.762 -7.793 1.00 0.42 121 VAL A O 15
ATOM 21704 N N . SER A 1 38 ? 8.711 8.443 -6.011 1.00 0.45 122 SER A N 15
ATOM 21705 C CA . SER A 1 38 ? 9.977 8.634 -6.794 1.00 0.52 122 SER A CA 15
ATOM 21706 C C . SER A 1 38 ? 10.023 7.697 -7.999 1.00 0.44 122 SER A C 15
ATOM 21707 O O . SER A 1 38 ? 10.034 6.488 -7.864 1.00 0.35 122 SER A O 15
ATOM 21715 N N . GLU A 1 39 ? 10.071 8.261 -9.178 1.00 0.55 123 GLU A N 15
ATOM 21716 C CA . GLU A 1 39 ? 10.142 7.429 -10.415 1.00 0.58 123 GLU A CA 15
ATOM 21717 C C . GLU A 1 39 ? 11.403 6.569 -10.370 1.00 0.52 123 GLU A C 15
ATOM 21718 O O . GLU A 1 39 ? 11.402 5.421 -10.772 1.00 0.53 123 GLU A O 15
ATOM 21730 N N . ALA A 1 40 ? 12.478 7.127 -9.872 1.00 0.50 124 ALA A N 15
ATOM 21731 C CA . ALA A 1 40 ? 13.756 6.352 -9.783 1.00 0.50 124 ALA A CA 15
ATOM 21732 C C . ALA A 1 40 ? 13.547 5.097 -8.929 1.00 0.39 124 ALA A C 15
ATOM 21733 O O . ALA A 1 40 ? 13.839 3.994 -9.349 1.00 0.45 124 ALA A O 15
ATOM 21740 N N . LYS A 1 41 ? 13.035 5.266 -7.737 1.00 0.31 125 LYS A N 15
ATOM 21741 C CA . LYS A 1 41 ? 12.790 4.089 -6.847 1.00 0.34 125 LYS A CA 15
ATOM 21742 C C . LYS A 1 41 ? 11.747 3.162 -7.472 1.00 0.34 125 LYS A C 15
ATOM 21743 O O . LYS A 1 41 ? 11.916 1.959 -7.519 1.00 0.39 125 LYS A O 15
ATOM 21762 N N . MET A 1 42 ? 10.667 3.725 -7.951 1.00 0.42 126 MET A N 15
ATOM 21763 C CA . MET A 1 42 ? 9.592 2.895 -8.579 1.00 0.56 126 MET A CA 15
ATOM 21764 C C . MET A 1 42 ? 10.163 2.134 -9.779 1.00 0.57 126 MET A C 15
ATOM 21765 O O . MET A 1 42 ? 9.949 0.947 -9.935 1.00 0.66 126 MET A O 15
ATOM 21779 N N . ASP A 1 43 ? 10.902 2.813 -10.615 1.00 0.55 127 ASP A N 15
ATOM 21780 C CA . ASP A 1 43 ? 11.514 2.140 -11.803 1.00 0.62 127 ASP A CA 15
ATOM 21781 C C . ASP A 1 43 ? 12.484 1.034 -11.367 1.00 0.54 127 ASP A C 15
ATOM 21782 O O . ASP A 1 43 ? 12.539 -0.023 -11.969 1.00 0.59 127 ASP A O 15
ATOM 21791 N N . GLY A 1 44 ? 13.254 1.272 -10.331 1.00 0.46 128 GLY A N 15
ATOM 21792 C CA . GLY A 1 44 ? 14.224 0.237 -9.865 1.00 0.46 128 GLY A CA 15
ATOM 21793 C C . GLY A 1 44 ? 13.520 -0.914 -9.145 1.00 0.48 128 GLY A C 15
ATOM 21794 O O . GLY A 1 44 ? 13.881 -2.064 -9.318 1.00 0.51 128 GLY A O 15
ATOM 21798 N N . ILE A 1 45 ? 12.535 -0.627 -8.329 1.00 0.54 129 ILE A N 15
ATOM 21799 C CA . ILE A 1 45 ? 11.839 -1.728 -7.595 1.00 0.68 129 ILE A CA 15
ATOM 21800 C C . ILE A 1 45 ? 11.195 -2.714 -8.591 1.00 0.68 129 ILE A C 15
ATOM 21801 O O . ILE A 1 45 ? 11.363 -3.914 -8.477 1.00 0.72 129 ILE A O 15
ATOM 21817 N N . GLU A 1 46 ? 10.463 -2.216 -9.556 1.00 0.70 130 GLU A N 15
ATOM 21818 C CA . GLU A 1 46 ? 9.811 -3.124 -10.548 1.00 0.77 130 GLU A CA 15
ATOM 21819 C C . GLU A 1 46 ? 10.851 -3.911 -11.369 1.00 0.65 130 GLU A C 15
ATOM 21820 O O . GLU A 1 46 ? 10.711 -5.104 -11.559 1.00 0.68 130 GLU A O 15
ATOM 21832 N N . GLU A 1 47 ? 11.880 -3.259 -11.872 1.00 0.59 131 GLU A N 15
ATOM 21833 C CA . GLU A 1 47 ? 12.899 -3.990 -12.694 1.00 0.55 131 GLU A CA 15
ATOM 21834 C C . GLU A 1 47 ? 13.756 -4.931 -11.836 1.00 0.47 131 GLU A C 15
ATOM 21835 O O . GLU A 1 47 ? 14.071 -6.034 -12.244 1.00 0.45 131 GLU A O 15
ATOM 21847 N N . LYS A 1 48 ? 14.148 -4.500 -10.663 1.00 0.51 132 LYS A N 15
ATOM 21848 C CA . LYS A 1 48 ? 15.001 -5.370 -9.793 1.00 0.53 132 LYS A CA 15
ATOM 21849 C C . LYS A 1 48 ? 14.199 -6.557 -9.260 1.00 0.54 132 LYS A C 15
ATOM 21850 O O . LYS A 1 48 ? 14.695 -7.665 -9.178 1.00 0.63 132 LYS A O 15
ATOM 21869 N N . TYR A 1 49 ? 12.968 -6.329 -8.890 1.00 0.55 133 TYR A N 15
ATOM 21870 C CA . TYR A 1 49 ? 12.125 -7.430 -8.349 1.00 0.65 133 TYR A CA 15
ATOM 21871 C C . TYR A 1 49 ? 10.770 -7.457 -9.074 1.00 0.54 133 TYR A C 15
ATOM 21872 O O . TYR A 1 49 ? 9.769 -7.047 -8.518 1.00 0.66 133 TYR A O 15
ATOM 21890 N N . PRO A 1 50 ? 10.776 -7.928 -10.302 1.00 0.51 134 PRO A N 15
ATOM 21891 C CA . PRO A 1 50 ? 9.521 -7.980 -11.087 1.00 0.53 134 PRO A CA 15
ATOM 21892 C C . PRO A 1 50 ? 8.642 -9.161 -10.657 1.00 0.47 134 PRO A C 15
ATOM 21893 O O . PRO A 1 50 ? 7.453 -9.177 -10.917 1.00 0.54 134 PRO A O 15
ATOM 21904 N N . ARG A 1 51 ? 9.214 -10.158 -10.027 1.00 0.43 135 ARG A N 15
ATOM 21905 C CA . ARG A 1 51 ? 8.400 -11.341 -9.610 1.00 0.48 135 ARG A CA 15
ATOM 21906 C C . ARG A 1 51 ? 8.003 -11.263 -8.126 1.00 0.43 135 ARG A C 15
ATOM 21907 O O . ARG A 1 51 ? 7.155 -12.011 -7.674 1.00 0.60 135 ARG A O 15
ATOM 21928 N N . SER A 1 52 ? 8.611 -10.386 -7.361 1.00 0.51 136 SER A N 15
ATOM 21929 C CA . SER A 1 52 ? 8.264 -10.296 -5.909 1.00 0.44 136 SER A CA 15
ATOM 21930 C C . SER A 1 52 ? 7.255 -9.194 -5.645 1.00 0.33 136 SER A C 15
ATOM 21931 O O . SER A 1 52 ? 7.532 -8.019 -5.795 1.00 0.30 136 SER A O 15
ATOM 21939 N N . LEU A 1 53 ? 6.089 -9.585 -5.214 1.00 0.31 137 LEU A N 15
ATOM 21940 C CA . LEU A 1 53 ? 5.031 -8.594 -4.884 1.00 0.24 137 LEU A CA 15
ATOM 21941 C C . LEU A 1 53 ? 5.526 -7.712 -3.741 1.00 0.20 137 LEU A C 15
ATOM 21942 O O . LEU A 1 53 ? 5.382 -6.511 -3.757 1.00 0.21 137 LEU A O 15
ATOM 21958 N N . SER A 1 54 ? 6.113 -8.329 -2.753 1.00 0.24 138 SER A N 15
ATOM 21959 C CA . SER A 1 54 ? 6.637 -7.572 -1.571 1.00 0.26 138 SER A CA 15
ATOM 21960 C C . SER A 1 54 ? 7.744 -6.575 -1.952 1.00 0.20 138 SER A C 15
ATOM 21961 O O . SER A 1 54 ? 7.729 -5.435 -1.530 1.00 0.22 138 SER A O 15
ATOM 21969 N N . GLU A 1 55 ? 8.723 -7.009 -2.705 1.00 0.24 139 GLU A N 15
ATOM 21970 C CA . GLU A 1 55 ? 9.862 -6.098 -3.065 1.00 0.25 139 GLU A CA 15
ATOM 21971 C C . GLU A 1 55 ? 9.410 -4.918 -3.918 1.00 0.21 139 GLU A C 15
ATOM 21972 O O . GLU A 1 55 ? 9.890 -3.817 -3.753 1.00 0.21 139 GLU A O 15
ATOM 21984 N N . ARG A 1 56 ? 8.531 -5.153 -4.850 1.00 0.26 140 ARG A N 15
ATOM 21985 C CA . ARG A 1 56 ? 8.093 -4.055 -5.766 1.00 0.33 140 ARG A CA 15
ATOM 21986 C C . ARG A 1 56 ? 7.241 -3.007 -5.035 1.00 0.29 140 ARG A C 15
ATOM 21987 O O . ARG A 1 56 ? 7.546 -1.830 -5.056 1.00 0.35 140 ARG A O 15
ATOM 22008 N N . VAL A 1 57 ? 6.170 -3.420 -4.421 1.00 0.24 141 VAL A N 15
ATOM 22009 C CA . VAL A 1 57 ? 5.272 -2.445 -3.712 1.00 0.27 141 VAL A CA 15
ATOM 22010 C C . VAL A 1 57 ? 5.912 -1.804 -2.465 1.00 0.25 141 VAL A C 15
ATOM 22011 O O . VAL A 1 57 ? 5.676 -0.646 -2.181 1.00 0.29 141 VAL A O 15
ATOM 22024 N N . ARG A 1 58 ? 6.673 -2.548 -1.697 1.00 0.21 142 ARG A N 15
ATOM 22025 C CA . ARG A 1 58 ? 7.273 -1.986 -0.432 1.00 0.22 142 ARG A CA 15
ATOM 22026 C C . ARG A 1 58 ? 7.914 -0.608 -0.641 1.00 0.24 142 ARG A C 15
ATOM 22027 O O . ARG A 1 58 ? 7.638 0.317 0.103 1.00 0.25 142 ARG A O 15
ATOM 22048 N N . GLU A 1 59 ? 8.754 -0.450 -1.631 1.00 0.26 143 GLU A N 15
ATOM 22049 C CA . GLU A 1 59 ? 9.389 0.889 -1.856 1.00 0.31 143 GLU A CA 15
ATOM 22050 C C . GLU A 1 59 ? 8.305 1.935 -2.139 1.00 0.30 143 GLU A C 15
ATOM 22051 O O . GLU A 1 59 ? 8.304 3.017 -1.578 1.00 0.31 143 GLU A O 15
ATOM 22063 N N . SER A 1 60 ? 7.378 1.604 -2.998 1.00 0.29 144 SER A N 15
ATOM 22064 C CA . SER A 1 60 ? 6.271 2.554 -3.325 1.00 0.29 144 SER A CA 15
ATOM 22065 C C . SER A 1 60 ? 5.444 2.849 -2.069 1.00 0.28 144 SER A C 15
ATOM 22066 O O . SER A 1 60 ? 5.031 3.971 -1.834 1.00 0.28 144 SER A O 15
ATOM 22074 N N . LEU A 1 61 ? 5.200 1.847 -1.262 1.00 0.27 145 LEU A N 15
ATOM 22075 C CA . LEU A 1 61 ? 4.402 2.061 -0.019 1.00 0.28 145 LEU A CA 15
ATOM 22076 C C . LEU A 1 61 ? 5.199 2.883 0.995 1.00 0.30 145 LEU A C 15
ATOM 22077 O O . LEU A 1 61 ? 4.643 3.685 1.717 1.00 0.30 145 LEU A O 15
ATOM 22093 N N . LYS A 1 62 ? 6.490 2.674 1.064 1.00 0.33 146 LYS A N 15
ATOM 22094 C CA . LYS A 1 62 ? 7.327 3.426 2.053 1.00 0.35 146 LYS A CA 15
ATOM 22095 C C . LYS A 1 62 ? 7.241 4.938 1.809 1.00 0.34 146 LYS A C 15
ATOM 22096 O O . LYS A 1 62 ? 7.003 5.703 2.727 1.00 0.35 146 LYS A O 15
ATOM 22115 N N . VAL A 1 63 ? 7.437 5.383 0.593 1.00 0.32 147 VAL A N 15
ATOM 22116 C CA . VAL A 1 63 ? 7.357 6.855 0.331 1.00 0.33 147 VAL A CA 15
ATOM 22117 C C . VAL A 1 63 ? 5.931 7.368 0.584 1.00 0.31 147 VAL A C 15
ATOM 22118 O O . VAL A 1 63 ? 5.738 8.390 1.223 1.00 0.31 147 VAL A O 15
ATOM 22131 N N . TRP A 1 64 ? 4.930 6.667 0.102 1.00 0.32 148 TRP A N 15
ATOM 22132 C CA . TRP A 1 64 ? 3.522 7.119 0.331 1.00 0.33 148 TRP A CA 15
ATOM 22133 C C . TRP A 1 64 ? 3.221 7.152 1.845 1.00 0.32 148 TRP A C 15
ATOM 22134 O O . TRP A 1 64 ? 2.714 8.134 2.352 1.00 0.32 148 TRP A O 15
ATOM 22155 N N . LYS A 1 65 ? 3.514 6.089 2.565 1.00 0.36 149 LYS A N 15
ATOM 22156 C CA . LYS A 1 65 ? 3.215 6.087 4.032 1.00 0.38 149 LYS A CA 15
ATOM 22157 C C . LYS A 1 65 ? 3.975 7.223 4.738 1.00 0.34 149 LYS A C 15
ATOM 22158 O O . LYS A 1 65 ? 3.480 7.812 5.681 1.00 0.33 149 LYS A O 15
ATOM 22177 N N . ASN A 1 66 ? 5.169 7.539 4.286 1.00 0.37 150 ASN A N 15
ATOM 22178 C CA . ASN A 1 66 ? 5.949 8.643 4.933 1.00 0.41 150 ASN A CA 15
ATOM 22179 C C . ASN A 1 66 ? 5.174 9.959 4.844 1.00 0.39 150 ASN A C 15
ATOM 22180 O O . ASN A 1 66 ? 5.136 10.727 5.788 1.00 0.46 150 ASN A O 15
ATOM 22191 N N . ALA A 1 67 ? 4.552 10.222 3.722 1.00 0.38 151 ALA A N 15
ATOM 22192 C CA . ALA A 1 67 ? 3.776 11.491 3.585 1.00 0.49 151 ALA A CA 15
ATOM 22193 C C . ALA A 1 67 ? 2.597 11.472 4.562 1.00 0.53 151 ALA A C 15
ATOM 22194 O O . ALA A 1 67 ? 2.328 12.441 5.246 1.00 0.72 151 ALA A O 15
ATOM 22201 N N . GLU A 1 68 ? 1.903 10.366 4.635 1.00 0.40 152 GLU A N 15
ATOM 22202 C CA . GLU A 1 68 ? 0.742 10.256 5.572 1.00 0.50 152 GLU A CA 15
ATOM 22203 C C . GLU A 1 68 ? 1.217 10.081 7.019 1.00 0.60 152 GLU A C 15
ATOM 22204 O O . GLU A 1 68 ? 2.084 9.274 7.301 1.00 1.48 152 GLU A O 15
ATOM 22216 N N . LYS A 1 69 ? 0.640 10.815 7.940 1.00 0.76 153 LYS A N 15
ATOM 22217 C CA . LYS A 1 69 ? 1.041 10.675 9.373 1.00 0.67 153 LYS A CA 15
ATOM 22218 C C . LYS A 1 69 ? -0.061 9.934 10.155 1.00 0.64 153 LYS A C 15
ATOM 22219 O O . LYS A 1 69 ? 0.037 8.745 10.391 1.00 0.57 153 LYS A O 15
ATOM 22238 N N . LYS A 1 70 ? -1.111 10.620 10.552 1.00 0.73 154 LYS A N 15
ATOM 22239 C CA . LYS A 1 70 ? -2.214 9.942 11.311 1.00 0.77 154 LYS A CA 15
ATOM 22240 C C . LYS A 1 70 ? -2.987 8.993 10.390 1.00 0.62 154 LYS A C 15
ATOM 22241 O O . LYS A 1 70 ? -3.330 7.872 10.756 1.00 0.60 154 LYS A O 15
ATOM 22260 N N . ASN A 1 71 ? -3.234 9.416 9.177 1.00 0.57 155 ASN A N 15
ATOM 22261 C CA . ASN A 1 71 ? -3.973 8.539 8.231 1.00 0.47 155 ASN A CA 15
ATOM 22262 C C . ASN A 1 71 ? -3.037 7.490 7.619 1.00 0.37 155 ASN A C 15
ATOM 22263 O O . ASN A 1 71 ? -3.429 6.752 6.734 1.00 0.34 155 ASN A O 15
ATOM 22274 N N . ALA A 1 72 ? -1.823 7.362 8.130 1.00 0.37 156 ALA A N 15
ATOM 22275 C CA . ALA A 1 72 ? -0.917 6.301 7.616 1.00 0.33 156 ALA A CA 15
ATOM 22276 C C . ALA A 1 72 ? -1.520 4.942 7.981 1.00 0.28 156 ALA A C 15
ATOM 22277 O O . ALA A 1 72 ? -1.110 3.921 7.462 1.00 0.28 156 ALA A O 15
ATOM 22284 N N . SER A 1 73 ? -2.505 4.920 8.867 1.00 0.28 157 SER A N 15
ATOM 22285 C CA . SER A 1 73 ? -3.124 3.627 9.237 1.00 0.28 157 SER A CA 15
ATOM 22286 C C . SER A 1 73 ? -4.163 3.237 8.188 1.00 0.22 157 SER A C 15
ATOM 22287 O O . SER A 1 73 ? -4.291 3.865 7.136 1.00 0.21 157 SER A O 15
ATOM 22295 N N . VAL A 1 74 ? -4.880 2.186 8.450 1.00 0.23 158 VAL A N 15
ATOM 22296 C CA . VAL A 1 74 ? -5.886 1.715 7.466 1.00 0.22 158 VAL A CA 15
ATOM 22297 C C . VAL A 1 74 ? -6.937 2.786 7.180 1.00 0.18 158 VAL A C 15
ATOM 22298 O O . VAL A 1 74 ? -7.230 3.036 6.041 1.00 0.18 158 VAL A O 15
ATOM 22311 N N . ALA A 1 75 ? -7.499 3.429 8.189 1.00 0.15 159 ALA A N 15
ATOM 22312 C CA . ALA A 1 75 ? -8.549 4.488 7.943 1.00 0.13 159 ALA A CA 15
ATOM 22313 C C . ALA A 1 75 ? -8.153 5.399 6.782 1.00 0.13 159 ALA A C 15
ATOM 22314 O O . ALA A 1 75 ? -8.986 5.814 5.992 1.00 0.15 159 ALA A O 15
ATOM 22321 N N . GLY A 1 76 ? -6.883 5.662 6.647 1.00 0.13 160 GLY A N 15
ATOM 22322 C CA . GLY A 1 76 ? -6.426 6.500 5.509 1.00 0.15 160 GLY A CA 15
ATOM 22323 C C . GLY A 1 76 ? -6.578 5.701 4.223 1.00 0.16 160 GLY A C 15
ATOM 22324 O O . GLY A 1 76 ? -7.387 6.026 3.373 1.00 0.18 160 GLY A O 15
ATOM 22328 N N . LEU A 1 77 ? -5.793 4.665 4.064 1.00 0.16 161 LEU A N 15
ATOM 22329 C CA . LEU A 1 77 ? -5.881 3.853 2.812 1.00 0.18 161 LEU A CA 15
ATOM 22330 C C . LEU A 1 77 ? -7.278 3.210 2.613 1.00 0.20 161 LEU A C 15
ATOM 22331 O O . LEU A 1 77 ? -7.790 3.213 1.513 1.00 0.28 161 LEU A O 15
ATOM 22347 N N . VAL A 1 78 ? -7.884 2.624 3.632 1.00 0.22 162 VAL A N 15
ATOM 22348 C CA . VAL A 1 78 ? -9.217 1.958 3.417 1.00 0.26 162 VAL A CA 15
ATOM 22349 C C . VAL A 1 78 ? -10.224 2.956 2.874 1.00 0.29 162 VAL A C 15
ATOM 22350 O O . VAL A 1 78 ? -10.984 2.649 1.973 1.00 0.34 162 VAL A O 15
ATOM 22363 N N . LYS A 1 79 ? -10.213 4.154 3.380 1.00 0.29 163 LYS A N 15
ATOM 22364 C CA . LYS A 1 79 ? -11.152 5.187 2.851 1.00 0.34 163 LYS A CA 15
ATOM 22365 C C . LYS A 1 79 ? -10.861 5.419 1.361 1.00 0.36 163 LYS A C 15
ATOM 22366 O O . LYS A 1 79 ? -11.734 5.352 0.522 1.00 0.39 163 LYS A O 15
ATOM 22385 N N . ALA A 1 80 ? -9.621 5.690 1.044 1.00 0.36 164 ALA A N 15
ATOM 22386 C CA . ALA A 1 80 ? -9.223 5.943 -0.379 1.00 0.39 164 ALA A CA 15
ATOM 22387 C C . ALA A 1 80 ? -9.324 4.690 -1.265 1.00 0.39 164 ALA A C 15
ATOM 22388 O O . ALA A 1 80 ? -9.899 4.730 -2.336 1.00 0.33 164 ALA A O 15
ATOM 22395 N N . LEU A 1 81 ? -8.717 3.599 -0.857 1.00 0.50 165 LEU A N 15
ATOM 22396 C CA . LEU A 1 81 ? -8.722 2.370 -1.713 1.00 0.55 165 LEU A CA 15
ATOM 22397 C C . LEU A 1 81 ? -10.144 1.886 -2.049 1.00 0.45 165 LEU A C 15
ATOM 22398 O O . LEU A 1 81 ? -10.430 1.577 -3.191 1.00 0.42 165 LEU A O 15
ATOM 22414 N N . ARG A 1 82 ? -11.027 1.792 -1.091 1.00 0.47 166 ARG A N 15
ATOM 22415 C CA . ARG A 1 82 ? -12.406 1.296 -1.403 1.00 0.45 166 ARG A CA 15
ATOM 22416 C C . ARG A 1 82 ? -13.196 2.322 -2.219 1.00 0.41 166 ARG A C 15
ATOM 22417 O O . ARG A 1 82 ? -13.922 1.967 -3.129 1.00 0.52 166 ARG A O 15
ATOM 22438 N N . THR A 1 83 ? -13.067 3.583 -1.904 1.00 0.33 167 THR A N 15
ATOM 22439 C CA . THR A 1 83 ? -13.821 4.627 -2.666 1.00 0.36 167 THR A CA 15
ATOM 22440 C C . THR A 1 83 ? -13.437 4.595 -4.141 1.00 0.35 167 THR A C 15
ATOM 22441 O O . THR A 1 83 ? -14.273 4.768 -5.010 1.00 0.41 167 THR A O 15
ATOM 22452 N N . CYS A 1 84 ? -12.182 4.405 -4.426 1.00 0.32 168 CYS A N 15
ATOM 22453 C CA . CYS A 1 84 ? -11.742 4.394 -5.846 1.00 0.36 168 CYS A CA 15
ATOM 22454 C C . CYS A 1 84 ? -12.091 3.069 -6.525 1.00 0.31 168 CYS A C 15
ATOM 22455 O O . CYS A 1 84 ? -12.778 3.056 -7.528 1.00 0.34 168 CYS A O 15
ATOM 22463 N N . ARG A 1 85 ? -11.632 1.954 -5.990 1.00 0.30 169 ARG A N 15
ATOM 22464 C CA . ARG A 1 85 ? -11.948 0.617 -6.641 1.00 0.31 169 ARG A CA 15
ATOM 22465 C C . ARG A 1 85 ? -11.345 -0.589 -5.896 1.00 0.26 169 ARG A C 15
ATOM 22466 O O . ARG A 1 85 ? -11.663 -1.722 -6.205 1.00 0.34 169 ARG A O 15
ATOM 22487 N N . LEU A 1 86 ? -10.444 -0.372 -4.977 1.00 0.20 170 LEU A N 15
ATOM 22488 C CA . LEU A 1 86 ? -9.774 -1.519 -4.279 1.00 0.17 170 LEU A CA 15
ATOM 22489 C C . LEU A 1 86 ? -10.664 -2.150 -3.196 1.00 0.19 170 LEU A C 15
ATOM 22490 O O . LEU A 1 86 ? -10.268 -2.305 -2.059 1.00 0.23 170 LEU A O 15
ATOM 22506 N N . ASN A 1 87 ? -11.857 -2.540 -3.548 1.00 0.24 171 ASN A N 15
ATOM 22507 C CA . ASN A 1 87 ? -12.775 -3.176 -2.551 1.00 0.30 171 ASN A CA 15
ATOM 22508 C C . ASN A 1 87 ? -12.115 -4.400 -1.899 1.00 0.24 171 ASN A C 15
ATOM 22509 O O . ASN A 1 87 ? -12.410 -4.743 -0.770 1.00 0.25 171 ASN A O 15
ATOM 22520 N N . LEU A 1 88 ? -11.248 -5.075 -2.614 1.00 0.21 172 LEU A N 15
ATOM 22521 C CA . LEU A 1 88 ? -10.594 -6.300 -2.045 1.00 0.21 172 LEU A CA 15
ATOM 22522 C C . LEU A 1 88 ? -9.846 -5.994 -0.748 1.00 0.17 172 LEU A C 15
ATOM 22523 O O . LEU A 1 88 ? -10.186 -6.500 0.305 1.00 0.21 172 LEU A O 15
ATOM 22539 N N . VAL A 1 89 ? -8.828 -5.175 -0.814 1.00 0.16 173 VAL A N 15
ATOM 22540 C CA . VAL A 1 89 ? -8.045 -4.859 0.420 1.00 0.21 173 VAL A CA 15
ATOM 22541 C C . VAL A 1 89 ? -8.942 -4.219 1.477 1.00 0.22 173 VAL A C 15
ATOM 22542 O O . VAL A 1 89 ? -8.745 -4.420 2.662 1.00 0.25 173 VAL A O 15
ATOM 22555 N N . ALA A 1 90 ? -9.945 -3.482 1.068 1.00 0.27 174 ALA A N 15
ATOM 22556 C CA . ALA A 1 90 ? -10.874 -2.870 2.073 1.00 0.34 174 ALA A CA 15
ATOM 22557 C C . ALA A 1 90 ? -11.533 -3.987 2.896 1.00 0.29 174 ALA A C 15
ATOM 22558 O O . ALA A 1 90 ? -11.677 -3.891 4.098 1.00 0.32 174 ALA A O 15
ATOM 22565 N N . ASP A 1 91 ? -11.931 -5.047 2.242 1.00 0.24 175 ASP A N 15
ATOM 22566 C CA . ASP A 1 91 ? -12.570 -6.191 2.963 1.00 0.23 175 ASP A CA 15
ATOM 22567 C C . ASP A 1 91 ? -11.611 -6.810 3.983 1.00 0.17 175 ASP A C 15
ATOM 22568 O O . ASP A 1 91 ? -12.016 -7.184 5.066 1.00 0.20 175 ASP A O 15
ATOM 22577 N N . LEU A 1 92 ? -10.351 -6.951 3.638 1.00 0.14 176 LEU A N 15
ATOM 22578 C CA . LEU A 1 92 ? -9.382 -7.588 4.595 1.00 0.20 176 LEU A CA 15
ATOM 22579 C C . LEU A 1 92 ? -9.245 -6.749 5.865 1.00 0.25 176 LEU A C 15
ATOM 22580 O O . LEU A 1 92 ? -9.490 -7.221 6.960 1.00 0.27 176 LEU A O 15
ATOM 22596 N N . VAL A 1 93 ? -8.856 -5.509 5.725 1.00 0.33 177 VAL A N 15
ATOM 22597 C CA . VAL A 1 93 ? -8.702 -4.630 6.923 1.00 0.41 177 VAL A CA 15
ATOM 22598 C C . VAL A 1 93 ? -10.055 -4.463 7.621 1.00 0.37 177 VAL A C 15
ATOM 22599 O O . VAL A 1 93 ? -10.125 -4.314 8.827 1.00 0.39 177 VAL A O 15
ATOM 22612 N N . GLU A 1 94 ? -11.127 -4.494 6.870 1.00 0.36 178 GLU A N 15
ATOM 22613 C CA . GLU A 1 94 ? -12.483 -4.345 7.484 1.00 0.39 178 GLU A CA 15
ATOM 22614 C C . GLU A 1 94 ? -12.763 -5.492 8.467 1.00 0.31 178 GLU A C 15
ATOM 22615 O O . GLU A 1 94 ? -12.979 -5.276 9.646 1.00 0.34 178 GLU A O 15
ATOM 22627 N N . GLU A 1 95 ? -12.764 -6.705 7.978 1.00 0.25 179 GLU A N 15
ATOM 22628 C CA . GLU A 1 95 ? -13.048 -7.874 8.863 1.00 0.24 179 GLU A CA 15
ATOM 22629 C C . GLU A 1 95 ? -11.974 -7.993 9.947 1.00 0.25 179 GLU A C 15
ATOM 22630 O O . GLU A 1 95 ? -12.232 -8.468 11.037 1.00 0.39 179 GLU A O 15
ATOM 22642 N N . ALA A 1 96 ? -10.779 -7.553 9.655 1.00 0.26 180 ALA A N 15
ATOM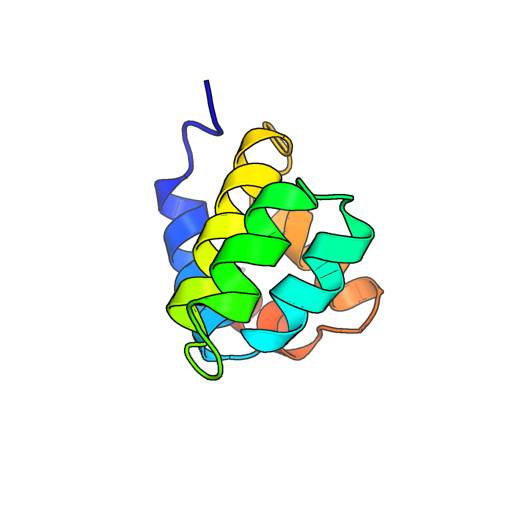 22643 C CA . ALA A 1 96 ? -9.685 -7.623 10.668 1.00 0.38 180 ALA A CA 15
ATOM 22644 C C . ALA A 1 96 ? -9.994 -6.684 11.839 1.00 0.44 180 ALA A C 15
ATOM 22645 O O . ALA A 1 96 ? -9.753 -7.011 12.986 1.00 0.60 180 ALA A O 15
ATOM 22652 N N . GLN A 1 97 ? -10.526 -5.520 11.555 1.00 0.48 181 GLN A N 15
ATOM 22653 C CA . GLN A 1 97 ? -10.853 -4.554 12.651 1.00 0.70 181 GLN A CA 15
ATOM 22654 C C . GLN A 1 97 ? -12.032 -5.057 13.485 1.00 0.71 181 GLN A C 15
ATOM 22655 O O . GLN A 1 97 ? -12.118 -4.792 14.668 1.00 1.08 181 GLN A O 15
ATOM 22669 N N . GLU A 1 98 ? -12.943 -5.781 12.878 1.00 0.74 182 GLU A N 15
ATOM 22670 C CA . GLU A 1 98 ? -14.130 -6.311 13.632 1.00 1.33 182 GLU A CA 15
ATOM 22671 C C . GLU A 1 98 ? -14.865 -5.170 14.348 1.00 2.14 182 GLU A C 15
ATOM 22672 O O . GLU A 1 98 ? -15.277 -5.302 15.485 1.00 2.63 182 GLU A O 15
ATOM 22684 N N . SER A 1 99 ? -15.026 -4.046 13.688 1.00 2.57 183 SER A N 15
ATOM 22685 C CA . SER A 1 99 ? -15.727 -2.876 14.313 1.00 3.70 183 SER A CA 15
ATOM 22686 C C . SER A 1 99 ? -15.073 -2.507 15.651 1.00 4.04 183 SER A C 15
ATOM 22687 O O . SER A 1 99 ? -14.162 -1.696 15.637 1.00 4.36 183 SER A O 15
ATOM 22696 N N . ALA A 1 5 ? 8.651 11.203 12.494 1.00 1.92 89 ALA A N 16
ATOM 22697 C CA . ALA A 1 5 ? 8.573 11.623 11.061 1.00 1.43 89 ALA A CA 16
ATOM 22698 C C . ALA A 1 5 ? 7.782 10.588 10.260 1.00 1.08 89 ALA A C 16
ATOM 22699 O O . ALA A 1 5 ? 6.641 10.808 9.899 1.00 1.13 89 ALA A O 16
ATOM 22706 N N . ALA A 1 6 ? 8.375 9.452 10.001 1.00 0.96 90 ALA A N 16
ATOM 22707 C CA . ALA A 1 6 ? 7.657 8.382 9.243 1.00 0.72 90 ALA A CA 16
ATOM 22708 C C . ALA A 1 6 ? 6.487 7.890 10.095 1.00 0.58 90 ALA A C 16
ATOM 22709 O O . ALA A 1 6 ? 6.275 8.408 11.175 1.00 1.23 90 ALA A O 16
ATOM 22716 N N . PRO A 1 7 ? 5.746 6.918 9.608 1.00 0.79 91 PRO A N 16
ATOM 22717 C CA . PRO A 1 7 ? 4.591 6.414 10.389 1.00 1.10 91 PRO A CA 16
ATOM 22718 C C . PRO A 1 7 ? 5.064 5.868 11.746 1.00 0.60 91 PRO A C 16
ATOM 22719 O O . PRO A 1 7 ? 5.733 4.856 11.800 1.00 0.91 91 PRO A O 16
ATOM 22730 N N . PRO A 1 8 ? 4.704 6.560 12.815 1.00 0.59 92 PRO A N 16
ATOM 22731 C CA . PRO A 1 8 ? 5.116 6.118 14.172 1.00 0.84 92 PRO A CA 16
ATOM 22732 C C . PRO A 1 8 ? 4.528 4.730 14.447 1.00 0.71 92 PRO A C 16
ATOM 22733 O O . PRO A 1 8 ? 5.228 3.817 14.851 1.00 0.83 92 PRO A O 16
ATOM 22744 N N . GLY A 1 9 ? 3.256 4.552 14.185 1.00 0.65 93 GLY A N 16
ATOM 22745 C CA . GLY A 1 9 ? 2.635 3.206 14.374 1.00 0.71 93 GLY A CA 16
ATOM 22746 C C . GLY A 1 9 ? 2.800 2.376 13.098 1.00 0.58 93 GLY A C 16
ATOM 22747 O O . GLY A 1 9 ? 1.837 1.912 12.519 1.00 0.58 93 GLY A O 16
ATOM 22751 N N . GLU A 1 10 ? 4.014 2.199 12.653 1.00 0.56 94 GLU A N 16
ATOM 22752 C CA . GLU A 1 10 ? 4.261 1.407 11.405 1.00 0.55 94 GLU A CA 16
ATOM 22753 C C . GLU A 1 10 ? 3.752 -0.013 11.566 1.00 0.49 94 GLU A C 16
ATOM 22754 O O . GLU A 1 10 ? 3.229 -0.600 10.639 1.00 0.53 94 GLU A O 16
ATOM 22766 N N . ALA A 1 11 ? 3.905 -0.578 12.732 1.00 0.49 95 ALA A N 16
ATOM 22767 C CA . ALA A 1 11 ? 3.433 -1.973 12.947 1.00 0.50 95 ALA A CA 16
ATOM 22768 C C . ALA A 1 11 ? 1.938 -2.081 12.630 1.00 0.38 95 ALA A C 16
ATOM 22769 O O . ALA A 1 11 ? 1.474 -3.122 12.198 1.00 0.36 95 ALA A O 16
ATOM 22776 N N . TYR A 1 12 ? 1.178 -1.022 12.818 1.00 0.38 96 TYR A N 16
ATOM 22777 C CA . TYR A 1 12 ? -0.276 -1.103 12.489 1.00 0.35 96 TYR A CA 16
ATOM 22778 C C . TYR A 1 12 ? -0.480 -1.148 10.972 1.00 0.28 96 TYR A C 16
ATOM 22779 O O . TYR A 1 12 ? -1.005 -2.111 10.446 1.00 0.29 96 TYR A O 16
ATOM 22797 N N . LEU A 1 13 ? -0.062 -0.120 10.260 1.00 0.42 97 LEU A N 16
ATOM 22798 C CA . LEU A 1 13 ? -0.230 -0.134 8.775 1.00 0.55 97 LEU A CA 16
ATOM 22799 C C . LEU A 1 13 ? 0.593 -1.281 8.182 1.00 0.43 97 LEU A C 16
ATOM 22800 O O . LEU A 1 13 ? 0.254 -1.817 7.149 1.00 0.35 97 LEU A O 16
ATOM 22816 N N . GLN A 1 14 ? 1.666 -1.671 8.839 1.00 0.47 98 GLN A N 16
ATOM 22817 C CA . GLN A 1 14 ? 2.484 -2.801 8.306 1.00 0.49 98 GLN A CA 16
ATOM 22818 C C . GLN A 1 14 ? 1.652 -4.087 8.329 1.00 0.38 98 GLN A C 16
ATOM 22819 O O . GLN A 1 14 ? 1.653 -4.847 7.376 1.00 0.39 98 GLN A O 16
ATOM 22833 N N . VAL A 1 15 ? 0.923 -4.329 9.398 1.00 0.33 99 VAL A N 16
ATOM 22834 C CA . VAL A 1 15 ? 0.075 -5.563 9.456 1.00 0.31 99 VAL A CA 16
ATOM 22835 C C . VAL A 1 15 ? -0.969 -5.486 8.341 1.00 0.24 99 VAL A C 16
ATOM 22836 O O . VAL A 1 15 ? -1.155 -6.417 7.578 1.00 0.30 99 VAL A O 16
ATOM 22849 N N . ALA A 1 16 ? -1.630 -4.362 8.233 1.00 0.18 100 ALA A N 16
ATOM 22850 C CA . ALA A 1 16 ? -2.645 -4.187 7.154 1.00 0.18 100 ALA A CA 16
ATOM 22851 C C . ALA A 1 16 ? -1.948 -4.269 5.801 1.00 0.14 100 ALA A C 16
ATOM 22852 O O . ALA A 1 16 ? -2.365 -4.991 4.927 1.00 0.14 100 ALA A O 16
ATOM 22859 N N . PHE A 1 17 ? -0.867 -3.548 5.645 1.00 0.15 101 PHE A N 16
ATOM 22860 C CA . PHE A 1 17 ? -0.098 -3.583 4.360 1.00 0.16 101 PHE A CA 16
ATOM 22861 C C . PHE A 1 17 ? 0.317 -5.013 4.020 1.00 0.17 101 PHE A C 16
ATOM 22862 O O . PHE A 1 17 ? 0.629 -5.300 2.899 1.00 0.20 101 PHE A O 16
ATOM 22879 N N . ASP A 1 18 ? 0.337 -5.906 4.974 1.00 0.18 102 ASP A N 16
ATOM 22880 C CA . ASP A 1 18 ? 0.755 -7.309 4.670 1.00 0.21 102 ASP A CA 16
ATOM 22881 C C . ASP A 1 18 ? -0.408 -8.118 4.110 1.00 0.20 102 ASP A C 16
ATOM 22882 O O . ASP A 1 18 ? -0.301 -8.716 3.054 1.00 0.22 102 ASP A O 16
ATOM 22891 N N . ILE A 1 19 ? -1.520 -8.152 4.808 1.00 0.18 103 ILE A N 16
ATOM 22892 C CA . ILE A 1 19 ? -2.683 -8.938 4.301 1.00 0.18 103 ILE A CA 16
ATOM 22893 C C . ILE A 1 19 ? -3.133 -8.377 2.958 1.00 0.17 103 ILE A C 16
ATOM 22894 O O . ILE A 1 19 ? -3.417 -9.112 2.029 1.00 0.18 103 ILE A O 16
ATOM 22910 N N . VAL A 1 20 ? -3.191 -7.080 2.850 1.00 0.16 104 VAL A N 16
ATOM 22911 C CA . VAL A 1 20 ? -3.629 -6.463 1.568 1.00 0.16 104 VAL A CA 16
ATOM 22912 C C . VAL A 1 20 ? -2.579 -6.691 0.472 1.00 0.17 104 VAL A C 16
ATOM 22913 O O . VAL A 1 20 ? -2.910 -6.967 -0.666 1.00 0.18 104 VAL A O 16
ATOM 22926 N N . CYS A 1 21 ? -1.321 -6.581 0.815 1.00 0.18 105 CYS A N 16
ATOM 22927 C CA . CYS A 1 21 ? -0.238 -6.789 -0.199 1.00 0.19 105 CYS A CA 16
ATOM 22928 C C . CYS A 1 21 ? -0.286 -8.203 -0.740 1.00 0.20 105 CYS A C 16
ATOM 22929 O O . CYS A 1 21 ? -0.273 -8.419 -1.936 1.00 0.21 105 CYS A O 16
ATOM 22937 N N . ASP A 1 22 ? -0.354 -9.162 0.129 1.00 0.21 106 ASP A N 16
ATOM 22938 C CA . ASP A 1 22 ? -0.418 -10.571 -0.343 1.00 0.24 106 ASP A CA 16
ATOM 22939 C C . ASP A 1 22 ? -1.741 -10.793 -1.096 1.00 0.25 106 ASP A C 16
ATOM 22940 O O . ASP A 1 22 ? -1.904 -11.771 -1.802 1.00 0.28 106 ASP A O 16
ATOM 22949 N N . ASN A 1 23 ? -2.688 -9.884 -0.955 1.00 0.24 107 ASN A N 16
ATOM 22950 C CA . ASN A 1 23 ? -3.992 -10.034 -1.663 1.00 0.26 107 ASN A CA 16
ATOM 22951 C C . ASN A 1 23 ? -3.929 -9.359 -3.035 1.00 0.26 107 ASN A C 16
ATOM 22952 O O . ASN A 1 23 ? -4.418 -9.886 -4.017 1.00 0.29 107 ASN A O 16
ATOM 22963 N N . VAL A 1 24 ? -3.348 -8.188 -3.104 1.00 0.23 108 VAL A N 16
ATOM 22964 C CA . VAL A 1 24 ? -3.267 -7.462 -4.406 1.00 0.24 108 VAL A CA 16
ATOM 22965 C C . VAL A 1 24 ? -2.160 -6.408 -4.349 1.00 0.25 108 VAL A C 16
ATOM 22966 O O . VAL A 1 24 ? -2.311 -5.303 -4.822 1.00 0.42 108 VAL A O 16
ATOM 22979 N N . GLY A 1 25 ? -1.072 -6.754 -3.722 1.00 0.24 109 GLY A N 16
ATOM 22980 C CA . GLY A 1 25 ? 0.080 -5.821 -3.532 1.00 0.22 109 GLY A CA 16
ATOM 22981 C C . GLY A 1 25 ? 0.340 -4.970 -4.792 1.00 0.23 109 GLY A C 16
ATOM 22982 O O . GLY A 1 25 ? 0.730 -3.822 -4.702 1.00 0.21 109 GLY A O 16
ATOM 22986 N N . ARG A 1 26 ? 0.134 -5.528 -5.957 1.00 0.27 110 ARG A N 16
ATOM 22987 C CA . ARG A 1 26 ? 0.385 -4.760 -7.222 1.00 0.28 110 ARG A CA 16
ATOM 22988 C C . ARG A 1 26 ? -0.514 -3.514 -7.289 1.00 0.27 110 ARG A C 16
ATOM 22989 O O . ARG A 1 26 ? -0.207 -2.541 -7.972 1.00 0.27 110 ARG A O 16
ATOM 23010 N N . ASP A 1 27 ? -1.612 -3.518 -6.573 1.00 0.27 111 ASP A N 16
ATOM 23011 C CA . ASP A 1 27 ? -2.510 -2.327 -6.598 1.00 0.30 111 ASP A CA 16
ATOM 23012 C C . ASP A 1 27 ? -1.772 -1.136 -5.981 1.00 0.31 111 ASP A C 16
ATOM 23013 O O . ASP A 1 27 ? -2.092 0.005 -6.251 1.00 0.39 111 ASP A O 16
ATOM 23022 N N . TRP A 1 28 ? -0.765 -1.394 -5.178 1.00 0.27 112 TRP A N 16
ATOM 23023 C CA . TRP A 1 28 ? 0.014 -0.275 -4.578 1.00 0.29 112 TRP A CA 16
ATOM 23024 C C . TRP A 1 28 ? 0.815 0.395 -5.676 1.00 0.32 112 TRP A C 16
ATOM 23025 O O . TRP A 1 28 ? 1.055 1.575 -5.627 1.00 0.31 112 TRP A O 16
ATOM 23046 N N . LYS A 1 29 ? 1.199 -0.342 -6.692 1.00 0.37 113 LYS A N 16
ATOM 23047 C CA . LYS A 1 29 ? 1.945 0.289 -7.819 1.00 0.40 113 LYS A CA 16
ATOM 23048 C C . LYS A 1 29 ? 0.985 1.269 -8.501 1.00 0.34 113 LYS A C 16
ATOM 23049 O O . LYS A 1 29 ? 1.345 2.376 -8.853 1.00 0.30 113 LYS A O 16
ATOM 23068 N N . ARG A 1 30 ? -0.259 0.868 -8.634 1.00 0.35 114 ARG A N 16
ATOM 23069 C CA . ARG A 1 30 ? -1.291 1.776 -9.242 1.00 0.33 114 ARG A CA 16
ATOM 23070 C C . ARG A 1 30 ? -1.503 3.003 -8.337 1.00 0.28 114 ARG A C 16
ATOM 23071 O O . ARG A 1 30 ? -1.456 4.145 -8.775 1.00 0.29 114 ARG A O 16
ATOM 23092 N N . LEU A 1 31 ? -1.747 2.763 -7.074 1.00 0.26 115 LEU A N 16
ATOM 23093 C CA . LEU A 1 31 ? -1.980 3.889 -6.121 1.00 0.25 115 LEU A CA 16
ATOM 23094 C C . LEU A 1 31 ? -0.671 4.645 -5.886 1.00 0.25 115 LEU A C 16
ATOM 23095 O O . LEU A 1 31 ? -0.670 5.824 -5.593 1.00 0.26 115 LEU A O 16
ATOM 23111 N N . ALA A 1 32 ? 0.447 3.973 -6.023 1.00 0.26 116 ALA A N 16
ATOM 23112 C CA . ALA A 1 32 ? 1.767 4.649 -5.827 1.00 0.28 116 ALA A CA 16
ATOM 23113 C C . ALA A 1 32 ? 1.891 5.792 -6.830 1.00 0.26 116 ALA A C 16
ATOM 23114 O O . ALA A 1 32 ? 2.269 6.904 -6.495 1.00 0.27 116 ALA A O 16
ATOM 23121 N N . ARG A 1 33 ? 1.537 5.524 -8.066 1.00 0.27 117 ARG A N 16
ATOM 23122 C CA . ARG A 1 33 ? 1.595 6.588 -9.107 1.00 0.30 117 ARG A CA 16
ATOM 23123 C C . ARG A 1 33 ? 0.652 7.717 -8.689 1.00 0.32 117 ARG A C 16
ATOM 23124 O O . ARG A 1 33 ? 0.971 8.885 -8.808 1.00 0.33 117 ARG A O 16
ATOM 23145 N N . GLU A 1 34 ? -0.496 7.360 -8.164 1.00 0.34 118 GLU A N 16
ATOM 23146 C CA . GLU A 1 34 ? -1.463 8.397 -7.691 1.00 0.39 118 GLU A CA 16
ATOM 23147 C C . GLU A 1 34 ? -0.833 9.165 -6.524 1.00 0.39 118 GLU A C 16
ATOM 23148 O O . GLU A 1 34 ? -0.984 10.366 -6.399 1.00 0.41 118 GLU A O 16
ATOM 23160 N N . LEU A 1 35 ? -0.107 8.471 -5.678 1.00 0.37 119 LEU A N 16
ATOM 23161 C CA . LEU A 1 35 ? 0.564 9.140 -4.518 1.00 0.38 119 LEU A CA 16
ATOM 23162 C C . LEU A 1 35 ? 1.786 9.942 -4.992 1.00 0.36 119 LEU A C 16
ATOM 23163 O O . LEU A 1 35 ? 2.418 10.630 -4.212 1.00 0.39 119 LEU A O 16
ATOM 23179 N N . LYS A 1 36 ? 2.133 9.861 -6.263 1.00 0.34 120 LYS A N 16
ATOM 23180 C CA . LYS A 1 36 ? 3.319 10.617 -6.782 1.00 0.35 120 LYS A CA 16
ATOM 23181 C C . LYS A 1 36 ? 4.580 10.195 -6.035 1.00 0.30 120 LYS A C 16
ATOM 23182 O O . LYS A 1 36 ? 5.335 11.019 -5.551 1.00 0.33 120 LYS A O 16
ATOM 23201 N N . VAL A 1 37 ? 4.811 8.914 -5.942 1.00 0.29 121 VAL A N 16
ATOM 23202 C CA . VAL A 1 37 ? 6.030 8.422 -5.231 1.00 0.33 121 VAL A CA 16
ATOM 23203 C C . VAL A 1 37 ? 7.267 8.697 -6.087 1.00 0.37 121 VAL A C 16
ATOM 23204 O O . VAL A 1 37 ? 7.188 8.770 -7.298 1.00 0.42 121 VAL A O 16
ATOM 23217 N N . SER A 1 38 ? 8.408 8.863 -5.465 1.00 0.45 122 SER A N 16
ATOM 23218 C CA . SER A 1 38 ? 9.658 9.150 -6.240 1.00 0.52 122 SER A CA 16
ATOM 23219 C C . SER A 1 38 ? 9.892 8.088 -7.313 1.00 0.44 122 SER A C 16
ATOM 23220 O O . SER A 1 38 ? 9.884 6.902 -7.046 1.00 0.35 122 SER A O 16
ATOM 23228 N N . GLU A 1 39 ? 10.112 8.519 -8.529 1.00 0.55 123 GLU A N 16
ATOM 23229 C CA . GLU A 1 39 ? 10.361 7.555 -9.643 1.00 0.58 123 GLU A CA 16
ATOM 23230 C C . GLU A 1 39 ? 11.576 6.682 -9.307 1.00 0.52 123 GLU A C 16
ATOM 23231 O O . GLU A 1 39 ? 11.717 5.583 -9.809 1.00 0.53 123 GLU A O 16
ATOM 23243 N N . ALA A 1 40 ? 12.459 7.168 -8.461 1.00 0.50 124 ALA A N 16
ATOM 23244 C CA . ALA A 1 40 ? 13.669 6.365 -8.091 1.00 0.50 124 ALA A CA 16
ATOM 23245 C C . ALA A 1 40 ? 13.253 5.001 -7.523 1.00 0.39 124 ALA A C 16
ATOM 23246 O O . ALA A 1 40 ? 13.676 3.968 -8.007 1.00 0.45 124 ALA A O 16
ATOM 23253 N N . LYS A 1 41 ? 12.420 4.992 -6.510 1.00 0.31 125 LYS A N 16
ATOM 23254 C CA . LYS A 1 41 ? 11.964 3.692 -5.923 1.00 0.34 125 LYS A CA 16
ATOM 23255 C C . LYS A 1 41 ? 11.187 2.886 -6.965 1.00 0.34 125 LYS A C 16
ATOM 23256 O O . LYS A 1 41 ? 11.413 1.704 -7.140 1.00 0.39 125 LYS A O 16
ATOM 23275 N N . MET A 1 42 ? 10.284 3.523 -7.671 1.00 0.42 126 MET A N 16
ATOM 23276 C CA . MET A 1 42 ? 9.506 2.801 -8.725 1.00 0.56 126 MET A CA 16
ATOM 23277 C C . MET A 1 42 ? 10.467 2.241 -9.774 1.00 0.57 126 MET A C 16
ATOM 23278 O O . MET A 1 42 ? 10.303 1.136 -10.256 1.00 0.66 126 MET A O 16
ATOM 23292 N N . ASP A 1 43 ? 11.478 2.998 -10.119 1.00 0.55 127 ASP A N 16
ATOM 23293 C CA . ASP A 1 43 ? 12.468 2.524 -11.136 1.00 0.62 127 ASP A CA 16
ATOM 23294 C C . ASP A 1 43 ? 13.130 1.222 -10.660 1.00 0.54 127 ASP A C 16
ATOM 23295 O O . ASP A 1 43 ? 13.273 0.279 -11.421 1.00 0.59 127 ASP A O 16
ATOM 23304 N N . GLY A 1 44 ? 13.524 1.155 -9.409 1.00 0.46 128 GLY A N 16
ATOM 23305 C CA . GLY A 1 44 ? 14.164 -0.096 -8.895 1.00 0.46 128 GLY A CA 16
ATOM 23306 C C . GLY A 1 44 ? 13.122 -1.186 -8.658 1.00 0.48 128 GLY A C 16
ATOM 23307 O O . GLY A 1 44 ? 13.380 -2.349 -8.890 1.00 0.51 128 GLY A O 16
ATOM 23311 N N . ILE A 1 45 ? 11.949 -0.829 -8.201 1.00 0.54 129 ILE A N 16
ATOM 23312 C CA . ILE A 1 45 ? 10.896 -1.865 -7.945 1.00 0.68 129 ILE A CA 16
ATOM 23313 C C . ILE A 1 45 ? 10.669 -2.719 -9.210 1.00 0.68 129 ILE A C 16
ATOM 23314 O O . ILE A 1 45 ? 10.902 -3.914 -9.207 1.00 0.72 129 ILE A O 16
ATOM 23330 N N . GLU A 1 46 ? 10.212 -2.117 -10.271 1.00 0.70 130 GLU A N 16
ATOM 23331 C CA . GLU A 1 46 ? 9.965 -2.891 -11.529 1.00 0.77 130 GLU A CA 16
ATOM 23332 C C . GLU A 1 46 ? 11.269 -3.477 -12.105 1.00 0.65 130 GLU A C 16
ATOM 23333 O O . GLU A 1 46 ? 11.298 -4.604 -12.559 1.00 0.68 130 GLU A O 16
ATOM 23345 N N . GLU A 1 47 ? 12.332 -2.708 -12.123 1.00 0.59 131 GLU A N 16
ATOM 23346 C CA . GLU A 1 47 ? 13.627 -3.204 -12.708 1.00 0.55 131 GLU A CA 16
ATOM 23347 C C . GLU A 1 47 ? 14.264 -4.334 -11.885 1.00 0.47 131 GLU A C 16
ATOM 23348 O O . GLU A 1 47 ? 14.545 -5.401 -12.399 1.00 0.45 131 GLU A O 16
ATOM 23360 N N . LYS A 1 48 ? 14.525 -4.095 -10.628 1.00 0.51 132 LYS A N 16
ATOM 23361 C CA . LYS A 1 48 ? 15.186 -5.139 -9.777 1.00 0.53 132 LYS A CA 16
ATOM 23362 C C . LYS A 1 48 ? 14.261 -6.337 -9.530 1.00 0.54 132 LYS A C 16
ATOM 23363 O O . LYS A 1 48 ? 14.701 -7.473 -9.513 1.00 0.63 132 LYS A O 16
ATOM 23382 N N . TYR A 1 49 ? 12.997 -6.095 -9.310 1.00 0.55 133 TYR A N 16
ATOM 23383 C CA . TYR A 1 49 ? 12.048 -7.220 -9.030 1.00 0.65 133 TYR A CA 16
ATOM 23384 C C . TYR A 1 49 ? 11.176 -7.515 -10.261 1.00 0.54 133 TYR A C 16
ATOM 23385 O O . TYR A 1 49 ? 10.376 -6.689 -10.651 1.00 0.66 133 TYR A O 16
ATOM 23403 N N . PRO A 1 50 ? 11.352 -8.684 -10.845 1.00 0.51 134 PRO A N 16
ATOM 23404 C CA . PRO A 1 50 ? 10.560 -9.053 -12.032 1.00 0.53 134 PRO A CA 16
ATOM 23405 C C . PRO A 1 50 ? 9.244 -9.732 -11.633 1.00 0.47 134 PRO A C 16
ATOM 23406 O O . PRO A 1 50 ? 8.309 -9.770 -12.413 1.00 0.54 134 PRO A O 16
ATOM 23417 N N . ARG A 1 51 ? 9.159 -10.285 -10.441 1.00 0.43 135 ARG A N 16
ATOM 23418 C CA . ARG A 1 51 ? 7.886 -10.971 -10.041 1.00 0.48 135 ARG A CA 16
ATOM 23419 C C . ARG A 1 51 ? 7.705 -11.011 -8.514 1.00 0.43 135 ARG A C 16
ATOM 23420 O O . ARG A 1 51 ? 6.947 -11.815 -8.003 1.00 0.60 135 ARG A O 16
ATOM 23441 N N . SER A 1 52 ? 8.376 -10.159 -7.779 1.00 0.51 136 SER A N 16
ATOM 23442 C CA . SER A 1 52 ? 8.211 -10.171 -6.292 1.00 0.44 136 SER A CA 16
ATOM 23443 C C . SER A 1 52 ? 7.172 -9.146 -5.864 1.00 0.33 136 SER A C 16
ATOM 23444 O O . SER A 1 52 ? 7.405 -7.954 -5.890 1.00 0.30 136 SER A O 16
ATOM 23452 N N . LEU A 1 53 ? 6.021 -9.615 -5.450 1.00 0.31 137 LEU A N 16
ATOM 23453 C CA . LEU A 1 53 ? 4.950 -8.685 -4.994 1.00 0.24 137 LEU A CA 16
ATOM 23454 C C . LEU A 1 53 ? 5.459 -7.898 -3.789 1.00 0.20 137 LEU A C 16
ATOM 23455 O O . LEU A 1 53 ? 5.285 -6.700 -3.689 1.00 0.21 137 LEU A O 16
ATOM 23471 N N . SER A 1 54 ? 6.083 -8.590 -2.878 1.00 0.24 138 SER A N 16
ATOM 23472 C CA . SER A 1 54 ? 6.621 -7.929 -1.648 1.00 0.26 138 SER A CA 16
ATOM 23473 C C . SER A 1 54 ? 7.731 -6.915 -1.968 1.00 0.20 138 SER A C 16
ATOM 23474 O O . SER A 1 54 ? 7.750 -5.824 -1.439 1.00 0.22 138 SER A O 16
ATOM 23482 N N . GLU A 1 55 ? 8.676 -7.285 -2.794 1.00 0.24 139 GLU A N 16
ATOM 23483 C CA . GLU A 1 55 ? 9.822 -6.360 -3.103 1.00 0.25 139 GLU A CA 16
ATOM 23484 C C . GLU A 1 55 ? 9.373 -5.082 -3.817 1.00 0.21 139 GLU A C 16
ATOM 23485 O O . GLU A 1 55 ? 9.884 -4.008 -3.556 1.00 0.21 139 GLU A O 16
ATOM 23497 N N . ARG A 1 56 ? 8.457 -5.192 -4.739 1.00 0.26 140 ARG A N 16
ATOM 23498 C CA . ARG A 1 56 ? 8.015 -3.989 -5.502 1.00 0.33 140 ARG A CA 16
ATOM 23499 C C . ARG A 1 56 ? 7.195 -3.034 -4.632 1.00 0.29 140 ARG A C 16
ATOM 23500 O O . ARG A 1 56 ? 7.478 -1.855 -4.557 1.00 0.35 140 ARG A O 16
ATOM 23521 N N . VAL A 1 57 ? 6.158 -3.524 -4.019 1.00 0.24 141 VAL A N 16
ATOM 23522 C CA . VAL A 1 57 ? 5.283 -2.634 -3.194 1.00 0.27 141 VAL A CA 16
ATOM 23523 C C . VAL A 1 57 ? 5.975 -2.079 -1.940 1.00 0.25 141 VAL A C 16
ATOM 23524 O O . VAL A 1 57 ? 5.788 -0.929 -1.600 1.00 0.29 141 VAL A O 16
ATOM 23537 N N . ARG A 1 58 ? 6.752 -2.867 -1.236 1.00 0.21 142 ARG A N 16
ATOM 23538 C CA . ARG A 1 58 ? 7.396 -2.349 0.018 1.00 0.22 142 ARG A CA 16
ATOM 23539 C C . ARG A 1 58 ? 8.150 -1.036 -0.227 1.00 0.24 142 ARG A C 16
ATOM 23540 O O . ARG A 1 58 ? 8.015 -0.097 0.537 1.00 0.25 142 ARG A O 16
ATOM 23561 N N . GLU A 1 59 ? 8.919 -0.948 -1.280 1.00 0.26 143 GLU A N 16
ATOM 23562 C CA . GLU A 1 59 ? 9.653 0.328 -1.559 1.00 0.31 143 GLU A CA 16
ATOM 23563 C C . GLU A 1 59 ? 8.643 1.454 -1.799 1.00 0.30 143 GLU A C 16
ATOM 23564 O O . GLU A 1 59 ? 8.721 2.520 -1.206 1.00 0.31 143 GLU A O 16
ATOM 23576 N N . SER A 1 60 ? 7.684 1.216 -2.664 1.00 0.29 144 SER A N 16
ATOM 23577 C CA . SER A 1 60 ? 6.648 2.259 -2.944 1.00 0.29 144 SER A CA 16
ATOM 23578 C C . SER A 1 60 ? 5.881 2.573 -1.655 1.00 0.28 144 SER A C 16
ATOM 23579 O O . SER A 1 60 ? 5.570 3.713 -1.372 1.00 0.28 144 SER A O 16
ATOM 23587 N N . LEU A 1 61 ? 5.590 1.564 -0.870 1.00 0.27 145 LEU A N 16
ATOM 23588 C CA . LEU A 1 61 ? 4.867 1.791 0.412 1.00 0.28 145 LEU A CA 16
ATOM 23589 C C . LEU A 1 61 ? 5.756 2.554 1.388 1.00 0.30 145 LEU A C 16
ATOM 23590 O O . LEU A 1 61 ? 5.275 3.320 2.199 1.00 0.30 145 LEU A O 16
ATOM 23606 N N . LYS A 1 62 ? 7.049 2.338 1.330 1.00 0.33 146 LYS A N 16
ATOM 23607 C CA . LYS A 1 62 ? 7.967 3.047 2.276 1.00 0.35 146 LYS A CA 16
ATOM 23608 C C . LYS A 1 62 ? 7.844 4.562 2.097 1.00 0.34 146 LYS A C 16
ATOM 23609 O O . LYS A 1 62 ? 7.653 5.292 3.052 1.00 0.35 146 LYS A O 16
ATOM 23628 N N . VAL A 1 63 ? 7.958 5.041 0.884 1.00 0.32 147 VAL A N 16
ATOM 23629 C CA . VAL A 1 63 ? 7.846 6.515 0.658 1.00 0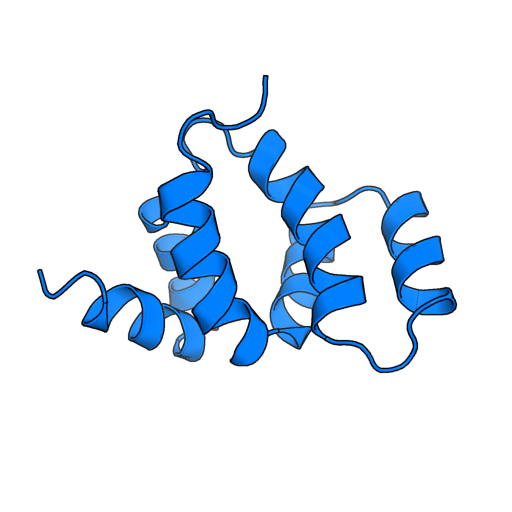.33 147 VAL A CA 16
ATOM 23630 C C . VAL A 1 63 ? 6.415 6.994 0.908 1.00 0.31 147 VAL A C 16
ATOM 23631 O O . VAL A 1 63 ? 6.203 8.025 1.517 1.00 0.31 147 VAL A O 16
ATOM 23644 N N . TRP A 1 64 ? 5.432 6.253 0.458 1.00 0.32 148 TRP A N 16
ATOM 23645 C CA . TRP A 1 64 ? 4.014 6.672 0.692 1.00 0.33 148 TRP A CA 16
ATOM 23646 C C . TRP A 1 64 ? 3.741 6.739 2.206 1.00 0.32 148 TRP A C 16
ATOM 23647 O O . TRP A 1 64 ? 3.253 7.737 2.703 1.00 0.32 148 TRP A O 16
ATOM 23668 N N . LYS A 1 65 ? 4.043 5.689 2.938 1.00 0.36 149 LYS A N 16
ATOM 23669 C CA . LYS A 1 65 ? 3.785 5.719 4.408 1.00 0.38 149 LYS A CA 16
ATOM 23670 C C . LYS A 1 65 ? 4.633 6.816 5.079 1.00 0.34 149 LYS A C 16
ATOM 23671 O O . LYS A 1 65 ? 4.152 7.540 5.929 1.00 0.33 149 LYS A O 16
ATOM 23690 N N . ASN A 1 66 ? 5.881 6.955 4.686 1.00 0.37 150 ASN A N 16
ATOM 23691 C CA . ASN A 1 66 ? 6.750 8.017 5.294 1.00 0.41 150 ASN A CA 16
ATOM 23692 C C . ASN A 1 66 ? 6.155 9.397 5.014 1.00 0.39 150 ASN A C 16
ATOM 23693 O O . ASN A 1 66 ? 6.120 10.253 5.880 1.00 0.46 150 ASN A O 16
ATOM 23704 N N . ALA A 1 67 ? 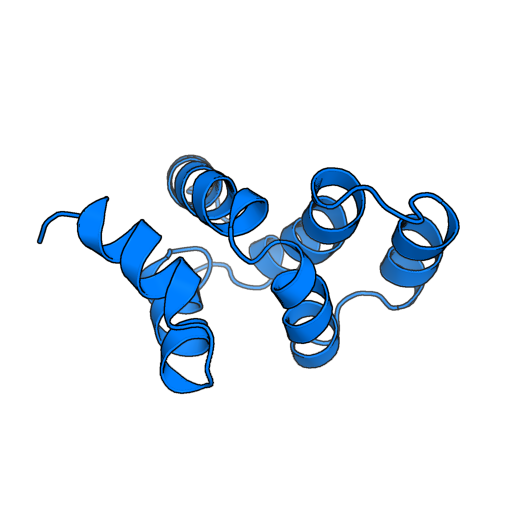5.680 9.614 3.816 1.00 0.38 151 ALA A N 16
ATOM 23705 C CA . ALA A 1 67 ? 5.075 10.935 3.485 1.00 0.49 151 ALA A CA 16
ATOM 23706 C C . ALA A 1 67 ? 3.791 11.111 4.295 1.00 0.53 151 ALA A C 16
ATOM 23707 O O . ALA A 1 67 ? 3.570 12.138 4.908 1.00 0.72 151 ALA A O 16
ATOM 23714 N N . GLU A 1 68 ? 2.954 10.104 4.314 1.00 0.40 152 GLU A N 16
ATOM 23715 C CA . GLU A 1 68 ? 1.691 10.194 5.099 1.00 0.50 152 GLU A CA 16
ATOM 23716 C C . GLU A 1 68 ? 1.992 10.102 6.594 1.00 0.60 152 GLU A C 16
ATOM 23717 O O . GLU A 1 68 ? 2.861 9.364 7.017 1.00 1.48 152 GLU A O 16
ATOM 23729 N N . LYS A 1 69 ? 1.251 10.815 7.392 1.00 0.76 153 LYS A N 16
ATOM 23730 C CA . LYS A 1 69 ? 1.451 10.745 8.874 1.00 0.67 153 LYS A CA 16
ATOM 23731 C C . LYS A 1 69 ? 0.236 10.028 9.478 1.00 0.64 153 LYS A C 16
ATOM 23732 O O . LYS A 1 69 ? 0.250 8.821 9.639 1.00 0.57 153 LYS A O 16
ATOM 23751 N N . LYS A 1 70 ? -0.821 10.742 9.780 1.00 0.73 154 LYS A N 16
ATOM 23752 C CA . LYS A 1 70 ? -2.041 10.074 10.330 1.00 0.77 154 LYS A CA 16
ATOM 23753 C C . LYS A 1 70 ? -2.668 9.185 9.241 1.00 0.62 154 LYS A C 16
ATOM 23754 O O . LYS A 1 70 ? -3.287 8.173 9.523 1.00 0.60 154 LYS A O 16
ATOM 23773 N N . ASN A 1 71 ? -2.491 9.558 7.996 1.00 0.57 155 ASN A N 16
ATOM 23774 C CA . ASN A 1 71 ? -3.062 8.748 6.875 1.00 0.47 155 ASN A CA 16
ATOM 23775 C C . ASN A 1 71 ? -2.242 7.472 6.665 1.00 0.37 155 ASN A C 16
ATOM 23776 O O . ASN A 1 71 ? -2.672 6.561 5.980 1.00 0.34 155 ASN A O 16
ATOM 23787 N N . ALA A 1 72 ? -1.073 7.390 7.259 1.00 0.37 156 ALA A N 16
ATOM 23788 C CA . ALA A 1 72 ? -0.238 6.163 7.100 1.00 0.33 156 ALA A CA 16
ATOM 23789 C C . ALA A 1 72 ? -0.949 4.966 7.737 1.00 0.28 156 ALA A C 16
ATOM 23790 O O . ALA A 1 72 ? -0.577 3.831 7.508 1.00 0.28 156 ALA A O 16
ATOM 23797 N N . SER A 1 73 ? -1.966 5.206 8.537 1.00 0.28 157 SER A N 16
ATOM 23798 C CA . SER A 1 73 ? -2.680 4.070 9.182 1.00 0.28 157 SER A CA 16
ATOM 23799 C C . SER A 1 73 ? -3.694 3.483 8.214 1.00 0.22 157 SER A C 16
ATOM 23800 O O . SER A 1 73 ? -3.889 3.987 7.117 1.00 0.21 157 SER A O 16
ATOM 23808 N N . VAL A 1 74 ? -4.334 2.416 8.605 1.00 0.23 158 VAL A N 16
ATOM 23809 C CA . VAL A 1 74 ? -5.321 1.780 7.697 1.00 0.22 158 VAL A CA 16
ATOM 23810 C C . VAL A 1 74 ? -6.449 2.749 7.344 1.00 0.18 158 VAL A C 16
ATOM 23811 O O . VAL A 1 74 ? -6.778 2.888 6.188 1.00 0.18 158 VAL A O 16
ATOM 23824 N N . ALA A 1 75 ? -7.029 3.436 8.313 1.00 0.15 159 ALA A N 16
ATOM 23825 C CA . ALA A 1 75 ? -8.141 4.404 8.012 1.00 0.13 159 ALA A CA 16
ATOM 23826 C C . ALA A 1 75 ? -7.772 5.292 6.826 1.00 0.13 159 ALA A C 16
ATOM 23827 O O . ALA A 1 75 ? -8.608 5.640 6.006 1.00 0.15 159 ALA A O 16
ATOM 23834 N N . GLY A 1 76 ? -6.515 5.618 6.712 1.00 0.13 160 GLY A N 16
ATOM 23835 C CA . GLY A 1 76 ? -6.072 6.445 5.561 1.00 0.15 160 GLY A CA 16
ATOM 23836 C C . GLY A 1 76 ? -6.201 5.617 4.291 1.00 0.16 160 GLY A C 16
ATOM 23837 O O . GLY A 1 76 ? -6.968 5.943 3.403 1.00 0.18 160 GLY A O 16
ATOM 23841 N N . LEU A 1 77 ? -5.452 4.548 4.197 1.00 0.16 161 LEU A N 16
ATOM 23842 C CA . LEU A 1 77 ? -5.526 3.698 2.977 1.00 0.18 161 LEU A CA 16
ATOM 23843 C C . LEU A 1 77 ? -6.922 3.090 2.790 1.00 0.20 161 LEU A C 16
ATOM 23844 O O . LEU A 1 77 ? -7.534 3.281 1.761 1.00 0.28 161 LEU A O 16
ATOM 23860 N N . VAL A 1 78 ? -7.421 2.335 3.758 1.00 0.22 162 VAL A N 16
ATOM 23861 C CA . VAL A 1 78 ? -8.756 1.656 3.589 1.00 0.26 162 VAL A CA 16
ATOM 23862 C C . VAL A 1 78 ? -9.811 2.620 3.062 1.00 0.29 162 VAL A C 16
ATOM 23863 O O . VAL A 1 78 ? -10.571 2.282 2.172 1.00 0.34 162 VAL A O 16
ATOM 23876 N N . LYS A 1 79 ? -9.842 3.823 3.563 1.00 0.29 163 LYS A N 16
ATOM 23877 C CA . LYS A 1 79 ? -10.822 4.817 3.035 1.00 0.34 163 LYS A CA 16
ATOM 23878 C C . LYS A 1 79 ? -10.537 5.004 1.543 1.00 0.36 163 LYS A C 16
ATOM 23879 O O . LYS A 1 79 ? -11.421 4.962 0.712 1.00 0.39 163 LYS A O 16
ATOM 23898 N N . ALA A 1 80 ? -9.285 5.184 1.218 1.00 0.36 164 ALA A N 16
ATOM 23899 C CA . ALA A 1 80 ? -8.871 5.347 -0.209 1.00 0.39 164 ALA A CA 16
ATOM 23900 C C . ALA A 1 80 ? -9.126 4.066 -1.034 1.00 0.39 164 ALA A C 16
ATOM 23901 O O . ALA A 1 80 ? -9.497 4.142 -2.183 1.00 0.33 164 ALA A O 16
ATOM 23908 N N . LEU A 1 81 ? -8.888 2.896 -0.476 1.00 0.50 165 LEU A N 16
ATOM 23909 C CA . LEU A 1 81 ? -9.082 1.617 -1.271 1.00 0.55 165 LEU A CA 16
ATOM 23910 C C . LEU A 1 81 ? -10.517 1.464 -1.760 1.00 0.45 165 LEU A C 16
ATOM 23911 O O . LEU A 1 81 ? -10.787 1.412 -2.950 1.00 0.42 165 LEU A O 16
ATOM 23927 N N . ARG A 1 82 ? -11.437 1.377 -0.843 1.00 0.47 166 ARG A N 16
ATOM 23928 C CA . ARG A 1 82 ? -12.863 1.200 -1.232 1.00 0.45 166 ARG A CA 16
ATOM 23929 C C . ARG A 1 82 ? -13.320 2.427 -2.016 1.00 0.41 166 ARG A C 16
ATOM 23930 O O . ARG A 1 82 ? -14.124 2.327 -2.924 1.00 0.52 166 ARG A O 16
ATOM 23951 N N . THR A 1 83 ? -12.784 3.576 -1.696 1.00 0.33 167 THR A N 16
ATOM 23952 C CA . THR A 1 83 ? -13.152 4.806 -2.466 1.00 0.36 167 THR A CA 16
ATOM 23953 C C . THR A 1 83 ? -12.496 4.773 -3.863 1.00 0.35 167 THR A C 16
ATOM 23954 O O . THR A 1 83 ? -13.073 5.221 -4.834 1.00 0.41 167 THR A O 16
ATOM 23965 N N . CYS A 1 84 ? -11.290 4.255 -3.965 1.00 0.32 168 CYS A N 16
ATOM 23966 C CA . CYS A 1 84 ? -10.590 4.197 -5.291 1.00 0.36 168 CYS A CA 16
ATOM 23967 C C . CYS A 1 84 ? -10.855 2.866 -6.017 1.00 0.31 168 CYS A C 16
ATOM 23968 O O . CYS A 1 84 ? -10.220 2.570 -7.012 1.00 0.34 168 CYS A O 16
ATOM 23976 N N . ARG A 1 85 ? -11.784 2.063 -5.527 1.00 0.30 169 ARG A N 16
ATOM 23977 C CA . ARG A 1 85 ? -12.129 0.739 -6.172 1.00 0.31 169 ARG A CA 16
ATOM 23978 C C . ARG A 1 85 ? -11.071 -0.318 -5.851 1.00 0.26 169 ARG A C 16
ATOM 23979 O O . ARG A 1 85 ? -10.406 -0.850 -6.720 1.00 0.34 169 ARG A O 16
ATOM 24000 N N . LEU A 1 86 ? -10.945 -0.635 -4.596 1.00 0.20 170 LEU A N 16
ATOM 24001 C CA . LEU A 1 86 ? -9.978 -1.668 -4.141 1.00 0.17 170 LEU A CA 16
ATOM 24002 C C . LEU A 1 86 ? -10.629 -2.440 -2.990 1.00 0.19 170 LEU A C 16
ATOM 24003 O O . LEU A 1 86 ? -10.036 -2.674 -1.956 1.00 0.23 170 LEU A O 16
ATOM 24019 N N . ASN A 1 87 ? -11.874 -2.799 -3.170 1.00 0.24 171 ASN A N 16
ATOM 24020 C CA . ASN A 1 87 ? -12.644 -3.530 -2.112 1.00 0.30 171 ASN A CA 16
ATOM 24021 C C . ASN A 1 87 ? -11.867 -4.729 -1.573 1.00 0.24 171 ASN A C 16
ATOM 24022 O O . ASN A 1 87 ? -12.027 -5.119 -0.433 1.00 0.25 171 ASN A O 16
ATOM 24033 N N . LEU A 1 88 ? -11.038 -5.327 -2.388 1.00 0.21 172 LEU A N 16
ATOM 24034 C CA . LEU A 1 88 ? -10.257 -6.523 -1.927 1.00 0.21 172 LEU A CA 16
ATOM 24035 C C . LEU A 1 88 ? -9.483 -6.195 -0.646 1.00 0.17 172 LEU A C 16
ATOM 24036 O O . LEU A 1 88 ? -9.678 -6.807 0.386 1.00 0.21 172 LEU A O 16
ATOM 24052 N N . VAL A 1 89 ? -8.620 -5.220 -0.709 1.00 0.16 173 VAL A N 16
ATOM 24053 C CA . VAL A 1 89 ? -7.831 -4.831 0.497 1.00 0.21 173 VAL A CA 16
ATOM 24054 C C . VAL A 1 89 ? -8.751 -4.224 1.554 1.00 0.22 173 VAL A C 16
ATOM 24055 O O . VAL A 1 89 ? -8.597 -4.470 2.735 1.00 0.25 173 VAL A O 16
ATOM 24068 N N . ALA A 1 90 ? -9.711 -3.442 1.137 1.00 0.27 174 ALA A N 16
ATOM 24069 C CA . ALA A 1 90 ? -10.660 -2.825 2.111 1.00 0.34 174 ALA A CA 16
ATOM 24070 C C . ALA A 1 90 ? -11.406 -3.928 2.874 1.00 0.29 174 ALA A C 16
ATOM 24071 O O . ALA A 1 90 ? -11.604 -3.845 4.070 1.00 0.32 174 ALA A O 16
ATOM 24078 N N . ASP A 1 91 ? -11.822 -4.959 2.185 1.00 0.24 175 ASP A N 16
ATOM 24079 C CA . ASP A 1 91 ? -12.545 -6.072 2.871 1.00 0.23 175 ASP A CA 16
ATOM 24080 C C . ASP A 1 91 ? -11.665 -6.733 3.940 1.00 0.17 175 ASP A C 16
ATOM 24081 O O . ASP A 1 91 ? -12.138 -7.072 5.009 1.00 0.20 175 ASP A O 16
ATOM 24090 N N . LEU A 1 92 ? -10.400 -6.936 3.660 1.00 0.14 176 LEU A N 16
ATOM 24091 C CA . LEU A 1 92 ? -9.510 -7.603 4.668 1.00 0.20 176 LEU A CA 16
ATOM 24092 C C . LEU A 1 92 ? -9.353 -6.718 5.902 1.00 0.25 176 LEU A C 16
ATOM 24093 O O . LEU A 1 92 ? -9.631 -7.128 7.015 1.00 0.27 176 LEU A O 16
ATOM 24109 N N . VAL A 1 93 ? -8.921 -5.499 5.708 1.00 0.33 177 VAL A N 16
ATOM 24110 C CA . VAL A 1 93 ? -8.754 -4.566 6.863 1.00 0.41 177 VAL A CA 16
ATOM 24111 C C . VAL A 1 93 ? -10.105 -4.355 7.544 1.00 0.37 177 VAL A C 16
ATOM 24112 O O . VAL A 1 93 ? -10.196 -4.321 8.756 1.00 0.39 177 VAL A O 16
ATOM 24125 N N . GLU A 1 94 ? -11.162 -4.234 6.774 1.00 0.36 178 GLU A N 16
ATOM 24126 C CA . GLU A 1 94 ? -12.517 -4.056 7.385 1.00 0.39 178 GLU A CA 16
ATOM 24127 C C . GLU A 1 94 ? -12.835 -5.264 8.276 1.00 0.31 178 GLU A C 16
ATOM 24128 O O . GLU A 1 94 ? -13.168 -5.127 9.437 1.00 0.34 178 GLU A O 16
ATOM 24140 N N . GLU A 1 95 ? -12.710 -6.443 7.729 1.00 0.25 179 GLU A N 16
ATOM 24141 C CA . GLU A 1 95 ? -12.978 -7.683 8.518 1.00 0.24 179 GLU A CA 16
ATOM 24142 C C . GLU A 1 95 ? -11.890 -7.884 9.581 1.00 0.25 179 GLU A C 16
ATOM 24143 O O . GLU A 1 95 ? -12.102 -8.548 10.578 1.00 0.39 179 GLU A O 16
ATOM 24155 N N . ALA A 1 96 ? -10.725 -7.323 9.367 1.00 0.26 180 ALA A N 16
ATOM 24156 C CA . ALA A 1 96 ? -9.611 -7.485 10.354 1.00 0.38 180 ALA A CA 16
ATOM 24157 C C . ALA A 1 96 ? -9.907 -6.748 11.668 1.00 0.44 180 ALA A C 16
ATOM 24158 O O . ALA A 1 96 ? -9.228 -6.958 12.657 1.00 0.60 180 ALA A O 16
ATOM 24165 N N . GLN A 1 97 ? -10.895 -5.883 11.694 1.00 0.48 181 GLN A N 16
ATOM 24166 C CA . GLN A 1 97 ? -11.191 -5.140 12.961 1.00 0.70 181 GLN A CA 16
ATOM 24167 C C . GLN A 1 97 ? -12.629 -4.599 12.986 1.00 0.71 181 GLN A C 16
ATOM 24168 O O . GLN A 1 97 ? -13.262 -4.565 14.024 1.00 1.08 181 GLN A O 16
ATOM 24182 N N . GLU A 1 98 ? -13.145 -4.165 11.860 1.00 0.74 182 GLU A N 16
ATOM 24183 C CA . GLU A 1 98 ? -14.542 -3.613 11.815 1.00 1.33 182 GLU A CA 16
ATOM 24184 C C . GLU A 1 98 ? -14.706 -2.480 12.835 1.00 2.14 182 GLU A C 16
ATOM 24185 O O . GLU A 1 98 ? -15.650 -2.454 13.602 1.00 2.63 182 GLU A O 16
ATOM 24197 N N . SER A 1 99 ? -13.786 -1.543 12.850 1.00 2.57 183 SER A N 16
ATOM 24198 C CA . SER A 1 99 ? -13.865 -0.398 13.817 1.00 3.70 183 SER A CA 16
ATOM 24199 C C . SER A 1 99 ? -14.016 -0.910 15.254 1.00 4.04 183 SER A C 16
ATOM 24200 O O . SER A 1 99 ? -14.646 -0.226 16.043 1.00 4.36 183 SER A O 16
ATOM 24209 N N . ALA A 1 5 ? 8.096 11.738 12.009 1.00 1.92 89 ALA A N 17
ATOM 24210 C CA . ALA A 1 5 ? 7.891 12.173 10.594 1.00 1.43 89 ALA A CA 17
ATOM 24211 C C . ALA A 1 5 ? 7.199 11.063 9.805 1.00 1.08 89 ALA A C 17
ATOM 24212 O O . ALA A 1 5 ? 6.073 11.207 9.368 1.00 1.13 89 ALA A O 17
ATOM 24219 N N . ALA A 1 6 ? 7.862 9.950 9.643 1.00 0.96 90 ALA A N 17
ATOM 24220 C CA . ALA A 1 6 ? 7.249 8.803 8.904 1.00 0.72 90 ALA A CA 17
ATOM 24221 C C . ALA A 1 6 ? 6.041 8.310 9.703 1.00 0.58 90 ALA A C 17
ATOM 24222 O O . ALA A 1 6 ? 5.709 8.911 10.708 1.00 1.23 90 ALA A O 17
ATOM 24229 N N . PRO A 1 7 ? 5.400 7.249 9.260 1.00 0.79 91 PRO A N 17
ATOM 24230 C CA . PRO A 1 7 ? 4.222 6.752 10.003 1.00 1.10 91 PRO A CA 17
ATOM 24231 C C . PRO A 1 7 ? 4.647 6.299 11.404 1.00 0.60 91 PRO A C 17
ATOM 24232 O O . PRO A 1 7 ? 5.334 5.305 11.542 1.00 0.91 91 PRO A O 17
ATOM 24243 N N . PRO A 1 8 ? 4.228 7.037 12.416 1.00 0.59 92 PRO A N 17
ATOM 24244 C CA . PRO A 1 8 ? 4.592 6.672 13.809 1.00 0.84 92 PRO A CA 17
ATOM 24245 C C . PRO A 1 8 ? 4.043 5.279 14.121 1.00 0.71 92 PRO A C 17
ATOM 24246 O O . PRO A 1 8 ? 4.774 4.398 14.538 1.00 0.83 92 PRO A O 17
ATOM 24257 N N . GLY A 1 9 ? 2.779 5.055 13.870 1.00 0.65 93 GLY A N 17
ATOM 24258 C CA . GLY A 1 9 ? 2.209 3.694 14.095 1.00 0.71 93 GLY A CA 17
ATOM 24259 C C . GLY A 1 9 ? 2.442 2.828 12.851 1.00 0.58 93 GLY A C 17
ATOM 24260 O O . GLY A 1 9 ? 1.517 2.259 12.304 1.00 0.58 93 GLY A O 17
ATOM 24264 N N . GLU A 1 10 ? 3.669 2.726 12.401 1.00 0.56 94 GLU A N 17
ATOM 24265 C CA . GLU A 1 10 ? 3.968 1.899 11.190 1.00 0.55 94 GLU A CA 17
ATOM 24266 C C . GLU A 1 10 ? 3.566 0.453 11.437 1.00 0.49 94 GLU A C 17
ATOM 24267 O O . GLU A 1 10 ? 3.120 -0.233 10.539 1.00 0.53 94 GLU A O 17
ATOM 24279 N N . ALA A 1 11 ? 3.721 -0.019 12.647 1.00 0.49 95 ALA A N 17
ATOM 24280 C CA . ALA A 1 11 ? 3.346 -1.433 12.947 1.00 0.50 95 ALA A CA 17
ATOM 24281 C C . ALA A 1 11 ? 1.874 -1.663 12.600 1.00 0.38 95 ALA A C 17
ATOM 24282 O O . ALA A 1 11 ? 1.532 -2.639 11.955 1.00 0.36 95 ALA A O 17
ATOM 24289 N N . TYR A 1 12 ? 1.005 -0.764 12.996 1.00 0.38 96 TYR A N 17
ATOM 24290 C CA . TYR A 1 12 ? -0.439 -0.933 12.653 1.00 0.35 96 TYR A CA 17
ATOM 24291 C C . TYR A 1 12 ? -0.614 -0.868 11.135 1.00 0.28 96 TYR A C 17
ATOM 24292 O O . TYR A 1 12 ? -1.232 -1.724 10.529 1.00 0.29 96 TYR A O 17
ATOM 24310 N N . LEU A 1 13 ? -0.063 0.149 10.522 1.00 0.42 97 LEU A N 17
ATOM 24311 C CA . LEU A 1 13 ? -0.176 0.294 9.039 1.00 0.55 97 LEU A CA 17
ATOM 24312 C C . LEU A 1 13 ? 0.448 -0.910 8.336 1.00 0.43 97 LEU A C 17
ATOM 24313 O O . LEU A 1 13 ? -0.078 -1.406 7.357 1.00 0.35 97 LEU A O 17
ATOM 24329 N N . GLN A 1 14 ? 1.563 -1.385 8.829 1.00 0.47 98 GLN A N 17
ATOM 24330 C CA . GLN A 1 14 ? 2.220 -2.564 8.190 1.00 0.49 98 GLN A CA 17
ATOM 24331 C C . GLN A 1 14 ? 1.279 -3.770 8.240 1.00 0.38 98 GLN A C 17
ATOM 24332 O O . GLN A 1 14 ? 1.185 -4.529 7.294 1.00 0.39 98 GLN A O 17
ATOM 24346 N N . VAL A 1 15 ? 0.576 -3.951 9.336 1.00 0.33 99 VAL A N 17
ATOM 24347 C CA . VAL A 1 15 ? -0.364 -5.112 9.438 1.00 0.31 99 VAL A CA 17
ATOM 24348 C C . VAL A 1 15 ? -1.420 -5.006 8.329 1.00 0.24 99 VAL A C 17
ATOM 24349 O O . VAL A 1 15 ? -1.692 -5.968 7.633 1.00 0.30 99 VAL A O 17
ATOM 24362 N N . ALA A 1 16 ? -1.995 -3.843 8.146 1.00 0.18 100 ALA A N 17
ATOM 24363 C CA . ALA A 1 16 ? -3.008 -3.679 7.060 1.00 0.18 100 ALA A CA 17
ATOM 24364 C C . ALA A 1 16 ? -2.317 -3.844 5.709 1.00 0.14 100 ALA A C 17
ATOM 24365 O O . ALA A 1 16 ? -2.764 -4.587 4.865 1.00 0.14 100 ALA A O 17
ATOM 24372 N N . PHE A 1 17 ? -1.206 -3.176 5.520 1.00 0.15 101 PHE A N 17
ATOM 24373 C CA . PHE A 1 17 ? -0.441 -3.301 4.235 1.00 0.16 101 PHE A CA 17
ATOM 24374 C C . PHE A 1 17 ? -0.069 -4.762 3.974 1.00 0.17 101 PHE A C 17
ATOM 24375 O O . PHE A 1 17 ? 0.238 -5.124 2.867 1.00 0.20 101 PHE A O 17
ATOM 24392 N N . ASP A 1 18 ? -0.069 -5.596 4.980 1.00 0.18 102 ASP A N 17
ATOM 24393 C CA . ASP A 1 18 ? 0.315 -7.022 4.763 1.00 0.21 102 ASP A CA 17
ATOM 24394 C C . ASP A 1 18 ? -0.866 -7.841 4.261 1.00 0.20 102 ASP A C 17
ATOM 24395 O O . ASP A 1 18 ? -0.766 -8.527 3.260 1.00 0.22 102 ASP A O 17
ATOM 24404 N N . ILE A 1 19 ? -1.985 -7.787 4.948 1.00 0.18 103 ILE A N 17
ATOM 24405 C CA . ILE A 1 19 ? -3.161 -8.583 4.495 1.00 0.18 103 ILE A CA 17
ATOM 24406 C C . ILE A 1 19 ? -3.577 -8.130 3.103 1.00 0.17 103 ILE A C 17
ATOM 24407 O O . ILE A 1 19 ? -3.870 -8.930 2.235 1.00 0.18 103 ILE A O 17
ATOM 24423 N N . VAL A 1 20 ? -3.589 -6.849 2.891 1.00 0.16 104 VAL A N 17
ATOM 24424 C CA . VAL A 1 20 ? -3.990 -6.317 1.560 1.00 0.16 104 VAL A CA 17
ATOM 24425 C C . VAL A 1 20 ? -2.938 -6.641 0.491 1.00 0.17 104 VAL A C 17
ATOM 24426 O O . VAL A 1 20 ? -3.268 -6.952 -0.637 1.00 0.18 104 VAL A O 17
ATOM 24439 N N . CYS A 1 21 ? -1.677 -6.543 0.833 1.00 0.18 105 CYS A N 17
ATOM 24440 C CA . CYS A 1 21 ? -0.605 -6.814 -0.175 1.00 0.19 105 CYS A CA 17
ATOM 24441 C C . CYS A 1 21 ? -0.571 -8.277 -0.579 1.00 0.20 105 CYS A C 17
ATOM 24442 O O . CYS A 1 21 ? -0.625 -8.601 -1.747 1.00 0.21 105 CYS A O 17
ATOM 24450 N N . ASP A 1 22 ? -0.479 -9.163 0.367 1.00 0.21 106 ASP A N 17
ATOM 24451 C CA . ASP A 1 22 ? -0.428 -10.609 0.006 1.00 0.24 106 ASP A CA 17
ATOM 24452 C C . ASP A 1 22 ? -1.720 -11.015 -0.721 1.00 0.25 106 ASP A C 17
ATOM 24453 O O . ASP A 1 22 ? -1.763 -12.024 -1.399 1.00 0.28 106 ASP A O 17
ATOM 24462 N N . ASN A 1 23 ? -2.761 -10.218 -0.614 1.00 0.24 107 ASN A N 17
ATOM 24463 C CA . ASN A 1 23 ? -4.030 -10.539 -1.329 1.00 0.26 107 ASN A CA 17
ATOM 24464 C C . ASN A 1 23 ? -3.980 -9.902 -2.714 1.00 0.26 107 ASN A C 17
ATOM 24465 O O . ASN A 1 23 ? -4.413 -10.467 -3.700 1.00 0.29 107 ASN A O 17
ATOM 24476 N N . VAL A 1 24 ? -3.448 -8.715 -2.770 1.00 0.23 108 VAL A N 17
ATOM 24477 C CA . VAL A 1 24 ? -3.338 -7.981 -4.054 1.00 0.24 108 VAL A CA 17
ATOM 24478 C C . VAL A 1 24 ? -2.368 -6.815 -3.867 1.00 0.25 108 VAL A C 17
ATOM 24479 O O . VAL A 1 24 ? -2.761 -5.663 -3.829 1.00 0.42 108 VAL A O 17
ATOM 24492 N N . GLY A 1 25 ? -1.102 -7.104 -3.739 1.00 0.24 109 GLY A N 17
ATOM 24493 C CA . GLY A 1 25 ? -0.124 -6.007 -3.536 1.00 0.22 109 GLY A CA 17
ATOM 24494 C C . GLY A 1 25 ? 0.186 -5.259 -4.830 1.00 0.23 109 GLY A C 17
ATOM 24495 O O . GLY A 1 25 ? 0.740 -4.175 -4.801 1.00 0.21 109 GLY A O 17
ATOM 24499 N N . ARG A 1 26 ? -0.167 -5.810 -5.957 1.00 0.27 110 ARG A N 17
ATOM 24500 C CA . ARG A 1 26 ? 0.106 -5.108 -7.249 1.00 0.28 110 ARG A CA 17
ATOM 24501 C C . ARG A 1 26 ? -0.715 -3.804 -7.325 1.00 0.27 110 ARG A C 17
ATOM 24502 O O . ARG A 1 26 ? -0.409 -2.895 -8.091 1.00 0.27 110 ARG A O 17
ATOM 24523 N N . ASP A 1 27 ? -1.756 -3.702 -6.530 1.00 0.27 111 ASP A N 17
ATOM 24524 C CA . ASP A 1 27 ? -2.598 -2.470 -6.555 1.00 0.30 111 ASP A CA 17
ATOM 24525 C C . ASP A 1 27 ? -1.802 -1.293 -5.978 1.00 0.31 111 ASP A C 17
ATOM 24526 O O . ASP A 1 27 ? -2.099 -0.146 -6.254 1.00 0.39 111 ASP A O 17
ATOM 24535 N N . TRP A 1 28 ? -0.769 -1.565 -5.213 1.00 0.27 112 TRP A N 17
ATOM 24536 C CA . TRP A 1 28 ? 0.072 -0.455 -4.661 1.00 0.29 112 TRP A CA 17
ATOM 24537 C C . TRP A 1 28 ? 0.890 0.138 -5.795 1.00 0.32 112 TRP A C 17
ATOM 24538 O O . TRP A 1 28 ? 1.172 1.314 -5.807 1.00 0.31 112 TRP A O 17
ATOM 24559 N N . LYS A 1 29 ? 1.244 -0.663 -6.773 1.00 0.37 113 LYS A N 17
ATOM 24560 C CA . LYS A 1 29 ? 2.003 -0.121 -7.939 1.00 0.40 113 LYS A CA 17
ATOM 24561 C C . LYS A 1 29 ? 1.088 0.874 -8.648 1.00 0.34 113 LYS A C 17
ATOM 24562 O O . LYS A 1 29 ? 1.493 1.948 -9.053 1.00 0.30 113 LYS A O 17
ATOM 24581 N N . ARG A 1 30 ? -0.169 0.518 -8.751 1.00 0.35 114 ARG A N 17
ATOM 24582 C CA . ARG A 1 30 ? -1.170 1.435 -9.384 1.00 0.33 114 ARG A CA 17
ATOM 24583 C C . ARG A 1 30 ? -1.334 2.693 -8.518 1.00 0.28 114 ARG A C 17
ATOM 24584 O O . ARG A 1 30 ? -1.307 3.810 -9.003 1.00 0.29 114 ARG A O 17
ATOM 24605 N N . LEU A 1 31 ? -1.522 2.502 -7.237 1.00 0.26 115 LEU A N 17
ATOM 24606 C CA . LEU A 1 31 ? -1.714 3.663 -6.314 1.00 0.25 115 LEU A CA 17
ATOM 24607 C C . LEU A 1 31 ? -0.400 4.428 -6.138 1.00 0.25 115 LEU A C 17
ATOM 24608 O O . LEU A 1 31 ? -0.395 5.625 -5.926 1.00 0.26 115 LEU A O 17
ATOM 24624 N N . ALA A 1 32 ? 0.713 3.747 -6.232 1.00 0.26 116 ALA A N 17
ATOM 24625 C CA . ALA A 1 32 ? 2.037 4.428 -6.081 1.00 0.28 116 ALA A CA 17
ATOM 24626 C C . ALA A 1 32 ? 2.169 5.503 -7.156 1.00 0.26 116 ALA A C 17
ATOM 24627 O O . ALA A 1 32 ? 2.487 6.650 -6.880 1.00 0.27 116 ALA A O 17
ATOM 24634 N N . ARG A 1 33 ? 1.890 5.142 -8.385 1.00 0.27 117 ARG A N 17
ATOM 24635 C CA . ARG A 1 33 ? 1.959 6.139 -9.493 1.00 0.30 117 ARG A CA 17
ATOM 24636 C C . ARG A 1 33 ? 0.966 7.270 -9.188 1.00 0.32 117 ARG A C 17
ATOM 24637 O O . ARG A 1 33 ? 1.253 8.437 -9.375 1.00 0.33 117 ARG A O 17
ATOM 24658 N N . GLU A 1 34 ? -0.190 6.912 -8.681 1.00 0.34 118 GLU A N 17
ATOM 24659 C CA . GLU A 1 34 ? -1.212 7.939 -8.312 1.00 0.39 118 GLU A CA 17
ATOM 24660 C C . GLU A 1 34 ? -0.656 8.816 -7.186 1.00 0.39 118 GLU A C 17
ATOM 24661 O O . GLU A 1 34 ? -0.832 10.020 -7.174 1.00 0.41 118 GLU A O 17
ATOM 24673 N N . LEU A 1 35 ? 0.031 8.210 -6.248 1.00 0.37 119 LEU A N 17
ATOM 24674 C CA . LEU A 1 35 ? 0.631 8.987 -5.117 1.00 0.38 119 LEU A CA 17
ATOM 24675 C C . LEU A 1 35 ? 1.854 9.782 -5.604 1.00 0.36 119 LEU A C 17
ATOM 24676 O O . LEU A 1 35 ? 2.430 10.552 -4.861 1.00 0.39 119 LEU A O 17
ATOM 24692 N N . LYS A 1 36 ? 2.257 9.599 -6.849 1.00 0.34 120 LYS A N 17
ATOM 24693 C CA . LYS A 1 36 ? 3.437 10.339 -7.399 1.00 0.35 120 LYS A CA 17
ATOM 24694 C C . LYS A 1 36 ? 4.682 10.019 -6.579 1.00 0.30 120 LYS A C 17
ATOM 24695 O O . LYS A 1 36 ? 5.405 10.901 -6.154 1.00 0.33 120 LYS A O 17
ATOM 24714 N N . VAL A 1 37 ? 4.936 8.756 -6.364 1.00 0.29 121 VAL A N 17
ATOM 24715 C CA . VAL A 1 37 ? 6.140 8.351 -5.576 1.00 0.33 121 VAL A CA 17
ATOM 24716 C C . VAL A 1 37 ? 7.401 8.553 -6.420 1.00 0.37 121 VAL A C 17
ATOM 24717 O O . VAL A 1 37 ? 7.336 8.657 -7.630 1.00 0.42 121 VAL A O 17
ATOM 24730 N N . SER A 1 38 ? 8.549 8.624 -5.789 1.00 0.45 122 SER A N 17
ATOM 24731 C CA . SER A 1 38 ? 9.824 8.834 -6.552 1.00 0.52 122 SER A CA 17
ATOM 24732 C C . SER A 1 38 ? 9.952 7.821 -7.693 1.00 0.44 122 SER A C 17
ATOM 24733 O O . SER A 1 38 ? 10.078 6.631 -7.473 1.00 0.35 122 SER A O 17
ATOM 24741 N N . GLU A 1 39 ? 9.928 8.298 -8.911 1.00 0.55 123 GLU A N 17
ATOM 24742 C CA . GLU A 1 39 ? 10.056 7.386 -10.087 1.00 0.58 123 GLU A CA 17
ATOM 24743 C C . GLU A 1 39 ? 11.390 6.646 -10.015 1.00 0.52 123 GLU A C 17
ATOM 24744 O O . GLU A 1 39 ? 11.508 5.511 -10.438 1.00 0.53 123 GLU A O 17
ATOM 24756 N N . ALA A 1 40 ? 12.397 7.288 -9.474 1.00 0.50 124 ALA A N 17
ATOM 24757 C CA . ALA A 1 40 ? 13.738 6.632 -9.360 1.00 0.50 124 ALA A CA 17
ATOM 24758 C C . ALA A 1 40 ? 13.613 5.313 -8.588 1.00 0.39 124 ALA A C 17
ATOM 24759 O O . ALA A 1 40 ? 14.083 4.281 -9.027 1.00 0.45 124 ALA A O 17
ATOM 24766 N N . LYS A 1 41 ? 12.976 5.348 -7.446 1.00 0.31 125 LYS A N 17
ATOM 24767 C CA . LYS A 1 41 ? 12.805 4.100 -6.639 1.00 0.34 125 LYS A CA 17
ATOM 24768 C C . LYS A 1 41 ? 12.002 3.069 -7.431 1.00 0.34 125 LYS A C 17
ATOM 24769 O O . LYS A 1 41 ? 12.345 1.903 -7.477 1.00 0.39 125 LYS A O 17
ATOM 24788 N N . MET A 1 42 ? 10.933 3.496 -8.059 1.00 0.42 126 MET A N 17
ATOM 24789 C CA . MET A 1 42 ? 10.099 2.550 -8.861 1.00 0.56 126 MET A CA 17
ATOM 24790 C C . MET A 1 42 ? 10.946 1.930 -9.974 1.00 0.57 126 MET A C 17
ATOM 24791 O O . MET A 1 42 ? 10.835 0.755 -10.275 1.00 0.66 126 MET A O 17
ATOM 24805 N N . ASP A 1 43 ? 11.789 2.721 -10.587 1.00 0.55 127 ASP A N 17
ATOM 24806 C CA . ASP A 1 43 ? 12.651 2.197 -11.691 1.00 0.62 127 ASP A CA 17
ATOM 24807 C C . ASP A 1 43 ? 13.542 1.062 -11.174 1.00 0.54 127 ASP A C 17
ATOM 24808 O O . ASP A 1 43 ? 13.716 0.056 -11.837 1.00 0.59 127 ASP A O 17
ATOM 24817 N N . GLY A 1 44 ? 14.093 1.208 -9.994 1.00 0.46 128 GLY A N 17
ATOM 24818 C CA . GLY A 1 44 ? 14.956 0.122 -9.442 1.00 0.46 128 GLY A CA 17
ATOM 24819 C C . GLY A 1 44 ? 14.116 -1.019 -8.873 1.00 0.48 128 GLY A C 17
ATOM 24820 O O . GLY A 1 44 ? 14.385 -2.176 -9.137 1.00 0.51 128 GLY A O 17
ATOM 24824 N N . ILE A 1 45 ? 13.112 -0.716 -8.083 1.00 0.54 129 ILE A N 17
ATOM 24825 C CA . ILE A 1 45 ? 12.283 -1.811 -7.492 1.00 0.68 129 ILE A CA 17
ATOM 24826 C C . ILE A 1 45 ? 11.630 -2.645 -8.615 1.00 0.68 129 ILE A C 17
ATOM 24827 O O . ILE A 1 45 ? 11.713 -3.859 -8.621 1.00 0.72 129 ILE A O 17
ATOM 24843 N N . GLU A 1 46 ? 10.992 -1.999 -9.561 1.00 0.70 130 GLU A N 17
ATOM 24844 C CA . GLU A 1 46 ? 10.344 -2.748 -10.683 1.00 0.77 130 GLU A CA 17
ATOM 24845 C C . GLU A 1 46 ? 11.378 -3.552 -11.484 1.00 0.65 130 GLU A C 17
ATOM 24846 O O . GLU A 1 46 ? 11.191 -4.726 -11.746 1.00 0.68 130 GLU A O 17
ATOM 24858 N N . GLU A 1 47 ? 12.457 -2.924 -11.893 1.00 0.59 131 GLU A N 17
ATOM 24859 C CA . GLU A 1 47 ? 13.492 -3.650 -12.698 1.00 0.55 131 GLU A CA 17
ATOM 24860 C C . GLU A 1 47 ? 14.223 -4.693 -11.850 1.00 0.47 131 GLU A C 17
ATOM 24861 O O . GLU A 1 47 ? 14.506 -5.785 -12.306 1.00 0.45 131 GLU A O 17
ATOM 24873 N N . LYS A 1 48 ? 14.533 -4.364 -10.624 1.00 0.51 132 LYS A N 17
ATOM 24874 C CA . LYS A 1 48 ? 15.250 -5.335 -9.741 1.00 0.53 132 LYS A CA 17
ATOM 24875 C C . LYS A 1 48 ? 14.323 -6.492 -9.365 1.00 0.54 132 LYS A C 17
ATOM 24876 O O . LYS A 1 48 ? 14.731 -7.636 -9.317 1.00 0.63 132 LYS A O 17
ATOM 24895 N N . TYR A 1 49 ? 13.081 -6.195 -9.096 1.00 0.55 133 TYR A N 17
ATOM 24896 C CA . TYR A 1 49 ? 12.109 -7.260 -8.716 1.00 0.65 133 TYR A CA 17
ATOM 24897 C C . TYR A 1 49 ? 11.073 -7.426 -9.839 1.00 0.54 133 TYR A C 17
ATOM 24898 O O . TYR A 1 49 ? 10.114 -6.685 -9.899 1.00 0.66 133 TYR A O 17
ATOM 24916 N N . PRO A 1 50 ? 11.312 -8.376 -10.718 1.00 0.51 134 PRO A N 17
ATOM 24917 C CA . PRO A 1 50 ? 10.388 -8.592 -11.858 1.00 0.53 134 PRO A CA 17
ATOM 24918 C C . PRO A 1 50 ? 9.103 -9.318 -11.440 1.00 0.47 134 PRO A C 17
ATOM 24919 O O . PRO A 1 50 ? 8.124 -9.290 -12.164 1.00 0.54 134 PRO A O 17
ATOM 24930 N N . ARG A 1 51 ? 9.086 -9.984 -10.305 1.00 0.43 135 ARG A N 17
ATOM 24931 C CA . ARG A 1 51 ? 7.838 -10.712 -9.911 1.00 0.48 135 ARG A CA 17
ATOM 24932 C C . ARG A 1 51 ? 7.652 -10.785 -8.389 1.00 0.43 135 ARG A C 17
ATOM 24933 O O . ARG A 1 51 ? 6.849 -11.562 -7.905 1.00 0.60 135 ARG A O 17
ATOM 24954 N N . SER A 1 52 ? 8.365 -9.989 -7.630 1.00 0.51 136 SER A N 17
ATOM 24955 C CA . SER A 1 52 ? 8.194 -10.031 -6.147 1.00 0.44 136 SER A CA 17
ATOM 24956 C C . SER A 1 52 ? 7.202 -8.966 -5.708 1.00 0.33 136 SER A C 17
ATOM 24957 O O . SER A 1 52 ? 7.477 -7.782 -5.745 1.00 0.30 136 SER A O 17
ATOM 24965 N N . LEU A 1 53 ? 6.045 -9.396 -5.283 1.00 0.31 137 LEU A N 17
ATOM 24966 C CA . LEU A 1 53 ? 5.003 -8.436 -4.821 1.00 0.24 137 LEU A CA 17
ATOM 24967 C C . LEU A 1 53 ? 5.539 -7.663 -3.619 1.00 0.20 137 LEU A C 17
ATOM 24968 O O . LEU A 1 53 ? 5.387 -6.466 -3.512 1.00 0.21 137 LEU A O 17
ATOM 24984 N N . SER A 1 54 ? 6.157 -8.368 -2.715 1.00 0.24 138 SER A N 17
ATOM 24985 C CA . SER A 1 54 ? 6.714 -7.730 -1.479 1.00 0.26 138 SER A CA 17
ATOM 24986 C C . SER A 1 54 ? 7.804 -6.687 -1.780 1.00 0.20 138 SER A C 17
ATOM 24987 O O . SER A 1 54 ? 7.818 -5.615 -1.205 1.00 0.22 138 SER A O 17
ATOM 24995 N N . GLU A 1 55 ? 8.745 -7.018 -2.629 1.00 0.24 139 GLU A N 17
ATOM 24996 C CA . GLU A 1 55 ? 9.878 -6.070 -2.913 1.00 0.25 139 GLU A CA 17
ATOM 24997 C C . GLU A 1 55 ? 9.421 -4.804 -3.645 1.00 0.21 139 GLU A C 17
ATOM 24998 O O . GLU A 1 55 ? 9.909 -3.722 -3.375 1.00 0.21 139 GLU A O 17
ATOM 25010 N N . ARG A 1 56 ? 8.533 -4.932 -4.595 1.00 0.26 140 ARG A N 17
ATOM 25011 C CA . ARG A 1 56 ? 8.100 -3.730 -5.376 1.00 0.33 140 ARG A CA 17
ATOM 25012 C C . ARG A 1 56 ? 7.199 -2.806 -4.551 1.00 0.29 140 ARG A C 17
ATOM 25013 O O . ARG A 1 56 ? 7.396 -1.606 -4.520 1.00 0.35 140 ARG A O 17
ATOM 25034 N N . VAL A 1 57 ? 6.203 -3.350 -3.909 1.00 0.24 141 VAL A N 17
ATOM 25035 C CA . VAL A 1 57 ? 5.267 -2.499 -3.108 1.00 0.27 141 VAL A CA 17
ATOM 25036 C C . VAL A 1 57 ? 5.954 -1.817 -1.917 1.00 0.25 141 VAL A C 17
ATOM 25037 O O . VAL A 1 57 ? 5.653 -0.687 -1.601 1.00 0.29 141 VAL A O 17
ATOM 25050 N N . ARG A 1 58 ? 6.835 -2.497 -1.227 1.00 0.21 142 ARG A N 17
ATOM 25051 C CA . ARG A 1 58 ? 7.481 -1.876 -0.024 1.00 0.22 142 ARG A CA 17
ATOM 25052 C C . ARG A 1 58 ? 8.165 -0.546 -0.360 1.00 0.24 142 ARG A C 17
ATOM 25053 O O . ARG A 1 58 ? 7.981 0.431 0.340 1.00 0.25 142 ARG A O 17
ATOM 25074 N N . GLU A 1 59 ? 8.945 -0.486 -1.411 1.00 0.26 143 GLU A N 17
ATOM 25075 C CA . GLU A 1 59 ? 9.624 0.808 -1.750 1.00 0.31 143 GLU A CA 17
ATOM 25076 C C . GLU A 1 59 ? 8.581 1.899 -2.017 1.00 0.30 143 GLU A C 17
ATOM 25077 O O . GLU A 1 59 ? 8.638 2.984 -1.459 1.00 0.31 143 GLU A O 17
ATOM 25089 N N . SER A 1 60 ? 7.623 1.606 -2.854 1.00 0.29 144 SER A N 17
ATOM 25090 C CA . SER A 1 60 ? 6.553 2.605 -3.162 1.00 0.29 144 SER A CA 17
ATOM 25091 C C . SER A 1 60 ? 5.696 2.853 -1.916 1.00 0.28 144 SER A C 17
ATOM 25092 O O . SER A 1 60 ? 5.261 3.960 -1.657 1.00 0.28 144 SER A O 17
ATOM 25100 N N . LEU A 1 61 ? 5.458 1.825 -1.144 1.00 0.27 145 LEU A N 17
ATOM 25101 C CA . LEU A 1 61 ? 4.639 1.979 0.094 1.00 0.28 145 LEU A CA 17
ATOM 25102 C C . LEU A 1 61 ? 5.406 2.784 1.146 1.00 0.30 145 LEU A C 17
ATOM 25103 O O . LEU A 1 61 ? 4.833 3.594 1.846 1.00 0.30 145 LEU A O 17
ATOM 25119 N N . LYS A 1 62 ? 6.694 2.557 1.272 1.00 0.33 146 LYS A N 17
ATOM 25120 C CA . LYS A 1 62 ? 7.494 3.303 2.298 1.00 0.35 146 LYS A CA 17
ATOM 25121 C C . LYS A 1 62 ? 7.437 4.812 2.053 1.00 0.34 146 LYS A C 17
ATOM 25122 O O . LYS A 1 62 ? 7.199 5.582 2.967 1.00 0.35 146 LYS A O 17
ATOM 25141 N N . VAL A 1 63 ? 7.661 5.252 0.842 1.00 0.32 147 VAL A N 17
ATOM 25142 C CA . VAL A 1 63 ? 7.612 6.724 0.580 1.00 0.33 147 VAL A CA 17
ATOM 25143 C C . VAL A 1 63 ? 6.195 7.272 0.802 1.00 0.31 147 VAL A C 17
ATOM 25144 O O . VAL A 1 63 ? 6.020 8.296 1.436 1.00 0.31 147 VAL A O 17
ATOM 25157 N N . TRP A 1 64 ? 5.183 6.600 0.303 1.00 0.32 148 TRP A N 17
ATOM 25158 C CA . TRP A 1 64 ? 3.785 7.096 0.513 1.00 0.33 148 TRP A CA 17
ATOM 25159 C C . TRP A 1 64 ? 3.464 7.119 2.021 1.00 0.32 148 TRP A C 17
ATOM 25160 O O . TRP A 1 64 ? 3.004 8.120 2.541 1.00 0.32 148 TRP A O 17
ATOM 25181 N N . LYS A 1 65 ? 3.693 6.030 2.722 1.00 0.36 149 LYS A N 17
ATOM 25182 C CA . LYS A 1 65 ? 3.386 6.012 4.186 1.00 0.38 149 LYS A CA 17
ATOM 25183 C C . LYS A 1 65 ? 4.212 7.091 4.912 1.00 0.34 149 LYS A C 17
ATOM 25184 O O . LYS A 1 65 ? 3.746 7.719 5.843 1.00 0.33 149 LYS A O 17
ATOM 25203 N N . ASN A 1 66 ? 5.435 7.304 4.480 1.00 0.37 150 ASN A N 17
ATOM 25204 C CA . ASN A 1 66 ? 6.300 8.339 5.133 1.00 0.41 150 ASN A CA 17
ATOM 25205 C C . ASN A 1 66 ? 5.652 9.719 5.033 1.00 0.39 150 ASN A C 17
ATOM 25206 O O . ASN A 1 66 ? 5.670 10.488 5.977 1.00 0.46 150 ASN A O 17
ATOM 25217 N N . ALA A 1 67 ? 5.079 10.039 3.902 1.00 0.38 151 ALA A N 17
ATOM 25218 C CA . ALA A 1 67 ? 4.429 11.374 3.752 1.00 0.49 151 ALA A CA 17
ATOM 25219 C C . ALA A 1 67 ? 3.219 11.460 4.683 1.00 0.53 151 ALA A C 17
ATOM 25220 O O . ALA A 1 67 ? 3.083 12.394 5.451 1.00 0.72 151 ALA A O 17
ATOM 25227 N N . GLU A 1 68 ? 2.344 10.487 4.625 1.00 0.40 152 GLU A N 17
ATOM 25228 C CA . GLU A 1 68 ? 1.144 10.502 5.514 1.00 0.50 152 GLU A CA 17
ATOM 25229 C C . GLU A 1 68 ? 1.511 10.117 6.949 1.00 0.60 152 GLU A C 17
ATOM 25230 O O . GLU A 1 68 ? 1.938 9.009 7.207 1.00 1.48 152 GLU A O 17
ATOM 25242 N N . LYS A 1 69 ? 1.309 11.010 7.886 1.00 0.76 153 LYS A N 17
ATOM 25243 C CA . LYS A 1 69 ? 1.595 10.681 9.315 1.00 0.67 153 LYS A CA 17
ATOM 25244 C C . LYS A 1 69 ? 0.291 10.187 9.954 1.00 0.64 153 LYS A C 17
ATOM 25245 O O . LYS A 1 69 ? 0.104 9.004 10.163 1.00 0.57 153 LYS A O 17
ATOM 25264 N N . LYS A 1 70 ? -0.632 11.078 10.221 1.00 0.73 154 LYS A N 17
ATOM 25265 C CA . LYS A 1 70 ? -1.948 10.650 10.784 1.00 0.77 154 LYS A CA 17
ATOM 25266 C C . LYS A 1 70 ? -2.704 9.865 9.705 1.00 0.62 154 LYS A C 17
ATOM 25267 O O . LYS A 1 70 ? -3.376 8.880 9.974 1.00 0.60 154 LYS A O 17
ATOM 25286 N N . ASN A 1 71 ? -2.576 10.296 8.473 1.00 0.57 155 ASN A N 17
ATOM 25287 C CA . ASN A 1 71 ? -3.271 9.599 7.351 1.00 0.47 155 ASN A CA 17
ATOM 25288 C C . ASN A 1 71 ? -2.566 8.277 7.015 1.00 0.37 155 ASN A C 17
ATOM 25289 O O . ASN A 1 71 ? -3.035 7.521 6.185 1.00 0.34 155 ASN A O 17
ATOM 25300 N N . ALA A 1 72 ? -1.464 7.968 7.674 1.00 0.37 156 ALA A N 17
ATOM 25301 C CA . ALA A 1 72 ? -0.775 6.671 7.403 1.00 0.33 156 ALA A CA 17
ATOM 25302 C C . ALA A 1 72 ? -1.596 5.513 7.977 1.00 0.28 156 ALA A C 17
ATOM 25303 O O . ALA A 1 72 ? -1.233 4.366 7.810 1.00 0.28 156 ALA A O 17
ATOM 25310 N N . SER A 1 73 ? -2.693 5.787 8.655 1.00 0.28 157 SER A N 17
ATOM 25311 C CA . SER A 1 73 ? -3.492 4.669 9.217 1.00 0.28 157 SER A CA 17
ATOM 25312 C C . SER A 1 73 ? -4.414 4.110 8.139 1.00 0.22 157 SER A C 17
ATOM 25313 O O . SER A 1 73 ? -4.570 4.680 7.061 1.00 0.21 157 SER A O 17
ATOM 25321 N N . VAL A 1 74 ? -5.007 2.983 8.412 1.00 0.23 158 VAL A N 17
ATOM 25322 C CA . VAL A 1 74 ? -5.898 2.355 7.405 1.00 0.22 158 VAL A CA 17
ATOM 25323 C C . VAL A 1 74 ? -7.057 3.280 7.051 1.00 0.18 158 VAL A C 17
ATOM 25324 O O . VAL A 1 74 ? -7.344 3.467 5.894 1.00 0.18 158 VAL A O 17
ATOM 25337 N N . ALA A 1 75 ? -7.712 3.879 8.028 1.00 0.15 159 ALA A N 17
ATOM 25338 C CA . ALA A 1 75 ? -8.862 4.806 7.732 1.00 0.13 159 ALA A CA 17
ATOM 25339 C C . ALA A 1 75 ? -8.501 5.767 6.603 1.00 0.13 159 ALA A C 17
ATOM 25340 O O . ALA A 1 75 ? -9.326 6.108 5.773 1.00 0.15 159 ALA A O 17
ATOM 25347 N N . GLY A 1 76 ? -7.259 6.161 6.544 1.00 0.13 160 GLY A N 17
ATOM 25348 C CA . GLY A 1 76 ? -6.825 7.060 5.445 1.00 0.15 160 GLY A CA 17
ATOM 25349 C C . GLY A 1 76 ? -6.885 6.281 4.140 1.00 0.16 160 GLY A C 17
ATOM 25350 O O . GLY A 1 76 ? -7.710 6.552 3.282 1.00 0.18 160 GLY A O 17
ATOM 25354 N N . LEU A 1 77 ? -6.014 5.316 3.978 1.00 0.16 161 LEU A N 17
ATOM 25355 C CA . LEU A 1 77 ? -6.023 4.526 2.719 1.00 0.18 161 LEU A CA 17
ATOM 25356 C C . LEU A 1 77 ? -7.359 3.810 2.495 1.00 0.20 161 LEU A C 17
ATOM 25357 O O . LEU A 1 77 ? -7.934 3.951 1.450 1.00 0.28 161 LEU A O 17
ATOM 25373 N N . VAL A 1 78 ? -7.837 3.009 3.433 1.00 0.22 162 VAL A N 17
ATOM 25374 C CA . VAL A 1 78 ? -9.106 2.240 3.176 1.00 0.26 162 VAL A CA 17
ATOM 25375 C C . VAL A 1 78 ? -10.219 3.147 2.676 1.00 0.29 162 VAL A C 17
ATOM 25376 O O . VAL A 1 78 ? -10.975 2.773 1.801 1.00 0.34 162 VAL A O 17
ATOM 25389 N N . LYS A 1 79 ? -10.309 4.333 3.193 1.00 0.29 163 LYS A N 17
ATOM 25390 C CA . LYS A 1 79 ? -11.364 5.263 2.708 1.00 0.34 163 LYS A CA 17
ATOM 25391 C C . LYS A 1 79 ? -11.146 5.582 1.222 1.00 0.36 163 LYS A C 17
ATOM 25392 O O . LYS A 1 79 ? -11.981 5.297 0.387 1.00 0.39 163 LYS A O 17
ATOM 25411 N N . ALA A 1 80 ? -10.019 6.161 0.890 1.00 0.36 164 ALA A N 17
ATOM 25412 C CA . ALA A 1 80 ? -9.737 6.513 -0.545 1.00 0.39 164 ALA A CA 17
ATOM 25413 C C . ALA A 1 80 ? -9.576 5.260 -1.410 1.00 0.39 164 ALA A C 17
ATOM 25414 O O . ALA A 1 80 ? -10.034 5.186 -2.533 1.00 0.33 164 ALA A O 17
ATOM 25421 N N . LEU A 1 81 ? -8.877 4.307 -0.888 1.00 0.50 165 LEU A N 17
ATOM 25422 C CA . LEU A 1 81 ? -8.581 3.042 -1.629 1.00 0.55 165 LEU A CA 17
ATOM 25423 C C . LEU A 1 81 ? -9.839 2.322 -2.161 1.00 0.45 165 LEU A C 17
ATOM 25424 O O . LEU A 1 81 ? -9.977 2.107 -3.355 1.00 0.42 165 LEU A O 17
ATOM 25440 N N . ARG A 1 82 ? -10.729 1.919 -1.293 1.00 0.47 166 ARG A N 17
ATOM 25441 C CA . ARG A 1 82 ? -11.941 1.177 -1.758 1.00 0.45 166 ARG A CA 17
ATOM 25442 C C . ARG A 1 82 ? -12.860 2.105 -2.550 1.00 0.41 166 ARG A C 17
ATOM 25443 O O . ARG A 1 82 ? -13.581 1.672 -3.430 1.00 0.52 166 ARG A O 17
ATOM 25464 N N . THR A 1 83 ? -12.829 3.377 -2.251 1.00 0.33 167 THR A N 17
ATOM 25465 C CA . THR A 1 83 ? -13.697 4.339 -3.003 1.00 0.36 167 THR A CA 17
ATOM 25466 C C . THR A 1 83 ? -13.347 4.308 -4.487 1.00 0.35 167 THR A C 17
ATOM 25467 O O . THR A 1 83 ? -14.215 4.375 -5.339 1.00 0.41 167 THR A O 17
ATOM 25478 N N . CYS A 1 84 ? -12.085 4.222 -4.796 1.00 0.32 168 CYS A N 17
ATOM 25479 C CA . CYS A 1 84 ? -11.678 4.204 -6.223 1.00 0.36 168 CYS A CA 17
ATOM 25480 C C . CYS A 1 84 ? -12.016 2.854 -6.848 1.00 0.31 168 CYS A C 17
ATOM 25481 O O . CYS A 1 84 ? -12.784 2.784 -7.788 1.00 0.34 168 CYS A O 17
ATOM 25489 N N . ARG A 1 85 ? -11.464 1.777 -6.327 1.00 0.30 169 ARG A N 17
ATOM 25490 C CA . ARG A 1 85 ? -11.781 0.412 -6.920 1.00 0.31 169 ARG A CA 17
ATOM 25491 C C . ARG A 1 85 ? -11.108 -0.756 -6.168 1.00 0.26 169 ARG A C 17
ATOM 25492 O O . ARG A 1 85 ? -11.122 -1.877 -6.642 1.00 0.34 169 ARG A O 17
ATOM 25513 N N . LEU A 1 86 ? -10.500 -0.520 -5.040 1.00 0.20 170 LEU A N 17
ATOM 25514 C CA . LEU A 1 86 ? -9.805 -1.628 -4.316 1.00 0.17 170 LEU A CA 17
ATOM 25515 C C . LEU A 1 86 ? -10.715 -2.276 -3.261 1.00 0.19 170 LEU A C 17
ATOM 25516 O O . LEU A 1 86 ? -10.382 -2.343 -2.092 1.00 0.23 170 LEU A O 17
ATOM 25532 N N . ASN A 1 87 ? -11.860 -2.750 -3.670 1.00 0.24 171 ASN A N 17
ATOM 25533 C CA . ASN A 1 87 ? -12.808 -3.392 -2.709 1.00 0.30 171 ASN A CA 17
ATOM 25534 C C . ASN A 1 87 ? -12.158 -4.594 -2.012 1.00 0.24 171 ASN A C 17
ATOM 25535 O O . ASN A 1 87 ? -12.445 -4.883 -0.865 1.00 0.25 171 ASN A O 17
ATOM 25546 N N . LEU A 1 88 ? -11.311 -5.315 -2.706 1.00 0.21 172 LEU A N 17
ATOM 25547 C CA . LEU A 1 88 ? -10.669 -6.527 -2.093 1.00 0.21 172 LEU A CA 17
ATOM 25548 C C . LEU A 1 88 ? -9.953 -6.181 -0.790 1.00 0.17 172 LEU A C 17
ATOM 25549 O O . LEU A 1 88 ? -10.295 -6.666 0.269 1.00 0.21 172 LEU A O 17
ATOM 25565 N N . VAL A 1 89 ? -8.960 -5.345 -0.874 1.00 0.16 173 VAL A N 17
ATOM 25566 C CA . VAL A 1 89 ? -8.184 -4.964 0.345 1.00 0.21 173 VAL A CA 17
ATOM 25567 C C . VAL A 1 89 ? -9.086 -4.297 1.376 1.00 0.22 173 VAL A C 17
ATOM 25568 O O . VAL A 1 89 ? -8.868 -4.426 2.565 1.00 0.25 173 VAL A O 17
ATOM 25581 N N . ALA A 1 90 ? -10.106 -3.603 0.940 1.00 0.27 174 ALA A N 17
ATOM 25582 C CA . ALA A 1 90 ? -11.037 -2.946 1.914 1.00 0.34 174 ALA A CA 17
ATOM 25583 C C . ALA A 1 90 ? -11.646 -4.021 2.823 1.00 0.29 174 ALA A C 17
ATOM 25584 O O . ALA A 1 90 ? -11.735 -3.864 4.027 1.00 0.32 174 ALA A O 17
ATOM 25591 N N . ASP A 1 91 ? -12.047 -5.123 2.245 1.00 0.24 175 ASP A N 17
ATOM 25592 C CA . ASP A 1 91 ? -12.622 -6.237 3.055 1.00 0.23 175 ASP A CA 17
ATOM 25593 C C . ASP A 1 91 ? -11.584 -6.776 4.044 1.00 0.17 175 ASP A C 17
ATOM 25594 O O . ASP A 1 91 ? -11.894 -7.041 5.190 1.00 0.20 175 ASP A O 17
ATOM 25603 N N . LEU A 1 92 ? -10.357 -6.957 3.607 1.00 0.14 176 LEU A N 17
ATOM 25604 C CA . LEU A 1 92 ? -9.311 -7.502 4.532 1.00 0.20 176 LEU A CA 17
ATOM 25605 C C . LEU A 1 92 ? -9.080 -6.547 5.703 1.00 0.25 176 LEU A C 17
ATOM 25606 O O . LEU A 1 92 ? -9.117 -6.948 6.852 1.00 0.27 176 LEU A O 17
ATOM 25622 N N . VAL A 1 93 ? -8.844 -5.287 5.426 1.00 0.33 177 VAL A N 17
ATOM 25623 C CA . VAL A 1 93 ? -8.615 -4.314 6.535 1.00 0.41 177 VAL A CA 17
ATOM 25624 C C . VAL A 1 93 ? -9.889 -4.199 7.373 1.00 0.37 177 VAL A C 17
ATOM 25625 O O . VAL A 1 93 ? -9.842 -4.169 8.587 1.00 0.39 177 VAL A O 17
ATOM 25638 N N . GLU A 1 94 ? -11.033 -4.168 6.731 1.00 0.36 178 GLU A N 17
ATOM 25639 C CA . GLU A 1 94 ? -12.320 -4.092 7.490 1.00 0.39 178 GLU A CA 17
ATOM 25640 C C . GLU A 1 94 ? -12.448 -5.316 8.405 1.00 0.31 178 GLU A C 17
ATOM 25641 O O . GLU A 1 94 ? -12.651 -5.198 9.599 1.00 0.34 178 GLU A O 17
ATOM 25653 N N . GLU A 1 95 ? -12.308 -6.487 7.841 1.00 0.25 179 GLU A N 17
ATOM 25654 C CA . GLU A 1 95 ? -12.405 -7.736 8.653 1.00 0.24 179 GLU A CA 17
ATOM 25655 C C . GLU A 1 95 ? -11.324 -7.737 9.733 1.00 0.25 179 GLU A C 17
ATOM 25656 O O . GLU A 1 95 ? -11.562 -8.123 10.863 1.00 0.39 179 GLU A O 17
ATOM 25668 N N . ALA A 1 96 ? -10.145 -7.288 9.395 1.00 0.26 180 ALA A N 17
ATOM 25669 C CA . ALA A 1 96 ? -9.045 -7.236 10.401 1.00 0.38 180 ALA A CA 17
ATOM 25670 C C . ALA A 1 96 ? -9.417 -6.248 11.511 1.00 0.44 180 ALA A C 17
ATOM 25671 O O . ALA A 1 96 ? -9.125 -6.465 12.672 1.00 0.60 180 ALA A O 17
ATOM 25678 N N . GLN A 1 97 ? -10.066 -5.165 11.156 1.00 0.48 181 GLN A N 17
ATOM 25679 C CA . GLN A 1 97 ? -10.470 -4.154 12.183 1.00 0.70 181 GLN A CA 17
ATOM 25680 C C . GLN A 1 97 ? -11.705 -4.625 12.965 1.00 0.71 181 GLN A C 17
ATOM 25681 O O . GLN A 1 97 ? -12.061 -4.045 13.973 1.00 1.08 181 GLN A O 17
ATOM 25695 N N . GLU A 1 98 ? -12.365 -5.671 12.514 1.00 0.74 182 GLU A N 17
ATOM 25696 C CA . GLU A 1 98 ? -13.580 -6.183 13.232 1.00 1.33 182 GLU A CA 17
ATOM 25697 C C . GLU A 1 98 ? -14.599 -5.057 13.451 1.00 2.14 182 GLU A C 17
ATOM 25698 O O . GLU A 1 98 ? -15.222 -4.965 14.492 1.00 2.63 182 GLU A O 17
ATOM 25710 N N . SER A 1 99 ? -14.774 -4.200 12.472 1.00 2.57 183 SER A N 17
ATOM 25711 C CA . SER A 1 99 ? -15.753 -3.069 12.602 1.00 3.70 183 SER A CA 17
ATOM 25712 C C . SER A 1 99 ? -15.502 -2.274 13.895 1.00 4.04 183 SER A C 17
ATOM 25713 O O . SER A 1 99 ? -14.409 -1.751 14.038 1.00 4.36 183 SER A O 17
ATOM 25722 N N . ALA A 1 5 ? 9.771 10.791 12.497 1.00 1.92 89 ALA A N 18
ATOM 25723 C CA . ALA A 1 5 ? 9.555 11.524 11.214 1.00 1.43 89 ALA A CA 18
ATOM 25724 C C . ALA A 1 5 ? 8.457 10.834 10.408 1.00 1.08 89 ALA A C 18
ATOM 25725 O O . ALA A 1 5 ? 7.407 11.396 10.159 1.00 1.13 89 ALA A O 18
ATOM 25732 N N . ALA A 1 6 ? 8.690 9.610 10.022 1.00 0.96 90 ALA A N 18
ATOM 25733 C CA . ALA A 1 6 ? 7.659 8.850 9.252 1.00 0.72 90 ALA A CA 18
ATOM 25734 C C . ALA A 1 6 ? 6.461 8.602 10.172 1.00 0.58 90 ALA A C 18
ATOM 25735 O O . ALA A 1 6 ? 6.457 9.091 11.286 1.00 1.23 90 ALA A O 18
ATOM 25742 N N . PRO A 1 7 ? 5.471 7.866 9.708 1.00 0.79 91 PRO A N 18
ATOM 25743 C CA . PRO A 1 7 ? 4.296 7.615 10.570 1.00 1.10 91 PRO A CA 18
ATOM 25744 C C . PRO A 1 7 ? 4.723 6.776 11.783 1.00 0.60 91 PRO A C 18
ATOM 25745 O O . PRO A 1 7 ? 5.076 5.623 11.633 1.00 0.91 91 PRO A O 18
ATOM 25756 N N . PRO A 1 8 ? 4.697 7.381 12.954 1.00 0.59 92 PRO A N 18
ATOM 25757 C CA . PRO A 1 8 ? 5.110 6.656 14.181 1.00 0.84 92 PRO A CA 18
ATOM 25758 C C . PRO A 1 8 ? 4.220 5.429 14.412 1.00 0.71 92 PRO A C 18
ATOM 25759 O O . PRO A 1 8 ? 4.649 4.449 14.992 1.00 0.83 92 PRO A O 18
ATOM 25770 N N . GLY A 1 9 ? 2.995 5.456 13.936 1.00 0.65 93 GLY A N 18
ATOM 25771 C CA . GLY A 1 9 ? 2.097 4.265 14.102 1.00 0.71 93 GLY A CA 18
ATOM 25772 C C . GLY A 1 9 ? 2.256 3.288 12.926 1.00 0.58 93 GLY A C 18
ATOM 25773 O O . GLY A 1 9 ? 1.302 2.663 12.502 1.00 0.58 93 GLY A O 18
ATOM 25777 N N . GLU A 1 10 ? 3.444 3.155 12.395 1.00 0.56 94 GLU A N 18
ATOM 25778 C CA . GLU A 1 10 ? 3.666 2.226 11.241 1.00 0.55 94 GLU A CA 18
ATOM 25779 C C . GLU A 1 10 ? 3.354 0.781 11.633 1.00 0.49 94 GLU A C 18
ATOM 25780 O O . GLU A 1 10 ? 2.997 -0.023 10.795 1.00 0.53 94 GLU A O 18
ATOM 25792 N N . ALA A 1 11 ? 3.489 0.438 12.889 1.00 0.49 95 ALA A N 18
ATOM 25793 C CA . ALA A 1 11 ? 3.204 -0.972 13.309 1.00 0.50 95 ALA A CA 18
ATOM 25794 C C . ALA A 1 11 ? 1.775 -1.367 12.918 1.00 0.38 95 ALA A C 18
ATOM 25795 O O . ALA A 1 11 ? 1.559 -2.393 12.298 1.00 0.36 95 ALA A O 18
ATOM 25802 N N . TYR A 1 12 ? 0.804 -0.555 13.253 1.00 0.38 96 TYR A N 18
ATOM 25803 C CA . TYR A 1 12 ? -0.607 -0.880 12.872 1.00 0.35 96 TYR A CA 18
ATOM 25804 C C . TYR A 1 12 ? -0.721 -0.930 11.347 1.00 0.28 96 TYR A C 18
ATOM 25805 O O . TYR A 1 12 ? -1.269 -1.857 10.775 1.00 0.29 96 TYR A O 18
ATOM 25823 N N . LEU A 1 13 ? -0.190 0.069 10.689 1.00 0.42 97 LEU A N 18
ATOM 25824 C CA . LEU A 1 13 ? -0.239 0.108 9.199 1.00 0.55 97 LEU A CA 18
ATOM 25825 C C . LEU A 1 13 ? 0.470 -1.108 8.613 1.00 0.43 97 LEU A C 18
ATOM 25826 O O . LEU A 1 13 ? 0.020 -1.681 7.637 1.00 0.35 97 LEU A O 18
ATOM 25842 N N . GLN A 1 14 ? 1.580 -1.503 9.187 1.00 0.47 98 GLN A N 18
ATOM 25843 C CA . GLN A 1 14 ? 2.320 -2.683 8.636 1.00 0.49 98 GLN A CA 18
ATOM 25844 C C . GLN A 1 14 ? 1.416 -3.910 8.658 1.00 0.38 98 GLN A C 18
ATOM 25845 O O . GLN A 1 14 ? 1.417 -4.700 7.731 1.00 0.39 98 GLN A O 18
ATOM 25859 N N . VAL A 1 15 ? 0.618 -4.064 9.687 1.00 0.33 99 VAL A N 18
ATOM 25860 C CA . VAL A 1 15 ? -0.313 -5.232 9.729 1.00 0.31 99 VAL A CA 18
ATOM 25861 C C . VAL A 1 15 ? -1.271 -5.137 8.533 1.00 0.24 99 VAL A C 18
ATOM 25862 O O . VAL A 1 15 ? -1.542 -6.118 7.866 1.00 0.30 99 VAL A O 18
ATOM 25875 N N . ALA A 1 16 ? -1.756 -3.953 8.244 1.00 0.18 100 ALA A N 18
ATOM 25876 C CA . ALA A 1 16 ? -2.666 -3.786 7.070 1.00 0.18 100 ALA A CA 18
ATOM 25877 C C . ALA A 1 16 ? -1.862 -3.968 5.783 1.00 0.14 100 ALA A C 18
ATOM 25878 O O . ALA A 1 16 ? -2.164 -4.824 4.981 1.00 0.14 100 ALA A O 18
ATOM 25885 N N . PHE A 1 17 ? -0.820 -3.186 5.592 1.00 0.15 101 PHE A N 18
ATOM 25886 C CA . PHE A 1 17 ? 0.027 -3.336 4.357 1.00 0.16 101 PHE A CA 18
ATOM 25887 C C . PHE A 1 17 ? 0.478 -4.787 4.165 1.00 0.17 101 PHE A C 18
ATOM 25888 O O . PHE A 1 17 ? 0.857 -5.166 3.085 1.00 0.20 101 PHE A O 18
ATOM 25905 N N . ASP A 1 18 ? 0.465 -5.594 5.193 1.00 0.18 102 ASP A N 18
ATOM 25906 C CA . ASP A 1 18 ? 0.926 -7.003 5.025 1.00 0.21 102 ASP A CA 18
ATOM 25907 C C . ASP A 1 18 ? -0.189 -7.890 4.488 1.00 0.20 102 ASP A C 18
ATOM 25908 O O . ASP A 1 18 ? -0.010 -8.591 3.508 1.00 0.22 102 ASP A O 18
ATOM 25917 N N . ILE A 1 19 ? -1.337 -7.879 5.123 1.00 0.18 103 ILE A N 18
ATOM 25918 C CA . ILE A 1 19 ? -2.449 -8.742 4.638 1.00 0.18 103 ILE A CA 18
ATOM 25919 C C . ILE A 1 19 ? -2.878 -8.283 3.251 1.00 0.17 103 ILE A C 18
ATOM 25920 O O . ILE A 1 19 ? -3.120 -9.078 2.361 1.00 0.18 103 ILE A O 18
ATOM 25936 N N . VAL A 1 20 ? -2.971 -6.999 3.072 1.00 0.16 104 VAL A N 18
ATOM 25937 C CA . VAL A 1 20 ? -3.402 -6.456 1.757 1.00 0.16 104 VAL A CA 18
ATOM 25938 C C . VAL A 1 20 ? -2.337 -6.684 0.674 1.00 0.17 104 VAL A C 18
ATOM 25939 O O . VAL A 1 20 ? -2.658 -6.993 -0.458 1.00 0.18 104 VAL A O 18
ATOM 25952 N N . CYS A 1 21 ? -1.078 -6.525 1.007 1.00 0.18 105 CYS A N 18
ATOM 25953 C CA . CYS A 1 21 ? 0.000 -6.723 -0.019 1.00 0.19 105 CYS A CA 18
ATOM 25954 C C . CYS A 1 21 ? -0.036 -8.145 -0.550 1.00 0.20 105 CYS A C 18
ATOM 25955 O O . CYS A 1 21 ? -0.023 -8.374 -1.742 1.00 0.21 105 CYS A O 18
ATOM 25963 N N . ASP A 1 22 ? -0.086 -9.097 0.326 1.00 0.21 106 ASP A N 18
ATOM 25964 C CA . ASP A 1 22 ? -0.134 -10.510 -0.133 1.00 0.24 106 ASP A CA 18
ATOM 25965 C C . ASP A 1 22 ? -1.499 -10.799 -0.785 1.00 0.25 106 ASP A C 18
ATOM 25966 O O . ASP A 1 22 ? -1.684 -11.825 -1.414 1.00 0.28 106 ASP A O 18
ATOM 25975 N N . ASN A 1 23 ? -2.456 -9.900 -0.647 1.00 0.24 107 ASN A N 18
ATOM 25976 C CA . ASN A 1 23 ? -3.799 -10.123 -1.265 1.00 0.26 107 ASN A CA 18
ATOM 25977 C C . ASN A 1 23 ? -3.829 -9.552 -2.686 1.00 0.26 107 ASN A C 18
ATOM 25978 O O . ASN A 1 23 ? -4.424 -10.121 -3.582 1.00 0.29 107 ASN A O 18
ATOM 25989 N N . VAL A 1 24 ? -3.207 -8.419 -2.886 1.00 0.23 108 VAL A N 18
ATOM 25990 C CA . VAL A 1 24 ? -3.208 -7.781 -4.235 1.00 0.24 108 VAL A CA 18
ATOM 25991 C C . VAL A 1 24 ? -2.070 -6.756 -4.326 1.00 0.25 108 VAL A C 18
ATOM 25992 O O . VAL A 1 24 ? -2.216 -5.695 -4.897 1.00 0.42 108 VAL A O 18
ATOM 26005 N N . GLY A 1 25 ? -0.970 -7.075 -3.699 1.00 0.24 109 GLY A N 18
ATOM 26006 C CA . GLY A 1 25 ? 0.227 -6.176 -3.621 1.00 0.22 109 GLY A CA 18
ATOM 26007 C C . GLY A 1 25 ? 0.408 -5.268 -4.861 1.00 0.23 109 GLY A C 18
ATOM 26008 O O . GLY A 1 25 ? 0.778 -4.116 -4.736 1.00 0.21 109 GLY A O 18
ATOM 26012 N N . ARG A 1 26 ? 0.176 -5.779 -6.046 1.00 0.27 110 ARG A N 18
ATOM 26013 C CA . ARG A 1 26 ? 0.368 -4.947 -7.284 1.00 0.28 110 ARG A CA 18
ATOM 26014 C C . ARG A 1 26 ? -0.569 -3.729 -7.300 1.00 0.27 110 ARG A C 18
ATOM 26015 O O . ARG A 1 26 ? -0.321 -2.751 -7.995 1.00 0.27 110 ARG A O 18
ATOM 26036 N N . ASP A 1 27 ? -1.640 -3.778 -6.554 1.00 0.27 111 ASP A N 18
ATOM 26037 C CA . ASP A 1 27 ? -2.597 -2.629 -6.539 1.00 0.30 111 ASP A CA 18
ATOM 26038 C C . ASP A 1 27 ? -1.984 -1.422 -5.811 1.00 0.31 111 ASP A C 18
ATOM 26039 O O . ASP A 1 27 ? -2.497 -0.317 -5.885 1.00 0.39 111 ASP A O 18
ATOM 26048 N N . TRP A 1 28 ? -0.886 -1.614 -5.123 1.00 0.27 112 TRP A N 18
ATOM 26049 C CA . TRP A 1 28 ? -0.240 -0.466 -4.416 1.00 0.29 112 TRP A CA 18
ATOM 26050 C C . TRP A 1 28 ? 0.735 0.210 -5.368 1.00 0.32 112 TRP A C 18
ATOM 26051 O O . TRP A 1 28 ? 0.956 1.402 -5.290 1.00 0.31 112 TRP A O 18
ATOM 26072 N N . LYS A 1 29 ? 1.309 -0.540 -6.281 1.00 0.37 113 LYS A N 18
ATOM 26073 C CA . LYS A 1 29 ? 2.251 0.079 -7.252 1.00 0.40 113 LYS A CA 18
ATOM 26074 C C . LYS A 1 29 ? 1.446 1.002 -8.167 1.00 0.34 113 LYS A C 18
ATOM 26075 O O . LYS A 1 29 ? 1.849 2.120 -8.439 1.00 0.30 113 LYS A O 18
ATOM 26094 N N . ARG A 1 30 ? 0.282 0.562 -8.610 1.00 0.35 114 ARG A N 18
ATOM 26095 C CA . ARG A 1 30 ? -0.562 1.461 -9.467 1.00 0.33 114 ARG A CA 18
ATOM 26096 C C . ARG A 1 30 ? -0.988 2.668 -8.620 1.00 0.28 114 ARG A C 18
ATOM 26097 O O . ARG A 1 30 ? -0.987 3.801 -9.081 1.00 0.29 114 ARG A O 18
ATOM 26118 N N . LEU A 1 31 ? -1.292 2.441 -7.361 1.00 0.26 115 LEU A N 18
ATOM 26119 C CA . LEU A 1 31 ? -1.652 3.576 -6.468 1.00 0.25 115 LEU A CA 18
ATOM 26120 C C . LEU A 1 31 ? -0.383 4.383 -6.154 1.00 0.25 115 LEU A C 18
ATOM 26121 O O . LEU A 1 31 ? -0.446 5.556 -5.848 1.00 0.26 115 LEU A O 18
ATOM 26137 N N . ALA A 1 32 ? 0.777 3.763 -6.253 1.00 0.26 116 ALA A N 18
ATOM 26138 C CA . ALA A 1 32 ? 2.054 4.500 -5.988 1.00 0.28 116 ALA A CA 18
ATOM 26139 C C . ALA A 1 32 ? 2.164 5.665 -6.975 1.00 0.26 116 ALA A C 18
ATOM 26140 O O . ALA A 1 32 ? 2.399 6.806 -6.599 1.00 0.27 116 ALA A O 18
ATOM 26147 N N . ARG A 1 33 ? 1.944 5.390 -8.240 1.00 0.27 117 ARG A N 18
ATOM 26148 C CA . ARG A 1 33 ? 1.984 6.479 -9.262 1.00 0.30 117 ARG A CA 18
ATOM 26149 C C . ARG A 1 33 ? 0.918 7.515 -8.897 1.00 0.32 117 ARG A C 18
ATOM 26150 O O . ARG A 1 33 ? 1.140 8.708 -8.977 1.00 0.33 117 ARG A O 18
ATOM 26171 N N . GLU A 1 34 ? -0.228 7.051 -8.457 1.00 0.34 118 GLU A N 18
ATOM 26172 C CA . GLU A 1 34 ? -1.307 7.995 -8.035 1.00 0.39 118 GLU A CA 18
ATOM 26173 C C . GLU A 1 34 ? -0.813 8.800 -6.823 1.00 0.39 118 GLU A C 18
ATOM 26174 O O . GLU A 1 34 ? -1.098 9.973 -6.682 1.00 0.41 118 GLU A O 18
ATOM 26186 N N . LEU A 1 35 ? -0.054 8.167 -5.956 1.00 0.37 119 LEU A N 18
ATOM 26187 C CA . LEU A 1 35 ? 0.495 8.875 -4.751 1.00 0.38 119 LEU A CA 18
ATOM 26188 C C . LEU A 1 35 ? 1.655 9.804 -5.145 1.00 0.36 119 LEU A C 18
ATOM 26189 O O . LEU A 1 35 ? 2.187 10.514 -4.318 1.00 0.39 119 LEU A O 18
ATOM 26205 N N . LYS A 1 36 ? 2.054 9.800 -6.403 1.00 0.34 120 LYS A N 18
ATOM 26206 C CA . LYS A 1 36 ? 3.182 10.677 -6.872 1.00 0.35 120 LYS A CA 18
ATOM 26207 C C . LYS A 1 36 ? 4.495 10.249 -6.220 1.00 0.30 120 LYS A C 18
ATOM 26208 O O . LYS A 1 36 ? 5.252 11.061 -5.723 1.00 0.33 120 LYS A O 18
ATOM 26227 N N . VAL A 1 37 ? 4.770 8.972 -6.239 1.00 0.29 121 VAL A N 18
ATOM 26228 C CA . VAL A 1 37 ? 6.042 8.461 -5.644 1.00 0.33 121 VAL A CA 18
ATOM 26229 C C . VAL A 1 37 ? 7.211 8.777 -6.585 1.00 0.37 121 VAL A C 18
ATOM 26230 O O . VAL A 1 37 ? 7.034 8.895 -7.784 1.00 0.42 121 VAL A O 18
ATOM 26243 N N . SER A 1 38 ? 8.399 8.927 -6.053 1.00 0.45 122 SER A N 18
ATOM 26244 C CA . SER A 1 38 ? 9.582 9.252 -6.917 1.00 0.52 122 SER A CA 18
ATOM 26245 C C . SER A 1 38 ? 9.745 8.217 -8.031 1.00 0.44 122 SER A C 18
ATOM 26246 O O . SER A 1 38 ? 9.909 7.037 -7.782 1.00 0.35 122 SER A O 18
ATOM 26254 N N . GLU A 1 39 ? 9.714 8.664 -9.261 1.00 0.55 123 GLU A N 18
ATOM 26255 C CA . GLU A 1 39 ? 9.883 7.728 -10.413 1.00 0.58 123 GLU A CA 18
ATOM 26256 C C . GLU A 1 39 ? 11.241 7.035 -10.315 1.00 0.52 123 GLU A C 18
ATOM 26257 O O . GLU A 1 39 ? 11.398 5.895 -10.709 1.00 0.53 123 GLU A O 18
ATOM 26269 N N . ALA A 1 40 ? 12.224 7.720 -9.781 1.00 0.50 124 ALA A N 18
ATOM 26270 C CA . ALA A 1 40 ? 13.583 7.105 -9.642 1.00 0.50 124 ALA A CA 18
ATOM 26271 C C . ALA A 1 40 ? 13.492 5.820 -8.811 1.00 0.39 124 ALA A C 18
ATOM 26272 O O . ALA A 1 40 ? 13.984 4.778 -9.203 1.00 0.45 124 ALA A O 18
ATOM 26279 N N . LYS A 1 41 ? 12.854 5.891 -7.670 1.00 0.31 125 LYS A N 18
ATOM 26280 C CA . LYS A 1 41 ? 12.712 4.677 -6.806 1.00 0.34 125 LYS A CA 18
ATOM 26281 C C . LYS A 1 41 ? 11.933 3.595 -7.555 1.00 0.34 125 LYS A C 18
ATOM 26282 O O . LYS A 1 41 ? 12.299 2.435 -7.547 1.00 0.39 125 LYS A O 18
ATOM 26301 N N . MET A 1 42 ? 10.870 3.975 -8.220 1.00 0.42 126 MET A N 18
ATOM 26302 C CA . MET A 1 42 ? 10.066 2.979 -8.996 1.00 0.56 126 MET A CA 18
ATOM 26303 C C . MET A 1 42 ? 10.943 2.328 -10.066 1.00 0.57 126 MET A C 18
ATOM 26304 O O . MET A 1 42 ? 10.858 1.142 -10.320 1.00 0.66 126 MET A O 18
ATOM 26318 N N . ASP A 1 43 ? 11.780 3.110 -10.696 1.00 0.55 127 ASP A N 18
ATOM 26319 C CA . ASP A 1 43 ? 12.671 2.563 -11.763 1.00 0.62 127 ASP A CA 18
ATOM 26320 C C . ASP A 1 43 ? 13.581 1.468 -11.193 1.00 0.54 127 ASP A C 18
ATOM 26321 O O . ASP A 1 43 ? 13.808 0.452 -11.825 1.00 0.59 127 ASP A O 18
ATOM 26330 N N . GLY A 1 44 ? 14.096 1.664 -10.003 1.00 0.46 128 GLY A N 18
ATOM 26331 C CA . GLY A 1 44 ? 14.985 0.630 -9.398 1.00 0.46 128 GLY A CA 18
ATOM 26332 C C . GLY A 1 44 ? 14.184 -0.550 -8.853 1.00 0.48 128 GLY A C 18
ATOM 26333 O O . GLY A 1 44 ? 14.546 -1.693 -9.068 1.00 0.51 128 GLY A O 18
ATOM 26337 N N . ILE A 1 45 ? 13.115 -0.299 -8.135 1.00 0.54 129 ILE A N 18
ATOM 26338 C CA . ILE A 1 45 ? 12.327 -1.435 -7.571 1.00 0.68 129 ILE A CA 18
ATOM 26339 C C . ILE A 1 45 ? 11.798 -2.333 -8.707 1.00 0.68 129 ILE A C 18
ATOM 26340 O O . ILE A 1 45 ? 11.937 -3.541 -8.667 1.00 0.72 129 ILE A O 18
ATOM 26356 N N . GLU A 1 46 ? 11.194 -1.747 -9.708 1.00 0.70 130 GLU A N 18
ATOM 26357 C CA . GLU A 1 46 ? 10.651 -2.555 -10.843 1.00 0.77 130 GLU A CA 18
ATOM 26358 C C . GLU A 1 46 ? 11.759 -3.336 -11.566 1.00 0.65 130 GLU A C 18
ATOM 26359 O O . GLU A 1 46 ? 11.636 -4.526 -11.792 1.00 0.68 130 GLU A O 18
ATOM 26371 N N . GLU A 1 47 ? 12.826 -2.674 -11.950 1.00 0.59 131 GLU A N 18
ATOM 26372 C CA . GLU A 1 47 ? 13.923 -3.384 -12.684 1.00 0.55 131 GLU A CA 18
ATOM 26373 C C . GLU A 1 47 ? 14.624 -4.394 -11.777 1.00 0.47 131 GLU A C 18
ATOM 26374 O O . GLU A 1 47 ? 14.961 -5.487 -12.195 1.00 0.45 131 GLU A O 18
ATOM 26386 N N . LYS A 1 48 ? 14.847 -4.035 -10.543 1.00 0.51 132 LYS A N 18
ATOM 26387 C CA . LYS A 1 48 ? 15.530 -4.968 -9.598 1.00 0.53 132 LYS A CA 18
ATOM 26388 C C . LYS A 1 48 ? 14.612 -6.145 -9.254 1.00 0.54 132 LYS A C 18
ATOM 26389 O O . LYS A 1 48 ? 15.062 -7.257 -9.055 1.00 0.63 132 LYS A O 18
ATOM 26408 N N . TYR A 1 49 ? 13.330 -5.896 -9.158 1.00 0.55 133 TYR A N 18
ATOM 26409 C CA . TYR A 1 49 ? 12.371 -6.981 -8.797 1.00 0.65 133 TYR A CA 18
ATOM 26410 C C . TYR A 1 49 ? 11.220 -7.037 -9.814 1.00 0.54 133 TYR A C 18
ATOM 26411 O O . TYR A 1 49 ? 10.160 -6.493 -9.572 1.00 0.66 133 TYR A O 18
ATOM 26429 N N . PRO A 1 50 ? 11.463 -7.679 -10.934 1.00 0.51 134 PRO A N 18
ATOM 26430 C CA . PRO A 1 50 ? 10.422 -7.770 -11.986 1.00 0.53 134 PRO A CA 18
ATOM 26431 C C . PRO A 1 50 ? 9.305 -8.762 -11.617 1.00 0.47 134 PRO A C 18
ATOM 26432 O O . PRO A 1 50 ? 8.357 -8.915 -12.366 1.00 0.54 134 PRO A O 18
ATOM 26443 N N . ARG A 1 51 ? 9.400 -9.452 -10.497 1.00 0.43 135 ARG A N 18
ATOM 26444 C CA . ARG A 1 51 ? 8.316 -10.435 -10.155 1.00 0.48 135 ARG A CA 18
ATOM 26445 C C . ARG A 1 51 ? 8.072 -10.557 -8.635 1.00 0.43 135 ARG A C 18
ATOM 26446 O O . ARG A 1 51 ? 7.297 -11.390 -8.203 1.00 0.60 135 ARG A O 18
ATOM 26467 N N . SER A 1 52 ? 8.696 -9.742 -7.818 1.00 0.51 136 SER A N 18
ATOM 26468 C CA . SER A 1 52 ? 8.455 -9.846 -6.341 1.00 0.44 136 SER A CA 18
ATOM 26469 C C . SER A 1 52 ? 7.413 -8.830 -5.900 1.00 0.33 136 SER A C 18
ATOM 26470 O O . SER A 1 52 ? 7.623 -7.633 -5.966 1.00 0.30 136 SER A O 18
ATOM 26478 N N . LEU A 1 53 ? 6.287 -9.311 -5.441 1.00 0.31 137 LEU A N 18
ATOM 26479 C CA . LEU A 1 53 ? 5.209 -8.392 -4.977 1.00 0.24 137 LEU A CA 18
ATOM 26480 C C . LEU A 1 53 ? 5.723 -7.595 -3.782 1.00 0.20 137 LEU A C 18
ATOM 26481 O O . LEU A 1 53 ? 5.508 -6.407 -3.665 1.00 0.21 137 LEU A O 18
ATOM 26497 N N . SER A 1 54 ? 6.402 -8.268 -2.899 1.00 0.24 138 SER A N 18
ATOM 26498 C CA . SER A 1 54 ? 6.954 -7.603 -1.676 1.00 0.26 138 SER A CA 18
ATOM 26499 C C . SER A 1 54 ? 8.000 -6.526 -2.010 1.00 0.20 138 SER A C 18
ATOM 26500 O O . SER A 1 54 ? 7.971 -5.437 -1.470 1.00 0.22 138 SER A O 18
ATOM 26508 N N . GLU A 1 55 ? 8.946 -6.838 -2.859 1.00 0.24 139 GLU A N 18
ATOM 26509 C CA . GLU A 1 55 ? 10.029 -5.850 -3.188 1.00 0.25 139 GLU A CA 18
ATOM 26510 C C . GLU A 1 55 ? 9.493 -4.622 -3.927 1.00 0.21 139 GLU A C 18
ATOM 26511 O O . GLU A 1 55 ? 9.941 -3.513 -3.698 1.00 0.21 139 GLU A O 18
ATOM 26523 N N . ARG A 1 56 ? 8.574 -4.811 -4.838 1.00 0.26 140 ARG A N 18
ATOM 26524 C CA . ARG A 1 56 ? 8.056 -3.649 -5.623 1.00 0.33 140 ARG A CA 18
ATOM 26525 C C . ARG A 1 56 ? 7.209 -2.708 -4.763 1.00 0.29 140 ARG A C 18
ATOM 26526 O O . ARG A 1 56 ? 7.462 -1.518 -4.709 1.00 0.35 140 ARG A O 18
ATOM 26547 N N . VAL A 1 57 ? 6.198 -3.217 -4.119 1.00 0.24 141 VAL A N 18
ATOM 26548 C CA . VAL A 1 57 ? 5.315 -2.336 -3.289 1.00 0.27 141 VAL A CA 18
ATOM 26549 C C . VAL A 1 57 ? 6.017 -1.743 -2.055 1.00 0.25 141 VAL A C 18
ATOM 26550 O O . VAL A 1 57 ? 5.786 -0.607 -1.714 1.00 0.29 141 VAL A O 18
ATOM 26563 N N . ARG A 1 58 ? 6.838 -2.493 -1.362 1.00 0.21 142 ARG A N 18
ATOM 26564 C CA . ARG A 1 58 ? 7.488 -1.944 -0.119 1.00 0.22 142 ARG A CA 18
ATOM 26565 C C . ARG A 1 58 ? 8.160 -0.585 -0.357 1.00 0.24 142 ARG A C 18
ATOM 26566 O O . ARG A 1 58 ? 7.939 0.351 0.391 1.00 0.25 142 ARG A O 18
ATOM 26587 N N . GLU A 1 59 ? 8.972 -0.462 -1.373 1.00 0.26 143 GLU A N 18
ATOM 26588 C CA . GLU A 1 59 ? 9.646 0.852 -1.630 1.00 0.31 143 GLU A CA 18
ATOM 26589 C C . GLU A 1 59 ? 8.599 1.938 -1.903 1.00 0.30 143 GLU A C 18
ATOM 26590 O O . GLU A 1 59 ? 8.616 3.005 -1.313 1.00 0.31 143 GLU A O 18
ATOM 26602 N N . SER A 1 60 ? 7.685 1.660 -2.793 1.00 0.29 144 SER A N 18
ATOM 26603 C CA . SER A 1 60 ? 6.614 2.651 -3.127 1.00 0.29 144 SER A CA 18
ATOM 26604 C C . SER A 1 60 ? 5.740 2.929 -1.899 1.00 0.28 144 SER A C 18
ATOM 26605 O O . SER A 1 60 ? 5.342 4.051 -1.646 1.00 0.28 144 SER A O 18
ATOM 26613 N N . LEU A 1 61 ? 5.435 1.910 -1.142 1.00 0.27 145 LEU A N 18
ATOM 26614 C CA . LEU A 1 61 ? 4.589 2.089 0.067 1.00 0.28 145 LEU A CA 18
ATOM 26615 C C . LEU A 1 61 ? 5.351 2.883 1.126 1.00 0.30 145 LEU A C 18
ATOM 26616 O O . LEU A 1 61 ? 4.773 3.662 1.862 1.00 0.30 145 LEU A O 18
ATOM 26632 N N . LYS A 1 62 ? 6.642 2.688 1.214 1.00 0.33 146 LYS A N 18
ATOM 26633 C CA . LYS A 1 62 ? 7.440 3.431 2.234 1.00 0.35 146 LYS A CA 18
ATOM 26634 C C . LYS A 1 62 ? 7.344 4.944 2.004 1.00 0.34 146 LYS A C 18
ATOM 26635 O O . LYS A 1 62 ? 7.015 5.690 2.908 1.00 0.35 146 LYS A O 18
ATOM 26654 N N . VAL A 1 63 ? 7.632 5.405 0.810 1.00 0.32 147 VAL A N 18
ATOM 26655 C CA . VAL A 1 63 ? 7.562 6.879 0.544 1.00 0.33 147 VAL A CA 18
ATOM 26656 C C . VAL A 1 63 ? 6.141 7.416 0.757 1.00 0.31 147 VAL A C 18
ATOM 26657 O O . VAL A 1 63 ? 5.957 8.423 1.417 1.00 0.31 147 VAL A O 18
ATOM 26670 N N . TRP A 1 64 ? 5.134 6.755 0.234 1.00 0.32 148 TRP A N 18
ATOM 26671 C CA . TRP A 1 64 ? 3.732 7.243 0.451 1.00 0.33 148 TRP A CA 18
ATOM 26672 C C . TRP A 1 64 ? 3.427 7.190 1.963 1.00 0.32 148 TRP A C 18
ATOM 26673 O O . TRP A 1 64 ? 2.936 8.141 2.541 1.00 0.32 148 TRP A O 18
ATOM 26694 N N . LYS A 1 65 ? 3.731 6.085 2.594 1.00 0.36 149 LYS A N 18
ATOM 26695 C CA . LYS A 1 65 ? 3.480 5.955 4.063 1.00 0.38 149 LYS A CA 18
ATOM 26696 C C . LYS A 1 65 ? 4.267 7.027 4.838 1.00 0.34 149 LYS A C 18
ATOM 26697 O O . LYS A 1 65 ? 3.769 7.600 5.789 1.00 0.33 149 LYS A O 18
ATOM 26716 N N . ASN A 1 66 ? 5.488 7.301 4.441 1.00 0.37 150 ASN A N 18
ATOM 26717 C CA . ASN A 1 66 ? 6.303 8.337 5.160 1.00 0.41 150 ASN A CA 18
ATOM 26718 C C . ASN A 1 66 ? 5.639 9.714 5.077 1.00 0.39 150 ASN A C 18
ATOM 26719 O O . ASN A 1 66 ? 5.647 10.471 6.031 1.00 0.46 150 ASN A O 18
ATOM 26730 N N . ALA A 1 67 ? 5.086 10.052 3.941 1.00 0.38 151 ALA A N 18
ATOM 26731 C CA . ALA A 1 67 ? 4.443 11.395 3.788 1.00 0.49 151 ALA A CA 18
ATOM 26732 C C . ALA A 1 67 ? 3.185 11.500 4.652 1.00 0.53 151 ALA A C 18
ATOM 26733 O O . ALA A 1 67 ? 3.070 12.383 5.482 1.00 0.72 151 ALA A O 18
ATOM 26740 N N . GLU A 1 68 ? 2.241 10.613 4.462 1.00 0.40 152 GLU A N 18
ATOM 26741 C CA . GLU A 1 68 ? 0.989 10.671 5.273 1.00 0.50 152 GLU A CA 18
ATOM 26742 C C . GLU A 1 68 ? 1.262 10.275 6.724 1.00 0.60 152 GLU A C 18
ATOM 26743 O O . GLU A 1 68 ? 1.719 9.183 7.001 1.00 1.48 152 GLU A O 18
ATOM 26755 N N . LYS A 1 69 ? 0.958 11.148 7.650 1.00 0.76 153 LYS A N 18
ATOM 26756 C CA . LYS A 1 69 ? 1.166 10.823 9.090 1.00 0.67 153 LYS A CA 18
ATOM 26757 C C . LYS A 1 69 ? -0.101 10.143 9.618 1.00 0.64 153 LYS A C 18
ATOM 26758 O O . LYS A 1 69 ? -0.132 8.944 9.819 1.00 0.57 153 LYS A O 18
ATOM 26777 N N . LYS A 1 70 ? -1.155 10.895 9.811 1.00 0.73 154 LYS A N 18
ATOM 26778 C CA . LYS A 1 70 ? -2.434 10.288 10.285 1.00 0.77 154 LYS A CA 18
ATOM 26779 C C . LYS A 1 70 ? -3.007 9.399 9.175 1.00 0.62 154 LYS A C 18
ATOM 26780 O O . LYS A 1 70 ? -3.600 8.363 9.428 1.00 0.60 154 LYS A O 18
ATOM 26799 N N . ASN A 1 71 ? -2.813 9.797 7.941 1.00 0.57 155 ASN A N 18
ATOM 26800 C CA . ASN A 1 71 ? -3.331 8.991 6.794 1.00 0.47 155 ASN A CA 18
ATOM 26801 C C . ASN A 1 71 ? -2.476 7.735 6.584 1.00 0.37 155 ASN A C 18
ATOM 26802 O O . ASN A 1 71 ? -2.803 6.895 5.766 1.00 0.34 155 ASN A O 18
ATOM 26813 N N . ALA A 1 72 ? -1.402 7.578 7.330 1.00 0.37 156 ALA A N 18
ATOM 26814 C CA . ALA A 1 72 ? -0.565 6.352 7.173 1.00 0.33 156 ALA A CA 18
ATOM 26815 C C . ALA A 1 72 ? -1.332 5.136 7.703 1.00 0.28 156 ALA A C 18
ATOM 26816 O O . ALA A 1 72 ? -0.920 4.009 7.505 1.00 0.28 156 ALA A O 18
ATOM 26823 N N . SER A 1 73 ? -2.439 5.348 8.382 1.00 0.28 157 SER A N 18
ATOM 26824 C CA . SER A 1 73 ? -3.204 4.197 8.921 1.00 0.28 157 SER A CA 18
ATOM 26825 C C . SER A 1 73 ? -4.168 3.662 7.869 1.00 0.22 157 SER A C 18
ATOM 26826 O O . SER A 1 73 ? -4.315 4.213 6.781 1.00 0.21 157 SER A O 18
ATOM 26834 N N . VAL A 1 74 ? -4.810 2.575 8.183 1.00 0.23 158 VAL A N 18
ATOM 26835 C CA . VAL A 1 74 ? -5.753 1.967 7.214 1.00 0.22 158 VAL A CA 18
ATOM 26836 C C . VAL A 1 74 ? -6.873 2.941 6.859 1.00 0.18 158 VAL A C 18
ATOM 26837 O O . VAL A 1 74 ? -7.175 3.105 5.707 1.00 0.18 158 VAL A O 18
ATOM 26850 N N . ALA A 1 75 ? -7.476 3.606 7.829 1.00 0.15 159 ALA A N 18
ATOM 26851 C CA . ALA A 1 75 ? -8.587 4.582 7.526 1.00 0.13 159 ALA A CA 18
ATOM 26852 C C . ALA A 1 75 ? -8.237 5.454 6.321 1.00 0.13 159 ALA A C 18
ATOM 26853 O O . ALA A 1 75 ? -9.093 5.808 5.527 1.00 0.15 159 ALA A O 18
ATOM 26860 N N . GLY A 1 76 ? -6.977 5.749 6.155 1.00 0.13 160 GLY A N 18
ATOM 26861 C CA . GLY A 1 76 ? -6.562 6.548 4.975 1.00 0.15 160 GLY A CA 18
ATOM 26862 C C . GLY A 1 76 ? -6.631 5.668 3.736 1.00 0.16 160 GLY A C 18
ATOM 26863 O O . GLY A 1 76 ? -7.416 5.910 2.837 1.00 0.18 160 GLY A O 18
ATOM 26867 N N . LEU A 1 77 ? -5.805 4.654 3.672 1.00 0.16 161 LEU A N 18
ATOM 26868 C CA . LEU A 1 77 ? -5.815 3.764 2.472 1.00 0.18 161 LEU A CA 18
ATOM 26869 C C . LEU A 1 77 ? -7.176 3.058 2.275 1.00 0.20 161 LEU A C 18
ATOM 26870 O O . LEU A 1 77 ? -7.670 2.986 1.165 1.00 0.28 161 LEU A O 18
ATOM 26886 N N . VAL A 1 78 ? -7.775 2.510 3.317 1.00 0.22 162 VAL A N 18
ATOM 26887 C CA . VAL A 1 78 ? -9.078 1.789 3.131 1.00 0.26 162 VAL A CA 18
ATOM 26888 C C . VAL A 1 78 ? -10.119 2.732 2.554 1.00 0.29 162 VAL A C 18
ATOM 26889 O O . VAL A 1 78 ? -10.878 2.366 1.675 1.00 0.34 162 VAL A O 18
ATOM 26902 N N . LYS A 1 79 ? -10.137 3.951 3.010 1.00 0.29 163 LYS A N 18
ATOM 26903 C CA . LYS A 1 79 ? -11.107 4.934 2.450 1.00 0.34 163 LYS A CA 18
ATOM 26904 C C . LYS A 1 79 ? -10.835 5.112 0.952 1.00 0.36 163 LYS A C 18
ATOM 26905 O O . LYS A 1 79 ? -11.722 5.024 0.130 1.00 0.39 163 LYS A O 18
ATOM 26924 N N . ALA A 1 80 ? -9.598 5.352 0.606 1.00 0.36 164 ALA A N 18
ATOM 26925 C CA . ALA A 1 80 ? -9.229 5.534 -0.831 1.00 0.39 164 ALA A CA 18
ATOM 26926 C C . ALA A 1 80 ? -9.402 4.237 -1.637 1.00 0.39 164 ALA A C 18
ATOM 26927 O O . ALA A 1 80 ? -10.064 4.219 -2.657 1.00 0.33 164 ALA A O 18
ATOM 26934 N N . LEU A 1 81 ? -8.766 3.168 -1.215 1.00 0.50 165 LEU A N 18
ATOM 26935 C CA . LEU A 1 81 ? -8.844 1.887 -1.989 1.00 0.55 165 LEU A CA 18
ATOM 26936 C C . LEU A 1 81 ? -10.284 1.349 -2.134 1.00 0.45 165 LEU A C 18
ATOM 26937 O O . LEU A 1 81 ? -10.678 0.947 -3.214 1.00 0.42 165 LEU A O 18
ATOM 26953 N N . ARG A 1 82 ? -11.062 1.301 -1.081 1.00 0.47 166 ARG A N 18
ATOM 26954 C CA . ARG A 1 82 ? -12.450 0.743 -1.205 1.00 0.45 166 ARG A CA 18
ATOM 26955 C C . ARG A 1 82 ? -13.374 1.682 -1.986 1.00 0.41 166 ARG A C 18
ATOM 26956 O O . ARG A 1 82 ? -14.147 1.245 -2.819 1.00 0.52 166 ARG A O 18
ATOM 26977 N N . THR A 1 83 ? -13.309 2.957 -1.721 1.00 0.33 167 THR A N 18
ATOM 26978 C CA . THR A 1 83 ? -14.195 3.920 -2.447 1.00 0.36 167 THR A CA 18
ATOM 26979 C C . THR A 1 83 ? -13.930 3.859 -3.950 1.00 0.35 167 THR A C 18
ATOM 26980 O O . THR A 1 83 ? -14.841 3.946 -4.753 1.00 0.41 167 THR A O 18
ATOM 26991 N N . CYS A 1 84 ? -12.687 3.742 -4.332 1.00 0.32 168 CYS A N 18
ATOM 26992 C CA . CYS A 1 84 ? -12.354 3.712 -5.784 1.00 0.36 168 CYS A CA 18
ATOM 26993 C C . CYS A 1 84 ? -12.667 2.352 -6.417 1.00 0.31 168 CYS A C 18
ATOM 26994 O O . CYS A 1 84 ? -13.348 2.289 -7.422 1.00 0.34 168 CYS A O 18
ATOM 27002 N N . ARG A 1 85 ? -12.179 1.259 -5.856 1.00 0.30 169 ARG A N 18
ATOM 27003 C CA . ARG A 1 85 ? -12.470 -0.102 -6.476 1.00 0.31 169 ARG A CA 18
ATOM 27004 C C . ARG A 1 85 ? -11.766 -1.269 -5.762 1.00 0.26 169 ARG A C 18
ATOM 27005 O O . ARG A 1 85 ? -12.072 -2.420 -6.018 1.00 0.34 169 ARG A O 18
ATOM 27026 N N . LEU A 1 86 ? -10.810 -1.000 -4.922 1.00 0.20 170 LEU A N 18
ATOM 27027 C CA . LEU A 1 86 ? -10.060 -2.105 -4.248 1.00 0.17 170 LEU A CA 18
ATOM 27028 C C . LEU A 1 86 ? -10.870 -2.721 -3.098 1.00 0.19 170 LEU A C 18
ATOM 27029 O O . LEU A 1 86 ? -10.443 -2.752 -1.964 1.00 0.23 170 LEU A O 18
ATOM 27045 N N . ASN A 1 87 ? -12.034 -3.224 -3.394 1.00 0.24 171 ASN A N 18
ATOM 27046 C CA . ASN A 1 87 ? -12.885 -3.854 -2.337 1.00 0.30 171 ASN A CA 18
ATOM 27047 C C . ASN A 1 87 ? -12.145 -5.022 -1.666 1.00 0.24 171 ASN A C 18
ATOM 27048 O O . ASN A 1 87 ? -12.349 -5.311 -0.502 1.00 0.25 171 ASN A O 18
ATOM 27059 N N . LEU A 1 88 ? -11.317 -5.713 -2.408 1.00 0.21 172 LEU A N 18
ATOM 27060 C CA . LEU A 1 88 ? -10.583 -6.897 -1.840 1.00 0.21 172 LEU A CA 18
ATOM 27061 C C . LEU A 1 88 ? -9.801 -6.533 -0.572 1.00 0.17 172 LEU A C 18
ATOM 27062 O O . LEU A 1 88 ? -10.040 -7.076 0.496 1.00 0.21 172 LEU A O 18
ATOM 27078 N N . VAL A 1 89 ? -8.872 -5.622 -0.683 1.00 0.16 173 VAL A N 18
ATOM 27079 C CA . VAL A 1 89 ? -8.064 -5.227 0.512 1.00 0.21 173 VAL A CA 18
ATOM 27080 C C . VAL A 1 89 ? -8.952 -4.554 1.553 1.00 0.22 173 VAL A C 18
ATOM 27081 O O . VAL A 1 89 ? -8.731 -4.684 2.742 1.00 0.25 173 VAL A O 18
ATOM 27094 N N . ALA A 1 90 ? -9.974 -3.864 1.118 1.00 0.27 174 ALA A N 18
ATOM 27095 C CA . ALA A 1 90 ? -10.908 -3.208 2.091 1.00 0.34 174 ALA A CA 18
ATOM 27096 C C . ALA A 1 90 ? -11.522 -4.278 2.998 1.00 0.29 174 ALA A C 18
ATOM 27097 O O . ALA A 1 90 ? -11.612 -4.123 4.200 1.00 0.32 174 ALA A O 18
ATOM 27104 N N . ASP A 1 91 ? -11.934 -5.369 2.415 1.00 0.24 175 ASP A N 18
ATOM 27105 C CA . ASP A 1 91 ? -12.526 -6.481 3.211 1.00 0.23 175 ASP A CA 18
ATOM 27106 C C . ASP A 1 91 ? -11.514 -7.000 4.236 1.00 0.17 175 ASP A C 18
ATOM 27107 O O . ASP A 1 91 ? -11.870 -7.362 5.342 1.00 0.20 175 ASP A O 18
ATOM 27116 N N . LEU A 1 92 ? -10.260 -7.066 3.864 1.00 0.14 176 LEU A N 18
ATOM 27117 C CA . LEU A 1 92 ? -9.224 -7.600 4.821 1.00 0.20 176 LEU A CA 18
ATOM 27118 C C . LEU A 1 92 ? -9.125 -6.705 6.052 1.00 0.25 176 LEU A C 18
ATOM 27119 O O . LEU A 1 92 ? -9.350 -7.136 7.168 1.00 0.27 176 LEU A O 18
ATOM 27135 N N . VAL A 1 93 ? -8.785 -5.459 5.851 1.00 0.33 177 VAL A N 18
ATOM 27136 C CA . VAL A 1 93 ? -8.662 -4.519 7.002 1.00 0.41 177 VAL A CA 18
ATOM 27137 C C . VAL A 1 93 ? -10.016 -4.383 7.701 1.00 0.37 177 VAL A C 18
ATOM 27138 O O . VAL A 1 93 ? -10.095 -4.352 8.915 1.00 0.39 177 VAL A O 18
ATOM 27151 N N . GLU A 1 94 ? -11.082 -4.329 6.942 1.00 0.36 178 GLU A N 18
ATOM 27152 C CA . GLU A 1 94 ? -12.439 -4.226 7.559 1.00 0.39 178 GLU A CA 18
ATOM 27153 C C . GLU A 1 94 ? -12.710 -5.456 8.443 1.00 0.31 178 GLU A C 18
ATOM 27154 O O . GLU A 1 94 ? -13.106 -5.335 9.587 1.00 0.34 178 GLU A O 18
ATOM 27166 N N . GLU A 1 95 ? -12.494 -6.632 7.911 1.00 0.25 179 GLU A N 18
ATOM 27167 C CA . GLU A 1 95 ? -12.738 -7.879 8.702 1.00 0.24 179 GLU A CA 18
ATOM 27168 C C . GLU A 1 95 ? -11.846 -7.900 9.944 1.00 0.25 179 GLU A C 18
ATOM 27169 O O . GLU A 1 95 ? -12.271 -8.289 11.016 1.00 0.39 179 GLU A O 18
ATOM 27181 N N . ALA A 1 96 ? -10.618 -7.474 9.808 1.00 0.26 180 ALA A N 18
ATOM 27182 C CA . ALA A 1 96 ? -9.695 -7.455 10.983 1.00 0.38 180 ALA A CA 18
ATOM 27183 C C . ALA A 1 96 ? -10.171 -6.410 11.997 1.00 0.44 180 ALA A C 18
ATOM 27184 O O . ALA A 1 96 ? -9.979 -6.557 13.190 1.00 0.60 180 ALA A O 18
ATOM 27191 N N . GLN A 1 97 ? -10.791 -5.357 11.526 1.00 0.48 181 GLN A N 18
ATOM 27192 C CA . GLN A 1 97 ? -11.288 -4.291 12.453 1.00 0.70 181 GLN A CA 18
ATOM 27193 C C . GLN A 1 97 ? -12.555 -4.748 13.193 1.00 0.71 181 GLN A C 18
ATOM 27194 O O . GLN A 1 97 ? -12.969 -4.134 14.158 1.00 1.08 181 GLN A O 18
ATOM 27208 N N . GLU A 1 98 ? -13.183 -5.813 12.744 1.00 0.74 182 GLU A N 18
ATOM 27209 C CA . GLU A 1 98 ? -14.435 -6.306 13.409 1.00 1.33 182 GLU A CA 18
ATOM 27210 C C . GLU A 1 98 ? -15.460 -5.172 13.540 1.00 2.14 182 GLU A C 18
ATOM 27211 O O . GLU A 1 98 ? -16.152 -5.060 14.533 1.00 2.63 182 GLU A O 18
ATOM 27223 N N . SER A 1 99 ? -15.562 -4.332 12.536 1.00 2.57 183 SER A N 18
ATOM 27224 C CA . SER A 1 99 ? -16.540 -3.195 12.577 1.00 3.70 183 SER A CA 18
ATOM 27225 C C . SER A 1 99 ? -16.408 -2.399 13.884 1.00 4.04 183 SER A C 18
ATOM 27226 O O . SER A 1 99 ? -15.657 -1.438 13.895 1.00 4.36 183 SER A O 18
ATOM 27235 N N . ALA A 1 5 ? 9.924 9.203 12.644 1.00 1.92 89 ALA A N 19
ATOM 27236 C CA . ALA A 1 5 ? 9.990 9.886 11.316 1.00 1.43 89 ALA A CA 19
ATOM 27237 C C . ALA A 1 5 ? 8.729 9.571 10.512 1.00 1.08 89 ALA A C 19
ATOM 27238 O O . ALA A 1 5 ? 7.872 10.414 10.324 1.00 1.13 89 ALA A O 19
ATOM 27245 N N . ALA A 1 6 ? 8.607 8.355 10.057 1.00 0.96 90 ALA A N 19
ATOM 27246 C CA . ALA A 1 6 ? 7.396 7.954 9.280 1.00 0.72 90 ALA A CA 19
ATOM 27247 C C . ALA A 1 6 ? 6.185 8.005 10.215 1.00 0.58 90 ALA A C 19
ATOM 27248 O O . ALA A 1 6 ? 6.306 8.518 11.311 1.00 1.23 90 ALA A O 19
ATOM 27255 N N . PRO A 1 7 ? 5.045 7.503 9.782 1.00 0.79 91 PRO A N 19
ATOM 27256 C CA . PRO A 1 7 ? 3.861 7.562 10.657 1.00 1.10 91 PRO A CA 19
ATOM 27257 C C . PRO A 1 7 ? 4.069 6.631 11.852 1.00 0.60 91 PRO A C 19
ATOM 27258 O O . PRO A 1 7 ? 4.119 5.430 11.687 1.00 0.91 91 PRO A O 19
ATOM 27269 N N . PRO A 1 8 ? 4.179 7.202 13.033 1.00 0.59 92 PRO A N 19
ATOM 27270 C CA . PRO A 1 8 ? 4.377 6.373 14.248 1.00 0.84 92 PRO A CA 19
ATOM 27271 C C . PRO A 1 8 ? 3.196 5.409 14.404 1.00 0.71 92 PRO A C 19
ATOM 27272 O O . PRO A 1 8 ? 2.101 5.685 13.948 1.00 0.83 92 PRO A O 19
ATOM 27283 N N . GLY A 1 9 ? 3.418 4.268 15.000 1.00 0.65 93 GLY A N 19
ATOM 27284 C CA . GLY A 1 9 ? 2.319 3.269 15.131 1.00 0.71 93 GLY A CA 19
ATOM 27285 C C . GLY A 1 9 ? 2.060 2.626 13.767 1.00 0.58 93 GLY A C 19
ATOM 27286 O O . GLY A 1 9 ? 0.945 2.272 13.430 1.00 0.58 93 GLY A O 19
ATOM 27290 N N . GLU A 1 10 ? 3.097 2.472 12.984 1.00 0.56 94 GLU A N 19
ATOM 27291 C CA . GLU A 1 10 ? 2.956 1.850 11.628 1.00 0.55 94 GLU A CA 19
ATOM 27292 C C . GLU A 1 10 ? 2.497 0.396 11.734 1.00 0.49 94 GLU A C 19
ATOM 27293 O O . GLU A 1 10 ? 2.077 -0.189 10.756 1.00 0.53 94 GLU A O 19
ATOM 27305 N N . ALA A 1 11 ? 2.569 -0.194 12.900 1.00 0.49 95 ALA A N 19
ATOM 27306 C CA . ALA A 1 11 ? 2.131 -1.615 13.039 1.00 0.50 95 ALA A CA 19
ATOM 27307 C C . ALA A 1 11 ? 0.665 -1.759 12.615 1.00 0.38 95 ALA A C 19
ATOM 27308 O O . ALA A 1 11 ? 0.273 -2.773 12.065 1.00 0.36 95 ALA A O 19
ATOM 27315 N N . TYR A 1 12 ? -0.142 -0.750 12.848 1.00 0.38 96 TYR A N 19
ATOM 27316 C CA . TYR A 1 12 ? -1.574 -0.839 12.433 1.00 0.35 96 TYR A CA 19
ATOM 27317 C C . TYR A 1 12 ? -1.660 -0.862 10.908 1.00 0.28 96 TYR A C 19
ATOM 27318 O O . TYR A 1 12 ? -2.150 -1.805 10.306 1.00 0.29 96 TYR A O 19
ATOM 27336 N N . LEU A 1 13 ? -1.167 0.176 10.281 1.00 0.42 97 LEU A N 19
ATOM 27337 C CA . LEU A 1 13 ? -1.190 0.245 8.791 1.00 0.55 97 LEU A CA 19
ATOM 27338 C C . LEU A 1 13 ? -0.402 -0.935 8.225 1.00 0.43 97 LEU A C 19
ATOM 27339 O O . LEU A 1 13 ? -0.767 -1.516 7.221 1.00 0.35 97 LEU A O 19
ATOM 27355 N N . GLN A 1 14 ? 0.680 -1.291 8.875 1.00 0.47 98 GLN A N 19
ATOM 27356 C CA . GLN A 1 14 ? 1.505 -2.438 8.389 1.00 0.49 98 GLN A CA 19
ATOM 27357 C C . GLN A 1 14 ? 0.663 -3.720 8.366 1.00 0.38 98 GLN A C 19
ATOM 27358 O O . GLN A 1 14 ? 0.757 -4.504 7.440 1.00 0.39 98 GLN A O 19
ATOM 27372 N N . VAL A 1 15 ? -0.177 -3.938 9.360 1.00 0.33 99 VAL A N 19
ATOM 27373 C CA . VAL A 1 15 ? -1.030 -5.173 9.350 1.00 0.31 99 VAL A CA 19
ATOM 27374 C C . VAL A 1 15 ? -1.913 -5.159 8.104 1.00 0.24 99 VAL A C 19
ATOM 27375 O O . VAL A 1 15 ? -1.988 -6.136 7.380 1.00 0.30 99 VAL A O 19
ATOM 27388 N N . ALA A 1 16 ? -2.560 -4.054 7.835 1.00 0.18 100 ALA A N 19
ATOM 27389 C CA . ALA A 1 16 ? -3.413 -3.981 6.613 1.00 0.18 100 ALA A CA 19
ATOM 27390 C C . ALA A 1 16 ? -2.531 -4.156 5.379 1.00 0.14 100 ALA A C 19
ATOM 27391 O O . ALA A 1 16 ? -2.799 -4.978 4.536 1.00 0.14 100 ALA A O 19
ATOM 27398 N N . PHE A 1 17 ? -1.464 -3.402 5.302 1.00 0.15 101 PHE A N 19
ATOM 27399 C CA . PHE A 1 17 ? -0.512 -3.507 4.145 1.00 0.16 101 PHE A CA 19
ATOM 27400 C C . PHE A 1 17 ? -0.012 -4.939 3.970 1.00 0.17 101 PHE A C 19
ATOM 27401 O O . PHE A 1 17 ? 0.453 -5.297 2.918 1.00 0.20 101 PHE A O 19
ATOM 27418 N N . ASP A 1 18 ? -0.075 -5.750 4.988 1.00 0.18 102 ASP A N 19
ATOM 27419 C CA . ASP A 1 18 ? 0.438 -7.146 4.853 1.00 0.21 102 ASP A CA 19
ATOM 27420 C C . ASP A 1 18 ? -0.608 -8.061 4.231 1.00 0.20 102 ASP A C 19
ATOM 27421 O O . ASP A 1 18 ? -0.350 -8.732 3.249 1.00 0.22 102 ASP A O 19
ATOM 27430 N N . ILE A 1 19 ? -1.786 -8.095 4.797 1.00 0.18 103 ILE A N 19
ATOM 27431 C CA . ILE A 1 19 ? -2.852 -8.975 4.236 1.00 0.18 103 ILE A CA 19
ATOM 27432 C C . ILE A 1 19 ? -3.218 -8.489 2.847 1.00 0.17 103 ILE A C 19
ATOM 27433 O O . ILE A 1 19 ? -3.387 -9.268 1.931 1.00 0.18 103 ILE A O 19
ATOM 27449 N N . VAL A 1 20 ? -3.337 -7.202 2.694 1.00 0.16 104 VAL A N 19
ATOM 27450 C CA . VAL A 1 20 ? -3.704 -6.646 1.365 1.00 0.16 104 VAL A CA 19
ATOM 27451 C C . VAL A 1 20 ? -2.585 -6.899 0.348 1.00 0.17 104 VAL A C 19
ATOM 27452 O O . VAL A 1 20 ? -2.839 -7.207 -0.801 1.00 0.18 104 VAL A O 19
ATOM 27465 N N . CYS A 1 21 ? -1.351 -6.758 0.764 1.00 0.18 105 CYS A N 19
ATOM 27466 C CA . CYS A 1 21 ? -0.209 -6.979 -0.181 1.00 0.19 105 CYS A CA 19
ATOM 27467 C C . CYS A 1 21 ? -0.229 -8.400 -0.711 1.00 0.20 105 CYS A C 19
ATOM 27468 O O . CYS A 1 21 ? -0.185 -8.622 -1.905 1.00 0.21 105 CYS A O 19
ATOM 27476 N N . ASP A 1 22 ? -0.318 -9.355 0.163 1.00 0.21 106 ASP A N 19
ATOM 27477 C CA . ASP A 1 22 ? -0.363 -10.765 -0.303 1.00 0.24 106 ASP A CA 19
ATOM 27478 C C . ASP A 1 22 ? -1.686 -11.014 -1.045 1.00 0.25 106 ASP A C 19
ATOM 27479 O O . ASP A 1 22 ? -1.837 -12.002 -1.737 1.00 0.28 106 ASP A O 19
ATOM 27488 N N . ASN A 1 23 ? -2.641 -10.111 -0.921 1.00 0.24 107 ASN A N 19
ATOM 27489 C CA . ASN A 1 23 ? -3.940 -10.287 -1.636 1.00 0.26 107 ASN A CA 19
ATOM 27490 C C . ASN A 1 23 ? -3.845 -9.674 -3.033 1.00 0.26 107 ASN A C 19
ATOM 27491 O O . ASN A 1 23 ? -4.311 -10.239 -4.005 1.00 0.29 107 ASN A O 19
ATOM 27502 N N . VAL A 1 24 ? -3.251 -8.513 -3.132 1.00 0.23 108 VAL A N 19
ATOM 27503 C CA . VAL A 1 24 ? -3.127 -7.837 -4.454 1.00 0.24 108 VAL A CA 19
ATOM 27504 C C . VAL A 1 24 ? -2.080 -6.722 -4.374 1.00 0.25 108 VAL A C 19
ATOM 27505 O O . VAL A 1 24 ? -2.318 -5.592 -4.755 1.00 0.42 108 VAL A O 19
ATOM 27518 N N . GLY A 1 25 ? -0.947 -7.037 -3.815 1.00 0.24 109 GLY A N 19
ATOM 27519 C CA . GLY A 1 25 ? 0.140 -6.035 -3.607 1.00 0.22 109 GLY A CA 19
ATOM 27520 C C . GLY A 1 25 ? 0.345 -5.155 -4.861 1.00 0.23 109 GLY A C 19
ATOM 27521 O O . GLY A 1 25 ? 0.602 -3.971 -4.758 1.00 0.21 109 GLY A O 19
ATOM 27525 N N . ARG A 1 26 ? 0.240 -5.726 -6.038 1.00 0.27 110 ARG A N 19
ATOM 27526 C CA . ARG A 1 26 ? 0.447 -4.929 -7.294 1.00 0.28 110 ARG A CA 19
ATOM 27527 C C . ARG A 1 26 ? -0.522 -3.736 -7.371 1.00 0.27 110 ARG A C 19
ATOM 27528 O O . ARG A 1 26 ? -0.287 -2.780 -8.105 1.00 0.27 110 ARG A O 19
ATOM 27549 N N . ASP A 1 27 ? -1.588 -3.758 -6.609 1.00 0.27 111 ASP A N 19
ATOM 27550 C CA . ASP A 1 27 ? -2.536 -2.605 -6.644 1.00 0.30 111 ASP A CA 19
ATOM 27551 C C . ASP A 1 27 ? -1.845 -1.375 -6.040 1.00 0.31 111 ASP A C 19
ATOM 27552 O O . ASP A 1 27 ? -2.222 -0.251 -6.310 1.00 0.39 111 ASP A O 19
ATOM 27561 N N . TRP A 1 28 ? -0.813 -1.582 -5.253 1.00 0.27 112 TRP A N 19
ATOM 27562 C CA . TRP A 1 28 ? -0.067 -0.428 -4.664 1.00 0.29 112 TRP A CA 19
ATOM 27563 C C . TRP A 1 28 ? 0.796 0.196 -5.747 1.00 0.32 112 TRP A C 19
ATOM 27564 O O . TRP A 1 28 ? 1.013 1.385 -5.757 1.00 0.31 112 TRP A O 19
ATOM 27585 N N . LYS A 1 29 ? 1.265 -0.597 -6.685 1.00 0.37 113 LYS A N 19
ATOM 27586 C CA . LYS A 1 29 ? 2.082 -0.029 -7.801 1.00 0.40 113 LYS A CA 19
ATOM 27587 C C . LYS A 1 29 ? 1.203 0.971 -8.552 1.00 0.34 113 LYS A C 19
ATOM 27588 O O . LYS A 1 29 ? 1.628 2.053 -8.914 1.00 0.30 113 LYS A O 19
ATOM 27607 N N . ARG A 1 30 ? -0.049 0.621 -8.730 1.00 0.35 114 ARG A N 19
ATOM 27608 C CA . ARG A 1 30 ? -1.010 1.560 -9.396 1.00 0.33 114 ARG A CA 19
ATOM 27609 C C . ARG A 1 30 ? -1.134 2.829 -8.538 1.00 0.28 114 ARG A C 19
ATOM 27610 O O . ARG A 1 30 ? -1.054 3.945 -9.025 1.00 0.29 114 ARG A O 19
ATOM 27631 N N . LEU A 1 31 ? -1.318 2.648 -7.256 1.00 0.26 115 LEU A N 19
ATOM 27632 C CA . LEU A 1 31 ? -1.443 3.816 -6.335 1.00 0.25 115 LEU A CA 19
ATOM 27633 C C . LEU A 1 31 ? -0.090 4.522 -6.202 1.00 0.25 115 LEU A C 19
ATOM 27634 O O . LEU A 1 31 ? -0.024 5.706 -5.942 1.00 0.26 115 LEU A O 19
ATOM 27650 N N . ALA A 1 32 ? 0.994 3.809 -6.399 1.00 0.26 116 ALA A N 19
ATOM 27651 C CA . ALA A 1 32 ? 2.346 4.447 -6.301 1.00 0.28 116 ALA A CA 19
ATOM 27652 C C . ALA A 1 32 ? 2.425 5.571 -7.334 1.00 0.26 116 ALA A C 19
ATOM 27653 O O . ALA A 1 32 ? 2.819 6.690 -7.037 1.00 0.27 116 ALA A O 19
ATOM 27660 N N . ARG A 1 33 ? 2.001 5.286 -8.539 1.00 0.27 117 ARG A N 19
ATOM 27661 C CA . ARG A 1 33 ? 1.990 6.336 -9.597 1.00 0.30 117 ARG A CA 19
ATOM 27662 C C . ARG A 1 33 ? 1.056 7.467 -9.146 1.00 0.32 117 ARG A C 19
ATOM 27663 O O . ARG A 1 33 ? 1.351 8.635 -9.313 1.00 0.33 117 ARG A O 19
ATOM 27684 N N . GLU A 1 34 ? -0.063 7.113 -8.549 1.00 0.34 118 GLU A N 19
ATOM 27685 C CA . GLU A 1 34 ? -1.016 8.156 -8.051 1.00 0.39 118 GLU A CA 19
ATOM 27686 C C . GLU A 1 34 ? -0.332 8.975 -6.957 1.00 0.39 118 GLU A C 19
ATOM 27687 O O . GLU A 1 34 ? -0.467 10.181 -6.889 1.00 0.41 118 GLU A O 19
ATOM 27699 N N . LEU A 1 35 ? 0.416 8.315 -6.108 1.00 0.37 119 LEU A N 19
ATOM 27700 C CA . LEU A 1 35 ? 1.139 9.031 -5.017 1.00 0.38 119 LEU A CA 19
ATOM 27701 C C . LEU A 1 35 ? 2.349 9.794 -5.576 1.00 0.36 119 LEU A C 19
ATOM 27702 O O . LEU A 1 35 ? 3.006 10.524 -4.861 1.00 0.39 119 LEU A O 19
ATOM 27718 N N . LYS A 1 36 ? 2.638 9.642 -6.854 1.00 0.34 120 LYS A N 19
ATOM 27719 C CA . LYS A 1 36 ? 3.785 10.371 -7.484 1.00 0.35 120 LYS A CA 19
ATOM 27720 C C . LYS A 1 36 ? 5.106 10.012 -6.810 1.00 0.30 120 LYS A C 19
ATOM 27721 O O . LYS A 1 36 ? 5.874 10.879 -6.435 1.00 0.33 120 LYS A O 19
ATOM 27740 N N . VAL A 1 37 ? 5.390 8.742 -6.676 1.00 0.29 121 VAL A N 19
ATOM 27741 C CA . VAL A 1 37 ? 6.686 8.338 -6.045 1.00 0.33 121 VAL A CA 19
ATOM 27742 C C . VAL A 1 37 ? 7.825 8.658 -7.017 1.00 0.37 121 VAL A C 19
ATOM 27743 O O . VAL A 1 37 ? 7.629 8.700 -8.218 1.00 0.42 121 VAL A O 19
ATOM 27756 N N . SER A 1 38 ? 9.009 8.891 -6.509 1.00 0.45 122 SER A N 19
ATOM 27757 C CA . SER A 1 38 ? 10.162 9.219 -7.407 1.00 0.52 122 SER A CA 19
ATOM 27758 C C . SER A 1 38 ? 10.342 8.129 -8.458 1.00 0.44 122 SER A C 19
ATOM 27759 O O . SER A 1 38 ? 10.312 6.949 -8.160 1.00 0.35 122 SER A O 19
ATOM 27767 N N . GLU A 1 39 ? 10.542 8.525 -9.688 1.00 0.55 123 GLU A N 19
ATOM 27768 C CA . GLU A 1 39 ? 10.738 7.528 -10.783 1.00 0.58 123 GLU A CA 19
ATOM 27769 C C . GLU A 1 39 ? 11.920 6.627 -10.430 1.00 0.52 123 GLU A C 19
ATOM 27770 O O . GLU A 1 39 ? 11.955 5.460 -10.775 1.00 0.53 123 GLU A O 19
ATOM 27782 N N . ALA A 1 40 ? 12.877 7.169 -9.723 1.00 0.50 124 ALA A N 19
ATOM 27783 C CA . ALA A 1 40 ? 14.063 6.357 -9.316 1.00 0.50 124 ALA A CA 19
ATOM 27784 C C . ALA A 1 40 ? 13.623 5.163 -8.458 1.00 0.39 124 ALA A C 19
ATOM 27785 O O . ALA A 1 40 ? 14.048 4.045 -8.676 1.00 0.45 124 ALA A O 19
ATOM 27792 N N . LYS A 1 41 ? 12.783 5.396 -7.476 1.00 0.31 125 LYS A N 19
ATOM 27793 C CA . LYS A 1 41 ? 12.325 4.273 -6.594 1.00 0.34 125 LYS A CA 19
ATOM 27794 C C . LYS A 1 41 ? 11.561 3.218 -7.394 1.00 0.34 125 LYS A C 19
ATOM 27795 O O . LYS A 1 41 ? 11.899 2.048 -7.368 1.00 0.39 125 LYS A O 19
ATOM 27814 N N . MET A 1 42 ? 10.536 3.617 -8.103 1.00 0.42 126 MET A N 19
ATOM 27815 C CA . MET A 1 42 ? 9.748 2.629 -8.905 1.00 0.56 126 MET A CA 19
ATOM 27816 C C . MET A 1 42 ? 10.659 1.953 -9.934 1.00 0.57 126 MET A C 19
ATOM 27817 O O . MET A 1 42 ? 10.626 0.750 -10.115 1.00 0.66 126 MET A O 19
ATOM 27831 N N . ASP A 1 43 ? 11.473 2.723 -10.603 1.00 0.55 127 ASP A N 19
ATOM 27832 C CA . ASP A 1 43 ? 12.398 2.138 -11.619 1.00 0.62 127 ASP A CA 19
ATOM 27833 C C . ASP A 1 43 ? 13.353 1.132 -10.961 1.00 0.54 127 ASP A C 19
ATOM 27834 O O . ASP A 1 43 ? 13.648 0.093 -11.522 1.00 0.59 127 ASP A O 19
ATOM 27843 N N . GLY A 1 44 ? 13.844 1.434 -9.780 1.00 0.46 128 GLY A N 19
ATOM 27844 C CA . GLY A 1 44 ? 14.785 0.492 -9.099 1.00 0.46 128 GLY A CA 19
ATOM 27845 C C . GLY A 1 44 ? 14.064 -0.734 -8.535 1.00 0.48 128 GLY A C 19
ATOM 27846 O O . GLY A 1 44 ? 14.554 -1.842 -8.652 1.00 0.51 128 GLY A O 19
ATOM 27850 N N . ILE A 1 45 ? 12.922 -0.560 -7.911 1.00 0.54 129 ILE A N 19
ATOM 27851 C CA . ILE A 1 45 ? 12.210 -1.744 -7.333 1.00 0.68 129 ILE A CA 19
ATOM 27852 C C . ILE A 1 45 ? 11.866 -2.750 -8.449 1.00 0.68 129 ILE A C 19
ATOM 27853 O O . ILE A 1 45 ? 12.122 -3.932 -8.329 1.00 0.72 129 ILE A O 19
ATOM 27869 N N . GLU A 1 46 ? 11.296 -2.280 -9.528 1.00 0.70 130 GLU A N 19
ATOM 27870 C CA . GLU A 1 46 ? 10.940 -3.194 -10.659 1.00 0.77 130 GLU A CA 19
ATOM 27871 C C . GLU A 1 46 ? 12.188 -3.891 -11.212 1.00 0.65 130 GLU A C 19
ATOM 27872 O O . GLU A 1 46 ? 12.209 -5.095 -11.388 1.00 0.68 130 GLU A O 19
ATOM 27884 N N . GLU A 1 47 ? 13.221 -3.137 -11.504 1.00 0.59 131 GLU A N 19
ATOM 27885 C CA . GLU A 1 47 ? 14.467 -3.750 -12.068 1.00 0.55 131 GLU A CA 19
ATOM 27886 C C . GLU A 1 47 ? 15.072 -4.749 -11.077 1.00 0.47 131 GLU A C 19
ATOM 27887 O O . GLU A 1 47 ? 15.387 -5.871 -11.428 1.00 0.45 131 GLU A O 19
ATOM 27899 N N . LYS A 1 48 ? 15.241 -4.343 -9.848 1.00 0.51 132 LYS A N 19
ATOM 27900 C CA . LYS A 1 48 ? 15.832 -5.256 -8.821 1.00 0.53 132 LYS A CA 19
ATOM 27901 C C . LYS A 1 48 ? 14.854 -6.380 -8.466 1.00 0.54 132 LYS A C 19
ATOM 27902 O O . LYS A 1 48 ? 15.242 -7.517 -8.278 1.00 0.63 132 LYS A O 19
ATOM 27921 N N . TYR A 1 49 ? 13.590 -6.061 -8.361 1.00 0.55 133 TYR A N 19
ATOM 27922 C CA . TYR A 1 49 ? 12.573 -7.092 -8.001 1.00 0.65 133 TYR A CA 19
ATOM 27923 C C . TYR A 1 49 ? 11.402 -7.033 -8.998 1.00 0.54 133 TYR A C 19
ATOM 27924 O O . TYR A 1 49 ? 10.361 -6.485 -8.693 1.00 0.66 133 TYR A O 19
ATOM 27942 N N . PRO A 1 50 ? 11.613 -7.583 -10.174 1.00 0.51 134 PRO A N 19
ATOM 27943 C CA . PRO A 1 50 ? 10.559 -7.559 -11.212 1.00 0.53 134 PRO A CA 19
ATOM 27944 C C . PRO A 1 50 ? 9.500 -8.651 -10.990 1.00 0.47 134 PRO A C 19
ATOM 27945 O O . PRO A 1 50 ? 8.568 -8.765 -11.765 1.00 0.54 134 PRO A O 19
ATOM 27956 N N . ARG A 1 51 ? 9.632 -9.468 -9.966 1.00 0.43 135 ARG A N 19
ATOM 27957 C CA . ARG A 1 51 ? 8.618 -10.553 -9.758 1.00 0.48 135 ARG A CA 19
ATOM 27958 C C . ARG A 1 51 ? 8.235 -10.724 -8.276 1.00 0.43 135 ARG A C 19
ATOM 27959 O O . ARG A 1 51 ? 7.428 -11.573 -7.944 1.00 0.60 135 ARG A O 19
ATOM 27980 N N . SER A 1 52 ? 8.789 -9.936 -7.383 1.00 0.51 136 SER A N 19
ATOM 27981 C CA . SER A 1 52 ? 8.429 -10.080 -5.938 1.00 0.44 136 SER A CA 19
ATOM 27982 C C . SER A 1 52 ? 7.354 -9.076 -5.557 1.00 0.33 136 SER A C 19
ATOM 27983 O O . SER A 1 52 ? 7.563 -7.878 -5.585 1.00 0.30 136 SER A O 19
ATOM 27991 N N . LEU A 1 53 ? 6.202 -9.568 -5.185 1.00 0.31 137 LEU A N 19
ATOM 27992 C CA . LEU A 1 53 ? 5.090 -8.663 -4.779 1.00 0.24 137 LEU A CA 19
ATOM 27993 C C . LEU A 1 53 ? 5.529 -7.870 -3.550 1.00 0.20 137 LEU A C 19
ATOM 27994 O O . LEU A 1 53 ? 5.276 -6.691 -3.428 1.00 0.21 137 LEU A O 19
ATOM 28010 N N . SER A 1 54 ? 6.195 -8.535 -2.647 1.00 0.24 138 SER A N 19
ATOM 28011 C CA . SER A 1 54 ? 6.682 -7.869 -1.398 1.00 0.26 138 SER A CA 19
ATOM 28012 C C . SER A 1 54 ? 7.700 -6.756 -1.698 1.00 0.20 138 SER A C 19
ATOM 28013 O O . SER A 1 54 ? 7.617 -5.667 -1.162 1.00 0.22 138 SER A O 19
ATOM 28021 N N . GLU A 1 55 ? 8.680 -7.041 -2.518 1.00 0.24 139 GLU A N 19
ATOM 28022 C CA . GLU A 1 55 ? 9.741 -6.024 -2.827 1.00 0.25 139 GLU A CA 19
ATOM 28023 C C . GLU A 1 55 ? 9.203 -4.844 -3.640 1.00 0.21 139 GLU A C 19
ATOM 28024 O O . GLU A 1 55 ? 9.609 -3.715 -3.440 1.00 0.21 139 GLU A O 19
ATOM 28036 N N . ARG A 1 56 ? 8.340 -5.101 -4.586 1.00 0.26 140 ARG A N 19
ATOM 28037 C CA . ARG A 1 56 ? 7.829 -3.993 -5.453 1.00 0.33 140 ARG A CA 19
ATOM 28038 C C . ARG A 1 56 ? 6.958 -3.013 -4.661 1.00 0.29 140 ARG A C 19
ATOM 28039 O O . ARG A 1 56 ? 7.165 -1.814 -4.698 1.00 0.35 140 ARG A O 19
ATOM 28060 N N . VAL A 1 57 ? 5.976 -3.513 -3.972 1.00 0.24 141 VAL A N 19
ATOM 28061 C CA . VAL A 1 57 ? 5.058 -2.619 -3.192 1.00 0.27 141 VAL A CA 19
ATOM 28062 C C . VAL A 1 57 ? 5.728 -1.961 -1.971 1.00 0.25 141 VAL A C 19
ATOM 28063 O O . VAL A 1 57 ? 5.455 -0.820 -1.663 1.00 0.29 141 VAL A O 19
ATOM 28076 N N . ARG A 1 58 ? 6.559 -2.672 -1.248 1.00 0.21 142 ARG A N 19
ATOM 28077 C CA . ARG A 1 58 ? 7.187 -2.082 -0.016 1.00 0.22 142 ARG A CA 19
ATOM 28078 C C . ARG A 1 58 ? 7.839 -0.720 -0.287 1.00 0.24 142 ARG A C 19
ATOM 28079 O O . ARG A 1 58 ? 7.627 0.220 0.457 1.00 0.25 142 ARG A O 19
ATOM 28100 N N . GLU A 1 59 ? 8.624 -0.595 -1.326 1.00 0.26 143 GLU A N 19
ATOM 28101 C CA . GLU A 1 59 ? 9.271 0.727 -1.606 1.00 0.31 143 GLU A CA 19
ATOM 28102 C C . GLU A 1 59 ? 8.207 1.799 -1.868 1.00 0.30 143 GLU A C 19
ATOM 28103 O O . GLU A 1 59 ? 8.236 2.869 -1.290 1.00 0.31 143 GLU A O 19
ATOM 28115 N N . SER A 1 60 ? 7.273 1.516 -2.738 1.00 0.29 144 SER A N 19
ATOM 28116 C CA . SER A 1 60 ? 6.199 2.513 -3.051 1.00 0.29 144 SER A CA 19
ATOM 28117 C C . SER A 1 60 ? 5.270 2.707 -1.845 1.00 0.28 144 SER A C 19
ATOM 28118 O O . SER A 1 60 ? 4.776 3.794 -1.598 1.00 0.28 144 SER A O 19
ATOM 28126 N N . LEU A 1 61 ? 5.026 1.661 -1.095 1.00 0.27 145 LEU A N 19
ATOM 28127 C CA . LEU A 1 61 ? 4.128 1.784 0.094 1.00 0.28 145 LEU A CA 19
ATOM 28128 C C . LEU A 1 61 ? 4.805 2.611 1.190 1.00 0.30 145 LEU A C 19
ATOM 28129 O O . LEU A 1 61 ? 4.176 3.413 1.854 1.00 0.30 145 LEU A O 19
ATOM 28145 N N . LYS A 1 62 ? 6.080 2.406 1.388 1.00 0.33 146 LYS A N 19
ATOM 28146 C CA . LYS A 1 62 ? 6.813 3.163 2.450 1.00 0.35 146 LYS A CA 19
ATOM 28147 C C . LYS A 1 62 ? 6.832 4.667 2.148 1.00 0.34 146 LYS A C 19
ATOM 28148 O O . LYS A 1 62 ? 6.541 5.478 3.008 1.00 0.35 146 LYS A O 19
ATOM 28167 N N . VAL A 1 63 ? 7.189 5.046 0.944 1.00 0.32 147 VAL A N 19
ATOM 28168 C CA . VAL A 1 63 ? 7.243 6.506 0.608 1.00 0.33 147 VAL A CA 19
ATOM 28169 C C . VAL A 1 63 ? 5.867 7.151 0.788 1.00 0.31 147 VAL A C 19
ATOM 28170 O O . VAL A 1 63 ? 5.754 8.201 1.396 1.00 0.31 147 VAL A O 19
ATOM 28183 N N . TRP A 1 64 ? 4.818 6.529 0.304 1.00 0.32 148 TRP A N 19
ATOM 28184 C CA . TRP A 1 64 ? 3.459 7.118 0.502 1.00 0.33 148 TRP A CA 19
ATOM 28185 C C . TRP A 1 64 ? 3.133 7.086 2.008 1.00 0.32 148 TRP A C 19
ATOM 28186 O O . TRP A 1 64 ? 2.631 8.042 2.561 1.00 0.32 148 TRP A O 19
ATOM 28207 N N . LYS A 1 65 ? 3.427 5.993 2.663 1.00 0.36 149 LYS A N 19
ATOM 28208 C CA . LYS A 1 65 ? 3.143 5.887 4.129 1.00 0.38 149 LYS A CA 19
ATOM 28209 C C . LYS A 1 65 ? 3.904 6.973 4.908 1.00 0.34 149 LYS A C 19
ATOM 28210 O O . LYS A 1 65 ? 3.376 7.567 5.830 1.00 0.33 149 LYS A O 19
ATOM 28229 N N . ASN A 1 66 ? 5.140 7.221 4.557 1.00 0.37 150 ASN A N 19
ATOM 28230 C CA . ASN A 1 66 ? 5.943 8.254 5.290 1.00 0.41 150 ASN A CA 19
ATOM 28231 C C . ASN A 1 66 ? 5.325 9.654 5.136 1.00 0.39 150 ASN A C 19
ATOM 28232 O O . ASN A 1 66 ? 5.238 10.407 6.088 1.00 0.46 150 ASN A O 19
ATOM 28243 N N . ALA A 1 67 ? 4.919 10.011 3.945 1.00 0.38 151 ALA A N 19
ATOM 28244 C CA . ALA A 1 67 ? 4.328 11.371 3.719 1.00 0.49 151 ALA A CA 19
ATOM 28245 C C . ALA A 1 67 ? 2.938 11.512 4.359 1.00 0.53 151 ALA A C 19
ATOM 28246 O O . ALA A 1 67 ? 2.562 12.586 4.792 1.00 0.72 151 ALA A O 19
ATOM 28253 N N . GLU A 1 68 ? 2.161 10.457 4.393 1.00 0.40 152 GLU A N 19
ATOM 28254 C CA . GLU A 1 68 ? 0.780 10.556 4.973 1.00 0.50 152 GLU A CA 19
ATOM 28255 C C . GLU A 1 68 ? 0.808 10.928 6.457 1.00 0.60 152 GLU A C 19
ATOM 28256 O O . GLU A 1 68 ? 0.004 11.718 6.911 1.00 1.48 152 GLU A O 19
ATOM 28268 N N . LYS A 1 69 ? 1.707 10.353 7.221 1.00 0.76 153 LYS A N 19
ATOM 28269 C CA . LYS A 1 69 ? 1.766 10.657 8.691 1.00 0.67 153 LYS A CA 19
ATOM 28270 C C . LYS A 1 69 ? 0.381 10.422 9.338 1.00 0.64 153 LYS A C 19
ATOM 28271 O O . LYS A 1 69 ? 0.071 9.319 9.748 1.00 0.57 153 LYS A O 19
ATOM 28290 N N . LYS A 1 70 ? -0.458 11.434 9.420 1.00 0.73 154 LYS A N 19
ATOM 28291 C CA . LYS A 1 70 ? -1.818 11.243 10.021 1.00 0.77 154 LYS A CA 19
ATOM 28292 C C . LYS A 1 70 ? -2.674 10.356 9.106 1.00 0.62 154 LYS A C 19
ATOM 28293 O O . LYS A 1 70 ? -3.396 9.474 9.552 1.00 0.60 154 LYS A O 19
ATOM 28312 N N . ASN A 1 71 ? -2.571 10.567 7.819 1.00 0.57 155 ASN A N 19
ATOM 28313 C CA . ASN A 1 71 ? -3.363 9.745 6.859 1.00 0.47 155 ASN A CA 19
ATOM 28314 C C . ASN A 1 71 ? -2.738 8.353 6.699 1.00 0.37 155 ASN A C 19
ATOM 28315 O O . ASN A 1 71 ? -3.260 7.516 5.985 1.00 0.34 155 ASN A O 19
ATOM 28326 N N . ALA A 1 72 ? -1.647 8.077 7.390 1.00 0.37 156 ALA A N 19
ATOM 28327 C CA . ALA A 1 72 ? -1.030 6.723 7.301 1.00 0.33 156 ALA A CA 19
ATOM 28328 C C . ALA A 1 72 ? -1.954 5.690 7.951 1.00 0.28 156 ALA A C 19
ATOM 28329 O O . ALA A 1 72 ? -1.698 4.501 7.871 1.00 0.28 156 ALA A O 19
ATOM 28336 N N . SER A 1 73 ? -3.029 6.115 8.594 1.00 0.28 157 SER A N 19
ATOM 28337 C CA . SER A 1 73 ? -3.932 5.118 9.228 1.00 0.28 157 SER A CA 19
ATOM 28338 C C . SER A 1 73 ? -4.831 4.491 8.166 1.00 0.22 157 SER A C 19
ATOM 28339 O O . SER A 1 73 ? -4.971 4.995 7.054 1.00 0.21 157 SER A O 19
ATOM 28347 N N . VAL A 1 74 ? -5.416 3.374 8.494 1.00 0.23 158 VAL A N 19
ATOM 28348 C CA . VAL A 1 74 ? -6.282 2.671 7.512 1.00 0.22 158 VAL A CA 19
ATOM 28349 C C . VAL A 1 74 ? -7.445 3.555 7.077 1.00 0.18 158 VAL A C 19
ATOM 28350 O O . VAL A 1 74 ? -7.713 3.664 5.903 1.00 0.18 158 VAL A O 19
ATOM 28363 N N . ALA A 1 75 ? -8.124 4.206 8.001 1.00 0.15 159 ALA A N 19
ATOM 28364 C CA . ALA A 1 75 ? -9.276 5.100 7.623 1.00 0.13 159 ALA A CA 19
ATOM 28365 C C . ALA A 1 75 ? -8.891 5.999 6.451 1.00 0.13 159 ALA A C 19
ATOM 28366 O O . ALA A 1 75 ? -9.699 6.297 5.587 1.00 0.15 159 ALA A O 19
ATOM 28373 N N . GLY A 1 76 ? -7.646 6.387 6.396 1.00 0.13 160 GLY A N 19
ATOM 28374 C CA . GLY A 1 76 ? -7.185 7.223 5.259 1.00 0.15 160 GLY A CA 19
ATOM 28375 C C . GLY A 1 76 ? -7.216 6.374 3.997 1.00 0.16 160 GLY A C 19
ATOM 28376 O O . GLY A 1 76 ? -8.018 6.602 3.104 1.00 0.18 160 GLY A O 19
ATOM 28380 N N . LEU A 1 77 ? -6.347 5.397 3.910 1.00 0.16 161 LEU A N 19
ATOM 28381 C CA . LEU A 1 77 ? -6.330 4.540 2.695 1.00 0.18 161 LEU A CA 19
ATOM 28382 C C . LEU A 1 77 ? -7.666 3.822 2.482 1.00 0.20 161 LEU A C 19
ATOM 28383 O O . LEU A 1 77 ? -8.221 3.915 1.424 1.00 0.28 161 LEU A O 19
ATOM 28399 N N . VAL A 1 78 ? -8.170 3.077 3.448 1.00 0.22 162 VAL A N 19
ATOM 28400 C CA . VAL A 1 78 ? -9.442 2.305 3.205 1.00 0.26 162 VAL A CA 19
ATOM 28401 C C . VAL A 1 78 ? -10.539 3.199 2.632 1.00 0.29 162 VAL A C 19
ATOM 28402 O O . VAL A 1 78 ? -11.281 2.789 1.758 1.00 0.34 162 VAL A O 19
ATOM 28415 N N . LYS A 1 79 ? -10.623 4.415 3.084 1.00 0.29 163 LYS A N 19
ATOM 28416 C CA . LYS A 1 79 ? -11.649 5.339 2.523 1.00 0.34 163 LYS A CA 19
ATOM 28417 C C . LYS A 1 79 ? -11.408 5.540 1.019 1.00 0.36 163 LYS A C 19
ATOM 28418 O O . LYS A 1 79 ? -12.249 5.228 0.198 1.00 0.39 163 LYS A O 19
ATOM 28437 N N . ALA A 1 80 ? -10.254 6.042 0.659 1.00 0.36 164 ALA A N 19
ATOM 28438 C CA . ALA A 1 80 ? -9.945 6.262 -0.796 1.00 0.39 164 ALA A CA 19
ATOM 28439 C C . ALA A 1 80 ? -9.808 4.925 -1.532 1.00 0.39 164 ALA A C 19
ATOM 28440 O O . ALA A 1 80 ? -10.212 4.766 -2.666 1.00 0.33 164 ALA A O 19
ATOM 28447 N N . LEU A 1 81 ? -9.189 3.992 -0.882 1.00 0.50 165 LEU A N 19
ATOM 28448 C CA . LEU A 1 81 ? -8.924 2.646 -1.475 1.00 0.55 165 LEU A CA 19
ATOM 28449 C C . LEU A 1 81 ? -10.177 1.987 -2.066 1.00 0.45 165 LEU A C 19
ATOM 28450 O O . LEU A 1 81 ? -10.240 1.725 -3.253 1.00 0.42 165 LEU A O 19
ATOM 28466 N N . ARG A 1 82 ? -11.153 1.689 -1.250 1.00 0.47 166 ARG A N 19
ATOM 28467 C CA . ARG A 1 82 ? -12.381 1.010 -1.767 1.00 0.45 166 ARG A CA 19
ATOM 28468 C C . ARG A 1 82 ? -13.250 1.956 -2.596 1.00 0.41 166 ARG A C 19
ATOM 28469 O O . ARG A 1 82 ? -13.925 1.530 -3.516 1.00 0.52 166 ARG A O 19
ATOM 28490 N N . THR A 1 83 ? -13.244 3.226 -2.287 1.00 0.33 167 THR A N 19
ATOM 28491 C CA . THR A 1 83 ? -14.081 4.183 -3.077 1.00 0.36 167 THR A CA 19
ATOM 28492 C C . THR A 1 83 ? -13.638 4.196 -4.535 1.00 0.35 167 THR A C 19
ATOM 28493 O O . THR A 1 83 ? -14.450 4.266 -5.440 1.00 0.41 167 THR A O 19
ATOM 28504 N N . CYS A 1 84 ? -12.356 4.148 -4.765 1.00 0.32 168 CYS A N 19
ATOM 28505 C CA . CYS A 1 84 ? -11.853 4.176 -6.163 1.00 0.36 168 CYS A CA 19
ATOM 28506 C C . CYS A 1 84 ? -12.033 2.815 -6.833 1.00 0.31 168 CYS A C 19
ATOM 28507 O O . CYS A 1 84 ? -12.649 2.717 -7.877 1.00 0.34 168 CYS A O 19
ATOM 28515 N N . ARG A 1 85 ? -11.505 1.761 -6.245 1.00 0.30 169 ARG A N 19
ATOM 28516 C CA . ARG A 1 85 ? -11.654 0.393 -6.879 1.00 0.31 169 ARG A CA 19
ATOM 28517 C C . ARG A 1 85 ? -11.048 -0.746 -6.041 1.00 0.26 169 ARG A C 19
ATOM 28518 O O . ARG A 1 85 ? -11.309 -1.906 -6.303 1.00 0.34 169 ARG A O 19
ATOM 28539 N N . LEU A 1 86 ? -10.208 -0.446 -5.088 1.00 0.20 170 LEU A N 19
ATOM 28540 C CA . LEU A 1 86 ? -9.542 -1.531 -4.294 1.00 0.17 170 LEU A CA 19
ATOM 28541 C C . LEU A 1 86 ? -10.460 -2.106 -3.199 1.00 0.19 170 LEU A C 19
ATOM 28542 O O . LEU A 1 86 ? -10.111 -2.157 -2.031 1.00 0.23 170 LEU A O 19
ATOM 28558 N N . ASN A 1 87 ? -11.628 -2.548 -3.582 1.00 0.24 171 ASN A N 19
ATOM 28559 C CA . ASN A 1 87 ? -12.596 -3.135 -2.604 1.00 0.30 171 ASN A CA 19
ATOM 28560 C C . ASN A 1 87 ? -12.008 -4.371 -1.900 1.00 0.24 171 ASN A C 19
ATOM 28561 O O . ASN A 1 87 ? -12.237 -4.588 -0.725 1.00 0.25 171 ASN A O 19
ATOM 28572 N N . LEU A 1 88 ? -11.284 -5.201 -2.618 1.00 0.21 172 LEU A N 19
ATOM 28573 C CA . LEU A 1 88 ? -10.717 -6.452 -2.001 1.00 0.21 172 LEU A CA 19
ATOM 28574 C C . LEU A 1 88 ? -9.922 -6.145 -0.740 1.00 0.17 172 LEU A C 19
ATOM 28575 O O . LEU A 1 88 ? -10.203 -6.655 0.328 1.00 0.21 172 LEU A O 19
ATOM 28591 N N . VAL A 1 89 ? -8.923 -5.326 -0.868 1.00 0.16 173 VAL A N 19
ATOM 28592 C CA . VAL A 1 89 ? -8.074 -4.985 0.311 1.00 0.21 173 VAL A CA 19
ATOM 28593 C C . VAL A 1 89 ? -8.913 -4.305 1.389 1.00 0.22 173 VAL A C 19
ATOM 28594 O O . VAL A 1 89 ? -8.675 -4.482 2.569 1.00 0.25 173 VAL A O 19
ATOM 28607 N N . ALA A 1 90 ? -9.914 -3.555 0.999 1.00 0.27 174 ALA A N 19
ATOM 28608 C CA . ALA A 1 90 ? -10.798 -2.892 2.016 1.00 0.34 174 ALA A CA 19
ATOM 28609 C C . ALA A 1 90 ? -11.403 -3.964 2.934 1.00 0.29 174 ALA A C 19
ATOM 28610 O O . ALA A 1 90 ? -11.404 -3.838 4.144 1.00 0.32 174 ALA A O 19
ATOM 28617 N N . ASP A 1 91 ? -11.895 -5.031 2.353 1.00 0.24 175 ASP A N 19
ATOM 28618 C CA . ASP A 1 91 ? -12.476 -6.141 3.171 1.00 0.23 175 ASP A CA 19
ATOM 28619 C C . ASP A 1 91 ? -11.412 -6.712 4.110 1.00 0.17 175 ASP A C 19
ATOM 28620 O O . ASP A 1 91 ? -11.691 -7.026 5.250 1.00 0.20 175 ASP A O 19
ATOM 28629 N N . LEU A 1 92 ? -10.198 -6.848 3.635 1.00 0.14 176 LEU A N 19
ATOM 28630 C CA . LEU A 1 92 ? -9.106 -7.407 4.498 1.00 0.20 176 LEU A CA 19
ATOM 28631 C C . LEU A 1 92 ? -8.876 -6.524 5.721 1.00 0.25 176 LEU A C 19
ATOM 28632 O O . LEU A 1 92 ? -8.953 -6.975 6.848 1.00 0.27 176 LEU A O 19
ATOM 28648 N N . VAL A 1 93 ? -8.592 -5.267 5.505 1.00 0.33 177 VAL A N 19
ATOM 28649 C CA . VAL A 1 93 ? -8.354 -4.341 6.653 1.00 0.41 177 VAL A CA 19
ATOM 28650 C C . VAL A 1 93 ? -9.613 -4.273 7.522 1.00 0.37 177 VAL A C 19
ATOM 28651 O O . VAL A 1 93 ? -9.541 -4.151 8.730 1.00 0.39 177 VAL A O 19
ATOM 28664 N N . GLU A 1 94 ? -10.763 -4.369 6.908 1.00 0.36 178 GLU A N 19
ATOM 28665 C CA . GLU A 1 94 ? -12.041 -4.332 7.682 1.00 0.39 178 GLU A CA 19
ATOM 28666 C C . GLU A 1 94 ? -12.124 -5.531 8.638 1.00 0.31 178 GLU A C 19
ATOM 28667 O O . GLU A 1 94 ? -12.229 -5.372 9.840 1.00 0.34 178 GLU A O 19
ATOM 28679 N N . GLU A 1 95 ? -12.087 -6.725 8.102 1.00 0.25 179 GLU A N 19
ATOM 28680 C CA . GLU A 1 95 ? -12.182 -7.942 8.965 1.00 0.24 179 GLU A CA 19
ATOM 28681 C C . GLU A 1 95 ? -10.981 -8.019 9.912 1.00 0.25 179 GLU A C 19
ATOM 28682 O O . GLU A 1 95 ? -11.068 -8.561 10.998 1.00 0.39 179 GLU A O 19
ATOM 28694 N N . ALA A 1 96 ? -9.865 -7.478 9.505 1.00 0.26 180 ALA A N 19
ATOM 28695 C CA . ALA A 1 96 ? -8.653 -7.506 10.377 1.00 0.38 180 ALA A CA 19
ATOM 28696 C C . ALA A 1 96 ? -8.862 -6.608 11.602 1.00 0.44 180 ALA A C 19
ATOM 28697 O O . ALA A 1 96 ? -8.384 -6.900 12.682 1.00 0.60 180 ALA A O 19
ATOM 28704 N N . GLN A 1 97 ? -9.568 -5.515 11.437 1.00 0.48 181 GLN A N 19
ATOM 28705 C CA . GLN A 1 97 ? -9.801 -4.586 12.589 1.00 0.70 181 GLN A CA 19
ATOM 28706 C C . GLN A 1 97 ? -10.919 -5.099 13.499 1.00 0.71 181 GLN A C 19
ATOM 28707 O O . GLN A 1 97 ? -10.677 -5.501 14.621 1.00 1.08 181 GLN A O 19
ATOM 28721 N N . GLU A 1 98 ? -12.143 -5.071 13.032 1.00 0.74 182 GLU A N 19
ATOM 28722 C CA . GLU A 1 98 ? -13.301 -5.539 13.870 1.00 1.33 182 GLU A CA 19
ATOM 28723 C C . GLU A 1 98 ? -13.322 -4.796 15.211 1.00 2.14 182 GLU A C 19
ATOM 28724 O O . GLU A 1 98 ? -13.612 -5.368 16.244 1.00 2.63 182 GLU A O 19
ATOM 28736 N N . SER A 1 99 ? -13.017 -3.520 15.196 1.00 2.57 183 SER A N 19
ATOM 28737 C CA . SER A 1 99 ? -13.014 -2.712 16.460 1.00 3.70 183 SER A CA 19
ATOM 28738 C C . SER A 1 99 ? -12.194 -3.407 17.558 1.00 4.04 183 SER A C 19
ATOM 28739 O O . SER A 1 99 ? -11.002 -3.158 17.626 1.00 4.36 183 SER A O 19
ATOM 28748 N N . ALA A 1 5 ? 9.059 10.933 12.436 1.00 1.92 89 ALA A N 20
ATOM 28749 C CA . ALA A 1 5 ? 8.519 11.651 11.240 1.00 1.43 89 ALA A CA 20
ATOM 28750 C C . ALA A 1 5 ? 7.667 10.698 10.405 1.00 1.08 89 ALA A C 20
ATOM 28751 O O . ALA A 1 5 ? 6.529 10.984 10.083 1.00 1.13 89 ALA A O 20
ATOM 28758 N N . ALA A 1 6 ? 8.208 9.557 10.074 1.00 0.96 90 ALA A N 20
ATOM 28759 C CA . ALA A 1 6 ? 7.436 8.555 9.276 1.00 0.72 90 ALA A CA 20
ATOM 28760 C C . ALA A 1 6 ? 6.258 8.072 10.125 1.00 0.58 90 ALA A C 20
ATOM 28761 O O . ALA A 1 6 ? 6.023 8.632 11.178 1.00 1.23 90 ALA A O 20
ATOM 28768 N N . PRO A 1 7 ? 5.531 7.071 9.667 1.00 0.79 91 PRO A N 20
ATOM 28769 C CA . PRO A 1 7 ? 4.374 6.601 10.461 1.00 1.10 91 PRO A CA 20
ATOM 28770 C C . PRO A 1 7 ? 4.864 6.007 11.789 1.00 0.60 91 PRO A C 20
ATOM 28771 O O . PRO A 1 7 ? 5.487 4.964 11.797 1.00 0.91 91 PRO A O 20
ATOM 28782 N N . PRO A 1 8 ? 4.577 6.692 12.882 1.00 0.59 92 PRO A N 20
ATOM 28783 C CA . PRO A 1 8 ? 5.017 6.199 14.211 1.00 0.84 92 PRO A CA 20
ATOM 28784 C C . PRO A 1 8 ? 4.363 4.851 14.508 1.00 0.71 92 PRO A C 20
ATOM 28785 O O . PRO A 1 8 ? 5.040 3.885 14.811 1.00 0.83 92 PRO A O 20
ATOM 28796 N N . GLY A 1 9 ? 3.060 4.762 14.388 1.00 0.65 93 GLY A N 20
ATOM 28797 C CA . GLY A 1 9 ? 2.378 3.451 14.625 1.00 0.71 93 GLY A CA 20
ATOM 28798 C C . GLY A 1 9 ? 2.418 2.601 13.350 1.00 0.58 93 GLY A C 20
ATOM 28799 O O . GLY A 1 9 ? 1.398 2.146 12.868 1.00 0.58 93 GLY A O 20
ATOM 28803 N N . GLU A 1 10 ? 3.588 2.389 12.804 1.00 0.56 94 GLU A N 20
ATOM 28804 C CA . GLU A 1 10 ? 3.712 1.573 11.557 1.00 0.55 94 GLU A CA 20
ATOM 28805 C C . GLU A 1 10 ? 3.341 0.117 11.829 1.00 0.49 94 GLU A C 20
ATOM 28806 O O . GLU A 1 10 ? 2.985 -0.608 10.926 1.00 0.53 94 GLU A O 20
ATOM 28818 N N . ALA A 1 11 ? 3.441 -0.325 13.055 1.00 0.49 95 ALA A N 20
ATOM 28819 C CA . ALA A 1 11 ? 3.110 -1.749 13.357 1.00 0.50 95 ALA A CA 20
ATOM 28820 C C . ALA A 1 11 ? 1.667 -2.061 12.964 1.00 0.38 95 ALA A C 20
ATOM 28821 O O . ALA A 1 11 ? 1.405 -3.043 12.297 1.00 0.36 95 ALA A O 20
ATOM 28828 N N . TYR A 1 12 ? 0.734 -1.231 13.355 1.00 0.38 96 TYR A N 20
ATOM 28829 C CA . TYR A 1 12 ? -0.689 -1.488 12.979 1.00 0.35 96 TYR A CA 20
ATOM 28830 C C . TYR A 1 12 ? -0.834 -1.429 11.460 1.00 0.28 96 TYR A C 20
ATOM 28831 O O . TYR A 1 12 ? -1.363 -2.330 10.834 1.00 0.29 96 TYR A O 20
ATOM 28849 N N . LEU A 1 13 ? -0.359 -0.364 10.874 1.00 0.42 97 LEU A N 20
ATOM 28850 C CA . LEU A 1 13 ? -0.451 -0.204 9.394 1.00 0.55 97 LEU A CA 20
ATOM 28851 C C . LEU A 1 13 ? 0.300 -1.338 8.690 1.00 0.43 97 LEU A C 20
ATOM 28852 O O . LEU A 1 13 ? -0.151 -1.860 7.689 1.00 0.35 97 LEU A O 20
ATOM 28868 N N . GLN A 1 14 ? 1.442 -1.719 9.209 1.00 0.47 98 GLN A N 20
ATOM 28869 C CA . GLN A 1 14 ? 2.232 -2.816 8.571 1.00 0.49 98 GLN A CA 20
ATOM 28870 C C . GLN A 1 14 ? 1.408 -4.102 8.549 1.00 0.38 98 GLN A C 20
ATOM 28871 O O . GLN A 1 14 ? 1.418 -4.834 7.577 1.00 0.39 98 GLN A O 20
ATOM 28885 N N . VAL A 1 15 ? 0.681 -4.379 9.608 1.00 0.33 99 VAL A N 20
ATOM 28886 C CA . VAL A 1 15 ? -0.156 -5.620 9.634 1.00 0.31 99 VAL A CA 20
ATOM 28887 C C . VAL A 1 15 ? -1.167 -5.563 8.485 1.00 0.24 99 VAL A C 20
ATOM 28888 O O . VAL A 1 15 ? -1.290 -6.496 7.706 1.00 0.30 99 VAL A O 20
ATOM 28901 N N . ALA A 1 16 ? -1.866 -4.460 8.354 1.00 0.18 100 ALA A N 20
ATOM 28902 C CA . ALA A 1 16 ? -2.841 -4.327 7.231 1.00 0.18 100 ALA A CA 20
ATOM 28903 C C . ALA A 1 16 ? -2.074 -4.370 5.911 1.00 0.14 100 ALA A C 20
ATOM 28904 O O . ALA A 1 16 ? -2.425 -5.094 5.008 1.00 0.14 100 ALA A O 20
ATOM 28911 N N . PHE A 1 17 ? -1.000 -3.621 5.820 1.00 0.15 101 PHE A N 20
ATOM 28912 C CA . PHE A 1 17 ? -0.164 -3.622 4.574 1.00 0.16 101 PHE A CA 20
ATOM 28913 C C . PHE A 1 17 ? 0.267 -5.041 4.213 1.00 0.17 101 PHE A C 20
ATOM 28914 O O . PHE A 1 17 ? 0.613 -5.301 3.092 1.00 0.20 101 PHE A O 20
ATOM 28931 N N . ASP A 1 18 ? 0.260 -5.956 5.146 1.00 0.18 102 ASP A N 20
ATOM 28932 C CA . ASP A 1 18 ? 0.687 -7.347 4.818 1.00 0.21 102 ASP A CA 20
ATOM 28933 C C . ASP A 1 18 ? -0.459 -8.131 4.188 1.00 0.20 102 ASP A C 20
ATOM 28934 O O . ASP A 1 18 ? -0.311 -8.698 3.120 1.00 0.22 102 ASP A O 20
ATOM 28943 N N . ILE A 1 19 ? -1.605 -8.171 4.832 1.00 0.18 103 ILE A N 20
ATOM 28944 C CA . ILE A 1 19 ? -2.748 -8.929 4.242 1.00 0.18 103 ILE A CA 20
ATOM 28945 C C . ILE A 1 19 ? -3.141 -8.307 2.907 1.00 0.17 103 ILE A C 20
ATOM 28946 O O . ILE A 1 19 ? -3.411 -8.994 1.934 1.00 0.18 103 ILE A O 20
ATOM 28962 N N . VAL A 1 20 ? -3.174 -7.007 2.859 1.00 0.16 104 VAL A N 20
ATOM 28963 C CA . VAL A 1 20 ? -3.560 -6.322 1.599 1.00 0.16 104 VAL A CA 20
ATOM 28964 C C . VAL A 1 20 ? -2.473 -6.484 0.525 1.00 0.17 104 VAL A C 20
ATOM 28965 O O . VAL A 1 20 ? -2.772 -6.662 -0.640 1.00 0.18 104 VAL A O 20
ATOM 28978 N N . CYS A 1 21 ? -1.218 -6.429 0.906 1.00 0.18 105 CYS A N 20
ATOM 28979 C CA . CYS A 1 21 ? -0.112 -6.589 -0.103 1.00 0.19 105 CYS A CA 20
ATOM 28980 C C . CYS A 1 21 ? -0.203 -7.949 -0.776 1.00 0.20 105 CYS A C 20
ATOM 28981 O O . CYS A 1 21 ? -0.171 -8.060 -1.985 1.00 0.21 105 CYS A O 20
ATOM 28989 N N . ASP A 1 22 ? -0.313 -8.980 0.003 1.00 0.21 106 ASP A N 20
ATOM 28990 C CA . ASP A 1 22 ? -0.409 -10.341 -0.590 1.00 0.24 106 ASP A CA 20
ATOM 28991 C C . ASP A 1 22 ? -1.746 -10.494 -1.328 1.00 0.25 106 ASP A C 20
ATOM 28992 O O . ASP A 1 22 ? -1.934 -11.425 -2.088 1.00 0.28 106 ASP A O 20
ATOM 29001 N N . ASN A 1 23 ? -2.674 -9.582 -1.119 1.00 0.24 107 ASN A N 20
ATOM 29002 C CA . ASN A 1 23 ? -3.987 -9.674 -1.813 1.00 0.26 107 ASN A CA 20
ATOM 29003 C C . ASN A 1 23 ? -3.963 -8.859 -3.111 1.00 0.26 107 ASN A C 20
ATOM 29004 O O . ASN A 1 23 ? -4.012 -9.409 -4.196 1.00 0.29 107 ASN A O 20
ATOM 29015 N N . VAL A 1 24 ? -3.894 -7.556 -3.008 1.00 0.23 108 VAL A N 20
ATOM 29016 C CA . VAL A 1 24 ? -3.871 -6.703 -4.228 1.00 0.24 108 VAL A CA 20
ATOM 29017 C C . VAL A 1 24 ? -2.490 -6.048 -4.368 1.00 0.25 108 VAL A C 20
ATOM 29018 O O . VAL A 1 24 ? -2.361 -4.905 -4.746 1.00 0.42 108 VAL A O 20
ATOM 29031 N N . GLY A 1 25 ? -1.476 -6.772 -3.996 1.00 0.24 109 GLY A N 20
ATOM 29032 C CA . GLY A 1 25 ? -0.070 -6.261 -4.011 1.00 0.22 109 GLY A CA 20
ATOM 29033 C C . GLY A 1 25 ? 0.228 -5.340 -5.227 1.00 0.23 109 GLY A C 20
ATOM 29034 O O . GLY A 1 25 ? 0.752 -4.255 -5.081 1.00 0.21 109 GLY A O 20
ATOM 29038 N N . ARG A 1 26 ? -0.079 -5.788 -6.421 1.00 0.27 110 ARG A N 20
ATOM 29039 C CA . ARG A 1 26 ? 0.209 -4.967 -7.654 1.00 0.28 110 ARG A CA 20
ATOM 29040 C C . ARG A 1 26 ? -0.625 -3.668 -7.694 1.00 0.27 110 ARG A C 20
ATOM 29041 O O . ARG A 1 26 ? -0.244 -2.687 -8.333 1.00 0.27 110 ARG A O 20
ATOM 29062 N N . ASP A 1 27 ? -1.753 -3.642 -7.033 1.00 0.27 111 ASP A N 20
ATOM 29063 C CA . ASP A 1 27 ? -2.601 -2.408 -7.060 1.00 0.30 111 ASP A CA 20
ATOM 29064 C C . ASP A 1 27 ? -1.933 -1.281 -6.260 1.00 0.31 111 ASP A C 20
ATOM 29065 O O . ASP A 1 27 ? -2.316 -0.131 -6.373 1.00 0.39 111 ASP A O 20
ATOM 29074 N N . TRP A 1 28 ? -0.923 -1.588 -5.478 1.00 0.27 112 TRP A N 20
ATOM 29075 C CA . TRP A 1 28 ? -0.219 -0.512 -4.714 1.00 0.29 112 TRP A CA 20
ATOM 29076 C C . TRP A 1 28 ? 0.640 0.277 -5.692 1.00 0.32 112 TRP A C 20
ATOM 29077 O O . TRP A 1 28 ? 0.768 1.474 -5.583 1.00 0.31 112 TRP A O 20
ATOM 29098 N N . LYS A 1 29 ? 1.189 -0.387 -6.686 1.00 0.37 113 LYS A N 20
ATOM 29099 C CA . LYS A 1 29 ? 1.989 0.338 -7.719 1.00 0.40 113 LYS A CA 20
ATOM 29100 C C . LYS A 1 29 ? 1.037 1.264 -8.467 1.00 0.34 113 LYS A C 20
ATOM 29101 O O . LYS A 1 29 ? 1.358 2.397 -8.771 1.00 0.30 113 LYS A O 20
ATOM 29120 N N . ARG A 1 30 ? -0.160 0.787 -8.725 1.00 0.35 114 ARG A N 20
ATOM 29121 C CA . ARG A 1 30 ? -1.180 1.646 -9.412 1.00 0.33 114 ARG A CA 20
ATOM 29122 C C . ARG A 1 30 ? -1.437 2.888 -8.543 1.00 0.28 114 ARG A C 20
ATOM 29123 O O . ARG A 1 30 ? -1.410 4.015 -9.008 1.00 0.29 114 ARG A O 20
ATOM 29144 N N . LEU A 1 31 ? -1.669 2.671 -7.275 1.00 0.26 115 LEU A N 20
ATOM 29145 C CA . LEU A 1 31 ? -1.915 3.809 -6.339 1.00 0.25 115 LEU A CA 20
ATOM 29146 C C . LEU A 1 31 ? -0.611 4.583 -6.114 1.00 0.25 115 LEU A C 20
ATOM 29147 O O . LEU A 1 31 ? -0.617 5.774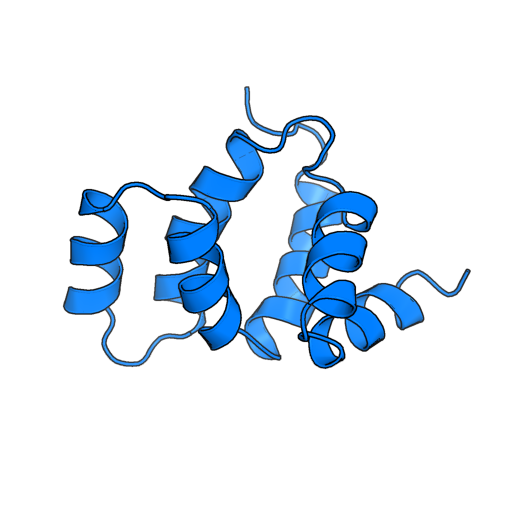 -5.877 1.00 0.26 115 LEU A O 20
ATOM 29163 N N . ALA A 1 32 ? 0.511 3.907 -6.190 1.00 0.26 116 ALA A N 20
ATOM 29164 C CA . ALA A 1 32 ? 1.827 4.593 -5.984 1.00 0.28 116 ALA A CA 20
ATOM 29165 C C . ALA A 1 32 ? 1.989 5.694 -7.034 1.00 0.26 116 ALA A C 20
ATOM 29166 O O . ALA A 1 32 ? 2.293 6.836 -6.720 1.00 0.27 116 ALA A O 20
ATOM 29173 N N . ARG A 1 33 ? 1.745 5.366 -8.280 1.00 0.27 117 ARG A N 20
ATOM 29174 C CA . ARG A 1 33 ? 1.837 6.395 -9.358 1.00 0.30 117 ARG A CA 20
ATOM 29175 C C . ARG A 1 33 ? 0.832 7.510 -9.049 1.00 0.32 117 ARG A C 20
ATOM 29176 O O . ARG A 1 33 ? 1.116 8.682 -9.201 1.00 0.33 117 ARG A O 20
ATOM 29197 N N . GLU A 1 34 ? -0.337 7.134 -8.581 1.00 0.34 118 GLU A N 20
ATOM 29198 C CA . GLU A 1 34 ? -1.370 8.151 -8.214 1.00 0.39 118 GLU A CA 20
ATOM 29199 C C . GLU A 1 34 ? -0.829 9.006 -7.062 1.00 0.39 118 GLU A C 20
ATOM 29200 O O . GLU A 1 34 ? -1.010 10.209 -7.028 1.00 0.41 118 GLU A O 20
ATOM 29212 N N . LEU A 1 35 ? -0.140 8.385 -6.132 1.00 0.37 119 LEU A N 20
ATOM 29213 C CA . LEU A 1 35 ? 0.453 9.147 -4.987 1.00 0.38 119 LEU A CA 20
ATOM 29214 C C . LEU A 1 35 ? 1.672 9.959 -5.458 1.00 0.36 119 LEU A C 20
ATOM 29215 O O . LEU A 1 35 ? 2.229 10.739 -4.712 1.00 0.39 119 LEU A O 20
ATOM 29231 N N . LYS A 1 36 ? 2.083 9.786 -6.698 1.00 0.34 120 LYS A N 20
ATOM 29232 C CA . LYS A 1 36 ? 3.254 10.541 -7.245 1.00 0.35 120 LYS A CA 20
ATOM 29233 C C . LYS A 1 36 ? 4.520 10.223 -6.451 1.00 0.30 120 LYS A C 20
ATOM 29234 O O . LYS A 1 36 ? 5.253 11.106 -6.044 1.00 0.33 120 LYS A O 20
ATOM 29253 N N . VAL A 1 37 ? 4.790 8.960 -6.251 1.00 0.29 121 VAL A N 20
ATOM 29254 C CA . VAL A 1 37 ? 6.025 8.560 -5.510 1.00 0.33 121 VAL A CA 20
ATOM 29255 C C . VAL A 1 37 ? 7.239 8.750 -6.424 1.00 0.37 121 VAL A C 20
ATOM 29256 O O . VAL A 1 37 ? 7.098 8.868 -7.627 1.00 0.42 121 VAL A O 20
ATOM 29269 N N . SER A 1 38 ? 8.428 8.791 -5.871 1.00 0.45 122 SER A N 20
ATOM 29270 C CA . SER A 1 38 ? 9.650 8.987 -6.722 1.00 0.52 122 SER A CA 20
ATOM 29271 C C . SER A 1 38 ? 9.689 7.968 -7.861 1.00 0.44 122 SER A C 20
ATOM 29272 O O . SER A 1 38 ? 9.736 6.773 -7.642 1.00 0.35 122 SER A O 20
ATOM 29280 N N . GLU A 1 39 ? 9.679 8.447 -9.078 1.00 0.55 123 GLU A N 20
ATOM 29281 C CA . GLU A 1 39 ? 9.728 7.532 -10.258 1.00 0.58 123 GLU A CA 20
ATOM 29282 C C . GLU A 1 39 ? 11.009 6.703 -10.204 1.00 0.52 123 GLU A C 20
ATOM 29283 O O . GLU A 1 39 ? 11.031 5.546 -10.575 1.00 0.53 123 GLU A O 20
ATOM 29295 N N . ALA A 1 40 ? 12.074 7.297 -9.732 1.00 0.50 124 ALA A N 20
ATOM 29296 C CA . ALA A 1 40 ? 13.372 6.556 -9.637 1.00 0.50 124 ALA A CA 20
ATOM 29297 C C . ALA A 1 40 ? 13.209 5.311 -8.756 1.00 0.39 124 ALA A C 20
ATOM 29298 O O . ALA A 1 40 ? 13.683 4.241 -9.087 1.00 0.45 124 ALA A O 20
ATOM 29305 N N . LYS A 1 41 ? 12.546 5.450 -7.635 1.00 0.31 125 LYS A N 20
ATOM 29306 C CA . LYS A 1 41 ? 12.356 4.280 -6.719 1.00 0.34 125 LYS A CA 20
ATOM 29307 C C . LYS A 1 41 ? 11.599 3.150 -7.423 1.00 0.34 125 LYS A C 20
ATOM 29308 O O . LYS A 1 41 ? 11.995 2.002 -7.362 1.00 0.39 125 LYS A O 20
ATOM 29327 N N . MET A 1 42 ? 10.511 3.464 -8.082 1.00 0.42 126 MET A N 20
ATOM 29328 C CA . MET A 1 42 ? 9.723 2.399 -8.782 1.00 0.56 126 MET A CA 20
ATOM 29329 C C . MET A 1 42 ? 10.588 1.704 -9.832 1.00 0.57 126 MET A C 20
ATOM 29330 O O . MET A 1 42 ? 10.556 0.498 -9.979 1.00 0.66 126 MET A O 20
ATOM 29344 N N . ASP A 1 43 ? 11.368 2.464 -10.550 1.00 0.55 127 ASP A N 20
ATOM 29345 C CA . ASP A 1 43 ? 12.259 1.868 -11.589 1.00 0.62 127 ASP A CA 20
ATOM 29346 C C . ASP A 1 43 ? 13.240 0.875 -10.954 1.00 0.54 127 ASP A C 20
ATOM 29347 O O . ASP A 1 43 ? 13.523 -0.170 -11.512 1.00 0.59 127 ASP A O 20
ATOM 29356 N N . GLY A 1 44 ? 13.768 1.196 -9.796 1.00 0.46 128 GLY A N 20
ATOM 29357 C CA . GLY A 1 44 ? 14.740 0.274 -9.130 1.00 0.46 128 GLY A CA 20
ATOM 29358 C C . GLY A 1 44 ? 14.057 -0.956 -8.516 1.00 0.48 128 GLY A C 20
ATOM 29359 O O . GLY A 1 44 ? 14.527 -2.066 -8.694 1.00 0.51 128 GLY A O 20
ATOM 29363 N N . ILE A 1 45 ? 12.985 -0.787 -7.774 1.00 0.54 129 ILE A N 20
ATOM 29364 C CA . ILE A 1 45 ? 12.335 -1.982 -7.141 1.00 0.68 129 ILE A CA 20
ATOM 29365 C C . ILE A 1 45 ? 11.861 -2.967 -8.222 1.00 0.68 129 ILE A C 20
ATOM 29366 O O . ILE A 1 45 ? 12.090 -4.158 -8.128 1.00 0.72 129 ILE A O 20
ATOM 29382 N N . GLU A 1 46 ? 11.211 -2.475 -9.243 1.00 0.70 130 GLU A N 20
ATOM 29383 C CA . GLU A 1 46 ? 10.723 -3.371 -10.341 1.00 0.77 130 GLU A CA 20
ATOM 29384 C C . GLU A 1 46 ? 11.893 -4.068 -11.058 1.00 0.65 130 GLU A C 20
ATOM 29385 O O . GLU A 1 46 ? 11.854 -5.259 -11.310 1.00 0.68 130 GLU A O 20
ATOM 29397 N N . GLU A 1 47 ? 12.922 -3.329 -11.410 1.00 0.59 131 GLU A N 20
ATOM 29398 C CA . GLU A 1 47 ? 14.086 -3.941 -12.138 1.00 0.55 131 GLU A CA 20
ATOM 29399 C C . GLU A 1 47 ? 14.810 -4.970 -11.272 1.00 0.47 131 GLU A C 20
ATOM 29400 O O . GLU A 1 47 ? 15.117 -6.061 -11.718 1.00 0.45 131 GLU A O 20
ATOM 29412 N N . LYS A 1 48 ? 15.083 -4.633 -10.041 1.00 0.51 132 LYS A N 20
ATOM 29413 C CA . LYS A 1 48 ? 15.791 -5.592 -9.141 1.00 0.53 132 LYS A CA 20
ATOM 29414 C C . LYS A 1 48 ? 14.869 -6.774 -8.844 1.00 0.54 132 LYS A C 20
ATOM 29415 O O . LYS A 1 48 ? 15.298 -7.908 -8.748 1.00 0.63 132 LYS A O 20
ATOM 29434 N N . TYR A 1 49 ? 13.602 -6.502 -8.707 1.00 0.55 133 TYR A N 20
ATOM 29435 C CA . TYR A 1 49 ? 12.612 -7.575 -8.422 1.00 0.65 133 TYR A CA 20
ATOM 29436 C C . TYR A 1 49 ? 11.468 -7.480 -9.445 1.00 0.54 133 TYR A C 20
ATOM 29437 O O . TYR A 1 49 ? 10.441 -6.895 -9.165 1.00 0.66 133 TYR A O 20
ATOM 29455 N N . PRO A 1 50 ? 11.697 -8.023 -10.624 1.00 0.51 134 PRO A N 20
ATOM 29456 C CA . PRO A 1 50 ? 10.678 -7.946 -11.704 1.00 0.53 134 PRO A CA 20
ATOM 29457 C C . PRO A 1 50 ? 9.465 -8.850 -11.449 1.00 0.47 134 PRO A C 20
ATOM 29458 O O . PRO A 1 50 ? 8.532 -8.846 -12.233 1.00 0.54 134 PRO A O 20
ATOM 29469 N N . ARG A 1 51 ? 9.451 -9.629 -10.389 1.00 0.43 135 ARG A N 20
ATOM 29470 C CA . ARG A 1 51 ? 8.265 -10.514 -10.161 1.00 0.48 135 ARG A CA 20
ATOM 29471 C C . ARG A 1 51 ? 7.945 -10.694 -8.669 1.00 0.43 135 ARG A C 20
ATOM 29472 O O . ARG A 1 51 ? 7.118 -11.513 -8.310 1.00 0.60 135 ARG A O 20
ATOM 29493 N N . SER A 1 52 ? 8.559 -9.932 -7.798 1.00 0.51 136 SER A N 20
ATOM 29494 C CA . SER A 1 52 ? 8.242 -10.069 -6.344 1.00 0.44 136 SER A CA 20
ATOM 29495 C C . SER A 1 52 ? 7.230 -9.013 -5.952 1.00 0.33 136 SER A C 20
ATOM 29496 O O . SER A 1 52 ? 7.504 -7.824 -5.961 1.00 0.30 136 SER A O 20
ATOM 29504 N N . LEU A 1 53 ? 6.053 -9.452 -5.609 1.00 0.31 137 LEU A N 20
ATOM 29505 C CA . LEU A 1 53 ? 4.982 -8.505 -5.209 1.00 0.24 137 LEU A CA 20
ATOM 29506 C C . LEU A 1 53 ? 5.442 -7.726 -3.982 1.00 0.20 137 LEU A C 20
ATOM 29507 O O . LEU A 1 53 ? 5.274 -6.533 -3.892 1.00 0.21 137 LEU A O 20
ATOM 29523 N N . SER A 1 54 ? 6.030 -8.419 -3.049 1.00 0.24 138 SER A N 20
ATOM 29524 C CA . SER A 1 54 ? 6.523 -7.764 -1.794 1.00 0.26 138 SER A CA 20
ATOM 29525 C C . SER A 1 54 ? 7.617 -6.715 -2.063 1.00 0.20 138 SER A C 20
ATOM 29526 O O . SER A 1 54 ? 7.624 -5.655 -1.468 1.00 0.22 138 SER A O 20
ATOM 29534 N N . GLU A 1 55 ? 8.566 -7.025 -2.910 1.00 0.24 139 GLU A N 20
ATOM 29535 C CA . GLU A 1 55 ? 9.698 -6.068 -3.166 1.00 0.25 139 GLU A CA 20
ATOM 29536 C C . GLU A 1 55 ? 9.246 -4.754 -3.813 1.00 0.21 139 GLU A C 20
ATOM 29537 O O . GLU A 1 55 ? 9.626 -3.683 -3.375 1.00 0.21 139 GLU A O 20
ATOM 29549 N N . ARG A 1 56 ? 8.483 -4.821 -4.873 1.00 0.26 140 ARG A N 20
ATOM 29550 C CA . ARG A 1 56 ? 8.060 -3.568 -5.570 1.00 0.33 140 ARG A CA 20
ATOM 29551 C C . ARG A 1 56 ? 7.052 -2.747 -4.745 1.00 0.29 140 ARG A C 20
ATOM 29552 O O . ARG A 1 56 ? 7.145 -1.537 -4.686 1.00 0.35 140 ARG A O 20
ATOM 29573 N N . VAL A 1 57 ? 6.085 -3.375 -4.131 1.00 0.24 141 VAL A N 20
ATOM 29574 C CA . VAL A 1 57 ? 5.073 -2.595 -3.339 1.00 0.27 141 VAL A CA 20
ATOM 29575 C C . VAL A 1 57 ? 5.659 -1.975 -2.053 1.00 0.25 141 VAL A C 20
ATOM 29576 O O . VAL A 1 57 ? 5.312 -0.872 -1.685 1.00 0.29 141 VAL A O 20
ATOM 29589 N N . ARG A 1 58 ? 6.508 -2.685 -1.346 1.00 0.21 142 ARG A N 20
ATOM 29590 C CA . ARG A 1 58 ? 7.056 -2.140 -0.057 1.00 0.22 142 ARG A CA 20
ATOM 29591 C C . ARG A 1 58 ? 7.755 -0.793 -0.250 1.00 0.24 142 ARG A C 20
ATOM 29592 O O . ARG A 1 58 ? 7.537 0.127 0.518 1.00 0.25 142 ARG A O 20
ATOM 29613 N N . GLU A 1 59 ? 8.584 -0.655 -1.253 1.00 0.26 143 GLU A N 20
ATOM 29614 C CA . GLU A 1 59 ? 9.274 0.658 -1.462 1.00 0.31 143 GLU A CA 20
ATOM 29615 C C . GLU A 1 59 ? 8.238 1.752 -1.733 1.00 0.30 143 GLU A C 20
ATOM 29616 O O . GLU A 1 59 ? 8.259 2.815 -1.132 1.00 0.31 143 GLU A O 20
ATOM 29628 N N . SER A 1 60 ? 7.324 1.487 -2.630 1.00 0.29 144 SER A N 20
ATOM 29629 C CA . SER A 1 60 ? 6.268 2.496 -2.950 1.00 0.29 144 SER A CA 20
ATOM 29630 C C . SER A 1 60 ? 5.418 2.761 -1.704 1.00 0.28 144 SER A C 20
ATOM 29631 O O . SER A 1 60 ? 4.994 3.871 -1.451 1.00 0.28 144 SER A O 20
ATOM 29639 N N . LEU A 1 61 ? 5.176 1.739 -0.924 1.00 0.27 145 LEU A N 20
ATOM 29640 C CA . LEU A 1 61 ? 4.365 1.910 0.320 1.00 0.28 145 LEU A CA 20
ATOM 29641 C C . LEU A 1 61 ? 5.152 2.714 1.359 1.00 0.30 145 LEU A C 20
ATOM 29642 O O . LEU A 1 61 ? 4.584 3.472 2.121 1.00 0.30 145 LEU A O 20
ATOM 29658 N N . LYS A 1 62 ? 6.452 2.535 1.409 1.00 0.33 146 LYS A N 20
ATOM 29659 C CA . LYS A 1 62 ? 7.279 3.278 2.416 1.00 0.35 146 LYS A CA 20
ATOM 29660 C C . LYS A 1 62 ? 7.146 4.788 2.219 1.00 0.34 146 LYS A C 20
ATOM 29661 O O . LYS A 1 62 ? 6.879 5.518 3.157 1.00 0.35 146 LYS A O 20
ATOM 29680 N N . VAL A 1 63 ? 7.328 5.264 1.014 1.00 0.32 147 VAL A N 20
ATOM 29681 C CA . VAL A 1 63 ? 7.200 6.736 0.780 1.00 0.33 147 VAL A CA 20
ATOM 29682 C C . VAL A 1 63 ? 5.755 7.187 1.013 1.00 0.31 147 VAL A C 20
ATOM 29683 O O . VAL A 1 63 ? 5.509 8.215 1.615 1.00 0.31 147 VAL A O 20
ATOM 29696 N N . TRP A 1 64 ? 4.802 6.424 0.545 1.00 0.32 148 TRP A N 20
ATOM 29697 C CA . TRP A 1 64 ? 3.365 6.801 0.742 1.00 0.33 148 TRP A CA 20
ATOM 29698 C C . TRP A 1 64 ? 3.029 6.882 2.245 1.00 0.32 148 TRP A C 20
ATOM 29699 O O . TRP A 1 64 ? 2.480 7.866 2.704 1.00 0.32 148 TRP A O 20
ATOM 29720 N N . LYS A 1 65 ? 3.339 5.857 3.006 1.00 0.36 149 LYS A N 20
ATOM 29721 C CA . LYS A 1 65 ? 3.012 5.894 4.464 1.00 0.38 149 LYS A CA 20
ATOM 29722 C C . LYS A 1 65 ? 3.743 7.063 5.149 1.00 0.34 149 LYS A C 20
ATOM 29723 O O . LYS A 1 65 ? 3.228 7.664 6.072 1.00 0.33 149 LYS A O 20
ATOM 29742 N N . ASN A 1 66 ? 4.933 7.392 4.698 1.00 0.37 150 ASN A N 20
ATOM 29743 C CA . ASN A 1 66 ? 5.689 8.528 5.322 1.00 0.41 150 ASN A CA 20
ATOM 29744 C C . ASN A 1 66 ? 4.903 9.838 5.175 1.00 0.39 150 ASN A C 20
ATOM 29745 O O . ASN A 1 66 ? 4.705 10.560 6.134 1.00 0.46 150 ASN A O 20
ATOM 29756 N N . ALA A 1 67 ? 4.452 10.141 3.984 1.00 0.38 151 ALA A N 20
ATOM 29757 C CA . ALA A 1 67 ? 3.672 11.400 3.773 1.00 0.49 151 ALA A CA 20
ATOM 29758 C C . ALA A 1 67 ? 2.316 11.288 4.474 1.00 0.53 151 ALA A C 20
ATOM 29759 O O . ALA A 1 67 ? 1.715 12.277 4.848 1.00 0.72 151 ALA A O 20
ATOM 29766 N N . GLU A 1 68 ? 1.834 10.083 4.650 1.00 0.40 152 GLU A N 20
ATOM 29767 C CA . GLU A 1 68 ? 0.514 9.884 5.324 1.00 0.50 152 GLU A CA 20
ATOM 29768 C C . GLU A 1 68 ? 0.571 10.377 6.775 1.00 0.60 152 GLU A C 20
ATOM 29769 O O . GLU A 1 68 ? -0.362 10.984 7.265 1.00 1.48 152 GLU A O 20
ATOM 29781 N N . LYS A 1 69 ? 1.656 10.119 7.474 1.00 0.76 153 LYS A N 20
ATOM 29782 C CA . LYS A 1 69 ? 1.770 10.569 8.905 1.00 0.67 153 LYS A CA 20
ATOM 29783 C C . LYS A 1 69 ? 0.529 10.072 9.695 1.00 0.64 153 LYS A C 20
ATOM 29784 O O . LYS A 1 69 ? 0.328 8.878 9.823 1.00 0.57 153 LYS A O 20
ATOM 29803 N N . LYS A 1 70 ? -0.323 10.954 10.187 1.00 0.73 154 LYS A N 20
ATOM 29804 C CA . LYS A 1 70 ? -1.551 10.490 10.911 1.00 0.77 154 LYS A CA 20
ATOM 29805 C C . LYS A 1 70 ? -2.433 9.715 9.922 1.00 0.62 154 LYS A C 20
ATOM 29806 O O . LYS A 1 70 ? -3.131 8.772 10.272 1.00 0.60 154 LYS A O 20
ATOM 29825 N N . ASN A 1 71 ? -2.359 10.083 8.665 1.00 0.57 155 ASN A N 20
ATOM 29826 C CA . ASN A 1 71 ? -3.149 9.374 7.620 1.00 0.47 155 ASN A CA 20
ATOM 29827 C C . ASN A 1 71 ? -2.533 7.992 7.331 1.00 0.37 155 ASN A C 20
ATOM 29828 O O . ASN A 1 71 ? -3.039 7.247 6.513 1.00 0.34 155 ASN A O 20
ATOM 29839 N N . ALA A 1 72 ? -1.464 7.629 8.021 1.00 0.37 156 ALA A N 20
ATOM 29840 C CA . ALA A 1 72 ? -0.847 6.288 7.809 1.00 0.33 156 ALA A CA 20
ATOM 29841 C C . ALA A 1 72 ? -1.765 5.192 8.352 1.00 0.28 156 ALA A C 20
ATOM 29842 O O . ALA A 1 72 ? -1.463 4.022 8.219 1.00 0.28 156 ALA A O 20
ATOM 29849 N N . SER A 1 73 ? -2.878 5.540 8.971 1.00 0.28 157 SER A N 20
ATOM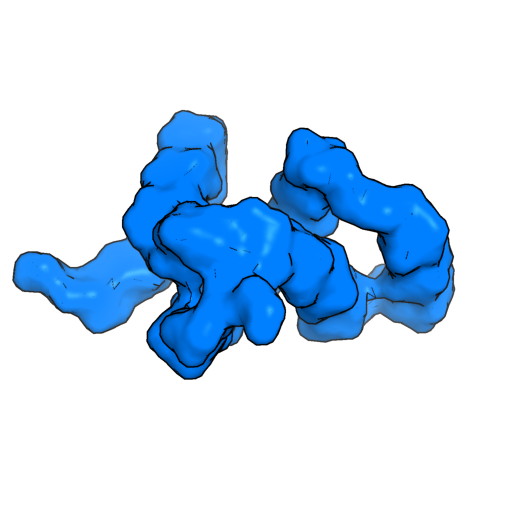 29850 C CA . SER A 1 73 ? -3.768 4.475 9.504 1.00 0.28 157 SER A CA 20
ATOM 29851 C C . SER A 1 73 ? -4.641 3.914 8.384 1.00 0.22 157 SER A C 20
ATOM 29852 O O . SER A 1 73 ? -4.703 4.449 7.280 1.00 0.21 157 SER A O 20
ATOM 29860 N N . VAL A 1 74 ? -5.299 2.824 8.658 1.00 0.23 158 VAL A N 20
ATOM 29861 C CA . VAL A 1 74 ? -6.155 2.189 7.621 1.00 0.22 158 VAL A CA 20
ATOM 29862 C C . VAL A 1 74 ? -7.246 3.150 7.164 1.00 0.18 158 VAL A C 20
ATOM 29863 O O . VAL A 1 74 ? -7.511 3.258 5.990 1.00 0.18 158 VAL A O 20
ATOM 29876 N N . ALA A 1 75 ? -7.864 3.864 8.083 1.00 0.15 159 ALA A N 20
ATOM 29877 C CA . ALA A 1 75 ? -8.940 4.841 7.700 1.00 0.13 159 ALA A CA 20
ATOM 29878 C C . ALA A 1 75 ? -8.467 5.714 6.543 1.00 0.13 159 ALA A C 20
ATOM 29879 O O . ALA A 1 75 ? -9.235 6.088 5.674 1.00 0.15 159 ALA A O 20
ATOM 29886 N N . GLY A 1 76 ? -7.193 6.001 6.513 1.00 0.13 160 GLY A N 20
ATOM 29887 C CA . GLY A 1 76 ? -6.649 6.811 5.396 1.00 0.15 160 GLY A CA 20
ATOM 29888 C C . GLY A 1 76 ? -6.707 5.978 4.126 1.00 0.16 160 GLY A C 20
ATOM 29889 O O . GLY A 1 76 ? -7.401 6.319 3.182 1.00 0.18 160 GLY A O 20
ATOM 29893 N N . LEU A 1 77 ? -5.973 4.892 4.084 1.00 0.16 161 LEU A N 20
ATOM 29894 C CA . LEU A 1 77 ? -5.985 4.050 2.856 1.00 0.18 161 LEU A CA 20
ATOM 29895 C C . LEU A 1 77 ? -7.377 3.477 2.567 1.00 0.20 161 LEU A C 20
ATOM 29896 O O . LEU A 1 77 ? -7.840 3.581 1.469 1.00 0.28 161 LEU A O 20
ATOM 29912 N N . VAL A 1 78 ? -8.029 2.836 3.518 1.00 0.22 162 VAL A N 20
ATOM 29913 C CA . VAL A 1 78 ? -9.361 2.209 3.204 1.00 0.26 162 VAL A CA 20
ATOM 29914 C C . VAL A 1 78 ? -10.313 3.228 2.588 1.00 0.29 162 VAL A C 20
ATOM 29915 O O . VAL A 1 78 ? -11.035 2.926 1.655 1.00 0.34 162 VAL A O 20
ATOM 29928 N N . LYS A 1 79 ? -10.305 4.429 3.086 1.00 0.29 163 LYS A N 20
ATOM 29929 C CA . LYS A 1 79 ? -11.198 5.476 2.508 1.00 0.34 163 LYS A CA 20
ATOM 29930 C C . LYS A 1 79 ? -10.862 5.691 1.025 1.00 0.36 163 LYS A C 20
ATOM 29931 O O . LYS A 1 79 ? -11.709 5.559 0.161 1.00 0.39 163 LYS A O 20
ATOM 29950 N N . ALA A 1 80 ? -9.622 5.998 0.729 1.00 0.36 164 ALA A N 20
ATOM 29951 C CA . ALA A 1 80 ? -9.216 6.206 -0.701 1.00 0.39 164 ALA A CA 20
ATOM 29952 C C . ALA A 1 80 ? -9.239 4.880 -1.467 1.00 0.39 164 ALA A C 20
ATOM 29953 O O . ALA A 1 80 ? -9.647 4.805 -2.601 1.00 0.33 164 ALA A O 20
ATOM 29960 N N . LEU A 1 81 ? -8.762 3.852 -0.838 1.00 0.50 165 LEU A N 20
ATOM 29961 C CA . LEU A 1 81 ? -8.679 2.490 -1.466 1.00 0.55 165 LEU A CA 20
ATOM 29962 C C . LEU A 1 81 ? -10.032 1.994 -1.996 1.00 0.45 165 LEU A C 20
ATOM 29963 O O . LEU A 1 81 ? -10.211 1.776 -3.190 1.00 0.42 165 LEU A O 20
ATOM 29979 N N . ARG A 1 82 ? -10.983 1.806 -1.120 1.00 0.47 166 ARG A N 20
ATOM 29980 C CA . ARG A 1 82 ? -12.319 1.308 -1.561 1.00 0.45 166 ARG A CA 20
ATOM 29981 C C . ARG A 1 82 ? -12.937 2.327 -2.520 1.00 0.41 166 ARG A C 20
ATOM 29982 O O . ARG A 1 82 ? -13.504 1.972 -3.534 1.00 0.52 166 ARG A O 20
ATOM 30003 N N . THR A 1 83 ? -12.781 3.589 -2.226 1.00 0.33 167 THR A N 20
ATOM 30004 C CA . THR A 1 83 ? -13.309 4.645 -3.141 1.00 0.36 167 THR A CA 20
ATOM 30005 C C . THR A 1 83 ? -12.553 4.580 -4.482 1.00 0.35 167 THR A C 20
ATOM 30006 O O . THR A 1 83 ? -13.105 4.843 -5.533 1.00 0.41 167 THR A O 20
ATOM 30017 N N . CYS A 1 84 ? -11.284 4.240 -4.439 1.00 0.32 168 CYS A N 20
ATOM 30018 C CA . CYS A 1 84 ? -10.463 4.161 -5.693 1.00 0.36 168 CYS A CA 20
ATOM 30019 C C . CYS A 1 84 ? -10.675 2.829 -6.434 1.00 0.31 168 CYS A C 20
ATOM 30020 O O . CYS A 1 84 ? -10.073 2.609 -7.466 1.00 0.34 168 CYS A O 20
ATOM 30028 N N . ARG A 1 85 ? -11.525 1.949 -5.909 1.00 0.30 169 ARG A N 20
ATOM 30029 C CA . ARG A 1 85 ? -11.837 0.597 -6.544 1.00 0.31 169 ARG A CA 20
ATOM 30030 C C . ARG A 1 85 ? -10.853 -0.476 -6.071 1.00 0.26 169 ARG A C 20
ATOM 30031 O O . ARG A 1 85 ? -10.237 -1.168 -6.860 1.00 0.34 169 ARG A O 20
ATOM 30052 N N . LEU A 1 86 ? -10.736 -0.635 -4.782 1.00 0.20 170 LEU A N 20
ATOM 30053 C CA . LEU A 1 86 ? -9.835 -1.673 -4.211 1.00 0.17 170 LEU A CA 20
ATOM 30054 C C . LEU A 1 86 ? -10.542 -2.318 -3.014 1.00 0.19 170 LEU A C 20
ATOM 30055 O O . LEU A 1 86 ? -9.963 -2.541 -1.967 1.00 0.23 170 LEU A O 20
ATOM 30071 N N . ASN A 1 87 ? -11.810 -2.597 -3.177 1.00 0.24 171 ASN A N 20
ATOM 30072 C CA . ASN A 1 87 ? -12.626 -3.210 -2.081 1.00 0.30 171 ASN A CA 20
ATOM 30073 C C . ASN A 1 87 ? -11.966 -4.473 -1.524 1.00 0.24 171 ASN A C 20
ATOM 30074 O O . ASN A 1 87 ? -12.155 -4.822 -0.375 1.00 0.25 171 ASN A O 20
ATOM 30085 N N . LEU A 1 88 ? -11.215 -5.174 -2.336 1.00 0.21 172 LEU A N 20
ATOM 30086 C CA . LEU A 1 88 ? -10.558 -6.442 -1.864 1.00 0.21 172 LEU A CA 20
ATOM 30087 C C . LEU A 1 88 ? -9.806 -6.216 -0.545 1.00 0.17 172 LEU A C 20
ATOM 30088 O O . LEU A 1 88 ? -10.206 -6.687 0.504 1.00 0.21 172 LEU A O 20
ATOM 30104 N N . VAL A 1 89 ? -8.728 -5.495 -0.600 1.00 0.16 173 VAL A N 20
ATOM 30105 C CA . VAL A 1 89 ? -7.929 -5.224 0.635 1.00 0.21 173 VAL A CA 20
ATOM 30106 C C . VAL A 1 89 ? -8.727 -4.383 1.629 1.00 0.22 173 VAL A C 20
ATOM 30107 O O . VAL A 1 89 ? -8.562 -4.512 2.827 1.00 0.25 173 VAL A O 20
ATOM 30120 N N . ALA A 1 90 ? -9.607 -3.540 1.150 1.00 0.27 174 ALA A N 20
ATOM 30121 C CA . ALA A 1 90 ? -10.438 -2.709 2.086 1.00 0.34 174 ALA A CA 20
ATOM 30122 C C . ALA A 1 90 ? -11.222 -3.647 3.010 1.00 0.29 174 ALA A C 20
ATOM 30123 O O . ALA A 1 90 ? -11.264 -3.472 4.211 1.00 0.32 174 ALA A O 20
ATOM 30130 N N . ASP A 1 91 ? -11.828 -4.656 2.442 1.00 0.24 175 ASP A N 20
ATOM 30131 C CA . ASP A 1 91 ? -12.591 -5.643 3.263 1.00 0.23 175 ASP A CA 20
ATOM 30132 C C . ASP A 1 91 ? -11.669 -6.362 4.258 1.00 0.17 175 ASP A C 20
ATOM 30133 O O . ASP A 1 91 ? -12.049 -6.615 5.386 1.00 0.20 175 ASP A O 20
ATOM 30142 N N . LEU A 1 92 ? -10.468 -6.711 3.847 1.00 0.14 176 LEU A N 20
ATOM 30143 C CA . LEU A 1 92 ? -9.542 -7.442 4.779 1.00 0.20 176 LEU A CA 20
ATOM 30144 C C . LEU A 1 92 ? -9.201 -6.578 5.991 1.00 0.25 176 LEU A C 20
ATOM 30145 O O . LEU A 1 92 ? -9.378 -6.992 7.122 1.00 0.27 176 LEU A O 20
ATOM 30161 N N . VAL A 1 93 ? -8.722 -5.378 5.768 1.00 0.33 177 VAL A N 20
ATOM 30162 C CA . VAL A 1 93 ? -8.383 -4.490 6.920 1.00 0.41 177 VAL A CA 20
ATOM 30163 C C . VAL A 1 93 ? -9.655 -4.214 7.726 1.00 0.37 177 VAL A C 20
ATOM 30164 O O . VAL A 1 93 ? -9.645 -4.237 8.942 1.00 0.39 177 VAL A O 20
ATOM 30177 N N . GLU A 1 94 ? -10.757 -3.993 7.051 1.00 0.36 178 GLU A N 20
ATOM 30178 C CA . GLU A 1 94 ? -12.048 -3.761 7.770 1.00 0.39 178 GLU A CA 20
ATOM 30179 C C . GLU A 1 94 ? -12.403 -4.998 8.607 1.00 0.31 178 GLU A C 20
ATOM 30180 O O . GLU A 1 94 ? -12.675 -4.906 9.787 1.00 0.34 178 GLU A O 20
ATOM 30192 N N . GLU A 1 95 ? -12.392 -6.149 7.992 1.00 0.25 179 GLU A N 20
ATOM 30193 C CA . GLU A 1 95 ? -12.721 -7.408 8.727 1.00 0.24 179 GLU A CA 20
ATOM 30194 C C . GLU A 1 95 ? -11.643 -7.718 9.772 1.00 0.25 179 GLU A C 20
ATOM 30195 O O . GLU A 1 95 ? -11.895 -8.396 10.750 1.00 0.39 179 GLU A O 20
ATOM 30207 N N . ALA A 1 96 ? -10.445 -7.237 9.563 1.00 0.26 180 ALA A N 20
ATOM 30208 C CA . ALA A 1 96 ? -9.336 -7.509 10.531 1.00 0.38 180 ALA A CA 20
ATOM 30209 C C . ALA A 1 96 ? -9.575 -6.807 11.876 1.00 0.44 180 ALA A C 20
ATOM 30210 O O . ALA A 1 96 ? -9.026 -7.204 12.887 1.00 0.60 180 ALA A O 20
ATOM 30217 N N . GLN A 1 97 ? -10.375 -5.768 11.900 1.00 0.48 181 GLN A N 20
ATOM 30218 C CA . GLN A 1 97 ? -10.627 -5.047 13.190 1.00 0.70 181 GLN A CA 20
ATOM 30219 C C . GLN A 1 97 ? -11.915 -4.222 13.115 1.00 0.71 181 GLN A C 20
ATOM 30220 O O . GLN A 1 97 ? -12.041 -3.196 13.758 1.00 1.08 181 GLN A O 20
ATOM 30234 N N . GLU A 1 98 ? -12.873 -4.660 12.335 1.00 0.74 182 GLU A N 20
ATOM 30235 C CA . GLU A 1 98 ? -14.167 -3.907 12.210 1.00 1.33 182 GLU A CA 20
ATOM 30236 C C . GLU A 1 98 ? -13.913 -2.424 11.906 1.00 2.14 182 GLU A C 20
ATOM 30237 O O . GLU A 1 98 ? -14.579 -1.552 12.430 1.00 2.63 182 GLU A O 20
ATOM 30249 N N . SER A 1 99 ? -12.949 -2.135 11.064 1.00 2.57 183 SER A N 20
ATOM 30250 C CA . SER A 1 99 ? -12.634 -0.709 10.714 1.00 3.70 183 SER A CA 20
ATOM 30251 C C . SER A 1 99 ? -12.451 0.139 11.982 1.00 4.04 183 SER A C 20
ATOM 30252 O O . SER A 1 99 ? -11.917 -0.382 12.947 1.00 4.36 183 SER A O 20
ATOM 30261 N N . ALA A 1 5 ? 9.597 10.331 12.596 1.00 0.95 89 ALA A N 21
ATOM 30262 C CA . ALA A 1 5 ? 9.281 11.069 11.335 1.00 0.90 89 ALA A CA 21
ATOM 30263 C C . ALA A 1 5 ? 8.232 10.297 10.540 1.00 0.67 89 ALA A C 21
ATOM 30264 O O . ALA A 1 5 ? 7.133 10.769 10.318 1.00 0.70 89 ALA A O 21
ATOM 30271 N N . ALA A 1 6 ? 8.560 9.099 10.136 1.00 0.54 90 ALA A N 21
ATOM 30272 C CA . ALA A 1 6 ? 7.581 8.263 9.378 1.00 0.38 90 ALA A CA 21
ATOM 30273 C C . ALA A 1 6 ? 6.420 7.931 10.312 1.00 0.35 90 ALA A C 21
ATOM 30274 O O . ALA A 1 6 ? 6.422 8.377 11.443 1.00 0.43 90 ALA A O 21
ATOM 30281 N N . PRO A 1 7 ? 5.455 7.173 9.844 1.00 0.38 91 PRO A N 21
ATOM 30282 C CA . PRO A 1 7 ? 4.308 6.834 10.717 1.00 0.46 91 PRO A CA 21
ATOM 30283 C C . PRO A 1 7 ? 4.792 6.047 11.941 1.00 0.35 91 PRO A C 21
ATOM 30284 O O . PRO A 1 7 ? 5.212 4.915 11.812 1.00 0.38 91 PRO A O 21
ATOM 30295 N N . PRO A 1 8 ? 4.726 6.669 13.102 1.00 0.40 92 PRO A N 21
ATOM 30296 C CA . PRO A 1 8 ? 5.178 5.987 14.337 1.00 0.44 92 PRO A CA 21
ATOM 30297 C C . PRO A 1 8 ? 4.334 4.735 14.579 1.00 0.43 92 PRO A C 21
ATOM 30298 O O . PRO A 1 8 ? 4.838 3.724 15.032 1.00 0.78 92 PRO A O 21
ATOM 30309 N N . GLY A 1 9 ? 3.065 4.781 14.240 1.00 0.52 93 GLY A N 21
ATOM 30310 C CA . GLY A 1 9 ? 2.198 3.572 14.408 1.00 0.52 93 GLY A CA 21
ATOM 30311 C C . GLY A 1 9 ? 2.264 2.670 13.164 1.00 0.41 93 GLY A C 21
ATOM 30312 O O . GLY A 1 9 ? 1.263 2.119 12.745 1.00 0.45 93 GLY A O 21
ATOM 30316 N N . GLU A 1 10 ? 3.422 2.515 12.569 1.00 0.35 94 GLU A N 21
ATOM 30317 C CA . GLU A 1 10 ? 3.536 1.649 11.353 1.00 0.36 94 GLU A CA 21
ATOM 30318 C C . GLU A 1 10 ? 3.171 0.202 11.681 1.00 0.35 94 GLU A C 21
ATOM 30319 O O . GLU A 1 10 ? 2.810 -0.555 10.804 1.00 0.36 94 GLU A O 21
ATOM 30331 N N . ALA A 1 11 ? 3.276 -0.197 12.924 1.00 0.38 95 ALA A N 21
ATOM 30332 C CA . ALA A 1 11 ? 2.950 -1.614 13.276 1.00 0.41 95 ALA A CA 21
ATOM 30333 C C . ALA A 1 11 ? 1.524 -1.960 12.848 1.00 0.35 95 ALA A C 21
ATOM 30334 O O . ALA A 1 11 ? 1.297 -2.973 12.211 1.00 0.35 95 ALA A O 21
ATOM 30341 N N . TYR A 1 12 ? 0.567 -1.124 13.167 1.00 0.36 96 TYR A N 21
ATOM 30342 C CA . TYR A 1 12 ? -0.835 -1.414 12.745 1.00 0.37 96 TYR A CA 21
ATOM 30343 C C . TYR A 1 12 ? -0.909 -1.372 11.223 1.00 0.34 96 TYR A C 21
ATOM 30344 O O . TYR A 1 12 ? -1.476 -2.240 10.584 1.00 0.33 96 TYR A O 21
ATOM 30362 N N . LEU A 1 13 ? -0.331 -0.352 10.648 1.00 0.41 97 LEU A N 21
ATOM 30363 C CA . LEU A 1 13 ? -0.349 -0.205 9.164 1.00 0.48 97 LEU A CA 21
ATOM 30364 C C . LEU A 1 13 ? 0.331 -1.399 8.496 1.00 0.37 97 LEU A C 21
ATOM 30365 O O . LEU A 1 13 ? -0.127 -1.893 7.480 1.00 0.32 97 LEU A O 21
ATOM 30381 N N . GLN A 1 14 ? 1.420 -1.867 9.056 1.00 0.38 98 GLN A N 21
ATOM 30382 C CA . GLN A 1 14 ? 2.132 -3.035 8.447 1.00 0.37 98 GLN A CA 21
ATOM 30383 C C . GLN A 1 14 ? 1.200 -4.248 8.422 1.00 0.28 98 GLN A C 21
ATOM 30384 O O . GLN A 1 14 ? 1.165 -4.991 7.460 1.00 0.29 98 GLN A O 21
ATOM 30398 N N . VAL A 1 15 ? 0.433 -4.444 9.469 1.00 0.25 99 VAL A N 21
ATOM 30399 C CA . VAL A 1 15 ? -0.515 -5.604 9.503 1.00 0.24 99 VAL A CA 21
ATOM 30400 C C . VAL A 1 15 ? -1.507 -5.493 8.340 1.00 0.23 99 VAL A C 21
ATOM 30401 O O . VAL A 1 15 ? -1.708 -6.435 7.593 1.00 0.26 99 VAL A O 21
ATOM 30414 N N . ALA A 1 16 ? -2.116 -4.343 8.177 1.00 0.23 100 ALA A N 21
ATOM 30415 C CA . ALA A 1 16 ? -3.082 -4.167 7.053 1.00 0.24 100 ALA A CA 21
ATOM 30416 C C . ALA A 1 16 ? -2.331 -4.267 5.730 1.00 0.23 100 ALA A C 21
ATOM 30417 O O . ALA A 1 16 ? -2.749 -4.957 4.827 1.00 0.23 100 ALA A O 21
ATOM 30424 N N . PHE A 1 17 ? -1.207 -3.603 5.632 1.00 0.23 101 PHE A N 21
ATOM 30425 C CA . PHE A 1 17 ? -0.388 -3.665 4.380 1.00 0.23 101 PHE A CA 21
ATOM 30426 C C . PHE A 1 17 ? -0.011 -5.106 4.062 1.00 0.22 101 PHE A C 21
ATOM 30427 O O . PHE A 1 17 ? 0.323 -5.412 2.951 1.00 0.23 101 PHE A O 21
ATOM 30444 N N . ASP A 1 18 ? -0.043 -5.989 5.023 1.00 0.21 102 ASP A N 21
ATOM 30445 C CA . ASP A 1 18 ? 0.340 -7.403 4.738 1.00 0.22 102 ASP A CA 21
ATOM 30446 C C . ASP A 1 18 ? -0.827 -8.168 4.126 1.00 0.22 102 ASP A C 21
ATOM 30447 O O . ASP A 1 18 ? -0.693 -8.779 3.080 1.00 0.24 102 ASP A O 21
ATOM 30456 N N . ILE A 1 19 ? -1.972 -8.148 4.766 1.00 0.22 103 ILE A N 21
ATOM 30457 C CA . ILE A 1 19 ? -3.137 -8.888 4.205 1.00 0.23 103 ILE A CA 21
ATOM 30458 C C . ILE A 1 19 ? -3.506 -8.314 2.838 1.00 0.23 103 ILE A C 21
ATOM 30459 O O . ILE A 1 19 ? -3.790 -9.039 1.898 1.00 0.25 103 ILE A O 21
ATOM 30475 N N . VAL A 1 20 ? -3.500 -7.015 2.724 1.00 0.22 104 VAL A N 21
ATOM 30476 C CA . VAL A 1 20 ? -3.860 -6.380 1.425 1.00 0.24 104 VAL A CA 21
ATOM 30477 C C . VAL A 1 20 ? -2.774 -6.632 0.373 1.00 0.25 104 VAL A C 21
ATOM 30478 O O . VAL A 1 20 ? -3.066 -6.888 -0.780 1.00 0.27 104 VAL A O 21
ATOM 30491 N N . CYS A 1 21 ? -1.527 -6.559 0.766 1.00 0.24 105 CYS A N 21
ATOM 30492 C CA . CYS A 1 21 ? -0.415 -6.788 -0.212 1.00 0.24 105 CYS A CA 21
ATOM 30493 C C . CYS A 1 21 ? -0.477 -8.198 -0.763 1.00 0.24 105 CYS A C 21
ATOM 30494 O O . CYS A 1 21 ? -0.444 -8.405 -1.960 1.00 0.27 105 CYS A O 21
ATOM 30502 N N . ASP A 1 22 ? -0.580 -9.159 0.101 1.00 0.22 106 ASP A N 21
ATOM 30503 C CA . ASP A 1 22 ? -0.653 -10.567 -0.372 1.00 0.25 106 ASP A CA 21
ATOM 30504 C C . ASP A 1 22 ? -1.933 -10.766 -1.198 1.00 0.28 106 ASP A C 21
ATOM 30505 O O . ASP A 1 22 ? -2.052 -11.721 -1.943 1.00 0.32 106 ASP A O 21
ATOM 30514 N N . ASN A 1 23 ? -2.889 -9.865 -1.079 1.00 0.29 107 ASN A N 21
ATOM 30515 C CA . ASN A 1 23 ? -4.153 -9.995 -1.864 1.00 0.33 107 ASN A CA 21
ATOM 30516 C C . ASN A 1 23 ? -4.007 -9.289 -3.213 1.00 0.36 107 ASN A C 21
ATOM 30517 O O . ASN A 1 23 ? -4.432 -9.788 -4.237 1.00 0.44 107 ASN A O 21
ATOM 30528 N N . VAL A 1 24 ? -3.411 -8.125 -3.211 1.00 0.43 108 VAL A N 21
ATOM 30529 C CA . VAL A 1 24 ? -3.229 -7.367 -4.480 1.00 0.47 108 VAL A CA 21
ATOM 30530 C C . VAL A 1 24 ? -2.141 -6.307 -4.295 1.00 0.31 108 VAL A C 21
ATOM 30531 O O . VAL A 1 24 ? -2.349 -5.131 -4.494 1.00 0.41 108 VAL A O 21
ATOM 30544 N N . GLY A 1 25 ? -0.987 -6.731 -3.876 1.00 0.25 109 GLY A N 21
ATOM 30545 C CA . GLY A 1 25 ? 0.133 -5.784 -3.609 1.00 0.27 109 GLY A CA 21
ATOM 30546 C C . GLY A 1 25 ? 0.363 -4.860 -4.826 1.00 0.26 109 GLY A C 21
ATOM 30547 O O . GLY A 1 25 ? 0.607 -3.680 -4.679 1.00 0.29 109 GLY A O 21
ATOM 30551 N N . ARG A 1 26 ? 0.289 -5.394 -6.019 1.00 0.28 110 ARG A N 21
ATOM 30552 C CA . ARG A 1 26 ? 0.519 -4.562 -7.252 1.00 0.29 110 ARG A CA 21
ATOM 30553 C C . ARG A 1 26 ? -0.414 -3.341 -7.309 1.00 0.27 110 ARG A C 21
ATOM 30554 O O . ARG A 1 26 ? -0.149 -2.383 -8.025 1.00 0.27 110 ARG A O 21
ATOM 30575 N N . ASP A 1 27 ? -1.487 -3.344 -6.560 1.00 0.29 111 ASP A N 21
ATOM 30576 C CA . ASP A 1 27 ? -2.401 -2.164 -6.589 1.00 0.32 111 ASP A CA 21
ATOM 30577 C C . ASP A 1 27 ? -1.686 -0.967 -5.955 1.00 0.29 111 ASP A C 21
ATOM 30578 O O . ASP A 1 27 ? -1.992 0.173 -6.249 1.00 0.33 111 ASP A O 21
ATOM 30587 N N . TRP A 1 28 ? -0.711 -1.218 -5.113 1.00 0.26 112 TRP A N 21
ATOM 30588 C CA . TRP A 1 28 ? 0.055 -0.097 -4.492 1.00 0.26 112 TRP A CA 21
ATOM 30589 C C . TRP A 1 28 ? 0.897 0.557 -5.576 1.00 0.27 112 TRP A C 21
ATOM 30590 O O . TRP A 1 28 ? 1.088 1.750 -5.576 1.00 0.26 112 TRP A O 21
ATOM 30611 N N . LYS A 1 29 ? 1.377 -0.216 -6.527 1.00 0.35 113 LYS A N 21
ATOM 30612 C CA . LYS A 1 29 ? 2.172 0.387 -7.641 1.00 0.40 113 LYS A CA 21
ATOM 30613 C C . LYS A 1 29 ? 1.271 1.375 -8.387 1.00 0.37 113 LYS A C 21
ATOM 30614 O O . LYS A 1 29 ? 1.680 2.459 -8.753 1.00 0.39 113 LYS A O 21
ATOM 30633 N N . ARG A 1 30 ? 0.027 1.004 -8.572 1.00 0.35 114 ARG A N 21
ATOM 30634 C CA . ARG A 1 30 ? -0.946 1.924 -9.255 1.00 0.39 114 ARG A CA 21
ATOM 30635 C C . ARG A 1 30 ? -1.139 3.188 -8.402 1.00 0.32 114 ARG A C 21
ATOM 30636 O O . ARG A 1 30 ? -1.067 4.307 -8.888 1.00 0.30 114 ARG A O 21
ATOM 30657 N N . LEU A 1 31 ? -1.377 3.004 -7.131 1.00 0.30 115 LEU A N 21
ATOM 30658 C CA . LEU A 1 31 ? -1.579 4.168 -6.220 1.00 0.28 115 LEU A CA 21
ATOM 30659 C C . LEU A 1 31 ? -0.251 4.900 -6.018 1.00 0.24 115 LEU A C 21
ATOM 30660 O O . LEU A 1 31 ? -0.220 6.091 -5.782 1.00 0.24 115 LEU A O 21
ATOM 30676 N N . ALA A 1 32 ? 0.849 4.193 -6.120 1.00 0.24 116 ALA A N 21
ATOM 30677 C CA . ALA A 1 32 ? 2.184 4.842 -5.945 1.00 0.24 116 ALA A CA 21
ATOM 30678 C C . ALA A 1 32 ? 2.347 5.940 -6.997 1.00 0.22 116 ALA A C 21
ATOM 30679 O O . ALA A 1 32 ? 2.695 7.068 -6.683 1.00 0.23 116 ALA A O 21
ATOM 30686 N N . ARG A 1 33 ? 2.056 5.632 -8.242 1.00 0.23 117 ARG A N 21
ATOM 30687 C CA . ARG A 1 33 ? 2.150 6.673 -9.308 1.00 0.24 117 ARG A CA 21
ATOM 30688 C C . ARG A 1 33 ? 1.184 7.812 -8.965 1.00 0.24 117 ARG A C 21
ATOM 30689 O O . ARG A 1 33 ? 1.507 8.976 -9.108 1.00 0.25 117 ARG A O 21
ATOM 30710 N N . GLU A 1 34 ? 0.009 7.475 -8.478 1.00 0.24 118 GLU A N 21
ATOM 30711 C CA . GLU A 1 34 ? -0.968 8.534 -8.080 1.00 0.28 118 GLU A CA 21
ATOM 30712 C C . GLU A 1 34 ? -0.368 9.353 -6.932 1.00 0.27 118 GLU A C 21
ATOM 30713 O O . GLU A 1 34 ? -0.490 10.562 -6.879 1.00 0.30 118 GLU A O 21
ATOM 30725 N N . LEU A 1 35 ? 0.295 8.685 -6.020 1.00 0.26 119 LEU A N 21
ATOM 30726 C CA . LEU A 1 35 ? 0.935 9.391 -4.865 1.00 0.28 119 LEU A CA 21
ATOM 30727 C C . LEU A 1 35 ? 2.206 10.127 -5.316 1.00 0.27 119 LEU A C 21
ATOM 30728 O O . LEU A 1 35 ? 2.819 10.841 -4.545 1.00 0.31 119 LEU A O 21
ATOM 30744 N N . LYS A 1 36 ? 2.609 9.965 -6.561 1.00 0.25 120 LYS A N 21
ATOM 30745 C CA . LYS A 1 36 ? 3.838 10.656 -7.066 1.00 0.28 120 LYS A CA 21
ATOM 30746 C C . LYS A 1 36 ? 5.062 10.249 -6.249 1.00 0.30 120 LYS A C 21
ATOM 30747 O O . LYS A 1 36 ? 5.816 11.080 -5.780 1.00 0.34 120 LYS A O 21
ATOM 30766 N N . VAL A 1 37 ? 5.269 8.969 -6.098 1.00 0.29 121 VAL A N 21
ATOM 30767 C CA . VAL A 1 37 ? 6.455 8.479 -5.332 1.00 0.34 121 VAL A CA 21
ATOM 30768 C C . VAL A 1 37 ? 7.727 8.736 -6.146 1.00 0.37 121 VAL A C 21
ATOM 30769 O O . VAL A 1 37 ? 7.670 8.936 -7.345 1.00 0.36 121 VAL A O 21
ATOM 30782 N N . SER A 1 38 ? 8.873 8.736 -5.509 1.00 0.44 122 SER A N 21
ATOM 30783 C CA . SER A 1 38 ? 10.152 8.985 -6.254 1.00 0.50 122 SER A CA 21
ATOM 30784 C C . SER A 1 38 ? 10.265 8.050 -7.460 1.00 0.44 122 SER A C 21
ATOM 30785 O O . SER A 1 38 ? 10.308 6.842 -7.320 1.00 0.41 122 SER A O 21
ATOM 30793 N N . GLU A 1 39 ? 10.325 8.607 -8.643 1.00 0.48 123 GLU A N 21
ATOM 30794 C CA . GLU A 1 39 ? 10.450 7.761 -9.867 1.00 0.48 123 GLU A CA 21
ATOM 30795 C C . GLU A 1 39 ? 11.728 6.934 -9.782 1.00 0.46 123 GLU A C 21
ATOM 30796 O O . GLU A 1 39 ? 11.791 5.815 -10.255 1.00 0.45 123 GLU A O 21
ATOM 30808 N N . ALA A 1 40 ? 12.747 7.482 -9.168 1.00 0.48 124 ALA A N 21
ATOM 30809 C CA . ALA A 1 40 ? 14.035 6.734 -9.035 1.00 0.50 124 ALA A CA 21
ATOM 30810 C C . ALA A 1 40 ? 13.798 5.402 -8.315 1.00 0.42 124 ALA A C 21
ATOM 30811 O O . ALA A 1 40 ? 14.175 4.352 -8.799 1.00 0.39 124 ALA A O 21
ATOM 30818 N N . LYS A 1 41 ? 13.167 5.442 -7.167 1.00 0.43 125 LYS A N 21
ATOM 30819 C CA . LYS A 1 41 ? 12.897 4.175 -6.417 1.00 0.42 125 LYS A CA 21
ATOM 30820 C C . LYS A 1 41 ? 12.010 3.235 -7.239 1.00 0.36 125 LYS A C 21
ATOM 30821 O O . LYS A 1 41 ? 12.263 2.047 -7.319 1.00 0.35 125 LYS A O 21
ATOM 30840 N N . MET A 1 42 ? 10.976 3.755 -7.859 1.00 0.40 126 MET A N 21
ATOM 30841 C CA . MET A 1 42 ? 10.079 2.879 -8.679 1.00 0.47 126 MET A CA 21
ATOM 30842 C C . MET A 1 42 ? 10.881 2.220 -9.802 1.00 0.45 126 MET A C 21
ATOM 30843 O O . MET A 1 42 ? 10.706 1.054 -10.104 1.00 0.51 126 MET A O 21
ATOM 30857 N N . ASP A 1 43 ? 11.765 2.962 -10.415 1.00 0.45 127 ASP A N 21
ATOM 30858 C CA . ASP A 1 43 ? 12.595 2.382 -11.515 1.00 0.51 127 ASP A CA 21
ATOM 30859 C C . ASP A 1 43 ? 13.462 1.244 -10.976 1.00 0.43 127 ASP A C 21
ATOM 30860 O O . ASP A 1 43 ? 13.622 0.218 -11.612 1.00 0.48 127 ASP A O 21
ATOM 30869 N N . GLY A 1 44 ? 14.015 1.423 -9.802 1.00 0.37 128 GLY A N 21
ATOM 30870 C CA . GLY A 1 44 ? 14.877 0.364 -9.203 1.00 0.39 128 GLY A CA 21
ATOM 30871 C C . GLY A 1 44 ? 14.054 -0.828 -8.717 1.00 0.37 128 GLY A C 21
ATOM 30872 O O . GLY A 1 44 ? 14.418 -1.966 -8.953 1.00 0.40 128 GLY A O 21
ATOM 30876 N N . ILE A 1 45 ? 12.960 -0.595 -8.027 1.00 0.38 129 ILE A N 21
ATOM 30877 C CA . ILE A 1 45 ? 12.144 -1.745 -7.529 1.00 0.48 129 ILE A CA 21
ATOM 30878 C C . ILE A 1 45 ? 11.659 -2.597 -8.718 1.00 0.48 129 ILE A C 21
ATOM 30879 O O . ILE A 1 45 ? 11.751 -3.810 -8.704 1.00 0.50 129 ILE A O 21
ATOM 30895 N N . GLU A 1 46 ? 11.142 -1.959 -9.738 1.00 0.51 130 GLU A N 21
ATOM 30896 C CA . GLU A 1 46 ? 10.646 -2.716 -10.930 1.00 0.59 130 GLU A CA 21
ATOM 30897 C C . GLU A 1 46 ? 11.772 -3.523 -11.595 1.00 0.53 130 GLU A C 21
ATOM 30898 O O . GLU A 1 46 ? 11.630 -4.707 -11.837 1.00 0.58 130 GLU A O 21
ATOM 30910 N N . GLU A 1 47 ? 12.882 -2.891 -11.907 1.00 0.48 131 GLU A N 21
ATOM 30911 C CA . GLU A 1 47 ? 14.004 -3.630 -12.575 1.00 0.50 131 GLU A CA 21
ATOM 30912 C C . GLU A 1 47 ? 14.534 -4.746 -11.675 1.00 0.46 131 GLU A C 21
ATOM 30913 O O . GLU A 1 47 ? 14.712 -5.871 -12.107 1.00 0.50 131 GLU A O 21
ATOM 30925 N N . LYS A 1 48 ? 14.787 -4.442 -10.431 1.00 0.42 132 LYS A N 21
ATOM 30926 C CA . LYS A 1 48 ? 15.308 -5.480 -9.490 1.00 0.43 132 LYS A CA 21
ATOM 30927 C C . LYS A 1 48 ? 14.238 -6.524 -9.164 1.00 0.43 132 LYS A C 21
ATOM 30928 O O . LYS A 1 48 ? 14.531 -7.699 -9.038 1.00 0.48 132 LYS A O 21
ATOM 30947 N N . TYR A 1 49 ? 13.012 -6.105 -8.993 1.00 0.44 133 TYR A N 21
ATOM 30948 C CA . TYR A 1 49 ? 11.934 -7.073 -8.632 1.00 0.47 133 TYR A CA 21
ATOM 30949 C C . TYR A 1 49 ? 10.839 -7.105 -9.708 1.00 0.53 133 TYR A C 21
ATOM 30950 O O . TYR A 1 49 ? 9.855 -6.400 -9.600 1.00 0.71 133 TYR A O 21
ATOM 30968 N N . PRO A 1 50 ? 11.037 -7.926 -10.715 1.00 0.54 134 PRO A N 21
ATOM 30969 C CA . PRO A 1 50 ? 10.039 -8.033 -11.800 1.00 0.67 134 PRO A CA 21
ATOM 30970 C C . PRO A 1 50 ? 8.884 -8.972 -11.414 1.00 0.54 134 PRO A C 21
ATOM 30971 O O . PRO A 1 50 ? 7.898 -9.052 -12.122 1.00 0.63 134 PRO A O 21
ATOM 30982 N N . ARG A 1 51 ? 8.992 -9.696 -10.317 1.00 0.43 135 ARG A N 21
ATOM 30983 C CA . ARG A 1 51 ? 7.884 -10.631 -9.940 1.00 0.43 135 ARG A CA 21
ATOM 30984 C C . ARG A 1 51 ? 7.688 -10.708 -8.415 1.00 0.35 135 ARG A C 21
ATOM 30985 O O . ARG A 1 51 ? 6.957 -11.552 -7.930 1.00 0.45 135 ARG A O 21
ATOM 31006 N N . SER A 1 52 ? 8.315 -9.842 -7.651 1.00 0.34 136 SER A N 21
ATOM 31007 C CA . SER A 1 52 ? 8.132 -9.892 -6.167 1.00 0.27 136 SER A CA 21
ATOM 31008 C C . SER A 1 52 ? 7.068 -8.896 -5.729 1.00 0.20 136 SER A C 21
ATOM 31009 O O . SER A 1 52 ? 7.267 -7.695 -5.767 1.00 0.20 136 SER A O 21
ATOM 31017 N N . LEU A 1 53 ? 5.940 -9.396 -5.295 1.00 0.19 137 LEU A N 21
ATOM 31018 C CA . LEU A 1 53 ? 4.849 -8.496 -4.826 1.00 0.20 137 LEU A CA 21
ATOM 31019 C C . LEU A 1 53 ? 5.350 -7.722 -3.613 1.00 0.21 137 LEU A C 21
ATOM 31020 O O . LEU A 1 53 ? 5.149 -6.533 -3.489 1.00 0.24 137 LEU A O 21
ATOM 31036 N N . SER A 1 54 ? 6.011 -8.412 -2.724 1.00 0.22 138 SER A N 21
ATOM 31037 C CA . SER A 1 54 ? 6.552 -7.759 -1.491 1.00 0.26 138 SER A CA 21
ATOM 31038 C C . SER A 1 54 ? 7.608 -6.696 -1.823 1.00 0.22 138 SER A C 21
ATOM 31039 O O . SER A 1 54 ? 7.586 -5.601 -1.287 1.00 0.22 138 SER A O 21
ATOM 31047 N N . GLU A 1 55 ? 8.549 -7.029 -2.669 1.00 0.22 139 GLU A N 21
ATOM 31048 C CA . GLU A 1 55 ? 9.642 -6.057 -3.003 1.00 0.21 139 GLU A CA 21
ATOM 31049 C C . GLU A 1 55 ? 9.119 -4.851 -3.781 1.00 0.20 139 GLU A C 21
ATOM 31050 O O . GLU A 1 55 ? 9.555 -3.738 -3.561 1.00 0.21 139 GLU A O 21
ATOM 31062 N N . ARG A 1 56 ? 8.213 -5.059 -4.706 1.00 0.24 140 ARG A N 21
ATOM 31063 C CA . ARG A 1 56 ? 7.711 -3.908 -5.514 1.00 0.28 140 ARG A CA 21
ATOM 31064 C C . ARG A 1 56 ? 6.953 -2.914 -4.637 1.00 0.25 140 ARG A C 21
ATOM 31065 O O . ARG A 1 56 ? 7.251 -1.734 -4.617 1.00 0.28 140 ARG A O 21
ATOM 31086 N N . VAL A 1 57 ? 5.964 -3.383 -3.942 1.00 0.22 141 VAL A N 21
ATOM 31087 C CA . VAL A 1 57 ? 5.140 -2.482 -3.079 1.00 0.23 141 VAL A CA 21
ATOM 31088 C C . VAL A 1 57 ? 5.883 -1.933 -1.847 1.00 0.22 141 VAL A C 21
ATOM 31089 O O . VAL A 1 57 ? 5.681 -0.801 -1.475 1.00 0.25 141 VAL A O 21
ATOM 31102 N N . ARG A 1 58 ? 6.692 -2.723 -1.175 1.00 0.21 142 ARG A N 21
ATOM 31103 C CA . ARG A 1 58 ? 7.368 -2.220 0.076 1.00 0.23 142 ARG A CA 21
ATOM 31104 C C . ARG A 1 58 ? 8.064 -0.869 -0.133 1.00 0.23 142 ARG A C 21
ATOM 31105 O O . ARG A 1 58 ? 7.851 0.058 0.627 1.00 0.24 142 ARG A O 21
ATOM 31126 N N . GLU A 1 59 ? 8.885 -0.743 -1.140 1.00 0.24 143 GLU A N 21
ATOM 31127 C CA . GLU A 1 59 ? 9.578 0.565 -1.372 1.00 0.27 143 GLU A CA 21
ATOM 31128 C C . GLU A 1 59 ? 8.548 1.667 -1.659 1.00 0.26 143 GLU A C 21
ATOM 31129 O O . GLU A 1 59 ? 8.569 2.730 -1.062 1.00 0.27 143 GLU A O 21
ATOM 31141 N N . SER A 1 60 ? 7.645 1.409 -2.567 1.00 0.25 144 SER A N 21
ATOM 31142 C CA . SER A 1 60 ? 6.596 2.422 -2.912 1.00 0.26 144 SER A CA 21
ATOM 31143 C C . SER A 1 60 ? 5.698 2.709 -1.699 1.00 0.25 144 SER A C 21
ATOM 31144 O O . SER A 1 60 ? 5.321 3.840 -1.444 1.00 0.27 144 SER A O 21
ATOM 31152 N N . LEU A 1 61 ? 5.356 1.689 -0.952 1.00 0.23 145 LEU A N 21
ATOM 31153 C CA . LEU A 1 61 ? 4.486 1.886 0.245 1.00 0.24 145 LEU A CA 21
ATOM 31154 C C . LEU A 1 61 ? 5.247 2.682 1.302 1.00 0.24 145 LEU A C 21
ATOM 31155 O O . LEU A 1 61 ? 4.681 3.474 2.027 1.00 0.26 145 LEU A O 21
ATOM 31171 N N . LYS A 1 62 ? 6.530 2.450 1.402 1.00 0.25 146 LYS A N 21
ATOM 31172 C CA . LYS A 1 62 ? 7.353 3.156 2.429 1.00 0.27 146 LYS A CA 21
ATOM 31173 C C . LYS A 1 62 ? 7.293 4.674 2.224 1.00 0.25 146 LYS A C 21
ATOM 31174 O O . LYS A 1 62 ? 7.052 5.420 3.154 1.00 0.28 146 LYS A O 21
ATOM 31193 N N . VAL A 1 63 ? 7.523 5.140 1.022 1.00 0.24 147 VAL A N 21
ATOM 31194 C CA . VAL A 1 63 ? 7.483 6.619 0.783 1.00 0.25 147 VAL A CA 21
ATOM 31195 C C . VAL A 1 63 ? 6.070 7.184 0.985 1.00 0.24 147 VAL A C 21
ATOM 31196 O O . VAL A 1 63 ? 5.905 8.252 1.545 1.00 0.25 147 VAL A O 21
ATOM 31209 N N . TRP A 1 64 ? 5.054 6.486 0.542 1.00 0.24 148 TRP A N 21
ATOM 31210 C CA . TRP A 1 64 ? 3.660 7.005 0.725 1.00 0.25 148 TRP A CA 21
ATOM 31211 C C . TRP A 1 64 ? 3.306 7.047 2.224 1.00 0.22 148 TRP A C 21
ATOM 31212 O O . TRP A 1 64 ? 2.876 8.067 2.732 1.00 0.24 148 TRP A O 21
ATOM 31233 N N . LYS A 1 65 ? 3.470 5.952 2.928 1.00 0.21 149 LYS A N 21
ATOM 31234 C CA . LYS A 1 65 ? 3.121 5.949 4.382 1.00 0.23 149 LYS A CA 21
ATOM 31235 C C . LYS A 1 65 ? 3.963 6.992 5.137 1.00 0.24 149 LYS A C 21
ATOM 31236 O O . LYS A 1 65 ? 3.487 7.632 6.056 1.00 0.27 149 LYS A O 21
ATOM 31255 N N . ASN A 1 66 ? 5.207 7.172 4.750 1.00 0.27 150 ASN A N 21
ATOM 31256 C CA . ASN A 1 66 ? 6.072 8.183 5.441 1.00 0.31 150 ASN A CA 21
ATOM 31257 C C . ASN A 1 66 ? 5.455 9.579 5.319 1.00 0.34 150 ASN A C 21
ATOM 31258 O O . ASN A 1 66 ? 5.391 10.325 6.278 1.00 0.39 150 ASN A O 21
ATOM 31269 N N . ALA A 1 67 ? 4.998 9.933 4.144 1.00 0.33 151 ALA A N 21
ATOM 31270 C CA . ALA A 1 67 ? 4.383 11.281 3.959 1.00 0.39 151 ALA A CA 21
ATOM 31271 C C . ALA A 1 67 ? 3.060 11.357 4.721 1.00 0.40 151 ALA A C 21
ATOM 31272 O O . ALA A 1 67 ? 2.770 12.343 5.374 1.00 0.54 151 ALA A O 21
ATOM 31279 N N . GLU A 1 68 ? 2.265 10.319 4.651 1.00 0.36 152 GLU A N 21
ATOM 31280 C CA . GLU A 1 68 ? 0.964 10.319 5.379 1.00 0.41 152 GLU A CA 21
ATOM 31281 C C . GLU A 1 68 ? 1.187 10.147 6.884 1.00 0.47 152 GLU A C 21
ATOM 31282 O O . GLU A 1 68 ? 1.688 9.131 7.334 1.00 1.26 152 GLU A O 21
ATOM 31294 N N . LYS A 1 69 ? 0.793 11.118 7.666 1.00 0.63 153 LYS A N 21
ATOM 31295 C CA . LYS A 1 69 ? 0.951 11.001 9.146 1.00 0.54 153 LYS A CA 21
ATOM 31296 C C . LYS A 1 69 ? -0.313 10.347 9.723 1.00 0.48 153 LYS A C 21
ATOM 31297 O O . LYS A 1 69 ? -0.337 9.156 9.974 1.00 0.41 153 LYS A O 21
ATOM 31316 N N . LYS A 1 70 ? -1.372 11.104 9.897 1.00 0.58 154 LYS A N 21
ATOM 31317 C CA . LYS A 1 70 ? -2.645 10.510 10.413 1.00 0.61 154 LYS A CA 21
ATOM 31318 C C . LYS A 1 70 ? -3.223 9.563 9.361 1.00 0.55 154 LYS A C 21
ATOM 31319 O O . LYS A 1 70 ? -3.849 8.562 9.675 1.00 0.54 154 LYS A O 21
ATOM 31338 N N . ASN A 1 71 ? -2.994 9.863 8.106 1.00 0.55 155 ASN A N 21
ATOM 31339 C CA . ASN A 1 71 ? -3.515 8.985 7.019 1.00 0.55 155 ASN A CA 21
ATOM 31340 C C . ASN A 1 71 ? -2.671 7.709 6.905 1.00 0.41 155 ASN A C 21
ATOM 31341 O O . ASN A 1 71 ? -2.969 6.840 6.105 1.00 0.42 155 ASN A O 21
ATOM 31352 N N . ALA A 1 72 ? -1.643 7.564 7.719 1.00 0.35 156 ALA A N 21
ATOM 31353 C CA . ALA A 1 72 ? -0.829 6.319 7.665 1.00 0.30 156 ALA A CA 21
ATOM 31354 C C . ALA A 1 72 ? -1.655 5.145 8.203 1.00 0.29 156 ALA A C 21
ATOM 31355 O O . ALA A 1 72 ? -1.257 4.001 8.080 1.00 0.35 156 ALA A O 21
ATOM 31362 N N . SER A 1 73 ? -2.804 5.411 8.800 1.00 0.31 157 SER A N 21
ATOM 31363 C CA . SER A 1 73 ? -3.631 4.293 9.330 1.00 0.36 157 SER A CA 21
ATOM 31364 C C . SER A 1 73 ? -4.513 3.748 8.216 1.00 0.30 157 SER A C 21
ATOM 31365 O O . SER A 1 73 ? -4.641 4.343 7.147 1.00 0.28 157 SER A O 21
ATOM 31373 N N . VAL A 1 74 ? -5.119 2.616 8.446 1.00 0.29 158 VAL A N 21
ATOM 31374 C CA . VAL A 1 74 ? -5.985 2.021 7.396 1.00 0.27 158 VAL A CA 21
ATOM 31375 C C . VAL A 1 74 ? -7.121 2.976 7.049 1.00 0.24 158 VAL A C 21
ATOM 31376 O O . VAL A 1 74 ? -7.405 3.185 5.897 1.00 0.24 158 VAL A O 21
ATOM 31389 N N . ALA A 1 75 ? -7.747 3.586 8.037 1.00 0.25 159 ALA A N 21
ATOM 31390 C CA . ALA A 1 75 ? -8.865 4.559 7.763 1.00 0.27 159 ALA A CA 21
ATOM 31391 C C . ALA A 1 75 ? -8.476 5.507 6.634 1.00 0.27 159 ALA A C 21
ATOM 31392 O O . ALA A 1 75 ? -9.299 5.907 5.830 1.00 0.28 159 ALA A O 21
ATOM 31399 N N . GLY A 1 76 ? -7.211 5.821 6.548 1.00 0.27 160 GLY A N 21
ATOM 31400 C CA . GLY A 1 76 ? -6.745 6.700 5.447 1.00 0.29 160 GLY A CA 21
ATOM 31401 C C . GLY A 1 76 ? -6.814 5.930 4.134 1.00 0.28 160 GLY A C 21
ATOM 31402 O O . GLY A 1 76 ? -7.584 6.266 3.252 1.00 0.30 160 GLY A O 21
ATOM 31406 N N . LEU A 1 77 ? -6.003 4.911 3.986 1.00 0.27 161 LEU A N 21
ATOM 31407 C CA . LEU A 1 77 ? -6.021 4.138 2.706 1.00 0.28 161 LEU A CA 21
ATOM 31408 C C . LEU A 1 77 ? -7.373 3.442 2.450 1.00 0.28 161 LEU A C 21
ATOM 31409 O O . LEU A 1 77 ? -7.845 3.429 1.330 1.00 0.35 161 LEU A O 21
ATOM 31425 N N . VAL A 1 78 ? -7.979 2.817 3.442 1.00 0.23 162 VAL A N 21
ATOM 31426 C CA . VAL A 1 78 ? -9.265 2.087 3.177 1.00 0.25 162 VAL A CA 21
ATOM 31427 C C . VAL A 1 78 ? -10.314 3.049 2.652 1.00 0.26 162 VAL A C 21
ATOM 31428 O O . VAL A 1 78 ? -11.053 2.733 1.737 1.00 0.29 162 VAL A O 21
ATOM 31441 N N . LYS A 1 79 ? -10.362 4.228 3.196 1.00 0.26 163 LYS A N 21
ATOM 31442 C CA . LYS A 1 79 ? -11.342 5.232 2.697 1.00 0.29 163 LYS A CA 21
ATOM 31443 C C . LYS A 1 79 ? -11.059 5.524 1.221 1.00 0.30 163 LYS A C 21
ATOM 31444 O O . LYS A 1 79 ? -11.917 5.409 0.370 1.00 0.30 163 LYS A O 21
ATOM 31463 N N . ALA A 1 80 ? -9.843 5.898 0.931 1.00 0.35 164 ALA A N 21
ATOM 31464 C CA . ALA A 1 80 ? -9.448 6.215 -0.476 1.00 0.40 164 ALA A CA 21
ATOM 31465 C C . ALA A 1 80 ? -9.476 4.987 -1.398 1.00 0.34 164 ALA A C 21
ATOM 31466 O O . ALA A 1 80 ? -10.056 5.026 -2.469 1.00 0.32 164 ALA A O 21
ATOM 31473 N N . LEU A 1 81 ? -8.807 3.921 -1.021 1.00 0.40 165 LEU A N 21
ATOM 31474 C CA . LEU A 1 81 ? -8.744 2.721 -1.916 1.00 0.43 165 LEU A CA 21
ATOM 31475 C C . LEU A 1 81 ? -10.132 2.146 -2.220 1.00 0.32 165 LEU A C 21
ATOM 31476 O O . LEU A 1 81 ? -10.398 1.757 -3.344 1.00 0.34 165 LEU A O 21
ATOM 31492 N N . ARG A 1 82 ? -11.012 2.079 -1.255 1.00 0.30 166 ARG A N 21
ATOM 31493 C CA . ARG A 1 82 ? -12.372 1.513 -1.534 1.00 0.34 166 ARG A CA 21
ATOM 31494 C C . ARG A 1 82 ? -13.202 2.483 -2.373 1.00 0.32 166 ARG A C 21
ATOM 31495 O O . ARG A 1 82 ? -13.902 2.085 -3.287 1.00 0.39 166 ARG A O 21
ATOM 31516 N N . THR A 1 83 ? -13.131 3.748 -2.066 1.00 0.31 167 THR A N 21
ATOM 31517 C CA . THR A 1 83 ? -13.916 4.756 -2.841 1.00 0.40 167 THR A CA 21
ATOM 31518 C C . THR A 1 83 ? -13.506 4.723 -4.305 1.00 0.44 167 THR A C 21
ATOM 31519 O O . THR A 1 83 ? -14.326 4.839 -5.195 1.00 0.55 167 THR A O 21
ATOM 31530 N N . CYS A 1 84 ? -12.235 4.581 -4.550 1.00 0.42 168 CYS A N 21
ATOM 31531 C CA . CYS A 1 84 ? -11.744 4.563 -5.952 1.00 0.52 168 CYS A CA 21
ATOM 31532 C C . CYS A 1 84 ? -12.091 3.243 -6.638 1.00 0.53 168 CYS A C 21
ATOM 31533 O O . CYS A 1 84 ? -12.774 3.236 -7.645 1.00 0.90 168 CYS A O 21
ATOM 31541 N N . ARG A 1 85 ? -11.635 2.128 -6.107 1.00 0.30 169 ARG A N 21
ATOM 31542 C CA . ARG A 1 85 ? -11.949 0.795 -6.764 1.00 0.32 169 ARG A CA 21
ATOM 31543 C C . ARG A 1 85 ? -11.343 -0.412 -6.029 1.00 0.33 169 ARG A C 21
ATOM 31544 O O . ARG A 1 85 ? -11.646 -1.545 -6.359 1.00 0.60 169 ARG A O 21
ATOM 31565 N N . LEU A 1 86 ? -10.453 -0.200 -5.099 1.00 0.30 170 LEU A N 21
ATOM 31566 C CA . LEU A 1 86 ? -9.785 -1.354 -4.418 1.00 0.26 170 LEU A CA 21
ATOM 31567 C C . LEU A 1 86 ? -10.640 -1.948 -3.291 1.00 0.27 170 LEU A C 21
ATOM 31568 O O . LEU A 1 86 ? -10.171 -2.164 -2.192 1.00 0.27 170 LEU A O 21
ATOM 31584 N N . ASN A 1 87 ? -11.882 -2.243 -3.564 1.00 0.33 171 ASN A N 21
ATOM 31585 C CA . ASN A 1 87 ? -12.771 -2.840 -2.517 1.00 0.37 171 ASN A CA 21
ATOM 31586 C C . ASN A 1 87 ? -12.129 -4.098 -1.919 1.00 0.32 171 ASN A C 21
ATOM 31587 O O . ASN A 1 87 ? -12.381 -4.451 -0.782 1.00 0.33 171 ASN A O 21
ATOM 31598 N N . LEU A 1 88 ? -11.323 -4.784 -2.690 1.00 0.29 172 LEU A N 21
ATOM 31599 C CA . LEU A 1 88 ? -10.680 -6.041 -2.182 1.00 0.28 172 LEU A CA 21
ATOM 31600 C C . LEU A 1 88 ? -9.890 -5.789 -0.900 1.00 0.22 172 LEU A C 21
ATOM 31601 O O . LEU A 1 88 ? -10.234 -6.285 0.151 1.00 0.23 172 LEU A O 21
ATOM 31617 N N . VAL A 1 89 ? -8.841 -5.017 -0.981 1.00 0.20 173 VAL A N 21
ATOM 31618 C CA . VAL A 1 89 ? -8.018 -4.746 0.236 1.00 0.20 173 VAL A CA 21
ATOM 31619 C C . VAL A 1 89 ? -8.861 -4.069 1.314 1.00 0.19 173 VAL A C 21
ATOM 31620 O O . VAL A 1 89 ? -8.663 -4.295 2.495 1.00 0.20 173 VAL A O 21
ATOM 31633 N N . ALA A 1 90 ? -9.814 -3.265 0.926 1.00 0.25 174 ALA A N 21
ATOM 31634 C CA . ALA A 1 90 ? -10.686 -2.601 1.939 1.00 0.32 174 ALA A CA 21
ATOM 31635 C C . ALA A 1 90 ? -11.420 -3.663 2.764 1.00 0.29 174 ALA A C 21
ATOM 31636 O O . ALA A 1 90 ? -11.569 -3.541 3.966 1.00 0.32 174 ALA A O 21
ATOM 31643 N N . ASP A 1 91 ? -11.879 -4.703 2.118 1.00 0.28 175 ASP A N 21
ATOM 31644 C CA . ASP A 1 91 ? -12.591 -5.792 2.852 1.00 0.31 175 ASP A CA 21
ATOM 31645 C C . ASP A 1 91 ? -11.650 -6.502 3.830 1.00 0.24 175 ASP A C 21
ATOM 31646 O O . ASP A 1 91 ? -12.036 -6.842 4.931 1.00 0.29 175 ASP A O 21
ATOM 31655 N N . LEU A 1 92 ? -10.422 -6.749 3.428 1.00 0.17 176 LEU A N 21
ATOM 31656 C CA . LEU A 1 92 ? -9.469 -7.468 4.339 1.00 0.20 176 LEU A CA 21
ATOM 31657 C C . LEU A 1 92 ? -9.239 -6.664 5.612 1.00 0.23 176 LEU A C 21
ATOM 31658 O O . LEU A 1 92 ? -9.447 -7.146 6.712 1.00 0.29 176 LEU A O 21
ATOM 31674 N N . VAL A 1 93 ? -8.807 -5.439 5.468 1.00 0.25 177 VAL A N 21
ATOM 31675 C CA . VAL A 1 93 ? -8.557 -4.590 6.668 1.00 0.34 177 VAL A CA 21
ATOM 31676 C C . VAL A 1 93 ? -9.863 -4.416 7.450 1.00 0.37 177 VAL A C 21
ATOM 31677 O O . VAL A 1 93 ? -9.876 -4.479 8.665 1.00 0.44 177 VAL A O 21
ATOM 31690 N N . GLU A 1 94 ? -10.966 -4.230 6.761 1.00 0.37 178 GLU A N 21
ATOM 31691 C CA . GLU A 1 94 ? -12.275 -4.086 7.471 1.00 0.45 178 GLU A CA 21
ATOM 31692 C C . GLU A 1 94 ? -12.585 -5.355 8.279 1.00 0.45 178 GLU A C 21
ATOM 31693 O O . GLU A 1 94 ? -12.856 -5.295 9.466 1.00 0.52 178 GLU A O 21
ATOM 31705 N N . GLU A 1 95 ? -12.533 -6.502 7.646 1.00 0.42 179 GLU A N 21
ATOM 31706 C CA . GLU A 1 95 ? -12.830 -7.774 8.373 1.00 0.48 179 GLU A CA 21
ATOM 31707 C C . GLU A 1 95 ? -11.848 -7.955 9.526 1.00 0.52 179 GLU A C 21
ATOM 31708 O O . GLU A 1 95 ? -12.213 -8.413 10.594 1.00 0.61 179 GLU A O 21
ATOM 31720 N N . ALA A 1 96 ? -10.614 -7.581 9.328 1.00 0.49 180 ALA A N 21
ATOM 31721 C CA . ALA A 1 96 ? -9.610 -7.712 10.426 1.00 0.58 180 ALA A CA 21
ATOM 31722 C C . ALA A 1 96 ? -10.016 -6.842 11.627 1.00 0.65 180 ALA A C 21
ATOM 31723 O O . ALA A 1 96 ? -9.929 -7.263 12.765 1.00 0.79 180 ALA A O 21
ATOM 31730 N N . GLN A 1 97 ? -10.454 -5.631 11.376 1.00 0.66 181 GLN A N 21
ATOM 31731 C CA . GLN A 1 97 ? -10.860 -4.720 12.500 1.00 0.80 181 GLN A CA 21
ATOM 31732 C C . GLN A 1 97 ? -12.216 -5.104 13.106 1.00 0.83 181 GLN A C 21
ATOM 31733 O O . GLN A 1 97 ? -12.486 -4.818 14.257 1.00 1.19 181 GLN A O 21
ATOM 31747 N N . GLU A 1 98 ? -13.080 -5.725 12.342 1.00 0.85 182 GLU A N 21
ATOM 31748 C CA . GLU A 1 98 ? -14.435 -6.107 12.869 1.00 1.24 182 GLU A CA 21
ATOM 31749 C C . GLU A 1 98 ? -15.138 -4.888 13.489 1.00 1.66 182 GLU A C 21
ATOM 31750 O O . GLU A 1 98 ? -15.855 -5.007 14.463 1.00 2.21 182 GLU A O 21
ATOM 31762 N N . SER A 1 99 ? -14.937 -3.718 12.927 1.00 1.79 183 SER A N 21
ATOM 31763 C CA . SER A 1 99 ? -15.588 -2.477 13.471 1.00 2.38 183 SER A CA 21
ATOM 31764 C C . SER A 1 99 ? -15.375 -2.356 14.989 1.00 2.73 183 SER A C 21
ATOM 31765 O O . SER A 1 99 ? -14.409 -1.724 15.383 1.00 3.10 183 SER A O 21
#

Radius of gyration: 12.62 Å; Cα contacts (8 Å, |Δi|>4): 98; chains: 1; bounding box: 32×22×28 Å

GO terms:
  GO:0005515 protein binding (F, IPI)
  GO:0035591 signaling adaptor activity (F, IDA)
  GO:1900119 positive regulation of execution phase of apoptosis (P, IDA)
  GO:0097191 extrinsic apoptotic signaling pathway (P, IDA)
  GO:2001238 positive regulation of extrinsic apoptotic signaling pathway (P, IGI)
  GO:0060546 negative regulation of necroptotic process (P, IGI)
  GO:0097191 extrinsic apoptotic signaling pathway (P, IGI)
  GO:0008625 extrinsic apoptotic signaling pathway via death domain receptors (P, TAS)
  GO:1900119 positive regulation of execution phase of apoptosis (P, IMP)
  GO:0097049 motor neuron apoptotic process (P, IMP)
  GO:0097192 extrinsic apoptotic signaling pathway in absence of ligand (P, IMP)
  GO:0045087 innate immune response (P, TAS)
  GO:0030217 T cell differentiation (P, TAS)
  GO:0048535 lymph node development (P, IGI)
  GO:0048536 spleen development (P, IGI)
  GO:0048538 thymus development (P, IGI)
  GO:0048738 cardiac muscle tissue development (P, TAS)
  GO:0001916 positive regulation of T cell mediated cytotoxicity (P, IMP)
  GO:0002821 positive regulation of adaptive immune response (P, IMP)
  GO:0042104 positive regulation of activated T cell proliferation (P, IMP)

=== Feature glossary ===
Legend for the data blocks above and below:

— What the protein is —

The amino-acid sequence is the protein's primary structure: the linear order of residues from the N-terminus to the C-terminus, written in one-letter code. Everything else here — the 3D coordinates, the secondary structure, the domain annotations — is ultimately a consequence of this string.

Functional annotations link the protein to curated databases. InterPro entries identify conserved domains and families by matching the sequence against member-database signatures (Pfam, PROSITE, CDD, …). Gene Ontology (GO) terms describe molecular function, biological process, and cellular component in a controlled vocabulary. CATH places the structure in a hierarchical fold classification (Class/Architecture/Topology/Homologous-superfamily). The organism is the source species.

— Where its atoms are —

Atomic coordinates in PDBx/mmCIF format — the same representation the Protein Data Bank distributes. Each line of the _atom_site loop places one backbone atom in Cartesian space (units: ångströms, origin: arbitrary).

The six renders are orthographic views along the three Cartesian axes in both directions. Representation (cartoon, sticks, or surface) and color scheme (sequence-rainbow or by-chain) vary across proteins so the training set covers all the common visualization conventions.

— Local backbone conformation —

Eight-state secondary structure (DSSP): H is the canonical α-helix, G the tighter 3₁₀-helix, I the wider π-helix; E/B are β-structure, T and S are turns and bends, and '-' is everything else. DSSP derives these from the pattern of main-chain N–H···O=C hydrogen bonds, not from the sequence.

Three-state secondary structure (P-SEA) collapses the eight DSSP classes into helix (a), strand (b), and coil (c). P-SEA assigns these from Cα geometry alone — distances and angles — without requiring backbone oxygens, so it works on any Cα trace.

φ (phi) and ψ (psi) are the two rotatable backbone dihedrals per residue: φ is the C(i-1)–N–Cα–C torsion, ψ is the N–Cα–C–N(i+1) torsion, both in degrees on (−180°, 180°]. α-helical residues cluster near (−60°, −45°); β-strand residues near (−120°, +130°). A Ramachandran plot is simply a scatter of (φ, ψ) for every residue.

— Global shape and packing —

The geometric summary reports three shape descriptors. Rg (radius of gyration) measures how spread out the Cα atoms are about their centre of mass; compact globular proteins have small Rg, elongated or unfolded ones large. Cα contacts (<8 Å, |i−j|>4) count long-range residue pairs in spatial proximity — high for tightly packed folds, near zero for rods or random coil. The bounding-box extents give the protein's footprint along x, y, z in Å.

SASA measures how much of the protein is reachable by solvent. It is computed by rolling a water-sized probe over the atomic surface and summing the exposed area (Å²). Per-residue SASA distinguishes core (buried, low SASA) from surface (exposed, high SASA) residues; total SASA is a whole-molecule size measure.

Plot images: a contact map (which residues are close in 3D, as an N×N binary image), a Ramachandran scatter (backbone torsion angles, revealing secondary-structure composition at a glance), and — for AlphaFold structures — a PAE heatmap (pairwise prediction confidence).

— Structural neighborhood —

A 3Di character summarizes, for each residue, the relative orientation of the Cα frame of its nearest spatial neighbor. Because it encodes fold topology rather than chemistry, 3Di alignments detect remote structural similarity that sequence alignment misses.

The Foldseek neighbor list gives the closest experimentally determined structures in the PDB, ranked by structural alignment. TM-score near 1 means near-identical fold; near 0.3 means only rough topology match. This is how one finds what a novel AlphaFold prediction most resembles in the solved-structure universe.

— Confidence and disorder —

For AlphaFold models, the B-factor field carries pLDDT — the model's own estimate of local accuracy on a 0–100 scale. Regions with pLDDT<50 should be treated as essentially unmodeled; they often correspond to intrinsically disordered segments.

Crystallographic B-factors measure how much each atom's electron density is smeared out, in Å². They rise in mobile loops and surface residues and fall in the buried interior. In AlphaFold models this column is repurposed to hold pLDDT instead.

Predicted Aligned Error (PAE) is an AlphaFold confidence matrix: entry (i, j) is the expected error in the position of residue j, in ångströms, when the prediction is superimposed on the true structure at residue i. Low PAE within a block of residues means that block is internally rigid and well-predicted; high PAE between two blocks means their relative placement is uncertain even if each block individually is confident.